Protein 2LPD (pdb70)

Sequence (95 aa):
MAHHHHHHMGTLEAQTQGPGSMDDELYFVVRNNEGQYSVWMDGRSLPAGWETVGEPATKQQCLQRIEQLWTDMVPASVREHLNQHSGPGIDYAVRMAHHHHHHMGTLEAQTQGPGSMDDELYFVVRNNEGQYSVWMDGRSLPAGWETVGEPATKQQCLQRIEQLWTDMVPASVREHLNQHSGPGIDYAVRMAHHHHHHMGTLEAQTQGPGSMDDELYFVVRNNEGQYSVWMDGRSLPAGWETVGEPATKQQCLQRIEQLWTDMVPASVREHLNQHSGPGIDYAVRMAHHHHHHMGTLEAQTQGPGSMDDELYFVVRNNEGQYSVWMDGRSLPAGWETVGEPATKQQCLQRIEQLWTDMVPASVREHLNQHSGPGIDYAVRMAHHHHHHMGTLEAQTQGPGSMDDELYFVVRNNEGQYSVWMDGRSLPAGWETVGEPATKQQCLQRIEQLWTDMVPASVREHLNQHSGPGIDYAVRMAHHHHHHMGTLEAQTQGPGSMDDELYFVVRNNEGQYSVWMDGRSLPAGWETVGEPATKQQCLQRIEQLWTDMVPASVREHLNQHSGPGIDYAVRMAHHHHHHMGTLEAQTQGPGSMDDELYFVVRNNEGQYSVWMDGRSLPAGWETVGEPATKQQCLQRIEQLWTDMVPASVREHLNQHSGPGIDYAVRMAHHHHHHMGTLEAQTQGPGSMDDELYFVVRNNEGQYSVWMDGRSLPAGWETVGEPATKQQCLQRIEQLWTDMVPASVREHLNQHSGPGIDYAVRMAHHHHHHMGTLEAQTQGPGSMDDELYFVVRNNEGQYSVWMDGRSLPAGWETVGEPATKQQCLQRIEQLWTDMVPASVREHLNQHSGPGIDYAVRMAHHHHHHMGTLEAQTQGPGSMDDELYFVVRNNEGQYSVWMDGRSLPAGWETVGEPATKQQCLQRIEQLWTDMVPASVREHLNQHSGPGIDYAVRMAHHHHHHMGTLEAQTQGPGSMDDELYFVVRNNEGQYSVWMDGRSLPAGWETVGEPATKQQCLQRIEQLWTDMVPASVREHLNQHSGPGIDYAVRMAHHHHHHMGTLEAQTQGPGSMDDELYFVVRNNEGQYSVWMDGRSLPAGWETVGEPATKQQCLQRIEQLWTDMVPASVREHLNQHSGPGIDYAVRMAHHHHHHMGTLEAQTQGPGSMDDELYFVVRNNEGQYSVWMDGRSLPAGWETVGEPATKQQCLQRIEQLWTDMVPASVREHLNQHSGPGIDYAVRMAHHHHHHMGTLEAQTQGPGSMDDELYFVVRNNEGQYSVWMDGRSLPAGWETVGEPATKQQCLQRIEQLWTDMVPASVREHLNQHSGPGIDYAVRMAHHHHHHMGTLEAQTQGPGSMDDELYFVVRNNEGQYSVWMDGRSLPAGWETVGEPATKQQCLQRIEQLWTDMVPASVREHLNQHSGPGIDYAVRMAHHHHHHMGTLEAQTQGPGSMDDELYFVVRNNEGQYSVWMDGRSLPAGWETVGEPATKQQCLQRIEQLWTDMVPASVREHLNQHSGPGIDYAVRMAHHHHHHMGTLEAQTQGPGSMDDELYFVVRNNEGQYSVWMDGRSLPAGWETVGEPATKQQCLQRIEQLWTDMVPASVREHLNQHSGPGIDYAVRMAHHHHHHMGTLEAQTQGPGSMDDELYFVVRNNEGQYSVWMDGRSLPAGWETVGEPATKQQCLQRIEQLWTDMVPASVREHLNQHSGPGIDYAVRMAHHHHHHMGTLEAQTQGPGSMDDELYFVVRNNEGQYSVWMDGRSLPAGWETVGEPATKQQCLQRIEQLWTDMVPASVREHLNQHSGPGIDYAVRMAHHHHHHMGTLEAQTQGPGSMDDELYFVVRNNEGQYSVWMDGRSLPAGWETVGEPATKQQCLQRIEQLWTDMVPASVREHLNQHSGPGIDYAVR

Radius of gyration: 14.52 Å; Cα contacts (8 Å, |Δi|>4): 157; chains: 1; bounding box: 45×22×29 Å

Secondary structure (DSSP, 8-state):
----SS----SS---SS-S-SS----EEEEE-SS-S-EEEETTSPPPTT-EEEEEEE-HHHHHHHHHTTTTT---THHHHH-S-TT--SS-----

InterPro domains:
  IPR005153 MbtH-like domain [PF03621] (2-47)
  IPR005153 MbtH-like domain [SM00923] (1-47)
  IPR037407 MbtH-like protein [PTHR38444] (2-62)
  IPR038020 MbtH-like domain superfamily [SSF160582] (2-64)

B-factor: mean 37.75, std 23.22, range [0.1, 75.54]

Organism: Burkholderia pseudomallei (strain 1710b) (NCBI:txid320372)

Foldseek 3Di:
DDDDDDDPDDDALEAQAEDFDADFAWWWWKDFPHRHIYIGHPPDDDDPRMDTHDDTDTRQVRNQVSLCHNVVPDDCVQVVVDDPPDDPPDTTGPD

Structure (mmCIF, N/CA/C/O backbone):
data_2LPD
#
_entry.id   2LPD
#
loop_
_atom_site.group_PDB
_atom_site.id
_atom_site.type_symbol
_atom_site.label_atom_id
_atom_site.label_alt_id
_atom_site.label_comp_id
_atom_site.label_asym_id
_atom_site.label_entity_id
_atom_site.label_seq_id
_atom_site.pdbx_PDB_ins_code
_atom_site.Cartn_x
_atom_site.Cartn_y
_atom_site.Cartn_z
_atom_site.occupancy
_atom_site.B_iso_or_equiv
_atom_site.auth_seq_id
_atom_site.auth_comp_id
_atom_site.auth_asym_id
_atom_site.auth_atom_id
_atom_site.pdbx_PDB_model_num
ATOM 1 N N . MET A 1 1 ? 9.873 -22.600 15.882 1.00 73.22 1 MET A N 1
ATOM 2 C CA . MET A 1 1 ? 11.077 -23.460 15.741 1.00 15.13 1 MET A CA 1
ATOM 3 C C . MET A 1 1 ? 11.420 -23.657 14.269 1.00 45.32 1 MET A C 1
ATOM 4 O O . MET A 1 1 ? 12.506 -23.283 13.820 1.00 32.32 1 MET A O 1
ATOM 20 N N . ALA A 1 2 ? 10.482 -24.247 13.526 1.00 54.21 2 ALA A N 1
ATOM 21 C CA . ALA A 1 2 ? 10.679 -24.537 12.108 1.00 14.23 2 ALA A CA 1
ATOM 22 C C . ALA A 1 2 ? 10.941 -23.255 11.317 1.00 44.12 2 ALA A C 1
ATOM 23 O O . ALA A 1 2 ? 10.676 -22.153 11.796 1.00 53.24 2 ALA A O 1
ATOM 30 N N . HIS A 1 3 ? 11.444 -23.405 10.098 1.00 41.44 3 HIS A N 1
ATOM 31 C CA . HIS A 1 3 ? 11.861 -22.257 9.296 1.00 1.43 3 HIS A CA 1
ATOM 32 C C . HIS A 1 3 ? 11.280 -22.307 7.881 1.00 4.31 3 HIS A C 1
ATOM 33 O O . HIS A 1 3 ? 11.891 -21.813 6.931 1.00 2.31 3 HIS A O 1
ATOM 48 N N . HIS A 1 4 ? 10.095 -22.901 7.744 1.00 40.34 4 HIS A N 1
ATOM 49 C CA . HIS A 1 4 ? 9.307 -22.770 6.517 1.00 51.01 4 HIS A CA 1
ATOM 50 C C . HIS A 1 4 ? 8.341 -21.604 6.702 1.00 53.23 4 HIS A C 1
ATOM 51 O O . HIS A 1 4 ? 7.403 -21.695 7.495 1.00 0.34 4 HIS A O 1
ATOM 66 N N . HIS A 1 5 ? 8.587 -20.510 5.982 1.00 52.40 5 HIS A N 1
ATOM 67 C CA . HIS A 1 5 ? 7.924 -19.237 6.260 1.00 51.23 5 HIS A CA 1
ATOM 68 C C . HIS A 1 5 ? 6.396 -19.358 6.261 1.00 25.42 5 HIS A C 1
ATOM 69 O O . HIS A 1 5 ? 5.739 -18.862 7.170 1.00 52.12 5 HIS A O 1
ATOM 84 N N . HIS A 1 6 ? 5.826 -20.001 5.245 1.00 34.21 6 HIS A N 1
ATOM 85 C CA . HIS A 1 6 ? 4.371 -20.183 5.177 1.00 74.21 6 HIS A CA 1
ATOM 86 C C . HIS A 1 6 ? 4.016 -21.565 4.635 1.00 71.31 6 HIS A C 1
ATOM 87 O O . HIS A 1 6 ? 4.691 -22.087 3.746 1.00 5.52 6 HIS A O 1
ATOM 102 N N . HIS A 1 7 ? 2.960 -22.153 5.194 1.00 31.13 7 HIS A N 1
ATOM 103 C CA . HIS A 1 7 ? 2.491 -23.476 4.784 1.00 13.43 7 HIS A CA 1
ATOM 104 C C . HIS A 1 7 ? 1.692 -23.382 3.487 1.00 13.23 7 HIS A C 1
ATOM 105 O O . HIS A 1 7 ? 0.766 -22.577 3.380 1.00 24.42 7 HIS A O 1
ATOM 120 N N . HIS A 1 8 ? 2.057 -24.205 2.510 1.00 52.21 8 HIS A N 1
ATOM 121 C CA . HIS A 1 8 ? 1.347 -24.259 1.237 1.00 10.20 8 HIS A CA 1
ATOM 122 C C . HIS A 1 8 ? -0.087 -24.750 1.464 1.00 44.12 8 HIS A C 1
ATOM 123 O O . HIS A 1 8 ? -0.324 -25.944 1.648 1.00 2.14 8 HIS A O 1
ATOM 138 N N . MET A 1 9 ? -1.029 -23.813 1.483 1.00 12.25 9 MET A N 1
ATOM 139 C CA . MET A 1 9 ? -2.431 -24.120 1.761 1.00 2.23 9 MET A CA 1
ATOM 140 C C . MET A 1 9 ? -3.047 -25.011 0.683 1.00 52.43 9 MET A C 1
ATOM 141 O O . MET A 1 9 ? -2.689 -24.926 -0.495 1.00 54.21 9 MET A O 1
ATOM 155 N N . GLY A 1 10 ? -3.968 -25.870 1.112 1.00 33.52 10 GLY A N 1
ATOM 156 C CA . GLY A 1 10 ? -4.748 -26.673 0.189 1.00 73.32 10 GLY A CA 1
ATOM 157 C C . GLY A 1 10 ? -5.869 -25.863 -0.429 1.00 21.22 10 GLY A C 1
ATOM 158 O O . GLY A 1 10 ? -6.254 -24.823 0.114 1.00 31.32 10 GLY A O 1
ATOM 162 N N . THR A 1 11 ? -6.402 -26.347 -1.542 1.00 23.20 11 THR A N 1
ATOM 163 C CA . THR A 1 11 ? -7.386 -25.606 -2.326 1.00 64.11 11 THR A CA 1
ATOM 164 C C . THR A 1 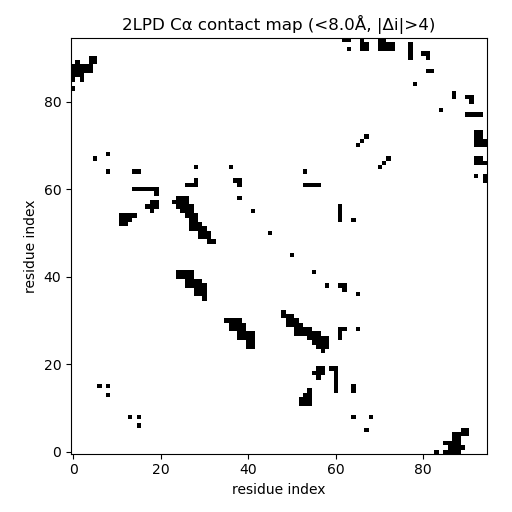11 ? -8.638 -25.253 -1.510 1.00 2.14 11 THR A C 1
ATOM 165 O O . THR A 1 11 ? -8.832 -24.099 -1.117 1.00 24.42 11 THR A O 1
ATOM 176 N N . LEU A 1 12 ? -9.475 -26.250 -1.240 1.00 10.11 12 LEU A N 1
ATOM 177 C CA . LEU A 1 12 ? -10.765 -26.009 -0.602 1.00 62.34 12 LEU A CA 1
ATOM 178 C C . LEU A 1 12 ? -10.642 -26.114 0.913 1.00 50.51 12 LEU A C 1
ATOM 179 O O . LEU A 1 12 ? -10.863 -25.136 1.629 1.00 4.12 12 LEU A O 1
ATOM 195 N N . GLU A 1 13 ? -10.266 -27.297 1.386 1.00 11.24 13 GLU A N 1
ATOM 196 C CA . GLU A 1 13 ? -10.137 -27.563 2.816 1.00 2.42 13 GLU A CA 1
ATOM 197 C C . GLU A 1 13 ? -8.695 -27.939 3.156 1.00 25.54 13 GLU A C 1
ATOM 198 O O . GLU A 1 13 ? -8.128 -28.849 2.546 1.00 43.43 13 GLU A O 1
ATOM 210 N N . ALA A 1 14 ? -8.102 -27.222 4.108 1.00 34.40 14 ALA A N 1
ATOM 211 C CA . ALA A 1 14 ? -6.753 -27.518 4.592 1.00 21.23 14 ALA A CA 1
ATOM 212 C C . ALA A 1 14 ? -6.503 -26.828 5.933 1.00 55.24 14 ALA A C 1
ATOM 213 O O . ALA A 1 14 ? -6.151 -25.645 5.979 1.00 61.00 14 ALA A O 1
ATOM 220 N N . GLN A 1 15 ? -6.708 -27.568 7.017 1.00 62.31 15 GLN A N 1
ATOM 221 C CA . GLN A 1 15 ? -6.534 -27.033 8.363 1.00 61.21 15 GLN A CA 1
ATOM 222 C C . GLN A 1 15 ? -5.052 -26.902 8.703 1.00 41.33 15 GLN A C 1
ATOM 223 O O . GLN A 1 15 ? -4.340 -27.903 8.797 1.00 55.20 15 GLN A O 1
ATOM 237 N N . THR A 1 16 ? -4.591 -25.669 8.877 1.00 54.24 16 THR A N 1
ATOM 238 C CA . THR A 1 16 ? -3.211 -25.407 9.279 1.00 21.43 16 THR A CA 1
ATOM 239 C C . THR A 1 16 ? -3.188 -24.903 10.727 1.00 75.24 16 THR A C 1
ATOM 240 O O . THR A 1 16 ? -2.598 -23.867 11.041 1.00 55.04 16 THR A O 1
ATOM 251 N N . GLN A 1 17 ? -3.853 -25.652 11.604 1.00 13.34 17 GLN A N 1
ATOM 252 C CA . GLN A 1 17 ? -3.942 -25.304 13.018 1.00 34.33 17 GLN A CA 1
ATOM 253 C C . GLN A 1 17 ? -4.657 -26.419 13.775 1.00 53.31 17 GLN A C 1
ATOM 254 O O . GLN A 1 17 ? -4.066 -27.091 14.623 1.00 40.31 17 GLN A O 1
ATOM 268 N N . GLY A 1 18 ? -5.930 -26.617 13.440 1.00 74.42 18 GLY A N 1
ATOM 269 C CA . GLY A 1 18 ? -6.735 -27.647 14.074 1.00 12.00 18 GLY A CA 1
ATOM 270 C C . GLY A 1 18 ? -8.216 -27.338 13.961 1.00 35.14 18 GLY A C 1
ATOM 271 O O . GLY A 1 18 ? -8.589 -26.398 13.262 1.00 43.04 18 GLY A O 1
ATOM 275 N N . PRO A 1 19 ? -9.091 -28.120 14.619 1.00 2.43 19 PRO A N 1
ATOM 276 C CA . PRO A 1 19 ? -10.533 -27.838 14.639 1.00 73.41 19 PRO A CA 1
ATOM 277 C C . PRO A 1 19 ? -10.863 -26.620 15.513 1.00 73.01 19 PRO A C 1
ATOM 278 O O . PRO A 1 19 ? -11.582 -25.706 15.094 1.00 12.24 19 PRO A O 1
ATOM 289 N N . GLY A 1 20 ? -10.311 -26.615 16.722 1.00 44.34 20 GLY A N 1
ATOM 290 C CA . GLY A 1 20 ? -10.538 -25.538 17.664 1.00 15.12 20 GLY A CA 1
ATOM 291 C C . GLY A 1 20 ? -10.044 -25.918 19.044 1.00 30.50 20 GLY A C 1
ATOM 292 O O . GLY A 1 20 ? -8.963 -26.499 19.179 1.00 30.22 20 GLY A O 1
ATOM 296 N N . SER A 1 21 ? -10.828 -25.602 20.066 1.00 5.35 21 SER A N 1
ATOM 297 C CA . SER A 1 21 ? -10.496 -25.978 21.432 1.00 13.22 21 SER A CA 1
ATOM 298 C C . SER A 1 21 ? -11.273 -27.238 21.827 1.00 35.21 21 SER A C 1
ATOM 299 O O . SER A 1 21 ? -10.740 -28.349 21.782 1.00 61.22 21 SER A O 1
ATOM 307 N N . MET A 1 22 ? -12.546 -27.051 22.169 1.00 40.34 22 MET A N 1
ATOM 308 C CA . MET A 1 22 ? -13.458 -28.139 22.553 1.00 11.43 22 MET A CA 1
ATOM 309 C C . MET A 1 22 ? -14.885 -27.661 22.314 1.00 25.31 22 MET A C 1
ATOM 310 O O . MET A 1 22 ? -15.834 -28.109 22.957 1.00 73.35 22 MET A O 1
ATOM 324 N N . ASP A 1 23 ? -15.011 -26.765 21.348 1.00 74.42 23 ASP A N 1
ATOM 325 C CA . ASP A 1 23 ? -16.212 -25.961 21.161 1.00 12.13 23 ASP A CA 1
ATOM 326 C C . ASP A 1 23 ? -16.959 -26.331 19.881 1.00 74.30 23 ASP A C 1
ATOM 327 O O . ASP A 1 23 ? -16.469 -27.104 19.053 1.00 71.42 23 ASP A O 1
ATOM 336 N N . ASP A 1 24 ? -18.158 -25.768 19.748 1.00 42.31 24 ASP A N 1
ATOM 337 C CA . ASP A 1 24 ? -18.998 -25.937 18.576 1.00 42.05 24 ASP A CA 1
ATOM 338 C C . ASP A 1 24 ? -19.044 -24.647 17.762 1.00 40.34 24 ASP A C 1
ATOM 339 O O . ASP A 1 24 ? -19.941 -24.454 16.935 1.00 21.12 24 ASP A O 1
ATOM 348 N N . GLU A 1 25 ? -18.069 -23.772 17.988 1.00 43.24 25 GLU A N 1
ATOM 349 C CA . GLU A 1 25 ? -18.039 -22.456 17.353 1.00 32.13 25 GLU A CA 1
ATOM 350 C C . GLU A 1 25 ? -17.478 -22.557 15.937 1.00 71.11 25 GLU A C 1
ATOM 351 O O . GLU A 1 25 ? -16.547 -21.838 15.573 1.00 11.21 25 GLU A O 1
ATOM 363 N N . LEU A 1 26 ? -18.052 -23.454 15.138 1.00 21.21 26 LEU A N 1
ATOM 364 C CA . LEU A 1 26 ? -17.596 -23.658 13.771 1.00 15.43 26 LEU A CA 1
ATOM 365 C C . LEU A 1 26 ? -18.030 -22.509 12.868 1.00 11.11 26 LEU A C 1
ATOM 366 O O . LEU A 1 26 ? -19.164 -22.024 12.932 1.00 33.23 26 LEU A O 1
ATOM 382 N N . TYR A 1 27 ? -17.096 -22.086 12.039 1.00 5.01 27 TYR A N 1
ATOM 383 C CA . TYR A 1 27 ? -17.291 -21.025 11.069 1.00 1.23 27 TYR A CA 1
ATOM 384 C C . TYR A 1 27 ? -16.868 -21.517 9.694 1.00 21.45 27 TYR A C 1
ATOM 385 O O . TYR A 1 27 ? -16.001 -22.391 9.579 1.00 35.30 27 TYR A O 1
ATOM 403 N N . PHE A 1 28 ? -17.494 -20.963 8.670 1.00 71.32 28 PHE A N 1
ATOM 404 C CA . PHE A 1 28 ? -17.085 -21.175 7.291 1.00 10.14 28 PHE A CA 1
ATOM 405 C C . PHE A 1 28 ? -16.641 -19.858 6.690 1.00 42.44 28 PHE A C 1
ATOM 406 O O . PHE A 1 28 ? -17.028 -18.786 7.160 1.00 44.14 28 PHE A O 1
ATOM 423 N N . VAL A 1 29 ? -15.836 -19.942 5.648 1.00 31.31 29 VAL A N 1
ATOM 424 C CA . VAL A 1 29 ? -15.459 -18.767 4.889 1.00 3.35 29 VAL A CA 1
ATOM 425 C C . VAL A 1 29 ? -16.545 -18.537 3.849 1.00 63.31 29 VAL A C 1
ATOM 426 O O . VAL A 1 29 ? -17.008 -19.491 3.232 1.00 22.10 29 VAL A O 1
ATOM 439 N N . VAL A 1 30 ? -16.996 -17.302 3.682 1.00 64.44 30 VAL A N 1
ATOM 440 C CA . VAL A 1 30 ? -18.097 -17.021 2.767 1.00 74.31 30 VAL A CA 1
ATOM 441 C C . VAL A 1 30 ? -17.823 -15.781 1.936 1.00 41.10 30 VAL A C 1
ATOM 442 O O . VAL A 1 30 ? -16.984 -14.945 2.297 1.00 44.12 30 VAL A O 1
ATOM 455 N N . ARG A 1 31 ? -18.527 -15.686 0.812 1.00 74.21 31 ARG A N 1
ATOM 456 C CA . ARG A 1 31 ? -18.463 -14.499 -0.046 1.00 61.34 31 ARG A CA 1
ATOM 457 C C . ARG A 1 31 ? -19.557 -14.548 -1.109 1.00 65.32 31 ARG A C 1
ATOM 458 O O . ARG A 1 31 ? -20.238 -15.564 -1.252 1.00 35.24 31 ARG A O 1
ATOM 479 N N . ASN A 1 32 ? -19.742 -13.440 -1.829 1.00 2.23 32 ASN A N 1
ATOM 480 C CA . ASN A 1 32 ? -20.607 -13.430 -3.012 1.00 31.43 32 ASN A CA 1
ATOM 481 C C . ASN A 1 32 ? -20.381 -12.170 -3.847 1.00 1.13 32 ASN A C 1
ATOM 482 O O . ASN A 1 32 ? -20.213 -11.081 -3.302 1.00 32.34 32 ASN A O 1
ATOM 493 N N . ASN A 1 33 ? -20.390 -12.342 -5.176 1.00 42.50 33 ASN A N 1
ATOM 494 C CA . ASN A 1 33 ? -20.319 -11.234 -6.155 1.00 1.24 33 ASN A CA 1
ATOM 495 C C . ASN A 1 33 ? -19.183 -10.220 -5.873 1.00 14.24 33 ASN A C 1
ATOM 496 O O . ASN A 1 33 ? -19.059 -9.212 -6.571 1.00 32.20 33 ASN A O 1
ATOM 507 N N . GLU A 1 34 ? -18.343 -10.490 -4.879 1.00 12.12 34 GLU A N 1
ATOM 508 C CA . GLU A 1 34 ? -17.313 -9.539 -4.448 1.00 15.25 34 GLU A CA 1
ATOM 509 C C . GLU A 1 34 ? -15.909 -10.051 -4.770 1.00 55.43 34 GLU A C 1
ATOM 510 O O . GLU A 1 34 ? -14.997 -9.268 -5.038 1.00 11.43 34 GLU A O 1
ATOM 522 N N . GLY A 1 35 ? -15.741 -11.367 -4.733 1.00 13.30 35 GLY A N 1
ATOM 523 C CA . GLY A 1 35 ? -14.448 -11.982 -5.006 1.00 3.53 35 GLY A CA 1
ATOM 524 C C . GLY A 1 35 ? -13.527 -11.993 -3.795 1.00 21.20 35 GLY A C 1
ATOM 525 O O . GLY A 1 35 ? -12.630 -12.835 -3.702 1.00 11.05 35 GLY A O 1
ATOM 529 N N . GLN A 1 36 ? -13.765 -11.091 -2.847 1.00 72.42 36 GLN A N 1
ATOM 530 C CA . GLN A 1 36 ? -12.996 -11.054 -1.603 1.00 74.31 36 GLN A CA 1
ATOM 531 C C . GLN A 1 36 ? -13.585 -12.045 -0.603 1.00 21.04 36 GLN A C 1
ATOM 532 O O . GLN A 1 36 ? -14.622 -12.653 -0.871 1.00 51.11 36 GLN A O 1
ATOM 546 N N . TYR A 1 37 ? -12.926 -12.221 0.536 1.00 44.03 37 TYR A N 1
ATOM 547 C CA . TYR A 1 37 ? -13.317 -13.259 1.487 1.00 31.33 37 TYR A CA 1
ATOM 548 C C . TYR A 1 37 ? -13.807 -12.695 2.809 1.00 72.14 37 TYR A C 1
ATOM 549 O O . TYR A 1 37 ? -13.297 -11.686 3.303 1.00 73.10 37 TYR A O 1
ATOM 567 N N . SER A 1 38 ? -14.811 -13.366 3.369 1.00 71.15 38 SER A N 1
ATOM 568 C CA . SER A 1 38 ? -15.283 -13.086 4.713 1.00 73.51 38 SER A CA 1
ATOM 569 C C . SER A 1 38 ? -15.532 -14.398 5.455 1.00 12.10 38 SER A C 1
ATOM 570 O O . SER A 1 38 ? -15.312 -15.474 4.900 1.00 11.10 38 SER A O 1
ATOM 578 N N . VAL A 1 39 ? -15.973 -14.311 6.709 1.00 63.03 39 VAL A N 1
ATOM 579 C CA . VAL A 1 39 ? -16.279 -15.499 7.503 1.00 5.30 39 VAL A CA 1
ATOM 580 C C . VAL A 1 39 ? -17.702 -15.432 8.053 1.00 14.12 39 VAL A C 1
ATOM 581 O O . VAL A 1 39 ? -18.268 -14.347 8.211 1.00 3.12 39 VAL A O 1
ATOM 594 N N . TRP A 1 40 ? -18.266 -16.600 8.334 1.00 31.10 40 TRP A N 1
ATOM 595 C CA . TRP A 1 40 ? -19.662 -16.728 8.741 1.00 74.31 40 TRP A CA 1
ATOM 596 C C . TRP A 1 40 ? -19.804 -17.915 9.692 1.00 25.31 40 TRP A C 1
ATOM 597 O O . TRP A 1 40 ? -19.055 -18.886 9.583 1.00 1.51 40 TRP A O 1
ATOM 618 N N . MET A 1 41 ? -20.750 -17.840 10.621 1.00 15.53 41 MET A N 1
ATOM 619 C CA . MET A 1 41 ? -20.920 -18.894 11.619 1.00 1.22 41 MET A CA 1
ATOM 620 C C . MET A 1 41 ? -21.723 -20.054 11.034 1.00 72.33 41 MET A C 1
ATOM 621 O O . MET A 1 41 ? -22.858 -19.871 10.588 1.00 71.32 41 MET A O 1
ATOM 635 N N . ASP A 1 42 ? -21.126 -21.242 11.036 1.00 51.30 42 ASP A N 1
ATOM 636 C CA . ASP A 1 42 ? -21.759 -22.429 10.458 1.00 11.42 42 ASP A CA 1
ATOM 637 C C . ASP A 1 42 ? -23.049 -22.777 11.198 1.00 34.45 42 ASP A C 1
ATOM 638 O O . ASP A 1 42 ? -23.176 -22.525 12.401 1.00 34.15 42 ASP A O 1
ATOM 647 N N . GLY A 1 43 ? -24.004 -23.350 10.471 1.00 43.50 43 GLY A N 1
ATOM 648 C CA . GLY A 1 43 ? -25.306 -23.662 11.039 1.00 3.14 43 GLY A CA 1
ATOM 649 C C . GLY A 1 43 ? -26.321 -22.573 10.749 1.00 31.24 43 GLY A C 1
ATOM 650 O O . GLY A 1 43 ? -27.530 -22.814 10.759 1.00 3.04 43 GLY A O 1
ATOM 654 N N . ARG A 1 44 ? -25.826 -21.368 10.487 1.00 4.12 44 ARG A N 1
ATOM 655 C CA . ARG A 1 44 ? -26.684 -20.233 10.171 1.00 32.44 44 ARG A CA 1
ATOM 656 C C . ARG A 1 44 ? -26.859 -20.115 8.655 1.00 64.22 44 ARG A C 1
ATOM 657 O O . ARG A 1 44 ? -25.883 -19.929 7.927 1.00 52.23 44 ARG A O 1
ATOM 678 N N . SER A 1 45 ? -28.103 -20.230 8.195 1.00 20.53 45 SER A N 1
ATOM 679 C CA . SER A 1 45 ? -28.421 -20.191 6.770 1.00 5.15 45 SER A CA 1
ATOM 680 C C . SER A 1 45 ? -27.994 -18.864 6.139 1.00 72.32 45 SER A C 1
ATOM 681 O O . SER A 1 45 ? -28.192 -17.790 6.718 1.00 4.10 45 SER A O 1
ATOM 689 N N . LEU A 1 46 ? -27.408 -18.960 4.950 1.00 30.11 46 LEU A N 1
ATOM 690 C CA . LEU A 1 46 ? -26.911 -17.810 4.220 1.00 41.30 46 LEU A CA 1
ATOM 691 C C . LEU A 1 46 ? -27.964 -17.285 3.251 1.00 52.25 46 LEU A C 1
ATOM 692 O O . LEU A 1 46 ? -28.716 -18.066 2.662 1.00 65.25 46 LEU A O 1
ATOM 708 N N . PRO A 1 47 ? -28.046 -15.954 3.102 1.00 40.22 47 PRO A N 1
ATOM 709 C CA . PRO A 1 47 ? -28.887 -15.318 2.084 1.00 35.22 47 PRO A CA 1
ATOM 710 C C . PRO A 1 47 ? -28.581 -15.852 0.682 1.00 3.22 47 PRO A C 1
ATOM 711 O O . PRO A 1 47 ? -27.412 -16.087 0.331 1.00 43.43 47 PRO A O 1
ATOM 722 N N . ALA A 1 48 ? -29.632 -16.040 -0.109 1.00 24.10 48 ALA A N 1
ATOM 723 C CA . ALA A 1 48 ? -29.497 -16.524 -1.477 1.00 45.31 48 ALA A CA 1
ATOM 724 C C . ALA A 1 48 ? -28.462 -15.695 -2.235 1.00 10.30 48 ALA A C 1
ATOM 725 O O . ALA A 1 48 ? -28.577 -14.469 -2.315 1.00 50.42 48 ALA A O 1
ATOM 732 N N . GLY A 1 49 ? -27.465 -16.366 -2.797 1.00 61.20 49 GLY A N 1
ATOM 733 C CA . GLY A 1 49 ? -26.387 -15.679 -3.485 1.00 60.31 49 GLY A CA 1
ATOM 734 C C . GLY A 1 49 ? -25.040 -15.885 -2.815 1.00 71.01 49 GLY A C 1
ATOM 735 O O . GLY A 1 49 ? -24.008 -15.872 -3.488 1.00 13.20 49 GLY A O 1
ATOM 739 N N . TRP A 1 50 ? -25.036 -16.084 -1.496 1.00 52.24 50 TRP A N 1
ATOM 740 C CA . TRP A 1 50 ? -23.779 -16.284 -0.765 1.00 31.12 50 TRP A CA 1
ATOM 741 C C . TRP A 1 50 ? -23.233 -17.699 -0.967 1.00 32.34 50 TRP A C 1
ATOM 742 O O . TRP A 1 50 ? -23.994 -18.649 -1.170 1.00 34.24 50 TRP A O 1
ATOM 763 N N . GLU A 1 51 ? -21.907 -17.826 -0.916 1.00 31.52 51 GLU A N 1
ATOM 764 C CA . GLU A 1 51 ? -21.239 -19.111 -1.097 1.00 65.54 51 GLU A CA 1
ATOM 765 C C . GLU A 1 51 ? -20.244 -19.355 0.039 1.00 44.41 51 GLU A C 1
ATOM 766 O O . GLU A 1 51 ? -19.685 -18.398 0.608 1.00 23.22 51 GLU A O 1
ATOM 778 N N . THR A 1 52 ? -20.029 -20.637 0.341 1.00 32.54 52 THR A N 1
ATOM 779 C CA . THR A 1 52 ? -19.170 -21.075 1.440 1.00 63.35 52 THR A CA 1
ATOM 780 C C . THR A 1 52 ? -17.863 -21.682 0.916 1.00 21.15 52 THR A C 1
ATOM 781 O O . THR A 1 52 ? -17.780 -22.088 -0.246 1.00 10.23 52 THR A O 1
ATOM 792 N N . VAL A 1 53 ? -16.853 -21.743 1.791 1.00 23.41 53 VAL A N 1
ATOM 793 C CA . VAL A 1 53 ? -15.518 -22.253 1.451 1.00 22.34 53 VAL A CA 1
ATOM 794 C C . VAL A 1 53 ? -14.709 -22.537 2.722 1.00 44.25 53 VAL A C 1
ATOM 795 O O . VAL A 1 53 ? -15.009 -21.997 3.798 1.00 74.21 53 VAL A O 1
ATOM 808 N N . GLY A 1 54 ? -13.692 -23.395 2.586 1.00 3.04 54 GLY A N 1
ATOM 809 C CA . GLY A 1 54 ? -12.813 -23.728 3.696 1.00 22.23 54 GLY A CA 1
ATOM 810 C C . GLY A 1 54 ? -13.318 -24.913 4.492 1.00 33.01 54 GLY A C 1
ATOM 811 O O . GLY A 1 54 ? -14.198 -25.645 4.031 1.00 72.20 54 GLY A O 1
ATOM 815 N N . GLU A 1 55 ? -12.739 -25.121 5.667 1.00 4.43 55 GLU A N 1
ATOM 816 C CA . GLU A 1 55 ? -13.209 -26.126 6.605 1.00 31.03 55 GLU A CA 1
ATOM 817 C C . GLU A 1 55 ? -14.078 -25.447 7.655 1.00 24.14 55 GLU A C 1
ATOM 818 O O . GLU A 1 55 ? -13.774 -24.322 8.064 1.00 23.13 55 GLU A O 1
ATOM 830 N N . PRO A 1 56 ? -15.170 -26.083 8.114 1.00 15.13 56 PRO A N 1
ATOM 831 C CA . PRO A 1 56 ? -15.937 -25.540 9.224 1.00 1.52 56 PRO A CA 1
ATOM 832 C C . PRO A 1 56 ? -15.174 -25.707 10.536 1.00 72.40 56 PRO A C 1
ATOM 833 O O . PRO A 1 56 ? -15.017 -26.818 11.046 1.00 53.12 56 PRO A O 1
ATOM 844 N N . ALA A 1 57 ? -14.690 -24.592 11.057 1.00 33.55 57 ALA A N 1
ATOM 845 C CA . ALA A 1 57 ? -13.814 -24.587 12.233 1.00 55.44 57 ALA A CA 1
ATOM 846 C C . ALA A 1 57 ? -13.863 -23.232 12.924 1.00 31.23 57 ALA A C 1
ATOM 847 O O . ALA A 1 57 ? -14.440 -22.290 12.390 1.00 52.10 57 ALA A O 1
ATOM 854 N N . THR A 1 58 ? -13.229 -23.126 14.087 1.00 61.34 58 THR A N 1
ATOM 855 C CA . THR A 1 58 ? -13.312 -21.912 14.899 1.00 41.54 58 THR A CA 1
ATOM 856 C C . THR A 1 58 ? -12.877 -20.675 14.106 1.00 53.23 58 THR A C 1
ATOM 857 O O . THR A 1 58 ? -12.104 -20.776 13.143 1.00 72.34 58 THR A O 1
ATOM 868 N N . LYS A 1 59 ? -13.376 -19.512 14.531 1.00 20.01 59 LYS A N 1
ATOM 869 C CA . LYS A 1 59 ? -13.126 -18.244 13.846 1.00 44.32 59 LYS A CA 1
ATOM 870 C C . LYS A 1 59 ? -11.634 -18.057 13.571 1.00 75.31 59 LYS A C 1
ATOM 871 O O . LYS A 1 59 ? -11.247 -17.530 12.528 1.00 55.41 59 LYS A O 1
ATOM 890 N N . GLN A 1 60 ? -10.815 -18.512 14.517 1.00 12.52 60 GLN A N 1
ATOM 891 C CA . GLN A 1 60 ? -9.359 -18.443 14.393 1.00 60.11 60 GLN A CA 1
ATOM 892 C C . GLN A 1 60 ? -8.903 -19.132 13.107 1.00 73.42 60 GLN A C 1
ATOM 893 O O . GLN A 1 60 ? -8.234 -18.528 12.274 1.00 12.21 60 GLN A O 1
ATOM 907 N N . GLN A 1 61 ? -9.291 -20.397 12.959 1.00 11.51 61 GLN A N 1
ATOM 908 C CA . GLN A 1 61 ? -9.004 -21.177 11.763 1.00 25.23 61 GLN A CA 1
ATOM 909 C C . GLN A 1 61 ? -9.517 -20.472 10.516 1.00 25.12 61 GLN A C 1
ATOM 910 O O . GLN A 1 61 ? -8.779 -20.264 9.551 1.00 72.45 61 GLN A O 1
ATOM 924 N N . CYS A 1 62 ? -10.786 -20.100 10.561 1.00 12.43 62 CYS A N 1
ATOM 925 C CA . CYS A 1 62 ? -11.464 -19.523 9.413 1.00 63.15 62 CYS A CA 1
ATOM 926 C C . CYS A 1 62 ? -10.717 -18.287 8.895 1.00 45.14 62 CYS A C 1
ATOM 927 O O . CYS A 1 62 ? -10.391 -18.208 7.707 1.00 24.33 62 CYS A O 1
ATOM 935 N N . LEU A 1 63 ? -10.429 -17.330 9.784 1.00 32.10 63 LEU A N 1
ATOM 936 C CA . LEU A 1 63 ? -9.707 -16.124 9.382 1.00 54.21 63 LEU A CA 1
ATOM 937 C C . LEU A 1 63 ? -8.263 -16.465 9.009 1.00 45.12 63 LEU A C 1
ATOM 938 O O . LEU A 1 63 ? -7.773 -16.036 7.969 1.00 0.30 63 LEU A O 1
ATOM 954 N N . GLN A 1 64 ? -7.607 -17.287 9.831 1.00 23.35 64 GLN A N 1
ATOM 955 C CA . GLN A 1 64 ? -6.196 -17.630 9.623 1.00 61.05 64 GLN A CA 1
ATOM 956 C C . GLN A 1 64 ? -5.986 -18.188 8.219 1.00 42.03 64 GLN A C 1
ATOM 957 O O . GLN A 1 64 ? -4.975 -17.912 7.572 1.00 43.03 64 GLN A O 1
ATOM 971 N N . ARG A 1 65 ? -6.967 -18.947 7.747 1.00 40.34 65 ARG A N 1
ATOM 972 C CA . ARG A 1 65 ? -6.885 -19.586 6.444 1.00 13.52 65 ARG A CA 1
ATOM 973 C C . ARG A 1 65 ? -6.831 -18.546 5.325 1.00 14.24 65 ARG A C 1
ATOM 974 O O . ARG A 1 65 ? -5.918 -18.561 4.503 1.00 44.41 65 ARG A O 1
ATOM 995 N N . ILE A 1 66 ? -7.798 -17.630 5.311 1.00 5.32 66 ILE A N 1
ATOM 996 C CA . ILE A 1 66 ? -7.901 -16.645 4.233 1.00 74.32 66 ILE A CA 1
ATOM 997 C C . ILE A 1 66 ? -6.826 -15.564 4.351 1.00 34.13 66 ILE A C 1
ATOM 998 O O . ILE A 1 66 ? -6.317 -15.073 3.336 1.00 70.50 66 ILE A O 1
ATOM 1014 N N . GLU A 1 67 ? -6.470 -15.215 5.581 1.00 53.30 67 GLU A N 1
ATOM 1015 C CA . GLU A 1 67 ? -5.425 -14.224 5.828 1.00 71.01 67 GLU A CA 1
ATOM 1016 C C . GLU A 1 67 ? -4.075 -14.747 5.354 1.00 51.43 67 GLU A C 1
ATOM 1017 O O . GLU A 1 67 ? -3.235 -13.981 4.893 1.00 55.34 67 GLU A O 1
ATOM 1029 N N . GLN A 1 68 ? -3.882 -16.061 5.457 1.00 2.11 68 GLN A N 1
ATOM 1030 C CA . GLN A 1 68 ? -2.662 -16.701 4.960 1.00 35.25 68 GLN A CA 1
ATOM 1031 C C . GLN A 1 68 ? -2.798 -17.085 3.481 1.00 3.20 68 GLN A C 1
ATOM 1032 O O . GLN A 1 68 ? -1.912 -17.726 2.915 1.00 2.44 68 GLN A O 1
ATOM 1046 N N . LEU A 1 69 ? -3.914 -16.705 2.857 1.00 70.13 69 LEU A N 1
ATOM 1047 C CA . LEU A 1 69 ? -4.101 -16.948 1.424 1.00 22.31 69 LEU A CA 1
ATOM 1048 C C . LEU A 1 69 ? -3.900 -15.666 0.615 1.00 33.43 69 LEU A C 1
ATOM 1049 O O . LEU A 1 69 ? -2.935 -15.539 -0.141 1.00 63.24 69 LEU A O 1
ATOM 1065 N N . TRP A 1 70 ? -4.806 -14.710 0.801 1.00 4.00 70 TRP A N 1
ATOM 1066 C CA . TRP A 1 70 ? -4.786 -13.470 0.028 1.00 33.32 70 TRP A CA 1
ATOM 1067 C C . TRP A 1 70 ? -3.872 -12.428 0.669 1.00 14.11 70 TRP A C 1
ATOM 1068 O O . TRP A 1 70 ? -2.949 -11.910 0.036 1.00 5.44 70 TRP A O 1
ATOM 1089 N N . THR A 1 71 ? -4.138 -12.148 1.938 1.00 54.12 71 THR A N 1
ATOM 1090 C CA . THR A 1 71 ? -3.468 -11.082 2.677 1.00 14.01 71 THR A CA 1
ATOM 1091 C C . THR A 1 71 ? -2.066 -11.510 3.129 1.00 15.51 71 THR A C 1
ATOM 1092 O O . THR A 1 71 ? -1.273 -10.684 3.584 1.00 20.13 71 THR A O 1
ATOM 1103 N N . ASP A 1 72 ? -1.788 -12.806 2.987 1.00 23.54 72 ASP A N 1
ATOM 1104 C CA . ASP A 1 72 ? -0.582 -13.457 3.525 1.00 73.31 72 ASP A CA 1
ATOM 1105 C C . ASP A 1 72 ? 0.694 -12.631 3.364 1.00 64.32 72 ASP A C 1
ATOM 1106 O O . ASP A 1 72 ? 1.506 -12.567 4.287 1.00 42.51 72 ASP A O 1
ATOM 1115 N N . MET A 1 73 ? 0.874 -12.009 2.199 1.00 3.33 73 MET A N 1
ATOM 1116 C CA . MET A 1 73 ? 2.113 -11.288 1.904 1.00 42.30 73 MET A CA 1
ATOM 1117 C C . MET A 1 73 ? 2.312 -10.122 2.875 1.00 21.21 73 MET A C 1
ATOM 1118 O O . MET A 1 73 ? 1.926 -8.978 2.606 1.00 61.04 73 MET A O 1
ATOM 1132 N N . VAL A 1 74 ? 2.903 -10.448 4.015 1.00 33.41 74 VAL A N 1
ATOM 1133 C CA . VAL A 1 74 ? 3.098 -9.514 5.115 1.00 45.22 74 VAL A CA 1
ATOM 1134 C C . VAL A 1 74 ? 4.480 -8.842 5.039 1.00 1.21 74 VAL A C 1
ATOM 1135 O O . VAL A 1 74 ? 5.485 -9.508 4.776 1.00 54.40 74 VAL A O 1
ATOM 1148 N N . PRO A 1 75 ? 4.543 -7.502 5.231 1.00 55.42 75 PRO A N 1
ATOM 1149 C CA . PRO A 1 75 ? 5.809 -6.754 5.257 1.00 60.35 75 PRO A CA 1
ATOM 1150 C C . PRO A 1 75 ? 6.547 -6.910 6.597 1.00 72.13 75 PRO A C 1
ATOM 1151 O O . PRO A 1 75 ? 6.333 -7.884 7.323 1.00 1.32 75 PRO A O 1
ATOM 1162 N N . ALA A 1 76 ? 7.403 -5.934 6.921 1.00 51.25 76 ALA A N 1
ATOM 1163 C CA . ALA A 1 76 ? 8.219 -5.962 8.142 1.00 24.45 76 ALA A CA 1
ATOM 1164 C C . ALA A 1 76 ? 7.374 -6.173 9.401 1.00 43.13 76 ALA A C 1
ATOM 1165 O O . ALA A 1 76 ? 7.883 -6.628 10.428 1.00 43.44 76 ALA A O 1
ATOM 1172 N N . SER A 1 77 ? 6.088 -5.849 9.307 1.00 71.53 77 SER A N 1
ATOM 1173 C CA . SER A 1 77 ? 5.153 -5.994 10.421 1.00 24.45 77 SER A CA 1
ATOM 1174 C C . SER A 1 77 ? 5.212 -7.393 11.046 1.00 52.41 77 SER A C 1
ATOM 1175 O O . SER A 1 77 ? 4.874 -7.571 12.218 1.00 1.13 77 SER A O 1
ATOM 1183 N N . VAL A 1 78 ? 5.635 -8.387 10.267 1.00 50.43 78 VAL A N 1
ATOM 1184 C CA . VAL A 1 78 ? 5.760 -9.749 10.777 1.00 1.34 78 VAL A CA 1
ATOM 1185 C C . VAL A 1 78 ? 6.900 -9.837 11.798 1.00 72.15 78 VAL A C 1
ATOM 1186 O O . VAL A 1 78 ? 6.773 -10.494 12.833 1.00 61.33 78 VAL A O 1
ATOM 1199 N N . ARG A 1 79 ? 7.995 -9.127 11.517 1.00 61.45 79 ARG A N 1
ATOM 1200 C CA . ARG A 1 79 ? 9.176 -9.134 12.385 1.00 14.22 79 ARG A CA 1
ATOM 1201 C C . ARG A 1 79 ? 8.829 -8.582 13.763 1.00 51.30 79 ARG A C 1
ATOM 1202 O O . ARG A 1 79 ? 9.392 -9.002 14.776 1.00 43.03 79 ARG A O 1
ATOM 1223 N N . GLU A 1 80 ? 7.880 -7.651 13.783 1.00 45.44 80 GLU A N 1
ATOM 1224 C CA . GLU A 1 80 ? 7.453 -6.994 15.014 1.00 22.12 80 GLU A CA 1
ATOM 1225 C C . GLU A 1 80 ? 6.868 -8.003 16.002 1.00 4.33 80 GLU A C 1
ATOM 1226 O O . GLU A 1 80 ? 7.048 -7.875 17.216 1.00 13.03 80 GLU A O 1
ATOM 1238 N N . HIS A 1 81 ? 6.173 -9.007 15.477 1.00 54.53 81 HIS A N 1
ATOM 1239 C CA . HIS A 1 81 ? 5.486 -9.988 16.317 1.00 0.23 81 HIS A CA 1
ATOM 1240 C C . HIS A 1 81 ? 6.181 -11.347 16.253 1.00 2.25 81 HIS A C 1
ATOM 1241 O O . HIS A 1 81 ? 5.763 -12.298 16.914 1.00 34.22 81 HIS A O 1
ATOM 1256 N N . LEU A 1 82 ? 7.239 -11.433 15.452 1.00 52.02 82 LEU A N 1
ATOM 1257 C CA . LEU A 1 82 ? 7.958 -12.688 15.259 1.00 15.11 82 LEU A CA 1
ATOM 1258 C C . LEU A 1 82 ? 8.746 -13.039 16.523 1.00 65.10 82 LEU A C 1
ATOM 1259 O O . LEU A 1 82 ? 9.816 -12.476 16.776 1.00 73.43 82 LEU A O 1
ATOM 1275 N N . ASN A 1 83 ? 8.195 -13.957 17.315 1.00 23.21 83 ASN A N 1
ATOM 1276 C CA . ASN A 1 83 ? 8.802 -14.362 18.583 1.00 34.30 83 ASN A CA 1
ATOM 1277 C C . ASN A 1 83 ? 10.139 -15.071 18.359 1.00 64.54 83 ASN A C 1
ATOM 1278 O O . ASN A 1 83 ? 11.204 -14.508 18.625 1.00 24.35 83 ASN A O 1
ATOM 1289 N N . GLN A 1 84 ? 10.087 -16.306 17.866 1.00 54.12 84 GLN A N 1
ATOM 1290 C CA . GLN A 1 84 ? 11.303 -17.081 17.644 1.00 32.44 84 GLN A CA 1
ATOM 1291 C C . GLN A 1 84 ? 12.012 -16.586 16.389 1.00 35.52 84 GLN A C 1
ATOM 1292 O O . GLN A 1 84 ? 11.841 -17.136 15.301 1.00 62.41 84 GLN A O 1
ATOM 1306 N N . HIS A 1 85 ? 12.790 -15.523 16.557 1.00 50.13 85 HIS A N 1
ATOM 1307 C CA . HIS A 1 85 ? 13.485 -14.862 15.452 1.00 23.14 85 HIS A CA 1
ATOM 1308 C C . HIS A 1 85 ? 14.352 -15.847 14.657 1.00 22.41 85 HIS A C 1
ATOM 1309 O O . HIS A 1 85 ? 14.578 -15.661 13.463 1.00 2.45 85 HIS A O 1
ATOM 1324 N N . SER A 1 86 ? 14.837 -16.884 15.330 1.00 2.41 86 SER A N 1
ATOM 1325 C CA . SER A 1 86 ? 15.660 -17.913 14.695 1.00 53.33 86 SER A CA 1
ATOM 1326 C C . SER A 1 86 ? 14.831 -18.761 13.721 1.00 3.22 86 SER A C 1
ATOM 1327 O O . SER A 1 86 ? 15.312 -19.147 12.649 1.00 51.12 86 SER A O 1
ATOM 1335 N N . GLY A 1 87 ? 13.584 -19.036 14.092 1.00 74.42 87 GLY A N 1
ATOM 1336 C CA . GLY A 1 87 ? 12.726 -19.878 13.278 1.00 31.33 87 GLY A CA 1
ATOM 1337 C C . GLY A 1 87 ? 11.269 -19.751 13.680 1.00 32.32 87 GLY A C 1
ATOM 1338 O O . GLY A 1 87 ? 10.869 -20.280 14.723 1.00 53.13 87 GLY A O 1
ATOM 1342 N N . PRO A 1 88 ? 10.445 -19.063 12.866 1.00 70.20 88 PRO A N 1
ATOM 1343 C CA . PRO A 1 88 ? 9.041 -18.783 13.203 1.00 73.53 88 PRO A CA 1
ATOM 1344 C C . PRO A 1 88 ? 8.209 -20.053 13.401 1.00 3.41 88 PRO A C 1
ATOM 1345 O O . PRO A 1 88 ? 7.446 -20.162 14.364 1.00 45.03 88 PRO A O 1
ATOM 1356 N N . GLY A 1 89 ? 8.376 -21.016 12.502 1.00 45.11 89 GLY A N 1
ATOM 1357 C CA . GLY A 1 89 ? 7.536 -22.202 12.509 1.00 73.43 89 GLY A CA 1
ATOM 1358 C C . GLY A 1 89 ? 6.139 -21.886 12.018 1.00 22.31 89 GLY A C 1
ATOM 1359 O O . GLY A 1 89 ? 5.770 -22.235 10.895 1.00 11.13 89 GLY A O 1
ATOM 1363 N N . ILE A 1 90 ? 5.366 -21.213 12.864 1.00 5.14 90 ILE A N 1
ATOM 1364 C CA . ILE A 1 90 ? 4.050 -20.714 12.490 1.00 21.42 90 ILE A CA 1
ATOM 1365 C C . ILE A 1 90 ? 4.122 -19.195 12.346 1.00 23.35 90 ILE A C 1
ATOM 1366 O O . ILE A 1 90 ? 3.997 -18.457 13.329 1.00 33.33 90 ILE A O 1
ATOM 1382 N N . ASP A 1 91 ? 4.377 -18.743 11.122 1.00 1.23 91 ASP A N 1
ATOM 1383 C CA . ASP A 1 91 ? 4.560 -17.322 10.839 1.00 74.51 91 ASP A CA 1
ATOM 1384 C C . ASP A 1 91 ? 3.249 -16.565 11.025 1.00 2.04 91 ASP A C 1
ATOM 1385 O O . ASP A 1 91 ? 2.169 -17.086 10.724 1.00 62.54 91 ASP A O 1
ATOM 1394 N N . TYR A 1 92 ? 3.352 -15.337 11.511 1.00 33.23 92 TYR A N 1
ATOM 1395 C CA . TYR A 1 92 ? 2.184 -14.558 11.898 1.00 55.10 92 TYR A CA 1
ATOM 1396 C C . TYR A 1 92 ? 1.621 -13.784 10.710 1.00 54.42 92 TYR A C 1
ATOM 1397 O O . TYR A 1 92 ? 2.218 -12.808 10.251 1.00 72.11 92 TYR A O 1
ATOM 1415 N N . ALA A 1 93 ? 0.470 -14.239 10.216 1.00 11.13 93 ALA A N 1
ATOM 1416 C CA . ALA A 1 93 ? -0.212 -13.592 9.096 1.00 53.10 93 ALA A CA 1
ATOM 1417 C C . ALA A 1 93 ? -0.711 -12.203 9.487 1.00 2.23 93 ALA A C 1
ATOM 1418 O O . ALA A 1 93 ? -0.651 -11.816 10.659 1.00 73.52 93 ALA A O 1
ATOM 1425 N N . VAL A 1 94 ? -1.237 -11.467 8.511 1.00 65.13 94 VAL A N 1
ATOM 1426 C CA . VAL A 1 94 ? -1.630 -10.078 8.723 1.00 73.34 94 VAL A CA 1
ATOM 1427 C C . VAL A 1 94 ? -3.053 -9.797 8.229 1.00 64.21 94 VAL A C 1
ATOM 1428 O O . VAL A 1 94 ? -3.265 -9.268 7.139 1.00 24.50 94 VAL A O 1
ATOM 1441 N N . ARG A 1 95 ? -4.024 -10.192 9.034 1.00 64.15 95 ARG A N 1
ATOM 1442 C CA . ARG A 1 95 ? -5.426 -9.869 8.767 1.00 53.51 95 ARG A CA 1
ATOM 1443 C C . ARG A 1 95 ? -5.621 -8.352 8.726 1.00 63.34 95 ARG A C 1
ATOM 1444 O O . ARG A 1 95 ? -5.375 -7.694 9.763 1.00 22.32 95 ARG A O 1
ATOM 1466 N N . MET A 1 1 ? -2.314 0.810 2.700 1.00 73.22 1 MET A N 2
ATOM 1467 C CA . MET A 1 1 ? -2.359 1.372 1.331 1.00 15.13 1 MET A CA 2
ATOM 1468 C C . MET A 1 1 ? -1.816 0.362 0.327 1.00 45.32 1 MET A C 2
ATOM 1469 O O . MET A 1 1 ? -1.445 -0.751 0.700 1.00 32.32 1 MET A O 2
ATOM 1485 N N . ALA A 1 2 ? -1.774 0.767 -0.942 1.00 54.21 2 ALA A N 2
ATOM 1486 C CA . ALA A 1 2 ? -1.216 -0.052 -2.012 1.00 14.23 2 ALA A CA 2
ATOM 1487 C C . ALA A 1 2 ? -1.980 -1.364 -2.170 1.00 44.12 2 ALA A C 2
ATOM 1488 O O . ALA A 1 2 ? -1.478 -2.439 -1.826 1.00 53.24 2 ALA A O 2
ATOM 1495 N N . HIS A 1 3 ? -3.213 -1.262 -2.664 1.00 41.44 3 HIS A N 2
ATOM 1496 C CA . HIS A 1 3 ? -4.029 -2.440 -2.947 1.00 1.43 3 HIS A CA 2
ATOM 1497 C C . HIS A 1 3 ? -3.331 -3.329 -3.982 1.00 4.31 3 HIS A C 2
ATOM 1498 O O . HIS A 1 3 ? -3.485 -3.146 -5.190 1.00 2.31 3 HIS A O 2
ATOM 1513 N N . HIS A 1 4 ? -2.517 -4.257 -3.488 1.00 40.34 4 HIS A N 2
ATOM 1514 C CA . HIS A 1 4 ? -1.748 -5.156 -4.342 1.00 51.01 4 HIS A CA 2
ATOM 1515 C C . HIS A 1 4 ? -2.635 -6.272 -4.879 1.00 53.23 4 HIS A C 2
ATOM 1516 O O . HIS A 1 4 ? -3.075 -7.144 -4.127 1.00 0.34 4 HIS A O 2
ATOM 1531 N N . HIS A 1 5 ? -2.904 -6.235 -6.178 1.00 52.40 5 HIS A N 2
ATOM 1532 C CA . HIS A 1 5 ? -3.712 -7.262 -6.826 1.00 51.23 5 HIS A CA 2
ATOM 1533 C C . HIS A 1 5 ? -2.940 -8.579 -6.885 1.00 25.42 5 HIS A C 2
ATOM 1534 O O . HIS A 1 5 ? -2.194 -8.829 -7.830 1.00 52.12 5 HIS A O 2
ATOM 1549 N N . HIS A 1 6 ? -3.089 -9.392 -5.846 1.00 34.21 6 HIS A N 2
ATOM 1550 C CA . HIS A 1 6 ? -2.433 -10.698 -5.769 1.00 74.21 6 HIS A CA 2
ATOM 1551 C C . HIS A 1 6 ? -3.361 -11.706 -5.102 1.00 71.31 6 HIS A C 2
ATOM 1552 O O . HIS A 1 6 ? -4.382 -11.326 -4.532 1.00 5.52 6 HIS A O 2
ATOM 1567 N N . HIS A 1 7 ? -3.000 -12.984 -5.179 1.00 31.13 7 HIS A N 2
ATOM 1568 C CA . HIS A 1 7 ? -3.794 -14.054 -4.577 1.00 13.43 7 HIS A CA 2
ATOM 1569 C C . HIS A 1 7 ? -2.988 -15.347 -4.553 1.00 13.23 7 HIS A C 2
ATOM 1570 O O . HIS A 1 7 ? -1.955 -15.447 -5.215 1.00 24.42 7 HIS A O 2
ATOM 1585 N N . HIS A 1 8 ? -3.457 -16.326 -3.787 1.00 52.21 8 HIS A N 2
ATOM 1586 C CA . HIS A 1 8 ? -2.859 -17.662 -3.778 1.00 10.20 8 HIS A CA 2
ATOM 1587 C C . HIS A 1 8 ? -3.774 -18.654 -4.487 1.00 44.12 8 HIS A C 2
ATOM 1588 O O . HIS A 1 8 ? -4.930 -18.340 -4.785 1.00 2.14 8 HIS A O 2
ATOM 1603 N N . MET A 1 9 ? -3.251 -19.844 -4.760 1.00 12.25 9 MET A N 2
ATOM 1604 C CA . MET A 1 9 ? -4.014 -20.901 -5.418 1.00 2.23 9 MET A CA 2
ATOM 1605 C C . MET A 1 9 ? -3.395 -22.259 -5.110 1.00 52.43 9 MET A C 2
ATOM 1606 O O . MET A 1 9 ? -2.254 -22.335 -4.652 1.00 54.21 9 MET A O 2
ATOM 1620 N N . GLY A 1 10 ? -4.150 -23.323 -5.351 1.00 33.52 10 GLY A N 2
ATOM 1621 C CA . GLY A 1 10 ? -3.658 -24.666 -5.108 1.00 73.32 10 GLY A CA 2
ATOM 1622 C C . GLY A 1 10 ? -4.788 -25.669 -5.002 1.00 21.22 10 GLY A C 2
ATOM 1623 O O . GLY A 1 10 ? -5.022 -26.454 -5.922 1.00 31.32 10 GLY A O 2
ATOM 1627 N N . THR A 1 11 ? -5.498 -25.631 -3.885 1.00 23.20 11 THR A N 2
ATOM 1628 C CA . THR A 1 11 ? -6.616 -26.531 -3.645 1.00 64.11 11 THR A CA 2
ATOM 1629 C C . THR A 1 11 ? -7.472 -25.984 -2.510 1.00 2.14 11 THR A C 2
ATOM 1630 O O . THR A 1 11 ? -6.995 -25.173 -1.708 1.00 24.42 11 THR A O 2
ATOM 1641 N N . LEU A 1 12 ? -8.731 -26.407 -2.448 1.00 10.11 12 LEU A N 2
ATOM 1642 C CA . LEU A 1 12 ? -9.636 -25.939 -1.406 1.00 62.34 12 LEU A CA 2
ATOM 1643 C C . LEU A 1 12 ? -9.431 -26.748 -0.123 1.00 50.51 12 LEU A C 2
ATOM 1644 O O . LEU A 1 12 ? -8.549 -26.433 0.677 1.00 4.12 12 LEU A O 2
ATOM 1660 N N . GLU A 1 13 ? -10.211 -27.815 0.051 1.00 11.24 13 GLU A N 2
ATOM 1661 C CA . GLU A 1 13 ? -10.162 -28.615 1.272 1.00 2.42 13 GLU A CA 2
ATOM 1662 C C . GLU A 1 13 ? -10.248 -30.102 0.949 1.00 25.54 13 GLU A C 2
ATOM 1663 O O . GLU A 1 13 ? -10.461 -30.493 -0.203 1.00 43.43 13 GLU A O 2
ATOM 1675 N N . ALA A 1 14 ? -10.081 -30.915 1.983 1.00 34.40 14 ALA A N 2
ATOM 1676 C CA . ALA A 1 14 ? -10.167 -32.363 1.874 1.00 21.23 14 ALA A CA 2
ATOM 1677 C C . ALA A 1 14 ? -10.727 -32.940 3.164 1.00 55.24 14 ALA A C 2
ATOM 1678 O O . ALA A 1 14 ? -10.931 -32.218 4.143 1.00 61.00 14 ALA A O 2
ATOM 1685 N N . GLN A 1 15 ? -10.962 -34.240 3.157 1.00 62.31 15 GLN A N 2
ATOM 1686 C CA . GLN A 1 15 ? -11.573 -34.917 4.291 1.00 61.21 15 GLN A CA 2
ATOM 1687 C C . GLN A 1 15 ? -10.566 -35.070 5.422 1.00 41.33 15 GLN A C 2
ATOM 1688 O O . GLN A 1 15 ? -10.937 -35.171 6.592 1.00 55.20 15 GLN A O 2
ATOM 1702 N N . THR A 1 16 ? -9.287 -35.082 5.063 1.00 54.24 16 THR A N 2
ATOM 1703 C CA . THR A 1 16 ? -8.215 -35.164 6.043 1.00 21.43 16 THR A CA 2
ATOM 1704 C C . THR A 1 16 ? -7.999 -33.795 6.694 1.00 75.24 16 THR A C 2
ATOM 1705 O O . THR A 1 16 ? -6.936 -33.186 6.566 1.00 55.04 16 THR A O 2
ATOM 1716 N N . GLN A 1 17 ? -9.042 -33.299 7.354 1.00 13.34 17 GLN A N 2
ATOM 1717 C CA . GLN A 1 17 ? -8.973 -32.013 8.043 1.00 34.33 17 GLN A CA 2
ATOM 1718 C C . GLN A 1 17 ? -8.196 -32.163 9.352 1.00 53.31 17 GLN A C 2
ATOM 1719 O O . GLN A 1 17 ? -7.219 -31.451 9.597 1.00 40.31 17 GLN A O 2
ATOM 1733 N N . GLY A 1 18 ? -8.645 -33.101 10.178 1.00 74.42 18 GLY A N 2
ATOM 1734 C CA . GLY A 1 18 ? -8.020 -33.358 11.462 1.00 12.00 18 GLY A CA 2
ATOM 1735 C C . GLY A 1 18 ? -8.876 -34.285 12.302 1.00 35.14 18 GLY A C 2
ATOM 1736 O O . GLY A 1 18 ? -9.935 -34.716 11.838 1.00 43.04 18 GLY A O 2
ATOM 1740 N N . PRO A 1 19 ? -8.451 -34.615 13.537 1.00 2.43 19 PRO A N 2
ATOM 1741 C CA . PRO A 1 19 ? -9.216 -35.499 14.429 1.00 73.41 19 PRO A CA 2
ATOM 1742 C C . PRO A 1 19 ? -10.593 -34.917 14.762 1.00 73.01 19 PRO A C 2
ATOM 1743 O O . PRO A 1 19 ? -11.629 -35.475 14.383 1.00 12.24 19 PRO A O 2
ATOM 1754 N N . GLY A 1 20 ? -10.588 -33.783 15.452 1.00 44.34 20 GLY A N 2
ATOM 1755 C CA . GLY A 1 20 ? -11.822 -33.128 15.846 1.00 15.12 20 GLY A CA 2
ATOM 1756 C C . GLY A 1 20 ? -11.601 -32.179 17.003 1.00 30.50 20 GLY A C 2
ATOM 1757 O O . GLY A 1 20 ? -10.460 -31.822 17.305 1.00 30.22 20 GLY A O 2
ATOM 1761 N N . SER A 1 21 ? -12.688 -31.775 17.651 1.00 5.35 21 SER A N 2
ATOM 1762 C CA . SER A 1 21 ? -12.630 -30.863 18.785 1.00 13.22 21 SER A CA 2
ATOM 1763 C C . SER A 1 21 ? -14.030 -30.665 19.355 1.00 35.21 21 SER A C 2
ATOM 1764 O O . SER A 1 21 ? -14.320 -31.089 20.474 1.00 61.22 21 SER A O 2
ATOM 1772 N N . MET A 1 22 ? -14.896 -30.028 18.563 1.00 40.34 22 MET A N 2
ATOM 1773 C CA . MET A 1 22 ? -16.280 -29.763 18.963 1.00 11.43 22 MET A CA 2
ATOM 1774 C C . MET A 1 22 ? -16.330 -28.964 20.272 1.00 25.31 22 MET A C 2
ATOM 1775 O O . MET A 1 22 ? -17.348 -28.950 20.970 1.00 73.35 22 MET A O 2
ATOM 1789 N N . ASP A 1 23 ? -15.222 -28.297 20.591 1.00 74.42 23 ASP A N 2
ATOM 1790 C CA . ASP A 1 23 ? -15.134 -27.455 21.784 1.00 12.13 23 ASP A CA 2
ATOM 1791 C C . ASP A 1 23 ? -15.896 -26.158 21.564 1.00 74.30 23 ASP A C 2
ATOM 1792 O O . ASP A 1 23 ? -16.970 -25.950 22.134 1.00 71.42 23 ASP A O 2
ATOM 1801 N N . ASP A 1 24 ? -15.336 -25.300 20.724 1.00 42.31 24 ASP A N 2
ATOM 1802 C CA . ASP A 1 24 ? -15.945 -24.018 20.400 1.00 42.05 24 ASP A CA 2
ATOM 1803 C C . ASP A 1 24 ? -16.888 -24.187 19.210 1.00 40.34 24 ASP A C 2
ATOM 1804 O O . ASP A 1 24 ? -16.965 -25.273 18.624 1.00 21.12 24 ASP A O 2
ATOM 1813 N N . GLU A 1 25 ? -17.607 -23.129 18.857 1.00 43.24 25 GLU A N 2
ATOM 1814 C CA . GLU A 1 25 ? -18.555 -23.175 17.749 1.00 32.13 25 GLU A CA 2
ATOM 1815 C C . GLU A 1 25 ? -17.812 -23.163 16.414 1.00 71.11 25 GLU A C 2
ATOM 1816 O O . GLU A 1 25 ? -16.768 -22.520 16.282 1.00 11.21 25 GLU A O 2
ATOM 1828 N N . LEU A 1 26 ? -18.344 -23.880 15.429 1.00 21.21 26 LEU A N 2
ATOM 1829 C CA . LEU A 1 26 ? -17.703 -23.962 14.122 1.00 15.43 26 LEU A CA 2
ATOM 1830 C C . LEU A 1 26 ? -18.144 -22.823 13.213 1.00 11.11 26 LEU A C 2
ATOM 1831 O O . LEU A 1 26 ? -19.300 -22.386 13.231 1.00 33.23 26 LEU A O 2
ATOM 1847 N N . TYR A 1 27 ? -17.195 -22.352 12.426 1.00 5.01 27 TYR A N 2
ATOM 1848 C CA . TYR A 1 27 ? -17.418 -21.321 11.428 1.00 1.23 27 TYR A CA 2
ATOM 1849 C C . TYR A 1 27 ? -16.899 -21.807 10.084 1.00 21.45 27 TYR A C 2
ATOM 1850 O O . TYR A 1 27 ? -15.941 -22.586 10.028 1.00 35.30 27 TYR A O 2
ATOM 1868 N N . PHE A 1 28 ? -17.541 -21.358 9.018 1.00 71.32 28 PHE A N 2
ATOM 1869 C CA . PHE A 1 28 ? -17.073 -21.602 7.663 1.00 10.14 28 PHE A CA 2
ATOM 1870 C C . PHE A 1 28 ? -16.666 -20.286 7.021 1.00 42.44 28 PHE A C 2
ATOM 1871 O O . PHE A 1 28 ? -17.048 -19.211 7.488 1.00 44.14 28 PHE A O 2
ATOM 1888 N N . VAL A 1 29 ? -15.898 -20.376 5.951 1.00 31.31 29 VAL A N 2
ATOM 1889 C CA . VAL A 1 29 ? -15.484 -19.202 5.206 1.00 3.35 29 VAL A CA 2
ATOM 1890 C C . VAL A 1 29 ? -16.546 -18.907 4.150 1.00 63.31 29 VAL A C 2
ATOM 1891 O O . VAL A 1 29 ? -17.109 -19.833 3.572 1.00 22.10 29 VAL A O 2
ATOM 1904 N N . VAL A 1 30 ? -16.857 -17.639 3.922 1.00 64.44 30 VAL A N 2
ATOM 1905 C CA . VAL A 1 30 ? -17.916 -17.271 2.980 1.00 74.31 30 VAL A CA 2
ATOM 1906 C C . VAL A 1 30 ? -17.568 -15.986 2.251 1.00 41.10 30 VAL A C 2
ATOM 1907 O O . VAL A 1 30 ? -16.744 -15.199 2.724 1.00 44.12 30 VAL A O 2
ATOM 1920 N N . ARG A 1 31 ? -18.185 -15.780 1.092 1.00 74.21 31 ARG A N 2
ATOM 1921 C CA . ARG A 1 31 ? -18.039 -14.511 0.365 1.00 61.34 31 ARG A CA 2
ATOM 1922 C C . ARG A 1 31 ? -19.030 -14.409 -0.786 1.00 65.32 31 ARG A C 2
ATOM 1923 O O . ARG A 1 31 ? -19.699 -15.387 -1.120 1.00 35.24 31 ARG A O 2
ATOM 1944 N N . ASN A 1 32 ? -19.124 -13.217 -1.384 1.00 2.23 32 ASN A N 2
ATOM 1945 C CA . ASN A 1 32 ? -19.905 -13.032 -2.608 1.00 31.43 32 ASN A CA 2
ATOM 1946 C C . ASN A 1 32 ? -19.439 -11.796 -3.375 1.00 1.13 32 ASN A C 2
ATOM 1947 O O . ASN A 1 32 ? -19.177 -10.754 -2.777 1.00 32.34 32 ASN A O 2
ATOM 1958 N N . ASN A 1 33 ? -19.388 -11.932 -4.708 1.00 42.50 33 ASN A N 2
ATOM 1959 C CA . ASN A 1 33 ? -19.061 -10.848 -5.664 1.00 1.24 33 ASN A CA 2
ATOM 1960 C C . ASN A 1 33 ? -18.008 -9.838 -5.146 1.00 14.24 33 ASN A C 2
ATOM 1961 O O . ASN A 1 33 ? -17.913 -8.719 -5.651 1.00 32.20 33 ASN A O 2
ATOM 1972 N N . GLU A 1 34 ? -17.197 -10.233 -4.168 1.00 12.12 34 GLU A N 2
ATOM 1973 C CA . GLU A 1 34 ? -16.237 -9.313 -3.550 1.00 15.25 34 GLU A CA 2
ATOM 1974 C C . GLU A 1 34 ? -14.797 -9.707 -3.878 1.00 55.43 34 GLU A C 2
ATOM 1975 O O . GLU A 1 34 ? -13.916 -8.854 -3.984 1.00 11.43 34 GLU A O 2
ATOM 1987 N N . GLY A 1 35 ? -14.569 -11.009 -4.028 1.00 13.30 35 GLY A N 2
ATOM 1988 C CA . GLY A 1 35 ? -13.223 -11.524 -4.248 1.00 3.53 35 GLY A CA 2
ATOM 1989 C C . GLY A 1 35 ? -12.447 -11.668 -2.949 1.00 21.20 35 GLY A C 2
ATOM 1990 O O . GLY A 1 35 ? -11.503 -12.450 -2.864 1.00 11.05 35 GLY A O 2
ATOM 1994 N N . GLN A 1 36 ? -12.859 -10.914 -1.934 1.00 72.42 36 GLN A N 2
ATOM 1995 C CA . GLN A 1 36 ? -12.273 -11.002 -0.602 1.00 74.31 36 GLN A CA 2
ATOM 1996 C C . GLN A 1 36 ? -12.944 -12.138 0.166 1.00 21.04 36 GLN A C 2
ATOM 1997 O O . GLN A 1 36 ? -14.027 -12.584 -0.212 1.00 51.11 36 GLN A O 2
ATOM 2011 N N . TYR A 1 37 ? -12.310 -12.612 1.229 1.00 44.03 37 TYR A N 2
ATOM 2012 C CA . TYR A 1 37 ? -12.860 -13.713 2.017 1.00 31.33 37 TYR A CA 2
ATOM 2013 C C . TYR A 1 37 ? -13.411 -13.231 3.348 1.00 72.14 37 TYR A C 2
ATOM 2014 O O . TYR A 1 37 ? -12.808 -12.394 4.020 1.00 73.10 37 TYR A O 2
ATOM 2032 N N . SER A 1 38 ? -14.573 -13.766 3.702 1.00 71.15 38 SER A N 2
ATOM 2033 C CA . SER A 1 38 ? -15.219 -13.479 4.973 1.00 73.51 38 SER A CA 2
ATOM 2034 C C . SER A 1 38 ? -15.484 -14.785 5.724 1.00 12.10 38 SER A C 2
ATOM 2035 O O . SER A 1 38 ? -15.132 -15.862 5.240 1.00 11.10 38 SER A O 2
ATOM 2043 N N . VAL A 1 39 ? -16.089 -14.690 6.905 1.00 63.03 39 VAL A N 2
ATOM 2044 C CA . VAL A 1 39 ? -16.412 -15.868 7.708 1.00 5.30 39 VAL A CA 2
ATOM 2045 C C . VAL A 1 39 ? -17.852 -15.808 8.206 1.00 14.12 39 VAL A C 2
ATOM 2046 O O . VAL A 1 39 ? -18.445 -14.729 8.302 1.00 3.12 39 VAL A O 2
ATOM 2059 N N . TRP A 1 40 ? -18.397 -16.974 8.524 1.00 31.10 40 TRP A N 2
ATOM 2060 C CA . TRP A 1 40 ? -19.814 -17.128 8.842 1.00 74.31 40 TRP A CA 2
ATOM 2061 C C . TRP A 1 40 ? -19.991 -18.367 9.711 1.00 25.31 40 TRP A C 2
ATOM 2062 O O . TRP A 1 40 ? -19.214 -19.311 9.598 1.00 1.51 40 TRP A O 2
ATOM 2083 N N . MET A 1 41 ? -20.985 -18.369 10.590 1.00 15.53 41 MET A N 2
ATOM 2084 C CA . MET A 1 41 ? -21.180 -19.506 11.489 1.00 1.22 41 MET A CA 2
ATOM 2085 C C . MET A 1 41 ? -21.688 -20.723 10.713 1.00 72.33 41 MET A C 2
ATOM 2086 O O . MET A 1 41 ? -22.640 -20.624 9.938 1.00 71.32 41 MET A O 2
ATOM 2100 N N . ASP A 1 42 ? -21.035 -21.865 10.925 1.00 51.30 42 ASP A N 2
ATOM 2101 C CA . ASP A 1 42 ? -21.361 -23.106 10.216 1.00 11.42 42 ASP A CA 2
ATOM 2102 C C . ASP A 1 42 ? -22.834 -23.482 10.386 1.00 34.45 42 ASP A C 2
ATOM 2103 O O . ASP A 1 42 ? -23.426 -23.249 11.441 1.00 34.15 42 ASP A O 2
ATOM 2112 N N . GLY A 1 43 ? -23.422 -24.045 9.330 1.00 43.50 43 GLY A N 2
ATOM 2113 C CA . GLY A 1 43 ? -24.797 -24.518 9.390 1.00 3.14 43 GLY A CA 2
ATOM 2114 C C . GLY A 1 43 ? -25.820 -23.423 9.135 1.00 31.24 43 GLY A C 2
ATOM 2115 O O . GLY A 1 43 ? -26.963 -23.711 8.770 1.00 3.04 43 GLY A O 2
ATOM 2119 N N . ARG A 1 44 ? -25.414 -22.172 9.315 1.00 4.12 44 ARG A N 2
ATOM 2120 C CA . ARG A 1 44 ? -26.321 -21.035 9.172 1.00 32.44 44 ARG A CA 2
ATOM 2121 C C . ARG A 1 44 ? -26.509 -20.689 7.692 1.00 64.22 44 ARG A C 2
ATOM 2122 O O . ARG A 1 44 ? -25.531 -20.571 6.952 1.00 52.23 44 ARG A O 2
ATOM 2143 N N . SER A 1 45 ? -27.764 -20.532 7.268 1.00 20.53 45 SER A N 2
ATOM 2144 C CA . SER A 1 45 ? -28.083 -20.259 5.864 1.00 5.15 45 SER A CA 2
ATOM 2145 C C . SER A 1 45 ? -27.561 -18.894 5.418 1.00 72.32 45 SER A C 2
ATOM 2146 O O . SER A 1 45 ? -27.476 -17.951 6.208 1.00 4.10 45 SER A O 2
ATOM 2154 N N . LEU A 1 46 ? -27.212 -18.815 4.140 1.00 30.11 46 LEU A N 2
ATOM 2155 C CA . LEU A 1 46 ? -26.703 -17.594 3.533 1.00 41.30 46 LEU A CA 2
ATOM 2156 C C . LEU A 1 46 ? -27.703 -17.016 2.531 1.00 52.25 46 LEU A C 2
ATOM 2157 O O . LEU A 1 46 ? -28.441 -17.762 1.877 1.00 65.25 46 LEU A O 2
ATOM 2173 N N . PRO A 1 47 ? -27.735 -15.675 2.402 1.00 40.22 47 PRO A N 2
ATOM 2174 C CA . PRO A 1 47 ? -28.620 -14.988 1.462 1.00 35.22 47 PRO A CA 2
ATOM 2175 C C . PRO A 1 47 ? -28.074 -14.970 0.026 1.00 3.22 47 PRO A C 2
ATOM 2176 O O . PRO A 1 47 ? -26.946 -15.423 -0.246 1.00 43.43 47 PRO A O 2
ATOM 2187 N N . ALA A 1 48 ? -28.888 -14.425 -0.877 1.00 24.10 48 ALA A N 2
ATOM 2188 C CA . ALA A 1 48 ? -28.595 -14.402 -2.306 1.00 45.31 48 ALA A CA 2
ATOM 2189 C C . ALA A 1 48 ? -27.183 -13.902 -2.590 1.00 10.30 48 ALA A C 2
ATOM 2190 O O . ALA A 1 48 ? -26.791 -12.820 -2.142 1.00 50.42 48 ALA A O 2
ATOM 2197 N N . GLY A 1 49 ? -26.425 -14.708 -3.324 1.00 61.20 49 GLY A N 2
ATOM 2198 C CA . GLY A 1 49 ? -25.087 -14.330 -3.724 1.00 60.31 49 GLY A CA 2
ATOM 2199 C C . GLY A 1 49 ? -24.013 -14.969 -2.865 1.00 71.01 49 GLY A C 2
ATOM 2200 O O . GLY A 1 49 ? -22.926 -15.273 -3.359 1.00 13.20 49 GLY A O 2
ATOM 2204 N N . TRP A 1 50 ? -24.313 -15.191 -1.586 1.00 52.24 50 TRP A N 2
ATOM 2205 C CA . TRP A 1 50 ? -23.297 -15.655 -0.639 1.00 31.12 50 TRP A CA 2
ATOM 2206 C C . TRP A 1 50 ? -23.003 -17.145 -0.811 1.00 32.34 50 TRP A C 2
ATOM 2207 O O . TRP A 1 50 ? -23.920 -17.963 -0.916 1.00 34.24 50 TRP A O 2
ATOM 2228 N N . GLU A 1 51 ? -21.714 -17.481 -0.840 1.00 31.52 51 GLU A N 2
ATOM 2229 C CA . GLU A 1 51 ? -21.261 -18.861 -1.010 1.00 65.54 51 GLU A CA 2
ATOM 2230 C C . GLU A 1 51 ? -20.275 -19.239 0.098 1.00 44.41 51 GLU A C 2
ATOM 2231 O O . GLU A 1 51 ? -19.576 -18.364 0.649 1.00 23.22 51 GLU A O 2
ATOM 2243 N N . THR A 1 52 ? -20.230 -20.543 0.402 1.00 32.54 52 THR A N 2
ATOM 2244 C CA . THR A 1 52 ? -19.415 -21.088 1.491 1.00 63.35 52 THR A CA 2
ATOM 2245 C C . THR A 1 52 ? -18.137 -21.740 0.960 1.00 21.15 52 THR A C 2
ATOM 2246 O O . THR A 1 52 ? -18.070 -22.136 -0.206 1.00 10.23 52 THR A O 2
ATOM 2257 N N . VAL A 1 53 ? -17.147 -21.884 1.846 1.00 23.41 53 VAL A N 2
ATOM 2258 C CA . VAL A 1 53 ? -15.806 -22.364 1.498 1.00 22.34 53 VAL A CA 2
ATOM 2259 C C . VAL A 1 53 ? -14.969 -22.561 2.762 1.00 44.25 53 VAL A C 2
ATOM 2260 O O . VAL A 1 53 ? -15.408 -22.237 3.872 1.00 74.21 53 VAL A O 2
ATOM 2273 N N . GLY A 1 54 ? -13.763 -23.092 2.579 1.00 3.04 54 GLY A N 2
ATOM 2274 C CA . GLY A 1 54 ? -12.819 -23.218 3.669 1.00 22.23 54 GLY A CA 2
ATOM 2275 C C . GLY A 1 54 ? -13.059 -24.449 4.516 1.00 33.01 54 GLY A C 2
ATOM 2276 O O . GLY A 1 54 ? -13.715 -25.397 4.083 1.00 72.20 54 GLY A O 2
ATOM 2280 N N . GLU A 1 55 ? -12.506 -24.422 5.718 1.00 4.43 55 GLU A N 2
ATOM 2281 C CA . GLU A 1 55 ? -12.617 -25.517 6.678 1.00 31.03 55 GLU A CA 2
ATOM 2282 C C . GLU A 1 55 ? -13.541 -25.102 7.825 1.00 24.14 55 GLU A C 2
ATOM 2283 O O . GLU A 1 55 ? -13.484 -23.953 8.273 1.00 23.13 55 GLU A O 2
ATOM 2295 N N . PRO A 1 56 ? -14.429 -26.002 8.301 1.00 15.13 56 PRO A N 2
ATOM 2296 C CA . PRO A 1 56 ? -15.237 -25.729 9.488 1.00 1.52 56 PRO A CA 2
ATOM 2297 C C . PRO A 1 56 ? -14.380 -25.761 10.757 1.00 72.40 56 PRO A C 2
ATOM 2298 O O . PRO A 1 56 ? -13.861 -26.813 11.149 1.00 53.12 56 PRO A O 2
ATOM 2309 N N . ALA A 1 57 ? -14.239 -24.600 11.387 1.00 33.55 57 ALA A N 2
ATOM 2310 C CA . ALA A 1 57 ? -13.355 -24.431 12.541 1.00 55.44 57 ALA A CA 2
ATOM 2311 C C . ALA A 1 57 ? -13.755 -23.187 13.324 1.00 31.23 57 ALA A C 2
ATOM 2312 O O . ALA A 1 57 ? -14.529 -22.372 12.829 1.00 52.10 57 ALA A O 2
ATOM 2319 N N . THR A 1 58 ? -13.227 -23.038 14.535 1.00 61.34 58 THR A N 2
ATOM 2320 C CA . THR A 1 58 ? -13.587 -21.909 15.388 1.00 41.54 58 THR A CA 2
ATOM 2321 C C . THR A 1 58 ? -13.197 -20.580 14.732 1.00 53.23 58 THR A C 2
ATOM 2322 O O . THR A 1 58 ? -12.361 -20.547 13.825 1.00 72.34 58 THR A O 2
ATOM 2333 N N . LYS A 1 59 ? -13.804 -19.494 15.212 1.00 20.01 59 LYS A N 2
ATOM 2334 C CA . LYS A 1 59 ? -13.611 -18.156 14.647 1.00 44.32 59 LYS A CA 2
ATOM 2335 C C . LYS A 1 59 ? -12.128 -17.849 14.416 1.00 75.31 59 LYS A C 2
ATOM 2336 O O . LYS A 1 59 ? -11.740 -17.406 13.331 1.00 55.41 59 LYS A O 2
ATOM 2355 N N . GLN A 1 60 ? -11.313 -18.107 15.437 1.00 12.52 60 GLN A N 2
ATOM 2356 C CA . GLN A 1 60 ? -9.880 -17.813 15.391 1.00 60.11 60 GLN A CA 2
ATOM 2357 C C . GLN A 1 60 ? -9.201 -18.522 14.214 1.00 73.42 60 GLN A C 2
ATOM 2358 O O . GLN A 1 60 ? -8.415 -17.917 13.486 1.00 12.21 60 GLN A O 2
ATOM 2372 N N . GLN A 1 61 ? -9.519 -19.799 14.019 1.00 11.51 61 GLN A N 2
ATOM 2373 C CA . GLN A 1 61 ? -8.907 -20.586 12.948 1.00 25.23 61 GLN A CA 2
ATOM 2374 C C . GLN A 1 61 ? -9.470 -20.178 11.589 1.00 25.12 61 GLN A C 2
ATOM 2375 O O . GLN A 1 61 ? -8.742 -20.099 10.599 1.00 72.45 61 GLN A O 2
ATOM 2389 N N . CYS A 1 62 ? -10.770 -19.908 11.561 1.00 12.43 62 CYS A N 2
ATOM 2390 C CA . CYS A 1 62 ? -11.464 -19.541 10.332 1.00 63.15 62 CYS A CA 2
ATOM 2391 C C . CYS A 1 62 ? -10.839 -18.279 9.728 1.00 45.14 62 CYS A C 2
ATOM 2392 O O . CYS A 1 62 ? -10.502 -18.246 8.539 1.00 24.33 62 CYS A O 2
ATOM 2400 N N . LEU A 1 63 ? -10.658 -17.249 10.559 1.00 32.10 63 LEU A N 2
ATOM 2401 C CA . LEU A 1 63 ? -10.031 -16.008 10.107 1.00 54.21 63 LEU A CA 2
ATOM 2402 C C . LEU A 1 63 ? -8.554 -16.240 9.786 1.00 45.12 63 LEU A C 2
ATOM 2403 O O . LEU A 1 63 ? -8.028 -15.693 8.819 1.00 0.30 63 LEU A O 2
ATOM 2419 N N . GLN A 1 64 ? -7.899 -17.085 10.583 1.00 23.35 64 GLN A N 2
ATOM 2420 C CA . GLN A 1 64 ? -6.500 -17.449 10.340 1.00 61.05 64 GLN A CA 2
ATOM 2421 C C . GLN A 1 64 ? -6.353 -18.114 8.977 1.00 42.03 64 GLN A C 2
ATOM 2422 O O . GLN A 1 64 ? -5.331 -17.962 8.300 1.00 43.03 64 GLN A O 2
ATOM 2436 N N . ARG A 1 65 ? -7.385 -18.841 8.571 1.00 40.34 65 ARG A N 2
ATOM 2437 C CA . ARG A 1 65 ? -7.338 -19.603 7.334 1.00 13.52 65 ARG A CA 2
ATOM 2438 C C . ARG A 1 65 ? -7.510 -18.681 6.130 1.00 14.24 65 ARG A C 2
ATOM 2439 O O . ARG A 1 65 ? -6.773 -18.789 5.152 1.00 44.41 65 ARG A O 2
ATOM 2460 N N . ILE A 1 66 ? -8.461 -17.753 6.214 1.00 5.32 66 ILE A N 2
ATOM 2461 C CA . ILE A 1 66 ? -8.693 -16.806 5.123 1.00 74.32 66 ILE A CA 2
ATOM 2462 C C . ILE A 1 66 ? -7.514 -15.852 4.979 1.00 34.13 66 ILE A C 2
ATOM 2463 O O . ILE A 1 66 ? -7.167 -15.450 3.860 1.00 70.50 66 ILE A O 2
ATOM 2479 N N . GLU A 1 67 ? -6.895 -15.501 6.112 1.00 53.30 67 GLU A N 2
ATOM 2480 C CA . GLU A 1 67 ? -5.704 -14.663 6.098 1.00 71.01 67 GLU A CA 2
ATOM 2481 C C . GLU A 1 67 ? -4.649 -15.269 5.186 1.00 51.43 67 GLU A C 2
ATOM 2482 O O . GLU A 1 67 ? -4.220 -14.650 4.227 1.00 55.34 67 GLU A O 2
ATOM 2494 N N . GLN A 1 68 ? -4.293 -16.513 5.465 1.00 2.11 68 GLN A N 2
ATOM 2495 C CA . GLN A 1 68 ? -3.178 -17.176 4.794 1.00 35.25 68 GLN A CA 2
ATOM 2496 C C . GLN A 1 68 ? -3.443 -17.396 3.301 1.00 3.20 68 GLN A C 2
ATOM 2497 O O . GLN A 1 68 ? -2.538 -17.786 2.555 1.00 2.44 68 GLN A O 2
ATOM 2511 N N . LEU A 1 69 ? -4.678 -17.166 2.865 1.00 70.13 69 LEU A N 2
ATOM 2512 C CA . LEU A 1 69 ? -5.056 -17.478 1.482 1.00 22.31 69 LEU A CA 2
ATOM 2513 C C . LEU A 1 69 ? -5.152 -16.224 0.608 1.00 33.43 69 LEU A C 2
ATOM 2514 O O . LEU A 1 69 ? -4.348 -16.027 -0.308 1.00 63.24 69 LEU A O 2
ATOM 2530 N N . TRP A 1 70 ? -6.144 -15.384 0.898 1.00 4.00 70 TRP A N 2
ATOM 2531 C CA . TRP A 1 70 ? -6.356 -14.137 0.162 1.00 33.32 70 TRP A CA 2
ATOM 2532 C C . TRP A 1 70 ? -5.533 -13.002 0.755 1.00 14.11 70 TRP A C 2
ATOM 2533 O O . TRP A 1 70 ? -4.721 -12.364 0.082 1.00 5.44 70 TRP A O 2
ATOM 2554 N N . THR A 1 71 ? -5.746 -12.799 2.044 1.00 54.12 71 THR A N 2
ATOM 2555 C CA . THR A 1 71 ? -5.234 -11.647 2.770 1.00 14.01 71 THR A CA 2
ATOM 2556 C C . THR A 1 71 ? -3.729 -11.763 3.022 1.00 15.51 71 THR A C 2
ATOM 2557 O O . THR A 1 71 ? -3.080 -10.802 3.412 1.00 20.13 71 THR A O 2
ATOM 2568 N N . ASP A 1 72 ? -3.199 -12.951 2.770 1.00 23.54 72 ASP A N 2
ATOM 2569 C CA . ASP A 1 72 ? -1.826 -13.329 3.124 1.00 73.31 72 ASP A CA 2
ATOM 2570 C C . ASP A 1 72 ? -0.779 -12.266 2.782 1.00 64.32 72 ASP A C 2
ATOM 2571 O O . ASP A 1 72 ? 0.293 -12.228 3.391 1.00 42.51 72 ASP A O 2
ATOM 2580 N N . MET A 1 73 ? -1.082 -11.427 1.798 1.00 3.33 73 MET A N 2
ATOM 2581 C CA . MET A 1 73 ? -0.155 -10.392 1.344 1.00 42.30 73 MET A CA 2
ATOM 2582 C C . MET A 1 73 ? 0.050 -9.341 2.439 1.00 21.21 73 MET A C 2
ATOM 2583 O O . MET A 1 73 ? -0.501 -8.237 2.379 1.00 61.04 73 MET A O 2
ATOM 2597 N N . VAL A 1 74 ? 0.837 -9.708 3.444 1.00 33.41 74 VAL A N 2
ATOM 2598 C CA . VAL A 1 74 ? 1.053 -8.880 4.624 1.00 45.22 74 VAL A CA 2
ATOM 2599 C C . VAL A 1 74 ? 2.247 -7.940 4.427 1.00 1.21 74 VAL A C 2
ATOM 2600 O O . VAL A 1 74 ? 3.299 -8.359 3.945 1.00 54.40 74 VAL A O 2
ATOM 2613 N N . PRO A 1 75 ? 2.085 -6.644 4.767 1.00 55.42 75 PRO A N 2
ATOM 2614 C CA . PRO A 1 75 ? 3.172 -5.651 4.684 1.00 60.35 75 PRO A CA 2
ATOM 2615 C C . PRO A 1 75 ? 4.307 -5.927 5.686 1.00 72.13 75 PRO A C 2
ATOM 2616 O O . PRO A 1 75 ? 4.474 -7.054 6.163 1.00 1.32 75 PRO A O 2
ATOM 2627 N N . ALA A 1 76 ? 5.068 -4.878 6.016 1.00 51.25 76 ALA A N 2
ATOM 2628 C CA . ALA A 1 76 ? 6.210 -4.974 6.936 1.00 24.45 76 ALA A CA 2
ATOM 2629 C C . ALA A 1 76 ? 5.822 -5.614 8.274 1.00 43.13 76 ALA A C 2
ATOM 2630 O O . ALA A 1 76 ? 6.690 -6.042 9.041 1.00 43.44 76 ALA A O 2
ATOM 2637 N N . SER A 1 77 ? 4.519 -5.684 8.535 1.00 71.53 77 SER A N 2
ATOM 2638 C CA . SER A 1 77 ? 3.984 -6.313 9.740 1.00 24.45 77 SER A CA 2
ATOM 2639 C C . SER A 1 77 ? 4.583 -7.714 9.942 1.00 52.41 77 SER A C 2
ATOM 2640 O O . SER A 1 77 ? 4.697 -8.191 11.074 1.00 1.13 77 SER A O 2
ATOM 2648 N N . VAL A 1 78 ? 4.986 -8.355 8.841 1.00 50.43 78 VAL A N 2
ATOM 2649 C CA . VAL A 1 78 ? 5.612 -9.679 8.892 1.00 1.34 78 VAL A CA 2
ATOM 2650 C C . VAL A 1 78 ? 6.779 -9.704 9.889 1.00 72.15 78 VAL A C 2
ATOM 2651 O O . VAL A 1 78 ? 6.928 -10.652 10.663 1.00 61.33 78 VAL A O 2
ATOM 2664 N N . ARG A 1 79 ? 7.580 -8.640 9.886 1.00 61.45 79 ARG A N 2
ATOM 2665 C CA . ARG A 1 79 ? 8.739 -8.539 10.774 1.00 14.22 79 ARG A CA 2
ATOM 2666 C C . ARG A 1 79 ? 8.283 -8.329 12.215 1.00 51.30 79 ARG A C 2
ATOM 2667 O O . ARG A 1 79 ? 8.925 -8.798 13.157 1.00 43.03 79 ARG A O 2
ATOM 2688 N N . GLU A 1 80 ? 7.166 -7.627 12.371 1.00 45.44 80 GLU A N 2
ATOM 2689 C CA . GLU A 1 80 ? 6.636 -7.293 13.688 1.00 22.12 80 GLU A CA 2
ATOM 2690 C C . GLU A 1 80 ? 5.994 -8.523 14.332 1.00 4.33 80 GLU A C 2
ATOM 2691 O O . GLU A 1 80 ? 5.984 -8.663 15.552 1.00 13.03 80 GLU A O 2
ATOM 2703 N N . HIS A 1 81 ? 5.477 -9.425 13.496 1.00 54.53 81 HIS A N 2
ATOM 2704 C CA . HIS A 1 81 ? 4.860 -10.664 13.980 1.00 0.23 81 HIS A CA 2
ATOM 2705 C C . HIS A 1 81 ? 5.893 -11.529 14.696 1.00 2.25 81 HIS A C 2
ATOM 2706 O O . HIS A 1 81 ? 5.572 -12.261 15.630 1.00 34.22 81 HIS A O 2
ATOM 2721 N N . LEU A 1 82 ? 7.141 -11.410 14.261 1.00 52.02 82 LEU A N 2
ATOM 2722 C CA . LEU A 1 82 ? 8.238 -12.224 14.778 1.00 15.11 82 LEU A CA 2
ATOM 2723 C C . LEU A 1 82 ? 8.605 -11.829 16.212 1.00 65.10 82 LEU A C 2
ATOM 2724 O O . LEU A 1 82 ? 9.424 -12.495 16.854 1.00 73.43 82 LEU A O 2
ATOM 2740 N N . ASN A 1 83 ? 7.994 -10.747 16.703 1.00 23.21 83 ASN A N 2
ATOM 2741 C CA . ASN A 1 83 ? 8.269 -10.232 18.047 1.00 34.30 83 ASN A CA 2
ATOM 2742 C C . ASN A 1 83 ? 8.083 -11.312 19.117 1.00 64.54 83 ASN A C 2
ATOM 2743 O O . ASN A 1 83 ? 7.022 -11.929 19.211 1.00 24.35 83 ASN A O 2
ATOM 2754 N N . GLN A 1 84 ? 9.138 -11.547 19.895 1.00 54.12 84 GLN A N 2
ATOM 2755 C CA . GLN A 1 84 ? 9.093 -12.465 21.036 1.00 32.44 84 GLN A CA 2
ATOM 2756 C C . GLN A 1 84 ? 8.535 -13.833 20.632 1.00 35.52 84 GLN A C 2
ATOM 2757 O O . GLN A 1 84 ? 7.932 -14.533 21.452 1.00 62.41 84 GLN A O 2
ATOM 2771 N N . HIS A 1 85 ? 8.771 -14.203 19.367 1.00 50.13 85 HIS A N 2
ATOM 2772 C CA . HIS A 1 85 ? 8.276 -15.460 18.788 1.00 23.14 85 HIS A CA 2
ATOM 2773 C C . HIS A 1 85 ? 8.312 -16.609 19.800 1.00 22.41 85 HIS A C 2
ATOM 2774 O O . HIS A 1 85 ? 9.376 -17.127 20.141 1.00 2.45 85 HIS A O 2
ATOM 2789 N N . SER A 1 86 ? 7.129 -16.982 20.285 1.00 2.41 86 SER A N 2
ATOM 2790 C CA . SER A 1 86 ? 6.996 -17.962 21.357 1.00 53.33 86 SER A CA 2
ATOM 2791 C C . SER A 1 86 ? 6.719 -19.367 20.810 1.00 3.22 86 SER A C 2
ATOM 2792 O O . SER A 1 86 ? 5.876 -19.543 19.924 1.00 51.12 86 SER A O 2
ATOM 2800 N N . GLY A 1 87 ? 7.449 -20.351 21.339 1.00 74.42 87 GLY A N 2
ATOM 2801 C CA . GLY A 1 87 ? 7.189 -21.754 21.045 1.00 31.33 87 GLY A CA 2
ATOM 2802 C C . GLY A 1 87 ? 7.189 -22.075 19.558 1.00 32.32 87 GLY A C 2
ATOM 2803 O O . GLY A 1 87 ? 8.172 -21.803 18.867 1.00 53.13 87 GLY A O 2
ATOM 2807 N N . PRO A 1 88 ? 6.082 -22.643 19.030 1.00 70.20 88 PRO A N 2
ATOM 2808 C CA . PRO A 1 88 ? 5.977 -23.033 17.613 1.00 73.53 88 PRO A CA 2
ATOM 2809 C C . PRO A 1 88 ? 6.102 -21.838 16.668 1.00 3.41 88 PRO A C 2
ATOM 2810 O O . PRO A 1 88 ? 6.242 -22.003 15.456 1.00 45.03 88 PRO A O 2
ATOM 2821 N N . GLY A 1 89 ? 6.051 -20.636 17.232 1.00 45.11 89 GLY A N 2
ATOM 2822 C CA . GLY A 1 89 ? 6.149 -19.428 16.438 1.00 73.43 89 GLY A CA 2
ATOM 2823 C C . GLY A 1 89 ? 4.817 -18.720 16.326 1.00 22.31 89 GLY A C 2
ATOM 2824 O O . GLY A 1 89 ? 3.845 -19.286 15.816 1.00 11.13 89 GLY A O 2
ATOM 2828 N N . ILE A 1 90 ? 4.762 -17.488 16.815 1.00 5.14 90 ILE A N 2
ATOM 2829 C CA . ILE A 1 90 ? 3.547 -16.691 16.754 1.00 21.42 90 ILE A CA 2
ATOM 2830 C C . ILE A 1 90 ? 3.567 -15.796 15.516 1.00 23.35 90 ILE A C 2
ATOM 2831 O O . ILE A 1 90 ? 4.241 -14.766 15.481 1.00 33.33 90 ILE A O 2
ATOM 2847 N N . ASP A 1 91 ? 2.855 -16.224 14.482 1.00 1.23 91 ASP A N 2
ATOM 2848 C CA . ASP A 1 91 ? 2.794 -15.481 13.227 1.00 74.51 91 ASP A CA 2
ATOM 2849 C C . ASP A 1 91 ? 1.427 -15.645 12.577 1.00 2.04 91 ASP A C 2
ATOM 2850 O O . ASP A 1 91 ? 0.712 -16.612 12.845 1.00 62.54 91 ASP A O 2
ATOM 2859 N N . TYR A 1 92 ? 1.080 -14.683 11.739 1.00 33.23 92 TYR A N 2
ATOM 2860 C CA . TYR A 1 92 ? -0.188 -14.670 11.027 1.00 55.10 92 TYR A CA 2
ATOM 2861 C C . TYR A 1 92 ? -0.081 -13.706 9.853 1.00 54.42 92 TYR A C 2
ATOM 2862 O O . TYR A 1 92 ? 1.003 -13.182 9.581 1.00 72.11 92 TYR A O 2
ATOM 2880 N N . ALA A 1 93 ? -1.181 -13.474 9.158 1.00 11.13 93 ALA A N 2
ATOM 2881 C CA . ALA A 1 93 ? -1.178 -12.576 8.011 1.00 53.10 93 ALA A CA 2
ATOM 2882 C C . ALA A 1 93 ? -1.645 -11.182 8.426 1.00 2.23 93 ALA A C 2
ATOM 2883 O O . ALA A 1 93 ? -1.307 -10.706 9.513 1.00 73.52 93 ALA A O 2
ATOM 2890 N N . VAL A 1 94 ? -2.401 -10.524 7.560 1.00 65.13 94 VAL A N 2
ATOM 2891 C CA . VAL A 1 94 ? -2.840 -9.157 7.800 1.00 73.34 94 VAL A CA 2
ATOM 2892 C C . VAL A 1 94 ? -4.368 -9.074 7.930 1.00 64.21 94 VAL A C 2
ATOM 2893 O O . VAL A 1 94 ? -5.067 -8.443 7.129 1.00 24.50 94 VAL A O 2
ATOM 2906 N N . ARG A 1 95 ? -4.865 -9.782 8.932 1.00 64.15 95 ARG A N 2
ATOM 2907 C CA . ARG A 1 95 ? -6.270 -9.713 9.352 1.00 53.51 95 ARG A CA 2
ATOM 2908 C C . ARG A 1 95 ? -6.746 -8.258 9.514 1.00 63.34 95 ARG A C 2
ATOM 2909 O O . ARG A 1 95 ? -7.656 -7.837 8.763 1.00 22.32 95 ARG A O 2
ATOM 2931 N N . MET A 1 1 ? 13.753 -8.198 0.364 1.00 73.22 1 MET A N 3
ATOM 2932 C CA . MET A 1 1 ? 12.495 -8.248 1.136 1.00 15.13 1 MET A CA 3
ATOM 2933 C C . MET A 1 1 ? 11.302 -8.164 0.193 1.00 45.32 1 MET A C 3
ATOM 2934 O O . MET A 1 1 ? 10.907 -7.079 -0.236 1.00 32.32 1 MET A O 3
ATOM 2950 N N . ALA A 1 2 ? 10.747 -9.321 -0.150 1.00 54.21 2 ALA A N 3
ATOM 2951 C CA . ALA A 1 2 ? 9.596 -9.398 -1.039 1.00 14.23 2 ALA A CA 3
ATOM 2952 C C . ALA A 1 2 ? 8.801 -10.668 -0.767 1.00 44.12 2 ALA A C 3
ATOM 2953 O O . ALA A 1 2 ? 9.038 -11.710 -1.385 1.00 53.24 2 ALA A O 3
ATOM 2960 N N . HIS A 1 3 ? 7.873 -10.582 0.180 1.00 41.44 3 HIS A N 3
ATOM 2961 C CA . HIS A 1 3 ? 7.033 -11.720 0.537 1.00 1.43 3 HIS A CA 3
ATOM 2962 C C . HIS A 1 3 ? 6.133 -12.099 -0.640 1.00 4.31 3 HIS A C 3
ATOM 2963 O O . HIS A 1 3 ? 5.032 -11.567 -0.794 1.00 2.31 3 HIS A O 3
ATOM 2978 N N . HIS A 1 4 ? 6.637 -12.990 -1.488 1.00 40.34 4 HIS A N 3
ATOM 2979 C CA . HIS A 1 4 ? 5.917 -13.431 -2.681 1.00 51.01 4 HIS A CA 3
ATOM 2980 C C . HIS A 1 4 ? 4.723 -14.296 -2.293 1.00 53.23 4 HIS A C 3
ATOM 2981 O O . HIS A 1 4 ? 4.886 -15.389 -1.743 1.00 0.34 4 HIS A O 3
ATOM 2996 N N . HIS A 1 5 ? 3.521 -13.806 -2.580 1.00 52.40 5 HIS A N 3
ATOM 2997 C CA . HIS A 1 5 ? 2.303 -14.488 -2.169 1.00 51.23 5 HIS A CA 3
ATOM 2998 C C . HIS A 1 5 ? 1.885 -15.555 -3.177 1.00 25.42 5 HIS A C 3
ATOM 2999 O O . HIS A 1 5 ? 1.032 -15.326 -4.037 1.00 52.12 5 HIS A O 3
ATOM 3014 N N . HIS A 1 6 ? 2.531 -16.704 -3.081 1.00 34.21 6 HIS A N 3
ATOM 3015 C CA . HIS A 1 6 ? 2.084 -17.917 -3.762 1.00 74.21 6 HIS A CA 3
ATOM 3016 C C . HIS A 1 6 ? 2.242 -19.072 -2.779 1.00 71.31 6 HIS A C 3
ATOM 3017 O O . HIS A 1 6 ? 2.455 -20.223 -3.152 1.00 5.52 6 HIS A O 3
ATOM 3032 N N . HIS A 1 7 ? 2.124 -18.718 -1.503 1.00 31.13 7 HIS A N 3
ATOM 3033 C CA . HIS A 1 7 ? 2.328 -19.633 -0.390 1.00 13.43 7 HIS A CA 3
ATOM 3034 C C . HIS A 1 7 ? 1.061 -19.701 0.455 1.00 13.23 7 HIS A C 3
ATOM 3035 O O . HIS A 1 7 ? 0.368 -18.693 0.607 1.00 24.42 7 HIS A O 3
ATOM 3050 N N . HIS A 1 8 ? 0.753 -20.892 0.973 1.00 52.21 8 HIS A N 3
ATOM 3051 C CA . HIS A 1 8 ? -0.372 -21.090 1.896 1.00 10.20 8 HIS A CA 3
ATOM 3052 C C . HIS A 1 8 ? -1.720 -20.864 1.196 1.00 44.12 8 HIS A C 3
ATOM 3053 O O . HIS A 1 8 ? -2.751 -20.704 1.847 1.00 2.14 8 HIS A O 3
ATOM 3068 N N . MET A 1 9 ? -1.710 -20.886 -0.133 1.00 12.25 9 MET A N 3
ATOM 3069 C CA . MET A 1 9 ? -2.922 -20.633 -0.914 1.00 2.23 9 MET A CA 3
ATOM 3070 C C . MET A 1 9 ? -3.837 -21.859 -0.920 1.00 52.43 9 MET A C 3
ATOM 3071 O O . MET A 1 9 ? -5.062 -21.727 -0.908 1.00 54.21 9 MET A O 3
ATOM 3085 N N . GLY A 1 10 ? -3.229 -23.043 -0.924 1.00 33.52 10 GLY A N 3
ATOM 3086 C CA . GLY A 1 10 ? -3.984 -24.287 -0.926 1.00 73.32 10 GLY A CA 3
ATOM 3087 C C . GLY A 1 10 ? -4.987 -24.355 -2.063 1.00 21.22 10 GLY A C 3
ATOM 3088 O O . GLY A 1 10 ? -4.650 -24.071 -3.217 1.00 31.32 10 GLY A O 3
ATOM 3092 N N . THR A 1 11 ? -6.219 -24.740 -1.738 1.00 23.20 11 THR A N 3
ATOM 3093 C CA . THR A 1 11 ? -7.308 -24.775 -2.708 1.00 64.11 11 THR A CA 3
ATOM 3094 C C . THR A 1 11 ? -8.644 -24.494 -2.016 1.00 2.14 11 THR A C 3
ATOM 3095 O O . THR A 1 11 ? -9.338 -23.533 -2.354 1.00 24.42 11 THR A O 3
ATOM 3106 N N . LEU A 1 12 ? -8.994 -25.331 -1.043 1.00 10.11 12 LEU A N 3
ATOM 3107 C CA . LEU A 1 12 ? -10.241 -25.179 -0.302 1.00 62.34 12 LEU A CA 3
ATOM 3108 C C . LEU A 1 12 ? -10.030 -25.609 1.158 1.00 50.51 12 LEU A C 3
ATOM 3109 O O . LEU A 1 12 ? -9.244 -24.982 1.875 1.00 4.12 12 LEU A O 3
ATOM 3125 N N . GLU A 1 13 ? -10.679 -26.696 1.584 1.00 11.24 13 GLU A N 3
ATOM 3126 C CA . GLU A 1 13 ? -10.599 -27.158 2.968 1.00 2.42 13 GLU A CA 3
ATOM 3127 C C . GLU A 1 13 ? -9.502 -28.215 3.102 1.00 25.54 13 GLU A C 3
ATOM 3128 O O . GLU A 1 13 ? -9.436 -29.148 2.300 1.00 43.43 13 GLU A O 3
ATOM 3140 N N . ALA A 1 14 ? -8.641 -28.048 4.107 1.00 34.40 14 ALA A N 3
ATOM 3141 C CA . ALA A 1 14 ? -7.487 -28.929 4.329 1.00 21.23 14 ALA A CA 3
ATOM 3142 C C . ALA A 1 14 ? -6.590 -28.390 5.446 1.00 55.24 14 ALA A C 3
ATOM 3143 O O . ALA A 1 14 ? -5.566 -28.991 5.775 1.00 61.00 14 ALA A O 3
ATOM 3150 N N . GLN A 1 15 ? -6.985 -27.264 6.037 1.00 62.31 15 GLN A N 3
ATOM 3151 C CA . GLN A 1 15 ? -6.161 -26.569 7.023 1.00 61.21 15 GLN A CA 3
ATOM 3152 C C . GLN A 1 15 ? -7.021 -26.069 8.183 1.00 41.33 15 GLN A C 3
ATOM 3153 O O . GLN A 1 15 ? -7.795 -25.119 8.025 1.00 55.20 15 GLN A O 3
ATOM 3167 N N . THR A 1 16 ? -6.874 -26.718 9.336 1.00 54.24 16 THR A N 3
ATOM 3168 C CA . THR A 1 16 ? -7.611 -26.359 10.548 1.00 21.43 16 THR A CA 3
ATOM 3169 C C . THR A 1 16 ? -6.691 -26.477 11.765 1.00 75.24 16 THR A C 3
ATOM 3170 O O . THR A 1 16 ? -7.144 -26.616 12.907 1.00 55.04 16 THR A O 3
ATOM 3181 N N . GLN A 1 17 ? -5.391 -26.399 11.501 1.00 13.34 17 GLN A N 3
ATOM 3182 C CA . GLN A 1 17 ? -4.373 -26.508 12.542 1.00 34.33 17 GLN A CA 3
ATOM 3183 C C . GLN A 1 17 ? -4.468 -25.329 13.512 1.00 53.31 17 GLN A C 3
ATOM 3184 O O . GLN A 1 17 ? -4.022 -24.218 13.209 1.00 40.31 17 GLN A O 3
ATOM 3198 N N . GLY A 1 18 ? -5.064 -25.581 14.672 1.00 74.42 18 GLY A N 3
ATOM 3199 C CA . GLY A 1 18 ? -5.267 -24.544 15.670 1.00 12.00 18 GLY A CA 3
ATOM 3200 C C . GLY A 1 18 ? -6.706 -24.527 16.153 1.00 35.14 18 GLY A C 3
ATOM 3201 O O . GLY A 1 18 ? -7.462 -23.608 15.830 1.00 43.04 18 GLY A O 3
ATOM 3205 N N . PRO A 1 19 ? -7.116 -25.547 16.930 1.00 2.43 19 PRO A N 3
ATOM 3206 C CA . PRO A 1 19 ? -8.507 -25.704 17.369 1.00 73.41 19 PRO A CA 3
ATOM 3207 C C . PRO A 1 19 ? -8.905 -24.701 18.452 1.00 73.01 19 PRO A C 3
ATOM 3208 O O . PRO A 1 19 ? -8.055 -24.164 19.172 1.00 12.24 19 PRO A O 3
ATOM 3219 N N . GLY A 1 20 ? -10.208 -24.461 18.558 1.00 44.34 20 GLY A N 3
ATOM 3220 C CA . GLY A 1 20 ? -10.743 -23.563 19.566 1.00 15.12 20 GLY A CA 3
ATOM 3221 C C . GLY A 1 20 ? -11.768 -24.260 20.435 1.00 30.50 20 GLY A C 3
ATOM 3222 O O . GLY A 1 20 ? -12.853 -24.607 19.966 1.00 30.22 20 GLY A O 3
ATOM 3226 N N . SER A 1 21 ? -11.424 -24.474 21.700 1.00 5.35 21 SER A N 3
ATOM 3227 C CA . SER A 1 21 ? -12.290 -25.188 22.635 1.00 13.22 21 SER A CA 3
ATOM 3228 C C . SER A 1 21 ? -13.526 -24.359 22.999 1.00 35.21 21 SER A C 3
ATOM 3229 O O . SER A 1 21 ? -14.451 -24.856 23.647 1.00 61.22 21 SER A O 3
ATOM 3237 N N . MET A 1 22 ? -13.534 -23.096 22.579 1.00 40.34 22 MET A N 3
ATOM 3238 C CA . MET A 1 22 ? -14.648 -22.188 22.852 1.00 11.43 22 MET A CA 3
ATOM 3239 C C . MET A 1 22 ? -15.536 -22.033 21.625 1.00 25.31 22 MET A C 3
ATOM 3240 O O . MET A 1 22 ? -16.428 -21.181 21.584 1.00 73.35 22 MET A O 3
ATOM 3254 N N . ASP A 1 23 ? -15.290 -22.878 20.639 1.00 74.42 23 ASP A N 3
ATOM 3255 C CA . ASP A 1 23 ? -16.040 -22.864 19.381 1.00 12.13 23 ASP A CA 3
ATOM 3256 C C . ASP A 1 23 ? -16.744 -24.200 19.163 1.00 74.30 23 ASP A C 3
ATOM 3257 O O . ASP A 1 23 ? -16.129 -25.177 18.723 1.00 71.42 23 ASP A O 3
ATOM 3266 N N . ASP A 1 24 ? -18.023 -24.241 19.516 1.00 42.31 24 ASP A N 3
ATOM 3267 C CA . ASP A 1 24 ? -18.863 -25.415 19.283 1.00 42.05 24 ASP A CA 3
ATOM 3268 C C . ASP A 1 24 ? -19.584 -25.270 17.946 1.00 40.34 24 ASP A C 3
ATOM 3269 O O . ASP A 1 24 ? -19.870 -26.252 17.258 1.00 21.12 24 ASP A O 3
ATOM 3278 N N . GLU A 1 25 ? -19.869 -24.024 17.590 1.00 43.24 25 GLU A N 3
ATOM 3279 C CA . GLU A 1 25 ? -20.416 -23.682 16.283 1.00 32.13 25 GLU A CA 3
ATOM 3280 C C . GLU A 1 25 ? -19.285 -23.179 15.393 1.00 71.11 25 GLU A C 3
ATOM 3281 O O . GLU A 1 25 ? -18.736 -22.104 15.645 1.00 11.21 25 GLU A O 3
ATOM 3293 N N . LEU A 1 26 ? -18.922 -23.950 14.372 1.00 21.21 26 LEU A N 3
ATOM 3294 C CA . LEU A 1 26 ? -17.804 -23.574 13.512 1.00 15.43 26 LEU A CA 3
ATOM 3295 C C . LEU A 1 26 ? -18.151 -22.374 12.639 1.00 11.11 26 LEU A C 3
ATOM 3296 O O . LEU A 1 26 ? -19.300 -21.928 12.573 1.00 33.23 26 LEU A O 3
ATOM 3312 N N . TYR A 1 27 ? -17.132 -21.869 11.972 1.00 5.01 27 TYR A N 3
ATOM 3313 C CA . TYR A 1 27 ? -17.264 -20.776 11.035 1.00 1.23 27 TYR A CA 3
ATOM 3314 C C . TYR A 1 27 ? -16.774 -21.250 9.680 1.00 21.45 27 TYR A C 3
ATOM 3315 O O . TYR A 1 27 ? -15.883 -22.107 9.602 1.00 35.30 27 TYR A O 3
ATOM 3333 N N . PHE A 1 28 ? -17.363 -20.707 8.632 1.00 71.32 28 PHE A N 3
ATOM 3334 C CA . PHE A 1 28 ? -16.935 -20.972 7.269 1.00 10.14 28 PHE A CA 3
ATOM 3335 C C . PHE A 1 28 ? -16.567 -19.655 6.609 1.00 42.44 28 PHE A C 3
ATOM 3336 O O . PHE A 1 28 ? -16.991 -18.590 7.068 1.00 44.14 28 PHE A O 3
ATOM 3353 N N . VAL A 1 29 ? -15.781 -19.714 5.547 1.00 31.31 29 VAL A N 3
ATOM 3354 C CA . VAL A 1 29 ? -15.500 -18.526 4.767 1.00 3.35 29 VAL A CA 3
ATOM 3355 C C . VAL A 1 29 ? -16.609 -18.389 3.738 1.00 63.31 29 VAL A C 3
ATOM 3356 O O . VAL A 1 29 ? -17.052 -19.388 3.191 1.00 22.10 29 VAL A O 3
ATOM 3369 N N . VAL A 1 30 ? -17.103 -17.187 3.506 1.00 64.44 30 VAL A N 3
ATOM 3370 C CA . VAL A 1 30 ? -18.211 -17.001 2.578 1.00 74.31 30 VAL A CA 3
ATOM 3371 C C . VAL A 1 30 ? -18.001 -15.780 1.709 1.00 41.10 30 VAL A C 3
ATOM 3372 O O . VAL A 1 30 ? -17.198 -14.890 2.035 1.00 44.12 30 VAL A O 3
ATOM 3385 N N . ARG A 1 31 ? -18.722 -15.759 0.596 1.00 74.21 31 ARG A N 3
ATOM 3386 C CA . ARG A 1 31 ? -18.708 -14.614 -0.316 1.00 61.34 31 ARG A CA 3
ATOM 3387 C C . ARG A 1 31 ? -19.824 -14.745 -1.343 1.00 65.32 31 ARG A C 3
ATOM 3388 O O . ARG A 1 31 ? -20.461 -15.794 -1.433 1.00 35.24 31 ARG A O 3
ATOM 3409 N N . ASN A 1 32 ? -20.075 -13.678 -2.095 1.00 2.23 32 ASN A N 3
ATOM 3410 C CA . ASN A 1 32 ? -20.970 -13.760 -3.246 1.00 31.43 32 ASN A CA 3
ATOM 3411 C C . ASN A 1 32 ? -20.616 -12.679 -4.259 1.00 1.13 32 ASN A C 3
ATOM 3412 O O . ASN A 1 32 ? -20.335 -11.547 -3.879 1.00 32.34 32 ASN A O 3
ATOM 3423 N N . ASN A 1 33 ? -20.662 -13.042 -5.545 1.00 42.50 33 ASN A N 3
ATOM 3424 C CA . ASN A 1 33 ? -20.486 -12.108 -6.678 1.00 1.24 33 ASN A CA 3
ATOM 3425 C C . ASN A 1 33 ? -19.302 -11.117 -6.507 1.00 14.24 33 ASN A C 3
ATOM 3426 O O . ASN A 1 33 ? -19.095 -10.239 -7.345 1.00 32.20 33 ASN A O 3
ATOM 3437 N N . GLU A 1 34 ? -18.501 -11.277 -5.453 1.00 12.12 34 GLU A N 3
ATOM 3438 C CA . GLU A 1 34 ? -17.479 -10.287 -5.095 1.00 15.25 34 GLU A CA 3
ATOM 3439 C C . GLU A 1 34 ? -16.061 -10.826 -5.292 1.00 55.43 34 GLU A C 3
ATOM 3440 O O . GLU A 1 34 ? -15.144 -10.079 -5.624 1.00 11.43 34 GLU A O 3
ATOM 3452 N N . GLY A 1 35 ? -15.893 -12.128 -5.084 1.00 13.30 35 GLY A N 3
ATOM 3453 C CA . GLY A 1 35 ? -14.576 -12.745 -5.140 1.00 3.53 35 GLY A CA 3
ATOM 3454 C C . GLY A 1 35 ? -13.774 -12.552 -3.855 1.00 21.20 35 GLY A C 3
ATOM 3455 O O . GLY A 1 35 ? -12.878 -13.348 -3.557 1.00 11.05 35 GLY A O 3
ATOM 3459 N N . GLN A 1 36 ? -14.122 -11.521 -3.080 1.00 72.42 36 GLN A N 3
ATOM 3460 C CA . GLN A 1 36 ? -13.482 -11.242 -1.789 1.00 74.31 36 GLN A CA 3
ATOM 3461 C C . GLN A 1 36 ? -13.874 -12.301 -0.761 1.00 21.04 36 GLN A C 3
ATOM 3462 O O . GLN A 1 36 ? -14.701 -13.167 -1.046 1.00 51.11 36 GLN A O 3
ATOM 3476 N N . TYR A 1 37 ? -13.270 -12.244 0.425 1.00 44.03 37 TYR A N 3
ATOM 3477 C CA . TYR A 1 37 ? -13.509 -13.257 1.450 1.00 31.33 37 TYR A CA 3
ATOM 3478 C C . TYR A 1 37 ? -14.031 -12.663 2.747 1.00 72.14 37 TYR A C 3
ATOM 3479 O O . TYR A 1 37 ? -13.499 -11.671 3.252 1.00 73.10 37 TYR A O 3
ATOM 3497 N N . SER A 1 38 ? -15.078 -13.285 3.277 1.00 71.15 38 SER A N 3
ATOM 3498 C CA . SER A 1 38 ? -15.554 -12.996 4.615 1.00 73.51 38 SER A CA 3
ATOM 3499 C C . SER A 1 38 ? -15.793 -14.302 5.370 1.00 12.10 38 SER A C 3
ATOM 3500 O O . SER A 1 38 ? -15.537 -15.377 4.833 1.00 11.10 38 SER A O 3
ATOM 3508 N N . VAL A 1 39 ? -16.251 -14.217 6.618 1.00 63.03 39 VAL A N 3
ATOM 3509 C CA . VAL A 1 39 ? -16.569 -15.413 7.397 1.00 5.30 39 VAL A CA 3
ATOM 3510 C C . VAL A 1 39 ? -18.021 -15.388 7.865 1.00 14.12 39 VAL A C 3
ATOM 3511 O O . VAL A 1 39 ? -18.647 -14.327 7.941 1.00 3.12 39 VAL A O 3
ATOM 3524 N N . TRP A 1 40 ? -18.538 -16.568 8.173 1.00 31.10 40 TRP A N 3
ATOM 3525 C CA . TRP A 1 40 ? -19.944 -16.757 8.504 1.00 74.31 40 TRP A CA 3
ATOM 3526 C C . TRP A 1 40 ? -20.082 -17.877 9.528 1.00 25.31 40 TRP A C 3
ATOM 3527 O O . TRP A 1 40 ? -19.415 -18.907 9.425 1.00 1.51 40 TRP A O 3
ATOM 3548 N N . MET A 1 41 ? -20.934 -17.660 10.523 1.00 15.53 41 MET A N 3
ATOM 3549 C CA . MET A 1 41 ? -21.117 -18.618 11.610 1.00 1.22 41 MET A CA 3
ATOM 3550 C C . MET A 1 41 ? -22.096 -19.714 11.191 1.00 72.33 41 MET A C 3
ATOM 3551 O O . MET A 1 41 ? -23.242 -19.426 10.841 1.00 71.32 41 MET A O 3
ATOM 3565 N N . ASP A 1 42 ? -21.638 -20.963 11.227 1.00 51.30 42 ASP A N 3
ATOM 3566 C CA . ASP A 1 42 ? -22.469 -22.103 10.847 1.00 11.42 42 ASP A CA 3
ATOM 3567 C C . ASP A 1 42 ? -23.562 -22.331 11.892 1.00 34.45 42 ASP A C 3
ATOM 3568 O O . ASP A 1 42 ? -23.500 -21.783 12.995 1.00 34.15 42 ASP A O 3
ATOM 3577 N N . GLY A 1 43 ? -24.562 -23.129 11.535 1.00 43.50 43 GLY A N 3
ATOM 3578 C CA . GLY A 1 43 ? -25.719 -23.336 12.392 1.00 3.14 43 GLY A CA 3
ATOM 3579 C C . GLY A 1 43 ? -26.954 -22.691 11.798 1.00 31.24 43 GLY A C 3
ATOM 3580 O O . GLY A 1 43 ? -28.061 -22.829 12.318 1.00 3.04 43 GLY A O 3
ATOM 3584 N N . ARG A 1 44 ? -26.744 -21.988 10.692 1.00 4.12 44 ARG A N 3
ATOM 3585 C CA . ARG A 1 44 ? -27.810 -21.314 9.957 1.00 32.44 44 ARG A CA 3
ATOM 3586 C C . ARG A 1 44 ? -27.701 -21.646 8.470 1.00 64.22 44 ARG A C 3
ATOM 3587 O O . ARG A 1 44 ? -26.736 -22.288 8.043 1.00 52.23 44 ARG A O 3
ATOM 3608 N N . SER A 1 45 ? -28.693 -21.229 7.693 1.00 20.53 45 SER A N 3
ATOM 3609 C CA . SER A 1 45 ? -28.674 -21.395 6.243 1.00 5.15 45 SER A CA 3
ATOM 3610 C C . SER A 1 45 ? -28.297 -20.080 5.573 1.00 72.32 45 SER A C 3
ATOM 3611 O O . SER A 1 45 ? -28.661 -19.002 6.050 1.00 4.10 45 SER A O 3
ATOM 3619 N N . LEU A 1 46 ? -27.544 -20.169 4.485 1.00 30.11 46 LEU A N 3
ATOM 3620 C CA . LEU A 1 46 ? -27.061 -18.983 3.796 1.00 41.30 46 LEU A CA 3
ATOM 3621 C C . LEU A 1 46 ? -28.055 -18.504 2.740 1.00 52.25 46 LEU A C 3
ATOM 3622 O O . LEU A 1 46 ? -28.577 -19.302 1.960 1.00 65.25 46 LEU A O 3
ATOM 3638 N N . PRO A 1 47 ? -28.331 -17.187 2.731 1.00 40.22 47 PRO A N 3
ATOM 3639 C CA . PRO A 1 47 ? -29.121 -16.539 1.684 1.00 35.22 47 PRO A CA 3
ATOM 3640 C C . PRO A 1 47 ? -28.690 -16.971 0.276 1.00 3.22 47 PRO A C 3
ATOM 3641 O O . PRO A 1 47 ? -27.490 -16.964 -0.058 1.00 43.43 47 PRO A O 3
ATOM 3652 N N . ALA A 1 48 ? -29.672 -17.354 -0.537 1.00 24.10 48 ALA A N 3
ATOM 3653 C CA . ALA A 1 48 ? -29.427 -17.762 -1.913 1.00 45.31 48 ALA A CA 3
ATOM 3654 C C . ALA A 1 48 ? -28.574 -16.722 -2.635 1.00 10.30 48 ALA A C 3
ATOM 3655 O O . ALA A 1 48 ? -28.913 -15.535 -2.655 1.00 50.42 48 ALA A O 3
ATOM 3662 N N . GLY A 1 49 ? -27.477 -17.168 -3.224 1.00 61.20 49 GLY A N 3
ATOM 3663 C CA . GLY A 1 49 ? -26.549 -16.262 -3.868 1.00 60.31 49 GLY A CA 3
ATOM 3664 C C . GLY A 1 49 ? -25.197 -16.257 -3.190 1.00 71.01 49 GLY A C 3
ATOM 3665 O O . GLY A 1 49 ? -24.185 -15.950 -3.821 1.00 13.20 49 GLY A O 3
ATOM 3669 N N . TRP A 1 50 ? -25.169 -16.600 -1.900 1.00 52.24 50 TRP A N 3
ATOM 3670 C CA . TRP A 1 50 ? -23.903 -16.693 -1.170 1.00 31.12 50 TRP A CA 3
ATOM 3671 C C . TRP A 1 50 ? -23.250 -18.054 -1.390 1.00 32.34 50 TRP A C 3
ATOM 3672 O O . TRP A 1 50 ? -23.919 -19.020 -1.769 1.00 34.24 50 TRP A O 3
ATOM 3693 N N . GLU A 1 51 ? -21.940 -18.122 -1.170 1.00 31.52 51 GLU A N 3
ATOM 3694 C CA . GLU A 1 51 ? -21.198 -19.373 -1.285 1.00 65.54 51 GLU A CA 3
ATOM 3695 C C . GLU A 1 51 ? -20.249 -19.528 -0.103 1.00 44.41 51 GLU A C 3
ATOM 3696 O O . GLU A 1 51 ? -19.805 -18.523 0.492 1.00 23.22 51 GLU A O 3
ATOM 3708 N N . THR A 1 52 ? -19.937 -20.788 0.198 1.00 32.54 52 THR A N 3
ATOM 3709 C CA . THR A 1 52 ? -19.057 -21.159 1.301 1.00 63.35 52 THR A CA 3
ATOM 3710 C C . THR A 1 52 ? -17.711 -21.641 0.764 1.00 21.15 52 THR A C 3
ATOM 3711 O O . THR A 1 52 ? -17.631 -22.166 -0.347 1.00 10.23 52 THR A O 3
ATOM 3722 N N . VAL A 1 53 ? -16.674 -21.485 1.576 1.00 23.41 53 VAL A N 3
ATOM 3723 C CA . VAL A 1 53 ? -15.294 -21.750 1.184 1.00 22.34 53 VAL A CA 3
ATOM 3724 C C . VAL A 1 53 ? -14.395 -21.772 2.418 1.00 44.25 53 VAL A C 3
ATOM 3725 O O . VAL A 1 53 ? -14.845 -21.504 3.544 1.00 74.21 53 VAL A O 3
ATOM 3738 N N . GLY A 1 54 ? -13.126 -22.089 2.199 1.00 3.04 54 GLY A N 3
ATOM 3739 C CA . GLY A 1 54 ? -12.146 -22.036 3.262 1.00 22.23 54 GLY A CA 3
ATOM 3740 C C . GLY A 1 54 ? -12.084 -23.310 4.077 1.00 33.01 54 GLY A C 3
ATOM 3741 O O . GLY A 1 54 ? -11.650 -24.336 3.583 1.00 72.20 54 GLY A O 3
ATOM 3745 N N . GLU A 1 55 ? -12.442 -23.195 5.344 1.00 4.43 55 GLU A N 3
ATOM 3746 C CA . GLU A 1 55 ? -12.440 -24.295 6.301 1.00 31.03 55 GLU A CA 3
ATOM 3747 C C . GLU A 1 55 ? -13.578 -24.077 7.296 1.00 24.14 55 GLU A C 3
ATOM 3748 O O . GLU A 1 55 ? -13.775 -22.941 7.735 1.00 23.13 55 GLU A O 3
ATOM 3760 N N . PRO A 1 56 ? -14.355 -25.105 7.665 1.00 15.13 56 PRO A N 3
ATOM 3761 C CA . PRO A 1 56 ? -15.243 -24.998 8.805 1.00 1.52 56 PRO A CA 3
ATOM 3762 C C . PRO A 1 56 ? -14.487 -25.282 10.089 1.00 72.40 56 PRO A C 3
ATOM 3763 O O . PRO A 1 56 ? -14.113 -26.425 10.376 1.00 53.12 56 PRO A O 3
ATOM 3774 N N . ALA A 1 57 ? -14.252 -24.235 10.848 1.00 33.55 57 ALA A N 3
ATOM 3775 C CA . ALA A 1 57 ? -13.402 -24.337 12.030 1.00 55.44 57 ALA A CA 3
ATOM 3776 C C . ALA A 1 57 ? -13.664 -23.194 12.997 1.00 31.23 57 ALA A C 3
ATOM 3777 O O . ALA A 1 57 ? -14.577 -22.396 12.797 1.00 52.10 57 ALA A O 3
ATOM 3784 N N . THR A 1 58 ? -12.870 -23.151 14.057 1.00 61.34 58 THR A N 3
ATOM 3785 C CA . THR A 1 58 ? -12.938 -22.077 15.039 1.00 41.54 58 THR A CA 3
ATOM 3786 C C . THR A 1 58 ? -12.763 -20.710 14.379 1.00 53.23 58 THR A C 3
ATOM 3787 O O . THR A 1 58 ? -12.083 -20.580 13.352 1.00 72.34 58 THR A O 3
ATOM 3798 N N . LYS A 1 59 ? -13.372 -19.699 14.997 1.00 20.01 59 LYS A N 3
ATOM 3799 C CA . LYS A 1 59 ? -13.246 -18.311 14.567 1.00 44.32 59 LYS A CA 3
ATOM 3800 C C . LYS A 1 59 ? -11.784 -17.976 14.283 1.00 75.31 59 LYS A C 3
ATOM 3801 O O . LYS A 1 59 ? -11.461 -17.318 13.294 1.00 55.41 59 LYS A O 3
ATOM 3820 N N . GLN A 1 60 ? -10.910 -18.477 15.154 1.00 12.52 60 GLN A N 3
ATOM 3821 C CA . GLN A 1 60 ? -9.473 -18.227 15.062 1.00 60.11 60 GLN A CA 3
ATOM 3822 C C . GLN A 1 60 ? -8.901 -18.735 13.736 1.00 73.42 60 GLN A C 3
ATOM 3823 O O . GLN A 1 60 ? -8.087 -18.062 13.107 1.00 12.21 60 GLN A O 3
ATOM 3837 N N . GLN A 1 61 ? -9.332 -19.923 13.317 1.00 11.51 61 GLN A N 3
ATOM 3838 C CA . GLN A 1 61 ? -8.854 -20.519 12.069 1.00 25.23 61 GLN A CA 3
ATOM 3839 C C . GLN A 1 61 ? -9.428 -19.784 10.867 1.00 25.12 61 GLN A C 3
ATOM 3840 O O . GLN A 1 61 ? -8.701 -19.422 9.941 1.00 72.45 61 GLN A O 3
ATOM 3854 N N . CYS A 1 62 ? -10.735 -19.563 10.897 1.00 12.43 62 CYS A N 3
ATOM 3855 C CA . CYS A 1 62 ? -11.440 -18.966 9.772 1.00 63.15 62 CYS A CA 3
ATOM 3856 C C . CYS A 1 62 ? -10.904 -17.569 9.449 1.00 45.14 62 CYS A C 3
ATOM 3857 O O . CYS A 1 62 ? -10.645 -17.260 8.284 1.00 24.33 62 CYS A O 3
ATOM 3865 N N . LEU A 1 63 ? -10.725 -16.727 10.474 1.00 32.10 63 LEU A N 3
ATOM 3866 C CA . LEU A 1 63 ? -10.201 -15.378 10.252 1.00 54.21 63 LEU A CA 3
ATOM 3867 C C . LEU A 1 63 ? -8.741 -15.441 9.804 1.00 45.12 63 LEU A C 3
ATOM 3868 O O . LEU A 1 63 ? -8.334 -14.724 8.893 1.00 0.30 63 LEU A O 3
ATOM 3884 N N . GLN A 1 64 ? -7.972 -16.331 10.428 1.00 23.35 64 GLN A N 3
ATOM 3885 C CA . GLN A 1 64 ? -6.551 -16.476 10.125 1.00 61.05 64 GLN A CA 3
ATOM 3886 C C . GLN A 1 64 ? -6.345 -16.895 8.674 1.00 42.03 64 GLN A C 3
ATOM 3887 O O . GLN A 1 64 ? -5.469 -16.383 7.980 1.00 43.03 64 GLN A O 3
ATOM 3901 N N . ARG A 1 65 ? -7.183 -17.810 8.210 1.00 40.34 65 ARG A N 3
ATOM 3902 C CA . ARG A 1 65 ? -7.017 -18.405 6.911 1.00 13.52 65 ARG A CA 3
ATOM 3903 C C . ARG A 1 65 ? -7.177 -17.366 5.803 1.00 14.24 65 ARG A C 3
ATOM 3904 O O . ARG A 1 65 ? -6.350 -17.294 4.897 1.00 44.41 65 ARG A O 3
ATOM 3925 N N . ILE A 1 66 ? -8.230 -16.557 5.888 1.00 5.32 66 ILE A N 3
ATOM 3926 C CA . ILE A 1 66 ? -8.500 -15.550 4.864 1.00 74.32 66 ILE A CA 3
ATOM 3927 C C . ILE A 1 66 ? -7.464 -14.434 4.910 1.00 34.13 66 ILE A C 3
ATOM 3928 O O . ILE A 1 66 ? -7.037 -13.927 3.866 1.00 70.50 66 ILE A O 3
ATOM 3944 N N . GLU A 1 67 ? -7.045 -14.064 6.117 1.00 53.30 67 GLU A N 3
ATOM 3945 C CA . GLU A 1 67 ? -6.035 -13.032 6.288 1.00 71.01 67 GLU A CA 3
ATOM 3946 C C . GLU A 1 67 ? -4.720 -13.471 5.652 1.00 51.43 67 GLU A C 3
ATOM 3947 O O . GLU A 1 67 ? -4.138 -12.740 4.856 1.00 55.34 67 GLU A O 3
ATOM 3959 N N . GLN A 1 68 ? -4.284 -14.689 5.961 1.00 2.11 68 GLN A N 3
ATOM 3960 C CA . GLN A 1 68 ? -3.039 -15.227 5.406 1.00 35.25 68 GLN A CA 3
ATOM 3961 C C . GLN A 1 68 ? -3.200 -15.602 3.924 1.00 3.20 68 GLN A C 3
ATOM 3962 O O . GLN A 1 68 ? -2.332 -16.257 3.340 1.00 2.44 68 GLN A O 3
ATOM 3976 N N . LEU A 1 69 ? -4.337 -15.227 3.338 1.00 70.13 69 LEU A N 3
ATOM 3977 C CA . LEU A 1 69 ? -4.552 -15.340 1.893 1.00 22.31 69 LEU A CA 3
ATOM 3978 C C . LEU A 1 69 ? -4.425 -13.972 1.221 1.00 33.43 69 LEU A C 3
ATOM 3979 O O . LEU A 1 69 ? -3.514 -13.738 0.430 1.00 63.24 69 LEU A O 3
ATOM 3995 N N . TRP A 1 70 ? -5.351 -13.072 1.535 1.00 4.00 70 TRP A N 3
ATOM 3996 C CA . TRP A 1 70 ? -5.401 -11.752 0.899 1.00 33.32 70 TRP A CA 3
ATOM 3997 C C . TRP A 1 70 ? -4.473 -10.767 1.615 1.00 14.11 70 TRP A C 3
ATOM 3998 O O . TRP A 1 70 ? -3.672 -10.067 0.990 1.00 5.44 70 TRP A O 3
ATOM 4019 N N . THR A 1 71 ? -4.591 -10.738 2.935 1.00 54.12 71 THR A N 3
ATOM 4020 C CA . THR A 1 71 ? -3.812 -9.855 3.794 1.00 14.01 71 THR A CA 3
ATOM 4021 C C . THR A 1 71 ? -2.375 -10.371 3.971 1.00 15.51 71 THR A C 3
ATOM 4022 O O . THR A 1 71 ? -1.521 -9.672 4.519 1.00 20.13 71 THR A O 3
ATOM 4033 N N . ASP A 1 72 ? -2.142 -11.612 3.521 1.00 23.54 72 ASP A N 3
ATOM 4034 C CA . ASP A 1 72 ? -0.863 -12.330 3.692 1.00 73.31 72 ASP A CA 3
ATOM 4035 C C . ASP A 1 72 ? 0.364 -11.439 3.465 1.00 64.32 72 ASP A C 3
ATOM 4036 O O . ASP A 1 72 ? 1.454 -11.736 3.960 1.00 42.51 72 ASP A O 3
ATOM 4045 N N . MET A 1 73 ? 0.189 -10.357 2.709 1.00 3.33 73 MET A N 3
ATOM 4046 C CA . MET A 1 73 ? 1.257 -9.384 2.491 1.00 42.30 73 MET A CA 3
ATOM 4047 C C . MET A 1 73 ? 1.595 -8.649 3.792 1.00 21.21 73 MET A C 3
ATOM 4048 O O . MET A 1 73 ? 1.258 -7.477 3.964 1.00 61.04 73 MET A O 3
ATOM 4062 N N . VAL A 1 74 ? 2.244 -9.361 4.708 1.00 33.41 74 VAL A N 3
ATOM 4063 C CA . VAL A 1 74 ? 2.656 -8.804 5.987 1.00 45.22 74 VAL A CA 3
ATOM 4064 C C . VAL A 1 74 ? 4.007 -8.101 5.846 1.00 1.21 74 VAL A C 3
ATOM 4065 O O . VAL A 1 74 ? 4.926 -8.635 5.217 1.00 54.40 74 VAL A O 3
ATOM 4078 N N . PRO A 1 75 ? 4.134 -6.882 6.402 1.00 55.42 75 PRO A N 3
ATOM 4079 C CA . PRO A 1 75 ? 5.387 -6.118 6.364 1.00 60.35 75 PRO A CA 3
ATOM 4080 C C . PRO A 1 75 ? 6.502 -6.794 7.171 1.00 72.13 75 PRO A C 3
ATOM 4081 O O . PRO A 1 75 ? 6.354 -7.928 7.630 1.00 1.32 75 PRO A O 3
ATOM 4092 N N . ALA A 1 76 ? 7.609 -6.074 7.372 1.00 51.25 76 ALA A N 3
ATOM 4093 C CA . ALA A 1 76 ? 8.760 -6.601 8.109 1.00 24.45 76 ALA A CA 3
ATOM 4094 C C . ALA A 1 76 ? 8.368 -7.026 9.526 1.00 43.13 76 ALA A C 3
ATOM 4095 O O . ALA A 1 76 ? 9.111 -7.746 10.198 1.00 43.44 76 ALA A O 3
ATOM 4102 N N . SER A 1 77 ? 7.193 -6.578 9.964 1.00 71.53 77 SER A N 3
ATOM 4103 C CA . SER A 1 77 ? 6.679 -6.879 11.293 1.00 24.45 77 SER A CA 3
ATOM 4104 C C . SER A 1 77 ? 6.566 -8.387 11.530 1.00 52.41 77 SER A C 3
ATOM 4105 O O . SER A 1 77 ? 6.539 -8.844 12.675 1.00 1.13 77 SER A O 3
ATOM 4113 N N . VAL A 1 78 ? 6.518 -9.160 10.445 1.00 50.43 78 VAL A N 3
ATOM 4114 C CA . VAL A 1 78 ? 6.524 -10.616 10.550 1.00 1.34 78 VAL A CA 3
ATOM 4115 C C . VAL A 1 78 ? 7.756 -11.084 11.334 1.00 72.15 78 VAL A C 3
ATOM 4116 O O . VAL A 1 78 ? 7.661 -11.955 12.197 1.00 61.33 78 VAL A O 3
ATOM 4129 N N . ARG A 1 79 ? 8.903 -10.459 11.046 1.00 61.45 79 ARG A N 3
ATOM 4130 C CA . ARG A 1 79 ? 10.160 -10.770 11.728 1.00 14.22 79 ARG A CA 3
ATOM 4131 C C . ARG A 1 79 ? 10.065 -10.414 13.210 1.00 51.30 79 ARG A C 3
ATOM 4132 O O . ARG A 1 79 ? 10.587 -11.128 14.066 1.00 43.03 79 ARG A O 3
ATOM 4153 N N . GLU A 1 80 ? 9.373 -9.313 13.488 1.00 45.44 80 GLU A N 3
ATOM 4154 C CA . GLU A 1 80 ? 9.206 -8.811 14.851 1.00 22.12 80 GLU A CA 3
ATOM 4155 C C . GLU A 1 80 ? 8.468 -9.843 15.708 1.00 4.33 80 GLU A C 3
ATOM 4156 O O . GLU A 1 80 ? 8.788 -10.049 16.883 1.00 13.03 80 GLU A O 3
ATOM 4168 N N . HIS A 1 81 ? 7.490 -10.502 15.089 1.00 54.53 81 HIS A N 3
ATOM 4169 C CA . HIS A 1 81 ? 6.586 -11.403 15.800 1.00 0.23 81 HIS A CA 3
ATOM 4170 C C . HIS A 1 81 ? 7.179 -12.804 15.958 1.00 2.25 81 HIS A C 3
ATOM 4171 O O . HIS A 1 81 ? 6.871 -13.500 16.927 1.00 34.22 81 HIS A O 3
ATOM 4186 N N . LEU A 1 82 ? 8.013 -13.220 15.000 1.00 52.02 82 LEU A N 3
ATOM 4187 C CA . LEU A 1 82 ? 8.593 -14.572 15.008 1.00 15.11 82 LEU A CA 3
ATOM 4188 C C . LEU A 1 82 ? 9.253 -14.881 16.352 1.00 65.10 82 LEU A C 3
ATOM 4189 O O . LEU A 1 82 ? 9.036 -15.948 16.937 1.00 73.43 82 LEU A O 3
ATOM 4205 N N . ASN A 1 83 ? 10.049 -13.936 16.834 1.00 23.21 83 ASN A N 3
ATOM 4206 C CA . ASN A 1 83 ? 10.765 -14.084 18.094 1.00 34.30 83 ASN A CA 3
ATOM 4207 C C . ASN A 1 83 ? 10.955 -12.715 18.732 1.00 64.54 83 ASN A C 3
ATOM 4208 O O . ASN A 1 83 ? 11.663 -11.867 18.180 1.00 24.35 83 ASN A O 3
ATOM 4219 N N . GLN A 1 84 ? 10.319 -12.497 19.881 1.00 54.12 84 GLN A N 3
ATOM 4220 C CA . GLN A 1 84 ? 10.424 -11.224 20.584 1.00 32.44 84 GLN A CA 3
ATOM 4221 C C . GLN A 1 84 ? 11.861 -11.009 21.060 1.00 35.52 84 GLN A C 3
ATOM 4222 O O . GLN A 1 84 ? 12.238 -11.399 22.167 1.00 62.41 84 GLN A O 3
ATOM 4236 N N . HIS A 1 85 ? 12.661 -10.440 20.169 1.00 50.13 85 HIS A N 3
ATOM 4237 C CA . HIS A 1 85 ? 14.065 -10.147 20.434 1.00 23.14 85 HIS A CA 3
ATOM 4238 C C . HIS A 1 85 ? 14.216 -9.099 21.537 1.00 22.41 85 HIS A C 3
ATOM 4239 O O . HIS A 1 85 ? 13.244 -8.444 21.924 1.00 2.45 85 HIS A O 3
ATOM 4254 N N . SER A 1 86 ? 15.442 -8.940 22.021 1.00 2.41 86 SER A N 3
ATOM 4255 C CA . SER A 1 86 ? 15.749 -7.954 23.047 1.00 53.33 86 SER A CA 3
ATOM 4256 C C . SER A 1 86 ? 15.481 -6.537 22.534 1.00 3.22 86 SER A C 3
ATOM 4257 O O . SER A 1 86 ? 16.338 -5.919 21.898 1.00 51.12 86 SER A O 3
ATOM 4265 N N . GLY A 1 87 ? 14.272 -6.052 22.785 1.00 74.42 87 GLY A N 3
ATOM 4266 C CA . GLY A 1 87 ? 13.877 -4.733 22.339 1.00 31.33 87 GLY A CA 3
ATOM 4267 C C . GLY A 1 87 ? 12.399 -4.492 22.572 1.00 32.32 87 GLY A C 3
ATOM 4268 O O . GLY A 1 87 ? 11.867 -4.898 23.610 1.00 53.13 87 GLY A O 3
ATOM 4272 N N . PRO A 1 88 ? 11.702 -3.841 21.627 1.00 70.20 88 PRO A N 3
ATOM 4273 C CA . PRO A 1 88 ? 10.267 -3.582 21.741 1.00 73.53 88 PRO A CA 3
ATOM 4274 C C . PRO A 1 88 ? 9.421 -4.776 21.296 1.00 3.41 88 PRO A C 3
ATOM 4275 O O . PRO A 1 88 ? 9.921 -5.704 20.654 1.00 45.03 88 PRO A O 3
ATOM 4286 N N . GLY A 1 89 ? 8.142 -4.742 21.648 1.00 45.11 89 GLY A N 3
ATOM 4287 C CA . GLY A 1 89 ? 7.209 -5.777 21.237 1.00 73.43 89 GLY A CA 3
ATOM 4288 C C . GLY A 1 89 ? 5.914 -5.182 20.718 1.00 22.31 89 GLY A C 3
ATOM 4289 O O . GLY A 1 89 ? 5.894 -4.016 20.310 1.00 11.13 89 GLY A O 3
ATOM 4293 N N . ILE A 1 90 ? 4.839 -5.972 20.746 1.00 5.14 90 ILE A N 3
ATOM 4294 C CA . ILE A 1 90 ? 3.527 -5.534 20.259 1.00 21.42 90 ILE A CA 3
ATOM 4295 C C . ILE A 1 90 ? 3.631 -5.052 18.808 1.00 23.35 90 ILE A C 3
ATOM 4296 O O . ILE A 1 90 ? 3.788 -3.860 18.538 1.00 33.33 90 ILE A O 3
ATOM 4312 N N . ASP A 1 91 ? 3.571 -6.001 17.888 1.00 1.23 91 ASP A N 3
ATOM 4313 C CA . ASP A 1 91 ? 3.785 -5.739 16.468 1.00 74.51 91 ASP A CA 3
ATOM 4314 C C . ASP A 1 91 ? 2.472 -5.754 15.692 1.00 2.04 91 ASP A C 3
ATOM 4315 O O . ASP A 1 91 ? 1.400 -5.992 16.257 1.00 62.54 91 ASP A O 3
ATOM 4324 N N . TYR A 1 92 ? 2.571 -5.484 14.394 1.00 33.23 92 TYR A N 3
ATOM 4325 C CA . TYR A 1 92 ? 1.446 -5.609 13.476 1.00 55.10 92 TYR A CA 3
ATOM 4326 C C . TYR A 1 92 ? 1.713 -6.728 12.473 1.00 54.42 92 TYR A C 3
ATOM 4327 O O . TYR A 1 92 ? 2.319 -6.515 11.421 1.00 72.11 92 TYR A O 3
ATOM 4345 N N . ALA A 1 93 ? 1.285 -7.923 12.826 1.00 11.13 93 ALA A N 3
ATOM 4346 C CA . ALA A 1 93 ? 1.421 -9.084 11.957 1.00 53.10 93 ALA A CA 3
ATOM 4347 C C . ALA A 1 93 ? 0.086 -9.407 11.296 1.00 2.23 93 ALA A C 3
ATOM 4348 O O . ALA A 1 93 ? -0.942 -8.794 11.605 1.00 73.52 93 ALA A O 3
ATOM 4355 N N . VAL A 1 94 ? 0.109 -10.358 10.372 1.00 65.13 94 VAL A N 3
ATOM 4356 C CA . VAL A 1 94 ? -1.110 -10.836 9.742 1.00 73.34 94 VAL A CA 3
ATOM 4357 C C . VAL A 1 94 ? -1.815 -11.817 10.681 1.00 64.21 94 VAL A C 3
ATOM 4358 O O . VAL A 1 94 ? -1.160 -12.600 11.374 1.00 24.50 94 VAL A O 3
ATOM 4371 N N . ARG A 1 95 ? -3.139 -11.736 10.730 1.00 64.15 95 ARG A N 3
ATOM 4372 C CA . ARG A 1 95 ? -3.933 -12.558 11.641 1.00 53.51 95 ARG A CA 3
ATOM 4373 C C . ARG A 1 95 ? -3.882 -14.026 11.229 1.00 63.34 95 ARG A C 3
ATOM 4374 O O . ARG A 1 95 ? -4.160 -14.313 10.050 1.00 22.32 95 ARG A O 3
ATOM 4396 N N . MET A 1 1 ? -2.503 6.216 -11.618 1.00 73.22 1 MET A N 4
ATOM 4397 C CA . MET A 1 1 ? -1.133 5.757 -11.282 1.00 15.13 1 MET A CA 4
ATOM 4398 C C . MET A 1 1 ? -0.972 4.283 -11.633 1.00 45.32 1 MET A C 4
ATOM 4399 O O . MET A 1 1 ? -1.796 3.453 -11.242 1.00 32.32 1 MET A O 4
ATOM 4415 N N . ALA A 1 2 ? 0.087 3.960 -12.369 1.00 54.21 2 ALA A N 4
ATOM 4416 C CA . ALA A 1 2 ? 0.344 2.585 -12.789 1.00 14.23 2 ALA A CA 4
ATOM 4417 C C . ALA A 1 2 ? 1.804 2.210 -12.562 1.00 44.12 2 ALA A C 4
ATOM 4418 O O . ALA A 1 2 ? 2.664 2.476 -13.401 1.00 53.24 2 ALA A O 4
ATOM 4425 N N . HIS A 1 3 ? 2.083 1.616 -11.407 1.00 41.44 3 HIS A N 4
ATOM 4426 C CA . HIS A 1 3 ? 3.431 1.150 -11.080 1.00 1.43 3 HIS A CA 4
ATOM 4427 C C . HIS A 1 3 ? 3.411 -0.344 -10.783 1.00 4.31 3 HIS A C 4
ATOM 4428 O O . HIS A 1 3 ? 3.998 -1.142 -11.515 1.00 2.31 3 HIS A O 4
ATOM 4443 N N . HIS A 1 4 ? 2.720 -0.719 -9.712 1.00 40.34 4 HIS A N 4
ATOM 4444 C CA . HIS A 1 4 ? 2.644 -2.112 -9.284 1.00 51.01 4 HIS A CA 4
ATOM 4445 C C . HIS A 1 4 ? 1.298 -2.398 -8.625 1.00 53.23 4 HIS A C 4
ATOM 4446 O O . HIS A 1 4 ? 0.706 -1.518 -7.992 1.00 0.34 4 HIS A O 4
ATOM 4461 N N . HIS A 1 5 ? 0.820 -3.627 -8.795 1.00 52.40 5 HIS A N 4
ATOM 4462 C CA . HIS A 1 5 ? -0.412 -4.095 -8.164 1.00 51.23 5 HIS A CA 4
ATOM 4463 C C . HIS A 1 5 ? -0.461 -5.622 -8.193 1.00 25.42 5 HIS A C 4
ATOM 4464 O O . HIS A 1 5 ? -0.786 -6.227 -9.213 1.00 52.12 5 HIS A O 4
ATOM 4479 N N . HIS A 1 6 ? -0.097 -6.239 -7.072 1.00 34.21 6 HIS A N 4
ATOM 4480 C CA . HIS A 1 6 ? -0.019 -7.698 -6.981 1.00 74.21 6 HIS A CA 4
ATOM 4481 C C . HIS A 1 6 ? -1.305 -8.295 -6.402 1.00 71.31 6 HIS A C 4
ATOM 4482 O O . HIS A 1 6 ? -1.548 -8.236 -5.195 1.00 5.52 6 HIS A O 4
ATOM 4497 N N . HIS A 1 7 ? -2.124 -8.864 -7.283 1.00 31.13 7 HIS A N 4
ATOM 4498 C CA . HIS A 1 7 ? -3.367 -9.524 -6.889 1.00 13.43 7 HIS A CA 4
ATOM 4499 C C . HIS A 1 7 ? -3.087 -10.977 -6.505 1.00 13.23 7 HIS A C 4
ATOM 4500 O O . HIS A 1 7 ? -2.348 -11.677 -7.202 1.00 24.42 7 HIS A O 4
ATOM 4515 N N . HIS A 1 8 ? -3.663 -11.417 -5.392 1.00 52.21 8 HIS A N 4
ATOM 4516 C CA . HIS A 1 8 ? -3.518 -12.797 -4.935 1.00 10.20 8 HIS A CA 4
ATOM 4517 C C . HIS A 1 8 ? -4.843 -13.279 -4.346 1.00 44.12 8 HIS A C 4
ATOM 4518 O O . HIS A 1 8 ? -5.364 -12.681 -3.409 1.00 2.14 8 HIS A O 4
ATOM 4533 N N . MET A 1 9 ? -5.389 -14.341 -4.921 1.00 12.25 9 MET A N 4
ATOM 4534 C CA . MET A 1 9 ? -6.676 -14.884 -4.496 1.00 2.23 9 MET A CA 4
ATOM 4535 C C . MET A 1 9 ? -6.840 -16.310 -5.013 1.00 52.43 9 MET A C 4
ATOM 4536 O O . MET A 1 9 ? -6.712 -16.561 -6.217 1.00 54.21 9 MET A O 4
ATOM 4550 N N . GLY A 1 10 ? -7.102 -17.239 -4.102 1.00 33.52 10 GLY A N 4
ATOM 4551 C CA . GLY A 1 10 ? -7.319 -18.620 -4.482 1.00 73.32 10 GLY A CA 4
ATOM 4552 C C . GLY A 1 10 ? -7.085 -19.576 -3.335 1.00 21.22 10 GLY A C 4
ATOM 4553 O O . GLY A 1 10 ? -6.756 -19.141 -2.232 1.00 31.32 10 GLY A O 4
ATOM 4557 N N . THR A 1 11 ? -7.270 -20.871 -3.612 1.00 23.20 11 THR A N 4
ATOM 4558 C CA . THR A 1 11 ? -7.031 -21.962 -2.658 1.00 64.11 11 THR A CA 4
ATOM 4559 C C . THR A 1 11 ? -7.844 -21.831 -1.360 1.00 2.14 11 THR A C 4
ATOM 4560 O O . THR A 1 11 ? -8.394 -20.773 -1.043 1.00 24.42 11 THR A O 4
ATOM 4571 N N . LEU A 1 12 ? -7.957 -22.950 -0.647 1.00 10.11 12 LEU A N 4
ATOM 4572 C CA . LEU A 1 12 ? -8.583 -23.006 0.676 1.00 62.34 12 LEU A CA 4
ATOM 4573 C C . LEU A 1 12 ? -7.674 -23.790 1.618 1.00 50.51 12 LEU A C 4
ATOM 4574 O O . LEU A 1 12 ? -6.576 -24.198 1.233 1.00 4.12 12 LEU A O 4
ATOM 4590 N N . GLU A 1 13 ? -8.131 -23.972 2.856 1.00 11.24 13 GLU A N 4
ATOM 4591 C CA . GLU A 1 13 ? -7.516 -24.918 3.792 1.00 2.42 13 GLU A CA 4
ATOM 4592 C C . GLU A 1 13 ? -6.038 -24.598 4.060 1.00 25.54 13 GLU A C 4
ATOM 4593 O O . GLU A 1 13 ? -5.301 -25.429 4.595 1.00 43.43 13 GLU A O 4
ATOM 4605 N N . ALA A 1 14 ? -5.611 -23.389 3.694 1.00 34.40 14 ALA A N 4
ATOM 4606 C CA . ALA A 1 14 ? -4.242 -22.943 3.942 1.00 21.23 14 ALA A CA 4
ATOM 4607 C C . ALA A 1 14 ? -4.119 -22.368 5.353 1.00 55.24 14 ALA A C 4
ATOM 4608 O O . ALA A 1 14 ? -4.937 -21.538 5.756 1.00 61.00 14 ALA A O 4
ATOM 4615 N N . GLN A 1 15 ? -3.109 -22.821 6.098 1.00 62.31 15 GLN A N 4
ATOM 4616 C CA . GLN A 1 15 ? -2.892 -22.383 7.478 1.00 61.21 15 GLN A CA 4
ATOM 4617 C C . GLN A 1 15 ? -1.492 -22.776 7.953 1.00 41.33 15 GLN A C 4
ATOM 4618 O O . GLN A 1 15 ? -0.857 -23.661 7.371 1.00 55.20 15 GLN A O 4
ATOM 4632 N N . THR A 1 16 ? -1.017 -22.114 9.004 1.00 54.24 16 THR A N 4
ATOM 4633 C CA . THR A 1 16 ? 0.286 -22.414 9.593 1.00 21.43 16 THR A CA 4
ATOM 4634 C C . THR A 1 16 ? 0.122 -23.093 10.957 1.00 75.24 16 THR A C 4
ATOM 4635 O O . THR A 1 16 ? 0.841 -24.041 11.283 1.00 55.04 16 THR A O 4
ATOM 4646 N N . GLN A 1 17 ? -0.840 -22.613 11.746 1.00 13.34 17 GLN A N 4
ATOM 4647 C CA . GLN A 1 17 ? -1.124 -23.181 13.064 1.00 34.33 17 GLN A CA 4
ATOM 4648 C C . GLN A 1 17 ? -2.623 -23.104 13.351 1.00 53.31 17 GLN A C 4
ATOM 4649 O O . GLN A 1 17 ? -3.281 -22.124 12.989 1.00 40.31 17 GLN A O 4
ATOM 4663 N N . GLY A 1 18 ? -3.152 -24.137 14.003 1.00 74.42 18 GLY A N 4
ATOM 4664 C CA . GLY A 1 18 ? -4.585 -24.249 14.218 1.00 12.00 18 GLY A CA 4
ATOM 4665 C C . GLY A 1 18 ? -5.094 -23.418 15.390 1.00 35.14 18 GLY A C 4
ATOM 4666 O O . GLY A 1 18 ? -4.716 -22.254 15.541 1.00 43.04 18 GLY A O 4
ATOM 4670 N N . PRO A 1 19 ? -5.973 -23.992 16.237 1.00 2.43 19 PRO A N 4
ATOM 4671 C CA . PRO A 1 19 ? -6.574 -23.276 17.368 1.00 73.41 19 PRO A CA 4
ATOM 4672 C C . PRO A 1 19 ? -5.564 -22.990 18.482 1.00 73.01 19 PRO A C 4
ATOM 4673 O O . PRO A 1 19 ? -5.258 -23.860 19.297 1.00 12.24 19 PRO A O 4
ATOM 4684 N N . GLY A 1 20 ? -5.028 -21.773 18.487 1.00 44.34 20 GLY A N 4
ATOM 4685 C CA . GLY A 1 20 ? -4.116 -21.352 19.540 1.00 15.12 20 GLY A CA 4
ATOM 4686 C C . GLY A 1 20 ? -4.788 -20.414 20.524 1.00 30.50 20 GLY A C 4
ATOM 4687 O O . GLY A 1 20 ? -4.132 -19.575 21.144 1.00 30.22 20 GLY A O 4
ATOM 4691 N N . SER A 1 21 ? -6.102 -20.551 20.661 1.00 5.35 21 SER A N 4
ATOM 4692 C CA . SER A 1 21 ? -6.890 -19.693 21.542 1.00 13.22 21 SER A CA 4
ATOM 4693 C C . SER A 1 21 ? -8.149 -20.427 22.009 1.00 35.21 21 SER A C 4
ATOM 4694 O O . SER A 1 21 ? -8.494 -21.483 21.469 1.00 61.22 21 SER A O 4
ATOM 4702 N N . MET A 1 22 ? -8.824 -19.868 23.014 1.00 40.34 22 MET A N 4
ATOM 4703 C CA . MET A 1 22 ? -10.054 -20.452 23.547 1.00 11.43 22 MET A CA 4
ATOM 4704 C C . MET A 1 22 ? -11.261 -19.930 22.766 1.00 25.31 22 MET A C 4
ATOM 4705 O O . MET A 1 22 ? -11.651 -18.768 22.912 1.00 73.35 22 MET A O 4
ATOM 4719 N N . ASP A 1 23 ? -11.837 -20.782 21.926 1.00 74.42 23 ASP A N 4
ATOM 4720 C CA . ASP A 1 23 ? -12.961 -20.391 21.073 1.00 12.13 23 ASP A CA 4
ATOM 4721 C C . ASP A 1 23 ? -14.240 -21.116 21.494 1.00 74.30 23 ASP A C 4
ATOM 4722 O O . ASP A 1 23 ? -14.286 -21.719 22.569 1.00 71.42 23 ASP A O 4
ATOM 4731 N N . ASP A 1 24 ? -15.273 -21.059 20.652 1.00 42.31 24 ASP A N 4
ATOM 4732 C CA . ASP A 1 24 ? -16.602 -21.539 21.034 1.00 42.05 24 ASP A CA 4
ATOM 4733 C C . ASP A 1 24 ? -17.286 -22.294 19.884 1.00 40.34 24 ASP A C 4
ATOM 4734 O O . ASP A 1 24 ? -17.244 -23.525 19.833 1.00 21.12 24 ASP A O 4
ATOM 4743 N N . GLU A 1 25 ? -17.918 -21.559 18.966 1.00 43.24 25 GLU A N 4
ATOM 4744 C CA . GLU A 1 25 ? -18.576 -22.163 17.801 1.00 32.13 25 GLU A CA 4
ATOM 4745 C C . GLU A 1 25 ? -17.630 -22.213 16.603 1.00 71.11 25 GLU A C 4
ATOM 4746 O O . GLU A 1 25 ? -16.604 -21.532 16.584 1.00 11.21 25 GLU A O 4
ATOM 4758 N N . LEU A 1 26 ? -17.997 -23.003 15.595 1.00 21.21 26 LEU A N 4
ATOM 4759 C CA . LEU A 1 26 ? -17.189 -23.138 14.384 1.00 15.43 26 LEU A CA 4
ATOM 4760 C C . LEU A 1 26 ? -17.485 -22.001 13.414 1.00 11.11 26 LEU A C 4
ATOM 4761 O O . LEU A 1 26 ? -18.511 -21.319 13.521 1.00 33.23 26 LEU A O 4
ATOM 4777 N N . TYR A 1 27 ? -16.579 -21.809 12.467 1.00 5.01 27 TYR A N 4
ATOM 4778 C CA . TYR A 1 27 ? -16.709 -20.771 11.455 1.00 1.23 27 TYR A CA 4
ATOM 4779 C C . TYR A 1 27 ? -16.389 -21.324 10.071 1.00 21.45 27 TYR A C 4
ATOM 4780 O O . TYR A 1 27 ? -15.583 -22.251 9.926 1.00 35.30 27 TYR A O 4
ATOM 4798 N N . PHE A 1 28 ? -17.052 -20.754 9.074 1.00 71.32 28 PHE A N 4
ATOM 4799 C CA . PHE A 1 28 ? -16.767 -21.016 7.670 1.00 10.14 28 PHE A CA 4
ATOM 4800 C C . PHE A 1 28 ? -16.323 -19.728 7.011 1.00 42.44 28 PHE A C 4
ATOM 4801 O O . PHE A 1 28 ? -16.555 -18.641 7.543 1.00 44.14 28 PHE A O 4
ATOM 4818 N N . VAL A 1 29 ? -15.695 -19.841 5.857 1.00 31.31 29 VAL A N 4
ATOM 4819 C CA . VAL A 1 29 ? -15.399 -18.677 5.052 1.00 3.35 29 VAL A CA 4
ATOM 4820 C C . VAL A 1 29 ? -16.529 -18.508 4.046 1.00 63.31 29 VAL A C 4
ATOM 4821 O O . VAL A 1 29 ? -17.081 -19.498 3.572 1.00 22.10 29 VAL A O 4
ATOM 4834 N N . VAL A 1 30 ? -16.914 -17.276 3.756 1.00 64.44 30 VAL A N 4
ATOM 4835 C CA . VAL A 1 30 ? -18.000 -17.021 2.817 1.00 74.31 30 VAL A CA 4
ATOM 4836 C C . VAL A 1 30 ? -17.638 -15.911 1.846 1.00 41.10 30 VAL A C 4
ATOM 4837 O O . VAL A 1 30 ? -16.776 -15.074 2.126 1.00 44.12 30 VAL A O 4
ATOM 4850 N N . ARG A 1 31 ? -18.300 -15.926 0.702 1.00 74.21 31 ARG A N 4
ATOM 4851 C CA . ARG A 1 31 ? -18.084 -14.924 -0.336 1.00 61.34 31 ARG A CA 4
ATOM 4852 C C . ARG A 1 31 ? -19.339 -14.794 -1.189 1.00 65.32 31 ARG A C 4
ATOM 4853 O O . ARG A 1 31 ? -20.145 -15.730 -1.254 1.00 35.24 31 ARG A O 4
ATOM 4874 N N . ASN A 1 32 ? -19.525 -13.637 -1.821 1.00 2.23 32 ASN A N 4
ATOM 4875 C CA . ASN A 1 32 ? -20.548 -13.501 -2.856 1.00 31.43 32 ASN A CA 4
ATOM 4876 C C . ASN A 1 32 ? -20.216 -12.357 -3.799 1.00 1.13 32 ASN A C 4
ATOM 4877 O O . ASN A 1 32 ? -19.828 -11.285 -3.352 1.00 32.34 32 ASN A O 4
ATOM 4888 N N . ASN A 1 33 ? -20.452 -12.590 -5.094 1.00 42.50 33 ASN A N 4
ATOM 4889 C CA . ASN A 1 33 ? -20.344 -11.583 -6.171 1.00 1.24 33 ASN A CA 4
ATOM 4890 C C . ASN A 1 33 ? -19.215 -10.539 -6.001 1.00 14.24 33 ASN A C 4
ATOM 4891 O O . ASN A 1 33 ? -19.194 -9.537 -6.722 1.00 32.20 33 ASN A O 4
ATOM 4902 N N . GLU A 1 34 ? -18.275 -10.768 -5.083 1.00 12.12 34 GLU A N 4
ATOM 4903 C CA . GLU A 1 34 ? -17.289 -9.745 -4.718 1.00 15.25 34 GLU A CA 4
ATOM 4904 C C . GLU A 1 34 ? -15.864 -10.117 -5.143 1.00 55.43 34 GLU A C 4
ATOM 4905 O O . GLU A 1 34 ? -15.059 -9.240 -5.463 1.00 11.43 34 GLU A O 4
ATOM 4917 N N . GLY A 1 35 ? -15.554 -11.412 -5.147 1.00 13.30 35 GLY A N 4
ATOM 4918 C CA . GLY A 1 35 ? -14.192 -11.855 -5.432 1.00 3.53 35 GLY A CA 4
ATOM 4919 C C . GLY A 1 35 ? -13.269 -11.709 -4.230 1.00 21.20 35 GLY A C 4
ATOM 4920 O O . GLY A 1 35 ? -12.061 -11.940 -4.327 1.00 11.05 35 GLY A O 4
ATOM 4924 N N . GLN A 1 36 ? -13.850 -11.319 -3.097 1.00 72.42 36 GLN A N 4
ATOM 4925 C CA . GLN A 1 36 ? -13.125 -11.153 -1.837 1.00 74.31 36 GLN A CA 4
ATOM 4926 C C . GLN A 1 36 ? -13.731 -12.075 -0.778 1.00 21.04 36 GLN A C 4
ATOM 4927 O O . GLN A 1 36 ? -14.736 -12.738 -1.040 1.00 51.11 36 GLN A O 4
ATOM 4941 N N . TYR A 1 37 ? -13.115 -12.143 0.403 1.00 44.03 37 TYR A N 4
ATOM 4942 C CA . TYR A 1 37 ? -13.510 -13.134 1.407 1.00 31.33 37 TYR A CA 4
ATOM 4943 C C . TYR A 1 37 ? -13.923 -12.525 2.740 1.00 72.14 37 TYR A C 4
ATOM 4944 O O . TYR A 1 37 ? -13.398 -11.497 3.177 1.00 73.10 37 TYR A O 4
ATOM 4962 N N . SER A 1 38 ? -14.881 -13.194 3.371 1.00 71.15 38 SER A N 4
ATOM 4963 C CA . SER A 1 38 ? -15.301 -12.899 4.730 1.00 73.51 38 SER A CA 4
ATOM 4964 C C . SER A 1 38 ? -15.530 -14.218 5.469 1.00 12.10 38 SER A C 4
ATOM 4965 O O . SER A 1 38 ? -15.326 -15.288 4.894 1.00 11.10 38 SER A O 4
ATOM 4973 N N . VAL A 1 39 ? -15.936 -14.152 6.734 1.00 63.03 39 VAL A N 4
ATOM 4974 C CA . VAL A 1 39 ? -16.201 -15.363 7.516 1.00 5.30 39 VAL A CA 4
ATOM 4975 C C . VAL A 1 39 ? -17.629 -15.369 8.051 1.00 14.12 39 VAL A C 4
ATOM 4976 O O . VAL A 1 39 ? -18.285 -14.326 8.119 1.00 3.12 39 VAL A O 4
ATOM 4989 N N . TRP A 1 40 ? -18.095 -16.552 8.436 1.00 31.10 40 TRP A N 4
ATOM 4990 C CA . TRP A 1 40 ? -19.483 -16.763 8.836 1.00 74.31 40 TRP A CA 4
ATOM 4991 C C . TRP A 1 40 ? -19.536 -17.817 9.941 1.00 25.31 40 TRP A C 4
ATOM 4992 O O . TRP A 1 40 ? -18.625 -18.635 10.059 1.00 1.51 40 TRP A O 4
ATOM 5013 N N . MET A 1 41 ? -20.595 -17.797 10.743 1.00 15.53 41 MET A N 4
ATOM 5014 C CA . MET A 1 41 ? -20.726 -18.721 11.872 1.00 1.22 41 MET A CA 4
ATOM 5015 C C . MET A 1 41 ? -21.350 -20.039 11.396 1.00 72.33 41 MET A C 4
ATOM 5016 O O . MET A 1 41 ? -22.165 -20.043 10.466 1.00 71.32 41 MET A O 4
ATOM 5030 N N . ASP A 1 42 ? -20.963 -21.155 12.019 1.00 51.30 42 ASP A N 4
ATOM 5031 C CA . ASP A 1 42 ? -21.399 -22.482 11.562 1.00 11.42 42 ASP A CA 4
ATOM 5032 C C . ASP A 1 42 ? -22.882 -22.711 11.841 1.00 34.45 42 ASP A C 4
ATOM 5033 O O . ASP A 1 42 ? -23.472 -22.069 12.718 1.00 34.15 42 ASP A O 4
ATOM 5042 N N . GLY A 1 43 ? -23.476 -23.623 11.075 1.00 43.50 43 GLY A N 4
ATOM 5043 C CA . GLY A 1 43 ? -24.865 -24.000 11.278 1.00 3.14 43 GLY A CA 4
ATOM 5044 C C . GLY A 1 43 ? -25.831 -22.871 10.970 1.00 31.24 43 GLY A C 4
ATOM 5045 O O . GLY A 1 43 ? -27.023 -22.967 11.267 1.00 3.04 43 GLY A O 4
ATOM 5049 N N . ARG A 1 44 ? -25.319 -21.802 10.370 1.00 4.12 44 ARG A N 4
ATOM 5050 C CA . ARG A 1 44 ? -26.117 -20.622 10.062 1.00 32.44 44 ARG A CA 4
ATOM 5051 C C . ARG A 1 44 ? -26.270 -20.479 8.549 1.00 64.22 44 ARG A C 4
ATOM 5052 O O . ARG A 1 44 ? -25.283 -20.288 7.833 1.00 52.23 44 ARG A O 4
ATOM 5073 N N . SER A 1 45 ? -27.506 -20.584 8.074 1.00 20.53 45 SER A N 4
ATOM 5074 C CA . SER A 1 45 ? -27.799 -20.554 6.644 1.00 5.15 45 SER A CA 4
ATOM 5075 C C . SER A 1 45 ? -27.485 -19.195 6.023 1.00 72.32 45 SER A C 4
ATOM 5076 O O . SER A 1 45 ? -27.490 -18.163 6.702 1.00 4.10 45 SER A O 4
ATOM 5084 N N . LEU A 1 46 ? -27.216 -19.219 4.722 1.00 30.11 46 LEU A N 4
ATOM 5085 C CA . LEU A 1 46 ? -26.840 -18.031 3.968 1.00 41.30 46 LEU A CA 4
ATOM 5086 C C . LEU A 1 46 ? -27.943 -17.628 2.986 1.00 52.25 46 LEU A C 4
ATOM 5087 O O . LEU A 1 46 ? -28.727 -18.472 2.544 1.00 65.25 46 LEU A O 4
ATOM 5103 N N . PRO A 1 47 ? -28.022 -16.327 2.647 1.00 40.22 47 PRO A N 4
ATOM 5104 C CA . PRO A 1 47 ? -28.951 -15.832 1.634 1.00 35.22 47 PRO A CA 4
ATOM 5105 C C . PRO A 1 47 ? -28.422 -16.059 0.212 1.00 3.22 47 PRO A C 4
ATOM 5106 O O . PRO A 1 47 ? -27.207 -16.213 0.000 1.00 43.43 47 PRO A O 4
ATOM 5117 N N . ALA A 1 48 ? -29.342 -16.071 -0.755 1.00 24.10 48 ALA A N 4
ATOM 5118 C CA . ALA A 1 48 ? -29.013 -16.357 -2.150 1.00 45.31 48 ALA A CA 4
ATOM 5119 C C . ALA A 1 48 ? -27.855 -15.491 -2.633 1.00 10.30 48 ALA A C 4
ATOM 5120 O O . ALA A 1 48 ? -27.847 -14.275 -2.433 1.00 50.42 48 ALA A O 4
ATOM 5127 N N . GLY A 1 49 ? -26.877 -16.132 -3.256 1.00 61.20 49 GLY A N 4
ATOM 5128 C CA . GLY A 1 49 ? -25.700 -15.430 -3.729 1.00 60.31 49 GLY A CA 4
ATOM 5129 C C . GLY A 1 49 ? -24.492 -15.715 -2.860 1.00 71.01 49 GLY A C 4
ATOM 5130 O O . GLY A 1 49 ? -23.369 -15.807 -3.360 1.00 13.20 49 GLY A O 4
ATOM 5134 N N . TRP A 1 50 ? -24.723 -15.869 -1.554 1.00 52.24 50 TRP A N 4
ATOM 5135 C CA . TRP A 1 50 ? -23.641 -16.153 -0.615 1.00 31.12 50 TRP A CA 4
ATOM 5136 C C . TRP A 1 50 ? -23.275 -17.631 -0.666 1.00 32.34 50 TRP A C 4
ATOM 5137 O O . TRP A 1 50 ? -24.154 -18.493 -0.756 1.00 34.24 50 TRP A O 4
ATOM 5158 N N . GLU A 1 51 ? -21.980 -17.920 -0.618 1.00 31.52 51 GLU A N 4
ATOM 5159 C CA . GLU A 1 51 ? -21.501 -19.296 -0.657 1.00 65.54 51 GLU A CA 4
ATOM 5160 C C . GLU A 1 51 ? -20.374 -19.491 0.347 1.00 44.41 51 GLU A C 4
ATOM 5161 O O . GLU A 1 51 ? -19.663 -18.535 0.693 1.00 23.22 51 GLU A O 4
ATOM 5173 N N . THR A 1 52 ? -20.229 -20.730 0.799 1.00 32.54 52 THR A N 4
ATOM 5174 C CA . THR A 1 52 ? -19.266 -21.095 1.833 1.00 63.35 52 THR A CA 4
ATOM 5175 C C . THR A 1 52 ? -17.987 -21.674 1.227 1.00 21.15 52 THR A C 4
ATOM 5176 O O . THR A 1 52 ? -17.966 -22.093 0.066 1.00 10.23 52 THR A O 4
ATOM 5187 N N . VAL A 1 53 ? -16.933 -21.702 2.038 1.00 23.41 53 VAL A N 4
ATOM 5188 C CA . VAL A 1 53 ? -15.607 -22.161 1.624 1.00 22.34 53 VAL A CA 4
ATOM 5189 C C . VAL A 1 53 ? -14.755 -22.476 2.855 1.00 44.25 53 VAL A C 4
ATOM 5190 O O . VAL A 1 53 ? -14.933 -21.872 3.926 1.00 74.21 53 VAL A O 4
ATOM 5203 N N . GLY A 1 54 ? -13.841 -23.430 2.692 1.00 3.04 54 GLY A N 4
ATOM 5204 C CA . GLY A 1 54 ? -13.006 -23.875 3.792 1.00 22.23 54 GLY A CA 4
ATOM 5205 C C . GLY A 1 54 ? -13.656 -25.012 4.559 1.00 33.01 54 GLY A C 4
ATOM 5206 O O . GLY A 1 54 ? -14.663 -25.570 4.115 1.00 72.20 54 GLY A O 4
ATOM 5210 N N . GLU A 1 55 ? -13.071 -25.363 5.695 1.00 4.43 55 GLU A N 4
ATOM 5211 C CA . GLU A 1 55 ? -13.626 -26.349 6.589 1.00 31.03 55 GLU A CA 4
ATOM 5212 C C . GLU A 1 55 ? -14.179 -25.63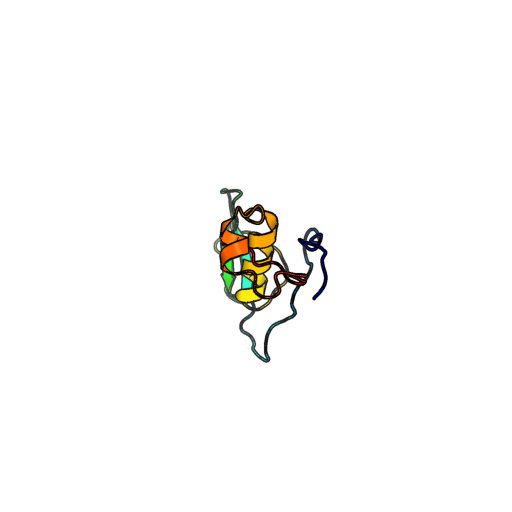6 7.819 1.00 24.14 55 GLU A C 4
ATOM 5213 O O . GLU A 1 55 ? -13.696 -24.557 8.175 1.00 23.13 55 GLU A O 4
ATOM 5225 N N . PRO A 1 56 ? -15.207 -26.197 8.482 1.00 15.13 56 PRO A N 4
ATOM 5226 C CA . PRO A 1 56 ? -15.725 -25.608 9.707 1.00 1.52 56 PRO A CA 4
ATOM 5227 C C . PRO A 1 56 ? -14.672 -25.675 10.804 1.00 72.40 56 PRO A C 4
ATOM 5228 O O . PRO A 1 56 ? -14.392 -26.742 11.359 1.00 53.12 56 PRO A O 4
ATOM 5239 N N . ALA A 1 57 ? -14.074 -24.532 11.086 1.00 33.55 57 ALA A N 4
ATOM 5240 C CA . ALA A 1 57 ? -12.928 -24.454 11.982 1.00 55.44 57 ALA A CA 4
ATOM 5241 C C . ALA A 1 57 ? -13.061 -23.268 12.920 1.00 31.23 57 ALA A C 4
ATOM 5242 O O . ALA A 1 57 ? -13.938 -22.425 12.746 1.00 52.10 57 ALA A O 4
ATOM 5249 N N . THR A 1 58 ? -12.191 -23.225 13.916 1.00 61.34 58 THR A N 4
ATOM 5250 C CA . THR A 1 58 ? -12.160 -22.131 14.875 1.00 41.54 58 THR A CA 4
ATOM 5251 C C . THR A 1 58 ? -11.964 -20.784 14.171 1.00 53.23 58 THR A C 4
ATOM 5252 O O . THR A 1 58 ? -11.347 -20.712 13.103 1.00 72.34 58 THR A O 4
ATOM 5263 N N . LYS A 1 59 ? -12.490 -19.725 14.789 1.00 20.01 59 LYS A N 4
ATOM 5264 C CA . LYS A 1 59 ? -12.383 -18.360 14.268 1.00 44.32 59 LYS A CA 4
ATOM 5265 C C . LYS A 1 59 ? -10.939 -18.044 13.883 1.00 75.31 59 LYS A C 4
ATOM 5266 O O . LYS A 1 59 ? -10.675 -17.498 12.810 1.00 55.41 59 LYS A O 4
ATOM 5285 N N . GLN A 1 60 ? -10.017 -18.418 14.765 1.00 12.52 60 GLN A N 4
ATOM 5286 C CA . GLN A 1 60 ? -8.589 -18.197 14.550 1.00 60.11 60 GLN A CA 4
ATOM 5287 C C . GLN A 1 60 ? -8.123 -18.827 13.235 1.00 73.42 60 GLN A C 4
ATOM 5288 O O . GLN A 1 60 ? -7.289 -18.262 12.535 1.00 12.21 60 GLN A O 4
ATOM 5302 N N . GLN A 1 61 ? -8.676 -19.991 12.907 1.00 11.51 61 GLN A N 4
ATOM 5303 C CA . GLN A 1 61 ? -8.351 -20.681 11.656 1.00 25.23 61 GLN A CA 4
ATOM 5304 C C . GLN A 1 61 ? -9.026 -19.992 10.478 1.00 25.12 61 GLN A C 4
ATOM 5305 O O . GLN A 1 61 ? -8.434 -19.844 9.407 1.00 72.45 61 GLN A O 4
ATOM 5319 N N . CYS A 1 62 ? -10.262 -19.563 10.693 1.00 12.43 62 CYS A N 4
ATOM 5320 C CA . CYS A 1 62 ? -11.085 -19.002 9.633 1.00 63.15 62 CYS A CA 4
ATOM 5321 C C . CYS A 1 62 ? -10.481 -17.688 9.120 1.00 45.14 62 CYS A C 4
ATOM 5322 O O . CYS A 1 62 ? -10.277 -17.518 7.913 1.00 24.33 62 CYS A O 4
ATOM 5330 N N . LEU A 1 63 ? -10.176 -16.766 10.040 1.00 32.10 63 LEU A N 4
ATOM 5331 C CA . LEU A 1 63 ? -9.573 -15.486 9.661 1.00 54.21 63 LEU A CA 4
ATOM 5332 C C . LEU A 1 63 ? -8.156 -15.700 9.140 1.00 45.12 63 LEU A C 4
ATOM 5333 O O . LEU A 1 63 ? -7.724 -15.039 8.199 1.00 0.30 63 LEU A O 4
ATOM 5349 N N . GLN A 1 64 ? -7.446 -16.644 9.749 1.00 23.35 64 GLN A N 4
ATOM 5350 C CA . GLN A 1 64 ? -6.078 -16.952 9.352 1.00 61.05 64 GLN A CA 4
ATOM 5351 C C . GLN A 1 64 ? -6.041 -17.407 7.901 1.00 42.03 64 GLN A C 4
ATOM 5352 O O . GLN A 1 64 ? -5.188 -16.981 7.127 1.00 43.03 64 GLN A O 4
ATOM 5366 N N . ARG A 1 65 ? -6.998 -18.254 7.540 1.00 40.34 65 ARG A N 4
ATOM 5367 C CA . ARG A 1 65 ? -7.055 -18.847 6.240 1.00 13.52 65 ARG A CA 4
ATOM 5368 C C . ARG A 1 65 ? -7.191 -17.795 5.144 1.00 14.24 65 ARG A C 4
ATOM 5369 O O . ARG A 1 65 ? -6.393 -17.761 4.216 1.00 44.41 65 ARG A O 4
ATOM 5390 N N . ILE A 1 66 ? -8.189 -16.923 5.277 1.00 5.32 66 ILE A N 4
ATOM 5391 C CA . ILE A 1 66 ? -8.464 -15.908 4.256 1.00 74.32 66 ILE A CA 4
ATOM 5392 C C . ILE A 1 66 ? -7.338 -14.883 4.183 1.00 34.13 66 ILE A C 4
ATOM 5393 O O . ILE A 1 66 ? -6.970 -14.419 3.098 1.00 70.50 66 ILE A O 4
ATOM 5409 N N . GLU A 1 67 ? -6.786 -14.543 5.338 1.00 53.30 67 GLU A N 4
ATOM 5410 C CA . GLU A 1 67 ? -5.681 -13.603 5.410 1.00 71.01 67 GLU A CA 4
ATOM 5411 C C . GLU A 1 67 ? -4.435 -14.193 4.763 1.00 51.43 67 GLU A C 4
ATOM 5412 O O . GLU A 1 67 ? -3.653 -13.472 4.164 1.00 55.34 67 GLU A O 4
ATOM 5424 N N . GLN A 1 68 ? -4.271 -15.509 4.870 1.00 2.11 68 GLN A N 4
ATOM 5425 C CA . GLN A 1 68 ? -3.149 -16.204 4.227 1.00 35.25 68 GLN A CA 4
ATOM 5426 C C . GLN A 1 68 ? -3.405 -16.403 2.726 1.00 3.20 68 GLN A C 4
ATOM 5427 O O . GLN A 1 68 ? -2.595 -17.014 2.025 1.00 2.44 68 GLN A O 4
ATOM 5441 N N . LEU A 1 69 ? -4.534 -15.894 2.243 1.00 70.13 69 LEU A N 4
ATOM 5442 C CA . LEU A 1 69 ? -4.885 -15.986 0.822 1.00 22.31 69 LEU A CA 4
ATOM 5443 C C . LEU A 1 69 ? -4.657 -14.651 0.115 1.00 33.43 69 LEU A C 4
ATOM 5444 O O . LEU A 1 69 ? -3.795 -14.531 -0.750 1.00 63.24 69 LEU A O 4
ATOM 5460 N N . TRP A 1 70 ? -5.449 -13.653 0.497 1.00 4.00 70 TRP A N 4
ATOM 5461 C CA . TRP A 1 70 ? -5.436 -12.343 -0.158 1.00 33.32 70 TRP A CA 4
ATOM 5462 C C . TRP A 1 70 ? -4.349 -11.449 0.436 1.00 14.11 70 TRP A C 4
ATOM 5463 O O . TRP A 1 70 ? -3.485 -10.927 -0.271 1.00 5.44 70 TRP A O 4
ATOM 5484 N N . THR A 1 71 ? -4.417 -11.287 1.748 1.00 54.12 71 THR A N 4
ATOM 5485 C CA . THR A 1 71 ? -3.595 -10.327 2.472 1.00 14.01 71 THR A CA 4
ATOM 5486 C C . THR A 1 71 ? -2.214 -10.901 2.814 1.00 15.51 71 THR A C 4
ATOM 5487 O O . THR A 1 71 ? -1.326 -10.168 3.251 1.00 20.13 71 THR A O 4
ATOM 5498 N N . ASP A 1 72 ? -2.059 -12.213 2.617 1.00 23.54 72 ASP A N 4
ATOM 5499 C CA . ASP A 1 72 ? -0.912 -12.990 3.125 1.00 73.31 72 ASP A CA 4
ATOM 5500 C C . ASP A 1 72 ? 0.436 -12.283 2.969 1.00 64.32 72 ASP A C 4
ATOM 5501 O O . ASP A 1 72 ? 1.322 -12.450 3.809 1.00 42.51 72 ASP A O 4
ATOM 5510 N N . MET A 1 73 ? 0.593 -11.517 1.897 1.00 3.33 73 MET A N 4
ATOM 5511 C CA . MET A 1 73 ? 1.844 -10.809 1.634 1.00 42.30 73 MET A CA 4
ATOM 5512 C C . MET A 1 73 ? 2.150 -9.801 2.745 1.00 21.21 73 MET A C 4
ATOM 5513 O O . MET A 1 73 ? 1.734 -8.640 2.690 1.00 61.04 73 MET A O 4
ATOM 5527 N N . VAL A 1 74 ? 2.861 -10.271 3.766 1.00 33.41 74 VAL A N 4
ATOM 5528 C CA . VAL A 1 74 ? 3.248 -9.443 4.902 1.00 45.22 74 VAL A CA 4
ATOM 5529 C C . VAL A 1 74 ? 4.778 -9.391 5.023 1.00 1.21 74 VAL A C 4
ATOM 5530 O O . VAL A 1 74 ? 5.446 -10.421 4.916 1.00 54.40 74 VAL A O 4
ATOM 5543 N N . PRO A 1 75 ? 5.357 -8.184 5.206 1.00 55.42 75 PRO A N 4
ATOM 5544 C CA . PRO A 1 75 ? 6.806 -8.013 5.387 1.00 60.35 75 PRO A CA 4
ATOM 5545 C C . PRO A 1 75 ? 7.273 -8.486 6.771 1.00 72.13 75 PRO A C 4
ATOM 5546 O O . PRO A 1 75 ? 6.576 -9.245 7.443 1.00 1.32 75 PRO A O 4
ATOM 5557 N N . ALA A 1 76 ? 8.444 -8.013 7.203 1.00 51.25 76 ALA A N 4
ATOM 5558 C CA . ALA A 1 76 ? 9.044 -8.439 8.473 1.00 24.45 76 ALA A CA 4
ATOM 5559 C C . ALA A 1 76 ? 8.102 -8.198 9.659 1.00 43.13 76 ALA A C 4
ATOM 5560 O O . ALA A 1 76 ? 8.233 -8.838 10.707 1.00 43.44 76 ALA A O 4
ATOM 5567 N N . SER A 1 77 ? 7.150 -7.284 9.479 1.00 71.53 77 SER A N 4
ATOM 5568 C CA . SER A 1 77 ? 6.167 -6.965 10.514 1.00 24.45 77 SER A CA 4
ATOM 5569 C C . SER A 1 77 ? 5.398 -8.209 10.971 1.00 52.41 77 SER A C 4
ATOM 5570 O O . SER A 1 77 ? 4.794 -8.214 12.044 1.00 1.13 77 SER A O 4
ATOM 5578 N N . VAL A 1 78 ? 5.431 -9.267 10.157 1.00 50.43 78 VAL A N 4
ATOM 5579 C CA . VAL A 1 78 ? 4.800 -10.535 10.518 1.00 1.34 78 VAL A CA 4
ATOM 5580 C C . VAL A 1 78 ? 5.364 -11.055 11.841 1.00 72.15 78 VAL A C 4
ATOM 5581 O O . VAL A 1 78 ? 4.626 -11.549 12.692 1.00 61.33 78 VAL A O 4
ATOM 5594 N N . ARG A 1 79 ? 6.675 -10.908 12.019 1.00 61.45 79 ARG A N 4
ATOM 5595 C CA . ARG A 1 79 ? 7.343 -11.380 13.227 1.00 14.22 79 ARG A CA 4
ATOM 5596 C C . ARG A 1 79 ? 7.016 -10.460 14.400 1.00 51.30 79 ARG A C 4
ATOM 5597 O O . ARG A 1 79 ? 6.935 -10.903 15.546 1.00 43.03 79 ARG A O 4
ATOM 5618 N N . GLU A 1 80 ? 6.804 -9.183 14.095 1.00 45.44 80 GLU A N 4
ATOM 5619 C CA . GLU A 1 80 ? 6.381 -8.204 15.096 1.00 22.12 80 GLU A CA 4
ATOM 5620 C C . GLU A 1 80 ? 4.973 -8.534 15.590 1.00 4.33 80 GLU A C 4
ATOM 5621 O O . GLU A 1 80 ? 4.602 -8.218 16.723 1.00 13.03 80 GLU A O 4
ATOM 5633 N N . HIS A 1 81 ? 4.200 -9.188 14.726 1.00 54.53 81 HIS A N 4
ATOM 5634 C CA . HIS A 1 81 ? 2.825 -9.575 15.040 1.00 0.23 81 HIS A CA 4
ATOM 5635 C C . HIS A 1 81 ? 2.810 -10.889 15.829 1.00 2.25 81 HIS A C 4
ATOM 5636 O O . HIS A 1 81 ? 1.750 -11.369 16.244 1.00 34.22 81 HIS A O 4
ATOM 5651 N N . LEU A 1 82 ? 3.990 -11.467 16.036 1.00 52.02 82 LEU A N 4
ATOM 5652 C CA . LEU A 1 82 ? 4.121 -12.755 16.715 1.00 15.11 82 LEU A CA 4
ATOM 5653 C C . LEU A 1 82 ? 4.809 -12.598 18.070 1.00 65.10 82 LEU A C 4
ATOM 5654 O O . LEU A 1 82 ? 5.663 -11.730 18.248 1.00 73.43 82 LEU A O 4
ATOM 5670 N N . ASN A 1 83 ? 4.426 -13.448 19.020 1.00 23.21 83 ASN A N 4
ATOM 5671 C CA . ASN A 1 83 ? 5.106 -13.538 20.311 1.00 34.30 83 ASN A CA 4
ATOM 5672 C C . ASN A 1 83 ? 5.974 -14.799 20.307 1.00 64.54 83 ASN A C 4
ATOM 5673 O O . ASN A 1 83 ? 6.379 -15.315 21.348 1.00 24.35 83 ASN A O 4
ATOM 5684 N N . GLN A 1 84 ? 6.258 -15.284 19.099 1.00 54.12 84 GLN A N 4
ATOM 5685 C CA . GLN A 1 84 ? 7.014 -16.518 18.898 1.00 32.44 84 GLN A CA 4
ATOM 5686 C C . GLN A 1 84 ? 8.457 -16.208 18.505 1.00 35.52 84 GLN A C 4
ATOM 5687 O O . GLN A 1 84 ? 8.816 -15.050 18.289 1.00 62.41 84 GLN A O 4
ATOM 5701 N N . HIS A 1 85 ? 9.268 -17.255 18.404 1.00 50.13 85 HIS A N 4
ATOM 5702 C CA . HIS A 1 85 ? 10.664 -17.129 17.997 1.00 23.14 85 HIS A CA 4
ATOM 5703 C C . HIS A 1 85 ? 11.219 -18.502 17.629 1.00 22.41 85 HIS A C 4
ATOM 5704 O O . HIS A 1 85 ? 10.922 -19.489 18.302 1.00 2.45 85 HIS A O 4
ATOM 5719 N N . SER A 1 86 ? 11.992 -18.555 16.542 1.00 2.41 86 SER A N 4
ATOM 5720 C CA . SER A 1 86 ? 12.634 -19.791 16.087 1.00 53.33 86 SER A CA 4
ATOM 5721 C C . SER A 1 86 ? 11.593 -20.813 15.614 1.00 3.22 86 SER A C 4
ATOM 5722 O O . SER A 1 86 ? 11.848 -22.019 15.595 1.00 51.12 86 SER A O 4
ATOM 5730 N N . GLY A 1 87 ? 10.428 -20.314 15.214 1.00 74.42 87 GLY A N 4
ATOM 5731 C CA . GLY A 1 87 ? 9.371 -21.178 14.721 1.00 31.33 87 GLY A CA 4
ATOM 5732 C C . GLY A 1 87 ? 9.712 -21.774 13.362 1.00 32.32 87 GLY A C 4
ATOM 5733 O O . GLY A 1 87 ? 9.992 -21.029 12.422 1.00 53.13 87 GLY A O 4
ATOM 5737 N N . PRO A 1 88 ? 9.692 -23.120 13.226 1.00 70.20 88 PRO A N 4
ATOM 5738 C CA . PRO A 1 88 ? 10.037 -23.805 11.966 1.00 73.53 88 PRO A CA 4
ATOM 5739 C C . PRO A 1 88 ? 9.215 -23.299 10.779 1.00 3.41 88 PRO A C 4
ATOM 5740 O O . PRO A 1 88 ? 9.693 -23.275 9.644 1.00 45.03 88 PRO A O 4
ATOM 5751 N N . GLY A 1 89 ? 7.976 -22.906 11.057 1.00 45.11 89 GLY A N 4
ATOM 5752 C CA . GLY A 1 89 ? 7.091 -22.394 10.026 1.00 73.43 89 GLY A CA 4
ATOM 5753 C C . GLY A 1 89 ? 5.821 -21.828 10.623 1.00 22.31 89 GLY A C 4
ATOM 5754 O O . GLY A 1 89 ? 4.718 -22.227 10.256 1.00 11.13 89 GLY A O 4
ATOM 5758 N N . ILE A 1 90 ? 5.983 -20.904 11.565 1.00 5.14 90 ILE A N 4
ATOM 5759 C CA . ILE A 1 90 ? 4.852 -20.301 12.263 1.00 21.42 90 ILE A CA 4
ATOM 5760 C C . ILE A 1 90 ? 4.764 -18.812 11.947 1.00 23.35 90 ILE A C 4
ATOM 5761 O O . ILE A 1 90 ? 5.609 -18.026 12.383 1.00 33.33 90 ILE A O 4
ATOM 5777 N N . ASP A 1 91 ? 3.760 -18.437 11.166 1.00 1.23 91 ASP A N 4
ATOM 5778 C CA . ASP A 1 91 ? 3.487 -17.040 10.873 1.00 74.51 91 ASP A CA 4
ATOM 5779 C C . ASP A 1 91 ? 1.992 -16.825 10.681 1.00 2.04 91 ASP A C 4
ATOM 5780 O O . ASP A 1 91 ? 1.324 -17.602 9.998 1.00 62.54 91 ASP A O 4
ATOM 5789 N N . TYR A 1 92 ? 1.465 -15.790 11.318 1.00 33.23 92 TYR A N 4
ATOM 5790 C CA . TYR A 1 92 ? 0.082 -15.391 11.109 1.00 55.10 92 TYR A CA 4
ATOM 5791 C C . TYR A 1 92 ? 0.052 -14.263 10.094 1.00 54.42 92 TYR A C 4
ATOM 5792 O O . TYR A 1 92 ? 0.863 -13.337 10.169 1.00 72.11 92 TYR A O 4
ATOM 5810 N N . ALA A 1 93 ? -0.868 -14.347 9.142 1.00 11.13 93 ALA A N 4
ATOM 5811 C CA . ALA A 1 93 ? -1.001 -13.326 8.113 1.00 53.10 93 ALA A CA 4
ATOM 5812 C C . ALA A 1 93 ? -1.279 -11.959 8.732 1.00 2.23 93 ALA A C 4
ATOM 5813 O O . ALA A 1 93 ? -1.563 -11.847 9.929 1.00 73.52 93 ALA A O 4
ATOM 5820 N N . VAL A 1 94 ? -1.240 -10.929 7.900 1.00 65.13 94 VAL A N 4
ATOM 5821 C CA . VAL A 1 94 ? -1.313 -9.548 8.362 1.00 73.34 94 VAL A CA 4
ATOM 5822 C C . VAL A 1 94 ? -2.754 -9.104 8.667 1.00 64.21 94 VAL A C 4
ATOM 5823 O O . VAL A 1 94 ? -3.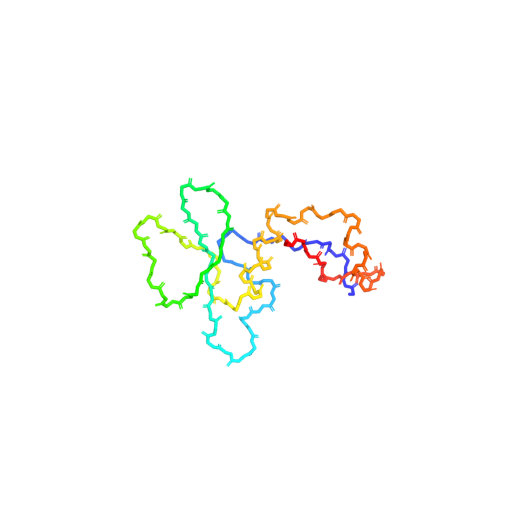198 -8.004 8.330 1.00 24.50 94 VAL A O 4
ATOM 5836 N N . ARG A 1 95 ? -3.480 -9.996 9.298 1.00 64.15 95 ARG A N 4
ATOM 5837 C CA . ARG A 1 95 ? -4.741 -9.661 9.952 1.00 53.51 95 ARG A CA 4
ATOM 5838 C C . ARG A 1 95 ? -4.442 -8.707 11.112 1.00 63.34 95 ARG A C 4
ATOM 5839 O O . ARG A 1 95 ? -4.774 -7.505 11.008 1.00 22.32 95 ARG A O 4
ATOM 5861 N N . MET A 1 1 ? 7.499 -13.860 -22.464 1.00 73.22 1 MET A N 5
ATOM 5862 C CA . MET A 1 1 ? 7.034 -12.509 -22.061 1.00 15.13 1 MET A CA 5
ATOM 5863 C C . MET A 1 1 ? 5.614 -12.563 -21.499 1.00 45.32 1 MET A C 5
ATOM 5864 O O . MET A 1 1 ? 5.132 -11.589 -20.916 1.00 32.32 1 MET A O 5
ATOM 5880 N N . ALA A 1 2 ? 4.944 -13.700 -21.674 1.00 54.21 2 ALA A N 5
ATOM 5881 C CA . ALA A 1 2 ? 3.615 -13.909 -21.107 1.00 14.23 2 ALA A CA 5
ATOM 5882 C C . ALA A 1 2 ? 3.739 -14.461 -19.689 1.00 44.12 2 ALA A C 5
ATOM 5883 O O . ALA A 1 2 ? 4.636 -15.257 -19.405 1.00 53.24 2 ALA A O 5
ATOM 5890 N N . HIS A 1 3 ? 2.835 -14.049 -18.803 1.00 41.44 3 HIS A N 5
ATOM 5891 C CA . HIS A 1 3 ? 2.908 -14.436 -17.390 1.00 1.43 3 HIS A CA 5
ATOM 5892 C C . HIS A 1 3 ? 1.899 -15.541 -17.071 1.00 4.31 3 HIS A C 5
ATOM 5893 O O . HIS A 1 3 ? 1.191 -15.483 -16.066 1.00 2.31 3 HIS A O 5
ATOM 5908 N N . HIS A 1 4 ? 1.864 -16.552 -17.949 1.00 40.34 4 HIS A N 5
ATOM 5909 C CA . HIS A 1 4 ? 1.052 -17.777 -17.785 1.00 51.01 4 HIS A CA 5
ATOM 5910 C C . HIS A 1 4 ? -0.382 -17.527 -17.302 1.00 53.23 4 HIS A C 5
ATOM 5911 O O . HIS A 1 4 ? -1.025 -18.445 -16.789 1.00 0.34 4 HIS A O 5
ATOM 5926 N N . HIS A 1 5 ? -0.885 -16.311 -17.512 1.00 52.40 5 HIS A N 5
ATOM 5927 C CA . HIS A 1 5 ? -2.283 -15.961 -17.223 1.00 51.23 5 HIS A CA 5
ATOM 5928 C C . HIS A 1 5 ? -2.648 -16.159 -15.744 1.00 25.42 5 HIS A C 5
ATOM 5929 O O . HIS A 1 5 ? -2.757 -15.189 -14.993 1.00 52.12 5 HIS A O 5
ATOM 5944 N N . HIS A 1 6 ? -2.841 -17.417 -15.341 1.00 34.21 6 HIS A N 5
ATOM 5945 C CA . HIS A 1 6 ? -3.289 -17.755 -13.991 1.00 74.21 6 HIS A CA 5
ATOM 5946 C C . HIS A 1 6 ? -2.357 -17.180 -12.922 1.00 71.31 6 HIS A C 5
ATOM 5947 O O . HIS A 1 6 ? -1.207 -17.605 -12.787 1.00 5.52 6 HIS A O 5
ATOM 5962 N N . HIS A 1 7 ? -2.873 -16.215 -12.171 1.00 31.13 7 HIS A N 5
ATOM 5963 C CA . HIS A 1 7 ? -2.125 -15.554 -11.103 1.00 13.43 7 HIS A CA 5
ATOM 5964 C C . HIS A 1 7 ? -2.656 -16.002 -9.741 1.00 13.23 7 HIS A C 5
ATOM 5965 O O . HIS A 1 7 ? -3.796 -16.460 -9.641 1.00 24.42 7 HIS A O 5
ATOM 5980 N N . HIS A 1 8 ? -1.828 -15.884 -8.699 1.00 52.21 8 HIS A N 5
ATOM 5981 C CA . HIS A 1 8 ? -2.261 -16.183 -7.332 1.00 10.20 8 HIS A CA 5
ATOM 5982 C C . HIS A 1 8 ? -3.437 -15.290 -6.950 1.00 44.12 8 HIS A C 5
ATOM 5983 O O . HIS A 1 8 ? -3.271 -14.085 -6.768 1.00 2.14 8 HIS A O 5
ATOM 5998 N N . MET A 1 9 ? -4.619 -15.884 -6.855 1.00 12.25 9 MET A N 5
ATOM 5999 C CA . MET A 1 9 ? -5.832 -15.155 -6.483 1.00 2.23 9 MET A CA 5
ATOM 6000 C C . MET A 1 9 ? -6.464 -15.781 -5.245 1.00 52.43 9 MET A C 5
ATOM 6001 O O . MET A 1 9 ? -6.843 -15.084 -4.306 1.00 54.21 9 MET A O 5
ATOM 6015 N N . GLY A 1 10 ? -6.548 -17.105 -5.251 1.00 33.52 10 GLY A N 5
ATOM 6016 C CA . GLY A 1 10 ? -7.185 -17.827 -4.167 1.00 73.32 10 GLY A CA 5
ATOM 6017 C C . GLY A 1 10 ? -8.627 -18.158 -4.491 1.00 21.22 10 GLY A C 5
ATOM 6018 O O . GLY A 1 10 ? -9.537 -17.767 -3.765 1.00 31.32 10 GLY A O 5
ATOM 6022 N N . THR A 1 11 ? -8.833 -18.882 -5.592 1.00 23.20 11 THR A N 5
ATOM 6023 C CA . THR A 1 11 ? -10.177 -19.258 -6.032 1.00 64.11 11 THR A CA 5
ATOM 6024 C C . THR A 1 11 ? -10.867 -20.118 -4.970 1.00 2.14 11 THR A C 5
ATOM 6025 O O . THR A 1 11 ? -12.095 -20.137 -4.865 1.00 24.42 11 THR A O 5
ATOM 6036 N N . LEU A 1 12 ? -10.055 -20.828 -4.193 1.00 10.11 12 LEU A N 5
ATOM 6037 C CA . LEU A 1 12 ? -10.514 -21.583 -3.029 1.00 62.34 12 LEU A CA 5
ATOM 6038 C C . LEU A 1 12 ? -9.423 -21.556 -1.964 1.00 50.51 12 LEU A C 5
ATOM 6039 O O . LEU A 1 12 ? -8.324 -21.052 -2.214 1.00 4.12 12 LEU A O 5
ATOM 6055 N N . GLU A 1 13 ? -9.716 -22.089 -0.788 1.00 11.24 13 GLU A N 5
ATOM 6056 C CA . GLU A 1 13 ? -8.777 -22.026 0.328 1.00 2.42 13 GLU A CA 5
ATOM 6057 C C . GLU A 1 13 ? -7.633 -23.022 0.151 1.00 25.54 13 GLU A C 5
ATOM 6058 O O . GLU A 1 13 ? -7.716 -23.954 -0.653 1.00 43.43 13 GLU A O 5
ATOM 6070 N N . ALA A 1 14 ? -6.565 -22.806 0.904 1.00 34.40 14 ALA A N 5
ATOM 6071 C CA . ALA A 1 14 ? -5.457 -23.748 0.985 1.00 21.23 14 ALA A CA 5
ATOM 6072 C C . ALA A 1 14 ? -5.334 -24.233 2.423 1.00 55.24 14 ALA A C 5
ATOM 6073 O O . ALA A 1 14 ? -6.166 -23.886 3.267 1.00 61.00 14 ALA A O 5
ATOM 6080 N N . GLN A 1 15 ? -4.318 -25.034 2.711 1.00 62.31 15 GLN A N 5
ATOM 6081 C CA . GLN A 1 15 ? -4.081 -25.497 4.074 1.00 61.21 15 GLN A CA 5
ATOM 6082 C C . GLN A 1 15 ? -3.274 -24.453 4.841 1.00 41.33 15 GLN A C 5
ATOM 6083 O O . GLN A 1 15 ? -2.169 -24.721 5.327 1.00 55.20 15 GLN A O 5
ATOM 6097 N N . THR A 1 16 ? -3.826 -23.249 4.927 1.00 54.24 16 THR A N 5
ATOM 6098 C CA . THR A 1 16 ? -3.190 -22.158 5.644 1.00 21.43 16 THR A CA 5
ATOM 6099 C C . THR A 1 16 ? -3.509 -22.242 7.135 1.00 75.24 16 THR A C 5
ATOM 6100 O O . THR A 1 16 ? -4.546 -21.760 7.598 1.00 55.04 16 THR A O 5
ATOM 6111 N N . GLN A 1 17 ? -2.628 -22.912 7.872 1.00 13.34 17 GLN A N 5
ATOM 6112 C CA . GLN A 1 17 ? -2.775 -23.065 9.313 1.00 34.33 17 GLN A CA 5
ATOM 6113 C C . GLN A 1 17 ? -1.670 -22.296 10.035 1.00 53.31 17 GLN A C 5
ATOM 6114 O O . GLN A 1 17 ? -0.498 -22.367 9.655 1.00 40.31 17 GLN A O 5
ATOM 6128 N N . GLY A 1 18 ? -2.055 -21.553 11.065 1.00 74.42 18 GLY A N 5
ATOM 6129 C CA . GLY A 1 18 ? -1.103 -20.807 11.867 1.00 12.00 18 GLY A CA 5
ATOM 6130 C C . GLY A 1 18 ? -1.394 -20.954 13.346 1.00 35.14 18 GLY A C 5
ATOM 6131 O O . GLY A 1 18 ? -2.365 -21.619 13.719 1.00 43.04 18 GLY A O 5
ATOM 6135 N N . PRO A 1 19 ? -0.575 -20.337 14.214 1.00 2.43 19 PRO A N 5
ATOM 6136 C CA . PRO A 1 19 ? -0.723 -20.459 15.670 1.00 73.41 19 PRO A CA 5
ATOM 6137 C C . PRO A 1 19 ? -1.988 -19.771 16.184 1.00 73.01 19 PRO A C 5
ATOM 6138 O O . PRO A 1 19 ? -2.356 -18.688 15.715 1.00 12.24 19 PRO A O 5
ATOM 6149 N N . GLY A 1 20 ? -2.645 -20.397 17.154 1.00 44.34 20 GLY A N 5
ATOM 6150 C CA . GLY A 1 20 ? -3.858 -19.835 17.718 1.00 15.12 20 GLY A CA 5
ATOM 6151 C C . GLY A 1 20 ? -4.472 -20.733 18.774 1.00 30.50 20 GLY A C 5
ATOM 6152 O O . GLY A 1 20 ? -3.839 -21.691 19.230 1.00 30.22 20 GLY A O 5
ATOM 6156 N N . SER A 1 21 ? -5.701 -20.418 19.169 1.00 5.35 21 SER A N 5
ATOM 6157 C CA . SER A 1 21 ? -6.438 -21.207 20.147 1.00 13.22 21 SER A CA 5
ATOM 6158 C C . SER A 1 21 ? -7.694 -21.793 19.504 1.00 35.21 21 SER A C 5
ATOM 6159 O O . SER A 1 21 ? -8.124 -21.340 18.440 1.00 61.22 21 SER A O 5
ATOM 6167 N N . MET A 1 22 ? -8.278 -22.803 20.144 1.00 40.34 22 MET A N 5
ATOM 6168 C CA . MET A 1 22 ? -9.471 -23.457 19.615 1.00 11.43 22 MET A CA 5
ATOM 6169 C C . MET A 1 22 ? -10.691 -23.125 20.475 1.00 25.31 22 MET A C 5
ATOM 6170 O O . MET A 1 22 ? -10.685 -23.318 21.693 1.00 73.35 22 MET A O 5
ATOM 6184 N N . ASP A 1 23 ? -11.713 -22.573 19.831 1.00 74.42 23 ASP A N 5
ATOM 6185 C CA . ASP A 1 23 ? -12.977 -22.256 20.494 1.00 12.13 23 ASP A CA 5
ATOM 6186 C C . ASP A 1 23 ? -14.005 -23.344 20.209 1.00 74.30 23 ASP A C 5
ATOM 6187 O O . ASP A 1 23 ? -13.742 -24.275 19.442 1.00 71.42 23 ASP A O 5
ATOM 6196 N N . ASP A 1 24 ? -15.177 -23.210 20.818 1.00 42.31 24 ASP A N 5
ATOM 6197 C CA . ASP A 1 24 ? -16.270 -24.159 20.621 1.00 42.05 24 ASP A CA 5
ATOM 6198 C C . ASP A 1 24 ? -17.011 -23.849 19.322 1.00 40.34 24 ASP A C 5
ATOM 6199 O O . ASP A 1 24 ? -17.469 -24.751 18.619 1.00 21.12 24 ASP A O 5
ATOM 6208 N N . GLU A 1 25 ? -17.116 -22.560 19.014 1.00 43.24 25 GLU A N 5
ATOM 6209 C CA . GLU A 1 25 ? -17.811 -22.094 17.815 1.00 32.13 25 GLU A CA 5
ATOM 6210 C C . GLU A 1 25 ? -17.027 -22.455 16.548 1.00 71.11 25 GLU A C 5
ATOM 6211 O O . GLU A 1 25 ? -15.808 -22.272 16.485 1.00 11.21 25 GLU A O 5
ATOM 6223 N N . LEU A 1 26 ? -17.727 -22.992 15.548 1.00 21.21 26 LEU A N 5
ATOM 6224 C CA . LEU A 1 26 ? -17.127 -23.256 14.241 1.00 15.43 26 LEU A CA 5
ATOM 6225 C C . LEU A 1 26 ? -17.622 -22.243 13.220 1.00 11.11 26 LEU A C 5
ATOM 6226 O O . LEU A 1 26 ? -18.791 -21.850 13.225 1.00 33.23 26 LEU A O 5
ATOM 6242 N N . TYR A 1 27 ? -16.719 -21.827 12.353 1.00 5.01 27 TYR A N 5
ATOM 6243 C CA . TYR A 1 27 ? -17.011 -20.870 11.302 1.00 1.23 27 TYR A CA 5
ATOM 6244 C C . TYR A 1 27 ? -16.520 -21.405 9.971 1.00 21.45 27 TYR A C 5
ATOM 6245 O O . TYR A 1 27 ? -15.591 -22.220 9.918 1.00 35.30 27 TYR A O 5
ATOM 6263 N N . PHE A 1 28 ? -17.172 -20.958 8.913 1.00 71.32 28 PHE A N 5
ATOM 6264 C CA . PHE A 1 28 ? -16.717 -21.184 7.555 1.00 10.14 28 PHE A CA 5
ATOM 6265 C C . PHE A 1 28 ? -16.382 -19.847 6.920 1.00 42.44 28 PHE A C 5
ATOM 6266 O O . PHE A 1 28 ? -16.712 -18.787 7.462 1.00 44.14 28 PHE A O 5
ATOM 6283 N N . VAL A 1 29 ? -15.719 -19.904 5.789 1.00 31.31 29 VAL A N 5
ATOM 6284 C CA . VAL A 1 29 ? -15.470 -18.730 4.985 1.00 3.35 29 VAL A CA 5
ATOM 6285 C C . VAL A 1 29 ? -16.610 -18.628 3.972 1.00 63.31 29 VAL A C 5
ATOM 6286 O O . VAL A 1 29 ? -17.150 -19.652 3.562 1.00 22.10 29 VAL A O 5
ATOM 6299 N N . VAL A 1 30 ? -17.022 -17.424 3.607 1.00 64.44 30 VAL A N 5
ATOM 6300 C CA . VAL A 1 30 ? -18.128 -17.252 2.658 1.00 74.31 30 VAL A CA 5
ATOM 6301 C C . VAL A 1 30 ? -17.845 -16.111 1.696 1.00 41.10 30 VAL A C 5
ATOM 6302 O O . VAL A 1 30 ? -16.957 -15.288 1.942 1.00 44.12 30 VAL A O 5
ATOM 6315 N N . ARG A 1 31 ? -18.597 -16.068 0.600 1.00 74.21 31 ARG A N 5
ATOM 6316 C CA . ARG A 1 31 ? -18.423 -15.014 -0.401 1.00 61.34 31 ARG A CA 5
ATOM 6317 C C . ARG A 1 31 ? -19.625 -14.944 -1.345 1.00 65.32 31 ARG A C 5
ATOM 6318 O O . ARG A 1 31 ? -20.397 -15.904 -1.449 1.00 35.24 31 ARG A O 5
ATOM 6339 N N . ASN A 1 32 ? -19.784 -13.793 -2.009 1.00 2.23 32 ASN A N 5
ATOM 6340 C CA . ASN A 1 32 ? -20.722 -13.653 -3.128 1.00 31.43 32 ASN A CA 5
ATOM 6341 C C . ASN A 1 32 ? -20.534 -12.300 -3.824 1.00 1.13 32 ASN A C 5
ATOM 6342 O O . ASN A 1 32 ? -20.333 -11.281 -3.166 1.00 32.34 32 ASN A O 5
ATOM 6353 N N . ASN A 1 33 ? -20.618 -12.310 -5.159 1.00 42.50 33 ASN A N 5
ATOM 6354 C CA . ASN A 1 33 ? -20.594 -11.095 -6.002 1.00 1.24 33 ASN A CA 5
ATOM 6355 C C . ASN A 1 33 ? -19.426 -10.130 -5.685 1.00 14.24 33 ASN A C 5
ATOM 6356 O O . ASN A 1 33 ? -19.296 -9.079 -6.311 1.00 32.20 33 ASN A O 5
ATOM 6367 N N . GLU A 1 34 ? -18.542 -10.516 -4.776 1.00 12.12 34 GLU A N 5
ATOM 6368 C CA . GLU A 1 34 ? -17.547 -9.589 -4.231 1.00 15.25 34 GLU A CA 5
ATOM 6369 C C . GLU A 1 34 ? -16.139 -9.879 -4.746 1.00 55.43 34 GLU A C 5
ATOM 6370 O O . GLU A 1 34 ? -15.318 -8.967 -4.866 1.00 11.43 34 GLU A O 5
ATOM 6382 N N . GLY A 1 35 ? -15.861 -11.144 -5.058 1.00 13.30 35 GLY A N 5
ATOM 6383 C CA . GLY A 1 35 ? -14.507 -11.538 -5.426 1.00 3.53 35 GLY A CA 5
ATOM 6384 C C . GLY A 1 35 ? -13.549 -11.392 -4.255 1.00 21.20 35 GLY A C 5
ATOM 6385 O O . GLY A 1 35 ? -12.331 -11.326 -4.425 1.00 11.05 35 GLY A O 5
ATOM 6389 N N . GLN A 1 36 ? -14.128 -11.339 -3.062 1.00 72.42 36 GLN A N 5
ATOM 6390 C CA . GLN A 1 36 ? -13.396 -11.160 -1.814 1.00 74.31 36 GLN A CA 5
ATOM 6391 C C . GLN A 1 36 ? -13.836 -12.233 -0.829 1.00 21.04 36 GLN A C 5
ATOM 6392 O O . GLN A 1 36 ? -14.747 -13.011 -1.125 1.00 51.11 36 GLN A O 5
ATOM 6406 N N . TYR A 1 37 ? -13.183 -12.298 0.323 1.00 44.03 37 TYR A N 5
ATOM 6407 C CA . TYR A 1 37 ? -13.497 -13.323 1.308 1.00 31.33 37 TYR A CA 5
ATOM 6408 C C . TYR A 1 37 ? -14.075 -12.740 2.587 1.00 72.14 37 TYR A C 5
ATOM 6409 O O . TYR A 1 37 ? -13.556 -11.774 3.148 1.00 73.10 37 TYR A O 5
ATOM 6427 N N . SER A 1 38 ? -15.162 -13.351 3.028 1.00 71.15 38 SER A N 5
ATOM 6428 C CA . SER A 1 38 ? -15.812 -13.013 4.278 1.00 73.51 38 SER A CA 5
ATOM 6429 C C . SER A 1 38 ? -15.929 -14.274 5.131 1.00 12.10 38 SER A C 5
ATOM 6430 O O . SER A 1 38 ? -15.516 -15.350 4.698 1.00 11.10 38 SER A O 5
ATOM 6438 N N . VAL A 1 39 ? -16.474 -14.157 6.339 1.00 63.03 39 VAL A N 5
ATOM 6439 C CA . VAL A 1 39 ? -16.643 -15.317 7.215 1.00 5.30 39 VAL A CA 5
ATOM 6440 C C . VAL A 1 39 ? -18.066 -15.401 7.756 1.00 14.12 39 VAL A C 5
ATOM 6441 O O . VAL A 1 39 ? -18.801 -14.413 7.756 1.00 3.12 39 VAL A O 5
ATOM 6454 N N . TRP A 1 40 ? -18.441 -16.593 8.206 1.00 31.10 40 TRP A N 5
ATOM 6455 C CA . TRP A 1 40 ? -19.802 -16.876 8.646 1.00 74.31 40 TRP A CA 5
ATOM 6456 C C . TRP A 1 40 ? -19.777 -18.080 9.585 1.00 25.31 40 TRP A C 5
ATOM 6457 O O . TRP A 1 40 ? -18.867 -18.904 9.506 1.00 1.51 40 TRP A O 5
ATOM 6478 N N . MET A 1 41 ? -20.755 -18.186 10.476 1.00 15.53 41 MET A N 5
ATOM 6479 C CA . MET A 1 41 ? -20.778 -19.284 11.441 1.00 1.22 41 MET A CA 5
ATOM 6480 C C . MET A 1 41 ? -21.323 -20.557 10.795 1.00 72.33 41 MET A C 5
ATOM 6481 O O . MET A 1 41 ? -22.329 -20.520 10.082 1.00 71.32 41 MET A O 5
ATOM 6495 N N . ASP A 1 42 ? -20.652 -21.677 11.049 1.00 51.30 42 ASP A N 5
ATOM 6496 C CA . ASP A 1 42 ? -21.055 -22.967 10.491 1.00 11.42 42 ASP A CA 5
ATOM 6497 C C . ASP A 1 42 ? -22.371 -23.431 11.111 1.00 34.45 42 ASP A C 5
ATOM 6498 O O . ASP A 1 42 ? -22.563 -23.331 12.325 1.00 34.15 42 ASP A O 5
ATOM 6507 N N . GLY A 1 43 ? -23.271 -23.935 10.270 1.00 43.50 43 GLY A N 5
ATOM 6508 C CA . GLY A 1 43 ? -24.577 -24.377 10.731 1.00 3.14 43 GLY A CA 5
ATOM 6509 C C . GLY A 1 43 ? -25.620 -23.282 10.627 1.00 31.24 43 GLY A C 5
ATOM 6510 O O . GLY A 1 43 ? -26.801 -23.505 10.905 1.00 3.04 43 GLY A O 5
ATOM 6514 N N . ARG A 1 44 ? -25.179 -22.097 10.217 1.00 4.12 44 ARG A N 5
ATOM 6515 C CA . ARG A 1 44 ? -26.059 -20.944 10.063 1.00 32.44 44 ARG A CA 5
ATOM 6516 C C . ARG A 1 44 ? -26.362 -20.721 8.581 1.00 64.22 44 ARG A C 5
ATOM 6517 O O . ARG A 1 44 ? -25.447 -20.650 7.760 1.00 52.23 44 ARG A O 5
ATOM 6538 N N . SER A 1 45 ? -27.643 -20.616 8.252 1.00 20.53 45 SER A N 5
ATOM 6539 C CA . SER A 1 45 ? -28.093 -20.510 6.866 1.00 5.15 45 SER A CA 5
ATOM 6540 C C . SER A 1 45 ? -27.613 -19.216 6.204 1.00 72.32 45 SER A C 5
ATOM 6541 O O . SER A 1 45 ? -27.312 -18.229 6.878 1.00 4.10 45 SER A O 5
ATOM 6549 N N . LEU A 1 46 ? -27.545 -19.244 4.875 1.00 30.11 46 LEU A N 5
ATOM 6550 C CA . LEU A 1 46 ? -27.102 -18.113 4.079 1.00 41.30 46 LEU A CA 5
ATOM 6551 C C . LEU A 1 46 ? -28.164 -17.738 3.048 1.00 52.25 46 LEU A C 5
ATOM 6552 O O . LEU A 1 46 ? -28.804 -18.614 2.464 1.00 65.25 46 LEU A O 5
ATOM 6568 N N . PRO A 1 47 ? -28.386 -16.431 2.841 1.00 40.22 47 PRO A N 5
ATOM 6569 C CA . PRO A 1 47 ? -29.263 -15.929 1.772 1.00 35.22 47 PRO A CA 5
ATOM 6570 C C . PRO A 1 47 ? -28.847 -16.470 0.400 1.00 3.22 47 PRO A C 5
ATOM 6571 O O . PRO A 1 47 ? -27.649 -16.598 0.110 1.00 43.43 47 PRO A O 5
ATOM 6582 N N . ALA A 1 48 ? -29.834 -16.791 -0.437 1.00 24.10 48 ALA A N 5
ATOM 6583 C CA . ALA A 1 48 ? -29.569 -17.297 -1.779 1.00 45.31 48 ALA A CA 5
ATOM 6584 C C . ALA A 1 48 ? -28.635 -16.351 -2.531 1.00 10.30 48 ALA A C 5
ATOM 6585 O O . ALA A 1 48 ? -28.890 -15.146 -2.617 1.00 50.42 48 ALA A O 5
ATOM 6592 N N . GLY A 1 49 ? -27.559 -16.906 -3.071 1.00 61.20 49 GLY A N 5
ATOM 6593 C CA . GLY A 1 49 ? -26.531 -16.105 -3.708 1.00 60.31 49 GLY A CA 5
ATOM 6594 C C . GLY A 1 49 ? -25.212 -16.205 -2.971 1.00 71.01 49 GLY A C 5
ATOM 6595 O O . GLY A 1 49 ? -24.146 -16.191 -3.588 1.00 13.20 49 GLY A O 5
ATOM 6599 N N . TRP A 1 50 ? -25.284 -16.324 -1.648 1.00 52.24 50 TRP A N 5
ATOM 6600 C CA . TRP A 1 50 ? -24.089 -16.486 -0.824 1.00 31.12 50 TRP A CA 5
ATOM 6601 C C . TRP A 1 50 ? -23.593 -17.927 -0.902 1.00 32.34 50 TRP A C 5
ATOM 6602 O O . TRP A 1 50 ? -24.399 -18.859 -0.960 1.00 34.24 50 TRP A O 5
ATOM 6623 N N . GLU A 1 51 ? -22.274 -18.111 -0.910 1.00 31.52 51 GLU A N 5
ATOM 6624 C CA . GLU A 1 51 ? -21.687 -19.448 -0.981 1.00 65.54 51 GLU A CA 5
ATOM 6625 C C . GLU A 1 51 ? -20.642 -19.627 0.117 1.00 44.41 51 GLU A C 5
ATOM 6626 O O . GLU A 1 51 ? -20.022 -18.649 0.571 1.00 23.22 51 GLU A O 5
ATOM 6638 N N . THR A 1 52 ? -20.456 -20.883 0.521 1.00 32.54 52 THR A N 5
ATOM 6639 C CA . THR A 1 52 ? -19.527 -21.247 1.583 1.00 63.35 52 THR A CA 5
ATOM 6640 C C . THR A 1 52 ? -18.222 -21.798 1.002 1.00 21.15 52 THR A C 5
ATOM 6641 O O . THR A 1 52 ? -18.201 -22.346 -0.106 1.00 10.23 52 THR A O 5
ATOM 6652 N N . VAL A 1 53 ? -17.154 -21.662 1.778 1.00 23.41 53 VAL A N 5
ATOM 6653 C CA . VAL A 1 53 ? -15.788 -21.979 1.363 1.00 22.34 53 VAL A CA 5
ATOM 6654 C C . VAL A 1 53 ? -14.903 -22.106 2.603 1.00 44.25 53 VAL A C 5
ATOM 6655 O O . VAL A 1 53 ? -15.334 -21.788 3.718 1.00 74.21 53 VAL A O 5
ATOM 6668 N N . GLY A 1 54 ? -13.674 -22.570 2.414 1.00 3.04 54 GLY A N 5
ATOM 6669 C CA . GLY A 1 54 ? -12.744 -22.672 3.519 1.00 22.23 54 GLY A CA 5
ATOM 6670 C C . GLY A 1 54 ? -12.783 -24.032 4.187 1.00 33.01 54 GLY A C 5
ATOM 6671 O O . GLY A 1 54 ? -13.037 -25.048 3.536 1.00 72.20 54 GLY A O 5
ATOM 6675 N N . GLU A 1 55 ? -12.532 -24.039 5.485 1.00 4.43 55 GLU A N 5
ATOM 6676 C CA . GLU A 1 55 ? -12.503 -25.259 6.284 1.00 31.03 55 GLU A CA 5
ATOM 6677 C C . GLU A 1 55 ? -13.037 -24.928 7.676 1.00 24.14 55 GLU A C 5
ATOM 6678 O O . GLU A 1 55 ? -12.634 -23.918 8.258 1.00 23.13 55 GLU A O 5
ATOM 6690 N N . PRO A 1 56 ? -13.958 -25.746 8.227 1.00 15.13 56 PRO A N 5
ATOM 6691 C CA . PRO A 1 56 ? -14.660 -25.398 9.465 1.00 1.52 56 PRO A CA 5
ATOM 6692 C C . PRO A 1 56 ? -13.710 -25.268 10.658 1.00 72.40 56 PRO A C 5
ATOM 6693 O O . PRO A 1 56 ? -12.987 -26.207 11.007 1.00 53.12 56 PRO A O 5
ATOM 6704 N N . ALA A 1 57 ? -13.728 -24.094 11.278 1.00 33.55 57 ALA A N 5
ATOM 6705 C CA . ALA A 1 57 ? -12.823 -23.766 12.377 1.00 55.44 57 ALA A CA 5
ATOM 6706 C C . ALA A 1 57 ? -13.281 -22.475 13.039 1.00 31.23 57 ALA A C 5
ATOM 6707 O O . ALA A 1 57 ? -14.028 -21.709 12.434 1.00 52.10 57 ALA A O 5
ATOM 6714 N N . THR A 1 58 ? -12.837 -22.231 14.269 1.00 61.34 58 THR A N 5
ATOM 6715 C CA . THR A 1 58 ? -13.247 -21.034 15.005 1.00 41.54 58 THR A CA 5
ATOM 6716 C C . THR A 1 58 ? -12.933 -19.766 14.212 1.00 53.23 58 THR A C 5
ATOM 6717 O O . THR A 1 58 ? -12.028 -19.757 13.371 1.00 72.34 58 THR A O 5
ATOM 6728 N N . LYS A 1 59 ? -13.683 -18.700 14.495 1.00 20.01 59 LYS A N 5
ATOM 6729 C CA . LYS A 1 59 ? -13.541 -17.429 13.788 1.00 44.32 59 LYS A CA 5
ATOM 6730 C C . LYS A 1 59 ? -12.077 -17.002 13.725 1.00 75.31 59 LYS A C 5
ATOM 6731 O O . LYS A 1 59 ? -11.602 -16.526 12.693 1.00 55.41 59 LYS A O 5
ATOM 6750 N N . GLN A 1 60 ? -11.375 -17.202 14.836 1.00 12.52 60 GLN A N 5
ATOM 6751 C CA . GLN A 1 60 ? -9.951 -16.877 14.942 1.00 60.11 60 GLN A CA 5
ATOM 6752 C C . GLN A 1 60 ? -9.151 -17.550 13.821 1.00 73.42 60 GLN A C 5
ATOM 6753 O O . GLN A 1 60 ? -8.344 -16.911 13.148 1.00 12.21 60 GLN A O 5
ATOM 6767 N N . GLN A 1 61 ? -9.393 -18.838 13.629 1.00 11.51 61 GLN A N 5
ATOM 6768 C CA . GLN A 1 61 ? -8.696 -19.615 12.607 1.00 25.23 61 GLN A CA 5
ATOM 6769 C C . GLN A 1 61 ? -9.226 -19.277 11.213 1.00 25.12 61 GLN A C 5
ATOM 6770 O O . GLN A 1 61 ? -8.494 -19.344 10.223 1.00 72.45 61 GLN A O 5
ATOM 6784 N N . CYS A 1 62 ? -10.503 -18.909 11.150 1.00 12.43 62 CYS A N 5
ATOM 6785 C CA . CYS A 1 62 ? -11.160 -18.606 9.879 1.00 63.15 62 CYS A CA 5
ATOM 6786 C C . CYS A 1 62 ? -10.557 -17.349 9.245 1.00 45.14 62 CYS A C 5
ATOM 6787 O O . CYS A 1 62 ? -10.156 -17.368 8.077 1.00 24.33 62 CYS A O 5
ATOM 6795 N N . LEU A 1 63 ? -10.466 -16.261 10.019 1.00 32.10 63 LEU A N 5
ATOM 6796 C CA . LEU A 1 63 ? -9.868 -15.023 9.513 1.00 54.21 63 LEU A CA 5
ATOM 6797 C C . LEU A 1 63 ? -8.398 -15.242 9.188 1.00 45.12 63 LEU A C 5
ATOM 6798 O O . LEU A 1 63 ? -7.889 -14.734 8.194 1.00 0.30 63 LEU A O 5
ATOM 6814 N N . GLN A 1 64 ? -7.734 -16.029 10.021 1.00 23.35 64 GLN A N 5
ATOM 6815 C CA . GLN A 1 64 ? -6.345 -16.387 9.792 1.00 61.05 64 GLN A CA 5
ATOM 6816 C C . GLN A 1 64 ? -6.196 -17.090 8.445 1.00 42.03 64 GLN A C 5
ATOM 6817 O O . GLN A 1 64 ? -5.295 -16.787 7.665 1.00 43.03 64 GLN A O 5
ATOM 6831 N N . ARG A 1 65 ? -7.116 -18.002 8.159 1.00 40.34 65 ARG A N 5
ATOM 6832 C CA . ARG A 1 65 ? -7.023 -18.825 6.962 1.00 13.52 65 ARG A CA 5
ATOM 6833 C C . ARG A 1 65 ? -7.073 -17.968 5.698 1.00 14.24 65 ARG A C 5
ATOM 6834 O O . ARG A 1 65 ? -6.300 -18.190 4.765 1.00 44.41 65 ARG A O 5
ATOM 6855 N N . ILE A 1 66 ? -7.981 -16.992 5.673 1.00 5.32 66 ILE A N 5
ATOM 6856 C CA . ILE A 1 66 ? -8.128 -16.110 4.513 1.00 74.32 66 ILE A CA 5
ATOM 6857 C C . ILE A 1 66 ? -6.991 -15.084 4.429 1.00 34.13 66 ILE A C 5
ATOM 6858 O O . ILE A 1 66 ? -6.505 -14.779 3.333 1.00 70.50 66 ILE A O 5
ATOM 6874 N N . GLU A 1 67 ? -6.557 -14.563 5.577 1.00 53.30 67 GLU A N 5
ATOM 6875 C CA . GLU A 1 67 ? -5.515 -13.537 5.600 1.00 71.01 67 GLU A CA 5
ATOM 6876 C C . GLU A 1 67 ? -4.193 -14.082 5.063 1.00 51.43 67 GLU A C 5
ATOM 6877 O O . GLU A 1 67 ? -3.513 -13.412 4.286 1.00 55.34 67 GLU A O 5
ATOM 6889 N N . GLN A 1 68 ? -3.848 -15.311 5.443 1.00 2.11 68 GLN A N 5
ATOM 6890 C CA . GLN A 1 68 ? -2.597 -15.930 4.998 1.00 35.25 68 GLN A CA 5
ATOM 6891 C C . GLN A 1 68 ? -2.683 -16.359 3.523 1.00 3.20 68 GLN A C 5
ATOM 6892 O O . GLN A 1 68 ? -1.790 -17.036 3.004 1.00 2.44 68 GLN A O 5
ATOM 6906 N N . LEU A 1 69 ? -3.769 -15.969 2.857 1.00 70.13 69 LEU A N 5
ATOM 6907 C CA . LEU A 1 69 ? -3.955 -16.234 1.428 1.00 22.31 69 LEU A CA 5
ATOM 6908 C C . LEU A 1 69 ? -3.703 -14.971 0.602 1.00 33.43 69 LEU A C 5
ATOM 6909 O O . LEU A 1 69 ? -2.767 -14.912 -0.194 1.00 63.24 69 LEU A O 5
ATOM 6925 N N . TRP A 1 70 ? -4.571 -13.975 0.789 1.00 4.00 70 TRP A N 5
ATOM 6926 C CA . TRP A 1 70 ? -4.508 -12.719 0.035 1.00 33.32 70 TRP A CA 5
ATOM 6927 C C . TRP A 1 70 ? -3.548 -11.726 0.696 1.00 14.11 70 TRP A C 5
ATOM 6928 O O . TRP A 1 70 ? -2.636 -11.191 0.052 1.00 5.44 70 TRP A O 5
ATOM 6949 N N . THR A 1 71 ? -3.769 -11.491 1.982 1.00 54.12 71 THR A N 5
ATOM 6950 C CA . THR A 1 71 ? -2.995 -10.530 2.762 1.00 14.01 71 THR A CA 5
ATOM 6951 C C . THR A 1 71 ? -1.603 -11.081 3.090 1.00 15.51 71 THR A C 5
ATOM 6952 O O . THR A 1 71 ? -0.734 -10.349 3.566 1.00 20.13 71 THR A O 5
ATOM 6963 N N . ASP A 1 72 ? -1.418 -12.383 2.843 1.00 23.54 72 ASP A N 5
ATOM 6964 C CA . ASP A 1 72 ? -0.204 -13.111 3.232 1.00 73.31 72 ASP A CA 5
ATOM 6965 C C . ASP A 1 72 ? 1.072 -12.315 2.942 1.00 64.32 72 ASP A C 5
ATOM 6966 O O . ASP A 1 72 ? 2.053 -12.402 3.690 1.00 42.51 72 ASP A O 5
ATOM 6975 N N . MET A 1 73 ? 1.062 -11.563 1.842 1.00 3.33 73 MET A N 5
ATOM 6976 C CA . MET A 1 73 ? 2.186 -10.701 1.488 1.00 42.30 73 MET A CA 5
ATOM 6977 C C . MET A 1 73 ? 2.306 -9.557 2.493 1.00 21.21 73 MET A C 5
ATOM 6978 O O . MET A 1 73 ? 1.836 -8.441 2.256 1.00 61.04 73 MET A O 5
ATOM 6992 N N . VAL A 1 74 ? 2.923 -9.858 3.628 1.00 33.41 74 VAL A N 5
ATOM 6993 C CA . VAL A 1 74 ? 3.047 -8.913 4.726 1.00 45.22 74 VAL A CA 5
ATOM 6994 C C . VAL A 1 74 ? 4.514 -8.623 5.035 1.00 1.21 74 VAL A C 5
ATOM 6995 O O . VAL A 1 74 ? 5.366 -9.502 4.907 1.00 54.40 74 VAL A O 5
ATOM 7008 N N . PRO A 1 75 ? 4.819 -7.367 5.417 1.00 55.42 75 PRO A N 5
ATOM 7009 C CA . PRO A 1 75 ? 6.195 -6.925 5.689 1.00 60.35 75 PRO A CA 5
ATOM 7010 C C . PRO A 1 75 ? 6.819 -7.619 6.908 1.00 72.13 75 PRO A C 5
ATOM 7011 O O . PRO A 1 75 ? 6.267 -8.586 7.441 1.00 1.32 75 PRO A O 5
ATOM 7022 N N . ALA A 1 76 ? 7.964 -7.098 7.356 1.00 51.25 76 ALA A N 5
ATOM 7023 C CA . ALA A 1 76 ? 8.733 -7.697 8.452 1.00 24.45 76 ALA A CA 5
ATOM 7024 C C . ALA A 1 76 ? 7.889 -7.889 9.715 1.00 43.13 76 ALA A C 5
ATOM 7025 O O . ALA A 1 76 ? 8.240 -8.685 10.589 1.00 43.44 76 ALA A O 5
ATOM 7032 N N . SER A 1 77 ? 6.774 -7.167 9.795 1.00 71.53 77 SER A N 5
ATOM 7033 C CA . SER A 1 77 ? 5.891 -7.225 10.952 1.00 24.45 77 SER A CA 5
ATOM 7034 C C . SER A 1 77 ? 5.404 -8.655 11.211 1.00 52.41 77 SER A C 5
ATOM 7035 O O . SER A 1 77 ? 5.032 -9.000 12.334 1.00 1.13 77 SER A O 5
ATOM 7043 N N . VAL A 1 78 ? 5.425 -9.488 10.169 1.00 50.43 78 VAL A N 5
ATOM 7044 C CA . VAL A 1 78 ? 5.073 -10.901 10.306 1.00 1.34 78 VAL A CA 5
ATOM 7045 C C . VAL A 1 78 ? 6.010 -11.587 11.311 1.00 72.15 78 VAL A C 5
ATOM 7046 O O . VAL A 1 78 ? 5.577 -12.383 12.146 1.00 61.33 78 VAL A O 5
ATOM 7059 N N . ARG A 1 79 ? 7.296 -11.246 11.233 1.00 61.45 79 ARG A N 5
ATOM 7060 C CA . ARG A 1 79 ? 8.308 -11.804 12.127 1.00 14.22 79 ARG A CA 5
ATOM 7061 C C . ARG A 1 79 ? 8.180 -11.196 13.522 1.00 51.30 79 ARG A C 5
ATOM 7062 O O . ARG A 1 79 ? 8.491 -11.842 14.526 1.00 43.03 79 ARG A O 5
ATOM 7083 N N . GLU A 1 80 ? 7.721 -9.950 13.567 1.00 45.44 80 GLU A N 5
ATOM 7084 C CA . GLU A 1 80 ? 7.595 -9.206 14.820 1.00 22.12 80 GLU A CA 5
ATOM 7085 C C . GLU A 1 80 ? 6.434 -9.727 15.659 1.00 4.33 80 GLU A C 5
ATOM 7086 O O . GLU A 1 80 ? 6.576 -9.946 16.863 1.00 13.03 80 GLU A O 5
ATOM 7098 N N . HIS A 1 81 ? 5.291 -9.936 15.017 1.00 54.53 81 HIS A N 5
ATOM 7099 C CA . HIS A 1 81 ? 4.081 -10.324 15.733 1.00 0.23 81 HIS A CA 5
ATOM 7100 C C . HIS A 1 81 ? 4.206 -11.743 16.285 1.00 2.25 81 HIS A C 5
ATOM 7101 O O . HIS A 1 81 ? 3.557 -12.095 17.276 1.00 34.22 81 HIS A O 5
ATOM 7116 N N . LEU A 1 82 ? 5.030 -12.559 15.631 1.00 52.02 82 LEU A N 5
ATOM 7117 C CA . LEU A 1 82 ? 5.312 -13.920 16.094 1.00 15.11 82 LEU A CA 5
ATOM 7118 C C . LEU A 1 82 ? 6.539 -13.919 16.997 1.00 65.10 82 LEU A C 5
ATOM 7119 O O . LEU A 1 82 ? 7.524 -14.615 16.749 1.00 73.43 82 LEU A O 5
ATOM 7135 N N . ASN A 1 83 ? 6.459 -13.119 18.037 1.00 23.21 83 ASN A N 5
ATOM 7136 C CA . ASN A 1 83 ? 7.564 -12.940 18.977 1.00 34.30 83 ASN A CA 5
ATOM 7137 C C . ASN A 1 83 ? 7.378 -13.832 20.205 1.00 64.54 83 ASN A C 5
ATOM 7138 O O . ASN A 1 83 ? 8.324 -14.476 20.666 1.00 24.35 83 ASN A O 5
ATOM 7149 N N . GLN A 1 84 ? 6.150 -13.833 20.739 1.00 54.12 84 GLN A N 5
ATOM 7150 C CA . GLN A 1 84 ? 5.748 -14.713 21.845 1.00 32.44 84 GLN A CA 5
ATOM 7151 C C . GLN A 1 84 ? 6.356 -14.264 23.187 1.00 35.52 84 GLN A C 5
ATOM 7152 O O . GLN A 1 84 ? 6.070 -14.845 24.237 1.00 62.41 84 GLN A O 5
ATOM 7166 N N . HIS A 1 85 ? 7.164 -13.211 23.149 1.00 50.13 85 HIS A N 5
ATOM 7167 C CA . HIS A 1 85 ? 7.811 -12.677 24.345 1.00 23.14 85 HIS A CA 5
ATOM 7168 C C . HIS A 1 85 ? 7.218 -11.302 24.663 1.00 22.41 85 HIS A C 5
ATOM 7169 O O . HIS A 1 85 ? 6.686 -10.636 23.770 1.00 2.45 85 HIS A O 5
ATOM 7184 N N . SER A 1 86 ? 7.283 -10.897 25.930 1.00 2.41 86 SER A N 5
ATOM 7185 C CA . SER A 1 86 ? 6.777 -9.594 26.358 1.00 53.33 86 SER A CA 5
ATOM 7186 C C . SER A 1 86 ? 7.354 -8.474 25.486 1.00 3.22 86 SER A C 5
ATOM 7187 O O . SER A 1 86 ? 8.554 -8.450 25.203 1.00 51.12 86 SER A O 5
ATOM 7195 N N . GLY A 1 87 ? 6.489 -7.560 25.061 1.00 74.42 87 GLY A N 5
ATOM 7196 C CA . GLY A 1 87 ? 6.896 -6.469 24.195 1.00 31.33 87 GLY A CA 5
ATOM 7197 C C . GLY A 1 87 ? 5.834 -6.165 23.154 1.00 32.32 87 GLY A C 5
ATOM 7198 O O . GLY A 1 87 ? 5.044 -5.232 23.326 1.00 53.13 87 GLY A O 5
ATOM 7202 N N . PRO A 1 88 ? 5.778 -6.957 22.066 1.00 70.20 88 PRO A N 5
ATOM 7203 C CA . PRO A 1 88 ? 4.761 -6.808 21.014 1.00 73.53 88 PRO A CA 5
ATOM 7204 C C . PRO A 1 88 ? 3.428 -7.455 21.413 1.00 3.41 88 PRO A C 5
ATOM 7205 O O . PRO A 1 88 ? 3.066 -7.478 22.594 1.00 45.03 88 PRO A O 5
ATOM 7216 N N . GLY A 1 89 ? 2.697 -7.968 20.425 1.00 45.11 89 GLY A N 5
ATOM 7217 C CA . GLY A 1 89 ? 1.410 -8.598 20.674 1.00 73.43 89 GLY A CA 5
ATOM 7218 C C . GLY A 1 89 ? 0.267 -7.694 20.266 1.00 22.31 89 GLY A C 5
ATOM 7219 O O . GLY A 1 89 ? -0.659 -8.113 19.569 1.00 11.13 89 GLY A O 5
ATOM 7223 N N . ILE A 1 90 ? 0.356 -6.437 20.688 1.00 5.14 90 ILE A N 5
ATOM 7224 C CA . ILE A 1 90 ? -0.645 -5.425 20.361 1.00 21.42 90 ILE A CA 5
ATOM 7225 C C . ILE A 1 90 ? -0.215 -4.640 19.133 1.00 23.35 90 ILE A C 5
ATOM 7226 O O . ILE A 1 90 ? -0.737 -3.562 18.829 1.00 33.33 90 ILE A O 5
ATOM 7242 N N . ASP A 1 91 ? 0.733 -5.223 18.433 1.00 1.23 91 ASP A N 5
ATOM 7243 C CA . ASP A 1 91 ? 1.296 -4.637 17.222 1.00 74.51 91 ASP A CA 5
ATOM 7244 C C . ASP A 1 91 ? 0.488 -5.069 16.000 1.00 2.04 91 ASP A C 5
ATOM 7245 O O . ASP A 1 91 ? -0.368 -5.956 16.094 1.00 62.54 91 ASP A O 5
ATOM 7254 N N . TYR A 1 92 ? 0.767 -4.446 14.858 1.00 33.23 92 TYR A N 5
ATOM 7255 C CA . TYR A 1 92 ? 0.014 -4.701 13.628 1.00 55.10 92 TYR A CA 5
ATOM 7256 C C . TYR A 1 92 ? 0.780 -5.643 12.700 1.00 54.42 92 TYR A C 5
ATOM 7257 O O . TYR A 1 92 ? 1.984 -5.486 12.492 1.00 72.11 92 TYR A O 5
ATOM 7275 N N . ALA A 1 93 ? 0.066 -6.618 12.148 1.00 11.13 93 ALA A N 5
ATOM 7276 C CA . ALA A 1 93 ? 0.637 -7.573 11.203 1.00 53.10 93 ALA A CA 5
ATOM 7277 C C . ALA A 1 93 ? -0.471 -8.429 10.600 1.00 2.23 93 ALA A C 5
ATOM 7278 O O . ALA A 1 93 ? -1.657 -8.142 10.790 1.00 73.52 93 ALA A O 5
ATOM 7285 N N . VAL A 1 94 ? -0.083 -9.468 9.870 1.00 65.13 94 VAL A N 5
ATOM 7286 C CA . VAL A 1 94 ? -1.039 -10.397 9.277 1.00 73.34 94 VAL A CA 5
ATOM 7287 C C . VAL A 1 94 ? -1.490 -11.414 10.327 1.00 64.21 94 VAL A C 5
ATOM 7288 O O . VAL A 1 94 ? -0.802 -11.618 11.332 1.00 24.50 94 VAL A O 5
ATOM 7301 N N . ARG A 1 95 ? -2.648 -12.025 10.109 1.00 64.15 95 ARG A N 5
ATOM 7302 C CA . ARG A 1 95 ? -3.159 -13.044 11.019 1.00 53.51 95 ARG A CA 5
ATOM 7303 C C . ARG A 1 95 ? -3.010 -14.414 10.358 1.00 63.34 95 ARG A C 5
ATOM 7304 O O . ARG A 1 95 ? -3.723 -14.665 9.369 1.00 22.32 95 ARG A O 5
ATOM 7326 N N . MET A 1 1 ? -15.501 -11.790 -23.693 1.00 73.22 1 MET A N 6
ATOM 7327 C CA . MET A 1 1 ? -14.646 -10.614 -24.002 1.00 15.13 1 MET A CA 6
ATOM 7328 C C . MET A 1 1 ? -13.454 -10.538 -23.048 1.00 45.32 1 MET A C 6
ATOM 7329 O O . MET A 1 1 ? -12.475 -9.840 -23.317 1.00 32.32 1 MET A O 6
ATOM 7345 N N . ALA A 1 2 ? -13.535 -11.255 -21.928 1.00 54.21 2 ALA A N 6
ATOM 7346 C CA . ALA A 1 2 ? -12.433 -11.320 -20.974 1.00 14.23 2 ALA A CA 6
ATOM 7347 C C . ALA A 1 2 ? -11.511 -12.486 -21.314 1.00 44.12 2 ALA A C 6
ATOM 7348 O O . ALA A 1 2 ? -11.960 -13.505 -21.845 1.00 53.24 2 ALA A O 6
ATOM 7355 N N . HIS A 1 3 ? -10.224 -12.331 -21.017 1.00 41.44 3 HIS A N 6
ATOM 7356 C CA . HIS A 1 3 ? -9.238 -13.386 -21.267 1.00 1.43 3 HIS A CA 6
ATOM 7357 C C . HIS A 1 3 ? -8.547 -13.773 -19.957 1.00 4.31 3 HIS A C 6
ATOM 7358 O O . HIS A 1 3 ? -7.546 -14.493 -19.951 1.00 2.31 3 HIS A O 6
ATOM 7373 N N . HIS A 1 4 ? -9.096 -13.286 -18.848 1.00 40.34 4 HIS A N 6
ATOM 7374 C CA . HIS A 1 4 ? -8.575 -13.594 -17.517 1.00 51.01 4 HIS A CA 6
ATOM 7375 C C . HIS A 1 4 ? -8.935 -15.022 -17.111 1.00 53.23 4 HIS A C 6
ATOM 7376 O O . HIS A 1 4 ? -10.096 -15.320 -16.821 1.00 0.34 4 HIS A O 6
ATOM 7391 N N . HIS A 1 5 ? -7.936 -15.899 -17.099 1.00 52.40 5 HIS A N 6
ATOM 7392 C CA . HIS A 1 5 ? -8.124 -17.283 -16.660 1.00 51.23 5 HIS A CA 6
ATOM 7393 C C . HIS A 1 5 ? -7.733 -17.430 -15.192 1.00 25.42 5 HIS A C 6
ATOM 7394 O O . HIS A 1 5 ? -6.965 -16.620 -14.666 1.00 52.12 5 HIS A O 6
ATOM 7409 N N . HIS A 1 6 ? -8.261 -18.460 -14.542 1.00 34.21 6 HIS A N 6
ATOM 7410 C CA . HIS A 1 6 ? -7.959 -18.738 -13.141 1.00 74.21 6 HIS A CA 6
ATOM 7411 C C . HIS A 1 6 ? -8.579 -20.072 -12.729 1.00 71.31 6 HIS A C 6
ATOM 7412 O O . HIS A 1 6 ? -9.696 -20.114 -12.214 1.00 5.52 6 HIS A O 6
ATOM 7427 N N . HIS A 1 7 ? -7.862 -21.163 -12.986 1.00 31.13 7 HIS A N 6
ATOM 7428 C CA . HIS A 1 7 ? -8.382 -22.508 -12.710 1.00 13.43 7 HIS A CA 6
ATOM 7429 C C . HIS A 1 7 ? -8.223 -22.889 -11.234 1.00 13.23 7 HIS A C 6
ATOM 7430 O O . HIS A 1 7 ? -7.275 -23.573 -10.853 1.00 24.42 7 HIS A O 6
ATOM 7445 N N . HIS A 1 8 ? -9.150 -22.413 -10.406 1.00 52.21 8 HIS A N 6
ATOM 7446 C CA . HIS A 1 8 ? -9.195 -22.775 -8.989 1.00 10.20 8 HIS A CA 6
ATOM 7447 C C . HIS A 1 8 ? -10.353 -22.061 -8.299 1.00 44.12 8 HIS A C 6
ATOM 7448 O O . HIS A 1 8 ? -10.221 -20.907 -7.885 1.00 2.14 8 HIS A O 6
ATOM 7463 N N . MET A 1 9 ? -11.478 -22.755 -8.181 1.00 12.25 9 MET A N 6
ATOM 7464 C CA . MET A 1 9 ? -12.678 -22.192 -7.574 1.00 2.23 9 MET A CA 6
ATOM 7465 C C . MET A 1 9 ? -12.535 -22.197 -6.052 1.00 52.43 9 MET A C 6
ATOM 7466 O O . MET A 1 9 ? -12.843 -21.207 -5.379 1.00 54.21 9 MET A O 6
ATOM 7480 N N . GLY A 1 10 ? -12.033 -23.314 -5.523 1.00 33.52 10 GLY A N 6
ATOM 7481 C CA . GLY A 1 10 ? -11.835 -23.454 -4.090 1.00 73.32 10 GLY A CA 6
ATOM 7482 C C . GLY A 1 10 ? -13.138 -23.385 -3.318 1.00 21.22 10 GLY A C 6
ATOM 7483 O O . GLY A 1 10 ? -13.428 -22.377 -2.678 1.00 31.32 10 GLY A O 6
ATOM 7487 N N . THR A 1 11 ? -13.920 -24.457 -3.380 1.00 23.20 11 THR A N 6
ATOM 7488 C CA . THR A 1 11 ? -15.231 -24.487 -2.745 1.00 64.11 11 THR A CA 6
ATOM 7489 C C . THR A 1 11 ? -15.150 -25.063 -1.325 1.00 2.14 11 THR A C 6
ATOM 7490 O O . THR A 1 11 ? -14.976 -24.324 -0.357 1.00 24.42 11 THR A O 6
ATOM 7501 N N . LEU A 1 12 ? -15.238 -26.391 -1.207 1.00 10.11 12 LEU A N 6
ATOM 7502 C CA . LEU A 1 12 ? -15.288 -27.049 0.098 1.00 62.34 12 LEU A CA 6
ATOM 7503 C C . LEU A 1 12 ? -14.226 -28.142 0.190 1.00 50.51 12 LEU A C 6
ATOM 7504 O O . LEU A 1 12 ? -13.516 -28.417 -0.783 1.00 4.12 12 LEU A O 6
ATOM 7520 N N . GLU A 1 13 ? -14.128 -28.759 1.366 1.00 11.24 13 GLU A N 6
ATOM 7521 C CA . GLU A 1 13 ? -13.130 -29.791 1.627 1.00 2.42 13 GLU A CA 6
ATOM 7522 C C . GLU A 1 13 ? -13.473 -30.562 2.903 1.00 25.54 13 GLU A C 6
ATOM 7523 O O . GLU A 1 13 ? -14.581 -30.427 3.434 1.00 43.43 13 GLU A O 6
ATOM 7535 N N . ALA A 1 14 ? -12.530 -31.380 3.371 1.00 34.40 14 ALA A N 6
ATOM 7536 C CA . ALA A 1 14 ? -12.727 -32.207 4.560 1.00 21.23 14 ALA A CA 6
ATOM 7537 C C . ALA A 1 14 ? -12.782 -31.356 5.829 1.00 55.24 14 ALA A C 6
ATOM 7538 O O . ALA A 1 14 ? -12.828 -30.129 5.759 1.00 61.00 14 ALA A O 6
ATOM 7545 N N . GLN A 1 15 ? -12.805 -32.023 6.981 1.00 62.31 15 GLN A N 6
ATOM 7546 C CA . GLN A 1 15 ? -12.816 -31.348 8.277 1.00 61.21 15 GLN A CA 6
ATOM 7547 C C . GLN A 1 15 ? -11.808 -31.999 9.218 1.00 41.33 15 GLN A C 6
ATOM 7548 O O . GLN A 1 15 ? -12.026 -33.119 9.693 1.00 55.20 15 GLN A O 6
ATOM 7562 N N . THR A 1 16 ? -10.696 -31.320 9.466 1.00 54.24 16 THR A N 6
ATOM 7563 C CA . THR A 1 16 ? -9.723 -31.794 10.436 1.00 21.43 16 THR A CA 6
ATOM 7564 C C . THR A 1 16 ? -10.021 -31.177 11.804 1.00 75.24 16 THR A C 6
ATOM 7565 O O . THR A 1 16 ? -9.914 -31.857 12.825 1.00 55.04 16 THR A O 6
ATOM 7576 N N . GLN A 1 17 ? -10.435 -29.897 11.790 1.00 13.34 17 GLN A N 6
ATOM 7577 C CA . GLN A 1 17 ? -10.777 -29.125 13.001 1.00 34.33 17 GLN A CA 6
ATOM 7578 C C . GLN A 1 17 ? -9.855 -29.435 14.192 1.00 53.31 17 GLN A C 6
ATOM 7579 O O . GLN A 1 17 ? -8.894 -28.708 14.456 1.00 40.31 17 GLN A O 6
ATOM 7593 N N . GLY A 1 18 ? -10.153 -30.526 14.894 1.00 74.42 18 GLY A N 6
ATOM 7594 C CA . GLY A 1 18 ? -9.430 -30.890 16.096 1.00 12.00 18 GLY A CA 6
ATOM 7595 C C . GLY A 1 18 ? -10.336 -31.611 17.078 1.00 35.14 18 GLY A C 6
ATOM 7596 O O . GLY A 1 18 ? -11.548 -31.381 17.076 1.00 43.04 18 GLY A O 6
ATOM 7600 N N . PRO A 1 19 ? -9.791 -32.511 17.921 1.00 2.43 19 PRO A N 6
ATOM 7601 C CA . PRO A 1 19 ? -10.585 -33.235 18.920 1.00 73.41 19 PRO A CA 6
ATOM 7602 C C . PRO A 1 19 ? -11.132 -32.295 19.996 1.00 73.01 19 PRO A C 6
ATOM 7603 O O . PRO A 1 19 ? -10.508 -32.095 21.043 1.00 12.24 19 PRO A O 6
ATOM 7614 N N . GLY A 1 20 ? -12.275 -31.682 19.705 1.00 44.34 20 GLY A N 6
ATOM 7615 C CA . GLY A 1 20 ? -12.919 -30.794 20.655 1.00 15.12 20 GLY A CA 6
ATOM 7616 C C . GLY A 1 20 ? -13.967 -31.507 21.485 1.00 30.50 20 GLY A C 6
ATOM 7617 O O . GLY A 1 20 ? -13.778 -32.668 21.862 1.00 30.22 20 GLY A O 6
ATOM 7621 N N . SER A 1 21 ? -15.062 -30.809 21.776 1.00 5.35 21 SER A N 6
ATOM 7622 C CA . SER A 1 21 ? -16.177 -31.371 22.534 1.00 13.22 21 SER A CA 6
ATOM 7623 C C . SER A 1 21 ? -17.302 -30.340 22.663 1.00 35.21 21 SER A C 6
ATOM 7624 O O . SER A 1 21 ? -18.391 -30.506 22.111 1.00 61.22 21 SER A O 6
ATOM 7632 N N . MET A 1 22 ? -17.012 -29.263 23.386 1.00 40.34 22 MET A N 6
ATOM 7633 C CA . MET A 1 22 ? -17.982 -28.198 23.653 1.00 11.43 22 MET A CA 6
ATOM 7634 C C . MET A 1 22 ? -17.324 -26.831 23.502 1.00 25.31 22 MET A C 6
ATOM 7635 O O . MET A 1 22 ? -17.868 -25.806 23.921 1.00 73.35 22 MET A O 6
ATOM 7649 N N . ASP A 1 23 ? -16.156 -26.843 22.884 1.00 74.42 23 ASP A N 6
ATOM 7650 C CA . ASP A 1 23 ? -15.315 -25.656 22.737 1.00 12.13 23 ASP A CA 6
ATOM 7651 C C . ASP A 1 23 ? -15.970 -24.577 21.858 1.00 74.30 23 ASP A C 6
ATOM 7652 O O . ASP A 1 23 ? -16.674 -23.699 22.369 1.00 71.42 23 ASP A O 6
ATOM 7661 N N . ASP A 1 24 ? -15.740 -24.628 20.549 1.00 42.31 24 ASP A N 6
ATOM 7662 C CA . ASP A 1 24 ? -16.211 -23.620 19.635 1.00 42.05 24 ASP A CA 6
ATOM 7663 C C . ASP A 1 24 ? -17.162 -24.224 18.609 1.00 40.34 24 ASP A C 6
ATOM 7664 O O . ASP A 1 24 ? -16.906 -25.311 18.081 1.00 21.12 24 ASP A O 6
ATOM 7673 N N . GLU A 1 25 ? -18.262 -23.530 18.344 1.00 43.24 25 GLU A N 6
ATOM 7674 C CA . GLU A 1 25 ? -19.117 -23.850 17.211 1.00 32.13 25 GLU A CA 6
ATOM 7675 C C . GLU A 1 25 ? -18.344 -23.602 15.912 1.00 71.11 25 GLU A C 6
ATOM 7676 O O . GLU A 1 25 ? -17.416 -22.789 15.885 1.00 11.21 25 GLU A O 6
ATOM 7688 N N . LEU A 1 26 ? -18.714 -24.299 14.844 1.00 21.21 26 LEU A N 6
ATOM 7689 C CA . LEU A 1 26 ? -17.972 -24.206 13.591 1.00 15.43 26 LEU A CA 6
ATOM 7690 C C . LEU A 1 26 ? -18.276 -22.909 12.845 1.00 11.11 26 LEU A C 6
ATOM 7691 O O . LEU A 1 26 ? -19.356 -22.325 12.973 1.00 33.23 26 LEU A O 6
ATOM 7707 N N . TYR A 1 27 ? -17.297 -22.473 12.073 1.00 5.01 27 TYR A N 6
ATOM 7708 C CA . TYR A 1 27 ? -17.425 -21.328 11.193 1.00 1.23 27 TYR A CA 6
ATOM 7709 C C . TYR A 1 27 ? -17.001 -21.730 9.788 1.00 21.45 27 TYR A C 6
ATOM 7710 O O . TYR A 1 27 ? -16.134 -22.588 9.614 1.00 35.30 27 TYR A O 6
ATOM 7728 N N . PHE A 1 28 ? -17.619 -21.106 8.804 1.00 71.32 28 PHE A N 6
ATOM 7729 C CA . PHE A 1 28 ? -17.252 -21.286 7.409 1.00 10.14 28 PHE A CA 6
ATOM 7730 C C . PHE A 1 28 ? -16.770 -19.963 6.848 1.00 42.44 28 PHE A C 6
ATOM 7731 O O . PHE A 1 28 ? -17.064 -18.901 7.404 1.00 44.14 28 PHE A O 6
ATOM 7748 N N . VAL A 1 29 ? -16.025 -20.021 5.755 1.00 31.31 29 VAL A N 6
ATOM 7749 C CA . VAL A 1 29 ? -15.619 -18.820 5.058 1.00 3.35 29 VAL A CA 6
ATOM 7750 C C . VAL A 1 29 ? -16.673 -18.549 3.996 1.00 63.31 29 VAL A C 6
ATOM 7751 O O . VAL A 1 29 ? -17.279 -19.483 3.494 1.00 22.10 29 VAL A O 6
ATOM 7764 N N . VAL A 1 30 ? -16.962 -17.294 3.702 1.00 64.44 30 VAL A N 6
ATOM 7765 C CA . VAL A 1 30 ? -18.020 -16.975 2.744 1.00 74.31 30 VAL A CA 6
ATOM 7766 C C . VAL A 1 30 ? -17.616 -15.836 1.828 1.00 41.10 30 VAL A C 6
ATOM 7767 O O . VAL A 1 30 ? -16.686 -15.078 2.130 1.00 44.12 30 VAL A O 6
ATOM 7780 N N . ARG A 1 31 ? -18.315 -15.731 0.704 1.00 74.21 31 ARG A N 6
ATOM 7781 C CA . ARG A 1 31 ? -18.079 -14.652 -0.254 1.00 61.34 31 ARG A CA 6
ATOM 7782 C C . ARG A 1 31 ? -19.277 -14.507 -1.191 1.00 65.32 31 ARG A C 6
ATOM 7783 O O . ARG A 1 31 ? -20.045 -15.456 -1.370 1.00 35.24 31 ARG A O 6
ATOM 7804 N N . ASN A 1 32 ? -19.458 -13.314 -1.759 1.00 2.23 32 ASN A N 6
ATOM 7805 C CA . ASN A 1 32 ? -20.436 -13.127 -2.836 1.00 31.43 32 ASN A CA 6
ATOM 7806 C C . ASN A 1 32 ? -20.133 -11.844 -3.607 1.00 1.13 32 ASN A C 6
ATOM 7807 O O . ASN A 1 32 ? -19.800 -10.829 -3.006 1.00 32.34 32 ASN A O 6
ATOM 7818 N N . ASN A 1 33 ? -20.278 -11.910 -4.937 1.00 42.50 33 ASN A N 6
ATOM 7819 C CA . ASN A 1 33 ? -20.138 -10.757 -5.860 1.00 1.24 33 ASN A CA 6
ATOM 7820 C C . ASN A 1 33 ? -18.933 -9.825 -5.556 1.00 14.24 33 ASN A C 6
ATOM 7821 O O . ASN A 1 33 ? -18.750 -8.809 -6.227 1.00 32.20 33 ASN A O 6
ATOM 7832 N N . GLU A 1 34 ? -18.102 -10.171 -4.572 1.00 12.12 34 GLU A N 6
ATOM 7833 C CA . GLU A 1 34 ? -17.034 -9.279 -4.116 1.00 15.25 34 GLU A CA 6
ATOM 7834 C C . GLU A 1 34 ? -15.653 -9.838 -4.452 1.00 55.43 34 GLU A C 6
ATOM 7835 O O . GLU A 1 34 ? -14.710 -9.083 -4.694 1.00 11.43 34 GLU A O 6
ATOM 7847 N N . GLY A 1 35 ? -15.538 -11.163 -4.452 1.00 13.30 35 GLY A N 6
ATOM 7848 C CA . GLY A 1 35 ? -14.284 -11.815 -4.795 1.00 3.53 35 GLY A CA 6
ATOM 7849 C C . GLY A 1 35 ? -13.366 -12.010 -3.598 1.00 21.20 35 GLY A C 6
ATOM 7850 O O . GLY A 1 35 ? -12.492 -12.881 -3.623 1.00 11.05 35 GLY A O 6
ATOM 7854 N N . GLN A 1 36 ? -13.558 -11.206 -2.551 1.00 72.42 36 GLN A N 6
ATOM 7855 C CA . GLN A 1 36 ? -12.738 -11.301 -1.342 1.00 74.31 36 GLN A CA 6
ATOM 7856 C C . GLN A 1 36 ? -13.315 -12.344 -0.389 1.00 21.04 36 GLN A C 6
ATOM 7857 O O . GLN A 1 36 ? -14.391 -12.895 -0.637 1.00 51.11 36 GLN A O 6
ATOM 7871 N N . TYR A 1 37 ? -12.594 -12.613 0.694 1.00 44.03 37 TYR A N 6
ATOM 7872 C CA . TYR A 1 37 ? -12.995 -13.631 1.662 1.00 31.33 37 TYR A CA 6
ATOM 7873 C C . TYR A 1 37 ? -13.526 -13.027 2.954 1.00 72.14 37 TYR A C 6
ATOM 7874 O O . TYR A 1 37 ? -13.004 -12.027 3.456 1.00 73.10 37 TYR A O 6
ATOM 7892 N N . SER A 1 38 ? -14.580 -13.642 3.479 1.00 71.15 38 SER A N 6
ATOM 7893 C CA . SER A 1 38 ? -15.114 -13.295 4.784 1.00 73.51 38 SER A CA 6
ATOM 7894 C C . SER A 1 38 ? -15.402 -14.573 5.573 1.00 12.10 38 SER A C 6
ATOM 7895 O O . SER A 1 38 ? -15.194 -15.669 5.062 1.00 11.10 38 SER A O 6
ATOM 7903 N N . VAL A 1 39 ? -15.866 -14.439 6.814 1.00 63.03 39 VAL A N 6
ATOM 7904 C CA . VAL A 1 39 ? -16.239 -15.600 7.623 1.00 5.30 39 VAL A CA 6
ATOM 7905 C C . VAL A 1 39 ? -17.689 -15.491 8.084 1.00 14.12 39 VAL A C 6
ATOM 7906 O O . VAL A 1 39 ? -18.259 -14.393 8.111 1.00 3.12 39 VAL A O 6
ATOM 7919 N N . TRP A 1 40 ? -18.274 -16.629 8.441 1.00 31.10 40 TRP A N 6
ATOM 7920 C CA . TRP A 1 40 ? -19.690 -16.720 8.775 1.00 74.31 40 TRP A CA 6
ATOM 7921 C C . TRP A 1 40 ? -19.920 -17.965 9.630 1.00 25.31 40 TRP A C 6
ATOM 7922 O O . TRP A 1 40 ? -19.326 -19.010 9.368 1.00 1.51 40 TRP A O 6
ATOM 7943 N N . MET A 1 41 ? -20.756 -17.852 10.654 1.00 15.53 41 MET A N 6
ATOM 7944 C CA . MET A 1 41 ? -20.980 -18.960 11.582 1.00 1.22 41 MET A CA 6
ATOM 7945 C C . MET A 1 41 ? -21.697 -20.117 10.884 1.00 72.33 41 MET A C 6
ATOM 7946 O O . MET A 1 41 ? -22.772 -19.935 10.310 1.00 71.32 41 MET A O 6
ATOM 7960 N N . ASP A 1 42 ? -21.093 -21.304 10.937 1.00 51.30 42 ASP A N 6
ATOM 7961 C CA . ASP A 1 42 ? -21.678 -22.494 10.320 1.00 11.42 42 ASP A CA 6
ATOM 7962 C C . ASP A 1 42 ? -22.945 -22.900 11.062 1.00 34.45 42 ASP A C 6
ATOM 7963 O O . ASP A 1 42 ? -22.951 -22.997 12.293 1.00 34.15 42 ASP A O 6
ATOM 7972 N N . GLY A 1 43 ? -24.012 -23.133 10.307 1.00 43.50 43 GLY A N 6
ATOM 7973 C CA . GLY A 1 43 ? -25.307 -23.411 10.899 1.00 3.14 43 GLY A CA 6
ATOM 7974 C C . GLY A 1 43 ? -26.264 -22.254 10.697 1.00 31.24 43 GLY A C 6
ATOM 7975 O O . GLY A 1 43 ? -27.459 -22.360 10.986 1.00 3.04 43 GLY A O 6
ATOM 7979 N N . ARG A 1 44 ? -25.730 -21.138 10.210 1.00 4.12 44 ARG A N 6
ATOM 7980 C CA . ARG A 1 44 ? -26.535 -19.966 9.887 1.00 32.44 44 ARG A CA 6
ATOM 7981 C C . ARG A 1 44 ? -26.656 -19.840 8.370 1.00 64.22 44 ARG A C 6
ATOM 7982 O O . ARG A 1 44 ? -25.675 -19.558 7.683 1.00 52.23 44 ARG A O 6
ATOM 8003 N N . SER A 1 45 ? -27.862 -20.061 7.860 1.00 20.53 45 SER A N 6
ATOM 8004 C CA . SER A 1 45 ? -28.101 -20.123 6.422 1.00 5.15 45 SER A CA 6
ATOM 8005 C C . SER A 1 45 ? -27.880 -18.773 5.744 1.00 72.32 45 SER A C 6
ATOM 8006 O O . SER A 1 45 ? -28.216 -17.713 6.285 1.00 4.10 45 SER A O 6
ATOM 8014 N N . LEU A 1 46 ? -27.303 -18.839 4.550 1.00 30.11 46 LEU A N 6
ATOM 8015 C CA . LEU A 1 46 ? -26.993 -17.662 3.755 1.00 41.30 46 LEU A CA 6
ATOM 8016 C C . LEU A 1 46 ? -28.089 -17.381 2.728 1.00 52.25 46 LEU A C 6
ATOM 8017 O O . LEU A 1 46 ? -28.772 -18.300 2.261 1.00 65.25 46 LEU A O 6
ATOM 8033 N N . PRO A 1 47 ? -28.262 -16.100 2.359 1.00 40.22 47 PRO A N 6
ATOM 8034 C CA . PRO A 1 47 ? -29.204 -15.703 1.315 1.00 35.22 47 PRO A CA 6
ATOM 8035 C C . PRO A 1 47 ? -28.646 -15.973 -0.087 1.00 3.22 47 PRO A C 6
ATOM 8036 O O . PRO A 1 47 ? -27.422 -15.984 -0.297 1.00 43.43 47 PRO A O 6
ATOM 8047 N N . ALA A 1 48 ? -29.556 -16.195 -1.039 1.00 24.10 48 ALA A N 6
ATOM 8048 C CA . ALA A 1 48 ? -29.187 -16.525 -2.412 1.00 45.31 48 ALA A CA 6
ATOM 8049 C C . ALA A 1 48 ? -28.181 -15.518 -2.966 1.00 10.30 48 ALA A C 6
ATOM 8050 O O . ALA A 1 48 ? -28.406 -14.304 -2.924 1.00 50.42 48 ALA A O 6
ATOM 8057 N N . GLY A 1 49 ? -27.077 -16.040 -3.479 1.00 61.20 49 GLY A N 6
ATOM 8058 C CA . GLY A 1 49 ? -25.996 -15.205 -3.968 1.00 60.31 49 GLY A CA 6
ATOM 8059 C C . GLY A 1 49 ? -24.735 -15.401 -3.151 1.00 71.01 49 GLY A C 6
ATOM 8060 O O . GLY A 1 49 ? -23.625 -15.368 -3.691 1.00 13.20 49 GLY A O 6
ATOM 8064 N N . TRP A 1 50 ? -24.906 -15.624 -1.848 1.00 52.24 50 TRP A N 6
ATOM 8065 C CA . TRP A 1 50 ? -23.770 -15.848 -0.956 1.00 31.12 50 TRP A CA 6
ATOM 8066 C C . TRP A 1 50 ? -23.342 -17.309 -1.015 1.00 32.34 50 TRP A C 6
ATOM 8067 O O . TRP A 1 50 ? -24.185 -18.201 -1.109 1.00 34.24 50 TRP A O 6
ATOM 8088 N N . GLU A 1 51 ? -22.037 -17.553 -0.961 1.00 31.52 51 GLU A N 6
ATOM 8089 C CA . GLU A 1 51 ? -21.514 -18.912 -1.041 1.00 65.54 51 GLU A CA 6
ATOM 8090 C C . GLU A 1 51 ? -20.543 -19.180 0.101 1.00 44.41 51 GLU A C 6
ATOM 8091 O O . GLU A 1 51 ? -19.847 -18.263 0.576 1.00 23.22 51 GLU A O 6
ATOM 8103 N N . THR A 1 52 ? -20.523 -20.441 0.529 1.00 32.54 52 THR A N 6
ATOM 8104 C CA . THR A 1 52 ? -19.663 -20.915 1.604 1.00 63.35 52 THR A CA 6
ATOM 8105 C C . THR A 1 52 ? -18.425 -21.598 1.030 1.00 21.15 52 THR A C 6
ATOM 8106 O O . THR A 1 52 ? -18.480 -22.191 -0.050 1.00 10.23 52 THR A O 6
ATOM 8117 N N . VAL A 1 53 ? -17.330 -21.535 1.778 1.00 23.41 53 VAL A N 6
ATOM 8118 C CA . VAL A 1 53 ? -16.028 -21.992 1.316 1.00 22.34 53 VAL A CA 6
ATOM 8119 C C . VAL A 1 53 ? -15.115 -22.338 2.495 1.00 44.25 53 VAL A C 6
ATOM 8120 O O . VAL A 1 53 ? -15.297 -21.835 3.626 1.00 74.21 53 VAL A O 6
ATOM 8133 N N . GLY A 1 54 ? -14.149 -23.219 2.219 1.00 3.04 54 GLY A N 6
ATOM 8134 C CA . GLY A 1 54 ? -13.141 -23.580 3.191 1.00 22.23 54 GLY A CA 6
ATOM 8135 C C . GLY A 1 54 ? -13.510 -24.817 3.981 1.00 33.01 54 GLY A C 6
ATOM 8136 O O . GLY A 1 54 ? -14.341 -25.619 3.544 1.00 72.20 54 GLY A O 6
ATOM 8140 N N . GLU A 1 55 ? -12.869 -24.974 5.133 1.00 4.43 55 GLU A N 6
ATOM 8141 C CA . GLU A 1 55 ? -13.193 -26.032 6.083 1.00 31.03 55 GLU A CA 6
ATOM 8142 C C . GLU A 1 55 ? -13.978 -25.427 7.245 1.00 24.14 55 GLU A C 6
ATOM 8143 O O . GLU A 1 55 ? -13.599 -24.367 7.754 1.00 23.13 55 GLU A O 6
ATOM 8155 N N . PRO A 1 56 ? -15.098 -26.049 7.666 1.00 15.13 56 PRO A N 6
ATOM 8156 C CA . PRO A 1 56 ? -15.835 -25.576 8.831 1.00 1.52 56 PRO A CA 6
ATOM 8157 C C . PRO A 1 56 ? -15.043 -25.843 10.113 1.00 72.40 56 PRO A C 6
ATOM 8158 O O . PRO A 1 56 ? -14.864 -26.990 10.523 1.00 53.12 56 PRO A O 6
ATOM 8169 N N . ALA A 1 57 ? -14.572 -24.772 10.733 1.00 33.55 57 ALA A N 6
ATOM 8170 C CA . ALA A 1 57 ? -13.651 -24.856 11.861 1.00 55.44 57 ALA A CA 6
ATOM 8171 C C . ALA A 1 57 ? -13.892 -23.702 12.825 1.00 31.23 57 ALA A C 6
ATOM 8172 O O . ALA A 1 57 ? -14.662 -22.794 12.526 1.00 52.10 57 ALA A O 6
ATOM 8179 N N . THR A 1 58 ? -13.236 -23.746 13.977 1.00 61.34 58 THR A N 6
ATOM 8180 C CA . THR A 1 58 ? -13.374 -22.699 14.988 1.00 41.54 58 THR A CA 6
ATOM 8181 C C . THR A 1 58 ? -13.012 -21.319 14.420 1.00 53.23 58 THR A C 6
ATOM 8182 O O . THR A 1 58 ? -12.258 -21.219 13.448 1.00 72.34 58 THR A O 6
ATOM 8193 N N . LYS A 1 59 ? -13.547 -20.265 15.045 1.00 20.01 59 LYS A N 6
ATOM 8194 C CA . LYS A 1 59 ? -13.339 -18.882 14.599 1.00 44.32 59 LYS A CA 6
ATOM 8195 C C . LYS A 1 59 ? -11.854 -18.598 14.372 1.00 75.31 59 LYS A C 6
ATOM 8196 O O . LYS A 1 59 ? -11.477 -17.990 13.364 1.00 55.41 59 LYS A O 6
ATOM 8215 N N . GLN A 1 60 ? -11.021 -19.060 15.308 1.00 12.52 60 GLN A N 6
ATOM 8216 C CA . GLN A 1 60 ? -9.571 -18.903 15.205 1.00 60.11 60 GLN A CA 6
ATOM 8217 C C . GLN A 1 60 ? -9.060 -19.437 13.864 1.00 73.42 60 GLN A C 6
ATOM 8218 O O . GLN A 1 60 ? -8.351 -18.743 13.143 1.00 12.21 60 GLN A O 6
ATOM 8232 N N . GLN A 1 61 ? -9.437 -20.667 13.529 1.00 11.51 61 GLN A N 6
ATOM 8233 C CA . GLN A 1 61 ? -8.980 -21.295 12.289 1.00 25.23 61 GLN A CA 6
ATOM 8234 C C . GLN A 1 61 ? -9.605 -20.612 11.077 1.00 25.12 61 GLN A C 6
ATOM 8235 O O . GLN A 1 61 ? -8.994 -20.539 10.009 1.00 72.45 61 GLN A O 6
ATOM 8249 N N . CYS A 1 62 ? -10.817 -20.094 11.258 1.00 12.43 62 CYS A N 6
ATOM 8250 C CA . CYS A 1 62 ? -11.537 -19.435 10.175 1.00 63.15 62 CYS A CA 6
ATOM 8251 C C . CYS A 1 62 ? -10.777 -18.183 9.715 1.00 45.14 62 CYS A C 6
ATOM 8252 O O . CYS A 1 62 ? -10.524 -18.011 8.518 1.00 24.33 62 CYS A O 6
ATOM 8260 N N . LEU A 1 63 ? -10.392 -17.322 10.667 1.00 32.10 63 LEU A N 6
ATOM 8261 C CA . LEU A 1 63 ? -9.580 -16.148 10.335 1.00 54.21 63 LEU A CA 6
ATOM 8262 C C . LEU A 1 63 ? -8.186 -16.587 9.896 1.00 45.12 63 LEU A C 6
ATOM 8263 O O . LEU A 1 63 ? -7.695 -16.151 8.852 1.00 0.30 63 LEU A O 6
ATOM 8279 N N . GLN A 1 64 ? -7.593 -17.498 10.663 1.00 23.35 64 GLN A N 6
ATOM 8280 C CA . GLN A 1 64 ? -6.220 -17.948 10.434 1.00 61.05 64 GLN A CA 6
ATOM 8281 C C . GLN A 1 64 ? -6.050 -18.503 9.021 1.00 42.03 64 GLN A C 6
ATOM 8282 O O . GLN A 1 64 ? -4.979 -18.398 8.422 1.00 43.03 64 GLN A O 6
ATOM 8296 N N . ARG A 1 65 ? -7.112 -19.097 8.496 1.00 40.34 65 ARG A N 6
ATOM 8297 C CA . ARG A 1 65 ? -7.078 -19.679 7.162 1.00 13.52 65 ARG A CA 6
ATOM 8298 C C . ARG A 1 65 ? -7.020 -18.598 6.082 1.00 14.24 65 ARG A C 6
ATOM 8299 O O . ARG A 1 65 ? -6.122 -18.602 5.241 1.00 44.41 65 ARG A O 6
ATOM 8320 N N . ILE A 1 66 ? -7.959 -17.655 6.124 1.00 5.32 66 ILE A N 6
ATOM 8321 C CA . ILE A 1 66 ? -8.091 -16.661 5.053 1.00 74.32 66 ILE A CA 6
ATOM 8322 C C . ILE A 1 66 ? -6.935 -15.664 5.060 1.00 34.13 66 ILE A C 6
ATOM 8323 O O . ILE A 1 66 ? -6.446 -15.259 4.001 1.00 70.50 66 ILE A O 6
ATOM 8339 N N . GLU A 1 67 ? -6.492 -15.289 6.253 1.00 53.30 67 GLU A N 6
ATOM 8340 C CA . GLU A 1 67 ? -5.445 -14.289 6.404 1.00 71.01 67 GLU A CA 6
ATOM 8341 C C . GLU A 1 67 ? -4.098 -14.827 5.926 1.00 51.43 67 GLU A C 6
ATOM 8342 O O . GLU A 1 67 ? -3.330 -14.104 5.307 1.00 55.34 67 GLU A O 6
ATOM 8354 N N . GLN A 1 68 ? -3.829 -16.105 6.188 1.00 2.11 68 GLN A N 6
ATOM 8355 C CA . GLN A 1 68 ? -2.568 -16.729 5.775 1.00 35.25 68 GLN A CA 6
ATOM 8356 C C . GLN A 1 68 ? -2.620 -17.152 4.305 1.00 3.20 68 GLN A C 6
ATOM 8357 O O . GLN A 1 68 ? -1.676 -17.751 3.786 1.00 2.44 68 GLN A O 6
ATOM 8371 N N . LEU A 1 69 ? -3.743 -16.863 3.655 1.00 70.13 69 LEU A N 6
ATOM 8372 C CA . LEU A 1 69 ? -3.910 -17.127 2.224 1.00 22.31 69 LEU A CA 6
ATOM 8373 C C . LEU A 1 69 ? -3.794 -15.836 1.416 1.00 33.43 69 LEU A C 6
ATOM 8374 O O . LEU A 1 69 ? -2.861 -15.662 0.630 1.00 63.24 69 LEU A O 6
ATOM 8390 N N . TRP A 1 70 ? -4.760 -14.939 1.617 1.00 4.00 70 TRP A N 6
ATOM 8391 C CA . TRP A 1 70 ? -4.848 -13.687 0.862 1.00 33.32 70 TRP A CA 6
ATOM 8392 C C . TRP A 1 70 ? -3.977 -12.603 1.499 1.00 14.11 70 TRP A C 6
ATOM 8393 O O . TRP A 1 70 ? -3.136 -11.989 0.841 1.00 5.44 70 TRP A O 6
ATOM 8414 N N . THR A 1 71 ? -4.193 -12.383 2.790 1.00 54.12 71 THR A N 6
ATOM 8415 C CA . THR A 1 71 ? -3.492 -11.350 3.545 1.00 14.01 71 THR A CA 6
ATOM 8416 C C . THR A 1 71 ? -2.047 -11.766 3.859 1.00 15.51 71 THR A C 6
ATOM 8417 O O . THR A 1 71 ? -1.245 -10.951 4.316 1.00 20.13 71 THR A O 6
ATOM 8428 N N . ASP A 1 72 ? -1.740 -13.045 3.616 1.00 23.54 72 ASP A N 6
ATOM 8429 C CA . ASP A 1 72 ? -0.471 -13.664 4.026 1.00 73.31 72 ASP A CA 6
ATOM 8430 C C . ASP A 1 72 ? 0.732 -12.766 3.741 1.00 64.32 72 ASP A C 6
ATOM 8431 O O . ASP A 1 72 ? 1.728 -12.800 4.473 1.00 42.51 72 ASP A O 6
ATOM 8440 N N . MET A 1 73 ? 0.636 -11.992 2.660 1.00 3.33 73 MET A N 6
ATOM 8441 C CA . MET A 1 73 ? 1.678 -11.044 2.286 1.00 42.30 73 MET A CA 6
ATOM 8442 C C . MET A 1 73 ? 1.772 -9.933 3.330 1.00 21.21 73 MET A C 6
ATOM 8443 O O . MET A 1 73 ? 1.250 -8.832 3.144 1.00 61.04 73 MET A O 6
ATOM 8457 N N . VAL A 1 74 ? 2.409 -10.262 4.445 1.00 33.41 74 VAL A N 6
ATOM 8458 C CA . VAL A 1 74 ? 2.580 -9.338 5.552 1.00 45.22 74 VAL A CA 6
ATOM 8459 C C . VAL A 1 74 ? 3.636 -8.282 5.214 1.00 1.21 74 VAL A C 6
ATOM 8460 O O . VAL A 1 74 ? 4.697 -8.612 4.681 1.00 54.40 74 VAL A O 6
ATOM 8473 N N . PRO A 1 75 ? 3.336 -6.992 5.484 1.00 55.42 75 PRO A N 6
ATOM 8474 C CA . PRO A 1 75 ? 4.279 -5.881 5.251 1.00 60.35 75 PRO A CA 6
ATOM 8475 C C . PRO A 1 75 ? 5.492 -5.945 6.192 1.00 72.13 75 PRO A C 6
ATOM 8476 O O . PRO A 1 75 ? 5.807 -7.001 6.737 1.00 1.32 75 PRO A O 6
ATOM 8487 N N . ALA A 1 76 ? 6.163 -4.808 6.388 1.00 51.25 76 ALA A N 6
ATOM 8488 C CA . ALA A 1 76 ? 7.337 -4.733 7.262 1.00 24.45 76 ALA A CA 6
ATOM 8489 C C . ALA A 1 76 ? 7.031 -5.272 8.663 1.00 43.13 76 ALA A C 6
ATOM 8490 O O . ALA A 1 76 ? 7.934 -5.713 9.380 1.00 43.44 76 ALA A O 6
ATOM 8497 N N . SER A 1 77 ? 5.748 -5.254 9.034 1.00 71.53 77 SER A N 6
ATOM 8498 C CA . SER A 1 77 ? 5.297 -5.773 10.325 1.00 24.45 77 SER A CA 6
ATOM 8499 C C . SER A 1 77 ? 5.652 -7.260 10.481 1.00 52.41 77 SER A C 6
ATOM 8500 O O . SER A 1 77 ? 5.502 -7.826 11.560 1.00 1.13 77 SER A O 6
ATOM 8508 N N . VAL A 1 78 ? 6.129 -7.892 9.404 1.00 50.43 78 VAL A N 6
ATOM 8509 C CA . VAL A 1 78 ? 6.635 -9.260 9.482 1.00 1.34 78 VAL A CA 6
ATOM 8510 C C . VAL A 1 78 ? 7.703 -9.358 10.572 1.00 72.15 78 VAL A C 6
ATOM 8511 O O . VAL A 1 78 ? 7.690 -10.272 11.396 1.00 61.33 78 VAL A O 6
ATOM 8524 N N . ARG A 1 79 ? 8.599 -8.377 10.596 1.00 61.45 79 ARG A N 6
ATOM 8525 C CA . ARG A 1 79 ? 9.640 -8.313 11.614 1.00 14.22 79 ARG A CA 6
ATOM 8526 C C . ARG A 1 79 ? 9.018 -8.078 12.984 1.00 51.30 79 ARG A C 6
ATOM 8527 O O . ARG A 1 79 ? 9.511 -8.567 13.994 1.00 43.03 79 ARG A O 6
ATOM 8548 N N . GLU A 1 80 ? 7.918 -7.343 12.992 1.00 45.44 80 GLU A N 6
ATOM 8549 C CA . GLU A 1 80 ? 7.229 -6.977 14.222 1.00 22.12 80 GLU A CA 6
ATOM 8550 C C . GLU A 1 80 ? 6.417 -8.151 14.775 1.00 4.33 80 GLU A C 6
ATOM 8551 O O . GLU A 1 80 ? 6.204 -8.260 15.983 1.00 13.03 80 GLU A O 6
ATOM 8563 N N . HIS A 1 81 ? 5.965 -9.026 13.885 1.00 54.53 81 HIS A N 6
ATOM 8564 C CA . HIS A 1 81 ? 5.108 -10.143 14.273 1.00 0.23 81 HIS A CA 6
ATOM 8565 C C . HIS A 1 81 ? 5.950 -11.342 14.712 1.00 2.25 81 HIS A C 6
ATOM 8566 O O . HIS A 1 81 ? 5.476 -12.204 15.453 1.00 34.22 81 HIS A O 6
ATOM 8581 N N . LEU A 1 82 ? 7.192 -11.397 14.235 1.00 52.02 82 LEU A N 6
ATOM 8582 C CA . LEU A 1 82 ? 8.111 -12.484 14.581 1.00 15.11 82 LEU A CA 6
ATOM 8583 C C . LEU A 1 82 ? 9.091 -12.045 15.673 1.00 65.10 82 LEU A C 6
ATOM 8584 O O . LEU A 1 82 ? 9.295 -12.756 16.659 1.00 73.43 82 LEU A O 6
ATOM 8600 N N . ASN A 1 83 ? 9.692 -10.873 15.490 1.00 23.21 83 ASN A N 6
ATOM 8601 C CA . ASN A 1 83 ? 10.697 -10.352 16.418 1.00 34.30 83 ASN A CA 6
ATOM 8602 C C . ASN A 1 83 ? 10.063 -9.360 17.390 1.00 64.54 83 ASN A C 6
ATOM 8603 O O . ASN A 1 83 ? 9.077 -8.694 17.058 1.00 24.35 83 ASN A O 6
ATOM 8614 N N . GLN A 1 84 ? 10.625 -9.268 18.589 1.00 54.12 84 GLN A N 6
ATOM 8615 C CA . GLN A 1 84 ? 10.137 -8.336 19.594 1.00 32.44 84 GLN A CA 6
ATOM 8616 C C . GLN A 1 84 ? 10.452 -6.897 19.173 1.00 35.52 84 GLN A C 6
ATOM 8617 O O . GLN A 1 84 ? 11.543 -6.381 19.419 1.00 62.41 84 GLN A O 6
ATOM 8631 N N . HIS A 1 85 ? 9.502 -6.279 18.482 1.00 50.13 85 HIS A N 6
ATOM 8632 C CA . HIS A 1 85 ? 9.654 -4.908 17.997 1.00 23.14 85 HIS A CA 6
ATOM 8633 C C . HIS A 1 85 ? 9.868 -3.928 19.152 1.00 22.41 85 HIS A C 6
ATOM 8634 O O . HIS A 1 85 ? 8.914 -3.412 19.740 1.00 2.45 85 HIS A O 6
ATOM 8649 N N . SER A 1 86 ? 11.130 -3.703 19.493 1.00 2.41 86 SER A N 6
ATOM 8650 C CA . SER A 1 86 ? 11.485 -2.746 20.528 1.00 53.33 86 SER A CA 6
ATOM 8651 C C . SER A 1 86 ? 11.334 -1.323 19.992 1.00 3.22 86 SER A C 6
ATOM 8652 O O . SER A 1 86 ? 12.286 -0.737 19.468 1.00 51.12 86 SER A O 6
ATOM 8660 N N . GLY A 1 87 ? 10.116 -0.796 20.076 1.00 74.42 87 GLY A N 6
ATOM 8661 C CA . GLY A 1 87 ? 9.841 0.545 19.600 1.00 31.33 87 GLY A CA 6
ATOM 8662 C C . GLY A 1 87 ? 8.395 0.705 19.160 1.00 32.32 87 GLY A C 6
ATOM 8663 O O . GLY A 1 87 ? 7.480 0.382 19.924 1.00 53.13 87 GLY A O 6
ATOM 8667 N N . PRO A 1 88 ? 8.154 1.182 17.918 1.00 70.20 88 PRO A N 6
ATOM 8668 C CA . PRO A 1 88 ? 6.796 1.438 17.408 1.00 73.53 88 PRO A CA 6
ATOM 8669 C C . PRO A 1 88 ? 5.982 0.152 17.244 1.00 3.41 88 PRO A C 6
ATOM 8670 O O . PRO A 1 88 ? 6.522 -0.954 17.337 1.00 45.03 88 PRO A O 6
ATOM 8681 N N . GLY A 1 89 ? 4.685 0.307 16.991 1.00 45.11 89 GLY A N 6
ATOM 8682 C CA . GLY A 1 89 ? 3.799 -0.836 16.844 1.00 73.43 89 GLY A CA 6
ATOM 8683 C C . GLY A 1 89 ? 2.772 -0.629 15.752 1.00 22.31 89 GLY A C 6
ATOM 8684 O O . GLY A 1 89 ? 1.753 0.031 15.970 1.00 11.13 89 GLY A O 6
ATOM 8688 N N . ILE A 1 90 ? 3.037 -1.188 14.575 1.00 5.14 90 ILE A N 6
ATOM 8689 C CA . ILE A 1 90 ? 2.133 -1.074 13.436 1.00 21.42 90 ILE A CA 6
ATOM 8690 C C . ILE A 1 90 ? 1.405 -2.401 13.228 1.00 23.35 90 ILE A C 6
ATOM 8691 O O . ILE A 1 90 ? 1.770 -3.204 12.364 1.00 33.33 90 ILE A O 6
ATOM 8707 N N . ASP A 1 91 ? 0.366 -2.613 14.032 1.00 1.23 91 ASP A N 6
ATOM 8708 C CA . ASP A 1 91 ? -0.368 -3.882 14.075 1.00 74.51 91 ASP A CA 6
ATOM 8709 C C . ASP A 1 91 ? -1.233 -4.089 12.829 1.00 2.04 91 ASP A C 6
ATOM 8710 O O . ASP A 1 91 ? -2.028 -5.034 12.762 1.00 62.54 91 ASP A O 6
ATOM 8719 N N . TYR A 1 92 ? -1.074 -3.212 11.849 1.00 33.23 92 TYR A N 6
ATOM 8720 C CA . TYR A 1 92 ? -1.833 -3.295 10.609 1.00 55.10 92 TYR A CA 6
ATOM 8721 C C . TYR A 1 92 ? -1.195 -4.325 9.683 1.00 54.42 92 TYR A C 6
ATOM 8722 O O . TYR A 1 92 ? -0.529 -3.981 8.703 1.00 72.11 92 TYR A O 6
ATOM 8740 N N . ALA A 1 93 ? -1.380 -5.593 10.035 1.00 11.13 93 ALA A N 6
ATOM 8741 C CA . ALA A 1 93 ? -0.818 -6.707 9.281 1.00 53.10 93 ALA A CA 6
ATOM 8742 C C . ALA A 1 93 ? -1.705 -7.939 9.437 1.00 2.23 93 ALA A C 6
ATOM 8743 O O . ALA A 1 93 ? -2.866 -7.826 9.840 1.00 73.52 93 ALA A O 6
ATOM 8750 N N . VAL A 1 94 ? -1.164 -9.105 9.104 1.00 65.13 94 VAL A N 6
ATOM 8751 C CA . VAL A 1 94 ? -1.887 -10.358 9.259 1.00 73.34 94 VAL A CA 6
ATOM 8752 C C . VAL A 1 94 ? -1.918 -10.770 10.736 1.00 64.21 94 VAL A C 6
ATOM 8753 O O . VAL A 1 94 ? -0.913 -10.640 11.445 1.00 24.50 94 VAL A O 6
ATOM 8766 N N . ARG A 1 95 ? -3.088 -11.222 11.191 1.00 64.15 95 ARG A N 6
ATOM 8767 C CA . ARG A 1 95 ? -3.303 -11.573 12.595 1.00 53.51 95 ARG A CA 6
ATOM 8768 C C . ARG A 1 95 ? -2.408 -12.742 13.014 1.00 63.34 95 ARG A C 6
ATOM 8769 O O . ARG A 1 95 ? -1.765 -12.654 14.080 1.00 22.32 95 ARG A O 6
ATOM 8791 N N . MET A 1 1 ? -11.694 -7.655 -27.762 1.00 73.22 1 MET A N 7
ATOM 8792 C CA . MET A 1 1 ? -12.204 -8.572 -26.718 1.00 15.13 1 MET A CA 7
ATOM 8793 C C . MET A 1 1 ? -11.341 -8.463 -25.468 1.00 45.32 1 MET A C 7
ATOM 8794 O O . MET A 1 1 ? -10.391 -7.675 -25.431 1.00 32.32 1 MET A O 7
ATOM 8810 N N . ALA A 1 2 ? -11.670 -9.247 -24.444 1.00 54.21 2 ALA A N 7
ATOM 8811 C CA . ALA A 1 2 ? -10.887 -9.271 -23.216 1.00 14.23 2 ALA A CA 7
ATOM 8812 C C . ALA A 1 2 ? -9.553 -9.980 -23.448 1.00 44.12 2 ALA A C 7
ATOM 8813 O O . ALA A 1 2 ? -9.453 -11.202 -23.313 1.00 53.24 2 ALA A O 7
ATOM 8820 N N . HIS A 1 3 ? -8.543 -9.204 -23.829 1.00 41.44 3 HIS A N 7
ATOM 8821 C CA . HIS A 1 3 ? -7.209 -9.740 -24.100 1.00 1.43 3 HIS A CA 7
ATOM 8822 C C . HIS A 1 3 ? -6.634 -10.408 -22.848 1.00 4.31 3 HIS A C 7
ATOM 8823 O O . HIS A 1 3 ? -6.085 -11.507 -22.913 1.00 2.31 3 HIS A O 7
ATOM 8838 N N . HIS A 1 4 ? -6.788 -9.742 -21.708 1.00 40.34 4 HIS A N 7
ATOM 8839 C CA . HIS A 1 4 ? -6.323 -10.274 -20.428 1.00 51.01 4 HIS A CA 7
ATOM 8840 C C . HIS A 1 4 ? -7.464 -11.022 -19.734 1.00 53.23 4 HIS A C 7
ATOM 8841 O O . HIS A 1 4 ? -7.685 -10.880 -18.528 1.00 0.34 4 HIS A O 7
ATOM 8856 N N . HIS A 1 5 ? -8.202 -11.819 -20.508 1.00 52.40 5 HIS A N 7
ATOM 8857 C CA . HIS A 1 5 ? -9.294 -12.618 -19.957 1.00 51.23 5 HIS A CA 7
ATOM 8858 C C . HIS A 1 5 ? -8.781 -13.563 -18.872 1.00 25.42 5 HIS A C 7
ATOM 8859 O O . HIS A 1 5 ? -7.668 -14.088 -18.960 1.00 52.12 5 HIS A O 7
ATOM 8874 N N . HIS A 1 6 ? -9.597 -13.760 -17.850 1.00 34.21 6 HIS A N 7
ATOM 8875 C CA . HIS A 1 6 ? -9.232 -14.575 -16.696 1.00 74.21 6 HIS A CA 7
ATOM 8876 C C . HIS A 1 6 ? -10.493 -15.145 -16.057 1.00 71.31 6 HIS A C 7
ATOM 8877 O O . HIS A 1 6 ? -11.593 -14.959 -16.583 1.00 5.52 6 HIS A O 7
ATOM 8892 N N . HIS A 1 7 ? -10.341 -15.843 -14.935 1.00 31.13 7 HIS A N 7
ATOM 8893 C CA . HIS A 1 7 ? -11.483 -16.442 -14.245 1.00 13.43 7 HIS A CA 7
ATOM 8894 C C . HIS A 1 7 ? -11.401 -16.191 -12.739 1.00 13.23 7 HIS A C 7
ATOM 8895 O O . HIS A 1 7 ? -12.036 -15.274 -12.220 1.00 24.42 7 HIS A O 7
ATOM 8910 N N . HIS A 1 8 ? -10.596 -16.996 -12.050 1.00 52.21 8 HIS A N 7
ATOM 8911 C CA . HIS A 1 8 ? -10.488 -16.932 -10.596 1.00 10.20 8 HIS A CA 7
ATOM 8912 C C . HIS A 1 8 ? -9.433 -17.917 -10.092 1.00 44.12 8 HIS A C 7
ATOM 8913 O O . HIS A 1 8 ? -9.503 -19.111 -10.380 1.00 2.14 8 HIS A O 7
ATOM 8928 N N . MET A 1 9 ? -8.447 -17.414 -9.362 1.00 12.25 9 MET A N 7
ATOM 8929 C CA . MET A 1 9 ? -7.415 -18.270 -8.786 1.00 2.23 9 MET A CA 7
ATOM 8930 C C . MET A 1 9 ? -7.934 -18.941 -7.515 1.00 52.43 9 MET A C 7
ATOM 8931 O O . MET A 1 9 ? -7.903 -20.166 -7.389 1.00 54.21 9 MET A O 7
ATOM 8945 N N . GLY A 1 10 ? -8.429 -18.126 -6.587 1.00 33.52 10 GLY A N 7
ATOM 8946 C CA . GLY A 1 10 ? -8.925 -18.638 -5.322 1.00 73.32 10 GLY A CA 7
ATOM 8947 C C . GLY A 1 10 ? -10.323 -19.216 -5.437 1.00 21.22 10 GLY A C 7
ATOM 8948 O O . GLY A 1 10 ? -11.278 -18.494 -5.736 1.00 31.32 10 GLY A O 7
ATOM 8952 N N . THR A 1 11 ? -10.439 -20.522 -5.230 1.00 23.20 11 THR A N 7
ATOM 8953 C CA . THR A 1 11 ? -11.729 -21.204 -5.207 1.00 64.11 11 THR A CA 7
ATOM 8954 C C . THR A 1 11 ? -11.978 -21.781 -3.815 1.00 2.14 11 THR A C 7
ATOM 8955 O O . THR A 1 11 ? -12.873 -21.343 -3.092 1.00 24.42 11 THR A O 7
ATOM 8966 N N . LEU A 1 12 ? -11.158 -22.762 -3.453 1.00 10.11 12 LEU A N 7
ATOM 8967 C CA . LEU A 1 12 ? -11.196 -23.383 -2.136 1.00 62.34 12 LEU A CA 7
ATOM 8968 C C . LEU A 1 12 ? -9.876 -23.118 -1.415 1.00 50.51 12 LEU A C 7
ATOM 8969 O O . LEU A 1 12 ? -9.146 -22.191 -1.768 1.00 4.12 12 LEU A O 7
ATOM 8985 N N . GLU A 1 13 ? -9.582 -23.914 -0.396 1.00 11.24 13 GLU A N 7
ATOM 8986 C CA . GLU A 1 13 ? -8.299 -23.840 0.291 1.00 2.42 13 GLU A CA 7
ATOM 8987 C C . GLU A 1 13 ? -7.412 -24.994 -0.160 1.00 25.54 13 GLU A C 7
ATOM 8988 O O . GLU A 1 13 ? -7.717 -25.668 -1.147 1.00 43.43 13 GLU A O 7
ATOM 9000 N N . ALA A 1 14 ? -6.320 -25.227 0.569 1.00 34.40 14 ALA A N 7
ATOM 9001 C CA . ALA A 1 14 ? -5.455 -26.378 0.314 1.00 21.23 14 ALA A CA 7
ATOM 9002 C C . ALA A 1 14 ? -6.214 -27.680 0.584 1.00 55.24 14 ALA A C 7
ATOM 9003 O O . ALA A 1 14 ? -5.767 -28.763 0.203 1.00 61.00 14 ALA A O 7
ATOM 9010 N N . GLN A 1 15 ? -7.364 -27.538 1.247 1.00 62.31 15 GLN A N 7
ATOM 9011 C CA . GLN A 1 15 ? -8.243 -28.650 1.586 1.00 61.21 15 GLN A CA 7
ATOM 9012 C C . GLN A 1 15 ? -7.564 -29.547 2.608 1.00 41.33 15 GLN A C 7
ATOM 9013 O O . GLN A 1 15 ? -7.026 -30.606 2.283 1.00 55.20 15 GLN A O 7
ATOM 9027 N N . THR A 1 16 ? -7.575 -29.081 3.850 1.00 54.24 16 THR A N 7
ATOM 9028 C CA . THR A 1 16 ? -6.856 -29.731 4.934 1.00 21.43 16 THR A CA 7
ATOM 9029 C C . THR A 1 16 ? -7.780 -30.624 5.757 1.00 75.24 16 THR A C 7
ATOM 9030 O O . THR A 1 16 ? -7.315 -31.385 6.607 1.00 55.04 16 THR A O 7
ATOM 9041 N N . GLN A 1 17 ? -9.083 -30.544 5.467 1.00 13.34 17 GLN A N 7
ATOM 9042 C CA . GLN A 1 17 ? -10.128 -31.198 6.266 1.00 34.33 17 GLN A CA 7
ATOM 9043 C C . GLN A 1 17 ? -9.834 -31.049 7.759 1.00 53.31 17 GLN A C 7
ATOM 9044 O O . GLN A 1 17 ? -9.874 -32.014 8.525 1.00 40.31 17 GLN A O 7
ATOM 9058 N N . GLY A 1 18 ? -9.542 -29.810 8.156 1.00 74.42 18 GLY A N 7
ATOM 9059 C CA . GLY A 1 18 ? -9.226 -29.509 9.538 1.00 12.00 18 GLY A CA 7
ATOM 9060 C C . GLY A 1 18 ? -10.320 -29.943 10.502 1.00 35.14 18 GLY A C 7
ATOM 9061 O O . GLY A 1 18 ? -11.501 -29.946 10.144 1.00 43.04 18 GLY A O 7
ATOM 9065 N N . PRO A 1 19 ? -9.952 -30.314 11.741 1.00 2.43 19 PRO A N 7
ATOM 9066 C CA . PRO A 1 19 ? -10.911 -30.793 12.743 1.00 73.41 19 PRO A CA 7
ATOM 9067 C C . PRO A 1 19 ? -11.698 -29.655 13.391 1.00 73.01 19 PRO A C 7
ATOM 9068 O O . PRO A 1 19 ? -12.808 -29.861 13.887 1.00 12.24 19 PRO A O 7
ATOM 9079 N N . GLY A 1 20 ? -11.119 -28.456 13.377 1.00 44.34 20 GLY A N 7
ATOM 9080 C CA . GLY A 1 20 ? -11.721 -27.326 14.063 1.00 15.12 20 GLY A CA 7
ATOM 9081 C C . GLY A 1 20 ? -11.804 -27.564 15.560 1.00 30.50 20 GLY A C 7
ATOM 9082 O O . GLY A 1 20 ? -12.809 -27.240 16.199 1.00 30.22 20 GLY A O 7
ATOM 9086 N N . SER A 1 21 ? -10.742 -28.142 16.113 1.00 5.35 21 SER A N 7
ATOM 9087 C CA . SER A 1 21 ? -10.692 -28.485 17.529 1.00 13.22 21 SER A CA 7
ATOM 9088 C C . SER A 1 21 ? -10.420 -27.240 18.380 1.00 35.21 21 SER A C 7
ATOM 9089 O O . SER A 1 21 ? -10.300 -26.128 17.847 1.00 61.22 21 SER A O 7
ATOM 9097 N N . MET A 1 22 ? -10.322 -27.443 19.700 1.00 40.34 22 MET A N 7
ATOM 9098 C CA . MET A 1 22 ? -10.126 -26.354 20.664 1.00 11.43 22 MET A CA 7
ATOM 9099 C C . MET A 1 22 ? -11.315 -25.390 20.633 1.00 25.31 22 MET A C 7
ATOM 9100 O O . MET A 1 22 ? -11.210 -24.232 21.045 1.00 73.35 22 MET A O 7
ATOM 9114 N N . ASP A 1 23 ? -12.452 -25.898 20.162 1.00 74.42 23 ASP A N 7
ATOM 9115 C CA . ASP A 1 23 ? -13.694 -25.129 20.083 1.00 12.13 23 ASP A CA 7
ATOM 9116 C C . ASP A 1 23 ? -14.834 -26.081 19.698 1.00 74.30 23 ASP A C 7
ATOM 9117 O O . ASP A 1 23 ? -14.641 -27.299 19.704 1.00 71.42 23 ASP A O 7
ATOM 9126 N N . ASP A 1 24 ? -16.013 -25.546 19.382 1.00 42.31 24 ASP A N 7
ATOM 9127 C CA . ASP A 1 24 ? -17.159 -26.376 18.998 1.00 42.05 24 ASP A CA 7
ATOM 9128 C C . ASP A 1 24 ? -17.865 -25.784 17.782 1.00 40.34 24 ASP A C 7
ATOM 9129 O O . ASP A 1 24 ? -17.956 -26.418 16.726 1.00 21.12 24 ASP A O 7
ATOM 9138 N N . GLU A 1 25 ? -18.355 -24.561 17.942 1.00 43.24 25 GLU A N 7
ATOM 9139 C CA . GLU A 1 25 ? -19.134 -23.894 16.905 1.00 32.13 25 GLU A CA 7
ATOM 9140 C C . GLU A 1 25 ? -18.202 -23.268 15.874 1.00 71.11 25 GLU A C 7
ATOM 9141 O O . GLU A 1 25 ? -17.671 -22.171 16.083 1.00 11.21 25 GLU A O 7
ATOM 9153 N N . LEU A 1 26 ? -17.994 -23.974 14.772 1.00 21.21 26 LEU A N 7
ATOM 9154 C CA . LEU A 1 26 ? -17.041 -23.547 13.760 1.00 15.43 26 LEU A CA 7
ATOM 9155 C C . LEU A 1 26 ? -17.640 -22.513 12.823 1.00 11.11 26 LEU A C 7
ATOM 9156 O O . LEU A 1 26 ? -18.852 -22.285 12.790 1.00 33.23 26 LEU A O 7
ATOM 9172 N N . TYR A 1 27 ? -16.755 -21.897 12.072 1.00 5.01 27 TYR A N 7
ATOM 9173 C CA . TYR A 1 27 ? -17.101 -20.926 11.053 1.00 1.23 27 TYR A CA 7
ATOM 9174 C C . TYR A 1 27 ? -16.635 -21.432 9.696 1.00 21.45 27 TYR A C 7
ATOM 9175 O O . TYR A 1 27 ? -15.656 -22.183 9.608 1.00 35.30 27 TYR A O 7
ATOM 9193 N N . PHE A 1 28 ? -17.360 -21.046 8.659 1.00 71.32 28 PHE A N 7
ATOM 9194 C CA . PHE A 1 28 ? -16.920 -21.234 7.286 1.00 10.14 28 PHE A CA 7
ATOM 9195 C C . PHE A 1 28 ? -16.536 -19.891 6.710 1.00 42.44 28 PHE A C 7
ATOM 9196 O O . PHE A 1 28 ? -16.887 -18.848 7.261 1.00 44.14 28 PHE A O 7
ATOM 9213 N N . VAL A 1 29 ? -15.820 -19.915 5.607 1.00 31.31 29 VAL A N 7
ATOM 9214 C CA . VAL A 1 29 ? -15.500 -18.700 4.895 1.00 3.35 29 VAL A CA 7
ATOM 9215 C C . VAL A 1 29 ? -16.585 -18.491 3.847 1.00 63.31 29 VAL A C 7
ATOM 9216 O O . VAL A 1 29 ? -17.034 -19.453 3.243 1.00 22.10 29 VAL A O 7
ATOM 9229 N N . VAL A 1 30 ? -17.066 -17.266 3.681 1.00 64.44 30 VAL A N 7
ATOM 9230 C CA . VAL A 1 30 ? -18.192 -17.008 2.782 1.00 74.31 30 VAL A CA 7
ATOM 9231 C C . VAL A 1 30 ? -17.978 -15.732 1.983 1.00 41.10 30 VAL A C 7
ATOM 9232 O O . VAL A 1 30 ? -17.105 -14.915 2.313 1.00 44.12 30 VAL A O 7
ATOM 9245 N N . ARG A 1 31 ? -18.776 -15.573 0.930 1.00 74.21 31 ARG A N 7
ATOM 9246 C CA . ARG A 1 31 ? -18.753 -14.352 0.114 1.00 61.34 31 ARG A CA 7
ATOM 9247 C C . ARG A 1 31 ? -19.939 -14.330 -0.848 1.00 65.32 31 ARG A C 7
ATOM 9248 O O . ARG A 1 31 ? -20.648 -15.325 -0.980 1.00 35.24 31 ARG A O 7
ATOM 9269 N N . ASN A 1 32 ? -20.162 -13.192 -1.505 1.00 2.23 32 ASN A N 7
ATOM 9270 C CA . ASN A 1 32 ? -21.129 -13.122 -2.604 1.00 31.43 32 ASN A CA 7
ATOM 9271 C C . ASN A 1 32 ? -20.791 -11.960 -3.535 1.00 1.13 32 ASN A C 7
ATOM 9272 O O . ASN A 1 32 ? -20.440 -10.877 -3.072 1.00 32.34 32 ASN A O 7
ATOM 9283 N N . ASN A 1 33 ? -20.933 -12.192 -4.845 1.00 42.50 33 ASN A N 7
ATOM 9284 C CA . ASN A 1 33 ? -20.782 -11.154 -5.890 1.00 1.24 33 ASN A CA 7
ATOM 9285 C C . ASN A 1 33 ? -19.511 -10.280 -5.728 1.00 14.24 33 ASN A C 7
ATOM 9286 O O . ASN A 1 33 ? -19.288 -9.355 -6.508 1.00 32.20 33 ASN A O 7
ATOM 9297 N N . GLU A 1 34 ? -18.662 -10.595 -4.752 1.00 12.12 34 GLU A N 7
ATOM 9298 C CA . GLU A 1 34 ? -17.556 -9.709 -4.371 1.00 15.25 34 GLU A CA 7
ATOM 9299 C C . GLU A 1 34 ? -16.197 -10.313 -4.716 1.00 55.43 34 GLU A C 7
ATOM 9300 O O . GLU A 1 34 ? -15.245 -9.594 -5.025 1.00 11.43 34 GLU A O 7
ATOM 9312 N N . GLY A 1 35 ? -16.106 -11.636 -4.649 1.00 13.30 35 GLY A N 7
ATOM 9313 C CA . GLY A 1 35 ? -14.841 -12.322 -4.876 1.00 3.53 35 GLY A CA 7
ATOM 9314 C C . GLY A 1 35 ? -13.929 -12.295 -3.655 1.00 21.20 35 GLY A C 7
ATOM 9315 O O . GLY A 1 35 ? -13.062 -13.164 -3.509 1.00 11.05 35 GLY A O 7
ATOM 9319 N N . GLN A 1 36 ? -14.140 -11.321 -2.765 1.00 72.42 36 GLN A N 7
ATOM 9320 C CA . GLN A 1 36 ? -13.375 -11.216 -1.519 1.00 74.31 36 GLN A CA 7
ATOM 9321 C C . GLN A 1 36 ? -13.816 -12.293 -0.535 1.00 21.04 36 GLN A C 7
ATOM 9322 O O . GLN A 1 36 ? -14.759 -13.033 -0.807 1.00 51.11 36 GLN A O 7
ATOM 9336 N N . TYR A 1 37 ? -13.127 -12.401 0.597 1.00 44.03 37 TYR A N 7
ATOM 9337 C CA . TYR A 1 37 ? -13.431 -13.447 1.567 1.00 31.33 37 TYR A CA 7
ATOM 9338 C C . TYR A 1 37 ? -13.785 -12.883 2.932 1.00 72.14 37 TYR A C 7
ATOM 9339 O O . TYR A 1 37 ? -13.088 -12.013 3.463 1.00 73.10 37 TYR A O 7
ATOM 9357 N N . SER A 1 38 ? -14.875 -13.397 3.493 1.00 71.15 38 SER A N 7
ATOM 9358 C CA . SER A 1 38 ? -15.250 -13.108 4.865 1.00 73.51 38 SER A CA 7
ATOM 9359 C C . SER A 1 38 ? -15.518 -14.419 5.605 1.00 12.10 38 SER A C 7
ATOM 9360 O O . SER A 1 38 ? -15.434 -15.492 5.008 1.00 11.10 38 SER A O 7
ATOM 9368 N N . VAL A 1 39 ? -15.814 -14.341 6.900 1.00 63.03 39 VAL A N 7
ATOM 9369 C CA . VAL A 1 39 ? -16.100 -15.538 7.692 1.00 5.30 39 VAL A CA 7
ATOM 9370 C C . VAL A 1 39 ? -17.515 -15.483 8.268 1.00 14.12 39 VAL A C 7
ATOM 9371 O O . VAL A 1 39 ? -18.039 -14.405 8.560 1.00 3.12 39 VAL A O 7
ATOM 9384 N N . TRP A 1 40 ? -18.119 -16.654 8.433 1.00 31.10 40 TRP A N 7
ATOM 9385 C CA . TRP A 1 40 ? -19.529 -16.771 8.792 1.00 74.31 40 TRP A CA 7
ATOM 9386 C C . TRP A 1 40 ? -19.747 -18.036 9.620 1.00 25.31 40 TRP A C 7
ATOM 9387 O O . TRP A 1 40 ? -19.177 -19.083 9.319 1.00 1.51 40 TRP A O 7
ATOM 9408 N N . MET A 1 41 ? -20.554 -17.930 10.668 1.00 15.53 41 MET A N 7
ATOM 9409 C CA . MET A 1 41 ? -20.804 -19.055 11.569 1.00 1.22 41 MET A CA 7
ATOM 9410 C C . MET A 1 41 ? -21.481 -20.208 10.827 1.00 72.33 41 MET A C 7
ATOM 9411 O O . MET A 1 41 ? -22.530 -20.019 10.206 1.00 71.32 41 MET A O 7
ATOM 9425 N N . ASP A 1 42 ? -20.883 -21.396 10.896 1.00 51.30 42 ASP A N 7
ATOM 9426 C CA . ASP A 1 42 ? -21.442 -22.578 10.236 1.00 11.42 42 ASP A CA 7
ATOM 9427 C C . ASP A 1 42 ? -22.796 -22.922 10.852 1.00 34.45 42 ASP A C 7
ATOM 9428 O O . ASP A 1 42 ? -23.005 -22.737 12.053 1.00 34.15 42 ASP A O 7
ATOM 9437 N N . GLY A 1 43 ? -23.713 -23.396 10.021 1.00 43.50 43 GLY A N 7
ATOM 9438 C CA . GLY A 1 43 ? -25.072 -23.665 10.466 1.00 3.14 43 GLY A CA 7
ATOM 9439 C C . GLY A 1 43 ? -25.994 -22.504 10.142 1.00 31.24 43 GLY A C 7
ATOM 9440 O O . GLY A 1 43 ? -27.169 -22.694 9.813 1.00 3.04 43 GLY A O 7
ATOM 9444 N N . ARG A 1 44 ? -25.443 -21.293 10.217 1.00 4.12 44 ARG A N 7
ATOM 9445 C CA . ARG A 1 44 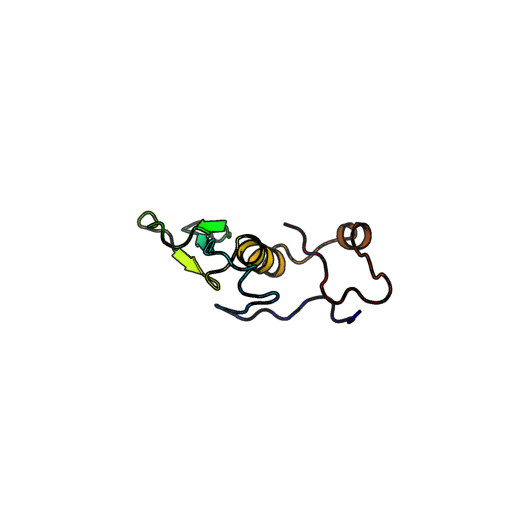? -26.185 -20.081 9.887 1.00 32.44 44 ARG A CA 7
ATOM 9446 C C . ARG A 1 44 ? -26.434 -20.051 8.380 1.00 64.22 44 ARG A C 7
ATOM 9447 O O . ARG A 1 44 ? -25.571 -19.641 7.603 1.00 52.23 44 ARG A O 7
ATOM 9468 N N . SER A 1 45 ? -27.606 -20.525 7.976 1.00 20.53 45 SER A N 7
ATOM 9469 C CA . SER A 1 45 ? -27.931 -20.713 6.567 1.00 5.15 45 SER A CA 7
ATOM 9470 C C . SER A 1 45 ? -27.893 -19.400 5.794 1.00 72.32 45 SER A C 7
ATOM 9471 O O . SER A 1 45 ? -28.537 -18.418 6.168 1.00 4.10 45 SER A O 7
ATOM 9479 N N . LEU A 1 46 ? -27.115 -19.406 4.719 1.00 30.11 46 LEU A N 7
ATOM 9480 C CA . LEU A 1 46 ? -26.957 -18.254 3.850 1.00 41.30 46 LEU A CA 7
ATOM 9481 C C . LEU A 1 46 ? -28.071 -18.202 2.803 1.00 52.25 46 LEU A C 7
ATOM 9482 O O . LEU A 1 46 ? -28.570 -19.241 2.365 1.00 65.25 46 LEU A O 7
ATOM 9498 N N . PRO A 1 47 ? -28.473 -16.987 2.388 1.00 40.22 47 PRO A N 7
ATOM 9499 C CA . PRO A 1 47 ? -29.472 -16.804 1.337 1.00 35.22 47 PRO A CA 7
ATOM 9500 C C . PRO A 1 47 ? -28.876 -16.992 -0.062 1.00 3.22 47 PRO A C 7
ATOM 9501 O O . PRO A 1 47 ? -27.658 -16.884 -0.252 1.00 43.43 47 PRO A O 7
ATOM 9512 N N . ALA A 1 48 ? -29.745 -17.263 -1.036 1.00 24.10 48 ALA A N 7
ATOM 9513 C CA . ALA A 1 48 ? -29.323 -17.507 -2.413 1.00 45.31 48 ALA A CA 7
ATOM 9514 C C . ALA A 1 48 ? -28.458 -16.358 -2.926 1.00 10.30 48 ALA A C 7
ATOM 9515 O O . ALA A 1 48 ? -28.854 -15.187 -2.867 1.00 50.42 48 ALA A O 7
ATOM 9522 N N . GLY A 1 49 ? -27.281 -16.707 -3.427 1.00 61.20 49 GLY A N 7
ATOM 9523 C CA . GLY A 1 49 ? -26.314 -15.713 -3.852 1.00 60.31 49 GLY A CA 7
ATOM 9524 C C . GLY A 1 49 ? -25.058 -15.764 -3.007 1.00 71.01 49 GLY A C 7
ATOM 9525 O O . GLY A 1 49 ? -23.952 -15.549 -3.507 1.00 13.20 49 GLY A O 7
ATOM 9529 N N . TRP A 1 50 ? -25.224 -16.061 -1.719 1.00 52.24 50 TRP A N 7
ATOM 9530 C CA . TRP A 1 50 ? -24.088 -16.192 -0.810 1.00 31.12 50 TRP A CA 7
ATOM 9531 C C . TRP A 1 50 ? -23.495 -17.591 -0.916 1.00 32.34 50 TRP A C 7
ATOM 9532 O O . TRP A 1 50 ? -24.226 -18.584 -0.939 1.00 34.24 50 TRP A O 7
ATOM 9553 N N . GLU A 1 51 ? -22.171 -17.663 -0.989 1.00 31.52 51 GLU A N 7
ATOM 9554 C CA . GLU A 1 51 ? -21.469 -18.929 -1.171 1.00 65.54 51 GLU A CA 7
ATOM 9555 C C . GLU A 1 51 ? -20.540 -19.198 0.011 1.00 44.41 51 GLU A C 7
ATOM 9556 O O . GLU A 1 51 ? -19.980 -18.256 0.607 1.00 23.22 51 GLU A O 7
ATOM 9568 N N . THR A 1 52 ? -20.396 -20.484 0.330 1.00 32.54 52 THR A N 7
ATOM 9569 C CA . THR A 1 52 ? -19.544 -20.952 1.416 1.00 63.35 52 THR A CA 7
ATOM 9570 C C . THR A 1 52 ? -18.269 -21.574 0.852 1.00 21.15 52 THR A C 7
ATOM 9571 O O . THR A 1 52 ? -18.253 -22.034 -0.289 1.00 10.23 52 THR A O 7
ATOM 9582 N N . VAL A 1 53 ? -17.217 -21.604 1.668 1.00 23.41 53 VAL A N 7
ATOM 9583 C CA . VAL A 1 53 ? -15.887 -22.030 1.226 1.00 22.34 53 VAL A CA 7
ATOM 9584 C C . VAL A 1 53 ? -14.975 -22.325 2.417 1.00 44.25 53 VAL A C 7
ATOM 9585 O O . VAL A 1 53 ? -15.191 -21.827 3.536 1.00 74.21 53 VAL A O 7
ATOM 9598 N N . GLY A 1 54 ? -13.949 -23.136 2.151 1.00 3.04 54 GLY A N 7
ATOM 9599 C CA . GLY A 1 54 ? -12.975 -23.497 3.164 1.00 22.23 54 GLY A CA 7
ATOM 9600 C C . GLY A 1 54 ? -13.409 -24.701 3.965 1.00 33.01 54 GLY A C 7
ATOM 9601 O O . GLY A 1 54 ? -14.413 -25.334 3.638 1.00 72.20 54 GLY A O 7
ATOM 9605 N N . GLU A 1 55 ? -12.635 -25.024 4.992 1.00 4.43 55 GLU A N 7
ATOM 9606 C CA . GLU A 1 55 ? -12.983 -26.063 5.947 1.00 31.03 55 GLU A CA 7
ATOM 9607 C C . GLU A 1 55 ? -13.432 -25.401 7.255 1.00 24.14 55 GLU A C 7
ATOM 9608 O O . GLU A 1 55 ? -12.911 -24.345 7.622 1.00 23.13 55 GLU A O 7
ATOM 9620 N N . PRO A 1 56 ? -14.419 -25.986 7.966 1.00 15.13 56 PRO A N 7
ATOM 9621 C CA . PRO A 1 56 ? -14.981 -25.366 9.169 1.00 1.52 56 PRO A CA 7
ATOM 9622 C C . PRO A 1 56 ? -13.953 -25.245 10.296 1.00 72.40 56 PRO A C 7
ATOM 9623 O O . PRO A 1 56 ? -13.158 -26.157 10.534 1.00 53.12 56 PRO A O 7
ATOM 9634 N N . ALA A 1 57 ? -13.995 -24.114 10.997 1.00 33.55 57 ALA A N 7
ATOM 9635 C CA . ALA A 1 57 ? -13.013 -23.788 12.030 1.00 55.44 57 ALA A CA 7
ATOM 9636 C C . ALA A 1 57 ? -13.454 -22.535 12.781 1.00 31.23 57 ALA A C 7
ATOM 9637 O O . ALA A 1 57 ? -14.071 -21.654 12.191 1.00 52.10 57 ALA A O 7
ATOM 9644 N N . THR A 1 58 ? -13.143 -22.452 14.074 1.00 61.34 58 THR A N 7
ATOM 9645 C CA . THR A 1 58 ? -13.596 -21.332 14.904 1.00 41.54 58 THR A CA 7
ATOM 9646 C C . THR A 1 58 ? -13.077 -19.993 14.362 1.00 53.23 58 THR A C 7
ATOM 9647 O O . THR A 1 58 ? -12.182 -19.968 13.515 1.00 72.34 58 THR A O 7
ATOM 9658 N N . LYS A 1 59 ? -13.621 -18.892 14.891 1.00 20.01 59 LYS A N 7
ATOM 9659 C CA . LYS A 1 59 ? -13.324 -17.538 14.406 1.00 44.32 59 LYS A CA 7
ATOM 9660 C C . LYS A 1 59 ? -11.825 -17.334 14.161 1.00 75.31 59 LYS A C 7
ATOM 9661 O O . LYS A 1 59 ? -11.426 -16.911 13.076 1.00 55.41 59 LYS A O 7
ATOM 9680 N N . GLN A 1 60 ? -11.005 -17.658 15.162 1.00 12.52 60 GLN A N 7
ATOM 9681 C CA . GLN A 1 60 ? -9.553 -17.467 15.070 1.00 60.11 60 GLN A CA 7
ATOM 9682 C C . GLN A 1 60 ? -8.968 -18.190 13.853 1.00 73.42 60 GLN A C 7
ATOM 9683 O O . GLN A 1 60 ? -8.208 -17.611 13.080 1.00 12.21 60 GLN A O 7
ATOM 9697 N N . GLN A 1 61 ? -9.348 -19.450 13.681 1.00 11.51 61 GLN A N 7
ATOM 9698 C CA . GLN A 1 61 ? -8.804 -20.280 12.607 1.00 25.23 61 GLN A CA 7
ATOM 9699 C C . GLN A 1 61 ? -9.397 -19.886 11.249 1.00 25.12 61 GLN A C 7
ATOM 9700 O O . GLN A 1 61 ? -8.705 -19.907 10.228 1.00 72.45 61 GLN A O 7
ATOM 9714 N N . CYS A 1 62 ? -10.669 -19.499 11.255 1.00 12.43 62 CYS A N 7
ATOM 9715 C CA . CYS A 1 62 ? -11.377 -19.112 10.036 1.00 63.15 62 CYS A CA 7
ATOM 9716 C C . CYS A 1 62 ? -10.763 -17.834 9.458 1.00 45.14 62 CYS A C 7
ATOM 9717 O O . CYS A 1 62 ? -10.503 -17.753 8.255 1.00 24.33 62 CYS A O 7
ATOM 9725 N N . LEU A 1 63 ? -10.516 -16.839 10.320 1.00 32.10 63 LEU A N 7
ATOM 9726 C CA . LEU A 1 63 ? -9.876 -15.603 9.875 1.00 54.21 63 LEU A CA 7
ATOM 9727 C C . LEU A 1 63 ? -8.429 -15.882 9.480 1.00 45.12 63 LEU A C 7
ATOM 9728 O O . LEU A 1 63 ? -7.976 -15.439 8.429 1.00 0.30 63 LEU A O 7
ATOM 9744 N N . GLN A 1 64 ? -7.719 -16.659 10.300 1.00 23.35 64 GLN A N 7
ATOM 9745 C CA . GLN A 1 64 ? -6.326 -16.999 10.018 1.00 61.05 64 GLN A CA 7
ATOM 9746 C C . GLN A 1 64 ? -6.217 -17.626 8.632 1.00 42.03 64 GLN A C 7
ATOM 9747 O O . GLN A 1 64 ? -5.277 -17.362 7.883 1.00 43.03 64 GLN A O 7
ATOM 9761 N N . ARG A 1 65 ? -7.214 -18.436 8.292 1.00 40.34 65 ARG A N 7
ATOM 9762 C CA . ARG A 1 65 ? -7.250 -19.120 7.008 1.00 13.52 65 ARG A CA 7
ATOM 9763 C C . ARG A 1 65 ? -7.188 -18.122 5.849 1.00 14.24 65 ARG A C 7
ATOM 9764 O O . ARG A 1 65 ? -6.342 -18.240 4.966 1.00 44.41 65 ARG A O 7
ATOM 9785 N N . ILE A 1 66 ? -8.087 -17.143 5.862 1.00 5.32 66 ILE A N 7
ATOM 9786 C CA . ILE A 1 66 ? -8.200 -16.189 4.758 1.00 74.32 66 ILE A CA 7
ATOM 9787 C C . ILE A 1 66 ? -7.055 -15.177 4.760 1.00 34.13 66 ILE A C 7
ATOM 9788 O O . ILE A 1 66 ? -6.600 -14.740 3.697 1.00 70.50 66 ILE A O 7
ATOM 9804 N N . GLU A 1 67 ? -6.589 -14.811 5.948 1.00 53.30 67 GLU A N 7
ATOM 9805 C CA . GLU A 1 67 ? -5.498 -13.854 6.073 1.00 71.01 67 GLU A CA 7
ATOM 9806 C C . GLU A 1 67 ? -4.219 -14.421 5.460 1.00 51.43 67 GLU A C 7
ATOM 9807 O O . GLU A 1 67 ? -3.515 -13.728 4.728 1.00 55.34 67 GLU A O 7
ATOM 9819 N N . GLN A 1 68 ? -3.948 -15.697 5.729 1.00 2.11 68 GLN A N 7
ATOM 9820 C CA . GLN A 1 68 ? -2.756 -16.365 5.198 1.00 35.25 68 GLN A CA 7
ATOM 9821 C C . GLN A 1 68 ? -2.918 -16.678 3.705 1.00 3.20 68 GLN A C 7
ATOM 9822 O O . GLN A 1 68 ? -2.061 -17.323 3.099 1.00 2.44 68 GLN A O 7
ATOM 9836 N N . LEU A 1 69 ? -4.024 -16.225 3.123 1.00 70.13 69 LEU A N 7
ATOM 9837 C CA . LEU A 1 69 ? -4.284 -16.392 1.693 1.00 22.31 69 LEU A CA 7
ATOM 9838 C C . LEU A 1 69 ? -4.032 -15.087 0.943 1.00 33.43 69 LEU A C 7
ATOM 9839 O O . LEU A 1 69 ? -3.133 -15.003 0.109 1.00 63.24 69 LEU A O 7
ATOM 9855 N N . TRP A 1 70 ? -4.846 -14.074 1.249 1.00 4.00 70 TRP A N 7
ATOM 9856 C CA . TRP A 1 70 ? -4.764 -12.770 0.581 1.00 33.32 70 TRP A CA 7
ATOM 9857 C C . TRP A 1 70 ? -3.722 -11.872 1.250 1.00 14.11 70 TRP A C 7
ATOM 9858 O O . TRP A 1 70 ? -2.838 -11.324 0.590 1.00 5.44 70 TRP A O 7
ATOM 9879 N N . THR A 1 71 ? -3.846 -11.732 2.565 1.00 54.12 71 THR A N 7
ATOM 9880 C CA . THR A 1 71 ? -2.964 -10.883 3.359 1.00 14.01 71 THR A CA 7
ATOM 9881 C C . THR A 1 71 ? -1.576 -11.523 3.515 1.00 15.51 71 THR A C 7
ATOM 9882 O O . THR A 1 71 ? -0.633 -10.876 3.982 1.00 20.13 71 THR A O 7
ATOM 9893 N N . ASP A 1 72 ? -1.482 -12.803 3.125 1.00 23.54 72 ASP A N 7
ATOM 9894 C CA . ASP A 1 72 ? -0.283 -13.631 3.326 1.00 73.31 72 ASP A CA 7
ATOM 9895 C C . ASP A 1 72 ? 1.009 -12.864 3.027 1.00 64.32 72 ASP A C 7
ATOM 9896 O O . ASP A 1 72 ? 2.028 -13.066 3.692 1.00 42.51 72 ASP A O 7
ATOM 9905 N N . MET A 1 73 ? 0.961 -12.008 2.005 1.00 3.33 73 MET A N 7
ATOM 9906 C CA . MET A 1 73 ? 2.096 -11.163 1.644 1.00 42.30 73 MET A CA 7
ATOM 9907 C C . MET A 1 73 ? 2.388 -10.172 2.767 1.00 21.21 73 MET A C 7
ATOM 9908 O O . MET A 1 73 ? 1.988 -9.004 2.714 1.00 61.04 73 MET A O 7
ATOM 9922 N N . VAL A 1 74 ? 3.065 -10.658 3.796 1.00 33.41 74 VAL A N 7
ATOM 9923 C CA . VAL A 1 74 ? 3.348 -9.873 4.985 1.00 45.22 74 VAL A CA 7
ATOM 9924 C C . VAL A 1 74 ? 4.753 -9.267 4.915 1.00 1.21 74 VAL A C 7
ATOM 9925 O O . VAL A 1 74 ? 5.712 -9.941 4.521 1.00 54.40 74 VAL A O 7
ATOM 9938 N N . PRO A 1 75 ? 4.884 -7.975 5.270 1.00 55.42 75 PRO A N 7
ATOM 9939 C CA . PRO A 1 75 ? 6.180 -7.290 5.301 1.00 60.35 75 PRO A CA 7
ATOM 9940 C C . PRO A 1 75 ? 6.978 -7.646 6.560 1.00 72.13 75 PRO A C 7
ATOM 9941 O O . PRO A 1 75 ? 6.683 -8.643 7.226 1.00 1.32 75 PRO A O 7
ATOM 9952 N N . ALA A 1 76 ? 7.975 -6.819 6.891 1.00 51.25 76 ALA A N 7
ATOM 9953 C CA . ALA A 1 76 ? 8.826 -7.036 8.068 1.00 24.45 76 ALA A CA 7
ATOM 9954 C C . ALA A 1 76 ? 7.999 -7.208 9.347 1.00 43.13 76 ALA A C 7
ATOM 9955 O O . ALA A 1 76 ? 8.489 -7.736 10.350 1.00 43.44 76 ALA A O 7
ATOM 9962 N N . SER A 1 77 ? 6.744 -6.762 9.296 1.00 71.53 77 SER A N 7
ATOM 9963 C CA . SER A 1 77 ? 5.813 -6.894 10.413 1.00 24.45 77 SER A CA 7
ATOM 9964 C C . SER A 1 77 ? 5.739 -8.343 10.914 1.00 52.41 77 SER A C 7
ATOM 9965 O O . SER A 1 77 ? 5.467 -8.584 12.092 1.00 1.13 77 SER A O 7
ATOM 9973 N N . VAL A 1 78 ? 5.998 -9.306 10.026 1.00 50.43 78 VAL A N 7
ATOM 9974 C CA . VAL A 1 78 ? 6.000 -10.716 10.412 1.00 1.34 78 VAL A CA 7
ATOM 9975 C C . VAL A 1 78 ? 7.042 -10.971 11.504 1.00 72.15 78 VAL A C 7
ATOM 9976 O O . VAL A 1 78 ? 6.786 -11.695 12.468 1.00 61.33 78 VAL A O 7
ATOM 9989 N N . ARG A 1 79 ? 8.205 -10.339 11.361 1.00 61.45 79 ARG A N 7
ATOM 9990 C CA . ARG A 1 79 ? 9.284 -10.470 12.333 1.00 14.22 79 ARG A CA 7
ATOM 9991 C C . ARG A 1 79 ? 8.949 -9.692 13.599 1.00 51.30 79 ARG A C 7
ATOM 9992 O O . ARG A 1 79 ? 9.288 -10.111 14.704 1.00 43.03 79 ARG A O 7
ATOM 10013 N N . GLU A 1 80 ? 8.264 -8.564 13.429 1.00 45.44 80 GLU A N 7
ATOM 10014 C CA . GLU A 1 80 ? 7.796 -7.760 14.558 1.00 22.12 80 GLU A CA 7
ATOM 10015 C C . GLU A 1 80 ? 6.765 -8.561 15.362 1.00 4.33 80 GLU A C 7
ATOM 10016 O O . GLU A 1 80 ? 6.675 -8.446 16.585 1.00 13.03 80 GLU A O 7
ATOM 10028 N N . HIS A 1 81 ? 5.997 -9.385 14.648 1.00 54.53 81 HIS A N 7
ATOM 10029 C CA . HIS A 1 81 ? 4.977 -10.242 15.252 1.00 0.23 81 HIS A CA 7
ATOM 10030 C C . HIS A 1 81 ? 5.625 -11.418 15.982 1.00 2.25 81 HIS A C 7
ATOM 10031 O O . HIS A 1 81 ? 5.005 -12.054 16.835 1.00 34.22 81 HIS A O 7
ATOM 10046 N N . LEU A 1 82 ? 6.867 -11.715 15.624 1.00 52.02 82 LEU A N 7
ATOM 10047 C CA . LEU A 1 82 ? 7.586 -12.847 16.199 1.00 15.11 82 LEU A CA 7
ATOM 10048 C C . LEU A 1 82 ? 8.392 -12.390 17.416 1.00 65.10 82 LEU A C 7
ATOM 10049 O O . LEU A 1 82 ? 8.382 -13.041 18.464 1.00 73.43 82 LEU A O 7
ATOM 10065 N N . ASN A 1 83 ? 9.055 -11.249 17.264 1.00 23.21 83 ASN A N 7
ATOM 10066 C CA . ASN A 1 83 ? 9.951 -10.713 18.287 1.00 34.30 83 ASN A CA 7
ATOM 10067 C C . ASN A 1 83 ? 9.201 -10.460 19.600 1.00 64.54 83 ASN A C 7
ATOM 10068 O O . ASN A 1 83 ? 8.342 -9.578 19.680 1.00 24.35 83 ASN A O 7
ATOM 10079 N N . GLN A 1 84 ? 9.528 -11.249 20.617 1.00 54.12 84 GLN A N 7
ATOM 10080 C CA . GLN A 1 84 ? 8.955 -11.091 21.948 1.00 32.44 84 GLN A CA 7
ATOM 10081 C C . GLN A 1 84 ? 9.961 -11.545 23.005 1.00 35.52 84 GLN A C 7
ATOM 10082 O O . GLN A 1 84 ? 10.683 -12.524 22.803 1.00 62.41 84 GLN A O 7
ATOM 10096 N N . HIS A 1 85 ? 10.028 -10.816 24.113 1.00 50.13 85 HIS A N 7
ATOM 10097 C CA . HIS A 1 85 ? 10.908 -11.176 25.222 1.00 23.14 85 HIS A CA 7
ATOM 10098 C C . HIS A 1 85 ? 10.058 -11.485 26.449 1.00 22.41 85 HIS A C 7
ATOM 10099 O O . HIS A 1 85 ? 9.812 -10.608 27.285 1.00 2.45 85 HIS A O 7
ATOM 10114 N N . SER A 1 86 ? 9.600 -12.735 26.525 1.00 2.41 86 SER A N 7
ATOM 10115 C CA . SER A 1 86 ? 8.620 -13.169 27.521 1.00 53.33 86 SER A CA 7
ATOM 10116 C C . SER A 1 86 ? 7.261 -12.511 27.233 1.00 3.22 86 SER A C 7
ATOM 10117 O O . SER A 1 86 ? 6.309 -13.184 26.830 1.00 51.12 86 SER A O 7
ATOM 10125 N N . GLY A 1 87 ? 7.191 -11.193 27.405 1.00 74.42 87 GLY A N 7
ATOM 10126 C CA . GLY A 1 87 ? 5.989 -10.451 27.072 1.00 31.33 87 GLY A CA 7
ATOM 10127 C C . GLY A 1 87 ? 5.885 -10.195 25.577 1.00 32.32 87 GLY A C 7
ATOM 10128 O O . GLY A 1 87 ? 6.911 -10.098 24.895 1.00 53.13 87 GLY A O 7
ATOM 10132 N N . PRO A 1 88 ? 4.661 -10.099 25.029 1.00 70.20 88 PRO A N 7
ATOM 10133 C CA . PRO A 1 88 ? 4.451 -9.864 23.603 1.00 73.53 88 PRO A CA 7
ATOM 10134 C C . PRO A 1 88 ? 4.448 -8.373 23.242 1.00 3.41 88 PRO A C 7
ATOM 10135 O O . PRO A 1 88 ? 3.535 -7.632 23.614 1.00 45.03 88 PRO A O 7
ATOM 10146 N N . GLY A 1 89 ? 5.485 -7.936 22.531 1.00 45.11 89 GLY A N 7
ATOM 10147 C CA . GLY A 1 89 ? 5.539 -6.575 22.015 1.00 73.43 89 GLY A CA 7
ATOM 10148 C C . GLY A 1 89 ? 5.408 -6.573 20.505 1.00 22.31 89 GLY A C 7
ATOM 10149 O O . GLY A 1 89 ? 6.207 -5.956 19.795 1.00 11.13 89 GLY A O 7
ATOM 10153 N N . ILE A 1 90 ? 4.383 -7.265 20.023 1.00 5.14 90 ILE A N 7
ATOM 10154 C CA . ILE A 1 90 ? 4.241 -7.561 18.601 1.00 21.42 90 ILE A CA 7
ATOM 10155 C C . ILE A 1 90 ? 3.454 -6.477 17.866 1.00 23.35 90 ILE A C 7
ATOM 10156 O O . ILE A 1 90 ? 2.898 -5.567 18.484 1.00 33.33 90 ILE A O 7
ATOM 10172 N N . ASP A 1 91 ? 3.417 -6.588 16.541 1.00 1.23 91 ASP A N 7
ATOM 10173 C CA . ASP A 1 91 ? 2.652 -5.672 15.695 1.00 74.51 91 ASP A CA 7
ATOM 10174 C C . ASP A 1 91 ? 1.559 -6.437 14.954 1.00 2.04 91 ASP A C 7
ATOM 10175 O O . ASP A 1 91 ? 1.607 -7.670 14.863 1.00 62.54 91 ASP A O 7
ATOM 10184 N N . TYR A 1 92 ? 0.581 -5.708 14.424 1.00 33.23 92 TYR A N 7
ATOM 10185 C CA . TYR A 1 92 ? -0.555 -6.319 13.739 1.00 55.10 92 TYR A CA 7
ATOM 10186 C C . TYR A 1 92 ? -0.171 -6.753 12.324 1.00 54.42 92 TYR A C 7
ATOM 10187 O O . TYR A 1 92 ? -0.500 -6.089 11.338 1.00 72.11 92 TYR A O 7
ATOM 10205 N N . ALA A 1 93 ? 0.561 -7.857 12.248 1.00 11.13 93 ALA A N 7
ATOM 10206 C CA . ALA A 1 93 ? 0.939 -8.458 10.976 1.00 53.10 93 ALA A CA 7
ATOM 10207 C C . ALA A 1 93 ? -0.215 -9.292 10.427 1.00 2.23 93 ALA A C 7
ATOM 10208 O O . ALA A 1 93 ? -1.366 -9.115 10.836 1.00 73.52 93 ALA A O 7
ATOM 10215 N N . VAL A 1 94 ? 0.089 -10.182 9.488 1.00 65.13 94 VAL A N 7
ATOM 10216 C CA . VAL A 1 94 ? -0.902 -11.119 8.978 1.00 73.34 94 VAL A CA 7
ATOM 10217 C C . VAL A 1 94 ? -1.418 -11.996 10.124 1.00 64.21 94 VAL A C 7
ATOM 10218 O O . VAL A 1 94 ? -0.634 -12.473 10.951 1.00 24.50 94 VAL A O 7
ATOM 10231 N N . ARG A 1 95 ? -2.731 -12.172 10.188 1.00 64.15 95 ARG A N 7
ATOM 10232 C CA . ARG A 1 95 ? -3.359 -12.890 11.291 1.00 53.51 95 ARG A CA 7
ATOM 10233 C C . ARG A 1 95 ? -3.130 -14.394 11.147 1.00 63.34 95 ARG A C 7
ATOM 10234 O O . ARG A 1 95 ? -2.364 -14.962 11.957 1.00 22.32 95 ARG A O 7
ATOM 10256 N N . MET A 1 1 ? 10.245 -3.910 -1.494 1.00 73.22 1 MET A N 8
ATOM 10257 C CA . MET A 1 1 ? 10.768 -5.223 -1.046 1.00 15.13 1 MET A CA 8
ATOM 10258 C C . MET A 1 1 ? 9.696 -6.021 -0.302 1.00 45.32 1 MET A C 8
ATOM 10259 O O . MET A 1 1 ? 9.918 -7.176 0.069 1.00 32.32 1 MET A O 8
ATOM 10275 N N . ALA A 1 2 ? 8.533 -5.404 -0.092 1.00 54.21 2 ALA A N 8
ATOM 10276 C CA . ALA A 1 2 ? 7.444 -6.036 0.647 1.00 14.23 2 ALA A CA 8
ATOM 10277 C C . ALA A 1 2 ? 6.889 -7.243 -0.106 1.00 44.12 2 ALA A C 8
ATOM 10278 O O . ALA A 1 2 ? 6.704 -8.317 0.467 1.00 53.24 2 ALA A O 8
ATOM 10285 N N . HIS A 1 3 ? 6.640 -7.059 -1.399 1.00 41.44 3 HIS A N 8
ATOM 10286 C CA . HIS A 1 3 ? 6.028 -8.097 -2.226 1.00 1.43 3 HIS A CA 8
ATOM 10287 C C . HIS A 1 3 ? 7.080 -9.100 -2.702 1.00 4.31 3 HIS A C 8
ATOM 10288 O O . HIS A 1 3 ? 7.926 -8.772 -3.534 1.00 2.31 3 HIS A O 8
ATOM 10303 N N . HIS A 1 4 ? 7.031 -10.311 -2.154 1.00 40.34 4 HIS A N 8
ATOM 10304 C CA . HIS A 1 4 ? 7.904 -11.403 -2.593 1.00 51.01 4 HIS A CA 8
ATOM 10305 C C . HIS A 1 4 ? 7.080 -12.666 -2.838 1.00 53.23 4 HIS A C 8
ATOM 10306 O O . HIS A 1 4 ? 6.662 -12.915 -3.968 1.00 0.34 4 HIS A O 8
ATOM 10321 N N . HIS A 1 5 ? 6.832 -13.452 -1.787 1.00 52.40 5 HIS A N 8
ATOM 10322 C CA . HIS A 1 5 ? 5.959 -14.622 -1.911 1.00 51.23 5 HIS A CA 8
ATOM 10323 C C . HIS A 1 5 ? 4.556 -14.161 -2.286 1.00 25.42 5 HIS A C 8
ATOM 10324 O O . HIS A 1 5 ? 4.036 -13.203 -1.704 1.00 52.12 5 HIS A O 8
ATOM 10339 N N . HIS A 1 6 ? 3.952 -14.829 -3.259 1.00 34.21 6 HIS A N 8
ATOM 10340 C CA . HIS A 1 6 ? 2.697 -14.370 -3.833 1.00 74.21 6 HIS A CA 8
ATOM 10341 C C . HIS A 1 6 ? 1.779 -15.538 -4.181 1.00 71.31 6 HIS A C 8
ATOM 10342 O O . HIS A 1 6 ? 2.061 -16.324 -5.089 1.00 5.52 6 HIS A O 8
ATOM 10357 N N . HIS A 1 7 ? 0.700 -15.662 -3.416 1.00 31.13 7 HIS A N 8
ATOM 10358 C CA . HIS A 1 7 ? -0.387 -16.590 -3.729 1.00 13.43 7 HIS A CA 8
ATOM 10359 C C . HIS A 1 7 ? -0.916 -16.335 -5.142 1.00 13.23 7 HIS A C 8
ATOM 10360 O O . HIS A 1 7 ? -1.254 -15.199 -5.487 1.00 24.42 7 HIS A O 8
ATOM 10375 N N . HIS A 1 8 ? -0.970 -17.381 -5.959 1.00 52.21 8 HIS A N 8
ATOM 10376 C CA . HIS A 1 8 ? -1.504 -17.273 -7.315 1.00 10.20 8 HIS A CA 8
ATOM 10377 C C . HIS A 1 8 ? -2.906 -17.883 -7.360 1.00 44.12 8 HIS A C 8
ATOM 10378 O O . HIS A 1 8 ? -3.903 -17.163 -7.458 1.00 2.14 8 HIS A O 8
ATOM 10393 N N . MET A 1 9 ? -2.958 -19.212 -7.264 1.00 12.25 9 MET A N 8
ATOM 10394 C CA . MET A 1 9 ? -4.212 -19.971 -7.245 1.00 2.23 9 MET A CA 8
ATOM 10395 C C . MET A 1 9 ? -3.893 -21.466 -7.217 1.00 52.43 9 MET A C 8
ATOM 10396 O O . MET A 1 9 ? -3.625 -22.068 -8.260 1.00 54.21 9 MET A O 8
ATOM 10410 N N . GLY A 1 10 ? -3.890 -22.053 -6.023 1.00 33.52 10 GLY A N 8
ATOM 10411 C CA . GLY A 1 10 ? -3.517 -23.452 -5.874 1.00 73.32 10 GLY A CA 8
ATOM 10412 C C . GLY A 1 10 ? -4.606 -24.282 -5.225 1.00 21.22 10 GLY A C 8
ATOM 10413 O O . GLY A 1 10 ? -5.656 -24.517 -5.826 1.00 31.32 10 GLY A O 8
ATOM 10417 N N . THR A 1 11 ? -4.351 -24.742 -4.003 1.00 23.20 11 THR A N 8
ATOM 10418 C CA . THR A 1 11 ? -5.318 -25.547 -3.268 1.00 64.11 11 THR A CA 8
ATOM 10419 C C . THR A 1 11 ? -6.340 -24.654 -2.573 1.00 2.14 11 THR A C 8
ATOM 10420 O O . THR A 1 11 ? -5.982 -23.636 -1.978 1.00 24.42 11 THR A O 8
ATOM 10431 N N . LEU A 1 12 ? -7.610 -25.045 -2.657 1.00 10.11 12 LEU A N 8
ATOM 10432 C CA . LEU A 1 12 ? -8.699 -24.278 -2.065 1.00 62.34 12 LEU A CA 8
ATOM 10433 C C . LEU A 1 12 ? -8.570 -24.273 -0.543 1.00 50.51 12 LEU A C 8
ATOM 10434 O O . LEU A 1 12 ? -8.851 -23.265 0.104 1.00 4.12 12 LEU A O 8
ATOM 10450 N N . GLU A 1 13 ? -8.150 -25.406 0.018 1.00 11.24 13 GLU A N 8
ATOM 10451 C CA . GLU A 1 13 ? -7.946 -25.540 1.461 1.00 2.42 13 GLU A CA 8
ATOM 10452 C C . GLU A 1 13 ? -6.450 -25.622 1.786 1.00 25.54 13 GLU A C 8
ATOM 10453 O O . GLU A 1 13 ? -5.605 -25.553 0.886 1.00 43.43 13 GLU A O 8
ATOM 10465 N N . ALA A 1 14 ? -6.135 -25.779 3.070 1.00 34.40 14 ALA A N 8
ATOM 10466 C CA . ALA A 1 14 ? -4.754 -25.829 3.538 1.00 21.23 14 ALA A CA 8
ATOM 10467 C C . ALA A 1 14 ? -4.678 -26.572 4.871 1.00 55.24 14 ALA A C 8
ATOM 10468 O O . ALA A 1 14 ? -5.627 -27.250 5.266 1.00 61.00 14 ALA A O 8
ATOM 10475 N N . GLN A 1 15 ? -3.547 -26.458 5.560 1.00 62.31 15 GLN A N 8
ATOM 10476 C CA . GLN A 1 15 ? -3.383 -27.094 6.865 1.00 61.21 15 GLN A CA 8
ATOM 10477 C C . GLN A 1 15 ? -3.870 -26.168 7.975 1.00 41.33 15 GLN A C 8
ATOM 10478 O O . GLN A 1 15 ? -3.114 -25.331 8.470 1.00 55.20 15 GLN A O 8
ATOM 10492 N N . THR A 1 16 ? -5.141 -26.295 8.332 1.00 54.24 16 THR A N 8
ATOM 10493 C CA . THR A 1 16 ? -5.694 -25.565 9.463 1.00 21.43 16 THR A CA 8
ATOM 10494 C C . THR A 1 16 ? -5.124 -26.128 10.767 1.00 75.24 16 THR A C 8
ATOM 10495 O O . THR A 1 16 ? -5.616 -27.126 11.304 1.00 55.04 16 THR A O 8
ATOM 10506 N N . GLN A 1 17 ? -4.052 -25.501 11.243 1.00 13.34 17 GLN A N 8
ATOM 10507 C CA . GLN A 1 17 ? -3.300 -25.997 12.392 1.00 34.33 17 GLN A CA 8
ATOM 10508 C C . GLN A 1 17 ? -3.152 -24.917 13.461 1.00 53.31 17 GLN A C 8
ATOM 10509 O O . GLN A 1 17 ? -3.535 -23.762 13.255 1.00 40.31 17 GLN A O 8
ATOM 10523 N N . GLY A 1 18 ? -2.586 -25.303 14.598 1.00 74.42 18 GLY A N 8
ATOM 10524 C CA . GLY A 1 18 ? -2.393 -24.380 15.701 1.00 12.00 18 GLY A CA 8
ATOM 10525 C C . GLY A 1 18 ? -3.314 -24.691 16.867 1.00 35.14 18 GLY A C 8
ATOM 10526 O O . GLY A 1 18 ? -4.026 -25.696 16.837 1.00 43.04 18 GLY A O 8
ATOM 10530 N N . PRO A 1 19 ? -3.328 -23.839 17.911 1.00 2.43 19 PRO A N 8
ATOM 10531 C CA . PRO A 1 19 ? -4.167 -24.054 19.097 1.00 73.41 19 PRO A CA 8
ATOM 10532 C C . PRO A 1 19 ? -5.655 -24.094 18.744 1.00 73.01 19 PRO A C 8
ATOM 10533 O O . PRO A 1 19 ? -6.226 -23.095 18.289 1.00 12.24 19 PRO A O 8
ATOM 10544 N N . GLY A 1 20 ? -6.268 -25.260 18.939 1.00 44.34 20 GLY A N 8
ATOM 10545 C CA . GLY A 1 20 ? -7.684 -25.431 18.667 1.00 15.12 20 GLY A CA 8
ATOM 10546 C C . GLY A 1 20 ? -8.554 -24.777 19.724 1.00 30.50 20 GLY A C 8
ATOM 10547 O O . GLY A 1 20 ? -9.191 -25.457 20.527 1.00 30.22 20 GLY A O 8
ATOM 10551 N N . SER A 1 21 ? -8.560 -23.451 19.733 1.00 5.35 21 SER A N 8
ATOM 10552 C CA . SER A 1 21 ? -9.357 -22.682 20.679 1.00 13.22 21 SER A CA 8
ATOM 10553 C C . SER A 1 21 ? -10.839 -22.784 20.320 1.00 35.21 21 SER A C 8
ATOM 10554 O O . SER A 1 21 ? -11.314 -22.107 19.409 1.00 61.22 21 SER A O 8
ATOM 10562 N N . MET A 1 22 ? -11.560 -23.648 21.030 1.00 40.34 22 MET A N 8
ATOM 10563 C CA . MET A 1 22 ? -12.983 -23.878 20.767 1.00 11.43 22 MET A CA 8
ATOM 10564 C C . MET A 1 22 ? -13.851 -22.940 21.597 1.00 25.31 22 MET A C 8
ATOM 10565 O O . MET A 1 22 ? -15.066 -23.119 21.702 1.00 73.35 22 MET A O 8
ATOM 10579 N N . ASP A 1 23 ? -13.209 -21.942 22.178 1.00 74.42 23 ASP A N 8
ATOM 10580 C CA . ASP A 1 23 ? -13.898 -20.920 22.967 1.00 12.13 23 ASP A CA 8
ATOM 10581 C C . ASP A 1 23 ? -14.922 -20.184 22.107 1.00 74.30 23 ASP A C 8
ATOM 10582 O O . ASP A 1 23 ? -15.945 -19.706 22.602 1.00 71.42 23 ASP A O 8
ATOM 10591 N N . ASP A 1 24 ? -14.631 -20.099 20.812 1.00 42.31 24 ASP A N 8
ATOM 10592 C CA . ASP A 1 24 ? -15.573 -19.561 19.835 1.00 42.05 24 ASP A CA 8
ATOM 10593 C C . ASP A 1 24 ? -15.968 -20.684 18.881 1.00 40.34 24 ASP A C 8
ATOM 10594 O O . ASP A 1 24 ? -15.145 -21.550 18.565 1.00 21.12 24 ASP A O 8
ATOM 10603 N N . GLU A 1 25 ? -17.216 -20.669 18.433 1.00 43.24 25 GLU A N 8
ATOM 10604 C CA . GLU A 1 25 ? -17.780 -21.775 17.664 1.00 32.13 25 GLU A CA 8
ATOM 10605 C C . GLU A 1 25 ? -17.171 -21.859 16.261 1.00 71.11 25 GLU A C 8
ATOM 10606 O O . GLU A 1 25 ? -16.253 -21.109 15.923 1.00 11.21 25 GLU A O 8
ATOM 10618 N N . LEU A 1 26 ? -17.684 -22.784 15.452 1.00 21.21 26 LEU A N 8
ATOM 10619 C CA . LEU A 1 26 ? -17.151 -23.018 14.112 1.00 15.43 26 LEU A CA 8
ATOM 10620 C C . LEU A 1 26 ? -17.503 -21.871 13.170 1.00 11.11 26 LEU A C 8
ATOM 10621 O O . LEU A 1 26 ? -18.543 -21.226 13.307 1.00 33.23 26 LEU A O 8
ATOM 10637 N N . TYR A 1 27 ? -16.613 -21.629 12.224 1.00 5.01 27 TYR A N 8
ATOM 10638 C CA . TYR A 1 27 ? -16.802 -20.629 11.187 1.00 1.23 27 TYR A CA 8
ATOM 10639 C C . TYR A 1 27 ? -16.429 -21.217 9.832 1.00 21.45 27 TYR A C 8
ATOM 10640 O O . TYR A 1 27 ? -15.655 -22.184 9.748 1.00 35.30 27 TYR A O 8
ATOM 10658 N N . PHE A 1 28 ? -17.001 -20.630 8.789 1.00 71.32 28 PHE A N 8
ATOM 10659 C CA . PHE A 1 28 ? -16.665 -20.939 7.405 1.00 10.14 28 PHE A CA 8
ATOM 10660 C C . PHE A 1 28 ? -16.184 -19.666 6.724 1.00 42.44 28 PHE A C 8
ATOM 10661 O O . PHE A 1 28 ? -16.474 -18.566 7.195 1.00 44.14 28 PHE A O 8
ATOM 10678 N N . VAL A 1 29 ? -15.459 -19.803 5.622 1.00 31.31 29 VAL A N 8
ATOM 10679 C CA . VAL A 1 29 ? -15.051 -18.641 4.853 1.00 3.35 29 VAL A CA 8
ATOM 10680 C C . VAL A 1 29 ? -16.108 -18.380 3.797 1.00 63.31 29 VAL A C 8
ATOM 10681 O O . VAL A 1 29 ? -16.472 -19.279 3.058 1.00 22.10 29 VAL A O 8
ATOM 10694 N N . VAL A 1 30 ? -16.642 -17.173 3.756 1.00 64.44 30 VAL A N 8
ATOM 10695 C CA . VAL A 1 30 ? -17.744 -16.863 2.854 1.00 74.31 30 VAL A CA 8
ATOM 10696 C C . VAL A 1 30 ? -17.495 -15.565 2.116 1.00 41.10 30 VAL A C 8
ATOM 10697 O O . VAL A 1 30 ? -16.593 -14.797 2.469 1.00 44.12 30 VAL A O 8
ATOM 10710 N N . ARG A 1 31 ? -18.287 -15.337 1.083 1.00 74.21 31 ARG A N 8
ATOM 10711 C CA . ARG A 1 31 ? -18.248 -14.069 0.362 1.00 61.34 31 ARG A CA 8
ATOM 10712 C C . ARG A 1 31 ? -19.468 -13.928 -0.535 1.00 65.32 31 ARG A C 8
ATOM 10713 O O . ARG A 1 31 ? -20.146 -14.917 -0.825 1.00 35.24 31 ARG A O 8
ATOM 10734 N N . ASN A 1 32 ? -19.755 -12.702 -0.963 1.00 2.23 32 ASN A N 8
ATOM 10735 C CA . ASN A 1 32 ? -20.784 -12.470 -1.967 1.00 31.43 32 ASN A CA 8
ATOM 10736 C C . ASN A 1 32 ? -20.473 -11.208 -2.763 1.00 1.13 32 ASN A C 8
ATOM 10737 O O . ASN A 1 32 ? -20.052 -10.202 -2.201 1.00 32.34 32 ASN A O 8
ATOM 10748 N N . ASN A 1 33 ? -20.715 -11.284 -4.074 1.00 42.50 33 ASN A N 8
ATOM 10749 C CA . ASN A 1 33 ? -20.563 -10.157 -5.016 1.00 1.24 33 ASN A CA 8
ATOM 10750 C C . ASN A 1 33 ? -19.262 -9.337 -4.819 1.00 14.24 33 ASN A C 8
ATOM 10751 O O . ASN A 1 33 ? -19.086 -8.289 -5.445 1.00 32.20 33 ASN A O 8
ATOM 10762 N N . GLU A 1 34 ? -18.345 -9.815 -3.978 1.00 12.12 34 GLU A N 8
ATOM 10763 C CA . GLU A 1 34 ? -17.164 -9.031 -3.592 1.00 15.25 34 GLU A CA 8
ATOM 10764 C C . GLU A 1 34 ? -15.873 -9.639 -4.141 1.00 55.43 34 GLU A C 8
ATOM 10765 O O . GLU A 1 34 ? -14.912 -8.921 -4.444 1.00 11.43 34 GLU A O 8
ATOM 10777 N N . GLY A 1 35 ? -15.855 -10.961 -4.252 1.00 13.30 35 GLY A N 8
ATOM 10778 C CA . GLY A 1 35 ? -14.683 -11.672 -4.745 1.00 3.53 35 GLY A CA 8
ATOM 10779 C C . GLY A 1 35 ? -13.599 -11.843 -3.687 1.00 21.20 35 GLY A C 8
ATOM 10780 O O . GLY A 1 35 ? -12.782 -12.763 -3.778 1.00 11.05 35 GLY A O 8
ATOM 10784 N N . GLN A 1 36 ? -13.601 -10.981 -2.667 1.00 72.42 36 GLN A N 8
ATOM 10785 C CA . GLN A 1 36 ? -12.651 -11.096 -1.559 1.00 74.31 36 GLN A CA 8
ATOM 10786 C C . GLN A 1 36 ? -13.222 -12.027 -0.495 1.00 21.04 36 GLN A C 8
ATOM 10787 O O . GLN A 1 36 ? -14.369 -12.458 -0.604 1.00 51.11 36 GLN A O 8
ATOM 10801 N N . TYR A 1 37 ? -12.435 -12.347 0.525 1.00 44.03 37 TYR A N 8
ATOM 10802 C CA . TYR A 1 37 ? -12.835 -13.362 1.496 1.00 31.33 37 TYR A CA 8
ATOM 10803 C C . TYR A 1 37 ? -13.235 -12.783 2.843 1.00 72.14 37 TYR A C 8
ATOM 10804 O O . TYR A 1 37 ? -12.597 -11.869 3.368 1.00 73.10 37 TYR A O 8
ATOM 10822 N N . SER A 1 38 ? -14.302 -13.353 3.390 1.00 71.15 38 SER A N 8
ATOM 10823 C CA . SER A 1 38 ? -14.783 -13.030 4.719 1.00 73.51 38 SER A CA 8
ATOM 10824 C C . SER A 1 38 ? -15.115 -14.331 5.460 1.00 12.10 38 SER A C 8
ATOM 10825 O O . SER A 1 38 ? -14.914 -15.418 4.915 1.00 11.10 38 SER A O 8
ATOM 10833 N N . VAL A 1 39 ? -15.594 -14.235 6.699 1.00 63.03 39 VAL A N 8
ATOM 10834 C CA . VAL A 1 39 ? -15.945 -15.428 7.476 1.00 5.30 39 VAL A CA 8
ATOM 10835 C C . VAL A 1 39 ? -17.396 -15.370 7.958 1.00 14.12 39 VAL A C 8
ATOM 10836 O O . VAL A 1 39 ? -17.997 -14.297 8.030 1.00 3.12 39 VAL A O 8
ATOM 10849 N N . TRP A 1 40 ? -17.946 -16.536 8.284 1.00 31.10 40 TRP A N 8
ATOM 10850 C CA . TRP A 1 40 ? -19.353 -16.675 8.661 1.00 74.31 40 TRP A CA 8
ATOM 10851 C C . TRP A 1 40 ? -19.476 -17.713 9.764 1.00 25.31 40 TRP A C 8
ATOM 10852 O O . TRP A 1 40 ? -18.751 -18.706 9.767 1.00 1.51 40 TRP A O 8
ATOM 10873 N N . MET A 1 41 ? -20.382 -17.486 10.700 1.00 15.53 41 MET A N 8
ATOM 10874 C CA . MET A 1 41 ? -20.533 -18.377 11.843 1.00 1.22 41 MET A CA 8
ATOM 10875 C C . MET A 1 41 ? -21.373 -19.597 11.456 1.00 72.33 41 MET A C 8
ATOM 10876 O O . MET A 1 41 ? -22.469 -19.456 10.913 1.00 71.32 41 MET A O 8
ATOM 10890 N N . ASP A 1 42 ? -20.842 -20.787 11.726 1.00 51.30 42 ASP A N 8
ATOM 10891 C CA . ASP A 1 42 ? -21.513 -22.047 11.382 1.00 11.42 42 ASP A CA 8
ATOM 10892 C C . ASP A 1 42 ? -22.853 -22.178 12.108 1.00 34.45 42 ASP A C 8
ATOM 10893 O O . ASP A 1 42 ? -23.078 -21.548 13.145 1.00 34.15 42 ASP A O 8
ATOM 10902 N N . GLY A 1 43 ? -23.742 -22.994 11.550 1.00 43.50 43 GLY A N 8
ATOM 10903 C CA . GLY A 1 43 ? -25.033 -23.236 12.169 1.00 3.14 43 GLY A CA 8
ATOM 10904 C C . GLY A 1 43 ? -26.127 -22.360 11.598 1.00 31.24 43 GLY A C 8
ATOM 10905 O O . GLY A 1 43 ? -27.231 -22.308 12.141 1.00 3.04 43 GLY A O 8
ATOM 10909 N N . ARG A 1 44 ? -25.825 -21.675 10.498 1.00 4.12 44 ARG A N 8
ATOM 10910 C CA . ARG A 1 44 ? -26.799 -20.813 9.838 1.00 32.44 44 ARG A CA 8
ATOM 10911 C C . ARG A 1 44 ? -26.498 -20.728 8.340 1.00 64.22 44 ARG A C 8
ATOM 10912 O O . ARG A 1 44 ? -25.358 -20.476 7.935 1.00 52.23 44 ARG A O 8
ATOM 10933 N N . SER A 1 45 ? -27.525 -20.952 7.530 1.00 20.53 45 SER A N 8
ATOM 10934 C CA . SER A 1 45 ? -27.379 -21.028 6.078 1.00 5.15 45 SER A CA 8
ATOM 10935 C C . SER A 1 45 ? -27.323 -19.646 5.447 1.00 72.32 45 SER A C 8
ATOM 10936 O O . SER A 1 45 ? -27.845 -18.669 5.988 1.00 4.10 45 SER A O 8
ATOM 10944 N N . LEU A 1 46 ? -26.669 -19.585 4.300 1.00 30.11 46 LEU A N 8
ATOM 10945 C CA . LEU A 1 46 ? -26.484 -18.349 3.572 1.00 41.30 46 LEU A CA 8
ATOM 10946 C C . LEU A 1 46 ? -27.560 -18.178 2.500 1.00 52.25 46 LEU A C 8
ATOM 10947 O O . LEU A 1 46 ? -28.013 -19.158 1.906 1.00 65.25 46 LEU A O 8
ATOM 10963 N N . PRO A 1 47 ? -27.985 -16.927 2.241 1.00 40.22 47 PRO A N 8
ATOM 10964 C CA . PRO A 1 47 ? -28.965 -16.627 1.198 1.00 35.22 47 PRO A CA 8
ATOM 10965 C C . PRO A 1 47 ? -28.330 -16.530 -0.196 1.00 3.22 47 PRO A C 8
ATOM 10966 O O . PRO A 1 47 ? -27.095 -16.483 -0.343 1.00 43.43 47 PRO A O 8
ATOM 10977 N N . ALA A 1 48 ? -29.193 -16.501 -1.214 1.00 24.10 48 ALA A N 8
ATOM 10978 C CA . ALA A 1 48 ? -28.766 -16.410 -2.606 1.00 45.31 48 ALA A CA 8
ATOM 10979 C C . ALA A 1 48 ? -27.771 -15.269 -2.800 1.00 10.30 48 ALA A C 8
ATOM 10980 O O . ALA A 1 48 ? -28.010 -14.142 -2.360 1.00 50.42 48 ALA A O 8
ATOM 10987 N N . GLY A 1 49 ? -26.651 -15.576 -3.443 1.00 61.20 49 GLY A N 8
ATOM 10988 C CA . GLY A 1 49 ? -25.602 -14.594 -3.639 1.00 60.31 49 GLY A CA 8
ATOM 10989 C C . GLY A 1 49 ? -24.378 -14.904 -2.803 1.00 71.01 49 GLY A C 8
ATOM 10990 O O . GLY A 1 49 ? -23.247 -14.635 -3.224 1.00 13.20 49 GLY A O 8
ATOM 10994 N N . TRP A 1 50 ? -24.595 -15.482 -1.619 1.00 52.24 50 TRP A N 8
ATOM 10995 C CA . TRP A 1 50 ? -23.495 -15.805 -0.715 1.00 31.12 50 TRP A CA 8
ATOM 10996 C C . TRP A 1 50 ? -22.942 -17.198 -1.011 1.00 32.34 50 TRP A C 8
ATOM 10997 O O . TRP A 1 50 ? -23.697 -18.126 -1.315 1.00 34.24 50 TRP A O 8
ATOM 11018 N N . GLU A 1 51 ? -21.622 -17.335 -0.920 1.00 31.52 51 GLU A N 8
ATOM 11019 C CA . GLU A 1 51 ? -20.954 -18.612 -1.150 1.00 65.54 51 GLU A CA 8
ATOM 11020 C C . GLU A 1 51 ? -19.995 -18.923 -0.002 1.00 44.41 51 GLU A C 8
ATOM 11021 O O . GLU A 1 51 ? -19.485 -18.003 0.666 1.00 23.22 51 GLU A O 8
ATOM 11033 N N . THR A 1 52 ? -19.745 -20.220 0.188 1.00 32.54 52 THR A N 8
ATOM 11034 C CA . THR A 1 52 ? -18.928 -20.741 1.287 1.00 63.35 52 THR A CA 8
ATOM 11035 C C . THR A 1 52 ? -17.647 -21.393 0.763 1.00 21.15 52 THR A C 8
ATOM 11036 O O . THR A 1 52 ? -17.559 -21.752 -0.415 1.00 10.23 52 THR A O 8
ATOM 11047 N N . VAL A 1 53 ? -16.664 -21.536 1.652 1.00 23.41 53 VAL A N 8
ATOM 11048 C CA . VAL A 1 53 ? -15.374 -22.151 1.337 1.00 22.34 53 VAL A CA 8
ATOM 11049 C C . VAL A 1 53 ? -14.602 -22.490 2.618 1.00 44.25 53 VAL A C 8
ATOM 11050 O O . VAL A 1 53 ? -14.744 -21.815 3.659 1.00 74.21 53 VAL A O 8
ATOM 11063 N N . GLY A 1 54 ? -13.797 -23.554 2.531 1.00 3.04 54 GLY A N 8
ATOM 11064 C CA . GLY A 1 54 ? -12.885 -23.918 3.604 1.00 22.23 54 GLY A CA 8
ATOM 11065 C C . GLY A 1 54 ? -13.309 -25.163 4.354 1.00 33.01 54 GLY A C 8
ATOM 11066 O O . GLY A 1 54 ? -14.239 -25.861 3.943 1.00 72.20 54 GLY A O 8
ATOM 11070 N N . GLU A 1 55 ? -12.598 -25.452 5.435 1.00 4.43 55 GLU A N 8
ATOM 11071 C CA . GLU A 1 55 ? -12.983 -26.491 6.388 1.00 31.03 55 GLU A CA 8
ATOM 11072 C C . GLU A 1 55 ? -13.576 -25.805 7.621 1.00 24.14 55 GLU A C 8
ATOM 11073 O O . GLU A 1 55 ? -12.963 -24.874 8.150 1.00 23.13 55 GLU A O 8
ATOM 11085 N N . PRO A 1 56 ? -14.775 -26.217 8.095 1.00 15.13 56 PRO A N 8
ATOM 11086 C CA . PRO A 1 56 ? -15.404 -25.583 9.260 1.00 1.52 56 PRO A CA 8
ATOM 11087 C C . PRO A 1 56 ? -14.485 -25.629 10.482 1.00 72.40 56 PRO A C 8
ATOM 11088 O O . PRO A 1 56 ? -14.067 -26.707 10.923 1.00 53.12 56 PRO A O 8
ATOM 11099 N N . ALA A 1 57 ? -14.175 -24.453 11.023 1.00 33.55 57 ALA A N 8
ATOM 11100 C CA . ALA A 1 57 ? -13.198 -24.328 12.104 1.00 55.44 57 ALA A CA 8
ATOM 11101 C C . ALA A 1 57 ? -13.397 -23.017 12.851 1.00 31.23 57 ALA A C 8
ATOM 11102 O O . ALA A 1 57 ? -13.957 -22.074 12.303 1.00 52.10 57 ALA A O 8
ATOM 11109 N N . THR A 1 58 ? -12.922 -22.958 14.094 1.00 61.34 58 THR A N 8
ATOM 11110 C CA . THR A 1 58 ? -13.107 -21.776 14.935 1.00 41.54 58 THR A CA 8
ATOM 11111 C C . THR A 1 58 ? -12.562 -20.526 14.239 1.00 53.23 58 THR A C 8
ATOM 11112 O O . THR A 1 58 ? -11.648 -20.616 13.414 1.00 72.34 58 THR A O 8
ATOM 11123 N N . LYS A 1 59 ? -13.128 -19.370 14.583 1.00 20.01 59 LYS A N 8
ATOM 11124 C CA . LYS A 1 59 ? -12.798 -18.098 13.937 1.00 44.32 59 LYS A CA 8
ATOM 11125 C C . LYS A 1 59 ? -11.289 -17.891 13.827 1.00 75.31 59 LYS A C 8
ATOM 11126 O O . LYS A 1 59 ? -10.797 -17.445 12.794 1.00 55.41 59 LYS A O 8
ATOM 11145 N N . GLN A 1 60 ? -10.567 -18.222 14.893 1.00 12.52 60 GLN A N 8
ATOM 11146 C CA . GLN A 1 60 ? -9.107 -18.106 14.914 1.00 60.11 60 GLN A CA 8
ATOM 11147 C C . GLN A 1 60 ? -8.477 -18.856 13.730 1.00 73.42 60 GLN A C 8
ATOM 11148 O O . GLN A 1 60 ? -7.573 -18.349 13.064 1.00 12.21 60 GLN A O 8
ATOM 11162 N N . GLN A 1 61 ? -8.971 -20.063 13.476 1.00 11.51 61 GLN A N 8
ATOM 11163 C CA . GLN A 1 61 ? -8.492 -20.879 12.359 1.00 25.23 61 GLN A CA 8
ATOM 11164 C C . GLN A 1 61 ? -9.032 -20.343 11.033 1.00 25.12 61 GLN A C 8
ATOM 11165 O O . GLN A 1 61 ? -8.325 -20.305 10.023 1.00 72.45 61 GLN A O 8
ATOM 11179 N N . CYS A 1 62 ? -10.288 -19.912 11.053 1.00 12.43 62 CYS A N 8
ATOM 11180 C CA . CYS A 1 62 ? -10.966 -19.450 9.849 1.00 63.15 62 CYS A CA 8
ATOM 11181 C C . CYS A 1 62 ? -10.275 -18.206 9.287 1.00 45.14 62 CYS A C 8
ATOM 11182 O O . CYS A 1 62 ? -10.050 -18.102 8.077 1.00 24.33 62 CYS A O 8
ATOM 11190 N N . LEU A 1 63 ? -9.920 -17.271 10.173 1.00 32.10 63 LEU A N 8
ATOM 11191 C CA . LEU A 1 63 ? -9.206 -16.071 9.755 1.00 54.21 63 LEU A CA 8
ATOM 11192 C C . LEU A 1 63 ? -7.802 -16.445 9.295 1.00 45.12 63 LEU A C 8
ATOM 11193 O O . LEU A 1 63 ? -7.295 -15.884 8.328 1.00 0.30 63 LEU A O 8
ATOM 11209 N N . GLN A 1 64 ? -7.191 -17.425 9.966 1.00 23.35 64 GLN A N 8
ATOM 11210 C CA . GLN A 1 64 ? -5.894 -17.942 9.538 1.00 61.05 64 GLN A CA 8
ATOM 11211 C C . GLN A 1 64 ? -5.983 -18.383 8.085 1.00 42.03 64 GLN A C 8
ATOM 11212 O O . GLN A 1 64 ? -5.140 -18.032 7.269 1.00 43.03 64 GLN A O 8
ATOM 11226 N N . ARG A 1 65 ? -7.059 -19.087 7.760 1.00 40.34 65 ARG A N 8
ATOM 11227 C CA . ARG A 1 65 ? -7.230 -19.654 6.430 1.00 13.52 65 ARG A CA 8
ATOM 11228 C C . ARG A 1 65 ? -7.141 -18.567 5.356 1.00 14.24 65 ARG A C 8
ATOM 11229 O O . ARG A 1 65 ? -6.365 -18.680 4.408 1.00 44.41 65 ARG A O 8
ATOM 11250 N N . ILE A 1 66 ? -7.920 -17.507 5.517 1.00 5.32 66 ILE A N 8
ATOM 11251 C CA . ILE A 1 66 ? -7.975 -16.448 4.512 1.00 74.32 66 ILE A CA 8
ATOM 11252 C C . ILE A 1 66 ? -6.691 -15.619 4.496 1.00 34.13 66 ILE A C 8
ATOM 11253 O O . ILE A 1 66 ? -6.230 -15.206 3.427 1.00 70.50 66 ILE A O 8
ATOM 11269 N N . GLU A 1 67 ? -6.103 -15.403 5.670 1.00 53.30 67 GLU A N 8
ATOM 11270 C CA . GLU A 1 67 ? -4.859 -14.643 5.775 1.00 71.01 67 GLU A CA 8
ATOM 11271 C C . GLU A 1 67 ? -3.713 -15.394 5.107 1.00 51.43 67 GLU A C 8
ATOM 11272 O O . GLU A 1 67 ? -2.809 -14.784 4.549 1.00 55.34 67 GLU A O 8
ATOM 11284 N N . GLN A 1 68 ? -3.766 -16.719 5.165 1.00 2.11 68 GLN A N 8
ATOM 11285 C CA . GLN A 1 68 ? -2.737 -17.565 4.553 1.00 35.25 68 GLN A CA 8
ATOM 11286 C C . GLN A 1 68 ? -2.974 -17.733 3.043 1.00 3.20 68 GLN A C 8
ATOM 11287 O O . GLN A 1 68 ? -2.071 -18.136 2.311 1.00 2.44 68 GLN A O 8
ATOM 11301 N N . LEU A 1 69 ? -4.200 -17.462 2.586 1.00 70.13 69 LEU A N 8
ATOM 11302 C CA . LEU A 1 69 ? -4.560 -17.674 1.178 1.00 22.31 69 LEU A CA 8
ATOM 11303 C C . LEU A 1 69 ? -4.623 -16.362 0.394 1.00 33.43 69 LEU A C 8
ATOM 11304 O O . LEU A 1 69 ? -3.816 -16.112 -0.501 1.00 63.24 69 LEU A O 8
ATOM 11320 N N . TRP A 1 70 ? -5.594 -15.525 0.748 1.00 4.00 70 TRP A N 8
ATOM 11321 C CA . TRP A 1 70 ? -5.890 -14.303 0.000 1.00 33.32 70 TRP A CA 8
ATOM 11322 C C . TRP A 1 70 ? -4.998 -13.162 0.462 1.00 14.11 70 TRP A C 8
ATOM 11323 O O . TRP A 1 70 ? -4.423 -12.430 -0.344 1.00 5.44 70 TRP A O 8
ATOM 11344 N N . THR A 1 71 ? -4.894 -13.028 1.767 1.00 54.12 71 THR A N 8
ATOM 11345 C CA . THR A 1 71 ? -4.130 -11.961 2.390 1.00 14.01 71 THR A CA 8
ATOM 11346 C C . THR A 1 71 ? -2.637 -12.318 2.454 1.00 15.51 71 THR A C 8
ATOM 11347 O O . THR A 1 71 ? -1.803 -11.463 2.758 1.00 20.13 71 THR A O 8
ATOM 11358 N N . ASP A 1 72 ? -2.324 -13.585 2.140 1.00 23.54 72 ASP A N 8
ATOM 11359 C CA . ASP A 1 72 ? -0.982 -14.179 2.323 1.00 73.31 72 ASP A CA 8
ATOM 11360 C C . ASP A 1 72 ? 0.181 -13.257 1.948 1.00 64.32 72 ASP A C 8
ATOM 11361 O O . ASP A 1 72 ? 1.257 -13.372 2.533 1.00 42.51 72 ASP A O 8
ATOM 11370 N N . MET A 1 73 ? -0.012 -12.349 1.003 1.00 3.33 73 MET A N 8
ATOM 11371 C CA . MET A 1 73 ? 1.074 -11.458 0.598 1.00 42.30 73 MET A CA 8
ATOM 11372 C C . MET A 1 73 ? 1.412 -10.490 1.741 1.00 21.21 73 MET A C 8
ATOM 11373 O O . MET A 1 73 ? 0.982 -9.334 1.751 1.00 61.04 73 MET A O 8
ATOM 11387 N N . VAL A 1 74 ? 2.158 -11.000 2.721 1.00 33.41 74 VAL A N 8
ATOM 11388 C CA . VAL A 1 74 ? 2.499 -10.258 3.934 1.00 45.22 74 VAL A CA 8
ATOM 11389 C C . VAL A 1 74 ? 3.956 -9.787 3.911 1.00 1.21 74 VAL A C 8
ATOM 11390 O O . VAL A 1 74 ? 4.859 -10.549 3.549 1.00 54.40 74 VAL A O 8
ATOM 11403 N N . PRO A 1 75 ? 4.197 -8.514 4.281 1.00 55.42 75 PRO A N 8
ATOM 11404 C CA . PRO A 1 75 ? 5.543 -7.963 4.435 1.00 60.35 75 PRO A CA 8
ATOM 11405 C C . PRO A 1 75 ? 6.102 -8.224 5.842 1.00 72.13 75 PRO A C 8
ATOM 11406 O O . PRO A 1 75 ? 5.723 -9.198 6.498 1.00 1.32 75 PRO A O 8
ATOM 11417 N N . ALA A 1 76 ? 6.984 -7.337 6.313 1.00 51.25 76 ALA A N 8
ATOM 11418 C CA . ALA A 1 76 ? 7.616 -7.481 7.629 1.00 24.45 76 ALA A CA 8
ATOM 11419 C C . ALA A 1 76 ? 6.587 -7.474 8.765 1.00 43.13 76 ALA A C 8
ATOM 11420 O O . ALA A 1 76 ? 6.915 -7.801 9.907 1.00 43.44 76 ALA A O 8
ATOM 11427 N N . SER A 1 77 ? 5.343 -7.117 8.444 1.00 71.53 77 SER A N 8
ATOM 11428 C CA . SER A 1 77 ? 4.265 -7.060 9.433 1.00 24.45 77 SER A CA 8
ATOM 11429 C C . SER A 1 77 ? 4.098 -8.406 10.152 1.00 52.41 77 SER A C 8
ATOM 11430 O O . SER A 1 77 ? 3.550 -8.468 11.254 1.00 1.13 77 SER A O 8
ATOM 11438 N N . VAL A 1 78 ? 4.586 -9.479 9.526 1.00 50.43 78 VAL A N 8
ATOM 11439 C CA . VAL A 1 78 ? 4.519 -10.815 10.118 1.00 1.34 78 VAL A CA 8
ATOM 11440 C C . VAL A 1 78 ? 5.174 -10.841 11.505 1.00 72.15 78 VAL A C 8
ATOM 11441 O O . VAL A 1 78 ? 4.560 -11.280 12.477 1.00 61.33 78 VAL A O 8
ATOM 11454 N N . ARG A 1 79 ? 6.404 -10.338 11.600 1.00 61.45 79 ARG A N 8
ATOM 11455 C CA . ARG A 1 79 ? 7.139 -10.324 12.867 1.00 14.22 79 ARG A CA 8
ATOM 11456 C C . ARG A 1 79 ? 6.572 -9.265 13.810 1.00 51.30 79 ARG A C 8
ATOM 11457 O O . ARG A 1 79 ? 6.801 -9.306 15.017 1.00 43.03 79 ARG A O 8
ATOM 11478 N N . GLU A 1 80 ? 5.864 -8.294 13.243 1.00 45.44 80 GLU A N 8
ATOM 11479 C CA . GLU A 1 80 ? 5.220 -7.252 14.036 1.00 22.12 80 GLU A CA 8
ATOM 11480 C C . GLU A 1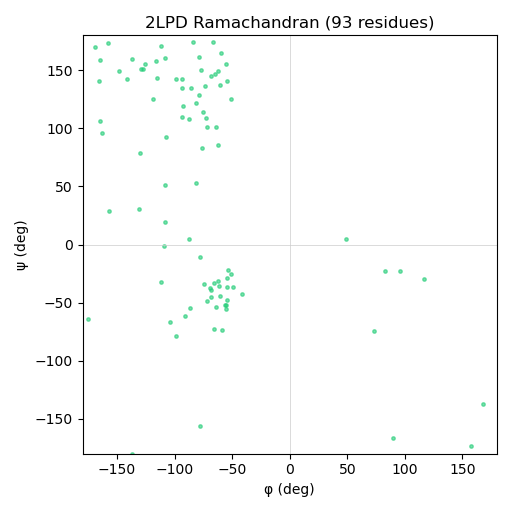 80 ? 3.947 -7.793 14.690 1.00 4.33 80 GLU A C 8
ATOM 11481 O O . GLU A 1 80 ? 3.379 -7.163 15.584 1.00 13.03 80 GLU A O 8
ATOM 11493 N N . HIS A 1 81 ? 3.501 -8.958 14.224 1.00 54.53 81 HIS A N 8
ATOM 11494 C CA . HIS A 1 81 ? 2.342 -9.639 14.801 1.00 0.23 81 HIS A CA 8
ATOM 11495 C C . HIS A 1 81 ? 2.793 -10.784 15.704 1.00 2.25 81 HIS A C 8
ATOM 11496 O O . HIS A 1 81 ? 2.395 -10.870 16.870 1.00 34.22 81 HIS A O 8
ATOM 11511 N N . LEU A 1 82 ? 3.628 -11.659 15.149 1.00 52.02 82 LEU A N 8
ATOM 11512 C CA . LEU A 1 82 ? 4.093 -12.853 15.853 1.00 15.11 82 LEU A CA 8
ATOM 11513 C C . LEU A 1 82 ? 5.375 -12.561 16.626 1.00 65.10 82 LEU A C 8
ATOM 11514 O O . LEU A 1 82 ? 5.936 -11.468 16.531 1.00 73.43 82 LEU A O 8
ATOM 11530 N N . ASN A 1 83 ? 5.836 -13.547 17.386 1.00 23.21 83 ASN A N 8
ATOM 11531 C CA . ASN A 1 83 ? 7.104 -13.448 18.104 1.00 34.30 83 ASN A CA 8
ATOM 11532 C C . ASN A 1 83 ? 8.087 -14.469 17.542 1.00 64.54 83 ASN A C 8
ATOM 11533 O O . ASN A 1 83 ? 9.091 -14.109 16.921 1.00 24.35 83 ASN A O 8
ATOM 11544 N N . GLN A 1 84 ? 7.777 -15.751 17.733 1.00 54.12 84 GLN A N 8
ATOM 11545 C CA . GLN A 1 84 ? 8.620 -16.828 17.224 1.00 32.44 84 GLN A CA 8
ATOM 11546 C C . GLN A 1 84 ? 8.221 -17.169 15.789 1.00 35.52 84 GLN A C 8
ATOM 11547 O O . GLN A 1 84 ? 7.568 -18.179 15.519 1.00 62.41 84 GLN A O 8
ATOM 11561 N N . HIS A 1 85 ? 8.620 -16.297 14.869 1.00 50.13 85 HIS A N 8
ATOM 11562 C CA . HIS A 1 85 ? 8.254 -16.427 13.456 1.00 23.14 85 HIS A CA 8
ATOM 11563 C C . HIS A 1 85 ? 8.798 -17.724 12.849 1.00 22.41 85 HIS A C 8
ATOM 11564 O O . HIS A 1 85 ? 8.289 -18.203 11.835 1.00 2.45 85 HIS A O 8
ATOM 11579 N N . SER A 1 86 ? 9.832 -18.284 13.468 1.00 2.41 86 SER A N 8
ATOM 11580 C CA . SER A 1 86 ? 10.435 -19.531 12.997 1.00 53.33 86 SER A CA 8
ATOM 11581 C C . SER A 1 86 ? 9.886 -20.732 13.779 1.00 3.22 86 SER A C 8
ATOM 11582 O O . SER A 1 86 ? 10.471 -21.819 13.766 1.00 51.12 86 SER A O 8
ATOM 11590 N N . GLY A 1 87 ? 8.750 -20.527 14.448 1.00 74.42 87 GLY A N 8
ATOM 11591 C CA . GLY A 1 87 ? 8.139 -21.583 15.242 1.00 31.33 87 GLY A CA 8
ATOM 11592 C C . GLY A 1 87 ? 7.299 -22.532 14.402 1.00 32.32 87 GLY A C 8
ATOM 11593 O O . GLY A 1 87 ? 6.956 -22.213 13.258 1.00 53.13 87 GLY A O 8
ATOM 11597 N N . PRO A 1 88 ? 6.951 -23.716 14.944 1.00 70.20 88 PRO A N 8
ATOM 11598 C CA . PRO A 1 88 ? 6.144 -24.719 14.234 1.00 73.53 88 PRO A CA 8
ATOM 11599 C C . PRO A 1 88 ? 4.685 -24.279 14.076 1.00 3.41 88 PRO A C 8
ATOM 11600 O O . PRO A 1 88 ? 3.803 -24.708 14.829 1.00 45.03 88 PRO A O 8
ATOM 11611 N N . GLY A 1 89 ? 4.442 -23.409 13.103 1.00 45.11 89 GLY A N 8
ATOM 11612 C CA . GLY A 1 89 ? 3.101 -22.908 12.860 1.00 73.43 89 GLY A CA 8
ATOM 11613 C C . GLY A 1 89 ? 2.999 -22.189 11.532 1.00 22.31 89 GLY A C 8
ATOM 11614 O O . GLY A 1 89 ? 2.112 -22.479 10.728 1.00 11.13 89 GLY A O 8
ATOM 11618 N N . ILE A 1 90 ? 3.929 -21.259 11.302 1.00 5.14 90 ILE A N 8
ATOM 11619 C CA . ILE A 1 90 ? 3.969 -20.471 10.066 1.00 21.42 90 ILE A CA 8
ATOM 11620 C C . ILE A 1 90 ? 2.647 -19.708 9.884 1.00 23.35 90 ILE A C 8
ATOM 11621 O O . ILE A 1 90 ? 2.162 -19.483 8.776 1.00 33.33 90 ILE A O 8
ATOM 11637 N N . ASP A 1 91 ? 2.094 -19.294 11.002 1.00 1.23 91 ASP A N 8
ATOM 11638 C CA . ASP A 1 91 ? 0.814 -18.595 11.042 1.00 74.51 91 ASP A CA 8
ATOM 11639 C C . ASP A 1 91 ? 1.015 -17.097 10.826 1.00 2.04 91 ASP A C 8
ATOM 11640 O O . ASP A 1 91 ? 0.817 -16.288 11.732 1.00 62.54 91 ASP A O 8
ATOM 11649 N N . TYR A 1 92 ? 1.409 -16.729 9.609 1.00 33.23 92 TYR A N 8
ATOM 11650 C CA . TYR A 1 92 ? 1.686 -15.333 9.273 1.00 55.10 92 TYR A CA 8
ATOM 11651 C C . TYR A 1 92 ? 0.395 -14.554 9.016 1.00 54.42 92 TYR A C 8
ATOM 11652 O O . TYR A 1 92 ? 0.235 -13.893 7.986 1.00 72.11 92 TYR A O 8
ATOM 11670 N N . ALA A 1 93 ? -0.511 -14.616 9.981 1.00 11.13 93 ALA A N 8
ATOM 11671 C CA . ALA A 1 93 ? -1.788 -13.921 9.892 1.00 53.10 93 ALA A CA 8
ATOM 11672 C C . ALA A 1 93 ? -1.570 -12.409 9.843 1.00 2.23 93 ALA A C 8
ATOM 11673 O O . ALA A 1 93 ? -1.297 -11.772 10.864 1.00 73.52 93 ALA A O 8
ATOM 11680 N N . VAL A 1 94 ? -1.676 -11.847 8.646 1.00 65.13 94 VAL A N 8
ATOM 11681 C CA . VAL A 1 94 ? -1.458 -10.417 8.420 1.00 73.34 94 VAL A CA 8
ATOM 11682 C C . VAL A 1 94 ? -2.765 -9.621 8.594 1.00 64.21 94 VAL A C 8
ATOM 11683 O O . VAL A 1 94 ? -2.968 -8.536 8.045 1.00 24.50 94 VAL A O 8
ATOM 11696 N N . ARG A 1 95 ? -3.613 -10.173 9.427 1.00 64.15 95 ARG A N 8
ATOM 11697 C CA . ARG A 1 95 ? -4.905 -9.581 9.770 1.00 53.51 95 ARG A CA 8
ATOM 11698 C C . ARG A 1 95 ? -4.717 -8.184 10.373 1.00 63.34 95 ARG A C 8
ATOM 11699 O O . ARG A 1 95 ? -4.146 -8.082 11.481 1.00 22.32 95 ARG A O 8
ATOM 11721 N N . MET A 1 1 ? 1.692 -28.021 -22.853 1.00 73.22 1 MET A N 9
ATOM 11722 C CA . MET A 1 1 ? 2.780 -27.038 -22.642 1.00 15.13 1 MET A CA 9
ATOM 11723 C C . MET A 1 1 ? 3.761 -27.557 -21.592 1.00 45.32 1 MET A C 9
ATOM 11724 O O . MET A 1 1 ? 3.418 -27.680 -20.414 1.00 32.32 1 MET A O 9
ATOM 11740 N N . ALA A 1 2 ? 4.984 -27.858 -22.022 1.00 54.21 2 ALA A N 9
ATOM 11741 C CA . ALA A 1 2 ? 6.006 -28.406 -21.137 1.00 14.23 2 ALA A CA 9
ATOM 11742 C C . ALA A 1 2 ? 6.663 -27.304 -20.304 1.00 44.12 2 ALA A C 9
ATOM 11743 O O . ALA A 1 2 ? 7.868 -27.066 -20.406 1.00 53.24 2 ALA A O 9
ATOM 11750 N N . HIS A 1 3 ? 5.861 -26.624 -19.492 1.00 41.44 3 HIS A N 9
ATOM 11751 C CA . HIS A 1 3 ? 6.368 -25.598 -18.584 1.00 1.43 3 HIS A CA 9
ATOM 11752 C C . HIS A 1 3 ? 6.528 -26.206 -17.195 1.00 4.31 3 HIS A C 9
ATOM 11753 O O . HIS A 1 3 ? 5.575 -26.750 -16.636 1.00 2.31 3 HIS A O 9
ATOM 11768 N N . HIS A 1 4 ? 7.733 -26.125 -16.651 1.00 40.34 4 HIS A N 9
ATOM 11769 C CA . HIS A 1 4 ? 8.068 -26.821 -15.411 1.00 51.01 4 HIS A CA 9
ATOM 11770 C C . HIS A 1 4 ? 7.939 -25.903 -14.198 1.00 53.23 4 HIS A C 9
ATOM 11771 O O . HIS A 1 4 ? 8.788 -25.042 -13.964 1.00 0.34 4 HIS A O 9
ATOM 11786 N N . HIS A 1 5 ? 6.858 -26.085 -13.449 1.00 52.40 5 HIS A N 9
ATOM 11787 C CA . HIS A 1 5 ? 6.641 -25.382 -12.187 1.00 51.23 5 HIS A CA 9
ATOM 11788 C C . HIS A 1 5 ? 5.527 -26.079 -11.414 1.00 25.42 5 HIS A C 9
ATOM 11789 O O . HIS A 1 5 ? 4.517 -26.467 -11.999 1.00 52.12 5 HIS A O 9
ATOM 11804 N N . HIS A 1 6 ? 5.724 -26.266 -10.113 1.00 34.21 6 HIS A N 9
ATOM 11805 C CA . HIS A 1 6 ? 4.726 -26.924 -9.272 1.00 74.21 6 HIS A CA 9
ATOM 11806 C C . HIS A 1 6 ? 4.384 -26.051 -8.071 1.00 71.31 6 HIS A C 9
ATOM 11807 O O . HIS A 1 6 ? 5.273 -25.455 -7.458 1.00 5.52 6 HIS A O 9
ATOM 11822 N N . HIS A 1 7 ? 3.097 -25.982 -7.747 1.00 31.13 7 HIS A N 9
ATOM 11823 C CA . HIS A 1 7 ? 2.613 -25.214 -6.602 1.00 13.43 7 HIS A CA 9
ATOM 11824 C C . HIS A 1 7 ? 2.108 -26.166 -5.516 1.00 13.23 7 HIS A C 9
ATOM 11825 O O . HIS A 1 7 ? 0.987 -26.673 -5.590 1.00 24.42 7 HIS A O 9
ATOM 11840 N N . HIS A 1 8 ? 2.954 -26.413 -4.519 1.00 52.21 8 HIS A N 9
ATOM 11841 C CA . HIS A 1 8 ? 2.662 -27.384 -3.461 1.00 10.20 8 HIS A CA 9
ATOM 11842 C C . HIS A 1 8 ? 1.811 -26.765 -2.353 1.00 44.12 8 HIS A C 9
ATOM 11843 O O . HIS A 1 8 ? 2.240 -26.683 -1.200 1.00 2.14 8 HIS A O 9
ATOM 11858 N N . MET A 1 9 ? 0.605 -26.332 -2.705 1.00 12.25 9 MET A N 9
ATOM 11859 C CA . MET A 1 9 ? -0.341 -25.771 -1.735 1.00 2.23 9 MET A CA 9
ATOM 11860 C C . MET A 1 9 ? -1.771 -26.073 -2.167 1.00 52.43 9 MET A C 9
ATOM 11861 O O . MET A 1 9 ? -2.026 -26.382 -3.334 1.00 54.21 9 MET A O 9
ATOM 11875 N N . GLY A 1 10 ? -2.696 -25.978 -1.218 1.00 33.52 10 GLY A N 9
ATOM 11876 C CA . GLY A 1 10 ? -4.093 -26.252 -1.498 1.00 73.32 10 GLY A CA 9
ATOM 11877 C C . GLY A 1 10 ? -4.733 -25.192 -2.376 1.00 21.22 10 GLY A C 9
ATOM 11878 O O . GLY A 1 10 ? -4.140 -24.136 -2.618 1.00 31.32 10 GLY A O 9
ATOM 11882 N N . THR A 1 11 ? -5.946 -25.468 -2.844 1.00 23.20 11 THR A N 9
ATOM 11883 C CA . THR A 1 11 ? -6.660 -24.551 -3.726 1.00 64.11 11 THR A CA 9
ATOM 11884 C C . THR A 1 11 ? -7.323 -23.428 -2.928 1.00 2.14 11 THR A C 9
ATOM 11885 O O . THR A 1 11 ? -7.246 -22.258 -3.302 1.00 24.42 11 THR A O 9
ATOM 11896 N N . LEU A 1 12 ? -7.962 -23.795 -1.819 1.00 10.11 12 LEU A N 9
ATOM 11897 C CA . LEU A 1 12 ? -8.702 -22.838 -1.000 1.00 62.34 12 LEU A CA 9
ATOM 11898 C C . LEU A 1 12 ? -8.722 -23.309 0.455 1.00 50.51 12 LEU A C 9
ATOM 11899 O O . LEU A 1 12 ? -8.537 -22.520 1.382 1.00 4.12 12 LEU A O 9
ATOM 11915 N N . GLU A 1 13 ? -8.913 -24.614 0.646 1.00 11.24 13 GLU A N 9
ATOM 11916 C CA . GLU A 1 13 ? -8.941 -25.209 1.984 1.00 2.42 13 GLU A CA 9
ATOM 11917 C C . GLU A 1 13 ? -7.526 -25.397 2.536 1.00 25.54 13 GLU A C 9
ATOM 11918 O O . GLU A 1 13 ? -7.325 -26.127 3.509 1.00 43.43 13 GLU A O 9
ATOM 11930 N N . ALA A 1 14 ? -6.554 -24.722 1.927 1.00 34.40 14 ALA A N 9
ATOM 11931 C CA . ALA A 1 14 ? -5.165 -24.812 2.359 1.00 21.23 14 ALA A CA 9
ATOM 11932 C C . ALA A 1 14 ? -5.032 -24.426 3.831 1.00 55.24 14 ALA A C 9
ATOM 11933 O O . ALA A 1 14 ? -5.520 -23.377 4.255 1.00 61.00 14 ALA A O 9
ATOM 11940 N N . GLN A 1 15 ? -4.404 -25.298 4.614 1.00 62.31 15 GLN A N 9
ATOM 11941 C CA . GLN A 1 15 ? -4.143 -25.023 6.023 1.00 61.21 15 GLN A CA 9
ATOM 11942 C C . GLN A 1 15 ? -2.653 -25.179 6.320 1.00 41.33 15 GLN A C 9
ATOM 11943 O O . GLN A 1 15 ? -2.075 -26.246 6.100 1.00 55.20 15 GLN A O 9
ATOM 11957 N N . THR A 1 16 ? -2.027 -24.103 6.783 1.00 54.24 16 THR A N 9
ATOM 11958 C CA . THR A 1 16 ? -0.620 -24.134 7.167 1.00 21.43 16 THR A CA 9
ATOM 11959 C C . THR A 1 16 ? -0.425 -25.051 8.377 1.00 75.24 16 THR A C 9
ATOM 11960 O O . THR A 1 16 ? 0.605 -25.709 8.519 1.00 55.04 16 THR A O 9
ATOM 11971 N N . GLN A 1 17 ? -1.440 -25.095 9.232 1.00 13.34 17 GLN A N 9
ATOM 11972 C CA . GLN A 1 17 ? -1.443 -25.954 10.408 1.00 34.33 17 GLN A CA 9
ATOM 11973 C C . GLN A 1 17 ? -2.867 -26.078 10.938 1.00 53.31 17 GLN A C 9
ATOM 11974 O O . GLN A 1 17 ? -3.634 -25.115 10.892 1.00 40.31 17 GLN A O 9
ATOM 11988 N N . GLY A 1 18 ? -3.219 -27.263 11.424 1.00 74.42 18 GLY A N 9
ATOM 11989 C CA . GLY A 1 18 ? -4.538 -27.486 11.988 1.00 12.00 18 GLY A CA 9
ATOM 11990 C C . GLY A 1 18 ? -4.464 -27.877 13.453 1.00 35.14 18 GLY A C 9
ATOM 11991 O O . GLY A 1 18 ? -4.457 -29.066 13.771 1.00 43.04 18 GLY A O 9
ATOM 11995 N N . PRO A 1 19 ? -4.389 -26.895 14.376 1.00 2.43 19 PRO A N 9
ATOM 11996 C CA . PRO A 1 19 ? -4.325 -27.162 15.823 1.00 73.41 19 PRO A CA 9
ATOM 11997 C C . PRO A 1 19 ? -5.635 -27.747 16.355 1.00 73.01 19 PRO A C 9
ATOM 11998 O O . PRO A 1 19 ? -5.672 -28.358 17.424 1.00 12.24 19 PRO A O 9
ATOM 12009 N N . GLY A 1 20 ? -6.703 -27.553 15.589 1.00 44.34 20 GLY A N 9
ATOM 12010 C CA . GLY A 1 20 ? -8.014 -28.036 15.983 1.00 15.12 20 GLY A CA 9
ATOM 12011 C C . GLY A 1 20 ? -8.841 -26.949 16.642 1.00 30.50 20 GLY A C 9
ATOM 12012 O O . GLY A 1 20 ? -8.714 -25.771 16.294 1.00 30.22 20 GLY A O 9
ATOM 12016 N N . SER A 1 21 ? -9.682 -27.341 17.592 1.00 5.35 21 SER A N 9
ATOM 12017 C CA . SER A 1 21 ? -10.530 -26.402 18.317 1.00 13.22 21 SER A CA 9
ATOM 12018 C C . SER A 1 21 ? -11.014 -27.029 19.622 1.00 35.21 21 SER A C 9
ATOM 12019 O O . SER A 1 21 ? -10.751 -28.208 19.887 1.00 61.22 21 SER A O 9
ATOM 12027 N N . MET A 1 22 ? -11.695 -26.236 20.441 1.00 40.34 22 MET A N 9
ATOM 12028 C CA . MET A 1 22 ? -12.270 -26.711 21.697 1.00 11.43 22 MET A CA 9
ATOM 12029 C C . MET A 1 22 ? -13.771 -26.444 21.700 1.00 25.31 22 MET A C 9
ATOM 12030 O O . MET A 1 22 ? -14.245 -25.512 22.355 1.00 73.35 22 MET A O 9
ATOM 12044 N N . ASP A 1 23 ? -14.498 -27.268 20.931 1.00 74.42 23 ASP A N 9
ATOM 12045 C CA . ASP A 1 23 ? -15.942 -27.126 20.710 1.00 12.13 23 ASP A CA 9
ATOM 12046 C C . ASP A 1 23 ? -16.363 -25.670 20.586 1.00 74.30 23 ASP A C 9
ATOM 12047 O O . ASP A 1 23 ? -17.348 -25.207 21.170 1.00 71.42 23 ASP A O 9
ATOM 12056 N N . ASP A 1 24 ? -15.604 -24.982 19.778 1.00 42.31 24 ASP A N 9
ATOM 12057 C CA . ASP A 1 24 ? -15.821 -23.580 19.469 1.00 42.05 24 ASP A CA 9
ATOM 12058 C C . ASP A 1 24 ? -17.046 -23.395 18.582 1.00 40.34 24 ASP A C 9
ATOM 12059 O O . ASP A 1 24 ? -17.685 -24.365 18.161 1.00 21.12 24 ASP A O 9
ATOM 12068 N N . GLU A 1 25 ? -17.358 -22.138 18.304 1.00 43.24 25 GLU A N 9
ATOM 12069 C CA . GLU A 1 25 ? -18.356 -21.789 17.305 1.00 32.13 25 GLU A CA 9
ATOM 12070 C C . GLU A 1 25 ? -17.698 -21.831 15.926 1.00 71.11 25 GLU A C 9
ATOM 12071 O O . GLU A 1 25 ? -16.739 -21.099 15.667 1.00 11.21 25 GLU A O 9
ATOM 12083 N N . LEU A 1 26 ? -18.184 -22.706 15.053 1.00 21.21 26 LEU A N 9
ATOM 12084 C CA . LEU A 1 26 ? -17.554 -22.900 13.752 1.00 15.43 26 LEU A CA 9
ATOM 12085 C C . LEU A 1 26 ? -17.899 -21.769 12.793 1.00 11.11 26 LEU A C 9
ATOM 12086 O O . LEU A 1 26 ? -18.993 -21.201 12.830 1.00 33.23 26 LEU A O 9
ATOM 12102 N N . TYR A 1 27 ? -16.937 -21.455 11.946 1.00 5.01 27 TYR A N 9
ATOM 12103 C CA . TYR A 1 27 ? -17.086 -20.478 10.890 1.00 1.23 27 TYR A CA 9
ATOM 12104 C C . TYR A 1 27 ? -16.609 -21.091 9.583 1.00 21.45 27 TYR A C 9
ATOM 12105 O O . TYR A 1 27 ? -15.703 -21.944 9.576 1.00 35.30 27 TYR A O 9
ATOM 12123 N N . PHE A 1 28 ? -17.226 -20.663 8.493 1.00 71.32 28 PHE A N 9
ATOM 12124 C CA . PHE A 1 28 ? -16.786 -21.007 7.149 1.00 10.14 28 PHE A CA 9
ATOM 12125 C C . PHE A 1 28 ? -16.250 -19.756 6.476 1.00 42.44 28 PHE A C 9
ATOM 12126 O O . PHE A 1 28 ? -16.475 -18.643 6.960 1.00 44.14 28 PHE A O 9
ATOM 12143 N N . VAL A 1 29 ? -15.557 -19.933 5.362 1.00 31.31 29 VAL A N 9
ATOM 12144 C CA . VAL A 1 29 ? -15.101 -18.810 4.566 1.00 3.35 29 VAL A CA 9
ATOM 12145 C C . VAL A 1 29 ? -16.146 -18.575 3.483 1.00 63.31 29 VAL A C 9
ATOM 12146 O O . VAL A 1 29 ? -16.338 -19.418 2.634 1.00 22.10 29 VAL A O 9
ATOM 12159 N N . VAL A 1 30 ? -16.869 -17.465 3.547 1.00 64.44 30 VAL A N 9
ATOM 12160 C CA . VAL A 1 30 ? -18.020 -17.257 2.664 1.00 74.31 30 VAL A CA 9
ATOM 12161 C C . VAL A 1 30 ? -17.908 -15.951 1.902 1.00 41.10 30 VAL A C 9
ATOM 12162 O O . VAL A 1 30 ? -17.075 -15.101 2.227 1.00 44.12 30 VAL A O 9
ATOM 12175 N N . ARG A 1 31 ? -18.755 -15.796 0.886 1.00 74.21 31 ARG A N 9
ATOM 12176 C CA . ARG A 1 31 ? -18.794 -14.552 0.113 1.00 61.34 31 ARG A CA 9
ATOM 12177 C C . ARG A 1 31 ? -20.047 -14.486 -0.753 1.00 65.32 31 ARG A C 9
ATOM 12178 O O . ARG A 1 31 ? -20.772 -15.475 -0.881 1.00 35.24 31 ARG A O 9
ATOM 12199 N N . ASN A 1 32 ? -20.305 -13.317 -1.339 1.00 2.23 32 ASN A N 9
ATOM 12200 C CA . ASN A 1 32 ? -21.378 -13.174 -2.321 1.00 31.43 32 ASN A CA 9
ATOM 12201 C C . ASN A 1 32 ? -21.113 -11.986 -3.243 1.00 1.13 32 ASN A C 9
ATOM 12202 O O . ASN A 1 32 ? -20.689 -10.926 -2.788 1.00 32.34 32 ASN A O 9
ATOM 12213 N N . ASN A 1 33 ? -21.411 -12.183 -4.531 1.00 42.50 33 ASN A N 9
ATOM 12214 C CA . ASN A 1 33 ? -21.285 -11.160 -5.597 1.00 1.24 33 ASN A CA 9
ATOM 12215 C C . ASN A 1 33 ? -20.014 -10.284 -5.489 1.00 14.24 33 ASN A C 9
ATOM 12216 O O . ASN A 1 33 ? -19.888 -9.278 -6.193 1.00 32.20 33 ASN A O 9
ATOM 12227 N N . GLU A 1 34 ? -19.072 -10.656 -4.627 1.00 12.12 34 GLU A N 9
ATOM 12228 C CA . GLU A 1 34 ? -17.912 -9.806 -4.339 1.00 15.25 34 GLU A CA 9
ATOM 12229 C C . GLU A 1 34 ? -16.610 -10.419 -4.847 1.00 55.43 34 GLU A C 9
ATOM 12230 O O . GLU A 1 34 ? -15.679 -9.702 -5.218 1.00 11.43 34 GLU A O 9
ATOM 12242 N N . GLY A 1 35 ? -16.537 -11.748 -4.836 1.00 13.30 35 GLY A N 9
ATOM 12243 C CA . GLY A 1 35 ? -15.296 -12.438 -5.165 1.00 3.53 35 GLY A CA 9
ATOM 12244 C C . GLY A 1 35 ? -14.283 -12.404 -4.021 1.00 21.20 35 GLY A C 9
ATOM 12245 O O . GLY A 1 35 ? -13.410 -13.269 -3.932 1.00 11.05 35 GLY A O 9
ATOM 12249 N N . GLN A 1 36 ? -14.423 -11.418 -3.130 1.00 72.42 36 GLN A N 9
ATOM 12250 C CA . GLN A 1 36 ? -13.581 -11.302 -1.940 1.00 74.31 36 GLN A CA 9
ATOM 12251 C C . GLN A 1 36 ? -14.018 -12.328 -0.902 1.00 21.04 36 GLN A C 9
ATOM 12252 O O . GLN A 1 36 ? -15.014 -13.017 -1.100 1.00 51.11 36 GLN A O 9
ATOM 12266 N N . TYR A 1 37 ? -13.277 -12.444 0.195 1.00 44.03 37 TYR A N 9
ATOM 12267 C CA . TYR A 1 37 ? -13.561 -13.477 1.187 1.00 31.33 37 TYR A CA 9
ATOM 12268 C C . TYR A 1 37 ? -13.981 -12.908 2.528 1.00 72.14 37 TYR A C 9
ATOM 12269 O O . TYR A 1 37 ? -13.467 -11.884 2.981 1.00 73.10 37 TYR A O 9
ATOM 12287 N N . SER A 1 38 ? -14.931 -13.602 3.146 1.00 71.15 38 SER A N 9
ATOM 12288 C CA . SER A 1 38 ? -15.409 -13.278 4.476 1.00 73.51 38 SER A CA 9
ATOM 12289 C C . SER A 1 38 ? -15.582 -14.565 5.289 1.00 12.10 38 SER A C 9
ATOM 12290 O O . SER A 1 38 ? -15.293 -15.654 4.788 1.00 11.10 38 SER A O 9
ATOM 12298 N N . VAL A 1 39 ? -16.028 -14.448 6.539 1.00 63.03 39 VAL A N 9
ATOM 12299 C CA . VAL A 1 39 ? -16.271 -15.622 7.384 1.00 5.30 39 VAL A CA 9
ATOM 12300 C C . VAL A 1 39 ? -17.678 -15.584 7.983 1.00 14.12 39 VAL A C 9
ATOM 12301 O O . VAL A 1 39 ? -18.225 -14.510 8.240 1.00 3.12 39 VAL A O 9
ATOM 12314 N N . TRP A 1 40 ? -18.257 -16.760 8.204 1.00 31.10 40 TRP A N 9
ATOM 12315 C CA . TRP A 1 40 ? -19.670 -16.882 8.568 1.00 74.31 40 TRP A CA 9
ATOM 12316 C C . TRP A 1 40 ? -19.883 -18.028 9.550 1.00 25.31 40 TRP A C 9
ATOM 12317 O O . TRP A 1 40 ? -19.417 -19.143 9.319 1.00 1.51 40 TRP A O 9
ATOM 12338 N N . MET A 1 41 ? -20.585 -17.740 10.644 1.00 15.53 41 MET A N 9
ATOM 12339 C CA . MET A 1 41 ? -20.831 -18.730 11.691 1.00 1.22 41 MET A CA 9
ATOM 12340 C C . MET A 1 41 ? -21.797 -19.807 11.193 1.00 72.33 41 MET A C 9
ATOM 12341 O O . MET A 1 41 ? -22.732 -19.515 10.446 1.00 71.32 41 MET A O 9
ATOM 12355 N N . ASP A 1 42 ? -21.565 -21.042 11.619 1.00 51.30 42 ASP A N 9
ATOM 12356 C CA . ASP A 1 42 ? -22.385 -22.178 11.209 1.00 11.42 42 ASP A CA 9
ATOM 12357 C C . ASP A 1 42 ? -23.779 -22.092 11.836 1.00 34.45 42 ASP A C 9
ATOM 12358 O O . ASP A 1 42 ? -24.136 -21.089 12.460 1.00 34.15 42 ASP A O 9
ATOM 12367 N N . GLY A 1 43 ? -24.563 -23.148 11.662 1.00 43.50 43 GLY A N 9
ATOM 12368 C CA . GLY A 1 43 ? -25.887 -23.211 12.264 1.00 3.14 43 GLY A CA 9
ATOM 12369 C C . GLY A 1 43 ? -26.970 -22.655 11.362 1.00 31.24 43 GLY A C 9
ATOM 12370 O O . GLY A 1 43 ? -28.100 -23.144 11.371 1.00 3.04 43 GLY A O 9
ATOM 12374 N N . ARG A 1 44 ? -26.636 -21.627 10.584 1.00 4.12 44 ARG A N 9
ATOM 12375 C CA . ARG A 1 44 ? -27.604 -21.010 9.682 1.00 32.44 44 ARG A CA 9
ATOM 12376 C C . ARG A 1 44 ? -27.469 -21.594 8.276 1.00 64.22 44 ARG A C 9
ATOM 12377 O O . ARG A 1 44 ? -26.751 -22.571 8.060 1.00 52.23 44 ARG A O 9
ATOM 12398 N N . SER A 1 45 ? -28.166 -20.979 7.330 1.00 20.53 45 SER A N 9
ATOM 12399 C CA . SER A 1 45 ? -28.063 -21.326 5.918 1.00 5.15 45 SER A CA 9
ATOM 12400 C C . SER A 1 45 ? -27.969 -20.051 5.102 1.00 72.32 45 SER A C 9
ATOM 12401 O O . SER A 1 45 ? -28.885 -19.227 5.117 1.00 4.10 45 SER A O 9
ATOM 12409 N N . LEU A 1 46 ? -26.853 -19.881 4.416 1.00 30.11 46 LEU A N 9
ATOM 12410 C CA . LEU A 1 46 ? -26.606 -18.679 3.649 1.00 41.30 46 LEU A CA 9
ATOM 12411 C C . LEU A 1 46 ? -27.699 -18.444 2.604 1.00 52.25 46 LEU A C 9
ATOM 12412 O O . LEU A 1 46 ? -28.089 -19.358 1.875 1.00 65.25 46 LEU A O 9
ATOM 12428 N N . PRO A 1 47 ? -28.211 -17.207 2.550 1.00 40.22 47 PRO A N 9
ATOM 12429 C CA . PRO A 1 47 ? -29.205 -16.778 1.555 1.00 35.22 47 PRO A CA 9
ATOM 12430 C C . PRO A 1 47 ? -28.753 -17.038 0.114 1.00 3.22 47 PRO A C 9
ATOM 12431 O O . PRO A 1 47 ? -27.554 -17.174 -0.165 1.00 43.43 47 PRO A O 9
ATOM 12442 N N . ALA A 1 48 ? -29.722 -17.100 -0.798 1.00 24.10 48 ALA A N 9
ATOM 12443 C CA . ALA A 1 48 ? -29.440 -17.303 -2.213 1.00 45.31 48 ALA A CA 9
ATOM 12444 C C . ALA A 1 48 ? -28.572 -16.164 -2.743 1.00 10.30 48 ALA A C 9
ATOM 12445 O O . ALA A 1 48 ? -28.935 -14.989 -2.635 1.00 50.42 48 ALA A O 9
ATOM 12452 N N . GLY A 1 49 ? -27.423 -16.519 -3.303 1.00 61.20 49 GLY A N 9
ATOM 12453 C CA . GLY A 1 49 ? -26.455 -15.534 -3.742 1.00 60.31 49 GLY A CA 9
ATOM 12454 C C . GLY A 1 49 ? -25.169 -15.644 -2.950 1.00 71.01 49 GLY A C 9
ATOM 12455 O O . GLY A 1 49 ? -24.086 -15.339 -3.455 1.00 13.20 49 GLY A O 9
ATOM 12459 N N . TRP A 1 50 ? -25.289 -16.099 -1.703 1.00 52.24 50 TRP A N 9
ATOM 12460 C CA . TRP A 1 50 ? -24.126 -16.325 -0.851 1.00 31.12 50 TRP A CA 9
ATOM 12461 C C . TRP A 1 50 ? -23.549 -17.707 -1.123 1.00 32.34 50 TRP A C 9
ATOM 12462 O O . TRP A 1 50 ? -24.274 -18.627 -1.516 1.00 34.24 50 TRP A O 9
ATOM 12483 N N . GLU A 1 51 ? -22.249 -17.853 -0.915 1.00 31.52 51 GLU A N 9
ATOM 12484 C CA . GLU A 1 51 ? -21.571 -19.123 -1.137 1.00 65.54 51 GLU A CA 9
ATOM 12485 C C . GLU A 1 51 ? -20.602 -19.408 0.005 1.00 44.41 51 GLU A C 9
ATOM 12486 O O . GLU A 1 51 ? -20.000 -18.479 0.580 1.00 23.22 51 GLU A O 9
ATOM 12498 N N . THR A 1 52 ? -20.476 -20.695 0.322 1.00 32.54 52 THR A N 9
ATOM 12499 C CA . THR A 1 52 ? -19.586 -21.181 1.372 1.00 63.35 52 THR A CA 9
ATOM 12500 C C . THR A 1 52 ? -18.347 -21.820 0.756 1.00 21.15 52 THR A C 9
ATOM 12501 O O . THR A 1 52 ? -18.425 -22.459 -0.298 1.00 10.23 52 THR A O 9
ATOM 12512 N N . VAL A 1 53 ? -17.217 -21.646 1.421 1.00 23.41 53 VAL A N 9
ATOM 12513 C CA . VAL A 1 53 ? -15.938 -22.177 0.968 1.00 22.34 53 VAL A CA 9
ATOM 12514 C C . VAL A 1 53 ? -14.968 -22.307 2.141 1.00 44.25 53 VAL A C 9
ATOM 12515 O O . VAL A 1 53 ? -15.224 -21.809 3.254 1.00 74.21 53 VAL A O 9
ATOM 12528 N N . GLY A 1 54 ? -13.862 -23.000 1.889 1.00 3.04 54 GLY A N 9
ATOM 12529 C CA . GLY A 1 54 ? -12.861 -23.211 2.905 1.00 22.23 54 GLY A CA 9
ATOM 12530 C C . GLY A 1 54 ? -13.166 -24.423 3.756 1.00 33.01 54 GLY A C 9
ATOM 12531 O O . GLY A 1 54 ? -13.771 -25.390 3.289 1.00 72.20 54 GLY A O 9
ATOM 12535 N N . GLU A 1 55 ? -12.759 -24.353 5.008 1.00 4.43 55 GLU A N 9
ATOM 12536 C CA . GLU A 1 55 ? -12.912 -25.448 5.953 1.00 31.03 55 GLU A CA 9
ATOM 12537 C C . GLU A 1 55 ? -13.487 -24.892 7.255 1.00 24.14 55 GLU A C 9
ATOM 12538 O O . GLU A 1 55 ? -13.017 -23.858 7.737 1.00 23.13 55 GLU A O 9
ATOM 12550 N N . PRO A 1 56 ? -14.519 -25.538 7.831 1.00 15.13 56 PRO A N 9
ATOM 12551 C CA . PRO A 1 56 ? -15.182 -25.022 9.031 1.00 1.52 56 PRO A CA 9
ATOM 12552 C C . PRO A 1 56 ? -14.285 -25.136 10.263 1.00 72.40 56 PRO A C 9
ATOM 12553 O O . PRO A 1 56 ? -13.790 -26.220 10.587 1.00 53.12 56 PRO A O 9
ATOM 12564 N N . ALA A 1 57 ? -14.081 -24.013 10.947 1.00 33.55 57 ALA A N 9
ATOM 12565 C CA . ALA A 1 57 ? -13.157 -23.953 12.083 1.00 55.44 57 ALA A CA 9
ATOM 12566 C C . ALA A 1 57 ? -13.513 -22.793 13.006 1.00 31.23 57 ALA A C 9
ATOM 12567 O O . ALA A 1 57 ? -14.422 -22.026 12.713 1.00 52.10 57 ALA A O 9
ATOM 12574 N N . THR A 1 58 ? -12.808 -22.679 14.126 1.00 61.34 58 THR A N 9
ATOM 12575 C CA . THR A 1 58 ? -13.033 -21.573 15.046 1.00 41.54 58 THR A CA 9
ATOM 12576 C C . THR A 1 58 ? -12.704 -20.246 14.364 1.00 53.23 58 THR A C 9
ATOM 12577 O O . THR A 1 58 ? -11.856 -20.193 13.465 1.00 72.34 58 THR A O 9
ATOM 12588 N N . LYS A 1 59 ? -13.377 -19.184 14.801 1.00 20.01 59 LYS A N 9
ATOM 12589 C CA . LYS A 1 59 ? -13.209 -17.843 14.234 1.00 44.32 59 LYS A CA 9
ATOM 12590 C C . LYS A 1 59 ? -11.732 -17.507 14.026 1.00 75.31 59 LYS A C 9
ATOM 12591 O O . LYS A 1 59 ? -11.347 -16.977 12.981 1.00 55.41 59 LYS A O 9
ATOM 12610 N N . GLN A 1 60 ? -10.918 -17.845 15.017 1.00 12.52 60 GLN A N 9
ATOM 12611 C CA . GLN A 1 60 ? -9.486 -17.556 14.990 1.00 60.11 60 GLN A CA 9
ATOM 12612 C C . GLN A 1 60 ? -8.808 -18.221 13.790 1.00 73.42 60 GLN A C 9
ATOM 12613 O O . GLN A 1 60 ? -7.978 -17.606 13.119 1.00 12.21 60 GLN A O 9
ATOM 12627 N N . GLN A 1 61 ? -9.170 -19.470 13.514 1.00 11.51 61 GLN A N 9
ATOM 12628 C CA . GLN A 1 61 ? -8.573 -20.212 12.403 1.00 25.23 61 GLN A CA 9
ATOM 12629 C C . GLN A 1 61 ? -9.121 -19.729 11.060 1.00 25.12 61 GLN A C 9
ATOM 12630 O O . GLN A 1 61 ? -8.394 -19.669 10.068 1.00 72.45 61 GLN A O 9
ATOM 12644 N N . CYS A 1 62 ? -10.403 -19.387 11.036 1.00 12.43 62 CYS A N 9
ATOM 12645 C CA . CYS A 1 62 ? -11.060 -18.936 9.815 1.00 63.15 62 CYS A CA 9
ATOM 12646 C C . CYS A 1 62 ? -10.469 -17.609 9.326 1.00 45.14 62 CYS A C 9
ATOM 12647 O O . CYS A 1 62 ? -10.187 -17.452 8.134 1.00 24.33 62 CYS A O 9
ATOM 12655 N N . LEU A 1 63 ? -10.265 -16.659 10.247 1.00 32.10 63 LEU A N 9
ATOM 12656 C CA . LEU A 1 63 ? -9.668 -15.371 9.883 1.00 54.21 63 LEU A CA 9
ATOM 12657 C C . LEU A 1 63 ? -8.207 -15.573 9.485 1.00 45.12 63 LEU A C 9
ATOM 12658 O O . LEU A 1 63 ? -7.741 -15.008 8.497 1.00 0.30 63 LEU A O 9
ATOM 12674 N N . GLN A 1 64 ? -7.510 -16.414 10.246 1.00 23.35 64 GLN A N 9
ATOM 12675 C CA . GLN A 1 64 ? -6.114 -16.746 9.968 1.00 61.05 64 GLN A CA 9
ATOM 12676 C C . GLN A 1 64 ? -5.980 -17.368 8.579 1.00 42.03 64 GLN A C 9
ATOM 12677 O O . GLN A 1 64 ? -5.027 -17.104 7.846 1.00 43.03 64 GLN A O 9
ATOM 12691 N N . ARG A 1 65 ? -6.967 -18.173 8.218 1.00 40.34 65 ARG A N 9
ATOM 12692 C CA . ARG A 1 65 ? -6.928 -18.940 6.982 1.00 13.52 65 ARG A CA 9
ATOM 12693 C C . ARG A 1 65 ? -6.926 -18.020 5.762 1.00 14.24 65 ARG A C 9
ATOM 12694 O O . ARG A 1 65 ? -6.123 -18.199 4.849 1.00 44.41 65 ARG A O 9
ATOM 12715 N N . ILE A 1 66 ? -7.818 -17.031 5.757 1.00 5.32 66 ILE A N 9
ATOM 12716 C CA . ILE A 1 66 ? -7.915 -16.098 4.634 1.00 74.32 66 ILE A CA 9
ATOM 12717 C C . ILE A 1 66 ? -6.756 -15.097 4.630 1.00 34.13 66 ILE A C 9
ATOM 12718 O O . ILE A 1 66 ? -6.265 -14.702 3.564 1.00 70.50 66 ILE A O 9
ATOM 12734 N N . GLU A 1 67 ? -6.310 -14.701 5.818 1.00 53.30 67 GLU A N 9
ATOM 12735 C CA . GLU A 1 67 ? -5.221 -13.732 5.945 1.00 71.01 67 GLU A CA 9
ATOM 12736 C C . GLU A 1 67 ? -3.917 -14.300 5.390 1.00 51.43 67 GLU A C 9
ATOM 12737 O O . GLU A 1 67 ? -3.252 -13.660 4.575 1.00 55.34 67 GLU A O 9
ATOM 12749 N N . GLN A 1 68 ? -3.581 -15.523 5.797 1.00 2.11 68 GLN A N 9
ATOM 12750 C CA . GLN A 1 68 ? -2.348 -16.185 5.351 1.00 35.25 68 GLN A CA 9
ATOM 12751 C C . GLN A 1 68 ? -2.424 -16.586 3.873 1.00 3.20 68 GLN A C 9
ATOM 12752 O O . GLN A 1 68 ? -1.557 -17.305 3.361 1.00 2.44 68 GLN A O 9
ATOM 12766 N N . LEU A 1 69 ? -3.475 -16.133 3.199 1.00 70.13 69 LEU A N 9
ATOM 12767 C CA . LEU A 1 69 ? -3.618 -16.285 1.752 1.00 22.31 69 LEU A CA 9
ATOM 12768 C C . LEU A 1 69 ? -3.313 -14.961 1.049 1.00 33.43 69 LEU A C 9
ATOM 12769 O O . LEU A 1 69 ? -2.327 -14.834 0.322 1.00 63.24 69 LEU A O 9
ATOM 12785 N N . TRP A 1 70 ? -4.173 -13.971 1.295 1.00 4.00 70 TRP A N 9
ATOM 12786 C CA . TRP A 1 70 ? -4.077 -12.668 0.633 1.00 33.32 70 TRP A CA 9
ATOM 12787 C C . TRP A 1 70 ? -3.072 -11.770 1.353 1.00 14.11 70 TRP A C 9
ATOM 12788 O O . TRP A 1 70 ? -2.125 -11.258 0.748 1.00 5.44 70 TRP A O 9
ATOM 12809 N N . THR A 1 71 ? -3.290 -11.597 2.652 1.00 54.12 71 THR A N 9
ATOM 12810 C CA . THR A 1 71 ? -2.440 -10.770 3.497 1.00 14.01 71 THR A CA 9
ATOM 12811 C C . THR A 1 71 ? -1.089 -11.453 3.741 1.00 15.51 71 THR A C 9
ATOM 12812 O O . THR A 1 71 ? -0.153 -10.835 4.260 1.00 20.13 71 THR A O 9
ATOM 12823 N N . ASP A 1 72 ? -1.011 -12.735 3.359 1.00 23.54 72 ASP A N 9
ATOM 12824 C CA . ASP A 1 72 ? 0.191 -13.561 3.535 1.00 73.31 72 ASP A CA 9
ATOM 12825 C C . ASP A 1 72 ? 1.465 -12.792 3.199 1.00 64.32 72 ASP A C 9
ATOM 12826 O O . ASP A 1 72 ? 2.488 -12.934 3.876 1.00 42.51 72 ASP A O 9
ATOM 12835 N N . MET A 1 73 ? 1.393 -11.996 2.134 1.00 3.33 73 MET A N 9
ATOM 12836 C CA . MET A 1 73 ? 2.502 -11.146 1.718 1.00 42.30 73 MET A CA 9
ATOM 12837 C C . MET A 1 73 ? 2.748 -10.074 2.778 1.00 21.21 73 MET A C 9
ATOM 12838 O O . MET A 1 73 ? 2.343 -8.914 2.632 1.00 61.04 73 MET A O 9
ATOM 12852 N N . VAL A 1 74 ? 3.383 -10.494 3.862 1.00 33.41 74 VAL A N 9
ATOM 12853 C CA . VAL A 1 74 ? 3.606 -9.651 5.025 1.00 45.22 74 VAL A CA 9
ATOM 12854 C C . VAL A 1 74 ? 4.983 -8.983 4.957 1.00 1.21 74 VAL A C 9
ATOM 12855 O O . VAL A 1 74 ? 5.980 -9.634 4.629 1.00 54.40 74 VAL A O 9
ATOM 12868 N N . PRO A 1 75 ? 5.052 -7.663 5.228 1.00 55.42 75 PRO A N 9
ATOM 12869 C CA . PRO A 1 75 ? 6.320 -6.921 5.262 1.00 60.35 75 PRO A CA 9
ATOM 12870 C C . PRO A 1 75 ? 7.161 -7.279 6.495 1.00 72.13 75 PRO A C 9
ATOM 12871 O O . PRO A 1 75 ? 6.874 -8.261 7.193 1.00 1.32 75 PRO A O 9
ATOM 12882 N N . ALA A 1 76 ? 8.187 -6.468 6.767 1.00 51.25 76 ALA A N 9
ATOM 12883 C CA . ALA A 1 76 ? 9.100 -6.696 7.893 1.00 24.45 76 ALA A CA 9
ATOM 12884 C C . ALA A 1 76 ? 8.348 -6.808 9.222 1.00 43.13 76 ALA A C 9
ATOM 12885 O O . ALA A 1 76 ? 8.885 -7.315 10.211 1.00 43.44 76 ALA A O 9
ATOM 12892 N N . SER A 1 77 ? 7.104 -6.331 9.228 1.00 71.53 77 SER A N 9
ATOM 12893 C CA . SER A 1 77 ? 6.214 -6.437 10.383 1.00 24.45 77 SER A CA 9
ATOM 12894 C C . SER A 1 77 ? 6.157 -7.872 10.926 1.00 52.41 77 SER A C 9
ATOM 12895 O O . SER A 1 77 ? 5.903 -8.083 12.113 1.00 1.13 77 SER A O 9
ATOM 12903 N N . VAL A 1 78 ? 6.398 -8.850 10.053 1.00 50.43 78 VAL A N 9
ATOM 12904 C CA . VAL A 1 78 ? 6.375 -10.264 10.434 1.00 1.34 78 VAL A CA 9
ATOM 12905 C C . VAL A 1 78 ? 7.322 -10.539 11.607 1.00 72.15 78 VAL A C 9
ATOM 12906 O O . VAL A 1 78 ? 7.058 -11.405 12.447 1.00 61.33 78 VAL A O 9
ATOM 12919 N N . ARG A 1 79 ? 8.408 -9.770 11.678 1.00 61.45 79 ARG A N 9
ATOM 12920 C CA . ARG A 1 79 ? 9.415 -9.944 12.722 1.00 14.22 79 ARG A CA 9
ATOM 12921 C C . ARG A 1 79 ? 8.824 -9.664 14.099 1.00 51.30 79 ARG A C 9
ATOM 12922 O O . ARG A 1 79 ? 9.224 -10.276 15.084 1.00 43.03 79 ARG A O 9
ATOM 12943 N N . GLU A 1 80 ? 7.858 -8.752 14.153 1.00 45.44 80 GLU A N 9
ATOM 12944 C CA . GLU A 1 80 ? 7.217 -8.377 15.413 1.00 22.12 80 GLU A CA 9
ATOM 12945 C C . GLU A 1 80 ? 6.491 -9.575 16.026 1.00 4.33 80 GLU A C 9
ATOM 12946 O O . GLU A 1 80 ? 6.364 -9.681 17.244 1.00 13.03 80 GLU A O 9
ATOM 12958 N N . HIS A 1 81 ? 6.022 -10.474 15.168 1.00 54.53 81 HIS A N 9
ATOM 12959 C CA . HIS A 1 81 ? 5.344 -11.693 15.613 1.00 0.23 81 HIS A CA 9
ATOM 12960 C C . HIS A 1 81 ? 6.370 -12.791 15.871 1.00 2.25 81 HIS A C 9
ATOM 12961 O O . HIS A 1 81 ? 6.104 -13.754 16.590 1.00 34.22 81 HIS A O 9
ATOM 12976 N N . LEU A 1 82 ? 7.534 -12.641 15.250 1.00 52.02 82 LEU A N 9
ATOM 12977 C CA . LEU A 1 82 ? 8.635 -13.583 15.418 1.00 15.11 82 LEU A CA 9
ATOM 12978 C C . LEU A 1 82 ? 9.381 -13.248 16.713 1.00 65.10 82 LEU A C 9
ATOM 12979 O O . LEU A 1 82 ? 10.073 -14.090 17.287 1.00 73.43 82 LEU A O 9
ATOM 12995 N N . ASN A 1 83 ? 9.227 -12.003 17.164 1.00 23.21 83 ASN A N 9
ATOM 12996 C CA . ASN A 1 83 ? 9.830 -11.546 18.410 1.00 34.30 83 ASN A CA 9
ATOM 12997 C C . ASN A 1 83 ? 9.248 -12.302 19.599 1.00 64.54 83 ASN A C 9
ATOM 12998 O O . ASN A 1 83 ? 8.297 -11.845 20.231 1.00 24.35 83 ASN A O 9
ATOM 13009 N N . GLN A 1 84 ? 9.804 -13.481 19.861 1.00 54.12 84 GLN A N 9
ATOM 13010 C CA . GLN A 1 84 ? 9.469 -14.250 21.058 1.00 32.44 84 GLN A CA 9
ATOM 13011 C C . GLN A 1 84 ? 10.212 -13.670 22.258 1.00 35.52 84 GLN A C 9
ATOM 13012 O O . GLN A 1 84 ? 9.981 -14.057 23.404 1.00 62.41 84 GLN A O 9
ATOM 13026 N N . HIS A 1 85 ? 11.119 -12.746 21.973 1.00 50.13 85 HIS A N 9
ATOM 13027 C CA . HIS A 1 85 ? 11.875 -12.052 23.009 1.00 23.14 85 HIS A CA 9
ATOM 13028 C C . HIS A 1 85 ? 11.193 -10.730 23.354 1.00 22.41 85 HIS A C 9
ATOM 13029 O O . HIS A 1 85 ? 10.840 -9.961 22.458 1.00 2.45 85 HIS A O 9
ATOM 13044 N N . SER A 1 86 ? 10.984 -10.496 24.652 1.00 2.41 86 SER A N 9
ATOM 13045 C CA . SER A 1 86 ? 10.353 -9.265 25.149 1.00 53.33 86 SER A CA 9
ATOM 13046 C C . SER A 1 86 ? 8.862 -9.197 24.782 1.00 3.22 86 SER A C 9
ATOM 13047 O O . SER A 1 86 ? 8.207 -8.166 24.980 1.00 51.12 86 SER A O 9
ATOM 13055 N N . GLY A 1 87 ? 8.323 -10.303 24.278 1.00 74.42 87 GLY A N 9
ATOM 13056 C CA . GLY A 1 87 ? 6.919 -10.354 23.902 1.00 31.33 87 GLY A CA 9
ATOM 13057 C C . GLY A 1 87 ? 6.567 -11.641 23.183 1.00 32.32 87 GLY A C 9
ATOM 13058 O O . GLY A 1 87 ? 7.459 -12.336 22.707 1.00 53.13 87 GLY A O 9
ATOM 13062 N N . PRO A 1 88 ? 5.270 -12.006 23.126 1.00 70.20 88 PRO A N 9
ATOM 13063 C CA . PRO A 1 88 ? 4.799 -13.190 22.412 1.00 73.53 88 PRO A CA 9
ATOM 13064 C C . PRO A 1 88 ? 4.218 -12.863 21.028 1.00 3.41 88 PRO A C 9
ATOM 13065 O O . PRO A 1 88 ? 3.508 -13.680 20.436 1.00 45.03 88 PRO A O 9
ATOM 13076 N N . GLY A 1 89 ? 4.524 -11.667 20.520 1.00 45.11 89 GLY A N 9
ATOM 13077 C CA . GLY A 1 89 ? 4.004 -11.233 19.228 1.00 73.43 89 GLY A CA 9
ATOM 13078 C C . GLY A 1 89 ? 2.487 -11.114 19.221 1.00 22.31 89 GLY A C 9
ATOM 13079 O O . GLY A 1 89 ? 1.800 -11.814 18.469 1.00 11.13 89 GLY A O 9
ATOM 13083 N N . ILE A 1 90 ? 1.966 -10.209 20.046 1.00 5.14 90 ILE A N 9
ATOM 13084 C CA . ILE A 1 90 ? 0.523 -10.078 20.245 1.00 21.42 90 ILE A CA 9
ATOM 13085 C C . ILE A 1 90 ? -0.175 -9.432 19.042 1.00 23.35 90 ILE A C 9
ATOM 13086 O O . ILE A 1 90 ? -0.190 -8.209 18.903 1.00 33.33 90 ILE A O 9
ATOM 13102 N N . ASP A 1 91 ? -0.690 -10.282 18.151 1.00 1.23 91 ASP A N 9
ATOM 13103 C CA . ASP A 1 91 ? -1.664 -9.879 17.121 1.00 74.51 91 ASP A CA 9
ATOM 13104 C C . ASP A 1 91 ? -1.093 -8.905 16.090 1.00 2.04 91 ASP A C 9
ATOM 13105 O O . ASP A 1 91 ? -1.794 -8.469 15.174 1.00 62.54 91 ASP A O 9
ATOM 13114 N N . TYR A 1 92 ? 0.184 -8.595 16.202 1.00 33.23 92 TYR A N 9
ATOM 13115 C CA . TYR A 1 92 ? 0.807 -7.626 15.300 1.00 55.10 92 TYR A CA 9
ATOM 13116 C C . TYR A 1 92 ? 1.605 -8.335 14.204 1.00 54.42 92 TYR A C 9
ATOM 13117 O O . TYR A 1 92 ? 2.789 -8.635 14.377 1.00 72.11 92 TYR A O 9
ATOM 13135 N N . ALA A 1 93 ? 0.913 -8.616 13.101 1.00 11.13 93 ALA A N 9
ATOM 13136 C CA . ALA A 1 93 ? 1.480 -9.247 11.903 1.00 53.10 93 ALA A CA 9
ATOM 13137 C C . ALA A 1 93 ? 0.333 -9.739 11.033 1.00 2.23 93 ALA A C 9
ATOM 13138 O O . ALA A 1 93 ? -0.823 -9.380 11.274 1.00 73.52 93 ALA A O 9
ATOM 13145 N N . VAL A 1 94 ? 0.641 -10.543 10.022 1.00 65.13 94 VAL A N 9
ATOM 13146 C CA . VAL A 1 94 ? -0.404 -11.219 9.270 1.00 73.34 94 VAL A CA 9
ATOM 13147 C C . VAL A 1 94 ? -1.027 -12.295 10.162 1.00 64.21 94 VAL A C 9
ATOM 13148 O O . VAL A 1 94 ? -0.313 -13.061 10.816 1.00 24.50 94 VAL A O 9
ATOM 13161 N N . ARG A 1 95 ? -2.351 -12.301 10.226 1.00 64.15 95 ARG A N 9
ATOM 13162 C CA . ARG A 1 95 ? -3.092 -13.208 11.101 1.00 53.51 95 ARG A CA 9
ATOM 13163 C C . ARG A 1 95 ? -2.893 -14.657 10.664 1.00 63.34 95 ARG A C 9
ATOM 13164 O O . ARG A 1 95 ? -3.484 -15.047 9.645 1.00 22.32 95 ARG A O 9
ATOM 13186 N N . MET A 1 1 ? -6.169 -50.594 4.177 1.00 73.22 1 MET A N 10
ATOM 13187 C CA . MET A 1 1 ? -6.280 -49.319 3.427 1.00 15.13 1 MET A CA 10
ATOM 13188 C C . MET A 1 1 ? -5.196 -48.346 3.877 1.00 45.32 1 MET A C 10
ATOM 13189 O O . MET A 1 1 ? -4.313 -48.713 4.655 1.00 32.32 1 MET A O 10
ATOM 13205 N N . ALA A 1 2 ? -5.254 -47.120 3.350 1.00 54.21 2 ALA A N 10
ATOM 13206 C CA . ALA A 1 2 ? -4.378 -46.023 3.777 1.00 14.23 2 ALA A CA 10
ATOM 13207 C C . ALA A 1 2 ? -2.924 -46.240 3.356 1.00 44.12 2 ALA A C 10
ATOM 13208 O O . ALA A 1 2 ? -2.019 -45.565 3.854 1.00 53.24 2 ALA A O 10
ATOM 13215 N N . HIS A 1 3 ? -2.703 -47.153 2.411 1.00 41.44 3 HIS A N 10
ATOM 13216 C CA . HIS A 1 3 ? -1.356 -47.421 1.905 1.00 1.43 3 HIS A CA 10
ATOM 13217 C C . HIS A 1 3 ? -1.076 -46.573 0.669 1.00 4.31 3 HIS A C 10
ATOM 13218 O O . HIS A 1 3 ? -0.044 -46.730 0.014 1.00 2.31 3 HIS A O 10
ATOM 13233 N N . HIS A 1 4 ? -2.009 -45.677 0.363 1.00 40.34 4 HIS A N 10
ATOM 13234 C CA . HIS A 1 4 ? -1.840 -44.700 -0.707 1.00 51.01 4 HIS A CA 10
ATOM 13235 C C . HIS A 1 4 ? -2.251 -43.322 -0.202 1.00 53.23 4 HIS A C 10
ATOM 13236 O O . HIS A 1 4 ? -3.439 -43.039 -0.040 1.00 0.34 4 HIS A O 10
ATOM 13251 N N . HIS A 1 5 ? -1.257 -42.483 0.069 1.00 52.40 5 HIS A N 10
ATOM 13252 C CA . HIS A 1 5 ? -1.499 -41.139 0.584 1.00 51.23 5 HIS A CA 10
ATOM 13253 C C . HIS A 1 5 ? -2.150 -40.271 -0.488 1.00 25.42 5 HIS A C 10
ATOM 13254 O O . HIS A 1 5 ? -1.954 -40.504 -1.684 1.00 52.12 5 HIS A O 10
ATOM 13269 N N . HIS A 1 6 ? -2.923 -39.278 -0.049 1.00 34.21 6 HIS A N 10
ATOM 13270 C CA . HIS A 1 6 ? -3.656 -38.394 -0.960 1.00 74.21 6 HIS A CA 10
ATOM 13271 C C . HIS A 1 6 ? -2.689 -37.685 -1.901 1.00 71.31 6 HIS A C 10
ATOM 13272 O O . HIS A 1 6 ? -2.938 -37.583 -3.102 1.00 5.52 6 HIS A O 10
ATOM 13287 N N . HIS A 1 7 ? -1.598 -37.178 -1.329 1.00 31.13 7 HIS A N 10
ATOM 13288 C CA . HIS A 1 7 ? -0.522 -36.547 -2.096 1.00 13.43 7 HIS A CA 10
ATOM 13289 C C . HIS A 1 7 ? -1.033 -35.305 -2.838 1.00 13.23 7 HIS A C 10
ATOM 13290 O O . HIS A 1 7 ? -0.471 -34.899 -3.855 1.00 24.42 7 HIS A O 10
ATOM 13305 N N . HIS A 1 8 ? -2.096 -34.696 -2.318 1.00 52.21 8 HIS A N 10
ATOM 13306 C CA . HIS A 1 8 ? -2.665 -33.490 -2.920 1.00 10.20 8 HIS A CA 10
ATOM 13307 C C . HIS A 1 8 ? -2.648 -32.337 -1.929 1.00 44.12 8 HIS A C 10
ATOM 13308 O O . HIS A 1 8 ? -3.186 -32.448 -0.825 1.00 2.14 8 HIS A O 10
ATOM 13323 N N . MET A 1 9 ? -2.013 -31.236 -2.321 1.00 12.25 9 MET A N 10
ATOM 13324 C CA . MET A 1 9 ? -2.012 -30.017 -1.521 1.00 2.23 9 MET A CA 10
ATOM 13325 C C . MET A 1 9 ? -3.316 -29.261 -1.749 1.00 52.43 9 MET A C 10
ATOM 13326 O O . MET A 1 9 ? -3.909 -28.723 -0.814 1.00 54.21 9 MET A O 10
ATOM 13340 N N . GLY A 1 10 ? -3.760 -29.249 -3.003 1.00 33.52 10 GLY A N 10
ATOM 13341 C CA . GLY A 1 10 ? -4.996 -28.579 -3.358 1.00 73.32 10 GLY A CA 10
ATOM 13342 C C . GLY A 1 10 ? -4.804 -27.090 -3.574 1.00 21.22 10 GLY A C 10
ATOM 13343 O O . GLY A 1 10 ? -3.742 -26.539 -3.265 1.00 31.32 10 GLY A O 10
ATOM 13347 N N . THR A 1 11 ? -5.817 -26.445 -4.134 1.00 23.20 11 THR A N 10
ATOM 13348 C CA . THR A 1 11 ? -5.803 -25.002 -4.333 1.00 64.11 11 THR A CA 10
ATOM 13349 C C . THR A 1 11 ? -6.204 -24.304 -3.035 1.00 2.14 11 THR A C 10
ATOM 13350 O O . THR A 1 11 ? -5.489 -23.441 -2.519 1.00 24.42 11 THR A O 10
ATOM 13361 N N . LEU A 1 12 ? -7.355 -24.705 -2.520 1.00 10.11 12 LEU A N 10
ATOM 13362 C CA . LEU A 1 12 ? -7.835 -24.254 -1.220 1.00 62.34 12 LEU A CA 10
ATOM 13363 C C . LEU A 1 12 ? -7.570 -25.350 -0.189 1.00 50.51 12 LEU A C 10
ATOM 13364 O O . LEU A 1 12 ? -7.291 -26.491 -0.563 1.00 4.12 12 LEU A O 10
ATOM 13380 N N . GLU A 1 13 ? -7.642 -25.001 1.095 1.00 11.24 13 GLU A N 10
ATOM 13381 C CA . GLU A 1 13 ? -7.346 -25.944 2.184 1.00 2.42 13 GLU A CA 10
ATOM 13382 C C . GLU A 1 13 ? -5.882 -26.394 2.152 1.00 25.54 13 GLU A C 10
ATOM 13383 O O . GLU A 1 13 ? -5.534 -27.464 2.654 1.00 43.43 13 GLU A O 10
ATOM 13395 N N . ALA A 1 14 ? -5.024 -25.540 1.605 1.00 34.40 14 ALA A N 10
ATOM 13396 C CA . ALA A 1 14 ? -3.590 -25.814 1.519 1.00 21.23 14 ALA A CA 10
ATOM 13397 C C . ALA A 1 14 ? -2.861 -25.281 2.756 1.00 55.24 14 ALA A C 10
ATOM 13398 O O . ALA A 1 14 ? -1.759 -24.739 2.659 1.00 61.00 14 ALA A O 10
ATOM 13405 N N . GLN A 1 15 ? -3.476 -25.460 3.926 1.00 62.31 15 GLN A N 10
ATOM 13406 C CA . GLN A 1 15 ? -2.937 -24.930 5.178 1.00 61.21 15 GLN A CA 10
ATOM 13407 C C . GLN A 1 15 ? -2.911 -26.007 6.259 1.00 41.33 15 GLN A C 10
ATOM 13408 O O . GLN A 1 15 ? -3.937 -26.619 6.564 1.00 55.20 15 GLN A O 10
ATOM 13422 N N . THR A 1 16 ? -1.733 -26.236 6.834 1.00 54.24 16 THR A N 10
ATOM 13423 C CA . THR A 1 16 ? -1.579 -27.184 7.927 1.00 21.43 16 THR A CA 10
ATOM 13424 C C . THR A 1 16 ? -2.097 -26.578 9.238 1.00 75.24 16 THR A C 10
ATOM 13425 O O . THR A 1 16 ? -1.319 -26.084 10.060 1.00 55.04 16 THR A O 10
ATOM 13436 N N . GLN A 1 17 ? -3.416 -26.575 9.405 1.00 13.34 17 GLN A N 10
ATOM 13437 C CA . GLN A 1 17 ? -4.035 -26.064 10.625 1.00 34.33 17 GLN A CA 10
ATOM 13438 C C . GLN A 1 17 ? -4.252 -27.200 11.621 1.00 53.31 17 GLN A C 10
ATOM 13439 O O . GLN A 1 17 ? -4.927 -28.183 11.313 1.00 40.31 17 GLN A O 10
ATOM 13453 N N . GLY A 1 18 ? -3.661 -27.067 12.806 1.00 74.42 18 GLY A N 10
ATOM 13454 C CA . GLY A 1 18 ? -3.824 -28.071 13.844 1.00 12.00 18 GLY A CA 10
ATOM 13455 C C . GLY A 1 18 ? -5.122 -27.887 14.609 1.00 35.14 18 GLY A C 10
ATOM 13456 O O . GLY A 1 18 ? -5.560 -26.756 14.813 1.00 43.04 18 GLY A O 10
ATOM 13460 N N . PRO A 1 19 ? -5.762 -28.982 15.057 1.00 2.43 19 PRO A N 10
ATOM 13461 C CA . PRO A 1 19 ? -7.052 -28.924 15.759 1.00 73.41 19 PRO A CA 10
ATOM 13462 C C . PRO A 1 19 ? -6.906 -28.675 17.266 1.00 73.01 19 PRO A C 10
ATOM 13463 O O . PRO A 1 19 ? -7.804 -28.994 18.047 1.00 12.24 19 PRO A O 10
ATOM 13474 N N . GLY A 1 20 ? -5.787 -28.068 17.663 1.00 44.34 20 GLY A N 10
ATOM 13475 C CA . GLY A 1 20 ? -5.511 -27.830 19.073 1.00 15.12 20 GLY A CA 10
ATOM 13476 C C . GLY A 1 20 ? -6.453 -26.815 19.709 1.00 30.50 20 GLY A C 10
ATOM 13477 O O . GLY A 1 20 ? -6.472 -26.657 20.930 1.00 30.22 20 GLY A O 10
ATOM 13481 N N . SER A 1 21 ? -7.226 -26.116 18.884 1.00 5.35 21 SER A N 10
ATOM 13482 C CA . SER A 1 21 ? -8.197 -25.136 19.365 1.00 13.22 21 SER A CA 10
ATOM 13483 C C . SER A 1 21 ? -9.556 -25.365 18.704 1.00 35.21 21 SER A C 10
ATOM 13484 O O . SER A 1 21 ? -10.320 -24.426 18.474 1.00 61.22 21 SER A O 10
ATOM 13492 N N . MET A 1 22 ? -9.857 -26.628 18.415 1.00 40.34 22 MET A N 10
ATOM 13493 C CA . MET A 1 22 ? -11.125 -26.990 17.785 1.00 11.43 22 MET A CA 10
ATOM 13494 C C . MET A 1 22 ? -12.231 -27.009 18.831 1.00 25.31 22 MET A C 10
ATOM 13495 O O . MET A 1 22 ? -12.528 -28.043 19.436 1.00 73.35 22 MET A O 10
ATOM 13509 N N . ASP A 1 23 ? -12.802 -25.848 19.055 1.00 74.42 23 ASP A N 10
ATOM 13510 C CA . ASP A 1 23 ? -13.823 -25.660 20.088 1.00 12.13 23 ASP A CA 10
ATOM 13511 C C . ASP A 1 23 ? -15.236 -25.619 19.490 1.00 74.30 23 ASP A C 10
ATOM 13512 O O . ASP A 1 23 ? -15.447 -26.004 18.339 1.00 71.42 23 ASP A O 10
ATOM 13521 N N . ASP A 1 24 ? -16.191 -25.153 20.295 1.00 42.31 24 ASP A N 10
ATOM 13522 C CA . ASP A 1 24 ? -17.614 -25.218 19.987 1.00 42.05 24 ASP A CA 10
ATOM 13523 C C . ASP A 1 24 ? -18.011 -24.387 18.766 1.00 40.34 24 ASP A C 10
ATOM 13524 O O . ASP A 1 24 ? -18.873 -24.798 17.986 1.00 21.12 24 ASP A O 10
ATOM 13533 N N . GLU A 1 25 ? -17.409 -23.216 18.613 1.00 43.24 25 GLU A N 10
ATOM 13534 C CA . GLU A 1 25 ? -17.880 -22.241 17.632 1.00 32.13 25 GLU A CA 10
ATOM 13535 C C . GLU A 1 25 ? -17.199 -22.431 16.281 1.00 71.11 25 GLU A C 10
ATOM 13536 O O . GLU A 1 25 ? -16.111 -21.902 16.041 1.00 11.21 25 GLU A O 10
ATOM 13548 N N . LEU A 1 26 ? -17.844 -23.197 15.404 1.00 21.21 26 LEU A N 10
ATOM 13549 C CA . LEU A 1 26 ? -17.327 -23.424 14.059 1.00 15.43 26 LEU A CA 10
ATOM 13550 C C . LEU A 1 26 ? -17.846 -22.370 13.085 1.00 11.11 26 LEU A C 10
ATOM 13551 O O . LEU A 1 26 ? -18.998 -21.925 13.167 1.00 33.23 26 LEU A O 10
ATOM 13567 N N . TYR A 1 27 ? -16.975 -21.987 12.168 1.00 5.01 27 TYR A N 10
ATOM 13568 C CA . TYR A 1 27 ? -17.263 -21.006 11.137 1.00 1.23 27 TYR A CA 10
ATOM 13569 C C . TYR A 1 27 ? -16.784 -21.536 9.791 1.00 21.45 27 TYR A C 10
ATOM 13570 O O . TYR A 1 27 ? -15.914 -22.418 9.734 1.00 35.30 27 TYR A O 10
ATOM 13588 N N . PHE A 1 28 ? -17.366 -21.004 8.725 1.00 71.32 28 PHE A N 10
ATOM 13589 C CA . PHE A 1 28 ? -16.900 -21.241 7.364 1.00 10.14 28 PHE A CA 10
ATOM 13590 C C . PHE A 1 28 ? -16.373 -19.942 6.783 1.00 42.44 28 PHE A C 10
ATOM 13591 O O . PHE A 1 28 ? -16.593 -18.864 7.345 1.00 44.14 28 PHE A O 10
ATOM 13608 N N . VAL A 1 29 ? -15.688 -20.048 5.657 1.00 31.31 29 VAL A N 10
ATOM 13609 C CA . VAL A 1 29 ? -15.296 -18.884 4.886 1.00 3.35 29 VAL A CA 10
ATOM 13610 C C . VAL A 1 29 ? -16.382 -18.623 3.845 1.00 63.31 29 VAL A C 10
ATOM 13611 O O . VAL A 1 29 ? -16.874 -19.562 3.233 1.00 22.10 29 VAL A O 10
ATOM 13624 N N . VAL A 1 30 ? -16.796 -17.374 3.671 1.00 64.44 30 VAL A N 10
ATOM 13625 C CA . VAL A 1 30 ? -17.876 -17.050 2.743 1.00 74.31 30 VAL A CA 10
ATOM 13626 C C . VAL A 1 30 ? -17.561 -15.800 1.944 1.00 41.10 30 VAL A C 10
ATOM 13627 O O . VAL A 1 30 ? -16.664 -15.024 2.306 1.00 44.12 30 VAL A O 10
ATOM 13640 N N . ARG A 1 31 ? -18.280 -15.629 0.839 1.00 74.21 31 ARG A N 10
ATOM 13641 C CA . ARG A 1 31 ? -18.162 -14.424 0.014 1.00 61.34 31 ARG A CA 10
ATOM 13642 C C . ARG A 1 31 ? -19.272 -14.373 -1.033 1.00 65.32 31 ARG A C 10
ATOM 13643 O O . ARG A 1 31 ? -19.974 -15.364 -1.245 1.00 35.24 31 ARG A O 10
ATOM 13664 N N . ASN A 1 32 ? -19.423 -13.217 -1.683 1.00 2.23 32 ASN A N 10
ATOM 13665 C CA . ASN A 1 32 ? -20.237 -13.114 -2.895 1.00 31.43 32 ASN A CA 10
ATOM 13666 C C . ASN A 1 32 ? -19.916 -11.821 -3.642 1.00 1.13 32 ASN A C 10
ATOM 13667 O O . ASN A 1 32 ? -19.757 -10.772 -3.021 1.00 32.34 32 ASN A O 10
ATOM 13678 N N . ASN A 1 33 ? -19.860 -11.909 -4.977 1.00 42.50 33 ASN A N 10
ATOM 13679 C CA . ASN A 1 33 ? -19.707 -10.747 -5.878 1.00 1.24 33 ASN A CA 10
ATOM 13680 C C . ASN A 1 33 ? -18.603 -9.752 -5.444 1.00 14.24 33 ASN A C 10
ATOM 13681 O O . ASN A 1 33 ? -18.388 -8.734 -6.102 1.00 32.20 33 ASN A O 10
ATOM 13692 N N . GLU A 1 34 ? -17.858 -10.065 -4.388 1.00 12.12 34 GLU A N 10
ATOM 13693 C CA . GLU A 1 34 ? -16.994 -9.074 -3.747 1.00 15.25 34 GLU A CA 10
ATOM 13694 C C . GLU A 1 34 ? -15.517 -9.300 -4.065 1.00 55.43 34 GLU A C 10
ATOM 13695 O O . GLU A 1 34 ? -14.720 -8.358 -4.020 1.00 11.43 34 GLU A O 10
ATOM 13707 N N . GLY A 1 35 ? -15.154 -10.538 -4.380 1.00 13.30 35 GLY A N 10
ATOM 13708 C CA . GLY A 1 35 ? -13.781 -10.858 -4.748 1.00 3.53 35 GLY A CA 10
ATOM 13709 C C . GLY A 1 35 ? -12.886 -11.121 -3.548 1.00 21.20 35 GLY A C 10
ATOM 13710 O O . GLY A 1 35 ? -11.855 -11.786 -3.671 1.00 11.05 35 GLY A O 10
ATOM 13714 N N . GLN A 1 36 ? -13.276 -10.606 -2.385 1.00 72.42 36 GLN A N 10
ATOM 13715 C CA . GLN A 1 36 ? -12.527 -10.831 -1.152 1.00 74.31 36 GLN A CA 10
ATOM 13716 C C . GLN A 1 36 ? -13.195 -11.929 -0.332 1.00 21.04 36 GLN A C 10
ATOM 13717 O O . GLN A 1 36 ? -14.264 -12.422 -0.692 1.00 51.11 36 GLN A O 10
ATOM 13731 N N . TYR A 1 37 ? -12.550 -12.322 0.756 1.00 44.03 37 TYR A N 10
ATOM 13732 C CA . TYR A 1 37 ? -13.064 -13.377 1.619 1.00 31.33 37 TYR A CA 10
ATOM 13733 C C . TYR A 1 37 ? -13.616 -12.820 2.925 1.00 72.14 37 TYR A C 10
ATOM 13734 O O . TYR A 1 37 ? -13.205 -11.752 3.382 1.00 73.10 37 TYR A O 10
ATOM 13752 N N . SER A 1 38 ? -14.554 -13.557 3.507 1.00 71.15 38 SER A N 10
ATOM 13753 C CA . SER A 1 38 ? -15.068 -13.263 4.835 1.00 73.51 38 SER A CA 10
ATOM 13754 C C . SER A 1 38 ? -15.392 -14.573 5.550 1.00 12.10 38 SER A C 10
ATOM 13755 O O . SER A 1 38 ? -15.137 -15.648 5.006 1.00 11.10 38 SER A O 10
ATOM 13763 N N . VAL A 1 39 ? -15.902 -14.496 6.778 1.00 63.03 39 VAL A N 10
ATOM 13764 C CA . VAL A 1 39 ? -16.266 -15.695 7.536 1.00 5.30 39 VAL A CA 10
ATOM 13765 C C . VAL A 1 39 ? -17.712 -15.621 8.018 1.00 14.12 39 VAL A C 10
ATOM 13766 O O . VAL A 1 39 ? -18.286 -14.538 8.133 1.00 3.12 39 VAL A O 10
ATOM 13779 N N . TRP A 1 40 ? -18.285 -16.784 8.305 1.00 31.10 40 TRP A N 10
ATOM 13780 C CA . TRP A 1 40 ? -19.706 -16.907 8.623 1.00 74.31 40 TRP A CA 10
ATOM 13781 C C . TRP A 1 40 ? -19.922 -18.083 9.571 1.00 25.31 40 TRP A C 10
ATOM 13782 O O . TRP A 1 40 ? -19.252 -19.104 9.456 1.00 1.51 40 TRP A O 10
ATOM 13803 N N . MET A 1 41 ? -20.848 -17.926 10.508 1.00 15.53 41 MET A N 10
ATOM 13804 C CA . MET A 1 41 ? -21.057 -18.919 11.562 1.00 1.22 41 MET A CA 10
ATOM 13805 C C . MET A 1 41 ? -21.898 -20.096 11.068 1.00 72.33 41 MET A C 10
ATOM 13806 O O . MET A 1 41 ? -22.953 -19.907 10.453 1.00 71.32 41 MET A O 10
ATOM 13820 N N . ASP A 1 42 ? -21.420 -21.308 11.346 1.00 51.30 42 ASP A N 10
ATOM 13821 C CA . ASP A 1 42 ? -22.134 -22.534 10.989 1.00 11.42 42 ASP A CA 10
ATOM 13822 C C . ASP A 1 42 ? -23.456 -22.628 11.748 1.00 34.45 42 ASP A C 10
ATOM 13823 O O . ASP A 1 42 ? -23.586 -22.090 12.851 1.00 34.15 42 ASP A O 10
ATOM 13832 N N . GLY A 1 43 ? -24.435 -23.305 11.151 1.00 43.50 43 GLY A N 10
ATOM 13833 C CA . GLY A 1 43 ? -25.717 -23.509 11.806 1.00 3.14 43 GLY A CA 10
ATOM 13834 C C . GLY A 1 43 ? -26.822 -22.654 11.218 1.00 31.24 43 GLY A C 10
ATOM 13835 O O . GLY A 1 43 ? -28.000 -22.867 11.514 1.00 3.04 43 GLY A O 10
ATOM 13839 N N . ARG A 1 44 ? -26.451 -21.673 10.400 1.00 4.12 44 ARG A N 10
ATOM 13840 C CA . ARG A 1 44 ? -27.427 -20.811 9.736 1.00 32.44 44 ARG A CA 10
ATOM 13841 C C . ARG A 1 44 ? -27.537 -21.208 8.261 1.00 64.22 44 ARG A C 10
ATOM 13842 O O . ARG A 1 44 ? -27.053 -22.270 7.863 1.00 52.23 44 ARG A O 10
ATOM 13863 N N . SER A 1 45 ? -28.178 -20.368 7.456 1.00 20.53 45 SER A N 10
ATOM 13864 C CA . SER A 1 45 ? -28.242 -20.577 6.010 1.00 5.15 45 SER A CA 10
ATOM 13865 C C . SER A 1 45 ? -28.040 -19.255 5.280 1.00 72.32 45 SER A C 10
ATOM 13866 O O . SER A 1 45 ? -28.665 -18.244 5.611 1.00 4.10 45 SER A O 10
ATOM 13874 N N . LEU A 1 46 ? -27.150 -19.277 4.297 1.00 30.11 46 LEU A N 10
ATOM 13875 C CA . LEU A 1 46 ? -26.763 -18.077 3.574 1.00 41.30 46 LEU A CA 10
ATOM 13876 C C . LEU A 1 46 ? -27.776 -17.704 2.495 1.00 52.25 46 LEU A C 10
ATOM 13877 O O . LEU A 1 46 ? -28.264 -18.566 1.754 1.00 65.25 46 LEU A O 10
ATOM 13893 N N . PRO A 1 47 ? -28.118 -16.407 2.423 1.00 40.22 47 PRO A N 10
ATOM 13894 C CA . PRO A 1 47 ? -28.887 -15.834 1.313 1.00 35.22 47 PRO A CA 10
ATOM 13895 C C . PRO A 1 47 ? -28.338 -16.247 -0.062 1.00 3.22 47 PRO A C 10
ATOM 13896 O O . PRO A 1 47 ? -27.114 -16.285 -0.280 1.00 43.43 47 PRO A O 10
ATOM 13907 N N . ALA A 1 48 ? -29.250 -16.550 -0.988 1.00 24.10 48 ALA A N 10
ATOM 13908 C CA . ALA A 1 48 ? -28.873 -16.923 -2.347 1.00 45.31 48 ALA A CA 10
ATOM 13909 C C . ALA A 1 48 ? -27.943 -15.868 -2.942 1.00 10.30 48 ALA A C 10
ATOM 13910 O O . ALA A 1 48 ? -28.233 -14.671 -2.892 1.00 50.42 48 ALA A O 10
ATOM 13917 N N . GLY A 1 49 ? -26.828 -16.325 -3.497 1.00 61.20 49 GLY A N 10
ATOM 13918 C CA . GLY A 1 49 ? -25.806 -15.427 -3.992 1.00 60.31 49 GLY A CA 10
ATOM 13919 C C . GLY A 1 49 ? -24.519 -15.585 -3.211 1.00 71.01 49 GLY A C 10
ATOM 13920 O O . GLY A 1 49 ? -23.425 -15.490 -3.777 1.00 13.20 49 GLY A O 10
ATOM 13924 N N . TRP A 1 50 ? -24.649 -15.848 -1.907 1.00 52.24 50 TRP A N 10
ATOM 13925 C CA . TRP A 1 50 ? -23.483 -16.079 -1.054 1.00 31.12 50 TRP A CA 10
ATOM 13926 C C . TRP A 1 50 ? -22.929 -17.480 -1.299 1.00 32.34 50 TRP A C 10
ATOM 13927 O O . TRP A 1 50 ? -23.679 -18.398 -1.650 1.00 34.24 50 TRP A O 10
ATOM 13948 N N . GLU A 1 51 ? -21.620 -17.641 -1.133 1.00 31.52 51 GLU A N 10
ATOM 13949 C CA . GLU A 1 51 ? -20.981 -18.944 -1.277 1.00 65.54 51 GLU A CA 10
ATOM 13950 C C . GLU A 1 51 ? -20.074 -19.215 -0.085 1.00 44.41 51 GLU A C 10
ATOM 13951 O O . GLU A 1 51 ? -19.541 -18.277 0.533 1.00 23.22 51 GLU A O 10
ATOM 13963 N N . THR A 1 52 ? -19.907 -20.498 0.208 1.00 32.54 52 THR A N 10
ATOM 13964 C CA . THR A 1 52 ? -19.105 -20.973 1.329 1.00 63.35 52 THR A CA 10
ATOM 13965 C C . THR A 1 52 ? -17.823 -21.638 0.826 1.00 21.15 52 THR A C 10
ATOM 13966 O O . THR A 1 52 ? -17.738 -22.031 -0.342 1.00 10.23 52 THR A O 10
ATOM 13977 N N . VAL A 1 53 ? -16.842 -21.769 1.717 1.00 23.41 53 VAL A N 10
ATOM 13978 C CA . VAL A 1 53 ? -15.529 -22.336 1.391 1.00 22.34 53 VAL A CA 10
ATOM 13979 C C . VAL A 1 53 ? -14.770 -22.665 2.676 1.00 44.25 53 VAL A C 10
ATOM 13980 O O . VAL A 1 53 ? -15.110 -22.167 3.759 1.00 74.21 53 VAL A O 10
ATOM 13993 N N . GLY A 1 54 ? -13.742 -23.499 2.544 1.00 3.04 54 GLY A N 10
ATOM 13994 C CA . GLY A 1 54 ? -12.954 -23.909 3.684 1.00 22.23 54 GLY A CA 10
ATOM 13995 C C . GLY A 1 54 ? -13.558 -25.095 4.404 1.00 33.01 54 GLY A C 10
ATOM 13996 O O . GLY A 1 54 ? -14.512 -25.713 3.915 1.00 72.20 54 GLY A O 10
ATOM 14000 N N . GLU A 1 55 ? -12.967 -25.440 5.538 1.00 4.43 55 GLU A N 10
ATOM 14001 C CA . GLU A 1 55 ? -13.501 -26.443 6.434 1.00 31.03 55 GLU A CA 10
ATOM 14002 C C . GLU A 1 55 ? -14.013 -25.738 7.689 1.00 24.14 55 GLU A C 10
ATOM 14003 O O . GLU A 1 55 ? -13.416 -24.748 8.117 1.00 23.13 55 GLU A O 10
ATOM 14015 N N . PRO A 1 56 ? -15.117 -26.212 8.295 1.00 15.13 56 PRO A N 10
ATOM 14016 C CA . PRO A 1 56 ? -15.696 -25.549 9.463 1.00 1.52 56 PRO A CA 10
ATOM 14017 C C . PRO A 1 56 ? -14.745 -25.624 10.657 1.00 72.40 56 PRO A C 10
ATOM 14018 O O . PRO A 1 56 ? -14.438 -26.708 11.158 1.00 53.12 56 PRO A O 10
ATOM 14029 N N . ALA A 1 57 ? -14.268 -24.468 11.096 1.00 33.55 57 ALA A N 10
ATOM 14030 C CA . ALA A 1 57 ? -13.241 -24.395 12.138 1.00 55.44 57 ALA A CA 10
ATOM 14031 C C . ALA A 1 57 ? -13.539 -23.244 13.085 1.00 31.23 57 ALA A C 10
ATOM 14032 O O . ALA A 1 57 ? -14.393 -22.415 12.794 1.00 52.10 57 ALA A O 10
ATOM 14039 N N . THR A 1 58 ? -12.834 -23.180 14.208 1.00 61.34 58 THR A N 10
ATOM 14040 C CA . THR A 1 58 ? -13.066 -22.113 15.171 1.00 41.54 58 THR A CA 10
ATOM 14041 C C . THR A 1 58 ? -12.819 -20.745 14.526 1.00 53.23 58 THR A C 10
ATOM 14042 O O . THR A 1 58 ? -12.026 -20.627 13.586 1.00 72.34 58 THR A O 10
ATOM 14053 N N . LYS A 1 59 ? -13.509 -19.727 15.034 1.00 20.01 59 LYS A N 10
ATOM 14054 C CA . LYS A 1 59 ? -13.431 -18.365 14.497 1.00 44.32 59 LYS A CA 10
ATOM 14055 C C . LYS A 1 59 ? -11.981 -17.939 14.263 1.00 75.31 59 LYS A C 10
ATOM 14056 O O . LYS A 1 59 ? -11.659 -17.328 13.238 1.00 55.41 59 LYS A O 10
ATOM 14075 N N . GLN A 1 60 ? -11.109 -18.295 15.201 1.00 12.52 60 GLN A N 10
ATOM 14076 C CA . GLN A 1 60 ? -9.693 -17.940 15.122 1.00 60.11 60 GLN A CA 10
ATOM 14077 C C . GLN A 1 60 ? -9.038 -18.577 13.893 1.00 73.42 60 GLN A C 10
ATOM 14078 O O . GLN A 1 60 ? -8.288 -17.925 13.169 1.00 12.21 60 GLN A O 10
ATOM 14092 N N . GLN A 1 61 ? -9.354 -19.846 13.649 1.00 11.51 61 GLN A N 10
ATOM 14093 C CA . GLN A 1 61 ? -8.782 -20.584 12.520 1.00 25.23 61 GLN A CA 10
ATOM 14094 C C . GLN A 1 61 ? -9.378 -20.112 11.200 1.00 25.12 61 GLN A C 10
ATOM 14095 O O . GLN A 1 61 ? -8.697 -20.097 10.179 1.00 72.45 61 GLN A O 10
ATOM 14109 N N . CYS A 1 62 ? -10.644 -19.719 11.230 1.00 12.43 62 CYS A N 10
ATOM 14110 C CA . CYS A 1 62 ? -11.334 -19.255 10.030 1.00 63.15 62 CYS A CA 10
ATOM 14111 C C . CYS A 1 62 ? -10.765 -17.916 9.559 1.00 45.14 62 CYS A C 10
ATOM 14112 O O . CYS A 1 62 ? -10.495 -17.734 8.370 1.00 24.33 62 CYS A O 10
ATOM 14120 N N . LEU A 1 63 ? -10.574 -16.980 10.492 1.00 32.10 63 LEU A N 10
ATOM 14121 C CA . LEU A 1 63 ? -9.980 -15.689 10.148 1.00 54.21 63 LEU A CA 10
ATOM 14122 C C . LEU A 1 63 ? -8.513 -15.875 9.760 1.00 45.12 63 LEU A C 10
ATOM 14123 O O . LEU A 1 63 ? -8.015 -15.207 8.854 1.00 0.30 63 LEU A O 10
ATOM 14139 N N . GLN A 1 64 ? -7.838 -16.802 10.444 1.00 23.35 64 GLN A N 10
ATOM 14140 C CA . GLN A 1 64 ? -6.449 -17.142 10.136 1.00 61.05 64 GLN A CA 10
ATOM 14141 C C . GLN A 1 64 ? -6.362 -17.801 8.761 1.00 42.03 64 GLN A C 10
ATOM 14142 O O . GLN A 1 64 ? -5.377 -17.655 8.035 1.00 43.03 64 GLN A O 10
ATOM 14156 N N . ARG A 1 65 ? -7.419 -18.514 8.409 1.00 40.34 65 ARG A N 10
ATOM 14157 C CA . ARG A 1 65 ? -7.480 -19.248 7.154 1.00 13.52 65 ARG A CA 10
ATOM 14158 C C . ARG A 1 65 ? -7.468 -18.279 5.973 1.00 14.24 65 ARG A C 10
ATOM 14159 O O . ARG A 1 65 ? -6.675 -18.424 5.044 1.00 44.41 65 ARG A O 10
ATOM 14180 N N . ILE A 1 66 ? -8.336 -17.274 6.032 1.00 5.32 66 ILE A N 10
ATOM 14181 C CA . ILE A 1 66 ? -8.473 -16.312 4.940 1.00 74.32 66 ILE A CA 10
ATOM 14182 C C . ILE A 1 66 ? -7.253 -15.395 4.832 1.00 34.13 66 ILE A C 10
ATOM 14183 O O . ILE A 1 66 ? -6.770 -15.131 3.725 1.00 70.50 66 ILE A O 10
ATOM 14199 N N . GLU A 1 67 ? -6.740 -14.928 5.975 1.00 53.30 67 GLU A N 10
ATOM 14200 C CA . GLU A 1 67 ? -5.593 -14.020 5.977 1.00 71.01 67 GLU A CA 10
ATOM 14201 C C . GLU A 1 67 ? -4.376 -14.687 5.335 1.00 51.43 67 GLU A C 10
ATOM 14202 O O . GLU A 1 67 ? -3.767 -14.126 4.430 1.00 55.34 67 GLU A O 10
ATOM 14214 N N . GLN A 1 68 ? -4.060 -15.910 5.765 1.00 2.11 68 GLN A N 10
ATOM 14215 C CA . GLN A 1 68 ? -2.843 -16.596 5.317 1.00 35.25 68 GLN A CA 10
ATOM 14216 C C . GLN A 1 68 ? -2.977 -17.119 3.881 1.00 3.20 68 GLN A C 10
ATOM 14217 O O . GLN A 1 68 ? -2.062 -17.762 3.359 1.00 2.44 68 GLN A O 10
ATOM 14231 N N . LEU A 1 69 ? -4.119 -16.850 3.256 1.00 70.13 69 LEU A N 10
ATOM 14232 C CA . LEU A 1 69 ? -4.362 -17.263 1.870 1.00 22.31 69 LEU A CA 10
ATOM 14233 C C . LEU A 1 69 ? -4.238 -16.081 0.911 1.00 33.43 69 LEU A C 10
ATOM 14234 O O . LEU A 1 69 ? -3.348 -16.038 0.061 1.00 63.24 69 LEU A O 10
ATOM 14250 N N . TRP A 1 70 ? -5.158 -15.137 1.055 1.00 4.00 70 TRP A N 10
ATOM 14251 C CA . TRP A 1 70 ? -5.269 -14.005 0.139 1.00 33.32 70 TRP A CA 10
ATOM 14252 C C . TRP A 1 70 ? -4.340 -12.864 0.555 1.00 14.11 70 TRP A C 10
ATOM 14253 O O . TRP A 1 70 ? -3.534 -12.370 -0.237 1.00 5.44 70 TRP A O 10
ATOM 14274 N N . THR A 1 71 ? -4.484 -12.456 1.806 1.00 54.12 71 THR A N 10
ATOM 14275 C CA . THR A 1 71 ? -3.830 -11.267 2.341 1.00 14.01 71 THR A CA 10
ATOM 14276 C C . THR A 1 71 ? -2.423 -11.580 2.871 1.00 15.51 71 THR A C 10
ATOM 14277 O O . THR A 1 71 ? -1.665 -10.668 3.202 1.00 20.13 71 THR A O 10
ATOM 14288 N N . ASP A 1 72 ? -2.109 -12.877 2.972 1.00 23.54 72 ASP A N 10
ATOM 14289 C CA . ASP A 1 72 ? -0.919 -13.385 3.681 1.00 73.31 72 ASP A CA 10
ATOM 14290 C C . ASP A 1 72 ? 0.350 -12.564 3.435 1.00 64.32 72 ASP A C 10
ATOM 14291 O O . ASP A 1 72 ? 1.259 -12.566 4.268 1.00 42.51 72 ASP A O 10
ATOM 14300 N N . MET A 1 73 ? 0.438 -11.902 2.290 1.00 3.33 73 MET A N 10
ATOM 14301 C CA . MET A 1 73 ? 1.545 -10.983 2.034 1.00 42.30 73 MET A CA 10
ATOM 14302 C C . MET A 1 73 ? 1.379 -9.741 2.910 1.00 21.21 73 MET A C 10
ATOM 14303 O O . MET A 1 73 ? 0.889 -8.703 2.457 1.00 61.04 73 MET A O 10
ATOM 14317 N N . VAL A 1 74 ? 1.751 -9.882 4.181 1.00 33.41 74 VAL A N 10
ATOM 14318 C CA . VAL A 1 74 ? 1.517 -8.848 5.187 1.00 45.22 74 VAL A CA 10
ATOM 14319 C C . VAL A 1 74 ? 2.522 -7.697 5.050 1.00 1.21 74 VAL A C 10
ATOM 14320 O O . VAL A 1 74 ? 3.567 -7.848 4.412 1.00 54.40 74 VAL A O 10
ATOM 14333 N N . PRO A 1 75 ? 2.200 -6.521 5.633 1.00 55.42 75 PRO A N 10
ATOM 14334 C CA . PRO A 1 75 ? 3.103 -5.357 5.636 1.00 60.35 75 PRO A CA 10
ATOM 14335 C C . PRO A 1 75 ? 4.360 -5.586 6.491 1.00 72.13 75 PRO A C 10
ATOM 14336 O O . PRO A 1 75 ? 4.696 -6.723 6.842 1.00 1.32 75 PRO A O 10
ATOM 14347 N N . ALA A 1 76 ? 5.040 -4.487 6.840 1.00 51.25 76 ALA A N 10
ATOM 14348 C CA . ALA A 1 76 ? 6.265 -4.535 7.646 1.00 24.45 76 ALA A CA 10
ATOM 14349 C C . ALA A 1 76 ? 6.044 -5.300 8.951 1.00 43.13 76 ALA A C 10
ATOM 14350 O O . ALA A 1 76 ? 6.993 -5.808 9.554 1.00 43.44 76 ALA A O 10
ATOM 14357 N N . SER A 1 77 ? 4.781 -5.400 9.355 1.00 71.53 77 SER A N 10
ATOM 14358 C CA . SER A 1 77 ? 4.384 -6.104 10.573 1.00 24.45 77 SER A CA 10
ATOM 14359 C C . SER A 1 77 ? 4.956 -7.528 10.636 1.00 52.41 77 SER A C 10
ATOM 14360 O O . SER A 1 77 ? 5.006 -8.133 11.707 1.00 1.13 77 SER A O 10
ATOM 14368 N N . VAL A 1 78 ? 5.382 -8.062 9.487 1.00 50.43 78 VAL A N 10
ATOM 14369 C CA . VAL A 1 78 ? 5.987 -9.392 9.428 1.00 1.34 78 VAL A CA 10
ATOM 14370 C C . VAL A 1 78 ? 7.164 -9.506 10.408 1.00 72.15 78 VAL A C 10
ATOM 14371 O O . VAL A 1 78 ? 7.406 -10.571 10.977 1.00 61.33 78 VAL A O 10
ATOM 14384 N N . ARG A 1 79 ? 7.860 -8.388 10.632 1.00 61.45 79 ARG A N 10
ATOM 14385 C CA . ARG A 1 79 ? 8.999 -8.352 11.554 1.00 14.22 79 ARG A CA 10
ATOM 14386 C C . ARG A 1 79 ? 8.561 -8.716 12.972 1.00 51.30 79 ARG A C 10
ATOM 14387 O O . ARG A 1 79 ? 9.251 -9.459 13.672 1.00 43.03 79 ARG A O 10
ATOM 14408 N N . GLU A 1 80 ? 7.393 -8.218 13.378 1.00 45.44 80 GLU A N 10
ATOM 14409 C CA . GLU A 1 80 ? 6.876 -8.458 14.727 1.00 22.12 80 GLU A CA 10
ATOM 14410 C C . GLU A 1 80 ? 6.670 -9.951 14.971 1.00 4.33 80 GLU A C 10
ATOM 14411 O O . GLU A 1 80 ? 6.749 -10.423 16.103 1.00 13.03 80 GLU A O 10
ATOM 14423 N N . HIS A 1 81 ? 6.437 -10.701 13.896 1.00 54.53 81 HIS A N 10
ATOM 14424 C CA . HIS A 1 81 ? 6.213 -12.139 14.008 1.00 0.23 81 HIS A CA 10
ATOM 14425 C C . HIS A 1 81 ? 7.520 -12.862 14.319 1.00 2.25 81 HIS A C 10
ATOM 14426 O O . HIS A 1 81 ? 7.520 -13.901 14.969 1.00 34.22 81 HIS A O 10
ATOM 14441 N N . LEU A 1 82 ? 8.635 -12.294 13.861 1.00 52.02 82 LEU A N 10
ATOM 14442 C CA . LEU A 1 82 ? 9.959 -12.850 14.144 1.00 15.11 82 LEU A CA 10
ATOM 14443 C C . LEU A 1 82 ? 10.449 -12.369 15.509 1.00 65.10 82 LEU A C 10
ATOM 14444 O O . LEU A 1 82 ? 11.481 -12.818 16.009 1.00 73.43 82 LEU A O 10
ATOM 14460 N N . ASN A 1 83 ? 9.688 -11.456 16.106 1.00 23.21 83 ASN A N 10
ATOM 14461 C CA . ASN A 1 83 ? 10.020 -10.876 17.408 1.00 34.30 83 ASN A CA 10
ATOM 14462 C C . ASN A 1 83 ? 9.430 -11.732 18.538 1.00 64.54 83 ASN A C 10
ATOM 14463 O O . ASN A 1 83 ? 9.547 -11.396 19.717 1.00 24.35 83 ASN A O 10
ATOM 14474 N N . GLN A 1 84 ? 8.797 -12.846 18.158 1.00 54.12 84 GLN A N 10
ATOM 14475 C CA . GLN A 1 84 ? 8.158 -13.753 19.112 1.00 32.44 84 GLN A CA 10
ATOM 14476 C C . GLN A 1 84 ? 9.178 -14.350 20.084 1.00 35.52 84 GLN A C 10
ATOM 14477 O O . GLN A 1 84 ? 10.225 -14.853 19.673 1.00 62.41 84 GLN A O 10
ATOM 14491 N N . HIS A 1 85 ? 8.872 -14.278 21.374 1.00 50.13 85 HIS A N 10
ATOM 14492 C CA . HIS A 1 85 ? 9.693 -14.913 22.403 1.00 23.14 85 HIS A CA 10
ATOM 14493 C C . HIS A 1 85 ? 9.145 -16.302 22.709 1.00 22.41 85 HIS A C 10
ATOM 14494 O O . HIS A 1 85 ? 8.548 -16.523 23.763 1.00 2.45 85 HIS A O 10
ATOM 14509 N N . SER A 1 86 ? 9.320 -17.220 21.759 1.00 2.41 86 SER A N 10
ATOM 14510 C CA . SER A 1 86 ? 8.814 -18.587 21.887 1.00 53.33 86 SER A CA 10
ATOM 14511 C C . SER A 1 86 ? 7.294 -18.586 22.100 1.00 3.22 86 SER A C 10
ATOM 14512 O O . SER A 1 86 ? 6.732 -19.530 22.662 1.00 51.12 86 SER A O 10
ATOM 14520 N N . GLY A 1 87 ? 6.626 -17.539 21.612 1.00 74.42 87 GLY A N 10
ATOM 14521 C CA . GLY A 1 87 ? 5.189 -17.409 21.806 1.00 31.33 87 GLY A CA 10
ATOM 14522 C C . GLY A 1 87 ? 4.413 -17.321 20.501 1.00 32.32 87 GLY A C 10
ATOM 14523 O O . GLY A 1 87 ? 3.944 -16.240 20.134 1.00 53.13 87 GLY A O 10
ATOM 14527 N N . PRO A 1 88 ? 4.278 -18.443 19.764 1.00 70.20 88 PRO A N 10
ATOM 14528 C CA . PRO A 1 88 ? 3.479 -18.512 18.551 1.00 73.53 88 PRO A CA 10
ATOM 14529 C C . PRO A 1 88 ? 2.082 -19.080 18.826 1.00 3.41 88 PRO A C 10
ATOM 14530 O O . PRO A 1 88 ? 1.601 -19.048 19.964 1.00 45.03 88 PRO A O 10
ATOM 14541 N N . GLY A 1 89 ? 1.436 -19.612 17.790 1.00 45.11 89 GLY A N 10
ATOM 14542 C CA . GLY A 1 89 ? 0.091 -20.144 17.940 1.00 73.43 89 GLY A CA 10
ATOM 14543 C C . GLY A 1 89 ? -0.935 -19.031 17.990 1.00 22.31 89 GLY A C 10
ATOM 14544 O O . GLY A 1 89 ? -1.728 -18.865 17.059 1.00 11.13 89 GLY A O 10
ATOM 14548 N N . ILE A 1 90 ? -0.906 -18.252 19.070 1.00 5.14 90 ILE A N 10
ATOM 14549 C CA . ILE A 1 90 ? -1.731 -17.054 19.180 1.00 21.42 90 ILE A CA 10
ATOM 14550 C C . ILE A 1 90 ? -1.067 -15.933 18.379 1.00 23.35 90 ILE A C 10
ATOM 14551 O O . ILE A 1 90 ? -0.647 -14.908 18.917 1.00 33.33 90 ILE A O 10
ATOM 14567 N N . ASP A 1 91 ? -0.951 -16.172 17.080 1.00 1.23 91 ASP A N 10
ATOM 14568 C CA . ASP A 1 91 ? -0.268 -15.267 16.169 1.00 74.51 91 ASP A CA 10
ATOM 14569 C C . ASP A 1 91 ? -1.109 -15.103 14.916 1.00 2.04 91 ASP A C 10
ATOM 14570 O O . ASP A 1 91 ? -1.466 -16.091 14.272 1.00 62.54 91 ASP A O 10
ATOM 14579 N N . TYR A 1 92 ? -1.449 -13.862 14.590 1.00 33.23 92 TYR A N 10
ATOM 14580 C CA . TYR A 1 92 ? -2.346 -13.581 13.475 1.00 55.10 92 TYR A CA 10
ATOM 14581 C C . TYR A 1 92 ? -1.737 -12.532 12.554 1.00 54.42 92 TYR A C 10
ATOM 14582 O O . TYR A 1 92 ? -0.978 -11.659 12.995 1.00 72.11 92 TYR A O 10
ATOM 14600 N N . ALA A 1 93 ? -2.069 -12.630 11.281 1.00 11.13 93 ALA A N 10
ATOM 14601 C CA . ALA A 1 93 ? -1.491 -11.784 10.248 1.00 53.10 93 ALA A CA 10
ATOM 14602 C C . ALA A 1 93 ? -2.350 -10.541 10.006 1.00 2.23 93 ALA A C 10
ATOM 14603 O O . ALA A 1 93 ? -3.043 -10.062 10.909 1.00 73.52 93 ALA A O 10
ATOM 14610 N N . VAL A 1 94 ? -2.288 -10.012 8.787 1.00 65.13 94 VAL A N 10
ATOM 14611 C CA . VAL A 1 94 ? -2.978 -8.777 8.433 1.00 73.34 94 VAL A CA 10
ATOM 14612 C C . VAL A 1 94 ? -4.451 -9.035 8.081 1.00 64.21 94 VAL A C 10
ATOM 14613 O O . VAL A 1 94 ? -4.939 -8.713 6.994 1.00 24.50 94 VAL A O 10
ATOM 14626 N N . ARG A 1 95 ? -5.134 -9.645 9.027 1.00 64.15 95 ARG A N 10
ATOM 14627 C CA . ARG A 1 95 ? -6.582 -9.816 8.970 1.00 53.51 95 ARG A CA 10
ATOM 14628 C C . ARG A 1 95 ? -7.241 -8.525 9.457 1.00 63.34 95 ARG A C 10
ATOM 14629 O O . ARG A 1 95 ? -7.746 -7.753 8.617 1.00 22.32 95 ARG A O 10
ATOM 14651 N N . MET A 1 1 ? -3.592 -10.433 -10.106 1.00 73.22 1 MET A N 11
ATOM 14652 C CA . MET A 1 1 ? -2.132 -10.275 -10.300 1.00 15.13 1 MET A CA 11
ATOM 14653 C C . MET A 1 1 ? -1.464 -11.642 -10.445 1.00 45.32 1 MET A C 11
ATOM 14654 O O . MET A 1 1 ? -0.922 -12.188 -9.481 1.00 32.32 1 MET A O 11
ATOM 14670 N N . ALA A 1 2 ? -1.539 -12.199 -11.652 1.00 54.21 2 ALA A N 11
ATOM 14671 C CA . ALA A 1 2 ? -0.952 -13.499 -11.965 1.00 14.23 2 ALA A CA 11
ATOM 14672 C C . ALA A 1 2 ? -1.169 -13.820 -13.439 1.00 44.12 2 ALA A C 11
ATOM 14673 O O . ALA A 1 2 ? -1.777 -13.030 -14.166 1.00 53.24 2 ALA A O 11
ATOM 14680 N N . HIS A 1 3 ? -0.673 -14.970 -13.877 1.00 41.44 3 HIS A N 11
ATOM 14681 C CA . HIS A 1 3 ? -0.889 -15.429 -15.248 1.00 1.43 3 HIS A CA 11
ATOM 14682 C C . HIS A 1 3 ? -1.804 -16.655 -15.217 1.00 4.31 3 HIS A C 11
ATOM 14683 O O . HIS A 1 3 ? -1.620 -17.621 -15.963 1.00 2.31 3 HIS A O 11
ATOM 14698 N N . HIS A 1 4 ? -2.799 -16.577 -14.334 1.00 40.34 4 HIS A N 11
ATOM 14699 C CA . HIS A 1 4 ? -3.771 -17.645 -14.110 1.00 51.01 4 HIS A CA 11
ATOM 14700 C C . HIS A 1 4 ? -3.083 -18.938 -13.649 1.00 53.23 4 HIS A C 11
ATOM 14701 O O . HIS A 1 4 ? -2.626 -19.013 -12.507 1.00 0.34 4 HIS A O 11
ATOM 14716 N N . HIS A 1 5 ? -2.976 -19.929 -14.545 1.00 52.40 5 HIS A N 11
ATOM 14717 C CA . HIS A 1 5 ? -2.479 -21.266 -14.194 1.00 51.23 5 HIS A CA 11
ATO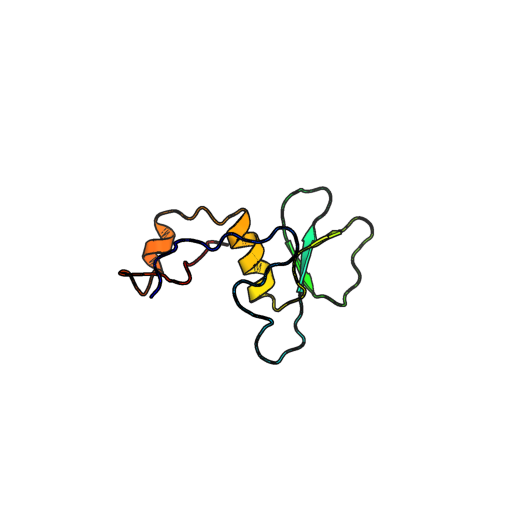M 14718 C C . HIS A 1 5 ? -3.067 -21.764 -12.869 1.00 25.42 5 HIS A C 11
ATOM 14719 O O . HIS A 1 5 ? -4.139 -22.374 -12.852 1.00 52.12 5 HIS A O 11
ATOM 14734 N N . HIS A 1 6 ? -2.372 -21.483 -11.763 1.00 34.21 6 HIS A N 11
ATOM 14735 C CA . HIS A 1 6 ? -2.835 -21.874 -10.433 1.00 74.21 6 HIS A CA 11
ATOM 14736 C C . HIS A 1 6 ? -1.941 -21.248 -9.358 1.00 71.31 6 HIS A C 11
ATOM 14737 O O . HIS A 1 6 ? -0.944 -21.835 -8.930 1.00 5.52 6 HIS A O 11
ATOM 14752 N N . HIS A 1 7 ? -2.287 -20.027 -8.961 1.00 31.13 7 HIS A N 11
ATOM 14753 C CA . HIS A 1 7 ? -1.548 -19.310 -7.924 1.00 13.43 7 HIS A CA 11
ATOM 14754 C C . HIS A 1 7 ? -1.796 -19.953 -6.561 1.00 13.23 7 HIS A C 11
ATOM 14755 O O . HIS A 1 7 ? -2.945 -20.180 -6.185 1.00 24.42 7 HIS A O 11
ATOM 14770 N N . HIS A 1 8 ? -0.721 -20.239 -5.831 1.00 52.21 8 HIS A N 11
ATOM 14771 C CA . HIS A 1 8 ? -0.826 -20.840 -4.502 1.00 10.20 8 HIS A CA 11
ATOM 14772 C C . HIS A 1 8 ? -1.687 -19.975 -3.580 1.00 44.12 8 HIS A C 11
ATOM 14773 O O . HIS A 1 8 ? -1.289 -18.874 -3.195 1.00 2.14 8 HIS A O 11
ATOM 14788 N N . MET A 1 9 ? -2.869 -20.482 -3.253 1.00 12.25 9 MET A N 11
ATOM 14789 C CA . MET A 1 9 ? -3.795 -19.817 -2.345 1.00 2.23 9 MET A CA 11
ATOM 14790 C C . MET A 1 9 ? -4.959 -20.761 -2.061 1.00 52.43 9 MET A C 11
ATOM 14791 O O . MET A 1 9 ? -5.682 -21.157 -2.977 1.00 54.21 9 MET A O 11
ATOM 14805 N N . GLY A 1 10 ? -5.115 -21.137 -0.798 1.00 33.52 10 GLY A N 11
ATOM 14806 C CA . GLY A 1 10 ? -6.117 -22.115 -0.420 1.00 73.32 10 GLY A CA 11
ATOM 14807 C C . GLY A 1 10 ? -7.534 -21.598 -0.562 1.00 21.22 10 GLY A C 11
ATOM 14808 O O . GLY A 1 10 ? -8.153 -21.190 0.422 1.00 31.32 10 GLY A O 11
ATOM 14812 N N . THR A 1 11 ? -8.051 -21.610 -1.789 1.00 23.20 11 THR A N 11
ATOM 14813 C CA . THR A 1 11 ? -9.427 -21.206 -2.050 1.00 64.11 11 THR A CA 11
ATOM 14814 C C . THR A 1 11 ? -10.393 -22.082 -1.249 1.00 2.14 11 THR A C 11
ATOM 14815 O O . THR A 1 11 ? -11.446 -21.621 -0.801 1.00 24.42 11 THR A O 11
ATOM 14826 N N . LEU A 1 12 ? -10.007 -23.341 -1.042 1.00 10.11 12 LEU A N 11
ATOM 14827 C CA . LEU A 1 12 ? -10.781 -24.270 -0.227 1.00 62.34 12 LEU A CA 11
ATOM 14828 C C . LEU A 1 12 ? -10.020 -24.586 1.061 1.00 50.51 12 LEU A C 11
ATOM 14829 O O . LEU A 1 12 ? -10.246 -23.960 2.098 1.00 4.12 12 LEU A O 11
ATOM 14845 N N . GLU A 1 13 ? -9.080 -25.517 0.976 1.00 11.24 13 GLU A N 11
ATOM 14846 C CA . GLU A 1 13 ? -8.302 -25.957 2.132 1.00 2.42 13 GLU A CA 11
ATOM 14847 C C . GLU A 1 13 ? -6.823 -26.033 1.763 1.00 25.54 13 GLU A C 11
ATOM 14848 O O . GLU A 1 13 ? -6.485 -26.380 0.625 1.00 43.43 13 GLU A O 11
ATOM 14860 N N . ALA A 1 14 ? -5.949 -25.704 2.722 1.00 34.40 14 ALA A N 11
ATOM 14861 C CA . ALA A 1 14 ? -4.502 -25.700 2.499 1.00 21.23 14 ALA A CA 11
ATOM 14862 C C . ALA A 1 14 ? -3.746 -25.271 3.760 1.00 55.24 14 ALA A C 11
ATOM 14863 O O . ALA A 1 14 ? -3.916 -24.150 4.239 1.00 61.00 14 ALA A O 11
ATOM 14870 N N . GLN A 1 15 ? -2.940 -26.189 4.295 1.00 62.31 15 GLN A N 11
ATOM 14871 C CA . GLN A 1 15 ? -1.956 -25.888 5.344 1.00 61.21 15 GLN A CA 11
ATOM 14872 C C . GLN A 1 15 ? -2.590 -25.325 6.624 1.00 41.33 15 GLN A C 11
ATOM 14873 O O . GLN A 1 15 ? -1.971 -24.519 7.330 1.00 55.20 15 GLN A O 11
ATOM 14887 N N . THR A 1 16 ? -3.804 -25.767 6.948 1.00 54.24 16 THR A N 11
ATOM 14888 C CA . THR A 1 16 ? -4.428 -25.385 8.212 1.00 21.43 16 THR A CA 11
ATOM 14889 C C . THR A 1 16 ? -3.796 -26.178 9.365 1.00 75.24 16 THR A C 11
ATOM 14890 O O . THR A 1 16 ? -4.355 -27.164 9.845 1.00 55.04 16 THR A O 11
ATOM 14901 N N . GLN A 1 17 ? -2.594 -25.755 9.759 1.00 13.34 17 GLN A N 11
ATOM 14902 C CA . GLN A 1 17 ? -1.836 -26.406 10.825 1.00 34.33 17 GLN A CA 11
ATOM 14903 C C . GLN A 1 17 ? -2.392 -26.027 12.196 1.00 53.31 17 GLN A C 11
ATOM 14904 O O . GLN A 1 17 ? -2.493 -24.844 12.532 1.00 40.31 17 GLN A O 11
ATOM 14918 N N . GLY A 1 18 ? -2.737 -27.041 12.983 1.00 74.42 18 GLY A N 11
ATOM 14919 C CA . GLY A 1 18 ? -3.273 -26.816 14.312 1.00 12.00 18 GLY A CA 11
ATOM 14920 C C . GLY A 1 18 ? -4.783 -26.671 14.290 1.00 35.14 18 GLY A C 11
ATOM 14921 O O . GLY A 1 18 ? -5.290 -25.569 14.089 1.00 43.04 18 GLY A O 11
ATOM 14925 N N . PRO A 1 19 ? -5.532 -27.773 14.488 1.00 2.43 19 PRO A N 11
ATOM 14926 C CA . PRO A 1 19 ? -6.998 -27.749 14.449 1.00 73.41 19 PRO A CA 11
ATOM 14927 C C . PRO A 1 19 ? -7.584 -26.966 15.623 1.00 73.01 19 PRO A C 11
ATOM 14928 O O . PRO A 1 19 ? -7.035 -26.988 16.731 1.00 12.24 19 PRO A O 11
ATOM 14939 N N . GLY A 1 20 ? -8.692 -26.273 15.376 1.00 44.34 20 GLY A N 11
ATOM 14940 C CA . GLY A 1 20 ? -9.331 -25.482 16.415 1.00 15.12 20 GLY A CA 11
ATOM 14941 C C . GLY A 1 20 ? -10.831 -25.700 16.466 1.00 30.50 20 GLY A C 11
ATOM 14942 O O . GLY A 1 20 ? -11.588 -25.022 15.763 1.00 30.22 20 GLY A O 11
ATOM 14946 N N . SER A 1 21 ? -11.263 -26.654 17.284 1.00 5.35 21 SER A N 11
ATOM 14947 C CA . SER A 1 21 ? -12.680 -26.936 17.461 1.00 13.22 21 SER A CA 11
ATOM 14948 C C . SER A 1 21 ? -12.905 -27.738 18.740 1.00 35.21 21 SER A C 11
ATOM 14949 O O . SER A 1 21 ? -12.355 -28.828 18.907 1.00 61.22 21 SER A O 11
ATOM 14957 N N . MET A 1 22 ? -13.693 -27.179 19.651 1.00 40.34 22 MET A N 11
ATOM 14958 C CA . MET A 1 22 ? -14.094 -27.873 20.877 1.00 11.43 22 MET A CA 11
ATOM 14959 C C . MET A 1 22 ? -15.533 -28.363 20.737 1.00 25.31 22 MET A C 11
ATOM 14960 O O . MET A 1 22 ? -16.261 -28.466 21.726 1.00 73.35 22 MET A O 11
ATOM 14974 N N . ASP A 1 23 ? -15.929 -28.663 19.494 1.00 74.42 23 ASP A N 11
ATOM 14975 C CA . ASP A 1 23 ? -17.325 -28.982 19.164 1.00 12.13 23 ASP A CA 11
ATOM 14976 C C . ASP A 1 23 ? -18.203 -27.753 19.425 1.00 74.30 23 ASP A C 11
ATOM 14977 O O . ASP A 1 23 ? -19.429 -27.833 19.520 1.00 71.42 23 ASP A O 11
ATOM 14986 N N . ASP A 1 24 ? -17.541 -26.602 19.516 1.00 42.31 24 ASP A N 11
ATOM 14987 C CA . ASP A 1 24 ? -18.208 -25.318 19.712 1.00 42.05 24 ASP A CA 11
ATOM 14988 C C . ASP A 1 24 ? -18.787 -24.850 18.368 1.00 40.34 24 ASP A C 11
ATOM 14989 O O . ASP A 1 24 ? -19.032 -25.676 17.487 1.00 21.12 24 ASP A O 11
ATOM 14998 N N . GLU A 1 25 ? -19.021 -23.552 18.200 1.00 43.24 25 GLU A N 11
ATOM 14999 C CA . GLU A 1 25 ? -19.586 -23.039 16.961 1.00 32.13 25 GLU A CA 11
ATOM 15000 C C . GLU A 1 25 ? -18.561 -23.109 15.833 1.00 71.11 25 GLU A C 11
ATOM 15001 O O . GLU A 1 25 ? -17.468 -22.542 15.937 1.00 11.21 25 GLU A O 11
ATOM 15013 N N . LEU A 1 26 ? -18.907 -23.829 14.769 1.00 21.21 26 LEU A N 11
ATOM 15014 C CA . LEU A 1 26 ? -18.061 -23.895 13.582 1.00 15.43 26 LEU A CA 11
ATOM 15015 C C . LEU A 1 26 ? -18.389 -22.748 12.637 1.00 11.11 26 LEU A C 11
ATOM 15016 O O . LEU A 1 26 ? -19.534 -22.292 12.552 1.00 33.23 26 LEU A O 11
ATOM 15032 N N . TYR A 1 27 ? -17.368 -22.290 11.940 1.00 5.01 27 TYR A N 11
ATOM 15033 C CA . TYR A 1 27 ? -17.490 -21.218 10.971 1.00 1.23 27 TYR A CA 11
ATOM 15034 C C . TYR A 1 27 ? -16.951 -21.691 9.630 1.00 21.45 27 TYR A C 11
ATOM 15035 O O . TYR A 1 27 ? -16.038 -22.525 9.574 1.00 35.30 27 TYR A O 11
ATOM 15053 N N . PHE A 1 28 ? -17.530 -21.165 8.565 1.00 71.32 28 PHE A N 11
ATOM 15054 C CA . PHE A 1 28 ? -17.059 -21.411 7.214 1.00 10.14 28 PHE A CA 11
ATOM 15055 C C . PHE A 1 28 ? -16.660 -20.088 6.590 1.00 42.44 28 PHE A C 11
ATOM 15056 O O . PHE A 1 28 ? -17.092 -19.029 7.043 1.00 44.14 28 PHE A O 11
ATOM 15073 N N . VAL A 1 29 ? -15.845 -20.149 5.555 1.00 31.31 29 VAL A N 11
ATOM 15074 C CA . VAL A 1 29 ? -15.470 -18.961 4.816 1.00 3.35 29 VAL A CA 11
ATOM 15075 C C . VAL A 1 29 ? -16.492 -18.768 3.712 1.00 63.31 29 VAL A C 11
ATOM 15076 O O . VAL A 1 29 ? -16.954 -19.738 3.139 1.00 22.10 29 VAL A O 11
ATOM 15089 N N . VAL A 1 30 ? -16.899 -17.539 3.447 1.00 64.44 30 VAL A N 11
ATOM 15090 C CA . VAL A 1 30 ? -17.966 -17.291 2.481 1.00 74.31 30 VAL A CA 11
ATOM 15091 C C . VAL A 1 30 ? -17.663 -16.081 1.623 1.00 41.10 30 VAL A C 11
ATOM 15092 O O . VAL A 1 30 ? -16.771 -15.291 1.941 1.00 44.12 30 VAL A O 11
ATOM 15105 N N . ARG A 1 31 ? -18.396 -15.951 0.527 1.00 74.21 31 ARG A N 11
ATOM 15106 C CA . ARG A 1 31 ? -18.210 -14.819 -0.377 1.00 61.34 31 ARG A CA 11
ATOM 15107 C C . ARG A 1 31 ? -19.454 -14.584 -1.226 1.00 65.32 31 ARG A C 11
ATOM 15108 O O . ARG A 1 31 ? -20.318 -15.464 -1.336 1.00 35.24 31 ARG A O 11
ATOM 15129 N N . ASN A 1 32 ? -19.541 -13.383 -1.794 1.00 2.23 32 ASN A N 11
ATOM 15130 C CA . ASN A 1 32 ? -20.496 -13.090 -2.862 1.00 31.43 32 ASN A CA 11
ATOM 15131 C C . ASN A 1 32 ? -20.146 -11.771 -3.540 1.00 1.13 32 ASN A C 11
ATOM 15132 O O . ASN A 1 32 ? -19.784 -10.806 -2.872 1.00 32.34 32 ASN A O 11
ATOM 15143 N N . ASN A 1 33 ? -20.285 -11.744 -4.866 1.00 42.50 33 ASN A N 11
ATOM 15144 C CA . ASN A 1 33 ? -20.108 -10.537 -5.698 1.00 1.24 33 ASN A CA 11
ATOM 15145 C C . ASN A 1 33 ? -18.849 -9.706 -5.375 1.00 14.24 33 ASN A C 11
ATOM 15146 O O . ASN A 1 33 ? -18.650 -8.638 -5.961 1.00 32.20 33 ASN A O 11
ATOM 15157 N N . GLU A 1 34 ? -17.986 -10.193 -4.487 1.00 12.12 34 GLU A N 11
ATOM 15158 C CA . GLU A 1 34 ? -16.881 -9.382 -3.966 1.00 15.25 34 GLU A CA 11
ATOM 15159 C C . GLU A 1 34 ? -15.517 -9.892 -4.433 1.00 55.43 34 GLU A C 11
ATOM 15160 O O . GLU A 1 34 ? -14.585 -9.105 -4.606 1.00 11.43 34 GLU A O 11
ATOM 15172 N N . GLY A 1 35 ? -15.390 -11.204 -4.625 1.00 13.30 35 GLY A N 11
ATOM 15173 C CA . GLY A 1 35 ? -14.109 -11.777 -5.015 1.00 3.53 35 GLY A CA 11
ATOM 15174 C C . GLY A 1 35 ? -13.186 -11.985 -3.828 1.00 21.20 35 GLY A C 11
ATOM 15175 O O . GLY A 1 35 ? -12.265 -12.801 -3.880 1.00 11.05 35 GLY A O 11
ATOM 15179 N N . GLN A 1 36 ? -13.431 -11.234 -2.756 1.00 72.42 36 GLN A N 11
ATOM 15180 C CA . GLN A 1 36 ? -12.683 -11.372 -1.509 1.00 74.31 36 GLN A CA 11
ATOM 15181 C C . GLN A 1 36 ? -13.417 -12.318 -0.568 1.00 21.04 36 GLN A C 11
ATOM 15182 O O . GLN A 1 36 ? -14.526 -12.765 -0.872 1.00 51.11 36 GLN A O 11
ATOM 15196 N N . TYR A 1 37 ? -12.800 -12.640 0.559 1.00 44.03 37 TYR A N 11
ATOM 15197 C CA . TYR A 1 37 ? -13.346 -13.640 1.467 1.00 31.33 37 TYR A CA 11
ATOM 15198 C C . TYR A 1 37 ? -13.916 -13.038 2.739 1.00 72.14 37 TYR A C 11
ATOM 15199 O O . TYR A 1 37 ? -13.502 -11.968 3.187 1.00 73.10 37 TYR A O 11
ATOM 15217 N N . SER A 1 38 ? -14.889 -13.746 3.296 1.00 71.15 38 SER A N 11
ATOM 15218 C CA . SER A 1 38 ? -15.470 -13.418 4.584 1.00 73.51 38 SER A CA 11
ATOM 15219 C C . SER A 1 38 ? -15.667 -14.707 5.384 1.00 12.10 38 SER A C 11
ATOM 15220 O O . SER A 1 38 ? -15.315 -15.787 4.907 1.00 11.10 38 SER A O 11
ATOM 15228 N N . VAL A 1 39 ? -16.209 -14.597 6.595 1.00 63.03 39 VAL A N 11
ATOM 15229 C CA . VAL A 1 39 ? -16.504 -15.769 7.422 1.00 5.30 39 VAL A CA 11
ATOM 15230 C C . VAL A 1 39 ? -17.967 -15.764 7.868 1.00 14.12 39 VAL A C 11
ATOM 15231 O O . VAL A 1 39 ? -18.591 -14.704 7.997 1.00 3.12 39 VAL A O 11
ATOM 15244 N N . TRP A 1 40 ? -18.505 -16.954 8.108 1.00 31.10 40 TRP A N 11
ATOM 15245 C CA . TRP A 1 40 ? -19.929 -17.136 8.365 1.00 74.31 40 TRP A CA 11
ATOM 15246 C C . TRP A 1 40 ? -20.148 -18.237 9.399 1.00 25.31 40 TRP A C 11
ATOM 15247 O O . TRP A 1 40 ? -19.411 -19.222 9.437 1.00 1.51 40 TRP A O 11
ATOM 15268 N N . MET A 1 41 ? -21.161 -18.051 10.235 1.00 15.53 41 MET A N 11
ATOM 15269 C CA . MET A 1 41 ? -21.453 -18.970 11.333 1.00 1.22 41 MET A CA 11
ATOM 15270 C C . MET A 1 41 ? -22.423 -20.060 10.882 1.00 72.33 41 MET A C 11
ATOM 15271 O O . MET A 1 41 ? -23.415 -19.774 10.208 1.00 71.32 41 MET A O 11
ATOM 15285 N N . ASP A 1 42 ? -22.128 -21.303 11.257 1.00 51.30 42 ASP A N 11
ATOM 15286 C CA . ASP A 1 42 ? -22.997 -22.438 10.936 1.00 11.42 42 ASP A CA 11
ATOM 15287 C C . ASP A 1 42 ? -24.270 -22.387 11.790 1.00 34.45 42 ASP A C 11
ATOM 15288 O O . ASP A 1 42 ? -24.412 -21.516 12.651 1.00 34.15 42 ASP A O 11
ATOM 15297 N N . GLY A 1 43 ? -25.202 -23.304 11.539 1.00 43.50 43 GLY A N 11
ATOM 15298 C CA . GLY A 1 43 ? -26.477 -23.299 12.241 1.00 3.14 43 GLY A CA 11
ATOM 15299 C C . GLY A 1 43 ? -27.541 -22.609 11.417 1.00 31.24 43 GLY A C 11
ATOM 15300 O O . GLY A 1 43 ? -28.708 -22.532 11.807 1.00 3.04 43 GLY A O 11
ATOM 15304 N N . ARG A 1 44 ? -27.118 -22.105 10.267 1.00 4.12 44 ARG A N 11
ATOM 15305 C CA . ARG A 1 44 ? -27.995 -21.434 9.325 1.00 32.44 44 ARG A CA 11
ATOM 15306 C C . ARG A 1 44 ? -27.602 -21.823 7.902 1.00 64.22 44 ARG A C 11
ATOM 15307 O O . ARG A 1 44 ? -26.633 -22.562 7.702 1.00 52.23 44 ARG A O 11
ATOM 15328 N N . SER A 1 45 ? -28.356 -21.338 6.924 1.00 20.53 45 SER A N 11
ATOM 15329 C CA . SER A 1 45 ? -28.066 -21.586 5.514 1.00 5.15 45 SER A CA 11
ATOM 15330 C C . SER A 1 45 ? -27.997 -20.268 4.760 1.00 72.32 45 SER A C 11
ATOM 15331 O O . SER A 1 45 ? -28.921 -19.449 4.824 1.00 4.10 45 SER A O 11
ATOM 15339 N N . LEU A 1 46 ? -26.887 -20.068 4.062 1.00 30.11 46 LEU A N 11
ATOM 15340 C CA . LEU A 1 46 ? -26.619 -18.823 3.362 1.00 41.30 46 LEU A CA 11
ATOM 15341 C C . LEU A 1 46 ? -27.731 -18.467 2.371 1.00 52.25 46 LEU A C 11
ATOM 15342 O O . LEU A 1 46 ? -28.205 -19.323 1.618 1.00 65.25 46 LEU A O 11
ATOM 15358 N N . PRO A 1 47 ? -28.153 -17.188 2.374 1.00 40.22 47 PRO A N 11
ATOM 15359 C CA . PRO A 1 47 ? -29.171 -16.680 1.448 1.00 35.22 47 PRO A CA 11
ATOM 15360 C C . PRO A 1 47 ? -28.688 -16.677 -0.005 1.00 3.22 47 PRO A C 11
ATOM 15361 O O . PRO A 1 47 ? -27.478 -16.626 -0.281 1.00 43.43 47 PRO A O 11
ATOM 15372 N N . ALA A 1 48 ? -29.651 -16.730 -0.924 1.00 24.10 48 ALA A N 11
ATOM 15373 C CA . ALA A 1 48 ? -29.372 -16.765 -2.355 1.00 45.31 48 ALA A CA 11
ATOM 15374 C C . ALA A 1 48 ? -28.408 -15.651 -2.745 1.00 10.30 48 ALA A C 11
ATOM 15375 O O . ALA A 1 48 ? -28.651 -14.478 -2.455 1.00 50.42 48 ALA A O 11
ATOM 15382 N N . GLY A 1 49 ? -27.310 -16.030 -3.380 1.00 61.20 49 GLY A N 11
ATOM 15383 C CA . GLY A 1 49 ? -26.293 -15.072 -3.769 1.00 60.31 49 GLY A CA 11
ATOM 15384 C C . GLY A 1 49 ? -24.979 -15.308 -3.051 1.00 71.01 49 GLY A C 11
ATOM 15385 O O . GLY A 1 49 ? -23.914 -15.024 -3.599 1.00 13.20 49 GLY A O 11
ATOM 15389 N N . TRP A 1 50 ? -25.049 -15.837 -1.828 1.00 52.24 50 TRP A N 11
ATOM 15390 C CA . TRP A 1 50 ? -23.847 -16.133 -1.040 1.00 31.12 50 TRP A CA 11
ATOM 15391 C C . TRP A 1 50 ? -23.408 -17.585 -1.257 1.00 32.34 50 TRP A C 11
ATOM 15392 O O . TRP A 1 50 ? -24.246 -18.455 -1.503 1.00 34.24 50 TRP A O 11
ATOM 15413 N N . GLU A 1 51 ? -22.097 -17.848 -1.187 1.00 31.52 51 GLU A N 11
ATOM 15414 C CA . GLU A 1 51 ? -21.589 -19.224 -1.243 1.00 65.54 51 GLU A CA 11
ATOM 15415 C C . GLU A 1 51 ? -20.516 -19.471 -0.182 1.00 44.41 51 GLU A C 11
ATOM 15416 O O . GLU A 1 51 ? -19.814 -18.536 0.246 1.00 23.22 51 GLU A O 11
ATOM 15428 N N . THR A 1 52 ? -20.410 -20.746 0.221 1.00 32.54 52 THR A N 11
ATOM 15429 C CA . THR A 1 52 ? -19.489 -21.187 1.266 1.00 63.35 52 THR A CA 11
ATOM 15430 C C . THR A 1 52 ? -18.214 -21.792 0.672 1.00 21.15 52 THR A C 11
ATOM 15431 O O . THR A 1 52 ? -18.197 -22.225 -0.481 1.00 10.23 52 THR A O 11
ATOM 15442 N N . VAL A 1 53 ? -17.171 -21.834 1.499 1.00 23.41 53 VAL A N 11
ATOM 15443 C CA . VAL A 1 53 ? -15.827 -22.280 1.120 1.00 22.34 53 VAL A CA 11
ATOM 15444 C C . VAL A 1 53 ? -14.962 -22.432 2.374 1.00 44.25 53 VAL A C 11
ATOM 15445 O O . VAL A 1 53 ? -15.318 -21.941 3.457 1.00 74.21 53 VAL A O 11
ATOM 15458 N N . GLY A 1 54 ? -13.833 -23.119 2.234 1.00 3.04 54 GLY A N 11
ATOM 15459 C CA . GLY A 1 54 ? -12.876 -23.214 3.321 1.00 22.23 54 GLY A CA 11
ATOM 15460 C C . GLY A 1 54 ? -12.997 -24.498 4.114 1.00 33.01 54 GLY A C 11
ATOM 15461 O O . GLY A 1 54 ? -13.544 -25.489 3.630 1.00 72.20 54 GLY A O 11
ATOM 15465 N N . GLU A 1 55 ? -12.468 -24.470 5.331 1.00 4.43 55 GLU A N 11
ATOM 15466 C CA . GLU A 1 55 ? -12.531 -25.598 6.258 1.00 31.03 55 GLU A CA 11
ATOM 15467 C C . GLU A 1 55 ? -13.415 -25.209 7.442 1.00 24.14 55 GLU A C 11
ATOM 15468 O O . GLU A 1 55 ? -13.214 -24.142 8.028 1.00 23.13 55 GLU A O 11
ATOM 15480 N N . PRO A 1 56 ? -14.423 -26.036 7.799 1.00 15.13 56 PRO A N 11
ATOM 15481 C CA . PRO A 1 56 ? -15.313 -25.727 8.922 1.00 1.52 56 PRO A CA 11
ATOM 15482 C C . PRO A 1 56 ? -14.575 -25.801 10.254 1.00 72.40 56 PRO A C 11
ATOM 15483 O O . PRO A 1 56 ? -14.162 -26.879 10.693 1.00 53.12 56 PRO A O 11
ATOM 15494 N N . ALA A 1 57 ? -14.412 -24.650 10.890 1.00 33.55 57 ALA A N 11
ATOM 15495 C CA . ALA A 1 57 ? -13.643 -24.554 12.126 1.00 55.44 57 ALA A CA 11
ATOM 15496 C C . ALA A 1 57 ? -14.052 -23.307 12.895 1.00 31.23 57 ALA A C 11
ATOM 15497 O O . ALA A 1 57 ? -14.706 -22.428 12.342 1.00 52.10 57 ALA A O 11
ATOM 15504 N N . THR A 1 58 ? -13.658 -23.221 14.160 1.00 61.34 58 THR A N 11
ATOM 15505 C CA . THR A 1 58 ? -14.102 -22.131 15.021 1.00 41.54 58 THR A CA 11
ATOM 15506 C C . THR A 1 58 ? -13.591 -20.776 14.511 1.00 53.23 58 THR A C 11
ATOM 15507 O O . THR A 1 58 ? -12.715 -20.709 13.640 1.00 72.34 58 THR A O 11
ATOM 15518 N N . LYS A 1 59 ? -14.138 -19.708 15.085 1.00 20.01 59 LYS A N 11
ATOM 15519 C CA . LYS A 1 59 ? -13.886 -18.337 14.638 1.00 44.32 59 LYS A CA 11
ATOM 15520 C C . LYS A 1 59 ? -12.386 -18.058 14.462 1.00 75.31 59 LYS A C 11
ATOM 15521 O O . LYS A 1 59 ? -11.960 -17.571 13.408 1.00 55.41 59 LYS A O 11
ATOM 15540 N N . GLN A 1 60 ? -11.600 -18.390 15.491 1.00 12.52 60 GLN A N 11
ATOM 15541 C CA . GLN A 1 60 ? -10.153 -18.140 15.491 1.00 60.11 60 GLN A CA 11
ATOM 15542 C C . GLN A 1 60 ? -9.484 -18.735 14.246 1.00 73.42 60 GLN A C 11
ATOM 15543 O O . GLN A 1 60 ? -8.615 -18.112 13.636 1.00 12.21 60 GLN A O 11
ATOM 15557 N N . GLN A 1 61 ? -9.902 -19.939 13.875 1.00 11.51 61 GLN A N 11
ATOM 15558 C CA . GLN A 1 61 ? -9.340 -20.626 12.716 1.00 25.23 61 GLN A CA 11
ATOM 15559 C C . GLN A 1 61 ? -9.824 -19.979 11.425 1.00 25.12 61 GLN A C 11
ATOM 15560 O O . GLN A 1 61 ? -9.046 -19.743 10.494 1.00 72.45 61 GLN A O 11
ATOM 15574 N N . CYS A 1 62 ? -11.118 -19.682 11.391 1.00 12.43 62 CYS A N 11
ATOM 15575 C CA . CYS A 1 62 ? -11.764 -19.186 10.185 1.00 63.15 62 CYS A CA 11
ATOM 15576 C C . CYS A 1 62 ? -11.132 -17.866 9.731 1.00 45.14 62 CYS A C 11
ATOM 15577 O O . CYS A 1 62 ? -10.809 -17.701 8.550 1.00 24.33 62 CYS A O 11
ATOM 15585 N N . LEU A 1 63 ? -10.932 -16.934 10.674 1.00 32.10 63 LEU A N 11
ATOM 15586 C CA . LEU A 1 63 ? -10.313 -15.647 10.341 1.00 54.21 63 LEU A CA 11
ATOM 15587 C C . LEU A 1 63 ? -8.847 -15.829 9.955 1.00 45.12 63 LEU A C 11
ATOM 15588 O O . LEU A 1 63 ? -8.366 -15.217 9.001 1.00 0.30 63 LEU A O 11
ATOM 15604 N N . GLN A 1 64 ? -8.152 -16.698 10.683 1.00 23.35 64 GLN A N 11
ATOM 15605 C CA . GLN A 1 64 ? -6.736 -16.956 10.440 1.00 61.05 64 GLN A CA 11
ATOM 15606 C C . GLN A 1 64 ? -6.526 -17.504 9.031 1.00 42.03 64 GLN A C 11
ATOM 15607 O O . GLN A 1 64 ? -5.545 -17.179 8.360 1.00 43.03 64 GLN A O 11
ATOM 15621 N N . ARG A 1 65 ? -7.479 -18.312 8.573 1.00 40.34 65 ARG A N 11
ATOM 15622 C CA . ARG A 1 65 ? -7.384 -18.936 7.258 1.00 13.52 65 ARG A CA 11
ATOM 15623 C C . ARG A 1 65 ? -7.358 -17.881 6.157 1.00 14.24 65 ARG A C 11
ATOM 15624 O O . ARG A 1 65 ? -6.451 -17.857 5.332 1.00 44.41 65 ARG A O 11
ATOM 15645 N N . ILE A 1 66 ? -8.347 -16.995 6.160 1.00 5.32 66 ILE A N 11
ATOM 15646 C CA . ILE A 1 66 ? -8.484 -16.009 5.091 1.00 74.32 66 ILE A CA 11
ATOM 15647 C C . ILE A 1 66 ? -7.370 -14.966 5.150 1.00 34.13 66 ILE A C 11
ATOM 15648 O O . ILE A 1 66 ? -6.898 -14.490 4.113 1.00 70.50 66 ILE A O 11
ATOM 15664 N N . GLU A 1 67 ? -6.942 -14.627 6.360 1.00 53.30 67 GLU A N 11
ATOM 15665 C CA . GLU A 1 67 ? -5.890 -13.639 6.549 1.00 71.01 67 GLU A CA 11
ATOM 15666 C C . GLU A 1 67 ? -4.565 -14.136 5.975 1.00 51.43 67 GLU A C 11
ATOM 15667 O O . GLU A 1 67 ? -3.978 -13.487 5.115 1.00 55.34 67 GLU A O 11
ATOM 15679 N N . GLN A 1 68 ? -4.118 -15.307 6.415 1.00 2.11 68 GLN A N 11
ATOM 15680 C CA . GLN A 1 68 ? -2.805 -15.824 6.017 1.00 35.25 68 GLN A CA 11
ATOM 15681 C C . GLN A 1 68 ? -2.788 -16.257 4.545 1.00 3.20 68 GLN A C 11
ATOM 15682 O O . GLN A 1 68 ? -1.775 -16.750 4.047 1.00 2.44 68 GLN A O 11
ATOM 15696 N N . LEU A 1 69 ? -3.914 -16.083 3.859 1.00 70.13 69 LEU A N 11
ATOM 15697 C CA . LEU A 1 69 ? -4.015 -16.381 2.430 1.00 22.31 69 LEU A CA 11
ATOM 15698 C C . LEU A 1 69 ? -3.989 -15.098 1.599 1.00 33.43 69 LEU A C 11
ATOM 15699 O O . LEU A 1 69 ? -3.082 -14.877 0.800 1.00 63.24 69 LEU A O 11
ATOM 15715 N N . TRP A 1 70 ? -5.008 -14.263 1.794 1.00 4.00 70 TRP A N 11
ATOM 15716 C CA . TRP A 1 70 ? -5.176 -13.032 1.014 1.00 33.32 70 TRP A CA 11
ATOM 15717 C C . TRP A 1 70 ? -4.366 -11.889 1.634 1.00 14.11 70 TRP A C 11
ATOM 15718 O O . TRP A 1 70 ? -3.656 -11.157 0.944 1.00 5.44 70 TRP A O 11
ATOM 15739 N N . THR A 1 71 ? -4.493 -11.755 2.948 1.00 54.12 71 THR A N 11
ATOM 15740 C CA . THR A 1 71 ? -3.845 -10.695 3.712 1.00 14.01 71 THR A CA 11
ATOM 15741 C C . THR A 1 71 ? -2.377 -11.037 3.995 1.00 15.51 71 THR A C 11
ATOM 15742 O O . THR A 1 71 ? -1.619 -10.194 4.474 1.00 20.13 71 THR A O 11
ATOM 15753 N N . ASP A 1 72 ? -2.003 -12.293 3.712 1.00 23.54 72 ASP A N 11
ATOM 15754 C CA . ASP A 1 72 ? -0.699 -12.862 4.100 1.00 73.31 72 ASP A CA 11
ATOM 15755 C C . ASP A 1 72 ? 0.467 -11.888 3.893 1.00 64.32 72 ASP A C 11
ATOM 15756 O O . ASP A 1 72 ? 1.447 -11.928 4.642 1.00 42.51 72 ASP A O 11
ATOM 15765 N N . MET A 1 73 ? 0.374 -11.046 2.867 1.00 3.33 73 MET A N 11
ATOM 15766 C CA . MET A 1 73 ? 1.410 -10.053 2.586 1.00 42.30 73 MET A CA 11
ATOM 15767 C C . MET A 1 73 ? 1.552 -9.071 3.751 1.00 21.21 73 MET A C 11
ATOM 15768 O O . MET A 1 73 ? 0.912 -8.017 3.786 1.00 61.04 73 MET A O 11
ATOM 15782 N N . VAL A 1 74 ? 2.385 -9.452 4.711 1.00 33.41 74 VAL A N 11
ATOM 15783 C CA . VAL A 1 74 ? 2.643 -8.653 5.902 1.00 45.22 74 VAL A CA 11
ATOM 15784 C C . VAL A 1 74 ? 3.851 -7.729 5.688 1.00 1.21 74 VAL A C 11
ATOM 15785 O O . VAL A 1 74 ? 4.876 -8.155 5.153 1.00 54.40 74 VAL A O 11
ATOM 15798 N N . PRO A 1 75 ? 3.734 -6.442 6.084 1.00 55.42 75 PRO A N 11
ATOM 15799 C CA . PRO A 1 75 ? 4.832 -5.465 5.967 1.00 60.35 75 PRO A CA 11
ATOM 15800 C C . PRO A 1 75 ? 5.991 -5.772 6.933 1.00 72.13 75 PRO A C 11
ATOM 15801 O O . PRO A 1 75 ? 6.134 -6.905 7.397 1.00 1.32 75 PRO A O 11
ATOM 15812 N N . ALA A 1 76 ? 6.798 -4.746 7.240 1.00 51.25 76 ALA A N 11
ATOM 15813 C CA . ALA A 1 76 ? 7.994 -4.888 8.090 1.00 24.45 76 ALA A CA 11
ATOM 15814 C C . ALA A 1 76 ? 7.712 -5.658 9.384 1.00 43.13 76 ALA A C 11
ATOM 15815 O O . ALA A 1 76 ? 8.620 -6.263 9.963 1.00 43.44 76 ALA A O 11
ATOM 15822 N N . SER A 1 77 ? 6.453 -5.640 9.818 1.00 71.53 77 SER A N 11
ATOM 15823 C CA . SER A 1 77 ? 6.036 -6.337 11.032 1.00 24.45 77 SER A CA 11
ATOM 15824 C C . SER A 1 77 ? 6.525 -7.791 11.024 1.00 52.41 77 SER A C 11
ATOM 15825 O O . SER A 1 77 ? 6.840 -8.352 12.077 1.00 1.13 77 SER A O 11
ATOM 15833 N N . VAL A 1 78 ? 6.624 -8.381 9.831 1.00 50.43 78 VAL A N 11
ATOM 15834 C CA . VAL A 1 78 ? 7.076 -9.763 9.688 1.00 1.34 78 VAL A CA 11
ATOM 15835 C C . VAL A 1 78 ? 8.410 -9.984 10.400 1.00 72.15 78 VAL A C 11
ATOM 15836 O O . VAL A 1 78 ? 8.548 -10.911 11.197 1.00 61.33 78 VAL A O 11
ATOM 15849 N N . ARG A 1 79 ? 9.374 -9.106 10.149 1.00 61.45 79 ARG A N 11
ATOM 15850 C CA . ARG A 1 79 ? 10.707 -9.265 10.710 1.00 14.22 79 ARG A CA 11
ATOM 15851 C C . ARG A 1 79 ? 10.701 -8.942 12.198 1.00 51.30 79 ARG A C 11
ATOM 15852 O O . ARG A 1 79 ? 11.264 -9.679 13.003 1.00 43.03 79 ARG A O 11
ATOM 15873 N N . GLU A 1 80 ? 10.022 -7.862 12.568 1.00 45.44 80 GLU A N 11
ATOM 15874 C CA . GLU A 1 80 ? 9.992 -7.419 13.961 1.00 22.12 80 GLU A CA 11
ATOM 15875 C C . GLU A 1 80 ? 9.250 -8.441 14.837 1.00 4.33 80 GLU A C 11
ATOM 15876 O O . GLU A 1 80 ? 9.345 -8.414 16.066 1.00 13.03 80 GLU A O 11
ATOM 15888 N N . HIS A 1 81 ? 8.511 -9.343 14.186 1.00 54.53 81 HIS A N 11
ATOM 15889 C CA . HIS A 1 81 ? 7.796 -10.420 14.877 1.00 0.23 81 HIS A CA 11
ATOM 15890 C C . HIS A 1 81 ? 8.545 -11.748 14.769 1.00 2.25 81 HIS A C 11
ATOM 15891 O O . HIS A 1 81 ? 8.426 -12.607 15.647 1.00 34.22 81 HIS A O 11
ATOM 15906 N N . LEU A 1 82 ? 9.303 -11.922 13.688 1.00 52.02 82 LEU A N 11
ATOM 15907 C CA . LEU A 1 82 ? 9.962 -13.198 13.415 1.00 15.11 82 LEU A CA 11
ATOM 15908 C C . LEU A 1 82 ? 11.325 -13.277 14.099 1.00 65.10 82 LEU A C 11
ATOM 15909 O O . LEU A 1 82 ? 11.687 -14.320 14.654 1.00 73.43 82 LEU A O 11
ATOM 15925 N N . ASN A 1 83 ? 12.078 -12.177 14.043 1.00 23.21 83 ASN A N 11
ATOM 15926 C CA . ASN A 1 83 ? 13.397 -12.109 14.676 1.00 34.30 83 ASN A CA 11
ATOM 15927 C C . ASN A 1 83 ? 13.283 -12.433 16.162 1.00 64.54 83 ASN A C 11
ATOM 15928 O O . ASN A 1 83 ? 12.608 -11.724 16.917 1.00 24.35 83 ASN A O 11
ATOM 15939 N N . GLN A 1 84 ? 13.935 -13.521 16.562 1.00 54.12 84 GLN A N 11
ATOM 15940 C CA . GLN A 1 84 ? 13.855 -14.025 17.927 1.00 32.44 84 GLN A CA 11
ATOM 15941 C C . GLN A 1 84 ? 14.430 -13.020 18.923 1.00 35.52 84 GLN A C 11
ATOM 15942 O O . GLN A 1 84 ? 15.643 -12.954 19.128 1.00 62.41 84 GLN A O 11
ATOM 15956 N N . HIS A 1 85 ? 13.548 -12.222 19.515 1.00 50.13 85 HIS A N 11
ATOM 15957 C CA . HIS A 1 85 ? 13.926 -11.256 20.543 1.00 23.14 85 HIS A CA 11
ATOM 15958 C C . HIS A 1 85 ? 12.914 -11.290 21.681 1.00 22.41 85 HIS A C 11
ATOM 15959 O O . HIS A 1 85 ? 11.704 -11.329 21.441 1.00 2.45 85 HIS A O 11
ATOM 15974 N N . SER A 1 86 ? 13.409 -11.294 22.915 1.00 2.41 86 SER A N 11
ATOM 15975 C CA . SER A 1 86 ? 12.542 -11.248 24.088 1.00 53.33 86 SER A CA 11
ATOM 15976 C C . SER A 1 86 ? 11.784 -9.917 24.104 1.00 3.22 86 SER A C 11
ATOM 15977 O O . SER A 1 86 ? 12.317 -8.890 24.533 1.00 51.12 86 SER A O 11
ATOM 15985 N N . GLY A 1 87 ? 10.559 -9.941 23.588 1.00 74.42 87 GLY A N 11
ATOM 15986 C CA . GLY A 1 87 ? 9.775 -8.727 23.442 1.00 31.33 87 GLY A CA 11
ATOM 15987 C C . GLY A 1 87 ? 9.822 -8.215 22.014 1.00 32.32 87 GLY A C 11
ATOM 15988 O O . GLY A 1 87 ? 10.579 -7.291 21.706 1.00 53.13 87 GLY A O 11
ATOM 15992 N N . PRO A 1 88 ? 9.042 -8.824 21.102 1.00 70.20 88 PRO A N 11
ATOM 15993 C CA . PRO A 1 88 ? 9.010 -8.445 19.692 1.00 73.53 88 PRO A CA 11
ATOM 15994 C C . PRO A 1 88 ? 8.074 -7.263 19.446 1.00 3.41 88 PRO A C 11
ATOM 15995 O O . PRO A 1 88 ? 7.628 -6.607 20.392 1.00 45.03 88 PRO A O 11
ATOM 16006 N N . GLY A 1 89 ? 7.786 -6.995 18.176 1.00 45.11 89 GLY A N 11
ATOM 16007 C CA . GLY A 1 89 ? 6.873 -5.924 17.822 1.00 73.43 89 GLY A CA 11
ATOM 16008 C C . GLY A 1 89 ? 5.471 -6.165 18.347 1.00 22.31 89 GLY A C 11
ATOM 16009 O O . GLY A 1 89 ? 4.763 -7.051 17.858 1.00 11.13 89 GLY A O 11
ATOM 16013 N N . ILE A 1 90 ? 5.073 -5.395 19.356 1.00 5.14 90 ILE A N 11
ATOM 16014 C CA . ILE A 1 90 ? 3.739 -5.517 19.925 1.00 21.42 90 ILE A CA 11
ATOM 16015 C C . ILE A 1 90 ? 2.745 -4.726 19.077 1.00 23.35 90 ILE A C 11
ATOM 16016 O O . ILE A 1 90 ? 2.356 -3.605 19.415 1.00 33.33 90 ILE A O 11
ATOM 16032 N N . ASP A 1 91 ? 2.395 -5.304 17.939 1.00 1.23 91 ASP A N 11
ATOM 16033 C CA . ASP A 1 91 ? 1.436 -4.726 17.011 1.00 74.51 91 ASP A CA 11
ATOM 16034 C C . ASP A 1 91 ? 0.725 -5.858 16.281 1.00 2.04 91 ASP A C 11
ATOM 16035 O O . ASP A 1 91 ? 1.014 -7.031 16.533 1.00 62.54 91 ASP A O 11
ATOM 16044 N N . TYR A 1 92 ? -0.189 -5.525 15.376 1.00 33.23 92 TYR A N 11
ATOM 16045 C CA . TYR A 1 92 ? -0.962 -6.549 14.677 1.00 55.10 92 TYR A CA 11
ATOM 16046 C C . TYR A 1 92 ? -1.074 -6.245 13.184 1.00 54.42 92 TYR A C 11
ATOM 16047 O O . TYR A 1 92 ? -0.956 -5.095 12.757 1.00 72.11 92 TYR A O 11
ATOM 16065 N N . ALA A 1 93 ? -1.312 -7.296 12.412 1.00 11.13 93 ALA A N 11
ATOM 16066 C CA . ALA A 1 93 ? -1.392 -7.220 10.960 1.00 53.10 93 ALA A CA 11
ATOM 16067 C C . ALA A 1 93 ? -2.204 -8.412 10.464 1.00 2.23 93 ALA A C 11
ATOM 16068 O O . ALA A 1 93 ? -3.232 -8.745 11.062 1.00 73.52 93 ALA A O 11
ATOM 16075 N N . VAL A 1 94 ? -1.766 -9.029 9.365 1.00 65.13 94 VAL A N 11
ATOM 16076 C CA . VAL A 1 94 ? -2.255 -10.351 8.978 1.00 73.34 94 VAL A CA 11
ATOM 16077 C C . VAL A 1 94 ? -2.355 -11.244 10.225 1.00 64.21 94 VAL A C 11
ATOM 16078 O O . VAL A 1 94 ? -1.440 -11.261 11.057 1.00 24.50 94 VAL A O 11
ATOM 16091 N N . ARG A 1 95 ? -3.462 -11.952 10.372 1.00 64.15 95 ARG A N 11
ATOM 16092 C CA . ARG A 1 95 ? -3.695 -12.757 11.565 1.00 53.51 95 ARG A CA 11
ATOM 16093 C C . ARG A 1 95 ? -3.225 -14.197 11.330 1.00 63.34 95 ARG A C 11
ATOM 16094 O O . ARG A 1 95 ? -3.988 -14.982 10.744 1.00 22.32 95 ARG A O 11
ATOM 16116 N N . MET A 1 1 ? 15.674 -6.546 -2.726 1.00 73.22 1 MET A N 12
ATOM 16117 C CA . MET A 1 1 ? 15.587 -8.005 -2.477 1.00 15.13 1 MET A CA 12
ATOM 16118 C C . MET A 1 1 ? 14.561 -8.631 -3.415 1.00 45.32 1 MET A C 12
ATOM 16119 O O . MET A 1 1 ? 14.094 -7.980 -4.347 1.00 32.32 1 MET A O 12
ATOM 16135 N N . ALA A 1 2 ? 14.215 -9.892 -3.165 1.00 54.21 2 ALA A N 12
ATOM 16136 C CA . ALA A 1 2 ? 13.290 -10.642 -4.021 1.00 14.23 2 ALA A CA 12
ATOM 16137 C C . ALA A 1 2 ? 11.943 -9.933 -4.205 1.00 44.12 2 ALA A C 12
ATOM 16138 O O . ALA A 1 2 ? 11.313 -10.063 -5.254 1.00 53.24 2 ALA A O 12
ATOM 16145 N N . HIS A 1 3 ? 11.499 -9.208 -3.170 1.00 41.44 3 HIS A N 12
ATOM 16146 C CA . HIS A 1 3 ? 10.190 -8.518 -3.165 1.00 1.43 3 HIS A CA 12
ATOM 16147 C C . HIS A 1 3 ? 9.022 -9.503 -3.017 1.00 4.31 3 HIS A C 12
ATOM 16148 O O . HIS A 1 3 ? 7.979 -9.151 -2.460 1.00 2.31 3 HIS A O 12
ATOM 16163 N N . HIS A 1 4 ? 9.183 -10.715 -3.542 1.00 40.34 4 HIS A N 12
ATOM 16164 C CA . HIS A 1 4 ? 8.168 -11.761 -3.423 1.00 51.01 4 HIS A CA 12
ATOM 16165 C C . HIS A 1 4 ? 7.974 -12.148 -1.955 1.00 53.23 4 HIS A C 12
ATOM 16166 O O . HIS A 1 4 ? 8.617 -13.076 -1.454 1.00 0.34 4 HIS A O 12
ATOM 16181 N N . HIS A 1 5 ? 7.099 -11.417 -1.266 1.00 52.40 5 HIS A N 12
ATOM 16182 C CA . HIS A 1 5 ? 6.884 -11.614 0.169 1.00 51.23 5 HIS A CA 12
ATOM 16183 C C . HIS A 1 5 ? 5.552 -12.311 0.436 1.00 25.42 5 HIS A C 12
ATOM 16184 O O . HIS A 1 5 ? 5.304 -12.785 1.545 1.00 52.12 5 HIS A O 12
ATOM 16199 N N . HIS A 1 6 ? 4.687 -12.361 -0.578 1.00 34.21 6 HIS A N 12
ATOM 16200 C CA . HIS A 1 6 ? 3.437 -13.116 -0.471 1.00 74.21 6 HIS A CA 12
ATOM 16201 C C . HIS A 1 6 ? 3.786 -14.603 -0.465 1.00 71.31 6 HIS A C 12
ATOM 16202 O O . HIS A 1 6 ? 3.935 -15.226 -1.516 1.00 5.52 6 HIS A O 12
ATOM 16217 N N . HIS A 1 7 ? 3.959 -15.153 0.731 1.00 31.13 7 HIS A N 12
ATOM 16218 C CA . HIS A 1 7 ? 4.605 -16.455 0.899 1.00 13.43 7 HIS A CA 12
ATOM 16219 C C . HIS A 1 7 ? 3.609 -17.609 0.805 1.00 13.23 7 HIS A C 12
ATOM 16220 O O . HIS A 1 7 ? 4.003 -18.758 0.598 1.00 24.42 7 HIS A O 12
ATOM 16235 N N . HIS A 1 8 ? 2.327 -17.308 0.971 1.00 52.21 8 HIS A N 12
ATOM 16236 C CA . HIS A 1 8 ? 1.280 -18.322 0.851 1.00 10.20 8 HIS A CA 12
ATOM 16237 C C . HIS A 1 8 ? 0.742 -18.347 -0.576 1.00 44.12 8 HIS A C 12
ATOM 16238 O O . HIS A 1 8 ? 0.426 -17.300 -1.141 1.00 2.14 8 HIS A O 12
ATOM 16253 N N . MET A 1 9 ? 0.643 -19.539 -1.157 1.00 12.25 9 MET A N 12
ATOM 16254 C CA . MET A 1 9 ? 0.170 -19.695 -2.531 1.00 2.23 9 MET A CA 12
ATOM 16255 C C . MET A 1 9 ? -0.733 -20.920 -2.637 1.00 52.43 9 MET A C 12
ATOM 16256 O O . MET A 1 9 ? -0.417 -21.976 -2.089 1.00 54.21 9 MET A O 12
ATOM 16270 N N . GLY A 1 10 ? -1.858 -20.763 -3.328 1.00 33.52 10 GLY A N 12
ATOM 16271 C CA . GLY A 1 10 ? -2.799 -21.855 -3.505 1.00 73.32 10 GLY A CA 12
ATOM 16272 C C . GLY A 1 10 ? -4.146 -21.368 -4.002 1.00 21.22 10 GLY A C 12
ATOM 16273 O O . GLY A 1 10 ? -4.383 -20.159 -4.082 1.00 31.32 10 GLY A O 12
ATOM 16277 N N . THR A 1 11 ? -5.029 -22.302 -4.335 1.00 23.20 11 THR A N 12
ATOM 16278 C CA . THR A 1 11 ? -6.358 -21.970 -4.830 1.00 64.11 11 THR A CA 12
ATOM 16279 C C . THR A 1 11 ? -7.223 -21.403 -3.702 1.00 2.14 11 THR A C 12
ATOM 16280 O O . THR A 1 11 ? -7.663 -20.252 -3.756 1.00 24.42 11 THR A O 12
ATOM 16291 N N . LEU A 1 12 ? -7.448 -22.217 -2.670 1.00 10.11 12 LEU A N 12
ATOM 16292 C CA . LEU A 1 12 ? -8.237 -21.801 -1.511 1.00 62.34 12 LEU A CA 12
ATOM 16293 C C . LEU A 1 12 ? -7.448 -22.018 -0.221 1.00 50.51 12 LEU A C 12
ATOM 16294 O O . LEU A 1 12 ? -6.895 -21.071 0.343 1.00 4.12 12 LEU A O 12
ATOM 16310 N N . GLU A 1 13 ? -7.386 -23.268 0.236 1.00 11.24 13 GLU A N 12
ATOM 16311 C CA . GLU A 1 13 ? -6.675 -23.603 1.466 1.00 2.42 13 GLU A CA 12
ATOM 16312 C C . GLU A 1 13 ? -5.167 -23.642 1.222 1.00 25.54 13 GLU A C 12
ATOM 16313 O O . GLU A 1 13 ? -4.619 -24.660 0.789 1.00 43.43 13 GLU A O 12
ATOM 16325 N N . ALA A 1 14 ? -4.519 -22.512 1.473 1.00 34.40 14 ALA A N 12
ATOM 16326 C CA . ALA A 1 14 ? -3.065 -22.395 1.392 1.00 21.23 14 ALA A CA 12
ATOM 16327 C C . ALA A 1 14 ? -2.515 -21.937 2.736 1.00 55.24 14 ALA A C 12
ATOM 16328 O O . ALA A 1 14 ? -1.432 -21.354 2.826 1.00 61.00 14 ALA A O 12
ATOM 16335 N N . GLN A 1 15 ? -3.289 -22.220 3.777 1.00 62.31 15 GLN A N 12
ATOM 16336 C CA . GLN A 1 15 ? -2.937 -21.853 5.141 1.00 61.21 15 GLN A CA 12
ATOM 16337 C C . GLN A 1 15 ? -1.829 -22.765 5.675 1.00 41.33 15 GLN A C 12
ATOM 16338 O O . GLN A 1 15 ? -1.564 -23.830 5.114 1.00 55.20 15 GLN A O 12
ATOM 16352 N N . THR A 1 16 ? -1.196 -22.349 6.766 1.00 54.24 16 THR A N 12
ATOM 16353 C CA . THR A 1 16 ? -0.054 -23.069 7.330 1.00 21.43 16 THR A CA 12
ATOM 16354 C C . THR A 1 16 ? -0.476 -23.907 8.548 1.00 75.24 16 THR A C 12
ATOM 16355 O O . THR A 1 16 ? 0.356 -24.520 9.219 1.00 55.04 16 THR A O 12
ATOM 16366 N N . GLN A 1 17 ? -1.777 -23.940 8.818 1.00 13.34 17 GLN A N 12
ATOM 16367 C CA . GLN A 1 17 ? -2.316 -24.651 9.975 1.00 34.33 17 GLN A CA 12
ATOM 16368 C C . GLN A 1 17 ? -3.588 -25.416 9.596 1.00 53.31 17 GLN A C 12
ATOM 16369 O O . GLN A 1 17 ? -3.969 -25.459 8.425 1.00 40.31 17 GLN A O 12
ATOM 16383 N N . GLY A 1 18 ? -4.233 -26.017 10.595 1.00 74.42 18 GLY A N 12
ATOM 16384 C CA . GLY A 1 18 ? -5.468 -26.755 10.374 1.00 12.00 18 GLY A CA 12
ATOM 16385 C C . GLY A 1 18 ? -6.576 -26.298 11.308 1.00 35.14 18 GLY A C 12
ATOM 16386 O O . GLY A 1 18 ? -6.392 -25.341 12.059 1.00 43.04 18 GLY A O 12
ATOM 16390 N N . PRO A 1 19 ? -7.745 -26.966 11.287 1.00 2.43 19 PRO A N 12
ATOM 16391 C CA . PRO A 1 19 ? -8.885 -26.598 12.138 1.00 73.41 19 PRO A CA 12
ATOM 16392 C C . PRO A 1 19 ? -8.616 -26.878 13.620 1.00 73.01 19 PRO A C 12
ATOM 16393 O O . PRO A 1 19 ? -8.989 -27.929 14.147 1.00 12.24 19 PRO A O 12
ATOM 16404 N N . GLY A 1 20 ? -7.934 -25.947 14.278 1.00 44.34 20 GLY A N 12
ATOM 16405 C CA . GLY A 1 20 ? -7.649 -26.084 15.696 1.00 15.12 20 GLY A CA 12
ATOM 16406 C C . GLY A 1 20 ? -8.809 -25.629 16.561 1.00 30.50 20 GLY A C 12
ATOM 16407 O O . GLY A 1 20 ? -8.713 -24.616 17.258 1.00 30.22 20 GLY A O 12
ATOM 16411 N N . SER A 1 21 ? -9.916 -26.364 16.505 1.00 5.35 21 SER A N 12
ATOM 16412 C CA . SER A 1 21 ? -11.099 -26.037 17.293 1.00 13.22 21 SER A CA 12
ATOM 16413 C C . SER A 1 21 ? -11.609 -27.272 18.032 1.00 35.21 21 SER A C 12
ATOM 16414 O O . SER A 1 21 ? -11.751 -28.350 17.443 1.00 61.22 21 SER A O 12
ATOM 16422 N N . MET A 1 22 ? -11.876 -27.108 19.324 1.00 40.34 22 MET A N 12
ATOM 16423 C CA . MET A 1 22 ? -12.442 -28.179 20.149 1.00 11.43 22 MET A CA 12
ATOM 16424 C C . MET A 1 22 ? -13.875 -27.837 20.535 1.00 25.31 22 MET A C 12
ATOM 16425 O O . MET A 1 22 ? -14.497 -28.515 21.355 1.00 73.35 22 MET A O 12
ATOM 16439 N N . ASP A 1 23 ? -14.386 -26.788 19.917 1.00 74.42 23 ASP A N 12
ATOM 16440 C CA . ASP A 1 23 ? -15.735 -26.289 20.187 1.00 12.13 23 ASP A CA 12
ATOM 16441 C C . ASP A 1 23 ? -16.649 -26.583 19.001 1.00 74.30 23 ASP A C 12
ATOM 16442 O O . ASP A 1 23 ? -16.181 -26.678 17.864 1.00 71.42 23 ASP A O 12
ATOM 16451 N N . ASP A 1 24 ? -17.948 -26.715 19.268 1.00 42.31 24 ASP A N 12
ATOM 16452 C CA . ASP A 1 24 ? -18.905 -27.177 18.256 1.00 42.05 24 ASP A CA 12
ATOM 16453 C C . ASP A 1 24 ? -19.411 -26.037 17.367 1.00 40.34 24 ASP A C 12
ATOM 16454 O O . ASP A 1 24 ? -19.890 -26.281 16.258 1.00 21.12 24 ASP A O 12
ATOM 16463 N N . GLU A 1 25 ? -19.316 -24.798 17.840 1.00 43.24 25 GLU A N 12
ATOM 16464 C CA . GLU A 1 25 ? -19.779 -23.656 17.054 1.00 32.13 25 GLU A CA 12
ATOM 16465 C C . GLU A 1 25 ? -18.769 -23.330 15.958 1.00 71.11 25 GLU A C 12
ATOM 16466 O O . GLU A 1 25 ? -17.930 -22.438 16.110 1.00 11.21 25 GLU A O 12
ATOM 16478 N N . LEU A 1 26 ? -18.825 -24.089 14.872 1.00 21.21 26 LEU A N 12
ATOM 16479 C CA . LEU A 1 26 ? -17.913 -23.895 13.750 1.00 15.43 26 LEU A CA 12
ATOM 16480 C C . LEU A 1 26 ? -18.312 -22.674 12.919 1.00 11.11 26 LEU A C 12
ATOM 16481 O O . LEU A 1 26 ? -19.442 -22.183 12.997 1.00 33.23 26 LEU A O 12
ATOM 16497 N N . TYR A 1 27 ? -17.360 -22.193 12.136 1.00 5.01 27 TYR A N 12
ATOM 16498 C CA . TYR A 1 27 ? -17.556 -21.073 11.226 1.00 1.23 27 TYR A CA 12
ATOM 16499 C C . TYR A 1 27 ? -17.021 -21.437 9.848 1.00 21.45 27 TYR A C 12
ATOM 16500 O O . TYR A 1 27 ? -16.063 -22.209 9.729 1.00 35.30 27 TYR A O 12
ATOM 16518 N N . PHE A 1 28 ? -17.648 -20.881 8.821 1.00 71.32 28 PHE A N 12
ATOM 16519 C CA . PHE A 1 28 ? -17.217 -21.056 7.440 1.00 10.14 28 PHE A CA 12
ATOM 16520 C C . PHE A 1 28 ? -16.815 -19.706 6.868 1.00 42.44 28 PHE A C 12
ATOM 16521 O O . PHE A 1 28 ? -17.176 -18.665 7.420 1.00 44.14 28 PHE A O 12
ATOM 16538 N N . VAL A 1 29 ? -16.072 -19.718 5.770 1.00 31.31 29 VAL A N 12
ATOM 16539 C CA . VAL A 1 29 ? -15.776 -18.496 5.047 1.00 3.35 29 VAL A CA 12
ATOM 16540 C C . VAL A 1 29 ? -16.798 -18.372 3.929 1.00 63.31 29 VAL A C 12
ATOM 16541 O O . VAL A 1 29 ? -17.146 -19.369 3.311 1.00 22.10 29 VAL A O 12
ATOM 16554 N N . VAL A 1 30 ? -17.329 -17.181 3.695 1.00 64.44 30 VAL A N 12
ATOM 16555 C CA . VAL A 1 30 ? -18.364 -17.014 2.682 1.00 74.31 30 VAL A CA 12
ATOM 16556 C C . VAL A 1 30 ? -18.101 -15.804 1.805 1.00 41.10 30 VAL A C 12
ATOM 16557 O O . VAL A 1 30 ? -17.271 -14.945 2.132 1.00 44.12 30 VAL A O 12
ATOM 16570 N N . ARG A 1 31 ? -18.805 -15.765 0.680 1.00 74.21 31 ARG A N 12
ATOM 16571 C CA . ARG A 1 31 ? -18.696 -14.668 -0.276 1.00 61.34 31 ARG A CA 12
ATOM 16572 C C . ARG A 1 31 ? -19.827 -14.748 -1.300 1.00 65.32 31 ARG A C 12
ATOM 16573 O O . ARG A 1 31 ? -20.578 -15.723 -1.320 1.00 35.24 31 ARG A O 12
ATOM 16594 N N . ASN A 1 32 ? -19.976 -13.701 -2.112 1.00 2.23 32 ASN A N 12
ATOM 16595 C CA . ASN A 1 32 ? -20.819 -13.771 -3.309 1.00 31.43 32 ASN A CA 12
ATOM 16596 C C . ASN A 1 32 ? -20.580 -12.573 -4.215 1.00 1.13 32 ASN A C 12
ATOM 16597 O O . ASN A 1 32 ? -20.470 -11.448 -3.737 1.00 32.34 32 ASN A O 12
ATOM 16608 N N . ASN A 1 33 ? -20.557 -12.842 -5.527 1.00 42.50 33 ASN A N 12
ATOM 16609 C CA . ASN A 1 33 ? -20.437 -11.828 -6.597 1.00 1.24 33 ASN A CA 12
ATOM 16610 C C . ASN A 1 33 ? -19.500 -10.647 -6.264 1.00 14.24 33 ASN A C 12
ATOM 16611 O O . ASN A 1 33 ? -19.526 -9.626 -6.949 1.00 32.20 33 ASN A O 12
ATOM 16622 N N . GLU A 1 34 ? -18.649 -10.789 -5.249 1.00 12.12 34 GLU A N 12
ATOM 16623 C CA . GLU A 1 34 ? -17.842 -9.666 -4.762 1.00 15.25 34 GLU A CA 12
ATOM 16624 C C . GLU A 1 34 ? -16.351 -9.855 -5.038 1.00 55.43 34 GLU A C 12
ATOM 16625 O O . GLU A 1 34 ? -15.618 -8.875 -5.190 1.00 11.43 34 GLU A O 12
ATOM 16637 N N . GLY A 1 35 ? -15.898 -11.107 -5.087 1.00 13.30 35 GLY A N 12
ATOM 16638 C CA . GLY A 1 35 ? -14.476 -11.375 -5.254 1.00 3.53 35 GLY A CA 12
ATOM 16639 C C . GLY A 1 35 ? -13.700 -11.105 -3.975 1.00 21.20 35 GLY A C 12
ATOM 16640 O O . GLY A 1 35 ? -12.468 -11.136 -3.957 1.00 11.05 35 GLY A O 12
ATOM 16644 N N . GLN A 1 36 ? -14.439 -10.837 -2.907 1.00 72.42 36 GLN A N 12
ATOM 16645 C CA . GLN A 1 36 ? -13.880 -10.566 -1.585 1.00 74.31 36 GLN A CA 12
ATOM 16646 C C . GLN A 1 36 ? -14.337 -11.669 -0.626 1.00 21.04 36 GLN A C 12
ATOM 16647 O O . GLN A 1 36 ? -15.220 -12.456 -0.969 1.00 51.11 36 GLN A O 12
ATOM 16661 N N . TYR A 1 37 ? -13.737 -11.738 0.559 1.00 44.03 37 TYR A N 12
ATOM 16662 C CA . TYR A 1 37 ? -14.045 -12.800 1.517 1.00 31.33 37 TYR A CA 12
ATOM 16663 C C . TYR A 1 37 ? -14.738 -12.276 2.766 1.00 72.14 37 TYR A C 12
ATOM 16664 O O . TYR A 1 37 ? -14.597 -11.107 3.131 1.00 73.10 37 TYR A O 12
ATOM 16682 N N . SER A 1 38 ? -15.515 -13.160 3.392 1.00 71.15 38 SER A N 12
ATOM 16683 C CA . SER A 1 38 ? -16.140 -12.905 4.684 1.00 73.51 38 SER A CA 12
ATOM 16684 C C . SER A 1 38 ? -16.245 -14.216 5.468 1.00 12.10 38 SER A C 12
ATOM 16685 O O . SER A 1 38 ? -15.810 -15.260 4.986 1.00 11.10 38 SER A O 12
ATOM 16693 N N . VAL A 1 39 ? -16.808 -14.162 6.671 1.00 63.03 39 VAL A N 12
ATOM 16694 C CA . VAL A 1 39 ? -17.030 -15.368 7.470 1.00 5.30 39 VAL A CA 12
ATOM 16695 C C . VAL A 1 39 ? -18.501 -15.503 7.839 1.00 14.12 39 VAL A C 12
ATOM 16696 O O . VAL A 1 39 ? -19.267 -14.541 7.750 1.00 3.12 39 VAL A O 12
ATOM 16709 N N . TRP A 1 40 ? -18.886 -16.702 8.259 1.00 31.10 40 TRP A N 12
ATOM 16710 C CA . TRP A 1 40 ? -20.281 -17.021 8.539 1.00 74.31 40 TRP A CA 12
ATOM 16711 C C . TRP A 1 40 ? -20.362 -18.098 9.614 1.00 25.31 40 TRP A C 12
ATOM 16712 O O . TRP A 1 40 ? -19.467 -18.936 9.728 1.00 1.51 40 TRP A O 12
ATOM 16733 N N . MET A 1 41 ? -21.429 -18.072 10.402 1.00 15.53 41 MET A N 12
ATOM 16734 C CA . MET A 1 41 ? -21.604 -19.032 11.489 1.00 1.22 41 MET A CA 12
ATOM 16735 C C . MET A 1 41 ? -22.264 -20.307 10.967 1.00 72.33 41 MET A C 12
ATOM 16736 O O . MET A 1 41 ? -23.318 -20.249 10.328 1.00 71.32 41 MET A O 12
ATOM 16750 N N . ASP A 1 42 ? -21.637 -21.451 11.236 1.00 51.30 42 ASP A N 12
ATOM 16751 C CA . ASP A 1 42 ? -22.134 -22.739 10.754 1.00 11.42 42 ASP A CA 12
ATOM 16752 C C . ASP A 1 42 ? -23.466 -23.091 11.412 1.00 34.45 42 ASP A C 12
ATOM 16753 O O . ASP A 1 42 ? -23.682 -22.812 12.596 1.00 34.15 42 ASP A O 12
ATOM 16762 N N . GLY A 1 43 ? -24.350 -23.704 10.631 1.00 43.50 43 GLY A N 12
ATOM 16763 C CA . GLY A 1 43 ? -25.675 -24.058 11.104 1.00 3.14 43 GLY A CA 12
ATOM 16764 C C . GLY A 1 43 ? -26.756 -23.222 10.443 1.00 31.24 43 GLY A C 12
ATOM 16765 O O . GLY A 1 43 ? -27.935 -23.573 10.487 1.00 3.04 43 GLY A O 12
ATOM 16769 N N . ARG A 1 44 ? -26.351 -22.119 9.819 1.00 4.12 44 ARG A N 12
ATOM 16770 C CA . ARG A 1 44 ? -27.289 -21.204 9.168 1.00 32.44 44 ARG A CA 12
ATOM 16771 C C . ARG A 1 44 ? -27.257 -21.398 7.652 1.00 64.22 44 ARG A C 12
ATOM 16772 O O . ARG A 1 44 ? -26.181 -21.498 7.055 1.00 52.23 44 ARG A O 12
ATOM 16793 N N . SER A 1 45 ? -28.434 -21.440 7.036 1.00 20.53 45 SER A N 12
ATOM 16794 C CA . SER A 1 45 ? -28.552 -21.622 5.595 1.00 5.15 45 SER A CA 12
ATOM 16795 C C . SER A 1 45 ? -28.408 -20.288 4.876 1.00 72.32 45 SER A C 12
ATOM 16796 O O . SER A 1 45 ? -29.182 -19.354 5.101 1.00 4.10 45 SER A O 12
ATOM 16804 N N . LEU A 1 46 ? -27.396 -20.212 4.027 1.00 30.11 46 LEU A N 12
ATOM 16805 C CA . LEU A 1 46 ? -27.110 -19.009 3.269 1.00 41.30 46 LEU A CA 12
ATOM 16806 C C . LEU A 1 46 ? -28.187 -18.730 2.223 1.00 52.25 46 LEU A C 12
ATOM 16807 O O . LEU A 1 46 ? -28.739 -19.654 1.622 1.00 65.25 46 LEU A O 12
ATOM 16823 N N . PRO A 1 47 ? -28.499 -17.442 1.999 1.00 40.22 47 PRO A N 12
ATOM 16824 C CA . PRO A 1 47 ? -29.491 -17.038 1.010 1.00 35.22 47 PRO A CA 12
ATOM 16825 C C . PRO A 1 47 ? -28.961 -17.151 -0.424 1.00 3.22 47 PRO A C 12
ATOM 16826 O O . PRO A 1 47 ? -27.744 -17.084 -0.664 1.00 43.43 47 PRO A O 12
ATOM 16837 N N . ALA A 1 48 ? -29.891 -17.329 -1.364 1.00 24.10 48 ALA A N 12
ATOM 16838 C CA . ALA A 1 48 ? -29.562 -17.501 -2.778 1.00 45.31 48 ALA A CA 12
ATOM 16839 C C . ALA A 1 48 ? -28.544 -16.465 -3.245 1.00 10.30 48 ALA A C 12
ATOM 16840 O O . ALA A 1 48 ? -28.740 -15.258 -3.066 1.00 50.42 48 ALA A O 12
ATOM 16847 N N . GLY A 1 49 ? -27.453 -16.944 -3.826 1.00 61.20 49 GLY A N 12
ATOM 16848 C CA . GLY A 1 49 ? -26.398 -16.068 -4.298 1.00 60.31 49 GLY A CA 12
ATOM 16849 C C . GLY A 1 49 ? -25.120 -16.231 -3.501 1.00 71.01 49 GLY A C 12
ATOM 16850 O O . GLY A 1 49 ? -24.024 -16.143 -4.057 1.00 13.20 49 GLY A O 12
ATOM 16854 N N . TRP A 1 50 ? -25.256 -16.490 -2.199 1.00 52.24 50 TRP A N 12
ATOM 16855 C CA . TRP A 1 50 ? -24.094 -16.623 -1.322 1.00 31.12 50 TRP A CA 12
ATOM 16856 C C . TRP A 1 50 ? -23.433 -17.985 -1.516 1.00 32.34 50 TRP A C 12
ATOM 16857 O O . TRP A 1 50 ? -24.068 -18.930 -1.993 1.00 34.24 50 TRP A O 12
ATOM 16878 N N . GLU A 1 51 ? -22.154 -18.074 -1.164 1.00 31.52 51 GLU A N 12
ATOM 16879 C CA . GLU A 1 51 ? -21.386 -19.304 -1.332 1.00 65.54 51 GLU A CA 12
ATOM 16880 C C . GLU A 1 51 ? -20.381 -19.477 -0.190 1.00 44.41 51 GLU A C 12
ATOM 16881 O O . GLU A 1 51 ? -19.858 -18.488 0.348 1.00 23.22 51 GLU A O 12
ATOM 16893 N N . THR A 1 52 ? -20.135 -20.740 0.179 1.00 32.54 52 THR A N 12
ATOM 16894 C CA . THR A 1 52 ? -19.239 -21.086 1.283 1.00 63.35 52 THR A CA 12
ATOM 16895 C C . THR A 1 52 ? -17.851 -21.482 0.774 1.00 21.15 52 THR A C 12
ATOM 16896 O O . THR A 1 52 ? -17.675 -21.781 -0.409 1.00 10.23 52 THR A O 12
ATOM 16907 N N . VAL A 1 53 ? -16.875 -21.480 1.685 1.00 23.41 53 VAL A N 12
ATOM 16908 C CA . VAL A 1 53 ? -15.479 -21.802 1.380 1.00 22.34 53 VAL A CA 12
ATOM 16909 C C . VAL A 1 53 ? -14.694 -22.041 2.673 1.00 44.25 53 VAL A C 12
ATOM 16910 O O . VAL A 1 53 ? -15.042 -21.506 3.745 1.00 74.21 53 VAL A O 12
ATOM 16923 N N . GLY A 1 54 ? -13.645 -22.856 2.561 1.00 3.04 54 GLY A N 12
ATOM 16924 C CA . GLY A 1 54 ? -12.734 -23.091 3.666 1.00 22.23 54 GLY A CA 12
ATOM 16925 C C . GLY A 1 54 ? -12.985 -24.399 4.387 1.00 33.01 54 GLY A C 12
ATOM 16926 O O . GLY A 1 54 ? -13.813 -25.211 3.966 1.00 72.20 54 GLY A O 12
ATOM 16930 N N . GLU A 1 55 ? -12.242 -24.610 5.462 1.00 4.43 55 GLU A N 12
ATOM 16931 C CA . GLU A 1 55 ? -12.452 -25.736 6.356 1.00 31.03 55 GLU A CA 12
ATOM 16932 C C . GLU A 1 55 ? -13.165 -25.216 7.601 1.00 24.14 55 GLU A C 12
ATOM 16933 O O . GLU A 1 55 ? -12.611 -24.377 8.316 1.00 23.13 55 GLU A O 12
ATOM 16945 N N . PRO A 1 56 ? -14.405 -25.667 7.867 1.00 15.13 56 PRO A N 12
ATOM 16946 C CA . PRO A 1 56 ? -15.212 -25.118 8.959 1.00 1.52 56 PRO A CA 12
ATOM 16947 C C . PRO A 1 56 ? -14.533 -25.299 10.318 1.00 72.40 56 PRO A C 12
ATOM 16948 O O . PRO A 1 56 ? -14.167 -26.414 10.697 1.00 53.12 56 PRO A O 12
ATOM 16959 N N . ALA A 1 57 ? -14.356 -24.195 11.034 1.00 33.55 57 ALA A N 12
ATOM 16960 C CA . ALA A 1 57 ? -13.688 -24.204 12.334 1.00 55.44 57 ALA A CA 12
ATOM 16961 C C . ALA A 1 57 ? -14.062 -22.951 13.117 1.00 31.23 57 ALA A C 12
ATOM 16962 O O . ALA A 1 57 ? -14.707 -22.059 12.574 1.00 52.10 57 ALA A O 12
ATOM 16969 N N . THR A 1 58 ? -13.640 -22.874 14.378 1.00 61.34 58 THR A N 12
ATOM 16970 C CA . THR A 1 58 ? -14.022 -21.766 15.255 1.00 41.54 58 THR A CA 12
ATOM 16971 C C . THR A 1 58 ? -13.650 -20.413 14.632 1.00 53.23 58 THR A C 12
ATOM 16972 O O . THR A 1 58 ? -12.717 -20.331 13.827 1.00 72.34 58 THR A O 12
ATOM 16983 N N . LYS A 1 59 ? -14.385 -19.364 15.017 1.00 20.01 59 LYS A N 12
ATOM 16984 C CA . LYS A 1 59 ? -14.185 -18.011 14.487 1.00 44.32 59 LYS A CA 12
ATOM 16985 C C . LYS A 1 59 ? -12.699 -17.661 14.422 1.00 75.31 59 LYS A C 12
ATOM 16986 O O . LYS A 1 59 ? -12.222 -17.103 13.430 1.00 55.41 59 LYS A O 12
ATOM 17005 N N . GLN A 1 60 ? -11.983 -18.013 15.483 1.00 12.52 60 GLN A N 12
ATOM 17006 C CA . GLN A 1 60 ? -10.545 -17.788 15.579 1.00 60.11 60 GLN A CA 12
ATOM 17007 C C . GLN A 1 60 ? -9.810 -18.367 14.366 1.00 73.42 60 GLN A C 12
ATOM 17008 O O . GLN A 1 60 ? -8.977 -17.700 13.758 1.00 12.21 60 GLN A O 12
ATOM 17022 N N . GLN A 1 61 ? -10.134 -19.607 14.017 1.00 11.51 61 GLN A N 12
ATOM 17023 C CA . GLN A 1 61 ? -9.486 -20.284 12.895 1.00 25.23 61 GLN A CA 12
ATOM 17024 C C . GLN A 1 61 ? -10.006 -19.735 11.565 1.00 25.12 61 GLN A C 12
ATOM 17025 O O . GLN A 1 61 ? -9.271 -19.664 10.576 1.00 72.45 61 GLN A O 12
ATOM 17039 N N . CYS A 1 62 ? -11.272 -19.328 11.562 1.00 12.43 62 CYS A N 12
ATOM 17040 C CA . CYS A 1 62 ? -11.930 -18.848 10.352 1.00 63.15 62 CYS A CA 12
ATOM 17041 C C . CYS A 1 62 ? -11.260 -17.566 9.847 1.00 45.14 62 CYS A C 12
ATOM 17042 O O . CYS A 1 62 ? -10.920 -17.456 8.664 1.00 24.33 62 CYS A O 12
ATOM 17050 N N . LEU A 1 63 ? -11.053 -16.606 10.754 1.00 32.10 63 LEU A N 12
ATOM 17051 C CA . LEU A 1 63 ? -10.380 -15.356 10.399 1.00 54.21 63 LEU A CA 12
ATOM 17052 C C . LEU A 1 63 ? -8.913 -15.625 10.066 1.00 45.12 63 LEU A C 12
ATOM 17053 O O . LEU A 1 63 ? -8.341 -14.994 9.178 1.00 0.30 63 LEU A O 12
ATOM 17069 N N . GLN A 1 64 ? -8.332 -16.588 10.774 1.00 23.35 64 GLN A N 12
ATOM 17070 C CA . GLN A 1 64 ? -6.944 -16.989 10.569 1.00 61.05 64 GLN A CA 12
ATOM 17071 C C . GLN A 1 64 ? -6.733 -17.456 9.128 1.00 42.03 64 GLN A C 12
ATOM 17072 O O . GLN A 1 64 ? -5.761 -17.079 8.471 1.00 43.03 64 GLN A O 12
ATOM 17086 N N . ARG A 1 65 ? -7.677 -18.257 8.634 1.00 40.34 65 ARG A N 12
ATOM 17087 C CA . ARG A 1 65 ? -7.582 -18.830 7.294 1.00 13.52 65 ARG A CA 12
ATOM 17088 C C . ARG A 1 65 ? -7.437 -17.736 6.236 1.00 14.24 65 ARG A C 12
ATOM 17089 O O . ARG A 1 65 ? -6.507 -17.759 5.432 1.00 44.41 65 ARG A O 12
ATOM 17110 N N . ILE A 1 66 ? -8.358 -16.777 6.251 1.00 5.32 66 ILE A N 12
ATOM 17111 C CA . ILE A 1 66 ? -8.408 -15.746 5.215 1.00 74.32 66 ILE A CA 12
ATOM 17112 C C . ILE A 1 66 ? -7.242 -14.766 5.342 1.00 34.13 66 ILE A C 12
ATOM 17113 O O . ILE A 1 66 ? -6.737 -14.260 4.333 1.00 70.50 66 ILE A O 12
ATOM 17129 N N . GLU A 1 67 ? -6.803 -14.512 6.573 1.00 53.30 67 GLU A N 12
ATOM 17130 C CA . GLU A 1 67 ? -5.660 -1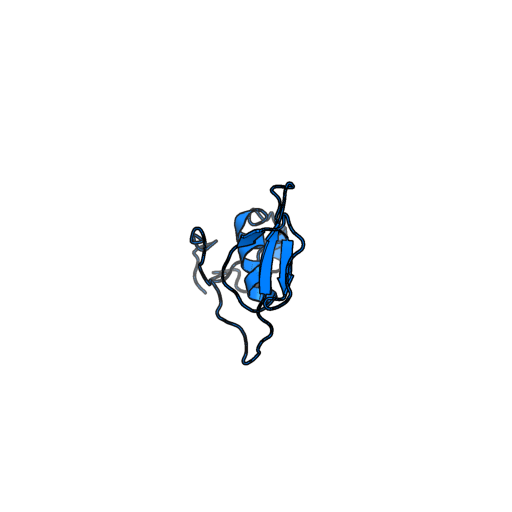3.634 6.801 1.00 71.01 67 GLU A CA 12
ATOM 17131 C C . GLU A 1 67 ? -4.389 -14.263 6.224 1.00 51.43 67 GLU A C 12
ATOM 17132 O O . GLU A 1 67 ? -3.627 -13.601 5.528 1.00 55.34 67 GLU A O 12
ATOM 17144 N N . GLN A 1 68 ? -4.197 -15.558 6.474 1.00 2.11 68 GLN A N 12
ATOM 17145 C CA . GLN A 1 68 ? -3.015 -16.287 5.988 1.00 35.25 68 GLN A CA 12
ATOM 17146 C C . GLN A 1 68 ? -3.016 -16.433 4.461 1.00 3.20 68 GLN A C 12
ATOM 17147 O O . GLN A 1 68 ? -2.090 -17.004 3.888 1.00 2.44 68 GLN A O 12
ATOM 17161 N N . LEU A 1 69 ? -4.062 -15.937 3.812 1.00 70.13 69 LEU A N 12
ATOM 17162 C CA . LEU A 1 69 ? -4.193 -16.032 2.355 1.00 22.31 69 LEU A CA 12
ATOM 17163 C C . LEU A 1 69 ? -3.876 -14.697 1.683 1.00 33.43 69 LEU A C 12
ATOM 17164 O O . LEU A 1 69 ? -2.895 -14.565 0.949 1.00 63.24 69 LEU A O 12
ATOM 17180 N N . TRP A 1 70 ? -4.738 -13.715 1.943 1.00 4.00 70 TRP A N 12
ATOM 17181 C CA . TRP A 1 70 ? -4.628 -12.391 1.334 1.00 33.32 70 TRP A CA 12
ATOM 17182 C C . TRP A 1 70 ? -3.680 -11.515 2.146 1.00 14.11 70 TRP A C 12
ATOM 17183 O O . TRP A 1 70 ? -2.732 -10.932 1.620 1.00 5.44 70 TRP A O 12
ATOM 17204 N N . THR A 1 71 ? -3.959 -11.446 3.439 1.00 54.12 71 THR A N 12
ATOM 17205 C CA . THR A 1 71 ? -3.230 -10.594 4.365 1.00 14.01 71 THR A CA 12
ATOM 17206 C C . THR A 1 71 ? -1.862 -11.186 4.717 1.00 15.51 71 THR A C 12
ATOM 17207 O O . THR A 1 71 ? -1.033 -10.516 5.334 1.00 20.13 71 THR A O 12
ATOM 17218 N N . ASP A 1 72 ? -1.649 -12.451 4.329 1.00 23.54 72 ASP A N 12
ATOM 17219 C CA . ASP A 1 72 ? -0.445 -13.210 4.700 1.00 73.31 72 ASP A CA 12
ATOM 17220 C C . ASP A 1 72 ? 0.823 -12.361 4.570 1.00 64.32 72 ASP A C 12
ATOM 17221 O O . ASP A 1 72 ? 1.808 -12.577 5.287 1.00 42.51 72 ASP A O 12
ATOM 17230 N N . MET A 1 73 ? 0.796 -11.426 3.619 1.00 3.33 73 MET A N 12
ATOM 17231 C CA . MET A 1 73 ? 1.893 -10.495 3.402 1.00 42.30 73 MET A CA 12
ATOM 17232 C C . MET A 1 73 ? 2.091 -9.618 4.638 1.00 21.21 73 MET A C 12
ATOM 17233 O O . MET A 1 73 ? 1.581 -8.498 4.722 1.00 61.04 73 MET A O 12
ATOM 17247 N N . VAL A 1 74 ? 2.823 -10.159 5.599 1.00 33.41 74 VAL A N 12
ATOM 17248 C CA . VAL A 1 74 ? 3.094 -9.473 6.855 1.00 45.22 74 VAL A CA 12
ATOM 17249 C C . VAL A 1 74 ? 4.108 -8.339 6.635 1.00 1.21 74 VAL A C 12
ATOM 17250 O O . VAL A 1 74 ? 5.119 -8.533 5.954 1.00 54.40 74 VAL A O 12
ATOM 17263 N N . PRO A 1 75 ? 3.837 -7.132 7.192 1.00 55.42 75 PRO A N 12
ATOM 17264 C CA . PRO A 1 75 ? 4.677 -5.945 6.976 1.00 60.35 75 PRO A CA 12
ATOM 17265 C C . PRO A 1 75 ? 6.031 -6.044 7.687 1.00 72.13 75 PRO A C 12
ATOM 17266 O O . PRO A 1 75 ? 6.527 -7.140 7.950 1.00 1.32 75 PRO A O 12
ATOM 17277 N N . ALA A 1 76 ? 6.618 -4.886 8.007 1.00 51.25 76 ALA A N 12
ATOM 17278 C CA . ALA A 1 76 ? 7.933 -4.816 8.647 1.00 24.45 76 ALA A CA 12
ATOM 17279 C C . ALA A 1 76 ? 7.977 -5.614 9.953 1.00 43.13 76 ALA A C 12
ATOM 17280 O O . ALA A 1 76 ? 9.056 -5.980 10.433 1.00 43.44 76 ALA A O 12
ATOM 17287 N N . SER A 1 77 ? 6.805 -5.881 10.522 1.00 71.53 77 SER A N 12
ATOM 17288 C CA . SER A 1 77 ? 6.701 -6.638 11.765 1.00 24.45 77 SER A CA 12
ATOM 17289 C C . SER A 1 77 ? 7.355 -8.017 11.622 1.00 52.41 77 SER A C 12
ATOM 17290 O O . SER A 1 77 ? 7.846 -8.588 12.597 1.00 1.13 77 SER A O 12
ATOM 17298 N N . VAL A 1 78 ? 7.384 -8.526 10.389 1.00 50.43 78 VAL A N 12
ATOM 17299 C CA . VAL A 1 78 ? 7.987 -9.826 10.095 1.00 1.34 78 VAL A CA 12
ATOM 17300 C C . VAL A 1 78 ? 9.427 -9.896 10.616 1.00 72.15 78 VAL A C 12
ATOM 17301 O O . VAL A 1 78 ? 9.876 -10.938 11.098 1.00 61.33 78 VAL A O 12
ATOM 17314 N N . ARG A 1 79 ? 10.141 -8.772 10.537 1.00 61.45 79 ARG A N 12
ATOM 17315 C CA . ARG A 1 79 ? 11.537 -8.709 10.971 1.00 14.22 79 ARG A CA 12
ATOM 17316 C C . ARG A 1 79 ? 11.642 -8.866 12.485 1.00 51.30 79 ARG A C 12
ATOM 17317 O O . ARG A 1 79 ? 12.656 -9.339 12.995 1.00 43.03 79 ARG A O 12
ATOM 17338 N N . GLU A 1 80 ? 10.581 -8.492 13.191 1.00 45.44 80 GLU A N 12
ATOM 17339 C CA . GLU A 1 80 ? 10.516 -8.664 14.640 1.00 22.12 80 GLU A CA 12
ATOM 17340 C C . GLU A 1 80 ? 10.452 -10.151 14.971 1.00 4.33 80 GLU A C 12
ATOM 17341 O O . GLU A 1 80 ? 11.144 -10.641 15.866 1.00 13.03 80 GLU A O 12
ATOM 17353 N N . HIS A 1 81 ? 9.619 -10.865 14.223 1.00 54.53 81 HIS A N 12
ATOM 17354 C CA . HIS A 1 81 ? 9.431 -12.295 14.422 1.00 0.23 81 HIS A CA 12
ATOM 17355 C C . HIS A 1 81 ? 10.674 -13.058 13.969 1.00 2.25 81 HIS A C 12
ATOM 17356 O O . HIS A 1 81 ? 11.059 -14.053 14.586 1.00 34.22 81 HIS A O 12
ATOM 17371 N N . LEU A 1 82 ? 11.296 -12.582 12.889 1.00 52.02 82 LEU A N 12
ATOM 17372 C CA . LEU A 1 82 ? 12.530 -13.179 12.376 1.00 15.11 82 LEU A CA 12
ATOM 17373 C C . LEU A 1 82 ? 13.694 -12.898 13.324 1.00 65.10 82 LEU A C 12
ATOM 17374 O O . LEU A 1 82 ? 14.691 -13.624 13.335 1.00 73.43 82 LEU A O 12
ATOM 17390 N N . ASN A 1 83 ? 13.562 -11.833 14.111 1.00 23.21 83 ASN A N 12
ATOM 17391 C CA . ASN A 1 83 ? 14.583 -11.462 15.085 1.00 34.30 83 ASN A CA 12
ATOM 17392 C C . ASN A 1 83 ? 14.556 -12.433 16.263 1.00 64.54 83 ASN A C 12
ATOM 17393 O O . ASN A 1 83 ? 13.911 -12.180 17.286 1.00 24.35 83 ASN A O 12
ATOM 17404 N N . GLN A 1 84 ? 15.220 -13.569 16.095 1.00 54.12 84 GLN A N 12
ATOM 17405 C CA . GLN A 1 84 ? 15.273 -14.591 17.131 1.00 32.44 84 GLN A CA 12
ATOM 17406 C C . GLN A 1 84 ? 16.513 -14.399 17.995 1.00 35.52 84 GLN A C 12
ATOM 17407 O O . GLN A 1 84 ? 17.527 -15.076 17.818 1.00 62.41 84 GLN A O 12
ATOM 17421 N N . HIS A 1 85 ? 16.442 -13.441 18.906 1.00 50.13 85 HIS A N 12
ATOM 17422 C CA . HIS A 1 85 ? 17.530 -13.185 19.845 1.00 23.14 85 HIS A CA 12
ATOM 17423 C C . HIS A 1 85 ? 17.158 -13.728 21.219 1.00 22.41 85 HIS A C 12
ATOM 17424 O O . HIS A 1 85 ? 16.621 -13.001 22.056 1.00 2.45 85 HIS A O 12
ATOM 17439 N N . SER A 1 86 ? 17.400 -15.027 21.421 1.00 2.41 86 SER A N 12
ATOM 17440 C CA . SER A 1 86 ? 17.005 -15.723 22.653 1.00 53.33 86 SER A CA 12
ATOM 17441 C C . SER A 1 86 ? 15.478 -15.716 22.817 1.00 3.22 86 SER A C 12
ATOM 17442 O O . SER A 1 86 ? 14.947 -16.114 23.855 1.00 51.12 86 SER A O 12
ATOM 17450 N N . GLY A 1 87 ? 14.791 -15.281 21.764 1.00 74.42 87 GLY A N 12
ATOM 17451 C CA . GLY A 1 87 ? 13.346 -15.176 21.771 1.00 31.33 87 GLY A CA 12
ATOM 17452 C C . GLY A 1 87 ? 12.861 -14.512 20.498 1.00 32.32 87 GLY A C 12
ATOM 17453 O O . GLY A 1 87 ? 13.565 -13.662 19.949 1.00 53.13 87 GLY A O 12
ATOM 17457 N N . PRO A 1 88 ? 11.687 -14.901 19.977 1.00 70.20 88 PRO A N 12
ATOM 17458 C CA . PRO A 1 88 ? 11.151 -14.353 18.735 1.00 73.53 88 PRO A CA 12
ATOM 17459 C C . PRO A 1 88 ? 10.183 -13.192 18.972 1.00 3.41 88 PRO A C 12
ATOM 17460 O O . PRO A 1 88 ? 9.702 -12.983 20.093 1.00 45.03 88 PRO A O 12
ATOM 17471 N N . GLY A 1 89 ? 9.911 -12.435 17.915 1.00 45.11 89 GLY A N 12
ATOM 17472 C CA . GLY A 1 89 ? 8.879 -11.417 17.970 1.00 73.43 89 GLY A CA 12
ATOM 17473 C C . GLY A 1 89 ? 7.503 -12.020 17.777 1.00 22.31 89 GLY A C 12
ATOM 17474 O O . GLY A 1 89 ? 7.385 -13.187 17.386 1.00 11.13 89 GLY A O 12
ATOM 17478 N N . ILE A 1 90 ? 6.463 -11.235 18.026 1.00 5.14 90 ILE A N 12
ATOM 17479 C CA . ILE A 1 90 ? 5.092 -11.737 17.982 1.00 21.42 90 ILE A CA 12
ATOM 17480 C C . ILE A 1 90 ? 4.242 -10.950 16.981 1.00 23.35 90 ILE A C 12
ATOM 17481 O O . ILE A 1 90 ? 3.831 -9.817 17.246 1.00 33.33 90 ILE A O 12
ATOM 17497 N N . ASP A 1 91 ? 4.000 -11.554 15.820 1.00 1.23 91 ASP A N 12
ATOM 17498 C CA . ASP A 1 91 ? 3.179 -10.929 14.783 1.00 74.51 91 ASP A CA 12
ATOM 17499 C C . ASP A 1 91 ? 1.717 -10.871 15.209 1.00 2.04 91 ASP A C 12
ATOM 17500 O O . ASP A 1 91 ? 1.143 -11.874 15.631 1.00 62.54 91 ASP A O 12
ATOM 17509 N N . TYR A 1 92 ? 1.131 -9.686 15.114 1.00 33.23 92 TYR A N 12
ATOM 17510 C CA . TYR A 1 92 ? -0.308 -9.511 15.289 1.00 55.10 92 TYR A CA 12
ATOM 17511 C C . TYR A 1 92 ? -0.875 -8.759 14.088 1.00 54.42 92 TYR A C 12
ATOM 17512 O O . TYR A 1 92 ? -2.004 -8.269 14.114 1.00 72.11 92 TYR A O 12
ATOM 17530 N N . ALA A 1 93 ? -0.065 -8.686 13.030 1.00 11.13 93 ALA A N 12
ATOM 17531 C CA . ALA A 1 93 ? -0.464 -8.040 11.784 1.00 53.10 93 ALA A CA 12
ATOM 17532 C C . ALA A 1 93 ? -1.456 -8.876 11.054 1.00 2.23 93 ALA A C 12
ATOM 17533 O O . ALA A 1 93 ? -2.586 -8.492 10.746 1.00 73.52 93 ALA A O 12
ATOM 17540 N N . VAL A 1 94 ? -0.959 -10.009 10.811 1.00 65.13 94 VAL A N 12
ATOM 17541 C CA . VAL A 1 94 ? -1.659 -11.097 10.153 1.00 73.34 94 VAL A CA 12
ATOM 17542 C C . VAL A 1 94 ? -2.010 -12.167 11.179 1.00 64.21 94 VAL A C 12
ATOM 17543 O O . VAL A 1 94 ? -1.204 -12.496 12.048 1.00 24.50 94 VAL A O 12
ATOM 17556 N N . ARG A 1 95 ? -3.230 -12.660 11.092 1.00 64.15 95 ARG A N 12
ATOM 17557 C CA . ARG A 1 95 ? -3.727 -13.683 12.009 1.00 53.51 95 ARG A CA 12
ATOM 17558 C C . ARG A 1 95 ? -3.491 -15.067 11.414 1.00 63.34 95 ARG A C 12
ATOM 17559 O O . ARG A 1 95 ? -2.691 -15.839 11.979 1.00 22.32 95 ARG A O 12
ATOM 17581 N N . MET A 1 1 ? 9.935 -12.885 -8.652 1.00 73.22 1 MET A N 13
ATOM 17582 C CA . MET A 1 1 ? 10.907 -12.888 -9.768 1.00 15.13 1 MET A CA 13
ATOM 17583 C C . MET A 1 1 ? 10.180 -12.758 -11.099 1.00 45.32 1 MET A C 13
ATOM 17584 O O . MET A 1 1 ? 8.974 -13.000 -11.179 1.00 32.32 1 MET A O 13
ATOM 17600 N N . ALA A 1 2 ? 10.918 -12.371 -12.137 1.00 54.21 2 ALA A N 13
ATOM 17601 C CA . ALA A 1 2 ? 10.378 -12.340 -13.493 1.00 14.23 2 ALA A CA 13
ATOM 17602 C C . ALA A 1 2 ? 9.970 -13.749 -13.913 1.00 44.12 2 ALA A C 13
ATOM 17603 O O . ALA A 1 2 ? 8.928 -13.955 -14.539 1.00 53.24 2 ALA A O 13
ATOM 17610 N N . HIS A 1 3 ? 10.807 -14.720 -13.552 1.00 41.44 3 HIS A N 13
ATOM 17611 C CA . HIS A 1 3 ? 10.480 -16.125 -13.742 1.00 1.43 3 HIS A CA 13
ATOM 17612 C C . HIS A 1 3 ? 9.494 -16.546 -12.656 1.00 4.31 3 HIS A C 13
ATOM 17613 O O . HIS A 1 3 ? 9.896 -16.896 -11.543 1.00 2.31 3 HIS A O 13
ATOM 17628 N N . HIS A 1 4 ? 8.207 -16.458 -12.979 1.00 40.34 4 HIS A N 13
ATOM 17629 C CA . HIS A 1 4 ? 7.137 -16.721 -12.017 1.00 51.01 4 HIS A CA 13
ATOM 17630 C C . HIS A 1 4 ? 7.217 -18.147 -11.475 1.00 53.23 4 HIS A C 13
ATOM 17631 O O . HIS A 1 4 ? 6.748 -19.095 -12.110 1.00 0.34 4 HIS A O 13
ATOM 17646 N N . HIS A 1 5 ? 7.827 -18.286 -10.302 1.00 52.40 5 HIS A N 13
ATOM 17647 C CA . HIS A 1 5 ? 8.021 -19.590 -9.672 1.00 51.23 5 HIS A CA 13
ATOM 17648 C C . HIS A 1 5 ? 7.670 -19.503 -8.186 1.00 25.42 5 HIS A C 13
ATOM 17649 O O . HIS A 1 5 ? 8.487 -19.065 -7.370 1.00 52.12 5 HIS A O 13
ATOM 17664 N N . HIS A 1 6 ? 6.440 -19.889 -7.845 1.00 34.21 6 HIS A N 13
ATOM 17665 C CA . HIS A 1 6 ? 5.962 -19.806 -6.464 1.00 74.21 6 HIS A CA 13
ATOM 17666 C C . HIS A 1 6 ? 4.748 -20.708 -6.250 1.00 71.31 6 HIS A C 13
ATOM 17667 O O . HIS A 1 6 ? 4.080 -21.102 -7.206 1.00 5.52 6 HIS A O 13
ATOM 17682 N N . HIS A 1 7 ? 4.477 -21.047 -4.993 1.00 31.13 7 HIS A N 13
ATOM 17683 C CA . HIS A 1 7 ? 3.297 -21.839 -4.637 1.00 13.43 7 HIS A CA 13
ATOM 17684 C C . HIS A 1 7 ? 2.444 -21.073 -3.633 1.00 13.23 7 HIS A C 13
ATOM 17685 O O . HIS A 1 7 ? 2.915 -20.733 -2.547 1.00 24.42 7 HIS A O 13
ATOM 17700 N N . HIS A 1 8 ? 1.198 -20.797 -4.012 1.00 52.21 8 HIS A N 13
ATOM 17701 C CA . HIS A 1 8 ? 0.270 -20.041 -3.169 1.00 10.20 8 HIS A CA 13
ATOM 17702 C C . HIS A 1 8 ? -1.103 -19.968 -3.843 1.00 44.12 8 HIS A C 13
ATOM 17703 O O . HIS A 1 8 ? -1.836 -18.987 -3.708 1.00 2.14 8 HIS A O 13
ATOM 17718 N N . MET A 1 9 ? -1.452 -21.033 -4.554 1.00 12.25 9 MET A N 13
ATOM 17719 C CA . MET A 1 9 ? -2.699 -21.083 -5.312 1.00 2.23 9 MET A CA 13
ATOM 17720 C C . MET A 1 9 ? -3.722 -21.957 -4.590 1.00 52.43 9 MET A C 13
ATOM 17721 O O . MET A 1 9 ? -3.356 -22.922 -3.908 1.00 54.21 9 MET A O 13
ATOM 17735 N N . GLY A 1 10 ? -5.000 -21.613 -4.734 1.00 33.52 10 GLY A N 13
ATOM 17736 C CA . GLY A 1 10 ? -6.064 -22.411 -4.147 1.00 73.32 10 GLY A CA 13
ATOM 17737 C C . GLY A 1 10 ? -6.075 -22.345 -2.629 1.00 21.22 10 GLY A C 13
ATOM 17738 O O . GLY A 1 10 ? -6.454 -21.325 -2.056 1.00 31.32 10 GLY A O 13
ATOM 17742 N N . THR A 1 11 ? -5.642 -23.435 -1.990 1.00 23.20 11 THR A N 13
ATOM 17743 C CA . THR A 1 11 ? -5.608 -23.537 -0.533 1.00 64.11 11 THR A CA 13
ATOM 17744 C C . THR A 1 11 ? -7.016 -23.385 0.064 1.00 2.14 11 THR A C 13
ATOM 17745 O O . THR A 1 11 ? -7.405 -22.311 0.538 1.00 24.42 11 THR A O 13
ATOM 17756 N N . LEU A 1 12 ? -7.791 -24.466 0.006 1.00 10.11 12 LEU A N 13
ATOM 17757 C CA . LEU A 1 12 ? -9.160 -24.460 0.510 1.00 62.34 12 LEU A CA 13
ATOM 17758 C C . LEU A 1 12 ? -9.184 -24.628 2.030 1.00 50.51 12 LEU A C 13
ATOM 17759 O O . LEU A 1 12 ? -9.612 -23.724 2.746 1.00 4.12 12 LEU A O 13
ATOM 17775 N N . GLU A 1 13 ? -8.720 -25.772 2.524 1.00 11.24 13 GLU A N 13
ATOM 17776 C CA . GLU A 1 13 ? -8.628 -26.002 3.968 1.00 2.42 13 GLU A CA 13
ATOM 17777 C C . GLU A 1 13 ? -7.162 -26.011 4.401 1.00 25.54 13 GLU A C 13
ATOM 17778 O O . GLU A 1 13 ? -6.268 -26.129 3.559 1.00 43.43 13 GLU A O 13
ATOM 17790 N N . ALA A 1 14 ? -6.914 -25.901 5.709 1.00 34.40 14 ALA A N 13
ATOM 17791 C CA . ALA A 1 14 ? -5.551 -25.807 6.226 1.00 21.23 14 ALA A CA 13
ATOM 17792 C C . ALA A 1 14 ? -5.488 -26.225 7.695 1.00 55.24 14 ALA A C 13
ATOM 17793 O O . ALA A 1 14 ? -5.838 -25.452 8.592 1.00 61.00 14 ALA A O 13
ATOM 17800 N N . GLN A 1 15 ? -5.035 -27.453 7.928 1.00 62.31 15 GLN A N 13
ATOM 17801 C CA . GLN A 1 15 ? -4.921 -27.998 9.281 1.00 61.21 15 GLN A CA 13
ATOM 17802 C C . GLN A 1 15 ? -3.541 -27.687 9.860 1.00 41.33 15 GLN A C 13
ATOM 17803 O O . GLN A 1 15 ? -2.642 -27.252 9.135 1.00 55.20 15 GLN A O 13
ATOM 17817 N N . THR A 1 16 ? -3.395 -27.887 11.168 1.00 54.24 16 THR A N 13
ATOM 17818 C CA . THR A 1 16 ? -2.095 -27.843 11.844 1.00 21.43 16 THR A CA 13
ATOM 17819 C C . THR A 1 16 ? -1.566 -26.415 12.030 1.00 75.24 16 THR A C 13
ATOM 17820 O O . THR A 1 16 ? -0.773 -26.163 12.941 1.00 55.04 16 THR A O 13
ATOM 17831 N N . GLN A 1 17 ? -2.007 -25.481 11.187 1.00 13.34 17 GLN A N 13
ATOM 17832 C CA . GLN A 1 17 ? -1.569 -24.091 11.289 1.00 34.33 17 GLN A CA 13
ATOM 17833 C C . GLN A 1 17 ? -1.925 -23.516 12.664 1.00 53.31 17 GLN A C 13
ATOM 17834 O O . GLN A 1 17 ? -1.143 -22.768 13.259 1.00 40.31 17 GLN A O 13
ATOM 17848 N N . GLY A 1 18 ? -3.099 -23.893 13.172 1.00 74.42 18 GLY A N 13
ATOM 17849 C CA . GLY A 1 18 ? -3.544 -23.428 14.473 1.00 12.00 18 GLY A CA 13
ATOM 17850 C C . GLY A 1 18 ? -3.426 -24.510 15.535 1.00 35.14 18 GLY A C 13
ATOM 17851 O O . GLY A 1 18 ? -3.602 -25.694 15.234 1.00 43.04 18 GLY A O 13
ATOM 17855 N N . PRO A 1 19 ? -3.132 -24.135 16.794 1.00 2.43 19 PRO A N 13
ATOM 17856 C CA . PRO A 1 19 ? -2.980 -25.090 17.899 1.00 73.41 19 PRO A CA 13
ATOM 17857 C C . PRO A 1 19 ? -4.320 -25.464 18.542 1.00 73.01 19 PRO A C 13
ATOM 17858 O O . PRO A 1 19 ? -4.364 -26.223 19.516 1.00 12.24 19 PRO A O 13
ATOM 17869 N N . GLY A 1 20 ? -5.404 -24.918 17.996 1.00 44.34 20 GLY A N 13
ATOM 17870 C CA . GLY A 1 20 ? -6.735 -25.189 18.517 1.00 15.12 20 GLY A CA 13
ATOM 17871 C C . GLY A 1 20 ? -7.280 -24.028 19.329 1.00 30.50 20 GLY A C 13
ATOM 17872 O O . GLY A 1 20 ? -6.522 -23.320 19.995 1.00 30.22 20 GLY A O 13
ATOM 17876 N N . SER A 1 21 ? -8.592 -23.831 19.268 1.00 5.35 21 SER A N 13
ATOM 17877 C CA . SER A 1 21 ? -9.257 -22.757 20.001 1.00 13.22 21 SER A CA 13
ATOM 17878 C C . SER A 1 21 ? -10.765 -23.001 20.022 1.00 35.21 21 SER A C 13
ATOM 17879 O O . SER A 1 21 ? -11.555 -22.184 19.535 1.00 61.22 21 SER A O 13
ATOM 17887 N N . MET A 1 22 ? -11.158 -24.138 20.580 1.00 40.34 22 MET A N 13
ATOM 17888 C CA . MET A 1 22 ? -12.568 -24.495 20.692 1.00 11.43 22 MET A CA 13
ATOM 17889 C C . MET A 1 22 ? -13.225 -23.723 21.835 1.00 25.31 22 MET A C 13
ATOM 17890 O O . MET A 1 22 ? -13.575 -24.277 22.877 1.00 73.35 22 MET A O 13
ATOM 17904 N N . ASP A 1 23 ? -13.354 -22.420 21.626 1.00 74.42 23 ASP A N 13
ATOM 17905 C CA . ASP A 1 23 ? -13.956 -21.517 22.603 1.00 12.13 23 ASP A CA 13
ATOM 17906 C C . ASP A 1 23 ? -15.300 -21.011 22.089 1.00 74.30 23 ASP A C 13
ATOM 17907 O O . ASP A 1 23 ? -15.980 -20.228 22.759 1.00 71.42 23 ASP A O 13
ATOM 17916 N N . ASP A 1 24 ? -15.675 -21.464 20.893 1.00 42.31 24 ASP A N 13
ATOM 17917 C CA . ASP A 1 24 ? -16.922 -21.049 20.252 1.00 42.05 24 ASP A CA 13
ATOM 17918 C C . ASP A 1 24 ? -17.291 -22.051 19.155 1.00 40.34 24 ASP A C 13
ATOM 17919 O O . ASP A 1 24 ? -16.532 -22.991 18.892 1.00 21.12 24 ASP A O 13
ATOM 17928 N N . GLU A 1 25 ? -18.452 -21.866 18.535 1.00 43.24 25 GLU A N 13
ATOM 17929 C CA . GLU A 1 25 ? -18.937 -22.778 17.499 1.00 32.13 25 GLU A CA 13
ATOM 17930 C C . GLU A 1 25 ? -18.078 -22.698 16.228 1.00 71.11 25 GLU A C 13
ATOM 17931 O O . GLU A 1 25 ? -17.125 -21.918 16.151 1.00 11.21 25 GLU A O 13
ATOM 17943 N N . LEU A 1 26 ? -18.427 -23.513 15.232 1.00 21.21 26 LEU A N 13
ATOM 17944 C CA . LEU A 1 26 ? -17.661 -23.598 13.985 1.00 15.43 26 LEU A CA 13
ATOM 17945 C C . LEU A 1 26 ? -18.094 -22.515 12.993 1.00 11.11 26 LEU A C 13
ATOM 17946 O O . LEU A 1 26 ? -19.254 -22.092 12.973 1.00 33.23 26 LEU A O 13
ATOM 17962 N N . TYR A 1 27 ? -17.138 -22.072 12.182 1.00 5.01 27 TYR A N 13
ATOM 17963 C CA . TYR A 1 27 ? -17.344 -21.015 11.191 1.00 1.23 27 TYR A CA 13
ATOM 17964 C C . TYR A 1 27 ? -16.872 -21.472 9.809 1.00 21.45 27 TYR A C 13
ATOM 17965 O O . TYR A 1 27 ? -16.108 -22.427 9.686 1.00 35.30 27 TYR A O 13
ATOM 17983 N N . PHE A 1 28 ? -17.332 -20.771 8.783 1.00 71.32 28 PHE A N 13
ATOM 17984 C CA . PHE A 1 28 ? -16.856 -20.955 7.414 1.00 10.14 28 PHE A CA 13
ATOM 17985 C C . PHE A 1 28 ? -16.418 -19.615 6.847 1.00 42.44 28 PHE A C 13
ATOM 17986 O O . PHE A 1 28 ? -16.690 -18.569 7.434 1.00 44.14 28 PHE A O 13
ATOM 18003 N N . VAL A 1 29 ? -15.733 -19.651 5.714 1.00 31.31 29 VAL A N 13
ATOM 18004 C CA . VAL A 1 29 ? -15.472 -18.447 4.943 1.00 3.35 29 VAL A CA 13
ATOM 18005 C C . VAL A 1 29 ? -16.523 -18.378 3.841 1.00 63.31 29 VAL A C 13
ATOM 18006 O O . VAL A 1 29 ? -16.831 -19.395 3.229 1.00 22.10 29 VAL A O 13
ATOM 18019 N N . VAL A 1 30 ? -17.112 -17.212 3.619 1.00 64.44 30 VAL A N 13
ATOM 18020 C CA . VAL A 1 30 ? -18.198 -17.075 2.646 1.00 74.31 30 VAL A CA 13
ATOM 18021 C C . VAL A 1 30 ? -18.067 -15.782 1.857 1.00 41.10 30 VAL A C 13
ATOM 18022 O O . VAL A 1 30 ? -17.256 -14.918 2.199 1.00 44.12 30 VAL A O 13
ATOM 18035 N N . ARG A 1 31 ? -18.863 -15.658 0.799 1.00 74.21 31 ARG A N 13
ATOM 18036 C CA . ARG A 1 31 ? -18.921 -14.408 0.032 1.00 61.34 31 ARG A CA 13
ATOM 18037 C C . ARG A 1 31 ? -20.103 -14.404 -0.933 1.00 65.32 31 ARG A C 13
ATOM 18038 O O . ARG A 1 31 ? -20.756 -15.434 -1.129 1.00 35.24 31 ARG A O 13
ATOM 18059 N N . ASN A 1 32 ? -20.372 -13.237 -1.530 1.00 2.23 32 ASN A N 13
ATOM 18060 C CA . ASN A 1 32 ? -21.348 -13.127 -2.619 1.00 31.43 32 ASN A CA 13
ATOM 18061 C C . ASN A 1 32 ? -21.141 -11.831 -3.408 1.00 1.13 32 ASN A C 13
ATOM 18062 O O . ASN A 1 32 ? -20.898 -10.777 -2.822 1.00 32.34 32 ASN A O 13
ATOM 18073 N N . ASN A 1 33 ? -21.279 -11.930 -4.733 1.00 42.50 33 ASN A N 13
ATOM 18074 C CA . ASN A 1 33 ? -21.262 -10.780 -5.666 1.00 1.24 33 ASN A CA 13
ATOM 18075 C C . ASN A 1 33 ? -20.116 -9.774 -5.406 1.00 14.24 33 ASN A C 13
ATOM 18076 O O . ASN A 1 33 ? -20.071 -8.710 -6.025 1.00 32.20 33 ASN A O 13
ATOM 18087 N N . GLU A 1 34 ? -19.178 -10.113 -4.527 1.00 12.12 34 GLU A N 13
ATOM 18088 C CA . GLU A 1 34 ? -18.170 -9.152 -4.064 1.00 15.25 34 GLU A CA 13
ATOM 18089 C C . GLU A 1 34 ? -16.767 -9.512 -4.551 1.00 55.43 34 GLU A C 13
ATOM 18090 O O . GLU A 1 34 ? -15.931 -8.633 -4.770 1.00 11.43 34 GLU A O 13
ATOM 18102 N N . GLY A 1 35 ? -16.506 -10.808 -4.692 1.00 13.30 35 GLY A N 13
ATOM 18103 C CA . GLY A 1 35 ? -15.177 -11.284 -5.056 1.00 3.53 35 GLY A CA 13
ATOM 18104 C C . GLY A 1 35 ? -14.255 -11.384 -3.849 1.00 21.20 35 GLY A C 13
ATOM 18105 O O . GLY A 1 35 ? -13.286 -12.146 -3.857 1.00 11.05 35 GLY A O 13
ATOM 18109 N N . GLN A 1 36 ? -14.580 -10.627 -2.800 1.00 72.42 36 GLN A N 13
ATOM 18110 C CA . GLN A 1 36 ? -13.818 -10.632 -1.553 1.00 74.31 36 GLN A CA 13
ATOM 18111 C C . GLN A 1 36 ? -14.242 -11.816 -0.688 1.00 21.04 36 GLN A C 13
ATOM 18112 O O . GLN A 1 36 ? -15.175 -12.536 -1.038 1.00 51.11 36 GLN A O 13
ATOM 18126 N N . TYR A 1 37 ? -13.549 -12.030 0.427 1.00 44.03 37 TYR A N 13
ATOM 18127 C CA . TYR A 1 37 ? -13.872 -13.130 1.332 1.00 31.33 37 TYR A CA 13
ATOM 18128 C C . TYR A 1 37 ? -14.274 -12.631 2.713 1.00 72.14 37 TYR A C 13
ATOM 18129 O O . TYR A 1 37 ? -13.707 -11.669 3.237 1.00 73.10 37 TYR A O 13
ATOM 18147 N N . SER A 1 38 ? -15.256 -13.315 3.288 1.00 71.15 38 SER A N 13
ATOM 18148 C CA . SER A 1 38 ? -15.775 -13.005 4.609 1.00 73.51 38 SER A CA 13
ATOM 18149 C C . SER A 1 38 ? -15.881 -14.294 5.424 1.00 12.10 38 SER A C 13
ATOM 18150 O O . SER A 1 38 ? -15.529 -15.364 4.929 1.00 11.10 38 SER A O 13
ATOM 18158 N N . VAL A 1 39 ? -16.354 -14.203 6.665 1.00 63.03 39 VAL A N 13
ATOM 18159 C CA . VAL A 1 39 ? -16.573 -15.395 7.488 1.00 5.30 39 VAL A CA 13
ATOM 18160 C C . VAL A 1 39 ? -18.040 -15.502 7.898 1.00 14.12 39 VAL A C 13
ATOM 18161 O O . VAL A 1 39 ? -18.778 -14.516 7.858 1.00 3.12 39 VAL A O 13
ATOM 18174 N N . TRP A 1 40 ? -18.451 -16.704 8.285 1.00 31.10 40 TRP A N 13
ATOM 18175 C CA . TRP A 1 40 ? -19.855 -17.002 8.551 1.00 74.31 40 TRP A CA 13
ATOM 18176 C C . TRP A 1 40 ? -19.963 -18.053 9.647 1.00 25.31 40 TRP A C 13
ATOM 18177 O O . TRP A 1 40 ? -19.065 -18.877 9.808 1.00 1.51 40 TRP A O 13
ATOM 18198 N N . MET A 1 41 ? -21.053 -18.019 10.400 1.00 15.53 41 MET A N 13
ATOM 18199 C CA . MET A 1 41 ? -21.266 -18.966 11.491 1.00 1.22 41 MET A CA 13
ATOM 18200 C C . MET A 1 41 ? -22.027 -20.191 10.988 1.00 72.33 41 MET A C 13
ATOM 18201 O O . MET A 1 41 ? -23.067 -20.058 10.339 1.00 71.32 41 MET A O 13
ATOM 18215 N N . ASP A 1 42 ? -21.501 -21.377 11.283 1.00 51.30 42 ASP A N 13
ATOM 18216 C CA . ASP A 1 42 ? -22.154 -22.632 10.898 1.00 11.42 42 ASP A CA 13
ATOM 18217 C C . ASP A 1 42 ? -23.548 -22.723 11.513 1.00 34.45 42 ASP A C 13
ATOM 18218 O O . ASP A 1 42 ? -23.800 -22.168 12.583 1.00 34.15 42 ASP A O 13
ATOM 18227 N N . GLY A 1 43 ? -24.445 -23.427 10.831 1.00 43.50 43 GLY A N 13
ATOM 18228 C CA . GLY A 1 43 ? -25.823 -23.531 11.281 1.00 3.14 43 GLY A CA 13
ATOM 18229 C C . GLY A 1 43 ? -26.728 -22.584 10.523 1.00 31.24 43 GLY A C 13
ATOM 18230 O O . GLY A 1 43 ? -27.922 -22.843 10.362 1.00 3.04 43 GLY A O 13
ATOM 18234 N N . ARG A 1 44 ? -26.155 -21.477 10.060 1.00 4.12 44 ARG A N 13
ATOM 18235 C CA . ARG A 1 44 ? -26.890 -20.499 9.267 1.00 32.44 44 ARG A CA 13
ATOM 18236 C C . ARG A 1 44 ? -26.826 -20.858 7.788 1.00 64.22 44 ARG A C 13
ATOM 18237 O O . ARG A 1 44 ? -25.764 -20.757 7.167 1.00 52.23 44 ARG A O 13
ATOM 18258 N N . SER A 1 45 ? -27.952 -21.278 7.233 1.00 20.53 45 SER A N 13
ATOM 18259 C CA . SER A 1 45 ? -28.040 -21.566 5.810 1.00 5.15 45 SER A CA 13
ATOM 18260 C C . SER A 1 45 ? -27.993 -20.272 5.015 1.00 72.32 45 SER A C 13
ATOM 18261 O O . SER A 1 45 ? -28.716 -19.317 5.310 1.00 4.10 45 SER A O 13
ATOM 18269 N N . LEU A 1 46 ? -27.124 -20.250 4.024 1.00 30.11 46 LEU A N 13
ATOM 18270 C CA . LEU A 1 46 ? -26.902 -19.068 3.216 1.00 41.30 46 LEU A CA 13
ATOM 18271 C C . LEU A 1 46 ? -28.035 -18.856 2.217 1.00 52.25 46 LEU A C 13
ATOM 18272 O O . LEU A 1 46 ? -28.581 -19.821 1.672 1.00 65.25 46 LEU A O 13
ATOM 18288 N N . PRO A 1 47 ? -28.409 -17.587 1.978 1.00 40.22 47 PRO A N 13
ATOM 18289 C CA . PRO A 1 47 ? -29.410 -17.238 0.973 1.00 35.22 47 PRO A CA 13
ATOM 18290 C C . PRO A 1 47 ? -28.842 -17.326 -0.447 1.00 3.22 47 PRO A C 13
ATOM 18291 O O . PRO A 1 47 ? -27.620 -17.225 -0.654 1.00 43.43 47 PRO A O 13
ATOM 18302 N N . ALA A 1 48 ? -29.737 -17.515 -1.417 1.00 24.10 48 ALA A N 13
ATOM 18303 C CA . ALA A 1 48 ? -29.360 -17.678 -2.821 1.00 45.31 48 ALA A CA 13
ATOM 18304 C C . ALA A 1 48 ? -28.380 -16.596 -3.266 1.00 10.30 48 ALA A C 13
ATOM 18305 O O . ALA A 1 48 ? -28.676 -15.402 -3.179 1.00 50.42 48 ALA A O 13
ATOM 18312 N N . GLY A 1 49 ? -27.216 -17.024 -3.748 1.00 61.20 49 GLY A N 13
ATOM 18313 C CA . GLY A 1 49 ? -26.190 -16.092 -4.181 1.00 60.31 49 GLY A CA 13
ATOM 18314 C C . GLY A 1 49 ? -24.931 -16.183 -3.337 1.00 71.01 49 GLY A C 13
ATOM 18315 O O . GLY A 1 49 ? -23.826 -15.977 -3.847 1.00 13.20 49 GLY A O 13
ATOM 18319 N N . TRP A 1 50 ? -25.089 -16.504 -2.052 1.00 52.24 50 TRP A N 13
ATOM 18320 C CA . TRP A 1 50 ? -23.942 -16.637 -1.148 1.00 31.12 50 TRP A CA 13
ATOM 18321 C C . TRP A 1 50 ? -23.268 -17.997 -1.327 1.00 32.34 50 TRP A C 13
ATOM 18322 O O . TRP A 1 50 ? -23.937 -18.996 -1.603 1.00 34.24 50 TRP A O 13
ATOM 18343 N N . GLU A 1 51 ? -21.946 -18.032 -1.164 1.00 31.52 51 GLU A N 13
ATOM 18344 C CA . GLU A 1 51 ? -21.169 -19.265 -1.312 1.00 65.54 51 GLU A CA 13
ATOM 18345 C C . GLU A 1 51 ? -20.185 -19.427 -0.153 1.00 44.41 51 GLU A C 13
ATOM 18346 O O . GLU A 1 51 ? -19.768 -18.434 0.468 1.00 23.22 51 GLU A O 13
ATOM 18358 N N . THR A 1 52 ? -19.813 -20.686 0.094 1.00 32.54 52 THR A N 13
ATOM 18359 C CA . THR A 1 52 ? -18.993 -21.087 1.241 1.00 63.35 52 THR A CA 13
ATOM 18360 C C . THR A 1 52 ? -17.611 -21.580 0.798 1.00 21.15 52 THR A C 13
ATOM 18361 O O . THR A 1 52 ? -17.409 -21.923 -0.367 1.00 10.23 52 THR A O 13
ATOM 18372 N N . VAL A 1 53 ? -16.669 -21.618 1.745 1.00 23.41 53 VAL A N 13
ATOM 18373 C CA . VAL A 1 53 ? -15.294 -22.063 1.489 1.00 22.34 53 VAL A CA 13
ATOM 18374 C C . VAL A 1 53 ? -14.549 -22.327 2.801 1.00 44.25 53 VAL A C 13
ATOM 18375 O O . VAL A 1 53 ? -14.765 -21.634 3.810 1.00 74.21 53 VAL A O 13
ATOM 18388 N N . GLY A 1 54 ? -13.677 -23.338 2.775 1.00 3.04 54 GLY A N 13
ATOM 18389 C CA . GLY A 1 54 ? -12.827 -23.642 3.911 1.00 22.23 54 GLY A CA 13
ATOM 18390 C C . GLY A 1 54 ? -13.346 -24.812 4.718 1.00 33.01 54 GLY A C 13
ATOM 18391 O O . GLY A 1 54 ? -14.205 -25.563 4.249 1.00 72.20 54 GLY A O 13
ATOM 18395 N N . GLU A 1 55 ? -12.812 -24.971 5.917 1.00 4.43 55 GLU A N 13
ATOM 18396 C CA . GLU A 1 55 ? -13.253 -25.990 6.853 1.00 31.03 55 GLU A CA 13
ATOM 18397 C C . GLU A 1 55 ? -14.085 -25.335 7.950 1.00 24.14 55 GLU A C 13
ATOM 18398 O O . GLU A 1 55 ? -13.811 -24.193 8.328 1.00 23.13 55 GLU A O 13
ATOM 18410 N N . PRO A 1 56 ? -15.125 -26.014 8.466 1.00 15.13 56 PRO A N 13
ATOM 18411 C CA . PRO A 1 56 ? -15.860 -25.503 9.611 1.00 1.52 56 PRO A CA 13
ATOM 18412 C C . PRO A 1 56 ? -14.976 -25.516 10.849 1.00 72.40 56 PRO A C 13
ATOM 18413 O O . PRO A 1 56 ? -14.686 -26.570 11.426 1.00 53.12 56 PRO A O 13
ATOM 18424 N N . ALA A 1 57 ? -14.529 -24.336 11.229 1.00 33.55 57 ALA A N 13
ATOM 18425 C CA . ALA A 1 57 ? -13.539 -24.183 12.284 1.00 55.44 57 ALA A CA 13
ATOM 18426 C C . ALA A 1 57 ? -13.760 -22.890 13.055 1.00 31.23 57 ALA A C 13
ATOM 18427 O O . ALA A 1 57 ? -14.479 -22.006 12.602 1.00 52.10 57 ALA A O 13
ATOM 18434 N N . THR A 1 58 ? -13.124 -22.788 14.215 1.00 61.34 58 THR A N 13
ATOM 18435 C CA . THR A 1 58 ? -13.322 -21.658 15.116 1.00 41.54 58 THR A CA 13
ATOM 18436 C C . THR A 1 58 ? -12.902 -20.320 14.483 1.00 53.23 58 THR A C 13
ATOM 18437 O O . THR A 1 58 ? -12.226 -20.281 13.449 1.00 72.34 58 THR A O 13
ATOM 18448 N N . LYS A 1 59 ? -13.308 -19.232 15.143 1.00 20.01 59 LYS A N 13
ATOM 18449 C CA . LYS A 1 59 ? -13.007 -17.863 14.713 1.00 44.32 59 LYS A CA 13
ATOM 18450 C C . LYS A 1 59 ? -11.530 -17.714 14.333 1.00 75.31 59 LYS A C 13
ATOM 18451 O O . LYS A 1 59 ? -11.204 -17.211 13.258 1.00 55.41 59 LYS A O 13
ATOM 18470 N N . GLN A 1 60 ? -10.650 -18.171 15.223 1.00 12.52 60 GLN A N 13
ATOM 18471 C CA . GLN A 1 60 ? -9.205 -18.076 15.016 1.00 60.11 60 GLN A CA 13
ATOM 18472 C C . GLN A 1 60 ? -8.792 -18.709 13.690 1.00 73.42 60 GLN A C 13
ATOM 18473 O O . GLN A 1 60 ? -7.937 -18.182 12.984 1.00 12.21 60 GLN A O 13
ATOM 18487 N N . GLN A 1 61 ? -9.419 -19.831 13.348 1.00 11.51 61 GLN A N 13
ATOM 18488 C CA . GLN A 1 61 ? -9.104 -20.539 12.108 1.00 25.23 61 GLN A CA 13
ATOM 18489 C C . GLN A 1 61 ? -9.659 -19.799 10.895 1.00 25.12 61 GLN A C 13
ATOM 18490 O O . GLN A 1 61 ? -8.963 -19.635 9.891 1.00 72.45 61 GLN A O 13
ATOM 18504 N N . CYS A 1 62 ? -10.904 -19.338 10.991 1.00 12.43 62 CYS A N 13
ATOM 18505 C CA . CYS A 1 62 ? -11.564 -18.710 9.849 1.00 63.15 62 CYS A CA 13
ATOM 18506 C C . CYS A 1 62 ? -10.852 -17.418 9.438 1.00 45.14 62 CYS A C 13
ATOM 18507 O O . CYS A 1 62 ? -10.613 -17.189 8.249 1.00 24.33 62 CYS A O 13
ATOM 18515 N N . LEU A 1 63 ? -10.503 -16.577 10.419 1.00 32.10 63 LEU A N 13
ATOM 18516 C CA . LEU A 1 63 ? -9.778 -15.337 10.128 1.00 54.21 63 LEU A CA 13
ATOM 18517 C C . LEU A 1 63 ? -8.364 -15.647 9.643 1.00 45.12 63 LEU A C 13
ATOM 18518 O O . LEU A 1 63 ? -7.878 -15.038 8.690 1.00 0.30 63 LEU A O 13
ATOM 18534 N N . GLN A 1 64 ? -7.727 -16.622 10.283 1.00 23.35 64 GLN A N 13
ATOM 18535 C CA . GLN A 1 64 ? -6.353 -16.985 9.961 1.00 61.05 64 GLN A CA 13
ATOM 18536 C C . GLN A 1 64 ? -6.262 -17.502 8.529 1.00 42.03 64 GLN A C 13
ATOM 18537 O O . GLN A 1 64 ? -5.300 -17.216 7.821 1.00 43.03 64 GLN A O 13
ATOM 18551 N N . ARG A 1 65 ? -7.287 -18.228 8.090 1.00 40.34 65 ARG A N 13
ATOM 18552 C CA . ARG A 1 65 ? -7.268 -18.838 6.763 1.00 13.52 65 ARG A CA 13
ATOM 18553 C C . ARG A 1 65 ? -7.098 -17.779 5.680 1.00 14.24 65 ARG A C 13
ATOM 18554 O O . ARG A 1 65 ? -6.192 -17.861 4.855 1.00 44.41 65 ARG A O 13
ATOM 18575 N N . ILE A 1 66 ? -7.970 -16.776 5.705 1.00 5.32 66 ILE A N 13
ATOM 18576 C CA . ILE A 1 66 ? -7.983 -15.749 4.670 1.00 74.32 66 ILE A CA 13
ATOM 18577 C C . ILE A 1 66 ? -6.792 -14.809 4.811 1.00 34.13 66 ILE A C 13
ATOM 18578 O O . ILE A 1 66 ? -6.272 -14.302 3.814 1.00 70.50 66 ILE A O 13
ATOM 18594 N N . GLU A 1 67 ? -6.358 -14.576 6.049 1.00 53.30 67 GLU A N 13
ATOM 18595 C CA . GLU A 1 67 ? -5.150 -13.798 6.293 1.00 71.01 67 GLU A CA 13
ATOM 18596 C C . GLU A 1 67 ? -3.941 -14.487 5.658 1.00 51.43 67 GLU A C 13
ATOM 18597 O O . GLU A 1 67 ? -3.142 -13.847 4.982 1.00 55.34 67 GLU A O 13
ATOM 18609 N N . GLN A 1 68 ? -3.841 -15.801 5.838 1.00 2.11 68 GLN A N 13
ATOM 18610 C CA . GLN A 1 68 ? -2.734 -16.580 5.267 1.00 35.25 68 GLN A CA 13
ATOM 18611 C C . GLN A 1 68 ? -2.894 -16.738 3.748 1.00 3.20 68 GLN A C 13
ATOM 18612 O O . GLN A 1 68 ? -2.079 -17.392 3.088 1.00 2.44 68 GLN A O 13
ATOM 18626 N N . LEU A 1 69 ? -3.957 -16.151 3.207 1.00 70.13 69 LEU A N 13
ATOM 18627 C CA . LEU A 1 69 ? -4.214 -16.174 1.765 1.00 22.31 69 LEU A CA 13
ATOM 18628 C C . LEU A 1 69 ? -3.869 -14.832 1.119 1.00 33.43 69 LEU A C 13
ATOM 18629 O O . LEU A 1 69 ? -2.942 -14.738 0.319 1.00 63.24 69 LEU A O 13
ATOM 18645 N N . TRP A 1 70 ? -4.626 -13.799 1.481 1.00 4.00 70 TRP A N 13
ATOM 18646 C CA . TRP A 1 70 ? -4.467 -12.470 0.885 1.00 33.32 70 TRP A CA 13
ATOM 18647 C C . TRP A 1 70 ? -3.385 -11.672 1.607 1.00 14.11 70 TRP A C 13
ATOM 18648 O O . TRP A 1 70 ? -2.535 -11.034 0.980 1.00 5.44 70 TRP A O 13
ATOM 18669 N N . THR A 1 71 ? -3.441 -11.708 2.931 1.00 54.12 71 THR A N 13
ATOM 18670 C CA . THR A 1 71 ? -2.526 -10.963 3.776 1.00 14.01 71 THR A CA 13
ATOM 18671 C C . THR A 1 71 ? -1.198 -11.709 3.934 1.00 15.51 71 THR A C 13
ATOM 18672 O O . THR A 1 71 ? -0.229 -11.156 4.465 1.00 20.13 71 THR A O 13
ATOM 18683 N N . ASP A 1 72 ? -1.179 -12.977 3.492 1.00 23.54 72 ASP A N 13
ATOM 18684 C CA . ASP A 1 72 ? -0.041 -13.883 3.709 1.00 73.31 72 ASP A CA 13
ATOM 18685 C C . ASP A 1 72 ? 1.292 -13.180 3.459 1.00 64.32 72 ASP A C 13
ATOM 18686 O O . ASP A 1 72 ? 2.291 -13.456 4.134 1.00 42.51 72 ASP A O 13
ATOM 18695 N N . MET A 1 73 ? 1.302 -12.302 2.455 1.00 3.33 73 MET A N 13
ATOM 18696 C CA . MET A 1 73 ? 2.465 -11.480 2.158 1.00 42.30 73 MET A CA 13
ATOM 18697 C C . MET A 1 73 ? 2.815 -10.618 3.366 1.00 21.21 73 MET A C 13
ATOM 18698 O O . MET A 1 73 ? 2.300 -9.510 3.534 1.00 61.04 73 MET A O 13
ATOM 18712 N N . VAL A 1 74 ? 3.653 -11.162 4.236 1.00 33.41 74 VAL A N 13
ATOM 18713 C CA . VAL A 1 74 ? 4.056 -10.474 5.447 1.00 45.22 74 VAL A CA 13
ATOM 18714 C C . VAL A 1 74 ? 5.333 -9.667 5.201 1.00 1.21 74 VAL A C 13
ATOM 18715 O O . VAL A 1 74 ? 6.321 -10.187 4.675 1.00 54.40 74 VAL A O 13
ATOM 18728 N N . PRO A 1 75 ? 5.306 -8.370 5.550 1.00 55.42 75 PRO A N 13
ATOM 18729 C CA . PRO A 1 75 ? 6.449 -7.476 5.367 1.00 60.35 75 PRO A CA 13
ATOM 18730 C C . PRO A 1 75 ? 7.517 -7.681 6.442 1.00 72.13 75 PRO A C 13
ATOM 18731 O O . PRO A 1 75 ? 7.574 -8.734 7.081 1.00 1.32 75 PRO A O 13
ATOM 18742 N N . ALA A 1 76 ? 8.359 -6.667 6.643 1.00 51.25 76 ALA A N 13
ATOM 18743 C CA . ALA A 1 76 ? 9.418 -6.717 7.654 1.00 24.45 76 ALA A CA 13
ATOM 18744 C C . ALA A 1 76 ? 8.847 -7.012 9.041 1.00 43.13 76 ALA A C 13
ATOM 18745 O O . ALA A 1 76 ? 9.568 -7.449 9.944 1.00 43.44 76 ALA A O 13
ATOM 18752 N N . SER A 1 77 ? 7.544 -6.787 9.193 1.00 71.53 77 SER A N 13
ATOM 18753 C CA . SER A 1 77 ? 6.847 -7.027 10.446 1.00 24.45 77 SER A CA 13
ATOM 18754 C C . SER A 1 77 ? 6.912 -8.505 10.845 1.00 52.41 77 SER A C 13
ATOM 18755 O O . SER A 1 77 ? 6.615 -8.859 11.985 1.00 1.13 77 SER A O 13
ATOM 18763 N N . VAL A 1 78 ? 7.301 -9.364 9.898 1.00 50.43 78 VAL A N 13
ATOM 18764 C CA . VAL A 1 78 ? 7.483 -10.788 10.173 1.00 1.34 78 VAL A CA 13
ATOM 18765 C C . VAL A 1 78 ? 8.470 -10.988 11.323 1.00 72.15 78 VAL A C 13
ATOM 18766 O O . VAL A 1 78 ? 8.297 -11.867 12.159 1.00 61.33 78 VAL A O 13
ATOM 18779 N N . ARG A 1 79 ? 9.495 -10.143 11.363 1.00 61.45 79 ARG A N 13
ATOM 18780 C CA . ARG A 1 79 ? 10.501 -10.208 12.413 1.00 14.22 79 ARG A CA 13
ATOM 18781 C C . ARG A 1 79 ? 9.940 -9.671 13.728 1.00 51.30 79 ARG A C 13
ATOM 18782 O O . ARG A 1 79 ? 10.029 -10.325 14.768 1.00 43.03 79 ARG A O 13
ATOM 18803 N N . GLU A 1 80 ? 9.329 -8.495 13.658 1.00 45.44 80 GLU A N 13
ATOM 18804 C CA . GLU A 1 80 ? 8.882 -7.777 14.851 1.00 22.12 80 GLU A CA 13
ATOM 18805 C C . GLU A 1 80 ? 7.779 -8.557 15.569 1.00 4.33 80 GLU A C 13
ATOM 18806 O O . GLU A 1 80 ? 7.811 -8.734 16.789 1.00 13.03 80 GLU A O 13
ATOM 18818 N N . HIS A 1 81 ? 6.824 -9.044 14.783 1.00 54.53 81 HIS A N 13
ATOM 18819 C CA . HIS A 1 81 ? 5.649 -9.739 15.307 1.00 0.23 81 HIS A CA 13
ATOM 18820 C C . HIS A 1 81 ? 6.003 -11.144 15.784 1.00 2.25 81 HIS A C 13
ATOM 18821 O O . HIS A 1 81 ? 5.216 -11.784 16.480 1.00 34.22 81 HIS A O 13
ATOM 18836 N N . LEU A 1 82 ? 7.182 -11.623 15.404 1.00 52.02 82 LEU A N 13
ATOM 18837 C CA . LEU A 1 82 ? 7.589 -12.986 15.731 1.00 15.11 82 LEU A CA 13
ATOM 18838 C C . LEU A 1 82 ? 8.354 -13.021 17.051 1.00 65.10 82 LEU A C 13
ATOM 18839 O O . LEU A 1 82 ? 7.832 -13.475 18.073 1.00 73.43 82 LEU A O 13
ATOM 18855 N N . ASN A 1 83 ? 9.588 -12.525 17.037 1.00 23.21 83 ASN A N 13
ATOM 18856 C CA . ASN A 1 83 ? 10.409 -12.501 18.240 1.00 34.30 83 ASN A CA 13
ATOM 18857 C C . ASN A 1 83 ? 10.031 -11.305 19.110 1.00 64.54 83 ASN A C 13
ATOM 18858 O O . ASN A 1 83 ? 10.709 -10.277 19.119 1.00 24.35 83 ASN A O 13
ATOM 18869 N N . GLN A 1 84 ? 8.906 -11.442 19.806 1.00 54.12 84 GLN A N 13
ATOM 18870 C CA . GLN A 1 84 ? 8.416 -10.409 20.713 1.00 32.44 84 GLN A CA 13
ATOM 18871 C C . GLN A 1 84 ? 9.476 -10.080 21.767 1.00 35.52 84 GLN A C 13
ATOM 18872 O O . GLN A 1 84 ? 10.003 -8.965 21.807 1.00 62.41 84 GLN A O 13
ATOM 18886 N N . HIS A 1 85 ? 9.770 -11.069 22.617 1.00 50.13 85 HIS A N 13
ATOM 18887 C CA . HIS A 1 85 ? 10.815 -10.977 23.644 1.00 23.14 85 HIS A CA 13
ATOM 18888 C C . HIS A 1 85 ? 10.363 -10.130 24.835 1.00 22.41 85 HIS A C 13
ATOM 18889 O O . HIS A 1 85 ? 10.697 -10.441 25.980 1.00 2.45 85 HIS A O 13
ATOM 18904 N N . SER A 1 86 ? 9.611 -9.066 24.566 1.00 2.41 86 SER A N 13
ATOM 18905 C CA . SER A 1 86 ? 9.104 -8.190 25.614 1.00 53.33 86 SER A CA 13
ATOM 18906 C C . SER A 1 86 ? 7.998 -8.885 26.415 1.00 3.22 86 SER A C 13
ATOM 18907 O O . SER A 1 86 ? 8.067 -8.974 27.647 1.00 51.12 86 SER A O 13
ATOM 18915 N N . GLY A 1 87 ? 6.979 -9.370 25.712 1.00 74.42 87 GLY A N 13
ATOM 18916 C CA . GLY A 1 87 ? 5.878 -10.066 26.360 1.00 31.33 87 GLY A CA 13
ATOM 18917 C C . GLY A 1 87 ? 4.557 -9.832 25.653 1.00 32.32 87 GLY A C 13
ATOM 18918 O O . GLY A 1 87 ? 3.978 -10.769 25.094 1.00 53.13 87 GLY A O 13
ATOM 18922 N N . PRO A 1 88 ? 4.049 -8.583 25.661 1.00 70.20 88 PRO A N 13
ATOM 18923 C CA . PRO A 1 88 ? 2.780 -8.240 25.005 1.00 73.53 88 PRO A CA 13
ATOM 18924 C C . PRO A 1 88 ? 2.891 -8.240 23.477 1.00 3.41 88 PRO A C 13
ATOM 18925 O O . PRO A 1 88 ? 3.981 -8.075 22.924 1.00 45.03 88 PRO A O 13
ATOM 18936 N N . GLY A 1 89 ? 1.753 -8.433 22.813 1.00 45.11 89 GLY A N 13
ATOM 18937 C CA . GLY A 1 89 ? 1.712 -8.445 21.359 1.00 73.43 89 GLY A CA 13
ATOM 18938 C C . GLY A 1 89 ? 2.111 -7.111 20.750 1.00 22.31 89 GLY A C 13
ATOM 18939 O O . GLY A 1 89 ? 1.276 -6.215 20.594 1.00 11.13 89 GLY A O 13
ATOM 18943 N N . ILE A 1 90 ? 3.393 -6.973 20.421 1.00 5.14 90 ILE A N 13
ATOM 18944 C CA . ILE A 1 90 ? 3.908 -5.762 19.788 1.00 21.42 90 ILE A CA 13
ATOM 18945 C C . ILE A 1 90 ? 3.917 -5.904 18.263 1.00 23.35 90 ILE A C 13
ATOM 18946 O O . ILE A 1 90 ? 4.342 -6.934 17.723 1.00 33.33 90 ILE A O 13
ATOM 18962 N N . ASP A 1 91 ? 3.432 -4.857 17.590 1.00 1.23 91 ASP A N 13
ATOM 18963 C CA . ASP A 1 91 ? 3.339 -4.798 16.126 1.00 74.51 91 ASP A CA 13
ATOM 18964 C C . ASP A 1 91 ? 2.383 -5.861 15.571 1.00 2.04 91 ASP A C 13
ATOM 18965 O O . ASP A 1 91 ? 2.192 -6.928 16.161 1.00 62.54 91 ASP A O 13
ATOM 18974 N N . TYR A 1 92 ? 1.787 -5.566 14.422 1.00 33.23 92 TYR A N 13
ATOM 18975 C CA . TYR A 1 92 ? 0.771 -6.435 13.835 1.00 55.10 92 TYR A CA 13
ATOM 18976 C C . TYR A 1 92 ? 1.065 -6.724 12.366 1.00 54.42 92 TYR A C 13
ATOM 18977 O O . TYR A 1 92 ? 1.847 -6.022 11.720 1.00 72.11 92 TYR A O 13
ATOM 18995 N N . ALA A 1 93 ? 0.415 -7.764 11.855 1.00 11.13 93 ALA A N 13
ATOM 18996 C CA . ALA A 1 93 ? 0.623 -8.243 10.494 1.00 53.10 93 ALA A CA 13
ATOM 18997 C C . ALA A 1 93 ? -0.392 -9.342 10.196 1.00 2.23 93 ALA A C 13
ATOM 18998 O O . ALA A 1 93 ? -1.440 -9.402 10.841 1.00 73.52 93 ALA A O 13
ATOM 19005 N N . VAL A 1 94 ? -0.084 -10.197 9.224 1.00 65.13 94 VAL A N 13
ATOM 19006 C CA . VAL A 1 94 ? -0.917 -11.359 8.920 1.00 73.34 94 VAL A CA 13
ATOM 19007 C C . VAL A 1 94 ? -1.227 -12.159 10.197 1.00 64.21 94 VAL A C 13
ATOM 19008 O O . VAL A 1 94 ? -0.344 -12.374 11.034 1.00 24.50 94 VAL A O 13
ATOM 19021 N N . ARG A 1 95 ? -2.488 -12.562 10.351 1.00 64.15 95 ARG A N 13
ATOM 19022 C CA . ARG A 1 95 ? -2.921 -13.315 11.528 1.00 53.51 95 ARG A CA 13
ATOM 19023 C C . ARG A 1 95 ? -2.589 -14.793 11.360 1.00 63.34 95 ARG A C 13
ATOM 19024 O O . ARG A 1 95 ? -1.690 -15.288 12.074 1.00 22.32 95 ARG A O 13
ATOM 19046 N N . MET A 1 1 ? 3.156 5.664 2.902 1.00 73.22 1 MET A N 14
ATOM 19047 C CA . MET A 1 1 ? 3.896 4.762 1.994 1.00 15.13 1 MET A CA 14
ATOM 19048 C C . MET A 1 1 ? 3.544 3.303 2.297 1.00 45.32 1 MET A C 14
ATOM 19049 O O . MET A 1 1 ? 4.184 2.649 3.128 1.00 32.32 1 MET A O 14
ATOM 19065 N N . ALA A 1 2 ? 2.497 2.810 1.635 1.00 54.21 2 ALA A N 14
ATOM 19066 C CA . ALA A 1 2 ? 2.007 1.449 1.849 1.00 14.23 2 ALA A CA 14
ATOM 19067 C C . ALA A 1 2 ? 0.881 1.114 0.871 1.00 44.12 2 ALA A C 14
ATOM 19068 O O . ALA A 1 2 ? -0.199 1.707 0.929 1.00 53.24 2 ALA A O 14
ATOM 19075 N N . HIS A 1 3 ? 1.146 0.177 -0.034 1.00 41.44 3 HIS A N 14
ATOM 19076 C CA . HIS A 1 3 ? 0.129 -0.341 -0.953 1.00 1.43 3 HIS A CA 14
ATOM 19077 C C . HIS A 1 3 ? -0.040 -1.841 -0.738 1.00 4.31 3 HIS A C 14
ATOM 19078 O O . HIS A 1 3 ? 0.944 -2.563 -0.576 1.00 2.31 3 HIS A O 14
ATOM 19093 N N . HIS A 1 4 ? -1.287 -2.307 -0.715 1.00 40.34 4 HIS A N 14
ATOM 19094 C CA . HIS A 1 4 ? -1.574 -3.716 -0.448 1.00 51.01 4 HIS A CA 14
ATOM 19095 C C . HIS A 1 4 ? -2.541 -4.295 -1.482 1.00 53.23 4 HIS A C 14
ATOM 19096 O O . HIS A 1 4 ? -3.761 -4.191 -1.336 1.00 0.34 4 HIS A O 14
ATOM 19111 N N . HIS A 1 5 ? -1.985 -4.882 -2.541 1.00 52.40 5 HIS A N 14
ATOM 19112 C CA . HIS A 1 5 ? -2.776 -5.614 -3.534 1.00 51.23 5 HIS A CA 14
ATOM 19113 C C . HIS A 1 5 ? -2.176 -6.999 -3.769 1.00 25.42 5 HIS A C 14
ATOM 19114 O O . HIS A 1 5 ? -1.151 -7.139 -4.440 1.00 52.12 5 HIS A O 14
ATOM 19129 N N . HIS A 1 6 ? -2.805 -8.011 -3.180 1.00 34.21 6 HIS A N 14
ATOM 19130 C CA . HIS A 1 6 ? -2.364 -9.398 -3.311 1.00 74.21 6 HIS A CA 14
ATOM 19131 C C . HIS A 1 6 ? -3.462 -10.337 -2.825 1.00 71.31 6 HIS A C 14
ATOM 19132 O O . HIS A 1 6 ? -4.252 -9.966 -1.957 1.00 5.52 6 HIS A O 14
ATOM 19147 N N . HIS A 1 7 ? -3.519 -11.541 -3.390 1.00 31.13 7 HIS A N 14
ATOM 19148 C CA . HIS A 1 7 ? -4.525 -12.529 -2.995 1.00 13.43 7 HIS A CA 14
ATOM 19149 C C . HIS A 1 7 ? -4.187 -13.923 -3.521 1.00 13.23 7 HIS A C 14
ATOM 19150 O O . HIS A 1 7 ? -3.896 -14.098 -4.706 1.00 24.42 7 HIS A O 14
ATOM 19165 N N . HIS A 1 8 ? -4.214 -14.907 -2.627 1.00 52.21 8 HIS A N 14
ATOM 19166 C CA . HIS A 1 8 ? -4.083 -16.312 -3.010 1.00 10.20 8 HIS A CA 14
ATOM 19167 C C . HIS A 1 8 ? -5.454 -16.979 -2.898 1.00 44.12 8 HIS A C 14
ATOM 19168 O O . HIS A 1 8 ? -6.074 -16.953 -1.834 1.00 2.14 8 HIS A O 14
ATOM 19183 N N . MET A 1 9 ? -5.926 -17.562 -3.993 1.00 12.25 9 MET A N 14
ATOM 19184 C CA . MET A 1 9 ? -7.278 -18.113 -4.054 1.00 2.23 9 MET A CA 14
ATOM 19185 C C . MET A 1 9 ? -7.306 -19.583 -3.641 1.00 52.43 9 MET A C 14
ATOM 19186 O O . MET A 1 9 ? -6.788 -20.449 -4.349 1.00 54.21 9 MET A O 14
ATOM 19200 N N . GLY A 1 10 ? -7.900 -19.852 -2.482 1.00 33.52 10 GLY A N 14
ATOM 19201 C CA . GLY A 1 10 ? -8.145 -21.216 -2.050 1.00 73.32 10 GLY A CA 14
ATOM 19202 C C . GLY A 1 10 ? -9.632 -21.511 -2.027 1.00 21.22 10 GLY A C 14
ATOM 19203 O O . GLY A 1 10 ? -10.437 -20.604 -1.782 1.00 31.32 10 GLY A O 14
ATOM 19207 N N . THR A 1 11 ? -10.006 -22.764 -2.259 1.00 23.20 11 THR A N 14
ATOM 19208 C CA . THR A 1 11 ? -11.415 -23.150 -2.326 1.00 64.11 11 THR A CA 14
ATOM 19209 C C . THR A 1 11 ? -11.769 -24.158 -1.225 1.00 2.14 11 THR A C 14
ATOM 19210 O O . THR A 1 11 ? -12.349 -23.789 -0.200 1.00 24.42 11 THR A O 14
ATOM 19221 N N . LEU A 1 12 ? -11.411 -25.424 -1.441 1.00 10.11 12 LEU A N 14
ATOM 19222 C CA . LEU A 1 12 ? -11.666 -26.486 -0.468 1.00 62.34 12 LEU A CA 14
ATOM 19223 C C . LEU A 1 12 ? -10.340 -26.975 0.105 1.00 50.51 12 LEU A C 14
ATOM 19224 O O . LEU A 1 12 ? -9.574 -27.665 -0.574 1.00 4.12 12 LEU A O 14
ATOM 19240 N N . GLU A 1 13 ? -10.073 -26.599 1.345 1.00 11.24 13 GLU A N 14
ATOM 19241 C CA . GLU A 1 13 ? -8.765 -26.807 1.953 1.00 2.42 13 GLU A CA 14
ATOM 19242 C C . GLU A 1 13 ? -8.746 -28.096 2.775 1.00 25.54 13 GLU A C 14
ATOM 19243 O O . GLU A 1 13 ? -9.778 -28.748 2.956 1.00 43.43 13 GLU A O 14
ATOM 19255 N N . ALA A 1 14 ? -7.565 -28.454 3.268 1.00 34.40 14 ALA A N 14
ATOM 19256 C CA . ALA A 1 14 ? -7.410 -29.613 4.139 1.00 21.23 14 ALA A CA 14
ATOM 19257 C C . ALA A 1 14 ? -7.533 -29.177 5.596 1.00 55.24 14 ALA A C 14
ATOM 19258 O O . ALA A 1 14 ? -6.677 -28.443 6.100 1.00 61.00 14 ALA A O 14
ATOM 19265 N N . GLN A 1 15 ? -8.599 -29.625 6.260 1.00 62.31 15 GLN A N 14
ATOM 19266 C CA . GLN A 1 15 ? -8.900 -29.200 7.629 1.00 61.21 15 GLN A CA 14
ATOM 19267 C C . GLN A 1 15 ? -7.713 -29.430 8.564 1.00 41.33 15 GLN A C 14
ATOM 19268 O O . GLN A 1 15 ? -7.437 -30.562 8.966 1.00 55.20 15 GLN A O 14
ATOM 19282 N N . THR A 1 16 ? -6.994 -28.355 8.878 1.00 54.24 16 THR A N 14
ATOM 19283 C CA . THR A 1 16 ? -5.926 -28.406 9.869 1.00 21.43 16 THR A CA 14
ATOM 19284 C C . THR A 1 16 ? -6.525 -28.694 11.251 1.00 75.24 16 THR A C 14
ATOM 19285 O O . THR A 1 16 ? -5.980 -29.477 12.033 1.00 55.04 16 THR A O 14
ATOM 19296 N N . GLN A 1 17 ? -7.669 -28.064 11.520 1.00 13.34 17 GLN A N 14
ATOM 19297 C CA . GLN A 1 17 ? -8.473 -28.332 12.710 1.00 34.33 17 GLN A CA 14
ATOM 19298 C C . GLN A 1 17 ? -9.946 -28.114 12.368 1.00 53.31 17 GLN A C 14
ATOM 19299 O O . GLN A 1 17 ? -10.299 -28.001 11.192 1.00 40.31 17 GLN A O 14
ATOM 19313 N N . GLY A 1 18 ? -10.792 -28.061 13.389 1.00 74.42 18 GLY A N 14
ATOM 19314 C CA . GLY A 1 18 ? -12.206 -27.805 13.184 1.00 12.00 18 GLY A CA 14
ATOM 19315 C C . GLY A 1 18 ? -12.836 -27.182 14.411 1.00 35.14 18 GLY A C 14
ATOM 19316 O O . GLY A 1 18 ? -12.675 -25.984 14.646 1.00 43.04 18 GLY A O 14
ATOM 19320 N N . PRO A 1 19 ? -13.561 -27.976 15.219 1.00 2.43 19 PRO A N 14
ATOM 19321 C CA . PRO A 1 19 ? -14.136 -27.508 16.477 1.00 73.41 19 PRO A CA 14
ATOM 19322 C C . PRO A 1 19 ? -13.141 -27.628 17.633 1.00 73.01 19 PRO A C 14
ATOM 19323 O O . PRO A 1 19 ? -11.936 -27.789 17.415 1.00 12.24 19 PRO A O 14
ATOM 19334 N N . GLY A 1 20 ? -13.649 -27.552 18.857 1.00 44.34 20 GLY A N 14
ATOM 19335 C CA . GLY A 1 20 ? -12.807 -27.696 20.027 1.00 15.12 20 GLY A CA 14
ATOM 19336 C C . GLY A 1 20 ? -13.547 -27.351 21.302 1.00 30.50 20 GLY A C 14
ATOM 19337 O O . GLY A 1 20 ? -14.425 -26.485 21.299 1.00 30.22 20 GLY A O 14
ATOM 19341 N N . SER A 1 21 ? -13.207 -28.034 22.389 1.00 5.35 21 SER A N 14
ATOM 19342 C CA . SER A 1 21 ? -13.837 -27.776 23.675 1.00 13.22 21 SER A CA 14
ATOM 19343 C C . SER A 1 21 ? -13.296 -26.470 24.256 1.00 35.21 21 SER A C 14
ATOM 19344 O O . SER A 1 21 ? -12.084 -26.322 24.444 1.00 61.22 21 SER A O 14
ATOM 19352 N N . MET A 1 22 ? -14.205 -25.522 24.501 1.00 40.34 22 MET A N 14
ATOM 19353 C CA . MET A 1 22 ? -13.861 -24.189 25.011 1.00 11.43 22 MET A CA 14
ATOM 19354 C C . MET A 1 22 ? -13.196 -23.344 23.928 1.00 25.31 22 MET A C 14
ATOM 19355 O O . MET A 1 22 ? -12.679 -22.256 24.193 1.00 73.35 22 MET A O 14
ATOM 19369 N N . ASP A 1 23 ? -13.251 -23.843 22.703 1.00 74.42 23 ASP A N 14
ATOM 19370 C CA . ASP A 1 23 ? -12.777 -23.105 21.538 1.00 12.13 23 ASP A CA 14
ATOM 19371 C C . ASP A 1 23 ? -13.984 -22.386 20.938 1.00 74.30 23 ASP A C 14
ATOM 19372 O O . ASP A 1 23 ? -15.056 -22.366 21.554 1.00 71.42 23 ASP A O 14
ATOM 19381 N N . ASP A 1 24 ? -13.840 -21.804 19.763 1.00 42.31 24 ASP A N 14
ATOM 19382 C CA . ASP A 1 24 ? -14.942 -21.064 19.151 1.00 42.05 24 ASP A CA 14
ATOM 19383 C C . ASP A 1 24 ? -15.864 -22.015 18.380 1.00 40.34 24 ASP A C 14
ATOM 19384 O O . ASP A 1 24 ? -15.547 -23.193 18.205 1.00 21.12 24 ASP A O 14
ATOM 19393 N N . GLU A 1 25 ? -17.005 -21.499 17.934 1.00 43.24 25 GLU A N 14
ATOM 19394 C CA . GLU A 1 25 ? -17.965 -22.289 17.166 1.00 32.13 25 GLU A CA 14
ATOM 19395 C C . GLU A 1 25 ? -17.486 -22.431 15.726 1.00 71.11 25 GLU A C 14
ATOM 19396 O O . GLU A 1 25 ? -16.514 -21.785 15.328 1.00 11.21 25 GLU A O 14
ATOM 19408 N N . LEU A 1 26 ? -18.163 -23.262 14.936 1.00 21.21 26 LEU A N 14
ATOM 19409 C CA . LEU A 1 26 ? -17.741 -23.483 13.559 1.00 15.43 26 LEU A CA 14
ATOM 19410 C C . LEU A 1 26 ? -18.126 -22.316 12.669 1.00 11.11 26 LEU A C 14
ATOM 19411 O O . LEU A 1 26 ? -19.224 -21.756 12.764 1.00 33.23 26 LEU A O 14
ATOM 19427 N N . TYR A 1 27 ? -17.196 -21.973 11.810 1.00 5.01 27 TYR A N 14
ATOM 19428 C CA . TYR A 1 27 ? -17.336 -20.923 10.832 1.00 1.23 27 TYR A CA 14
ATOM 19429 C C . TYR A 1 27 ? -16.871 -21.447 9.483 1.00 21.45 27 TYR A C 14
ATOM 19430 O O . TYR A 1 27 ? -16.170 -22.471 9.406 1.00 35.30 27 TYR A O 14
ATOM 19448 N N . PHE A 1 28 ? -17.286 -20.752 8.439 1.00 71.32 28 PHE A N 14
ATOM 19449 C CA . PHE A 1 28 ? -16.826 -20.995 7.086 1.00 10.14 28 PHE A CA 14
ATOM 19450 C C . PHE A 1 28 ? -16.390 -19.673 6.477 1.00 42.44 28 PHE A C 14
ATOM 19451 O O . PHE A 1 28 ? -16.788 -18.605 6.954 1.00 44.14 28 PHE A O 14
ATOM 19468 N N . VAL A 1 29 ? -15.581 -19.738 5.432 1.00 31.31 29 VAL A N 14
ATOM 19469 C CA . VAL A 1 29 ? -15.201 -18.550 4.695 1.00 3.35 29 VAL A CA 14
ATOM 19470 C C . VAL A 1 29 ? -16.218 -18.355 3.584 1.00 63.31 29 VAL A C 14
ATOM 19471 O O . VAL A 1 29 ? -16.404 -19.242 2.772 1.00 22.10 29 VAL A O 14
ATOM 19484 N N . VAL A 1 30 ? -16.904 -17.224 3.561 1.00 64.44 30 VAL A N 14
ATOM 19485 C CA . VAL A 1 30 ? -18.016 -17.037 2.632 1.00 74.31 30 VAL A CA 14
ATOM 19486 C C . VAL A 1 30 ? -17.848 -15.784 1.789 1.00 41.10 30 VAL A C 14
ATOM 19487 O O . VAL A 1 30 ? -17.065 -14.885 2.125 1.00 44.12 30 VAL A O 14
ATOM 19500 N N . ARG A 1 31 ? -18.574 -15.760 0.676 1.00 74.21 31 ARG A N 14
ATOM 19501 C CA . ARG A 1 31 ? -18.618 -14.592 -0.202 1.00 61.34 31 ARG A CA 14
ATOM 19502 C C .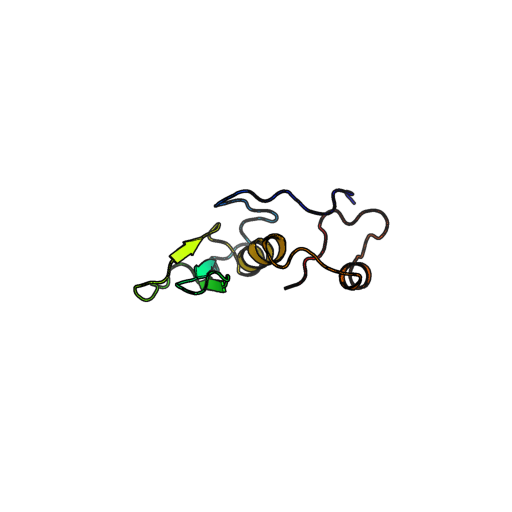 ARG A 1 31 ? -19.715 -14.757 -1.241 1.00 65.32 31 ARG A C 14
ATOM 19503 O O . ARG A 1 31 ? -20.290 -15.836 -1.368 1.00 35.24 31 ARG A O 14
ATOM 19524 N N . ASN A 1 32 ? -20.010 -13.693 -1.982 1.00 2.23 32 ASN A N 14
ATOM 19525 C CA . ASN A 1 32 ? -20.877 -13.820 -3.149 1.00 31.43 32 ASN A CA 14
ATOM 19526 C C . ASN A 1 32 ? -20.432 -12.866 -4.251 1.00 1.13 32 ASN A C 14
ATOM 19527 O O . ASN A 1 32 ? -20.115 -11.713 -3.981 1.00 32.34 32 ASN A O 14
ATOM 19538 N N . ASN A 1 33 ? -20.478 -13.370 -5.490 1.00 42.50 33 ASN A N 14
ATOM 19539 C CA . ASN A 1 33 ? -20.154 -12.629 -6.732 1.00 1.24 33 ASN A CA 14
ATOM 19540 C C . ASN A 1 33 ? -19.080 -11.517 -6.578 1.00 14.24 33 ASN A C 14
ATOM 19541 O O . ASN A 1 33 ? -18.984 -10.632 -7.428 1.00 32.20 33 ASN A O 14
ATOM 19552 N N . GLU A 1 34 ? -18.259 -11.566 -5.528 1.00 12.12 34 GLU A N 14
ATOM 19553 C CA . GLU A 1 34 ? -17.330 -10.467 -5.228 1.00 15.25 34 GLU A CA 14
ATOM 19554 C C . GLU A 1 34 ? -15.865 -10.869 -5.417 1.00 55.43 34 GLU A C 14
ATOM 19555 O O . GLU A 1 34 ? -15.024 -10.036 -5.761 1.00 11.43 34 GLU A O 14
ATOM 19567 N N . GLY A 1 35 ? -15.560 -12.138 -5.162 1.00 13.30 35 GLY A N 14
ATOM 19568 C CA . GLY A 1 35 ? -14.182 -12.611 -5.229 1.00 3.53 35 GLY A CA 14
ATOM 19569 C C . GLY A 1 35 ? -13.408 -12.351 -3.939 1.00 21.20 35 GLY A C 14
ATOM 19570 O O . GLY A 1 35 ? -12.415 -13.026 -3.658 1.00 11.05 35 GLY A O 14
ATOM 19574 N N . GLN A 1 36 ? -13.868 -11.378 -3.151 1.00 72.42 36 GLN A N 14
ATOM 19575 C CA . GLN A 1 36 ? -13.262 -11.071 -1.855 1.00 74.31 36 GLN A CA 14
ATOM 19576 C C . GLN A 1 36 ? -13.768 -12.077 -0.819 1.00 21.04 36 GLN A C 14
ATOM 19577 O O . GLN A 1 36 ? -14.812 -12.694 -1.025 1.00 51.11 36 GLN A O 14
ATOM 19591 N N . TYR A 1 37 ? -13.041 -12.255 0.282 1.00 44.03 37 TYR A N 14
ATOM 19592 C CA . TYR A 1 37 ? -13.377 -13.292 1.260 1.00 31.33 37 TYR A CA 14
ATOM 19593 C C . TYR A 1 37 ? -13.858 -12.718 2.586 1.00 72.14 37 TYR A C 14
ATOM 19594 O O . TYR A 1 37 ? -13.330 -11.716 3.074 1.00 73.10 37 TYR A O 14
ATOM 19612 N N . SER A 1 38 ? -14.866 -13.379 3.154 1.00 71.15 38 SER A N 14
ATOM 19613 C CA . SER A 1 38 ? -15.381 -13.053 4.473 1.00 73.51 38 SER A CA 14
ATOM 19614 C C . SER A 1 38 ? -15.561 -14.340 5.279 1.00 12.10 38 SER A C 14
ATOM 19615 O O . SER A 1 38 ? -15.258 -15.428 4.783 1.00 11.10 38 SER A O 14
ATOM 19623 N N . VAL A 1 39 ? -16.043 -14.225 6.514 1.00 63.03 39 VAL A N 14
ATOM 19624 C CA . VAL A 1 39 ? -16.324 -15.397 7.346 1.00 5.30 39 VAL A CA 14
ATOM 19625 C C . VAL A 1 39 ? -17.772 -15.381 7.829 1.00 14.12 39 VAL A C 14
ATOM 19626 O O . VAL A 1 39 ? -18.414 -14.326 7.858 1.00 3.12 39 VAL A O 14
ATOM 19639 N N . TRP A 1 40 ? -18.280 -16.553 8.197 1.00 31.10 40 TRP A N 14
ATOM 19640 C CA . TRP A 1 40 ? -19.689 -16.720 8.549 1.00 74.31 40 TRP A CA 14
ATOM 19641 C C . TRP A 1 40 ? -19.862 -17.919 9.479 1.00 25.31 40 TRP A C 14
ATOM 19642 O O . TRP A 1 40 ? -19.142 -18.906 9.352 1.00 1.51 40 TRP A O 14
ATOM 19663 N N . MET A 1 41 ? -20.807 -17.826 10.411 1.00 15.53 41 MET A N 14
ATOM 19664 C CA . MET A 1 41 ? -21.014 -18.875 11.413 1.00 1.22 41 MET A CA 14
ATOM 19665 C C . MET A 1 41 ? -21.846 -20.025 10.848 1.00 72.33 41 MET A C 14
ATOM 19666 O O . MET A 1 41 ? -22.953 -19.815 10.345 1.00 71.32 41 MET A O 14
ATOM 19680 N N . ASP A 1 42 ? -21.308 -21.238 10.946 1.00 51.30 42 ASP A N 14
ATOM 19681 C CA . ASP A 1 42 ? -22.005 -22.441 10.491 1.00 11.42 42 ASP A CA 14
ATOM 19682 C C . ASP A 1 42 ? -23.143 -22.795 11.449 1.00 34.45 42 ASP A C 14
ATOM 19683 O O . ASP A 1 42 ? -23.002 -22.659 12.669 1.00 34.15 42 ASP A O 14
ATOM 19692 N N . GLY A 1 43 ? -24.258 -23.262 10.895 1.00 43.50 43 GLY A N 14
ATOM 19693 C CA . GLY A 1 43 ? -25.443 -23.558 11.689 1.00 3.14 43 GLY A CA 14
ATOM 19694 C C . GLY A 1 43 ? -26.563 -22.577 11.406 1.00 31.24 43 GLY A C 14
ATOM 19695 O O . GLY A 1 43 ? -27.678 -22.723 11.907 1.00 3.04 43 GLY A O 14
ATOM 19699 N N . ARG A 1 44 ? -26.252 -21.572 10.596 1.00 4.12 44 ARG A N 14
ATOM 19700 C CA . ARG A 1 44 ? -27.208 -20.543 10.197 1.00 32.44 44 ARG A CA 14
ATOM 19701 C C . ARG A 1 44 ? -27.590 -20.744 8.727 1.00 64.22 44 ARG A C 14
ATOM 19702 O O . ARG A 1 44 ? -26.948 -21.525 8.021 1.00 52.23 44 ARG A O 14
ATOM 19723 N N . SER A 1 45 ? -28.648 -20.083 8.268 1.00 20.53 45 SER A N 14
ATOM 19724 C CA . SER A 1 45 ? -29.018 -20.123 6.855 1.00 5.15 45 SER A CA 14
ATOM 19725 C C . SER A 1 45 ? -28.477 -18.894 6.123 1.00 72.32 45 SER A C 14
ATOM 19726 O O . SER A 1 45 ? -28.866 -17.760 6.419 1.00 4.10 45 SER A O 14
ATOM 19734 N N . LEU A 1 46 ? -27.559 -19.126 5.185 1.00 30.11 46 LEU A N 14
ATOM 19735 C CA . LEU A 1 46 ? -27.009 -18.053 4.361 1.00 41.30 46 LEU A CA 14
ATOM 19736 C C . LEU A 1 46 ? -28.062 -17.522 3.391 1.00 52.25 46 LEU A C 14
ATOM 19737 O O . LEU A 1 46 ? -28.833 -18.294 2.813 1.00 65.25 46 LEU A O 14
ATOM 19753 N N . PRO A 1 47 ? -28.116 -16.193 3.213 1.00 40.22 47 PRO A N 14
ATOM 19754 C CA . PRO A 1 47 ? -29.030 -15.571 2.258 1.00 35.22 47 PRO A CA 14
ATOM 19755 C C . PRO A 1 47 ? -28.683 -15.947 0.811 1.00 3.22 47 PRO A C 14
ATOM 19756 O O . PRO A 1 47 ? -27.503 -15.975 0.427 1.00 43.43 47 PRO A O 14
ATOM 19767 N N . ALA A 1 48 ? -29.726 -16.249 0.029 1.00 24.10 48 ALA A N 14
ATOM 19768 C CA . ALA A 1 48 ? -29.583 -16.669 -1.364 1.00 45.31 48 ALA A CA 14
ATOM 19769 C C . ALA A 1 48 ? -28.569 -15.801 -2.110 1.00 10.30 48 ALA A C 14
ATOM 19770 O O . ALA A 1 48 ? -28.684 -14.570 -2.132 1.00 50.42 48 ALA A O 14
ATOM 19777 N N . GLY A 1 49 ? -27.574 -16.454 -2.702 1.00 61.20 49 GLY A N 14
ATOM 19778 C CA . GLY A 1 49 ? -26.522 -15.754 -3.417 1.00 60.31 49 GLY A CA 14
ATOM 19779 C C . GLY A 1 49 ? -25.172 -15.946 -2.759 1.00 71.01 49 GLY A C 14
ATOM 19780 O O . GLY A 1 49 ? -24.144 -16.018 -3.440 1.00 13.20 49 GLY A O 14
ATOM 19784 N N . TRP A 1 50 ? -25.174 -16.040 -1.431 1.00 52.24 50 TRP A N 14
ATOM 19785 C CA . TRP A 1 50 ? -23.940 -16.232 -0.673 1.00 31.12 50 TRP A CA 14
ATOM 19786 C C . TRP A 1 50 ? -23.478 -17.685 -0.752 1.00 32.34 50 TRP A C 14
ATOM 19787 O O . TRP A 1 50 ? -24.291 -18.609 -0.681 1.00 34.24 50 TRP A O 14
ATOM 19808 N N . GLU A 1 51 ? -22.170 -17.881 -0.888 1.00 31.52 51 GLU A N 14
ATOM 19809 C CA . GLU A 1 51 ? -21.598 -19.217 -1.002 1.00 65.54 51 GLU A CA 14
ATOM 19810 C C . GLU A 1 51 ? -20.495 -19.419 0.034 1.00 44.41 51 GLU A C 14
ATOM 19811 O O . GLU A 1 51 ? -19.866 -18.448 0.497 1.00 23.22 51 GLU A O 14
ATOM 19823 N N . THR A 1 52 ? -20.261 -20.692 0.353 1.00 32.54 52 THR A N 14
ATOM 19824 C CA . THR A 1 52 ? -19.316 -21.104 1.384 1.00 63.35 52 THR A CA 14
ATOM 19825 C C . THR A 1 52 ? -18.029 -21.651 0.764 1.00 21.15 52 THR A C 14
ATOM 19826 O O . THR A 1 52 ? -18.038 -22.163 -0.359 1.00 10.23 52 THR A O 14
ATOM 19837 N N . VAL A 1 53 ? -16.933 -21.538 1.510 1.00 23.41 53 VAL A N 14
ATOM 19838 C CA . VAL A 1 53 ? -15.615 -21.999 1.079 1.00 22.34 53 VAL A CA 14
ATOM 19839 C C . VAL A 1 53 ? -14.692 -22.154 2.292 1.00 44.25 53 VAL A C 14
ATOM 19840 O O . VAL A 1 53 ? -14.953 -21.599 3.374 1.00 74.21 53 VAL A O 14
ATOM 19853 N N . GLY A 1 54 ? -13.617 -22.909 2.097 1.00 3.04 54 GLY A N 14
ATOM 19854 C CA . GLY A 1 54 ? -12.665 -23.162 3.155 1.00 22.23 54 GLY A CA 14
ATOM 19855 C C . GLY A 1 54 ? -12.980 -24.434 3.906 1.00 33.01 54 GLY A C 14
ATOM 19856 O O . GLY A 1 54 ? -13.672 -25.315 3.386 1.00 72.20 54 GLY A O 14
ATOM 19860 N N . GLU A 1 55 ? -12.456 -24.537 5.115 1.00 4.43 55 GLU A N 14
ATOM 19861 C CA . GLU A 1 55 ? -12.721 -25.648 5.995 1.00 31.03 55 GLU A CA 14
ATOM 19862 C C . GLU A 1 55 ? -13.587 -25.172 7.162 1.00 24.14 55 GLU A C 14
ATOM 19863 O O . GLU A 1 55 ? -13.370 -24.079 7.690 1.00 23.13 55 GLU A O 14
ATOM 19875 N N . PRO A 1 56 ? -14.609 -25.953 7.567 1.00 15.13 56 PRO A N 14
ATOM 19876 C CA . PRO A 1 56 ? -15.437 -25.589 8.714 1.00 1.52 56 PRO A CA 14
ATOM 19877 C C . PRO A 1 56 ? -14.632 -25.690 10.005 1.00 72.40 56 PRO A C 14
ATOM 19878 O O . PRO A 1 56 ? -14.187 -26.776 10.388 1.00 53.12 56 PRO A O 14
ATOM 19889 N N . ALA A 1 57 ? -14.450 -24.558 10.670 1.00 33.55 57 ALA A N 14
ATOM 19890 C CA . ALA A 1 57 ? -13.520 -24.473 11.794 1.00 55.44 57 ALA A CA 14
ATOM 19891 C C . ALA A 1 57 ? -13.813 -23.238 12.626 1.00 31.23 57 ALA A C 14
ATOM 19892 O O . ALA A 1 57 ? -14.578 -22.386 12.205 1.00 52.10 57 ALA A O 14
ATOM 19899 N N . THR A 1 58 ? -13.199 -23.139 13.793 1.00 61.34 58 THR A N 14
ATOM 19900 C CA . THR A 1 58 ? -13.460 -22.025 14.696 1.00 41.54 58 THR A CA 14
ATOM 19901 C C . THR A 1 58 ? -13.215 -20.685 14.000 1.00 53.23 58 THR A C 14
ATOM 19902 O O . THR A 1 58 ? -12.401 -20.602 13.074 1.00 72.34 58 THR A O 14
ATOM 19913 N N . LYS A 1 59 ? -13.926 -19.647 14.448 1.00 20.01 59 LYS A N 14
ATOM 19914 C CA . LYS A 1 59 ? -13.729 -18.285 13.944 1.00 44.32 59 LYS A CA 14
ATOM 19915 C C . LYS A 1 59 ? -12.240 -17.983 13.815 1.00 75.31 59 LYS A C 14
ATOM 19916 O O . LYS A 1 59 ? -11.787 -17.402 12.824 1.00 55.41 59 LYS A O 14
ATOM 19935 N N . GLN A 1 60 ? -11.496 -18.423 14.823 1.00 12.52 60 GLN A N 14
ATOM 19936 C CA . GLN A 1 60 ? -10.050 -18.251 14.878 1.00 60.11 60 GLN A CA 14
ATOM 19937 C C . GLN A 1 60 ? -9.367 -18.854 13.650 1.00 73.42 60 GLN A C 14
ATOM 19938 O O . GLN A 1 60 ? -8.600 -18.178 12.969 1.00 12.21 60 GLN A O 14
ATOM 19952 N N . GLN A 1 61 ? -9.666 -20.116 13.360 1.00 11.51 61 GLN A N 14
ATOM 19953 C CA . GLN A 1 61 ? -9.003 -20.827 12.268 1.00 25.23 61 GLN A CA 14
ATOM 19954 C C . GLN A 1 61 ? -9.468 -20.292 10.911 1.00 25.12 61 GLN A C 14
ATOM 19955 O O . GLN A 1 61 ? -8.661 -20.085 10.000 1.00 72.45 61 GLN A O 14
ATOM 19969 N N . CYS A 1 62 ? -10.767 -20.040 10.789 1.00 12.43 62 CYS A N 14
ATOM 19970 C CA . CYS A 1 62 ? -11.337 -19.548 9.539 1.00 63.15 62 CYS A CA 14
ATOM 19971 C C . CYS A 1 62 ? -10.724 -18.200 9.144 1.00 45.14 62 CYS A C 14
ATOM 19972 O O . CYS A 1 62 ? -10.350 -18.002 7.983 1.00 24.33 62 CYS A O 14
ATOM 19980 N N . LEU A 1 63 ? -10.613 -17.268 10.098 1.00 32.10 63 LEU A N 14
ATOM 19981 C CA . LEU A 1 63 ? -9.961 -15.987 9.813 1.00 54.21 63 LEU A CA 14
ATOM 19982 C C . LEU A 1 63 ? -8.468 -16.218 9.576 1.00 45.12 63 LEU A C 14
ATOM 19983 O O . LEU A 1 63 ? -7.858 -15.587 8.711 1.00 0.30 63 LEU A O 14
ATOM 19999 N N . GLN A 1 64 ? -7.907 -17.164 10.333 1.00 23.35 64 GLN A N 14
ATOM 20000 C CA . GLN A 1 64 ? -6.501 -17.549 10.211 1.00 61.05 64 GLN A CA 14
ATOM 20001 C C . GLN A 1 64 ? -6.202 -18.020 8.791 1.00 42.03 64 GLN A C 14
ATOM 20002 O O . GLN A 1 64 ? -5.095 -17.858 8.283 1.00 43.03 64 GLN A O 14
ATOM 20016 N N . ARG A 1 65 ? -7.203 -18.614 8.158 1.00 40.34 65 ARG A N 14
ATOM 20017 C CA . ARG A 1 65 ? -7.058 -19.089 6.793 1.00 13.52 65 ARG A CA 14
ATOM 20018 C C . ARG A 1 65 ? -6.855 -17.920 5.827 1.00 14.24 65 ARG A C 14
ATOM 20019 O O . ARG A 1 65 ? -5.884 -17.884 5.069 1.00 44.41 65 ARG A O 14
ATOM 20040 N N . ILE A 1 66 ? -7.761 -16.949 5.877 1.00 5.32 66 ILE A N 14
ATOM 20041 C CA . ILE A 1 66 ? -7.776 -15.869 4.892 1.00 74.32 66 ILE A CA 14
ATOM 20042 C C . ILE A 1 66 ? -6.636 -14.872 5.101 1.00 34.13 66 ILE A C 14
ATOM 20043 O O . ILE A 1 66 ? -6.127 -14.310 4.127 1.00 70.50 66 ILE A O 14
ATOM 20059 N N . GLU A 1 67 ? -6.228 -14.657 6.353 1.00 53.30 67 GLU A N 14
ATOM 20060 C CA . GLU A 1 67 ? -5.091 -13.770 6.642 1.00 71.01 67 GLU A CA 14
ATOM 20061 C C . GLU A 1 67 ? -3.837 -14.277 5.922 1.00 51.43 67 GLU A C 14
ATOM 20062 O O . GLU A 1 67 ? -2.992 -13.496 5.498 1.00 55.34 67 GLU A O 14
ATOM 20074 N N . GLN A 1 68 ? -3.741 -15.600 5.782 1.00 2.11 68 GLN A N 14
ATOM 20075 C CA . GLN A 1 68 ? -2.589 -16.244 5.143 1.00 35.25 68 GLN A CA 14
ATOM 20076 C C . GLN A 1 68 ? -2.780 -16.352 3.622 1.00 3.20 68 GLN A C 14
ATOM 20077 O O . GLN A 1 68 ? -1.861 -16.751 2.901 1.00 2.44 68 GLN A O 14
ATOM 20091 N N . LEU A 1 69 ? -3.985 -16.046 3.150 1.00 70.13 69 LEU A N 14
ATOM 20092 C CA . LEU A 1 69 ? -4.328 -16.162 1.728 1.00 22.31 69 LEU A CA 14
ATOM 20093 C C . LEU A 1 69 ? -4.361 -14.797 1.044 1.00 33.43 69 LEU A C 14
ATOM 20094 O O . LEU A 1 69 ? -3.574 -14.505 0.148 1.00 63.24 69 LEU A O 14
ATOM 20110 N N . TRP A 1 70 ? -5.317 -13.977 1.469 1.00 4.00 70 TRP A N 14
ATOM 20111 C CA . TRP A 1 70 ? -5.566 -12.673 0.859 1.00 33.32 70 TRP A CA 14
ATOM 20112 C C . TRP A 1 70 ? -4.655 -11.608 1.466 1.00 14.11 70 TRP A C 14
ATOM 20113 O O . TRP A 1 70 ? -4.098 -10.770 0.759 1.00 5.44 70 TRP A O 14
ATOM 20134 N N . THR A 1 71 ? -4.520 -11.647 2.780 1.00 54.12 71 THR A N 14
ATOM 20135 C CA . THR A 1 71 ? -3.743 -10.662 3.523 1.00 14.01 71 THR A CA 14
ATOM 20136 C C . THR A 1 71 ? -2.254 -11.043 3.616 1.00 15.51 71 THR A C 14
ATOM 20137 O O . THR A 1 71 ? -1.422 -10.210 3.978 1.00 20.13 71 THR A O 14
ATOM 20148 N N . ASP A 1 72 ? -1.934 -12.282 3.223 1.00 23.54 72 ASP A N 14
ATOM 20149 C CA . ASP A 1 72 ? -0.655 -12.951 3.561 1.00 73.31 72 ASP A CA 14
ATOM 20150 C C . ASP A 1 72 ? 0.592 -12.058 3.490 1.00 64.32 72 ASP A C 14
ATOM 20151 O O . ASP A 1 72 ? 1.457 -12.163 4.362 1.00 42.51 72 ASP A O 14
ATOM 20160 N N . MET A 1 73 ? 0.727 -11.222 2.458 1.00 3.33 73 MET A N 14
ATOM 20161 C CA . MET A 1 73 ? 1.926 -10.384 2.342 1.00 42.30 73 MET A CA 14
ATOM 20162 C C . MET A 1 73 ? 1.974 -9.357 3.470 1.00 21.21 73 MET A C 14
ATOM 20163 O O . MET A 1 73 ? 1.503 -8.226 3.333 1.00 61.04 73 MET A O 14
ATOM 20177 N N . VAL A 1 74 ? 2.525 -9.797 4.589 1.00 33.41 74 VAL A N 14
ATOM 20178 C CA . VAL A 1 74 ? 2.666 -8.988 5.789 1.00 45.22 74 VAL A CA 14
ATOM 20179 C C . VAL A 1 74 ? 3.814 -7.976 5.640 1.00 1.21 74 VAL A C 14
ATOM 20180 O O . VAL A 1 74 ? 4.833 -8.277 5.009 1.00 54.40 74 VAL A O 14
ATOM 20193 N N . PRO A 1 75 ? 3.641 -6.743 6.172 1.00 55.42 75 PRO A N 14
ATOM 20194 C CA . PRO A 1 75 ? 4.703 -5.724 6.189 1.00 60.35 75 PRO A CA 14
ATOM 20195 C C . PRO A 1 75 ? 5.837 -6.095 7.152 1.00 72.13 75 PRO A C 14
ATOM 20196 O O . PRO A 1 75 ? 5.959 -7.249 7.571 1.00 1.32 75 PRO A O 14
ATOM 20207 N N . ALA A 1 76 ? 6.651 -5.103 7.514 1.00 51.25 76 ALA A N 14
ATOM 20208 C CA . ALA A 1 76 ? 7.789 -5.311 8.417 1.00 24.45 76 ALA A CA 14
ATOM 20209 C C . ALA A 1 76 ? 7.347 -5.904 9.752 1.00 43.13 76 ALA A C 14
ATOM 20210 O O . ALA A 1 76 ? 8.163 -6.450 10.500 1.00 43.44 76 ALA A O 14
ATOM 20217 N N . SER A 1 77 ? 6.052 -5.799 10.039 1.00 71.53 77 SER A N 14
ATOM 20218 C CA . SER A 1 77 ? 5.485 -6.296 11.283 1.00 24.45 77 SER A CA 14
ATOM 20219 C C . SER A 1 77 ? 5.748 -7.797 11.458 1.00 52.41 77 SER A C 14
ATOM 20220 O O . SER A 1 77 ? 5.647 -8.331 12.563 1.00 1.13 77 SER A O 14
ATOM 20228 N N . VAL A 1 78 ? 6.101 -8.470 10.362 1.00 50.43 78 VAL A N 14
ATOM 20229 C CA . VAL A 1 78 ? 6.481 -9.879 10.416 1.00 1.34 78 VAL A CA 14
ATOM 20230 C C . VAL A 1 78 ? 7.678 -10.080 11.347 1.00 72.15 78 VAL A C 14
ATOM 20231 O O . VAL A 1 78 ? 7.684 -10.991 12.178 1.00 61.33 78 VAL A O 14
ATOM 20244 N N . ARG A 1 79 ? 8.673 -9.198 11.230 1.00 61.45 79 ARG A N 14
ATOM 20245 C CA . ARG A 1 79 ? 9.892 -9.305 12.027 1.00 14.22 79 ARG A CA 14
ATOM 20246 C C . ARG A 1 79 ? 9.589 -9.010 13.490 1.00 51.30 79 ARG A C 14
ATOM 20247 O O . ARG A 1 79 ? 10.242 -9.539 14.391 1.00 43.03 79 ARG A O 14
ATOM 20268 N N . GLU A 1 80 ? 8.569 -8.191 13.707 1.00 45.44 80 GLU A N 14
ATOM 20269 C CA . GLU A 1 80 ? 8.155 -7.790 15.047 1.00 22.12 80 GLU A CA 14
ATOM 20270 C C . GLU A 1 80 ? 7.777 -9.013 15.892 1.00 4.33 80 GLU A C 14
ATOM 20271 O O . GLU A 1 80 ? 8.066 -9.066 17.091 1.00 13.03 80 GLU A O 14
ATOM 20283 N N . HIS A 1 81 ? 7.145 -10.005 15.260 1.00 54.53 81 HIS A N 14
ATOM 20284 C CA . HIS A 1 81 ? 6.680 -11.199 15.973 1.00 0.23 81 HIS A CA 14
ATOM 20285 C C . HIS A 1 81 ? 7.676 -12.357 15.847 1.00 2.25 81 HIS A C 14
ATOM 20286 O O . HIS A 1 81 ? 7.497 -13.403 16.474 1.00 34.22 81 HIS A O 14
ATOM 20301 N N . LEU A 1 82 ? 8.726 -12.176 15.046 1.00 52.02 82 LEU A N 14
ATOM 20302 C CA . LEU A 1 82 ? 9.722 -13.237 14.850 1.00 15.11 82 LEU A CA 14
ATOM 20303 C C . LEU A 1 82 ? 10.438 -13.572 16.158 1.00 65.10 82 LEU A C 14
ATOM 20304 O O . LEU A 1 82 ? 11.039 -14.639 16.289 1.00 73.43 82 LEU A O 14
ATOM 20320 N N . ASN A 1 83 ? 10.363 -12.661 17.125 1.00 23.21 83 ASN A N 14
ATOM 20321 C CA . ASN A 1 83 ? 10.953 -12.890 18.442 1.00 34.30 83 ASN A CA 14
ATOM 20322 C C . ASN A 1 83 ? 10.290 -14.097 19.111 1.00 64.54 83 ASN A C 14
ATOM 20323 O O . ASN A 1 83 ? 10.969 -14.971 19.659 1.00 24.35 83 ASN A O 14
ATOM 20334 N N . GLN A 1 84 ? 8.963 -14.156 19.031 1.00 54.12 84 GLN A N 14
ATOM 20335 C CA . GLN A 1 84 ? 8.201 -15.254 19.622 1.00 32.44 84 GLN A CA 14
ATOM 20336 C C . GLN A 1 84 ? 8.315 -16.507 18.752 1.00 35.52 84 GLN A C 14
ATOM 20337 O O . GLN A 1 84 ? 7.486 -16.748 17.874 1.00 62.41 84 GLN A O 14
ATOM 20351 N N . HIS A 1 85 ? 9.371 -17.281 18.983 1.00 50.13 85 HIS A N 14
ATOM 20352 C CA . HIS A 1 85 ? 9.600 -18.530 18.246 1.00 23.14 85 HIS A CA 14
ATOM 20353 C C . HIS A 1 85 ? 10.204 -19.586 19.168 1.00 22.41 85 HIS A C 14
ATOM 20354 O O . HIS A 1 85 ? 10.735 -20.597 18.712 1.00 2.45 85 HIS A O 14
ATOM 20369 N N . SER A 1 86 ? 10.093 -19.350 20.465 1.00 2.41 86 SER A N 14
ATOM 20370 C CA . SER A 1 86 ? 10.712 -20.205 21.474 1.00 53.33 86 SER A CA 14
ATOM 20371 C C . SER A 1 86 ? 9.708 -21.214 22.034 1.00 3.22 86 SER A C 14
ATOM 20372 O O . SER A 1 86 ? 9.952 -21.843 23.064 1.00 51.12 86 SER A O 14
ATOM 20380 N N . GLY A 1 87 ? 8.580 -21.371 21.345 1.00 74.42 87 GLY A N 14
ATOM 20381 C CA . GLY A 1 87 ? 7.519 -22.249 21.816 1.00 31.33 87 GLY A CA 14
ATOM 20382 C C . GLY A 1 87 ? 6.165 -21.561 21.771 1.00 32.32 87 GLY A C 14
ATOM 20383 O O . GLY A 1 87 ? 5.338 -21.875 20.908 1.00 53.13 87 GLY A O 14
ATOM 20387 N N . PRO A 1 88 ? 5.915 -20.599 22.684 1.00 70.20 88 PRO A N 14
ATOM 20388 C CA . PRO A 1 88 ? 4.668 -19.823 22.704 1.00 73.53 88 PRO A CA 14
ATOM 20389 C C . PRO A 1 88 ? 4.654 -18.739 21.619 1.00 3.41 88 PRO A C 14
ATOM 20390 O O . PRO A 1 88 ? 4.421 -17.561 21.896 1.00 45.03 88 PRO A O 14
ATOM 20401 N N . GLY A 1 89 ? 4.915 -19.153 20.381 1.00 45.11 89 GLY A N 14
ATOM 20402 C CA . GLY A 1 89 ? 4.875 -18.241 19.250 1.00 73.43 89 GLY A CA 14
ATOM 20403 C C . GLY A 1 89 ? 3.685 -18.516 18.352 1.00 22.31 89 GLY A C 14
ATOM 20404 O O . GLY A 1 89 ? 3.635 -18.055 17.207 1.00 11.13 89 GLY A O 14
ATOM 20408 N N . ILE A 1 90 ? 2.720 -19.266 18.879 1.00 5.14 90 ILE A N 14
ATOM 20409 C CA . ILE A 1 90 ? 1.529 -19.631 18.126 1.00 21.42 90 ILE A CA 14
ATOM 20410 C C . ILE A 1 90 ? 0.520 -18.494 18.135 1.00 23.35 90 ILE A C 14
ATOM 20411 O O . ILE A 1 90 ? -0.424 -18.461 18.932 1.00 33.33 90 ILE A O 14
ATOM 20427 N N . ASP A 1 91 ? 0.760 -17.543 17.254 1.00 1.23 91 ASP A N 14
ATOM 20428 C CA . ASP A 1 91 ? -0.086 -16.361 17.116 1.00 74.51 91 ASP A CA 14
ATOM 20429 C C . ASP A 1 91 ? -0.494 -16.193 15.662 1.00 2.04 91 ASP A C 14
ATOM 20430 O O . ASP A 1 91 ? 0.151 -16.739 14.764 1.00 62.54 91 ASP A O 14
ATOM 20439 N N . TYR A 1 92 ? -1.558 -15.438 15.437 1.00 33.23 92 TYR A N 14
ATOM 20440 C CA . TYR A 1 92 ? -2.019 -15.153 14.083 1.00 55.10 92 TYR A CA 14
ATOM 20441 C C . TYR A 1 92 ? -1.130 -14.100 13.421 1.00 54.42 92 TYR A C 14
ATOM 20442 O O . TYR A 1 92 ? -0.201 -13.570 14.042 1.00 72.11 92 TYR A O 14
ATOM 20460 N N . ALA A 1 93 ? -1.429 -13.803 12.167 1.00 11.13 93 ALA A N 14
ATOM 20461 C CA . ALA A 1 93 ? -0.664 -12.845 11.383 1.00 53.10 93 ALA A CA 14
ATOM 20462 C C . ALA A 1 93 ? -1.516 -11.610 11.081 1.00 2.23 93 ALA A C 14
ATOM 20463 O O . ALA A 1 93 ? -2.386 -11.234 11.874 1.00 73.52 93 ALA A O 14
ATOM 20470 N N . VAL A 1 94 ? -1.257 -10.967 9.947 1.00 65.13 94 VAL A N 14
ATOM 20471 C CA . VAL A 1 94 ? -1.995 -9.777 9.554 1.00 73.34 94 VAL A CA 14
ATOM 20472 C C . VAL A 1 94 ? -3.377 -10.141 8.988 1.00 64.21 94 VAL A C 14
ATOM 20473 O O . VAL A 1 94 ? -3.496 -10.698 7.899 1.00 24.50 94 VAL A O 14
ATOM 20486 N N . ARG A 1 95 ? -4.412 -9.863 9.773 1.00 64.15 95 ARG A N 14
ATOM 20487 C CA . ARG A 1 95 ? -5.800 -9.976 9.333 1.00 53.51 95 ARG A CA 14
ATOM 20488 C C . ARG A 1 95 ? -6.517 -8.652 9.620 1.00 63.34 95 ARG A C 14
ATOM 20489 O O . ARG A 1 95 ? -6.377 -8.132 10.756 1.00 22.32 95 ARG A O 14
ATOM 20511 N N . MET A 1 1 ? -43.233 -40.813 -4.112 1.00 73.22 1 MET A N 15
ATOM 20512 C CA . MET A 1 1 ? -43.928 -41.792 -3.244 1.00 15.13 1 MET A CA 15
ATOM 20513 C C . MET A 1 1 ? -42.967 -42.893 -2.803 1.00 45.32 1 MET A C 15
ATOM 20514 O O . MET A 1 1 ? -42.574 -43.741 -3.608 1.00 32.32 1 MET A O 15
ATOM 20530 N N . ALA A 1 2 ? -42.578 -42.858 -1.526 1.00 54.21 2 ALA A N 15
ATOM 20531 C CA . ALA A 1 2 ? -41.706 -43.877 -0.934 1.00 14.23 2 ALA A CA 15
ATOM 20532 C C . ALA A 1 2 ? -40.369 -43.975 -1.671 1.00 44.12 2 ALA A C 15
ATOM 20533 O O . ALA A 1 2 ? -39.824 -45.067 -1.856 1.00 53.24 2 ALA A O 15
ATOM 20540 N N . HIS A 1 3 ? -39.837 -42.827 -2.085 1.00 41.44 3 HIS A N 15
ATOM 20541 C CA . HIS A 1 3 ? -38.539 -42.775 -2.755 1.00 1.43 3 HIS A CA 15
ATOM 20542 C C . HIS A 1 3 ? -37.664 -41.677 -2.164 1.00 4.31 3 HIS A C 15
ATOM 20543 O O . HIS A 1 3 ? -38.084 -40.523 -2.038 1.00 2.31 3 HIS A O 15
ATOM 20558 N N . HIS A 1 4 ? -36.451 -42.061 -1.786 1.00 40.34 4 HIS A N 15
ATOM 20559 C CA . HIS A 1 4 ? -35.443 -41.135 -1.281 1.00 51.01 4 HIS A CA 15
ATOM 20560 C C . HIS A 1 4 ? -34.085 -41.542 -1.840 1.00 53.23 4 HIS A C 15
ATOM 20561 O O . HIS A 1 4 ? -33.595 -42.636 -1.551 1.00 0.34 4 HIS A O 15
ATOM 20576 N N . HIS A 1 5 ? -33.489 -40.680 -2.662 1.00 52.40 5 HIS A N 15
ATOM 20577 C CA . HIS A 1 5 ? -32.213 -40.994 -3.299 1.00 51.23 5 HIS A CA 15
ATOM 20578 C C . HIS A 1 5 ? -31.056 -40.652 -2.366 1.00 25.42 5 HIS A C 15
ATOM 20579 O O . HIS A 1 5 ? -30.608 -41.494 -1.592 1.00 52.12 5 HIS A O 15
ATOM 20594 N N . HIS A 1 6 ? -30.589 -39.411 -2.427 1.00 34.21 6 HIS A N 15
ATOM 20595 C CA . HIS A 1 6 ? -29.485 -38.955 -1.587 1.00 74.21 6 HIS A CA 15
ATOM 20596 C C . HIS A 1 6 ? -29.592 -37.447 -1.385 1.00 71.31 6 HIS A C 15
ATOM 20597 O O . HIS A 1 6 ? -30.562 -36.821 -1.825 1.00 5.52 6 HIS A O 15
ATOM 20612 N N . HIS A 1 7 ? -28.598 -36.879 -0.711 1.00 31.13 7 HIS A N 15
ATOM 20613 C CA . HIS A 1 7 ? -28.453 -35.430 -0.583 1.00 13.43 7 HIS A CA 15
ATOM 20614 C C . HIS A 1 7 ? -26.974 -35.072 -0.709 1.00 13.23 7 HIS A C 15
ATOM 20615 O O . HIS A 1 7 ? -26.298 -34.808 0.287 1.00 24.42 7 HIS A O 15
ATOM 20630 N N . HIS A 1 8 ? -26.464 -35.112 -1.938 1.00 52.21 8 HIS A N 15
ATOM 20631 C CA . HIS A 1 8 ? -25.043 -34.889 -2.191 1.00 10.20 8 HIS A CA 15
ATOM 20632 C C . HIS A 1 8 ? -24.805 -33.477 -2.709 1.00 44.12 8 HIS A C 15
ATOM 20633 O O . HIS A 1 8 ? -25.695 -32.869 -3.308 1.00 2.14 8 HIS A O 15
ATOM 20648 N N . MET A 1 9 ? -23.603 -32.974 -2.479 1.00 12.25 9 MET A N 15
ATOM 20649 C CA . MET A 1 9 ? -23.212 -31.649 -2.935 1.00 2.23 9 MET A CA 15
ATOM 20650 C C . MET A 1 9 ? -21.709 -31.615 -3.190 1.00 52.43 9 MET A C 15
ATOM 20651 O O . MET A 1 9 ? -20.951 -32.351 -2.550 1.00 54.21 9 MET A O 15
ATOM 20665 N N . GLY A 1 10 ? -21.291 -30.773 -4.131 1.00 33.52 10 GLY A N 15
ATOM 20666 C CA . GLY A 1 10 ? -19.885 -30.664 -4.479 1.00 73.32 10 GLY A CA 15
ATOM 20667 C C . GLY A 1 10 ? -19.020 -30.263 -3.297 1.00 21.22 10 GLY A C 15
ATOM 20668 O O . GLY A 1 10 ? -19.170 -29.164 -2.756 1.00 31.32 10 GLY A O 15
ATOM 20672 N N . THR A 1 11 ? -18.126 -31.160 -2.895 1.00 23.20 11 THR A N 15
ATOM 20673 C CA . THR A 1 11 ? -17.194 -30.901 -1.805 1.00 64.11 11 THR A CA 15
ATOM 20674 C C . THR A 1 11 ? -16.341 -29.669 -2.109 1.00 2.14 11 THR A C 15
ATOM 20675 O O . THR A 1 11 ? -15.511 -29.686 -3.023 1.00 24.42 11 THR A O 15
ATOM 20686 N N . LEU A 1 12 ? -16.565 -28.604 -1.345 1.00 10.11 12 LEU A N 15
ATOM 20687 C CA . LEU A 1 12 ? -15.902 -27.323 -1.574 1.00 62.34 12 LEU A CA 15
ATOM 20688 C C . LEU A 1 12 ? -14.409 -27.402 -1.259 1.00 50.51 12 LEU A C 15
ATOM 20689 O O . LEU A 1 12 ? -13.593 -26.734 -1.896 1.00 4.12 12 LEU A O 15
ATOM 20705 N N . GLU A 1 13 ? -14.061 -28.222 -0.277 1.00 11.24 13 GLU A N 15
ATOM 20706 C CA . GLU A 1 13 ? -12.674 -28.359 0.163 1.00 2.42 13 GLU A CA 15
ATOM 20707 C C . GLU A 1 13 ? -12.016 -29.592 -0.456 1.00 25.54 13 GLU A C 15
ATOM 20708 O O . GLU A 1 13 ? -11.982 -30.667 0.148 1.00 43.43 13 GLU A O 15
ATOM 20720 N N . ALA A 1 14 ? -11.523 -29.439 -1.682 1.00 34.40 14 ALA A N 15
ATOM 20721 C CA . ALA A 1 14 ? -10.771 -30.499 -2.345 1.00 21.23 14 ALA A CA 15
ATOM 20722 C C . ALA A 1 14 ? -9.503 -30.790 -1.547 1.00 55.24 14 ALA A C 15
ATOM 20723 O O . ALA A 1 14 ? -8.601 -29.948 -1.490 1.00 61.00 14 ALA A O 15
ATOM 20730 N N . GLN A 1 15 ? -9.459 -31.972 -0.925 1.00 62.31 15 GLN A N 15
ATOM 20731 C CA . GLN A 1 15 ? -8.409 -32.329 0.033 1.00 61.21 15 GLN A CA 15
ATOM 20732 C C . GLN A 1 15 ? -8.503 -31.425 1.263 1.00 41.33 15 GLN A C 15
ATOM 20733 O O . GLN A 1 15 ? -7.989 -30.300 1.271 1.00 55.20 15 GLN A O 15
ATOM 20747 N N . THR A 1 16 ? -9.179 -31.916 2.293 1.00 54.24 16 THR A N 15
ATOM 20748 C CA . THR A 1 16 ? -9.436 -31.133 3.491 1.00 21.43 16 THR A CA 15
ATOM 20749 C C . THR A 1 16 ? -8.238 -31.200 4.450 1.00 75.24 16 THR A C 15
ATOM 20750 O O . THR A 1 16 ? -8.114 -32.110 5.276 1.00 55.04 16 THR A O 15
ATOM 20761 N N . GLN A 1 17 ? -7.328 -30.242 4.293 1.00 13.34 17 GLN A N 15
ATOM 20762 C CA . GLN A 1 17 ? -6.131 -30.156 5.127 1.00 34.33 17 GLN A CA 15
ATOM 20763 C C . GLN A 1 17 ? -5.791 -28.697 5.422 1.00 53.31 17 GLN A C 15
ATOM 20764 O O . GLN A 1 17 ? -4.663 -28.373 5.811 1.00 40.31 17 GLN A O 15
ATOM 20778 N N . GLY A 1 18 ? -6.773 -27.822 5.237 1.00 74.42 18 GLY A N 15
ATOM 20779 C CA . GLY A 1 18 ? -6.583 -26.416 5.530 1.00 12.00 18 GLY A CA 15
ATOM 20780 C C . GLY A 1 18 ? -6.597 -26.157 7.026 1.00 35.14 18 GLY A C 15
ATOM 20781 O O . GLY A 1 18 ? -7.063 -27.005 7.786 1.00 43.04 18 GLY A O 15
ATOM 20785 N N . PRO A 1 19 ? -6.079 -25.000 7.481 1.00 2.43 19 PRO A N 15
ATOM 20786 C CA . PRO A 1 19 ? -6.065 -24.640 8.906 1.00 73.41 19 PRO A CA 15
ATOM 20787 C C . PRO A 1 19 ? -7.417 -24.878 9.584 1.00 73.01 19 PRO A C 15
ATOM 20788 O O . PRO A 1 19 ? -8.414 -24.215 9.274 1.00 12.24 19 PRO A O 15
ATOM 20799 N N . GLY A 1 20 ? -7.445 -25.853 10.485 1.00 44.34 20 GLY A N 15
ATOM 20800 C CA . GLY A 1 20 ? -8.654 -26.177 11.214 1.00 15.12 20 GLY A CA 15
ATOM 20801 C C . GLY A 1 20 ? -8.346 -26.692 12.601 1.00 30.50 20 GLY A C 15
ATOM 20802 O O . GLY A 1 20 ? -7.254 -27.209 12.842 1.00 30.22 20 GLY A O 15
ATOM 20806 N N . SER A 1 21 ? -9.294 -26.536 13.517 1.00 5.35 21 SER A N 15
ATOM 20807 C CA . SER A 1 21 ? -9.120 -26.983 14.895 1.00 13.22 21 SER A CA 15
ATOM 20808 C C . SER A 1 21 ? -10.476 -27.239 15.547 1.00 35.21 21 SER A C 15
ATOM 20809 O O . SER A 1 21 ? -11.449 -26.535 15.266 1.00 61.22 21 SER A O 15
ATOM 20817 N N . MET A 1 22 ? -10.536 -28.253 16.402 1.00 40.34 22 MET A N 15
ATOM 20818 C CA . MET A 1 22 ? -11.760 -28.593 17.122 1.00 11.43 22 MET A CA 15
ATOM 20819 C C . MET A 1 22 ? -11.865 -27.748 18.391 1.00 25.31 22 MET A C 15
ATOM 20820 O O . MET A 1 22 ? -11.186 -28.031 19.381 1.00 73.35 22 MET A O 15
ATOM 20834 N N . ASP A 1 23 ? -12.684 -26.699 18.353 1.00 74.42 23 ASP A N 15
ATOM 20835 C CA . ASP A 1 23 ? -12.876 -25.841 19.522 1.00 12.13 23 ASP A CA 15
ATOM 20836 C C . ASP A 1 23 ? -14.165 -25.037 19.418 1.00 74.30 23 ASP A C 15
ATOM 20837 O O . ASP A 1 23 ? -14.260 -24.078 18.648 1.00 71.42 23 ASP A O 15
ATOM 20846 N N . ASP A 1 24 ? -15.137 -25.462 20.206 1.00 42.31 24 ASP A N 15
ATOM 20847 C CA . ASP A 1 24 ? -16.446 -24.813 20.344 1.00 42.05 24 ASP A CA 15
ATOM 20848 C C . ASP A 1 24 ? -17.068 -24.393 19.003 1.00 40.34 24 ASP A C 15
ATOM 20849 O O . ASP A 1 24 ? -17.769 -25.181 18.367 1.00 21.12 24 ASP A O 15
ATOM 20858 N N . GLU A 1 25 ? -16.800 -23.161 18.579 1.00 43.24 25 GLU A N 15
ATOM 20859 C CA . GLU A 1 25 ? -17.468 -22.570 17.418 1.00 32.13 25 GLU A CA 15
ATOM 20860 C C . GLU A 1 25 ? -16.791 -22.970 16.107 1.00 71.11 25 GLU A C 15
ATOM 20861 O O . GLU A 1 25 ? -15.566 -23.039 16.027 1.00 11.21 25 GLU A O 15
ATOM 20873 N N . LEU A 1 26 ? -17.603 -23.238 15.078 1.00 21.21 26 LEU A N 15
ATOM 20874 C CA . LEU A 1 26 ? -17.097 -23.553 13.741 1.00 15.43 26 LEU A CA 15
ATOM 20875 C C . LEU A 1 26 ? -17.592 -22.521 12.731 1.00 11.11 26 LEU A C 15
ATOM 20876 O O . LEU A 1 26 ? -18.749 -22.098 12.774 1.00 33.23 26 LEU A O 15
ATOM 20892 N N . TYR A 1 27 ? -16.698 -22.118 11.838 1.00 5.01 27 TYR A N 15
ATOM 20893 C CA . TYR A 1 27 ? -16.977 -21.114 10.814 1.00 1.23 27 TYR A CA 15
ATOM 20894 C C . TYR A 1 27 ? -16.568 -21.632 9.436 1.00 21.45 27 TYR A C 15
ATOM 20895 O O . TYR A 1 27 ? -15.749 -22.546 9.322 1.00 35.30 27 TYR A O 15
ATOM 20913 N N . PHE A 1 28 ? -17.158 -21.044 8.403 1.00 71.32 28 PHE A N 15
ATOM 20914 C CA . PHE A 1 28 ? -16.687 -21.193 7.030 1.00 10.14 28 PHE A CA 15
ATOM 20915 C C . PHE A 1 28 ? -16.161 -19.859 6.538 1.00 42.44 28 PHE A C 15
ATOM 20916 O O . PHE A 1 28 ? -16.350 -18.826 7.190 1.00 44.14 28 PHE A O 15
ATOM 20933 N N . VAL A 1 29 ? -15.506 -19.882 5.393 1.00 31.31 29 VAL A N 15
ATOM 20934 C CA . VAL A 1 29 ? -15.097 -18.660 4.733 1.00 3.35 29 VAL A CA 15
ATOM 20935 C C . VAL A 1 29 ? -16.165 -18.303 3.711 1.00 63.31 29 VAL A C 15
ATOM 20936 O O . VAL A 1 29 ? -16.518 -19.129 2.882 1.00 22.10 29 VAL A O 15
ATOM 20949 N N . VAL A 1 30 ? -16.708 -17.096 3.782 1.00 64.44 30 VAL A N 15
ATOM 20950 C CA . VAL A 1 30 ? -17.851 -16.732 2.953 1.00 74.31 30 VAL A CA 15
ATOM 20951 C C . VAL A 1 30 ? -17.591 -15.466 2.150 1.00 41.10 30 VAL A C 15
ATOM 20952 O O . VAL A 1 30 ? -16.687 -14.679 2.465 1.00 44.12 30 VAL A O 15
ATOM 20965 N N . ARG A 1 31 ? -18.394 -15.299 1.104 1.00 74.21 31 ARG A N 15
ATOM 20966 C CA . ARG A 1 31 ? -18.336 -14.116 0.246 1.00 61.34 31 ARG A CA 15
ATOM 20967 C C . ARG A 1 31 ? -19.536 -14.088 -0.686 1.00 65.32 31 ARG A C 15
ATOM 20968 O O . ARG A 1 31 ? -20.294 -15.050 -0.744 1.00 35.24 31 ARG A O 15
ATOM 20989 N N . ASN A 1 32 ? -19.733 -12.975 -1.386 1.00 2.23 32 ASN A N 15
ATOM 20990 C CA . ASN A 1 32 ? -20.642 -12.967 -2.529 1.00 31.43 32 ASN A CA 15
ATOM 20991 C C . ASN A 1 32 ? -20.142 -12.018 -3.613 1.00 1.13 32 ASN A C 15
ATOM 20992 O O . ASN A 1 32 ? -19.679 -10.924 -3.318 1.00 32.34 32 ASN A O 15
ATOM 21003 N N . ASN A 1 33 ? -20.277 -12.460 -4.867 1.00 42.50 33 ASN A N 15
ATOM 21004 C CA . ASN A 1 33 ? -19.935 -11.690 -6.085 1.00 1.24 33 ASN A CA 15
ATOM 21005 C C . ASN A 1 33 ? -18.739 -10.719 -5.952 1.00 14.24 33 ASN A C 15
ATOM 21006 O O . ASN A 1 33 ? -18.579 -9.832 -6.788 1.00 32.20 33 ASN A O 15
ATOM 21017 N N . GLU A 1 34 ? -17.891 -10.888 -4.940 1.00 12.12 34 GLU A N 15
ATOM 21018 C CA . GLU A 1 34 ? -16.793 -9.945 -4.695 1.00 15.25 34 GLU A CA 15
ATOM 21019 C C . GLU A 1 34 ? -15.425 -10.584 -4.944 1.00 55.43 34 GLU A C 15
ATOM 21020 O O . GLU A 1 34 ? -14.465 -9.899 -5.299 1.00 11.43 34 GLU A O 15
ATOM 21032 N N . GLY A 1 35 ? -15.335 -11.898 -4.737 1.00 13.30 35 GLY A N 15
ATOM 21033 C CA . GLY A 1 35 ? -14.069 -12.603 -4.903 1.00 3.53 35 GLY A CA 15
ATOM 21034 C C . GLY A 1 35 ? -13.162 -12.472 -3.688 1.00 21.20 35 GLY A C 15
ATOM 21035 O O . GLY A 1 35 ? -12.143 -13.156 -3.589 1.00 11.05 35 GLY A O 15
ATOM 21039 N N . GLN A 1 36 ? -13.531 -11.586 -2.766 1.00 72.42 36 GLN A N 15
ATOM 21040 C CA . GLN A 1 36 ? -12.790 -11.395 -1.519 1.00 74.31 36 GLN A CA 15
ATOM 21041 C C . GLN A 1 36 ? -13.264 -12.421 -0.497 1.00 21.04 36 GLN A C 15
ATOM 21042 O O . GLN A 1 36 ? -14.228 -13.137 -0.754 1.00 51.11 36 GLN A O 15
ATOM 21056 N N . TYR A 1 37 ? -12.608 -12.499 0.656 1.00 44.03 37 TYR A N 15
ATOM 21057 C CA . TYR A 1 37 ? -12.930 -13.542 1.633 1.00 31.33 37 TYR A CA 15
ATOM 21058 C C . TYR A 1 37 ? -13.189 -12.988 3.032 1.00 72.14 37 TYR A C 15
ATOM 21059 O O . TYR A 1 37 ? -12.427 -12.166 3.548 1.00 73.10 37 TYR A O 15
ATOM 21077 N N . SER A 1 38 ? -14.285 -13.460 3.626 1.00 71.15 38 SER A N 15
ATOM 21078 C CA . SER A 1 38 ? -14.630 -13.174 5.012 1.00 73.51 38 SER A CA 15
ATOM 21079 C C . SER A 1 38 ? -14.993 -14.487 5.701 1.00 12.10 38 SER A C 15
ATOM 21080 O O . SER A 1 38 ? -14.917 -15.548 5.082 1.00 11.10 38 SER A O 15
ATOM 21088 N N . VAL A 1 39 ? -15.361 -14.431 6.975 1.00 63.03 39 VAL A N 15
ATOM 21089 C CA . VAL A 1 39 ? -15.727 -15.636 7.719 1.00 5.30 39 VAL A CA 15
ATOM 21090 C C . VAL A 1 39 ? -17.127 -15.513 8.323 1.00 14.12 39 VAL A C 15
ATOM 21091 O O . VAL A 1 39 ? -17.586 -14.416 8.656 1.00 3.12 39 VAL A O 15
ATOM 21104 N N . TRP A 1 40 ? -17.799 -16.653 8.449 1.00 31.10 40 TRP A N 15
ATOM 21105 C CA . TRP A 1 40 ? -19.177 -16.711 8.927 1.00 74.31 40 TRP A CA 15
ATOM 21106 C C . TRP A 1 40 ? -19.397 -18.023 9.670 1.00 25.31 40 TRP A C 15
ATOM 21107 O O . TRP A 1 40 ? -18.851 -19.054 9.279 1.00 1.51 40 TRP A O 15
ATOM 21128 N N . MET A 1 41 ? -20.189 -17.989 10.734 1.00 15.53 41 MET A N 15
ATOM 21129 C CA . MET A 1 41 ? -20.375 -19.166 11.585 1.00 1.22 41 MET A CA 15
ATOM 21130 C C . MET A 1 41 ? -21.278 -20.203 10.911 1.00 72.33 41 MET A C 15
ATOM 21131 O O . MET A 1 41 ? -22.259 -19.854 10.249 1.00 71.32 41 MET A O 15
ATOM 21145 N N . ASP A 1 42 ? -20.932 -21.477 11.089 1.00 51.30 42 ASP A N 15
ATOM 21146 C CA . ASP A 1 42 ? -21.711 -22.590 10.545 1.00 11.42 42 ASP A CA 15
ATOM 21147 C C . ASP A 1 42 ? -23.003 -22.773 11.339 1.00 34.45 42 ASP A C 15
ATOM 21148 O O . ASP A 1 42 ? -23.040 -22.527 12.549 1.00 34.15 42 ASP A O 15
ATOM 21157 N N . GLY A 1 43 ? -24.060 -23.202 10.653 1.00 43.50 43 GLY A N 15
ATOM 21158 C CA . GLY A 1 43 ? -25.345 -23.420 11.299 1.00 3.14 43 GLY A CA 15
ATOM 21159 C C . GLY A 1 43 ? -26.233 -22.191 11.244 1.00 31.24 43 GLY A C 15
ATOM 21160 O O . GLY A 1 43 ? -27.324 -22.171 11.822 1.00 3.04 43 GLY A O 15
ATOM 21164 N N . ARG A 1 44 ? -25.763 -21.162 10.547 1.00 4.12 44 ARG A N 15
ATOM 21165 C CA . ARG A 1 44 ? -26.508 -19.917 10.393 1.00 32.44 44 ARG A CA 15
ATOM 21166 C C . ARG A 1 44 ? -26.740 -19.630 8.909 1.00 64.22 44 ARG A C 15
ATOM 21167 O O . ARG A 1 44 ? -25.794 -19.359 8.164 1.00 52.23 44 ARG A O 15
ATOM 21188 N N . SER A 1 45 ? -28.004 -19.705 8.500 1.00 20.53 45 SER A N 15
ATOM 21189 C CA . SER A 1 45 ? -28.395 -19.553 7.102 1.00 5.15 45 SER A CA 15
ATOM 21190 C C . SER A 1 45 ? -27.946 -18.205 6.539 1.00 72.32 45 SER A C 15
ATOM 21191 O O . SER A 1 45 ? -28.280 -17.145 7.074 1.00 4.10 45 SER A O 15
ATOM 21199 N N . LEU A 1 46 ? -27.172 -18.269 5.465 1.00 30.11 46 LEU A N 15
ATOM 21200 C CA . LEU A 1 46 ? -26.696 -17.088 4.771 1.00 41.30 46 LEU A CA 15
ATOM 21201 C C . LEU A 1 46 ? -27.777 -16.525 3.854 1.00 52.25 46 LEU A C 15
ATOM 21202 O O . LEU A 1 46 ? -28.512 -17.280 3.212 1.00 65.25 46 LEU A O 15
ATOM 21218 N N . PRO A 1 47 ? -27.899 -15.186 3.808 1.00 40.22 47 PRO A N 15
ATOM 21219 C CA . PRO A 1 47 ? -28.781 -14.505 2.860 1.00 35.22 47 PRO A CA 15
ATOM 21220 C C . PRO A 1 47 ? -28.522 -14.960 1.421 1.00 3.22 47 PRO A C 15
ATOM 21221 O O . PRO A 1 47 ? -27.365 -15.165 1.019 1.00 43.43 47 PRO A O 15
ATOM 21232 N N . ALA A 1 48 ? -29.599 -15.124 0.660 1.00 24.10 48 ALA A N 15
ATOM 21233 C CA . ALA A 1 48 ? -29.505 -15.542 -0.733 1.00 45.31 48 ALA A CA 15
ATOM 21234 C C . ALA A 1 48 ? -28.509 -14.663 -1.486 1.00 10.30 48 ALA A C 15
ATOM 21235 O O . ALA A 1 48 ? -28.618 -13.433 -1.471 1.00 50.42 48 ALA A O 15
ATOM 21242 N N . GLY A 1 49 ? -27.540 -15.300 -2.133 1.00 61.20 49 GLY A N 15
ATOM 21243 C CA . GLY A 1 49 ? -26.484 -14.576 -2.818 1.00 60.31 49 GLY A CA 15
ATOM 21244 C C . GLY A 1 49 ? -25.118 -14.837 -2.209 1.00 71.01 49 GLY A C 15
ATOM 21245 O O . GLY A 1 49 ? -24.106 -14.784 -2.911 1.00 13.20 49 GLY A O 15
ATOM 21249 N N . TRP A 1 50 ? -25.079 -15.118 -0.904 1.00 52.24 50 TRP A N 15
ATOM 21250 C CA . TRP A 1 50 ? -23.816 -15.434 -0.231 1.00 31.12 50 TRP A CA 15
ATOM 21251 C C . TRP A 1 50 ? -23.361 -16.855 -0.578 1.00 32.34 50 TRP A C 15
ATOM 21252 O O . TRP A 1 50 ? -24.181 -17.711 -0.923 1.00 34.24 50 TRP A O 15
ATOM 21273 N N . GLU A 1 51 ? -22.054 -17.099 -0.485 1.00 31.52 51 GLU A N 15
ATOM 21274 C CA . GLU A 1 51 ? -21.482 -18.411 -0.776 1.00 65.54 51 GLU A CA 15
ATOM 21275 C C . GLU A 1 51 ? -20.454 -18.786 0.298 1.00 44.41 51 GLU A C 15
ATOM 21276 O O . GLU A 1 51 ? -19.793 -17.904 0.878 1.00 23.22 51 GLU A O 15
ATOM 21288 N N . THR A 1 52 ? -20.340 -20.094 0.552 1.00 32.54 52 THR A N 15
ATOM 21289 C CA . THR A 1 52 ? -19.459 -20.645 1.587 1.00 63.35 52 THR A CA 15
ATOM 21290 C C . THR A 1 52 ? -18.266 -21.373 0.961 1.00 21.15 52 THR A C 15
ATOM 21291 O O . THR A 1 52 ? -18.364 -21.877 -0.161 1.00 10.23 52 THR A O 15
ATOM 21302 N N . VAL A 1 53 ? -17.150 -21.429 1.693 1.00 23.41 53 VAL A N 15
ATOM 21303 C CA . VAL A 1 53 ? -15.910 -22.047 1.208 1.00 22.34 53 VAL A CA 15
ATOM 21304 C C . VAL A 1 53 ? -15.106 -22.630 2.380 1.00 44.25 53 VAL A C 15
ATOM 21305 O O . VAL A 1 53 ? -15.202 -22.145 3.518 1.00 74.21 53 VAL A O 15
ATOM 21318 N N . GLY A 1 54 ? -14.306 -23.659 2.082 1.00 3.04 54 GLY A N 15
ATOM 21319 C CA . GLY A 1 54 ? -13.408 -24.251 3.065 1.00 22.23 54 GLY A CA 15
ATOM 21320 C C . GLY A 1 54 ? -14.053 -25.364 3.870 1.00 33.01 54 GLY A C 15
ATOM 21321 O O . GLY A 1 54 ? -15.142 -25.830 3.534 1.00 72.20 54 GLY A O 15
ATOM 21325 N N . GLU A 1 55 ? -13.358 -25.804 4.915 1.00 4.43 55 GLU A N 15
ATOM 21326 C CA . GLU A 1 55 ? -13.875 -26.769 5.867 1.00 31.03 55 GLU A CA 15
ATOM 21327 C C . GLU A 1 55 ? -14.163 -26.058 7.197 1.00 24.14 55 GLU A C 15
ATOM 21328 O O . GLU A 1 55 ? -13.427 -25.148 7.583 1.00 23.13 55 GLU A O 15
ATOM 21340 N N . PRO A 1 56 ? -15.234 -26.447 7.916 1.00 15.13 56 PRO A N 15
ATOM 21341 C CA . PRO A 1 56 ? -15.656 -25.742 9.136 1.00 1.52 56 PRO A CA 15
ATOM 21342 C C . PRO A 1 56 ? -14.600 -25.802 10.250 1.00 72.40 56 PRO A C 15
ATOM 21343 O O . PRO A 1 56 ? -14.187 -26.879 10.682 1.00 53.12 56 PRO A O 15
ATOM 21354 N N . ALA A 1 57 ? -14.170 -24.623 10.695 1.00 33.55 57 ALA A N 15
ATOM 21355 C CA . ALA A 1 57 ? -13.147 -24.486 11.734 1.00 55.44 57 ALA A CA 15
ATOM 21356 C C . ALA A 1 57 ? -13.383 -23.202 12.517 1.00 31.23 57 ALA A C 15
ATOM 21357 O O . ALA A 1 57 ? -14.014 -22.281 12.005 1.00 52.10 57 ALA A O 15
ATOM 21364 N N . THR A 1 58 ? -12.873 -23.136 13.745 1.00 61.34 58 THR A N 15
ATOM 21365 C CA . THR A 1 58 ? -13.105 -21.986 14.615 1.00 41.54 58 THR A CA 15
ATOM 21366 C C . THR A 1 58 ? -12.653 -20.687 13.943 1.00 53.23 58 THR A C 15
ATOM 21367 O O . THR A 1 58 ? -11.801 -20.705 13.047 1.00 72.34 58 THR A O 15
ATOM 21378 N N . LYS A 1 59 ? -13.231 -19.570 14.395 1.00 20.01 59 LYS A N 15
ATOM 21379 C CA . LYS A 1 59 ? -13.033 -18.256 13.776 1.00 44.32 59 LYS A CA 15
ATOM 21380 C C . LYS A 1 59 ? -11.562 -18.017 13.415 1.00 75.31 59 LYS A C 15
ATOM 21381 O O . LYS A 1 59 ? -11.245 -17.654 12.276 1.00 55.41 59 LYS A O 15
ATOM 21400 N N . GLN A 1 60 ? -10.676 -18.249 14.386 1.00 12.52 60 GLN A N 15
ATOM 21401 C CA . GLN A 1 60 ? -9.243 -18.024 14.199 1.00 60.11 60 GLN A CA 15
ATOM 21402 C C . GLN A 1 60 ? -8.701 -18.833 13.026 1.00 73.42 60 GLN A C 15
ATOM 21403 O O . GLN A 1 60 ? -8.023 -18.296 12.158 1.00 12.21 60 GLN A O 15
ATOM 21417 N N . GLN A 1 61 ? -9.012 -20.125 12.995 1.00 11.51 61 GLN A N 15
ATOM 21418 C CA . GLN A 1 61 ? -8.469 -21.012 11.969 1.00 25.23 61 GLN A CA 15
ATOM 21419 C C . GLN A 1 61 ? -9.080 -20.691 10.609 1.00 25.12 61 GLN A C 15
ATOM 21420 O O . GLN A 1 61 ? -8.407 -20.761 9.574 1.00 72.45 61 GLN A O 15
ATOM 21434 N N . CYS A 1 62 ? -10.350 -20.309 10.624 1.00 12.43 62 CYS A N 15
ATOM 21435 C CA . CYS A 1 62 ? -11.065 -19.978 9.403 1.00 63.15 62 CYS A CA 15
ATOM 21436 C C . CYS A 1 62 ? -10.404 -18.779 8.716 1.00 45.14 62 CYS A C 15
ATOM 21437 O O . CYS A 1 62 ? -10.075 -18.837 7.528 1.00 24.33 62 CYS A O 15
ATOM 21445 N N . LEU A 1 63 ? -10.195 -17.695 9.470 1.00 32.10 63 LEU A N 15
ATOM 21446 C CA . LEU A 1 63 ? -9.513 -16.518 8.927 1.00 54.21 63 LEU A CA 15
ATOM 21447 C C . LEU A 1 63 ? -8.037 -16.835 8.655 1.00 45.12 63 LEU A C 15
ATOM 21448 O O . LEU A 1 63 ? -7.454 -16.335 7.690 1.00 0.30 63 LEU A O 15
ATOM 21464 N N . GLN A 1 64 ? -7.453 -17.698 9.492 1.00 23.35 64 GLN A N 15
ATOM 21465 C CA . GLN A 1 64 ? -6.053 -18.103 9.342 1.00 61.05 64 GLN A CA 15
ATOM 21466 C C . GLN A 1 64 ? -5.841 -18.825 8.013 1.00 42.03 64 GLN A C 15
ATOM 21467 O O . GLN A 1 64 ? -4.774 -18.757 7.408 1.00 43.03 64 GLN A O 15
ATOM 21481 N N . ARG A 1 65 ? -6.865 -19.529 7.566 1.00 40.34 65 ARG A N 15
ATOM 21482 C CA . ARG A 1 65 ? -6.817 -20.242 6.329 1.00 13.52 65 ARG A CA 15
ATOM 21483 C C . ARG A 1 65 ? -6.616 -19.312 5.139 1.00 14.24 65 ARG A C 15
ATOM 21484 O O . ARG A 1 65 ? -5.690 -19.502 4.349 1.00 44.41 65 ARG A O 15
ATOM 21505 N N . ILE A 1 66 ? -7.468 -18.301 5.031 1.00 5.32 66 ILE A N 15
ATOM 21506 C CA . ILE A 1 66 ? -7.450 -17.408 3.877 1.00 74.32 66 ILE A CA 15
ATOM 21507 C C . ILE A 1 66 ? -6.251 -16.471 3.908 1.00 34.13 66 ILE A C 15
ATOM 21508 O O . ILE A 1 66 ? -5.684 -16.160 2.852 1.00 70.50 66 ILE A O 15
ATOM 21524 N N . GLU A 1 67 ? -5.846 -16.039 5.106 1.00 53.30 67 GLU A N 15
ATOM 21525 C CA . GLU A 1 67 ? -4.703 -15.140 5.224 1.00 71.01 67 GLU A CA 15
ATOM 21526 C C . GLU A 1 67 ? -3.471 -15.785 4.600 1.00 51.43 67 GLU A C 15
ATOM 21527 O O . GLU A 1 67 ? -2.782 -15.173 3.793 1.00 55.34 67 GLU A O 15
ATOM 21539 N N . GLN A 1 68 ? -3.240 -17.055 4.924 1.00 2.11 68 GLN A N 15
ATOM 21540 C CA . GLN A 1 68 ? -2.019 -17.733 4.507 1.00 35.25 68 GLN A CA 15
ATOM 21541 C C . GLN A 1 68 ? -2.046 -18.077 3.019 1.00 3.20 68 GLN A C 15
ATOM 21542 O O . GLN A 1 68 ? -1.092 -18.657 2.499 1.00 2.44 68 GLN A O 15
ATOM 21556 N N . LEU A 1 69 ? -3.133 -17.738 2.327 1.00 70.13 69 LEU A N 15
ATOM 21557 C CA . LEU A 1 69 ? -3.250 -18.083 0.906 1.00 22.31 69 LEU A CA 15
ATOM 21558 C C . LEU A 1 69 ? -3.001 -16.878 -0.002 1.00 33.43 69 LEU A C 15
ATOM 21559 O O . LEU A 1 69 ? -1.997 -16.816 -0.714 1.00 63.24 69 LEU A O 15
ATOM 21575 N N . TRP A 1 70 ? -3.929 -15.920 0.043 1.00 4.00 70 TRP A N 15
ATOM 21576 C CA . TRP A 1 70 ? -3.882 -14.738 -0.824 1.00 33.32 70 TRP A CA 15
ATOM 21577 C C . TRP A 1 70 ? -3.051 -13.612 -0.211 1.00 14.11 70 TRP A C 15
ATOM 21578 O O . TRP A 1 70 ? -2.097 -13.113 -0.811 1.00 5.44 70 TRP A O 15
ATOM 21599 N N . THR A 1 71 ? -3.430 -13.242 1.003 1.00 54.12 71 THR A N 15
ATOM 21600 C CA . THR A 1 71 ? -2.888 -12.080 1.696 1.00 14.01 71 THR A CA 15
ATOM 21601 C C . THR A 1 71 ? -1.551 -12.393 2.366 1.00 15.51 71 THR A C 15
ATOM 21602 O O . THR A 1 71 ? -0.852 -11.485 2.814 1.00 20.13 71 THR A O 15
ATOM 21613 N N . ASP A 1 72 ? -1.213 -13.683 2.412 1.00 23.54 72 ASP A N 15
ATOM 21614 C CA . ASP A 1 72 ? -0.055 -14.202 3.153 1.00 73.31 72 ASP A CA 15
ATOM 21615 C C . ASP A 1 72 ? 1.191 -13.327 3.006 1.00 64.32 72 ASP A C 15
ATOM 21616 O O . ASP A 1 72 ? 2.049 -13.309 3.890 1.00 42.51 72 ASP A O 15
ATOM 21625 N N . MET A 1 73 ? 1.301 -12.627 1.880 1.00 3.33 73 MET A N 15
ATOM 21626 C CA . MET A 1 73 ? 2.398 -11.686 1.662 1.00 42.30 73 MET A CA 15
ATOM 21627 C C . MET A 1 73 ? 2.235 -10.495 2.609 1.00 21.21 73 MET A C 15
ATOM 21628 O O . MET A 1 73 ? 1.830 -9.402 2.202 1.00 61.04 73 MET A O 15
ATOM 21642 N N . VAL A 1 74 ? 2.512 -10.744 3.885 1.00 33.41 74 VAL A N 15
ATOM 21643 C CA . VAL A 1 74 ? 2.316 -9.766 4.946 1.00 45.22 74 VAL A CA 15
ATOM 21644 C C . VAL A 1 74 ? 3.524 -8.824 5.059 1.00 1.21 74 VAL A C 15
ATOM 21645 O O . VAL A 1 74 ? 4.675 -9.263 4.950 1.00 54.40 74 VAL A O 15
ATOM 21658 N N . PRO A 1 75 ? 3.273 -7.507 5.238 1.00 55.42 75 PRO A N 15
ATOM 21659 C CA . PRO A 1 75 ? 4.334 -6.507 5.418 1.00 60.35 75 PRO A CA 15
ATOM 21660 C C . PRO A 1 75 ? 5.025 -6.639 6.783 1.00 72.13 75 PRO A C 15
ATOM 21661 O O . PRO A 1 75 ? 4.966 -7.695 7.419 1.00 1.32 75 PRO A O 15
ATOM 21672 N N . ALA A 1 76 ? 5.656 -5.553 7.240 1.00 51.25 76 ALA A N 15
ATOM 21673 C CA . ALA A 1 76 ? 6.393 -5.544 8.508 1.00 24.45 76 ALA A CA 15
ATOM 21674 C C . ALA A 1 76 ? 5.494 -5.934 9.680 1.00 43.13 76 ALA A C 15
ATOM 21675 O O . ALA A 1 76 ? 5.977 -6.275 10.761 1.00 43.44 76 ALA A O 15
ATOM 21682 N N . SER A 1 77 ? 4.189 -5.878 9.448 1.00 71.53 77 SER A N 15
ATOM 21683 C CA . SER A 1 77 ? 3.196 -6.232 10.450 1.00 24.45 77 SER A CA 15
ATOM 21684 C C . SER A 1 77 ? 3.497 -7.597 11.086 1.00 52.41 77 SER A C 15
ATOM 21685 O O . SER A 1 77 ? 3.229 -7.812 12.274 1.00 1.13 77 SER A O 15
ATOM 21693 N N . VAL A 1 78 ? 4.066 -8.508 10.293 1.00 50.43 78 VAL A N 15
ATOM 21694 C CA . VAL A 1 78 ? 4.424 -9.840 10.780 1.00 1.34 78 VAL A CA 15
ATOM 21695 C C . VAL A 1 78 ? 5.486 -9.745 11.879 1.00 72.15 78 VAL A C 15
ATOM 21696 O O . VAL A 1 78 ? 5.478 -10.516 12.842 1.00 61.33 78 VAL A O 15
ATOM 21709 N N . ARG A 1 79 ? 6.390 -8.777 11.726 1.00 61.45 79 ARG A N 15
ATOM 21710 C CA . ARG A 1 79 ? 7.448 -8.536 12.700 1.00 14.22 79 ARG A CA 15
ATOM 21711 C C . ARG A 1 79 ? 6.871 -7.883 13.949 1.00 51.30 79 ARG A C 15
ATOM 21712 O O . ARG A 1 79 ? 7.213 -8.245 15.074 1.00 43.03 79 ARG A O 15
ATOM 21733 N N . GLU A 1 80 ? 5.986 -6.916 13.728 1.00 45.44 80 GLU A N 15
ATOM 21734 C CA . GLU A 1 80 ? 5.366 -6.158 14.815 1.00 22.12 80 GLU A CA 15
ATOM 21735 C C . GLU A 1 80 ? 4.590 -7.080 15.757 1.00 4.33 80 GLU A C 15
ATOM 21736 O O . GLU A 1 80 ? 4.455 -6.796 16.948 1.00 13.03 80 GLU A O 15
ATOM 21748 N N . HIS A 1 81 ? 4.090 -8.190 15.216 1.00 54.53 81 HIS A N 15
ATOM 21749 C CA . HIS A 1 81 ? 3.376 -9.186 16.014 1.00 0.23 81 HIS A CA 15
ATOM 21750 C C . HIS A 1 81 ? 4.293 -9.810 17.064 1.00 2.25 81 HIS A C 15
ATOM 21751 O O . HIS A 1 81 ? 3.825 -10.352 18.062 1.00 34.22 81 HIS A O 15
ATOM 21766 N N . LEU A 1 82 ? 5.599 -9.733 16.830 1.00 52.02 82 LEU A N 15
ATOM 21767 C CA . LEU A 1 82 ? 6.577 -10.357 17.712 1.00 15.11 82 LEU A CA 15
ATOM 21768 C C . LEU A 1 82 ? 7.102 -9.344 18.737 1.00 65.10 82 LEU A C 15
ATOM 21769 O O . LEU A 1 82 ? 8.055 -9.615 19.472 1.00 73.43 82 LEU A O 15
ATOM 21785 N N . ASN A 1 83 ? 6.466 -8.174 18.779 1.00 23.21 83 ASN A N 15
ATOM 21786 C CA . ASN A 1 83 ? 6.788 -7.142 19.766 1.00 34.30 83 ASN A CA 15
ATOM 21787 C C . ASN A 1 83 ? 5.737 -7.175 20.880 1.00 64.54 83 ASN A C 15
ATOM 21788 O O . ASN A 1 83 ? 4.756 -6.429 20.849 1.00 24.35 83 ASN A O 15
ATOM 21799 N N . GLN A 1 84 ? 5.937 -8.077 21.844 1.00 54.12 84 GLN A N 15
ATOM 21800 C CA . GLN A 1 84 ? 4.940 -8.363 22.884 1.00 32.44 84 GLN A CA 15
ATOM 21801 C C . GLN A 1 84 ? 4.758 -7.198 23.865 1.00 35.52 84 GLN A C 15
ATOM 21802 O O . GLN A 1 84 ? 5.313 -7.213 24.967 1.00 62.41 84 GLN A O 15
ATOM 21816 N N . HIS A 1 85 ? 4.005 -6.187 23.436 1.00 50.13 85 HIS A N 15
ATOM 21817 C CA . HIS A 1 85 ? 3.534 -5.110 24.312 1.00 23.14 85 HIS A CA 15
ATOM 21818 C C . HIS A 1 85 ? 2.759 -4.090 23.484 1.00 22.41 85 HIS A C 15
ATOM 21819 O O . HIS A 1 85 ? 3.183 -3.721 22.384 1.00 2.45 85 HIS A O 15
ATOM 21834 N N . SER A 1 86 ? 1.617 -3.654 24.006 1.00 2.41 86 SER A N 15
ATOM 21835 C CA . SER A 1 86 ? 0.746 -2.727 23.294 1.00 53.33 86 SER A CA 15
ATOM 21836 C C . SER A 1 86 ? 1.405 -1.352 23.173 1.00 3.22 86 SER A C 15
ATOM 21837 O O . SER A 1 86 ? 1.227 -0.479 24.028 1.00 51.12 86 SER A O 15
ATOM 21845 N N . GLY A 1 87 ? 2.200 -1.185 22.122 1.00 74.42 87 GLY A N 15
ATOM 21846 C CA . GLY A 1 87 ? 2.851 0.084 21.862 1.00 31.33 87 GLY A CA 15
ATOM 21847 C C . GLY A 1 87 ? 2.024 0.956 20.938 1.00 32.32 87 GLY A C 15
ATOM 21848 O O . GLY A 1 87 ? 1.319 0.432 20.070 1.00 53.13 87 GLY A O 15
ATOM 21852 N N . PRO A 1 88 ? 2.077 2.291 21.109 1.00 70.20 88 PRO A N 15
ATOM 21853 C CA . PRO A 1 88 ? 1.324 3.235 20.270 1.00 73.53 88 PRO A CA 15
ATOM 21854 C C . PRO A 1 88 ? 1.567 3.002 18.776 1.00 3.41 88 PRO A C 15
ATOM 21855 O O . PRO A 1 88 ? 2.649 3.293 18.255 1.00 45.03 88 PRO A O 15
ATOM 21866 N N . GLY A 1 89 ? 0.565 2.441 18.114 1.00 45.11 89 GLY A N 15
ATOM 21867 C CA . GLY A 1 89 ? 0.660 2.118 16.705 1.00 73.43 89 GLY A CA 15
ATOM 21868 C C . GLY A 1 89 ? -0.260 0.970 16.357 1.00 22.31 89 GLY A C 15
ATOM 21869 O O . GLY A 1 89 ? -1.128 1.100 15.492 1.00 11.13 89 GLY A O 15
ATOM 21873 N N . ILE A 1 90 ? -0.069 -0.146 17.067 1.00 5.14 90 ILE A N 15
ATOM 21874 C CA . ILE A 1 90 ? -0.917 -1.337 16.944 1.00 21.42 90 ILE A CA 15
ATOM 21875 C C . ILE A 1 90 ? -1.142 -1.739 15.479 1.00 23.35 90 ILE A C 15
ATOM 21876 O O . ILE A 1 90 ? -2.150 -1.378 14.863 1.00 33.33 90 ILE A O 15
ATOM 21892 N N . ASP A 1 91 ? -0.184 -2.473 14.924 1.00 1.23 91 ASP A N 15
ATOM 21893 C CA . ASP A 1 91 ? -0.270 -2.967 13.550 1.00 74.51 91 ASP A CA 15
ATOM 21894 C C . ASP A 1 91 ? 0.114 -4.445 13.540 1.00 2.04 91 ASP A C 15
ATOM 21895 O O . ASP A 1 91 ? 1.185 -4.809 14.032 1.00 62.54 91 ASP A O 15
ATOM 21904 N N . TYR A 1 92 ? -0.757 -5.295 13.003 1.00 33.23 92 TYR A N 15
ATOM 21905 C CA . TYR A 1 92 ? -0.566 -6.744 13.086 1.00 55.10 92 TYR A CA 15
ATOM 21906 C C . TYR A 1 92 ? -0.869 -7.436 11.752 1.00 54.42 92 TYR A C 15
ATOM 21907 O O . TYR A 1 92 ? -1.064 -6.774 10.732 1.00 72.11 92 TYR A O 15
ATOM 21925 N N . ALA A 1 93 ? -0.899 -8.774 11.783 1.00 11.13 93 ALA A N 15
ATOM 21926 C CA . ALA A 1 93 ? -1.012 -9.605 10.578 1.00 53.10 93 ALA A CA 15
ATOM 21927 C C . ALA A 1 93 ? -2.263 -9.289 9.754 1.00 2.23 93 ALA A C 15
ATOM 21928 O O . ALA A 1 93 ? -3.161 -8.575 10.204 1.00 73.52 93 ALA A O 15
ATOM 21935 N N . VAL A 1 94 ? -2.311 -9.856 8.552 1.00 65.13 94 VAL A N 15
ATOM 21936 C CA . VAL A 1 94 ? -3.378 -9.583 7.591 1.00 73.34 94 VAL A CA 15
ATOM 21937 C C . VAL A 1 94 ? -4.314 -10.787 7.476 1.00 64.21 94 VAL A C 15
ATOM 21938 O O . VAL A 1 94 ? -3.902 -11.924 7.705 1.00 24.50 94 VAL A O 15
ATOM 21951 N N . ARG A 1 95 ? -5.572 -10.529 7.133 1.00 64.15 95 ARG A N 15
ATOM 21952 C CA . ARG A 1 95 ? -6.556 -11.586 6.909 1.00 53.51 95 ARG A CA 15
ATOM 21953 C C . ARG A 1 95 ? -7.345 -11.305 5.624 1.00 63.34 95 ARG A C 15
ATOM 21954 O O . ARG A 1 95 ? -7.073 -11.966 4.605 1.00 22.32 95 ARG A O 15
ATOM 21976 N N . MET A 1 1 ? 11.646 -0.252 4.006 1.00 73.22 1 MET A N 16
ATOM 21977 C CA . MET A 1 1 ? 11.774 -1.121 2.817 1.00 15.13 1 MET A CA 16
ATOM 21978 C C . MET A 1 1 ? 10.748 -2.248 2.877 1.00 45.32 1 MET A C 16
ATOM 21979 O O . MET A 1 1 ? 10.949 -3.247 3.574 1.00 32.32 1 MET A O 16
ATOM 21995 N N . ALA A 1 2 ? 9.640 -2.085 2.155 1.00 54.21 2 ALA A N 16
ATOM 21996 C CA . ALA A 1 2 ? 8.582 -3.091 2.128 1.00 14.23 2 ALA A CA 16
ATOM 21997 C C . ALA A 1 2 ? 8.948 -4.227 1.175 1.00 44.12 2 ALA A C 16
ATOM 21998 O O . ALA A 1 2 ? 8.300 -4.431 0.145 1.00 53.24 2 ALA A O 16
ATOM 22005 N N . HIS A 1 3 ? 10.010 -4.949 1.517 1.00 41.44 3 HIS A N 16
ATOM 22006 C CA . HIS A 1 3 ? 10.477 -6.069 0.707 1.00 1.43 3 HIS A CA 16
ATOM 22007 C C . HIS A 1 3 ? 9.690 -7.328 1.068 1.00 4.31 3 HIS A C 16
ATOM 22008 O O . HIS A 1 3 ? 9.944 -7.956 2.100 1.00 2.31 3 HIS A O 16
ATOM 22023 N N . HIS A 1 4 ? 8.729 -7.682 0.218 1.00 40.34 4 HIS A N 16
ATOM 22024 C CA . HIS A 1 4 ? 7.812 -8.786 0.494 1.00 51.01 4 HIS A CA 16
ATOM 22025 C C . HIS A 1 4 ? 7.953 -9.897 -0.546 1.00 53.23 4 HIS A C 16
ATOM 22026 O O . HIS A 1 4 ? 7.521 -9.760 -1.690 1.00 0.34 4 HIS A O 16
ATOM 22041 N N . HIS A 1 5 ? 8.574 -10.999 -0.145 1.00 52.40 5 HIS A N 16
ATOM 22042 C CA . HIS A 1 5 ? 8.669 -12.183 -0.997 1.00 51.23 5 HIS A CA 16
ATOM 22043 C C . HIS A 1 5 ? 7.720 -13.264 -0.474 1.00 25.42 5 HIS A C 16
ATOM 22044 O O . HIS A 1 5 ? 7.668 -14.384 -0.992 1.00 52.12 5 HIS A O 16
ATOM 22059 N N . HIS A 1 6 ? 6.970 -12.909 0.563 1.00 34.21 6 HIS A N 16
ATOM 22060 C CA . HIS A 1 6 ? 5.998 -13.808 1.176 1.00 74.21 6 HIS A CA 16
ATOM 22061 C C . HIS A 1 6 ? 4.614 -13.565 0.569 1.00 71.31 6 HIS A C 16
ATOM 22062 O O . HIS A 1 6 ? 3.989 -12.537 0.835 1.00 5.52 6 HIS A O 16
ATOM 22077 N N . HIS A 1 7 ? 4.155 -14.500 -0.263 1.00 31.13 7 HIS A N 16
ATOM 22078 C CA . HIS A 1 7 ? 2.873 -14.361 -0.957 1.00 13.43 7 HIS A CA 16
ATOM 22079 C C . HIS A 1 7 ? 2.248 -15.729 -1.239 1.00 13.23 7 HIS A C 16
ATOM 22080 O O . HIS A 1 7 ? 2.523 -16.348 -2.272 1.00 24.42 7 HIS A O 16
ATOM 22095 N N . HIS A 1 8 ? 1.435 -16.202 -0.304 1.00 52.21 8 HIS A N 16
ATOM 22096 C CA . HIS A 1 8 ? 0.667 -17.436 -0.469 1.00 10.20 8 HIS A CA 16
ATOM 22097 C C . HIS A 1 8 ? -0.763 -17.090 -0.892 1.00 44.12 8 HIS A C 16
ATOM 22098 O O . HIS A 1 8 ? -1.175 -15.937 -0.781 1.00 2.14 8 HIS A O 16
ATOM 22113 N N . MET A 1 9 ? -1.498 -18.073 -1.409 1.00 12.25 9 MET A N 16
ATOM 22114 C CA . MET A 1 9 ? -2.901 -17.876 -1.773 1.00 2.23 9 MET A CA 16
ATOM 22115 C C . MET A 1 9 ? -3.726 -19.108 -1.402 1.00 52.43 9 MET A C 16
ATOM 22116 O O . MET A 1 9 ? -4.386 -19.126 -0.367 1.00 54.21 9 MET A O 16
ATOM 22130 N N . GLY A 1 10 ? -3.656 -20.152 -2.229 1.00 33.52 10 GLY A N 16
ATOM 22131 C CA . GLY A 1 10 ? -4.414 -21.368 -1.969 1.00 73.32 10 GLY A CA 16
ATOM 22132 C C . GLY A 1 10 ? -5.899 -21.211 -2.259 1.00 21.22 10 GLY A C 16
ATOM 22133 O O . GLY A 1 10 ? -6.335 -20.166 -2.744 1.00 31.32 10 GLY A O 16
ATOM 22137 N N . THR A 1 11 ? -6.670 -22.257 -1.971 1.00 23.20 11 THR A N 16
ATOM 22138 C CA . THR A 1 11 ? -8.115 -22.243 -2.176 1.00 64.11 11 THR A CA 16
ATOM 22139 C C . THR A 1 11 ? -8.809 -23.069 -1.088 1.00 2.14 11 THR A C 16
ATOM 22140 O O . THR A 1 11 ? -9.418 -22.521 -0.162 1.00 24.42 11 THR A O 16
ATOM 22151 N N . LEU A 1 12 ? -8.689 -24.391 -1.190 1.00 10.11 12 LEU A N 16
ATOM 22152 C CA . LEU A 1 12 ? -9.282 -25.309 -0.222 1.00 62.34 12 LEU A CA 16
ATOM 22153 C C . LEU A 1 12 ? -8.216 -25.804 0.755 1.00 50.51 12 LEU A C 16
ATOM 22154 O O . LEU A 1 12 ? -7.122 -25.238 0.826 1.00 4.12 12 LEU A O 16
ATOM 22170 N N . GLU A 1 13 ? -8.540 -26.838 1.521 1.00 11.24 13 GLU A N 16
ATOM 22171 C CA . GLU A 1 13 ? -7.651 -27.336 2.569 1.00 2.42 13 GLU A CA 16
ATOM 22172 C C . GLU A 1 13 ? -7.833 -28.837 2.786 1.00 25.54 13 GLU A C 16
ATOM 22173 O O . GLU A 1 13 ? -8.607 -29.488 2.088 1.00 43.43 13 GLU A O 16
ATOM 22185 N N . ALA A 1 14 ? -7.093 -29.378 3.746 1.00 34.40 14 ALA A N 16
ATOM 22186 C CA . ALA A 1 14 ? -7.291 -30.748 4.202 1.00 21.23 14 ALA A CA 16
ATOM 22187 C C . ALA A 1 14 ? -7.701 -30.722 5.668 1.00 55.24 14 ALA A C 16
ATOM 22188 O O . ALA A 1 14 ? -8.775 -31.197 6.035 1.00 61.00 14 ALA A O 16
ATOM 22195 N N . GLN A 1 15 ? -6.822 -30.157 6.490 1.00 62.31 15 GLN A N 16
ATOM 22196 C CA . GLN A 1 15 ? -7.099 -29.887 7.900 1.00 61.21 15 GLN A CA 16
ATOM 22197 C C . GLN A 1 15 ? -6.264 -28.694 8.351 1.00 41.33 15 GLN A C 16
ATOM 22198 O O . GLN A 1 15 ? -5.029 -28.767 8.360 1.00 55.20 15 GLN A O 16
ATOM 22212 N N . THR A 1 16 ? -6.918 -27.591 8.696 1.00 54.24 16 THR A N 16
ATOM 22213 C CA . THR A 1 16 ? -6.207 -26.417 9.184 1.00 21.43 16 THR A CA 16
ATOM 22214 C C . THR A 1 16 ? -5.899 -26.565 10.674 1.00 75.24 16 THR A C 16
ATOM 22215 O O . THR A 1 16 ? -6.647 -26.094 11.533 1.00 55.04 16 THR A O 16
ATOM 22226 N N . GLN A 1 17 ? -4.802 -27.264 10.965 1.00 13.34 17 GLN A N 16
ATOM 22227 C CA . GLN A 1 17 ? -4.394 -27.542 12.339 1.00 34.33 17 GLN A CA 16
ATOM 22228 C C . GLN A 1 17 ? -4.050 -26.254 13.080 1.00 53.31 17 GLN A C 16
ATOM 22229 O O . GLN A 1 17 ? -3.296 -25.417 12.580 1.00 40.31 17 GLN A O 16
ATOM 22243 N N . GLY A 1 18 ? -4.614 -26.109 14.268 1.00 74.42 18 GLY A N 16
ATOM 22244 C CA . GLY A 1 18 ? -4.348 -24.959 15.107 1.00 12.00 18 GLY A CA 16
ATOM 22245 C C . GLY A 1 18 ? -4.876 -25.182 16.508 1.00 35.14 18 GLY A C 16
ATOM 22246 O O . GLY A 1 18 ? -5.203 -26.320 16.861 1.00 43.04 18 GLY A O 16
ATOM 22250 N N . PRO A 1 19 ? -4.967 -24.131 17.338 1.00 2.43 19 PRO A N 16
ATOM 22251 C CA . PRO A 1 19 ? -5.548 -24.244 18.680 1.00 73.41 19 PRO A CA 16
ATOM 22252 C C . PRO A 1 19 ? -7.024 -24.646 18.611 1.00 73.01 19 PRO A C 16
ATOM 22253 O O . PRO A 1 19 ? -7.895 -23.809 18.347 1.00 12.24 19 PRO A O 16
ATOM 22264 N N . GLY A 1 20 ? -7.286 -25.936 18.820 1.00 44.34 20 GLY A N 16
ATOM 22265 C CA . GLY A 1 20 ? -8.631 -26.479 18.696 1.00 15.12 20 GLY A CA 16
ATOM 22266 C C . GLY A 1 20 ? -9.612 -25.886 19.691 1.00 30.50 20 GLY A C 16
ATOM 22267 O O . GLY A 1 20 ? -9.881 -26.474 20.740 1.00 30.22 20 GLY A O 16
ATOM 22271 N N . SER A 1 21 ? -10.152 -24.722 19.356 1.00 5.35 21 SER A N 16
ATOM 22272 C CA . SER A 1 21 ? -11.127 -24.043 20.201 1.00 13.22 21 SER A CA 16
ATOM 22273 C C . SER A 1 21 ? -12.551 -24.453 19.819 1.00 35.21 21 SER A C 16
ATOM 22274 O O . SER A 1 21 ? -13.401 -23.608 19.535 1.00 61.22 21 SER A O 16
ATOM 22282 N N . MET A 1 22 ? -12.801 -25.762 19.805 1.00 40.34 22 MET A N 16
ATOM 22283 C CA . MET A 1 22 ? -14.127 -26.289 19.486 1.00 11.43 22 MET A CA 16
ATOM 22284 C C . MET A 1 22 ? -15.073 -26.131 20.678 1.00 25.31 22 MET A C 16
ATOM 22285 O O . MET A 1 22 ? -15.421 -27.104 21.348 1.00 73.35 22 MET A O 16
ATOM 22299 N N . ASP A 1 23 ? -15.450 -24.886 20.949 1.00 74.42 23 ASP A N 16
ATOM 22300 C CA . ASP A 1 23 ? -16.392 -24.557 22.021 1.00 12.13 23 ASP A CA 16
ATOM 22301 C C . ASP A 1 23 ? -17.673 -24.016 21.433 1.00 74.30 23 ASP A C 16
ATOM 22302 O O . ASP A 1 23 ? -18.775 -24.463 21.758 1.00 71.42 23 ASP A O 16
ATOM 22311 N N . ASP A 1 24 ? -17.508 -23.064 20.550 1.00 42.31 24 ASP A N 16
ATOM 22312 C CA . ASP A 1 24 ? -18.596 -22.378 19.931 1.00 42.05 24 ASP A CA 16
ATOM 22313 C C . ASP A 1 24 ? -18.923 -22.986 18.571 1.00 40.34 24 ASP A C 16
ATOM 22314 O O . ASP A 1 24 ? -18.287 -23.956 18.144 1.00 21.12 24 ASP A O 16
ATOM 22323 N N . GLU A 1 25 ? -19.930 -22.430 17.910 1.00 43.24 25 GLU A N 16
ATOM 22324 C CA . GLU A 1 25 ? -20.433 -22.979 16.660 1.00 32.13 25 GLU A CA 16
ATOM 22325 C C . GLU A 1 25 ? -19.396 -22.849 15.547 1.00 71.11 25 GLU A C 16
ATOM 22326 O O . GLU A 1 25 ? -18.573 -21.935 15.554 1.00 11.21 25 GLU A O 16
ATOM 22338 N N . LEU A 1 26 ? -19.444 -23.776 14.595 1.00 21.21 26 LEU A N 16
ATOM 22339 C CA . LEU A 1 26 ? -18.512 -23.783 13.472 1.00 15.43 26 LEU A CA 16
ATOM 22340 C C . LEU A 1 26 ? -18.777 -22.606 12.534 1.00 11.11 26 LEU A C 16
ATOM 22341 O O . LEU A 1 26 ? -19.902 -22.116 12.430 1.00 33.23 26 LEU A O 16
ATOM 22357 N N . TYR A 1 27 ? -17.723 -22.162 11.864 1.00 5.01 27 TYR A N 16
ATOM 22358 C CA . TYR A 1 27 ? -17.798 -21.091 10.878 1.00 1.23 27 TYR A CA 16
ATOM 22359 C C . TYR A 1 27 ? -17.251 -21.579 9.548 1.00 21.45 27 TYR A C 16
ATOM 22360 O O . TYR A 1 27 ? -16.361 -22.429 9.510 1.00 35.30 27 TYR A O 16
ATOM 22378 N N . PHE A 1 28 ? -17.789 -21.039 8.467 1.00 71.32 28 PHE A N 16
ATOM 22379 C CA . PHE A 1 28 ? -17.222 -21.229 7.142 1.00 10.14 28 PHE A CA 16
ATOM 22380 C C . PHE A 1 28 ? -16.732 -19.893 6.621 1.00 42.44 28 PHE A C 16
ATOM 22381 O O . PHE A 1 28 ? -17.207 -18.836 7.055 1.00 44.14 28 PHE A O 16
ATOM 22398 N N . VAL A 1 29 ? -15.784 -19.940 5.702 1.00 31.31 29 VAL A N 16
ATOM 22399 C CA . VAL A 1 29 ? -15.304 -18.736 5.057 1.00 3.35 29 VAL A CA 16
ATOM 22400 C C . VAL A 1 29 ? -16.249 -18.412 3.913 1.00 63.31 29 VAL A C 16
ATOM 22401 O O . VAL A 1 29 ? -16.338 -19.165 2.962 1.00 22.10 29 VAL A O 16
ATOM 22414 N N . VAL A 1 30 ? -16.952 -17.301 3.996 1.00 64.44 30 VAL A N 16
ATOM 22415 C CA . VAL A 1 30 ? -18.018 -17.009 3.049 1.00 74.31 30 VAL A CA 16
ATOM 22416 C C . VAL A 1 30 ? -17.793 -15.665 2.394 1.00 41.10 30 VAL A C 16
ATOM 22417 O O . VAL A 1 30 ? -17.038 -14.827 2.908 1.00 44.12 30 VAL A O 16
ATOM 22430 N N . ARG A 1 31 ? -18.430 -15.479 1.248 1.00 74.21 31 ARG A N 16
ATOM 22431 C CA . ARG A 1 31 ? -18.365 -14.203 0.540 1.00 61.34 31 ARG A CA 16
ATOM 22432 C C . ARG A 1 31 ? -19.497 -14.091 -0.475 1.00 65.32 31 ARG A C 16
ATOM 22433 O O . ARG A 1 31 ? -20.114 -15.099 -0.833 1.00 35.24 31 ARG A O 16
ATOM 22454 N N . ASN A 1 32 ? -19.785 -12.870 -0.922 1.00 2.23 32 ASN A N 16
ATOM 22455 C CA . ASN A 1 32 ? -20.739 -12.663 -2.009 1.00 31.43 32 ASN A CA 16
ATOM 22456 C C . ASN A 1 32 ? -20.402 -11.385 -2.772 1.00 1.13 32 ASN A C 16
ATOM 22457 O O . ASN A 1 32 ? -20.076 -10.364 -2.165 1.00 32.34 32 ASN A O 16
ATOM 22468 N N . ASN A 1 33 ? -20.527 -11.444 -4.102 1.00 42.50 33 ASN A N 16
ATOM 22469 C CA . ASN A 1 33 ? -20.352 -10.286 -5.001 1.00 1.24 33 ASN A CA 16
ATOM 22470 C C . ASN A 1 33 ? -19.086 -9.441 -4.702 1.00 14.24 33 ASN A C 16
ATOM 22471 O O . ASN A 1 33 ? -18.847 -8.419 -5.348 1.00 32.20 33 ASN A O 16
ATOM 22482 N N . GLU A 1 34 ? -18.257 -9.881 -3.760 1.00 12.12 34 GLU A N 16
ATOM 22483 C CA . GLU A 1 34 ? -17.163 -9.051 -3.254 1.00 15.25 34 GLU A CA 16
ATOM 22484 C C . GLU A 1 34 ? -15.796 -9.601 -3.648 1.00 55.43 34 GLU A C 16
ATOM 22485 O O . GLU A 1 34 ? -14.847 -8.839 -3.842 1.00 11.43 34 GLU A O 16
ATOM 22497 N N . GLY A 1 35 ? -15.692 -10.921 -3.746 1.00 13.30 35 GLY A N 16
ATOM 22498 C CA . GLY A 1 35 ? -14.416 -11.561 -4.027 1.00 3.53 35 GLY A CA 16
ATOM 22499 C C . GLY A 1 35 ? -13.519 -11.648 -2.795 1.00 21.20 35 GLY A C 16
ATOM 22500 O O . GLY A 1 35 ? -12.646 -12.516 -2.723 1.00 11.05 35 GLY A O 16
ATOM 22504 N N . GLN A 1 36 ? -13.761 -10.773 -1.813 1.00 72.42 36 GLN A N 16
ATOM 22505 C CA . GLN A 1 36 ? -13.025 -10.791 -0.546 1.00 74.31 36 GLN A CA 16
ATOM 22506 C C . GLN A 1 36 ? -13.521 -11.943 0.321 1.00 21.04 36 GLN A C 16
ATOM 22507 O O . GLN A 1 36 ? -14.480 -12.620 -0.041 1.00 51.11 36 GLN A O 16
ATOM 22521 N N . TYR A 1 37 ? -12.868 -12.173 1.456 1.00 44.03 37 TYR A N 16
ATOM 22522 C CA . TYR A 1 37 ? -13.220 -13.295 2.322 1.00 31.33 37 TYR A CA 16
ATOM 22523 C C . TYR A 1 37 ? -13.744 -12.835 3.672 1.00 72.14 37 TYR A C 16
ATOM 22524 O O . TYR A 1 37 ? -13.202 -11.918 4.290 1.00 73.10 37 TYR A O 16
ATOM 22542 N N . SER A 1 38 ? -14.820 -13.481 4.108 1.00 71.15 38 SER A N 16
ATOM 22543 C CA . SER A 1 38 ? -15.398 -13.250 5.419 1.00 73.51 38 SER A CA 16
ATOM 22544 C C . SER A 1 38 ? -15.745 -14.591 6.066 1.00 12.10 38 SER A C 16
ATOM 22545 O O . SER A 1 38 ? -15.458 -15.639 5.496 1.00 11.10 38 SER A O 16
ATOM 22553 N N . VAL A 1 39 ? -16.314 -14.566 7.274 1.00 63.03 39 VAL A N 16
ATOM 22554 C CA . VAL A 1 39 ? -16.692 -15.799 7.969 1.00 5.30 39 VAL A CA 16
ATOM 22555 C C . VAL A 1 39 ? -18.144 -15.740 8.442 1.00 14.12 39 VAL A C 16
ATOM 22556 O O . VAL A 1 39 ? -18.667 -14.661 8.738 1.00 3.12 39 VAL A O 16
ATOM 22569 N N . TRP A 1 40 ? -18.781 -16.906 8.506 1.00 31.10 40 TRP A N 16
ATOM 22570 C CA . TRP A 1 40 ? -20.215 -17.013 8.785 1.00 74.31 40 TRP A CA 16
ATOM 22571 C C . TRP A 1 40 ? -20.502 -18.324 9.519 1.00 25.31 40 TRP A C 16
ATOM 22572 O O . TRP A 1 40 ? -19.889 -19.348 9.217 1.00 1.51 40 TRP A O 16
ATOM 22593 N N . MET A 1 41 ? -21.418 -18.287 10.485 1.00 15.53 41 MET A N 16
ATOM 22594 C CA . MET A 1 41 ? -21.758 -19.477 11.267 1.00 1.22 41 MET A CA 16
ATOM 22595 C C . MET A 1 41 ? -22.412 -20.546 10.398 1.00 72.33 41 MET A C 16
ATOM 22596 O O . MET A 1 41 ? -23.316 -20.261 9.611 1.00 71.32 41 MET A O 16
ATOM 22610 N N . ASP A 1 42 ? -21.957 -21.781 10.563 1.00 51.30 42 ASP A N 16
ATOM 22611 C CA . ASP A 1 42 ? -22.457 -22.900 9.772 1.00 11.42 42 ASP A CA 16
ATOM 22612 C C . ASP A 1 42 ? -23.810 -23.365 10.302 1.00 34.45 42 ASP A C 16
ATOM 22613 O O . ASP A 1 42 ? -24.086 -23.271 11.504 1.00 34.15 42 ASP A O 16
ATOM 22622 N N . GLY A 1 43 ? -24.656 -23.848 9.400 1.00 43.50 43 GLY A N 16
ATOM 22623 C CA . GLY A 1 43 ? -26.007 -24.237 9.764 1.00 3.14 43 GLY A CA 16
ATOM 22624 C C . GLY A 1 43 ? -26.984 -23.105 9.530 1.00 31.24 43 GLY A C 16
ATOM 22625 O O . GLY A 1 43 ? -28.198 -23.307 9.510 1.00 3.04 43 GLY A O 16
ATOM 22629 N N . ARG A 1 44 ? -26.443 -21.901 9.364 1.00 4.12 44 ARG A N 16
ATOM 22630 C CA . ARG A 1 44 ? -27.243 -20.725 9.055 1.00 32.44 44 ARG A CA 16
ATOM 22631 C C . ARG A 1 44 ? -27.275 -20.538 7.540 1.00 64.22 44 ARG A C 16
ATOM 22632 O O . ARG A 1 44 ? -26.344 -19.979 6.957 1.00 52.23 44 ARG A O 16
ATOM 22653 N N . SER A 1 45 ? -28.342 -21.039 6.921 1.00 20.53 45 SER A N 16
ATOM 22654 C CA . SER A 1 45 ? -28.438 -21.149 5.472 1.00 5.15 45 SER A CA 16
ATOM 22655 C C . SER A 1 45 ? -28.219 -19.813 4.781 1.00 72.32 45 SER A C 16
ATOM 22656 O O . SER A 1 45 ? -28.981 -18.857 4.967 1.00 4.10 45 SER A O 16
ATOM 22664 N N . LEU A 1 46 ? -27.153 -19.763 3.997 1.00 30.11 46 LEU A N 16
ATOM 22665 C CA . LEU A 1 46 ? -26.840 -18.607 3.188 1.00 41.30 46 LEU A CA 16
ATOM 22666 C C . LEU A 1 46 ? -27.784 -18.537 1.985 1.00 52.25 46 LEU A C 16
ATOM 22667 O O . LEU A 1 46 ? -28.099 -19.567 1.382 1.00 65.25 46 LEU A O 16
ATOM 22683 N N . PRO A 1 47 ? -28.251 -17.330 1.626 1.00 40.22 47 PRO A N 16
ATOM 22684 C CA . PRO A 1 47 ? -29.123 -17.134 0.468 1.00 35.22 47 PRO A CA 16
ATOM 22685 C C . PRO A 1 47 ? -28.342 -17.075 -0.851 1.00 3.22 47 PRO A C 16
ATOM 22686 O O . PRO A 1 47 ? -27.119 -16.828 -0.869 1.00 43.43 47 PRO A O 16
ATOM 22697 N N . ALA A 1 48 ? -29.057 -17.305 -1.954 1.00 24.10 48 ALA A N 16
ATOM 22698 C CA . ALA A 1 48 ? -28.466 -17.281 -3.286 1.00 45.31 48 ALA A CA 16
ATOM 22699 C C . ALA A 1 48 ? -27.639 -16.016 -3.481 1.00 10.30 48 ALA A C 16
ATOM 22700 O O . ALA A 1 48 ? -28.107 -14.907 -3.207 1.00 50.42 48 ALA A O 16
ATOM 22707 N N . GLY A 1 49 ? -26.411 -16.195 -3.945 1.00 61.20 49 GLY A N 16
ATOM 22708 C CA . GLY A 1 49 ? -25.488 -15.088 -4.080 1.00 60.31 49 GLY A CA 16
ATOM 22709 C C . GLY A 1 49 ? -24.294 -15.250 -3.161 1.00 71.01 49 GLY A C 16
ATOM 22710 O O . GLY A 1 49 ? -23.182 -14.849 -3.509 1.00 13.20 49 GLY A O 16
ATOM 22714 N N . TRP A 1 50 ? -24.519 -15.851 -1.991 1.00 52.24 50 TRP A N 16
ATOM 22715 C CA . TRP A 1 50 ? -23.437 -16.105 -1.038 1.00 31.12 50 TRP A CA 16
ATOM 22716 C C . TRP A 1 50 ? -22.783 -17.458 -1.318 1.00 32.34 50 TRP A C 16
ATOM 22717 O O . TRP A 1 50 ? -23.444 -18.388 -1.788 1.00 34.24 50 TRP A O 16
ATOM 22738 N N . GLU A 1 51 ? -21.485 -17.561 -1.046 1.00 31.52 51 GLU A N 16
ATOM 22739 C CA . GLU A 1 51 ? -20.740 -18.797 -1.270 1.00 65.54 51 GLU A CA 16
ATOM 22740 C C . GLU A 1 51 ? -19.883 -19.128 -0.047 1.00 44.41 51 GLU A C 16
ATOM 22741 O O . GLU A 1 51 ? -19.424 -18.213 0.667 1.00 23.22 51 GLU A O 16
ATOM 22753 N N . THR A 1 52 ? -19.678 -20.433 0.172 1.00 32.54 52 THR A N 16
ATOM 22754 C CA . THR A 1 52 ? -18.921 -20.956 1.314 1.00 63.35 52 THR A CA 16
ATOM 22755 C C . THR A 1 52 ? -17.600 -21.587 0.857 1.00 21.15 52 THR A C 16
ATOM 22756 O O . THR A 1 52 ? -17.510 -22.145 -0.242 1.00 10.23 52 THR A O 16
ATOM 22767 N N . VAL A 1 53 ? -16.583 -21.500 1.713 1.00 23.41 53 VAL A N 16
ATOM 22768 C CA . VAL A 1 53 ? -15.222 -21.954 1.405 1.00 22.34 53 VAL A CA 16
ATOM 22769 C C . VAL A 1 53 ? -14.487 -22.321 2.704 1.00 44.25 53 VAL A C 16
ATOM 22770 O O . VAL A 1 53 ? -14.839 -21.834 3.788 1.00 74.21 53 VAL A O 16
ATOM 22783 N N . GLY A 1 54 ? -13.472 -23.178 2.587 1.00 3.04 54 GLY A N 16
ATOM 22784 C CA . GLY A 1 54 ? -12.568 -23.437 3.695 1.00 22.23 54 GLY A CA 16
ATOM 22785 C C . GLY A 1 54 ? -12.971 -24.628 4.536 1.00 33.01 54 GLY A C 16
ATOM 22786 O O . GLY A 1 54 ? -13.695 -25.508 4.076 1.00 72.20 54 GLY A O 16
ATOM 22790 N N . GLU A 1 55 ? -12.475 -24.648 5.767 1.00 4.43 55 GLU A N 16
ATOM 22791 C CA . GLU A 1 55 ? -12.799 -25.686 6.741 1.00 31.03 55 GLU A CA 16
ATOM 22792 C C . GLU A 1 55 ? -13.790 -25.132 7.759 1.00 24.14 55 GLU A C 16
ATOM 22793 O O . GLU A 1 55 ? -13.588 -24.026 8.270 1.00 23.13 55 GLU A O 16
ATOM 22805 N N . PRO A 1 56 ? -14.888 -25.859 8.054 1.00 15.13 56 PRO A N 16
ATOM 22806 C CA . PRO A 1 56 ? -15.831 -25.437 9.085 1.00 1.52 56 PRO A CA 16
ATOM 22807 C C . PRO A 1 56 ? -15.221 -25.565 10.479 1.00 72.40 56 PRO A C 16
ATOM 22808 O O . PRO A 1 56 ? -15.010 -26.668 10.989 1.00 53.12 56 PRO A O 16
ATOM 22819 N N . ALA A 1 57 ? -14.936 -24.422 11.076 1.00 33.55 57 ALA A N 16
ATOM 22820 C CA . ALA A 1 57 ? -14.248 -24.361 12.359 1.00 55.44 57 ALA A CA 16
ATOM 22821 C C . ALA A 1 57 ? -14.525 -23.030 13.049 1.00 31.23 57 ALA A C 16
ATOM 22822 O O . ALA A 1 57 ? -15.092 -22.125 12.447 1.00 52.10 57 ALA A O 16
ATOM 22829 N N . THR A 1 58 ? -14.109 -22.915 14.305 1.00 61.34 58 THR A N 16
ATOM 22830 C CA . THR A 1 58 ? -14.393 -21.731 15.116 1.00 41.54 58 THR A CA 16
ATOM 22831 C C . THR A 1 58 ? -13.850 -20.441 14.481 1.00 53.23 58 THR A C 16
ATOM 22832 O O . THR A 1 58 ? -13.025 -20.477 13.559 1.00 72.34 58 THR A O 16
ATOM 22843 N N . LYS A 1 59 ? -14.318 -19.309 15.012 1.00 20.01 59 LYS A N 16
ATOM 22844 C CA . LYS A 1 59 ? -13.942 -17.975 14.536 1.00 44.32 59 LYS A CA 16
ATOM 22845 C C . LYS A 1 59 ? -12.421 -17.850 14.425 1.00 75.31 59 LYS A C 16
ATOM 22846 O O . LYS A 1 59 ? -11.885 -17.432 13.394 1.00 55.41 59 LYS A O 16
ATOM 22865 N N . GLN A 1 60 ? -11.743 -18.238 15.502 1.00 12.52 60 GLN A N 16
ATOM 22866 C CA . GLN A 1 60 ? -10.286 -18.164 15.581 1.00 60.11 60 GLN A CA 16
ATOM 22867 C C . GLN A 1 60 ? -9.626 -18.895 14.407 1.00 73.42 60 GLN A C 16
ATOM 22868 O O . GLN A 1 60 ? -8.679 -18.395 13.806 1.00 12.21 60 GLN A O 16
ATOM 22882 N N . GLN A 1 61 ? -10.148 -20.073 14.080 1.00 11.51 61 GLN A N 16
ATOM 22883 C CA . GLN A 1 61 ? -9.581 -20.900 13.014 1.00 25.23 61 GLN A CA 16
ATOM 22884 C C . GLN A 1 61 ? -9.829 -20.266 11.648 1.00 25.12 61 GLN A C 16
ATOM 22885 O O . GLN A 1 61 ? -8.908 -20.131 10.838 1.00 72.45 61 GLN A O 16
ATOM 22899 N N . CYS A 1 62 ? -11.075 -19.864 11.407 1.00 12.43 62 CYS A N 16
ATOM 22900 C CA . CYS A 1 62 ? -11.466 -19.347 10.104 1.00 63.15 62 CYS A CA 16
ATOM 22901 C C . CYS A 1 62 ? -10.706 -18.063 9.758 1.00 45.14 62 CYS A C 16
ATOM 22902 O O . CYS A 1 62 ? -10.243 -17.905 8.624 1.00 24.33 62 CYS A O 16
ATOM 22910 N N . LEU A 1 63 ? -10.550 -17.153 10.729 1.00 32.10 63 LEU A N 16
ATOM 22911 C CA . LEU A 1 63 ? -9.782 -15.927 10.484 1.00 54.21 63 LEU A CA 16
ATOM 22912 C C . LEU A 1 63 ? -8.302 -16.264 10.288 1.00 45.12 63 LEU A C 16
ATOM 22913 O O . LEU A 1 63 ? -7.644 -15.718 9.400 1.00 0.30 63 LEU A O 16
ATOM 22929 N N . GLN A 1 64 ? -7.806 -17.194 11.104 1.00 23.35 64 GLN A N 16
ATOM 22930 C CA . GLN A 1 64 ? -6.422 -17.655 11.016 1.00 61.05 64 GLN A CA 16
ATOM 22931 C C . GLN A 1 64 ? -6.149 -18.262 9.645 1.00 42.03 64 GLN A C 16
ATOM 22932 O O . GLN A 1 64 ? -5.034 -18.196 9.126 1.00 43.03 64 GLN A O 16
ATOM 22946 N N . ARG A 1 65 ? -7.177 -18.858 9.063 1.00 40.34 65 ARG A N 16
ATOM 22947 C CA . ARG A 1 65 ? -7.048 -19.472 7.755 1.00 13.52 65 ARG A CA 16
ATOM 22948 C C . ARG A 1 65 ? -6.971 -18.405 6.665 1.00 14.24 65 ARG A C 16
ATOM 22949 O O . ARG A 1 65 ? -6.034 -18.389 5.871 1.00 44.41 65 ARG A O 16
ATOM 22970 N N . ILE A 1 66 ? -7.946 -17.501 6.652 1.00 5.32 66 ILE A N 16
ATOM 22971 C CA . ILE A 1 66 ? -8.065 -16.522 5.572 1.00 74.32 66 ILE A CA 16
ATOM 22972 C C . ILE A 1 66 ? -6.899 -15.536 5.555 1.00 34.13 66 ILE A C 16
ATOM 22973 O O . ILE A 1 66 ? -6.480 -15.088 4.482 1.00 70.50 66 ILE A O 16
ATOM 22989 N N . GLU A 1 67 ? -6.365 -15.212 6.729 1.00 53.30 67 GLU A N 16
ATOM 22990 C CA . GLU A 1 67 ? -5.247 -14.277 6.824 1.00 71.01 67 GLU A CA 16
ATOM 22991 C C . GLU A 1 67 ? -4.021 -14.843 6.117 1.00 51.43 67 GLU A C 16
ATOM 22992 O O . GLU A 1 67 ? -3.227 -14.098 5.550 1.00 55.34 67 GLU A O 16
ATOM 23004 N N . GLN A 1 68 ? -3.882 -16.167 6.156 1.00 2.11 68 GLN A N 16
ATOM 23005 C CA . GLN A 1 68 ? -2.745 -16.847 5.534 1.00 35.25 68 GLN A CA 16
ATOM 23006 C C . GLN A 1 68 ? -3.023 -17.165 4.060 1.00 3.20 68 GLN A C 16
ATOM 23007 O O . GLN A 1 68 ? -2.174 -17.731 3.365 1.00 2.44 68 GLN A O 16
ATOM 23021 N N . LEU A 1 69 ? -4.220 -16.823 3.588 1.00 70.13 69 LEU A N 16
ATOM 23022 C CA . LEU A 1 69 ? -4.592 -17.091 2.198 1.00 22.31 69 LEU A CA 16
ATOM 23023 C C . LEU A 1 69 ? -4.546 -15.822 1.347 1.00 33.43 69 LEU A C 16
ATOM 23024 O O . LEU A 1 69 ? -3.713 -15.682 0.456 1.00 63.24 69 LEU A O 16
ATOM 23040 N N . TRP A 1 70 ? -5.451 -14.896 1.654 1.00 4.00 70 TRP A N 16
ATOM 23041 C CA . TRP A 1 70 ? -5.633 -13.681 0.862 1.00 33.32 70 TRP A CA 16
ATOM 23042 C C . TRP A 1 70 ? -4.674 -12.584 1.309 1.00 14.11 70 TRP A C 16
ATOM 23043 O O . TRP A 1 70 ? -3.910 -12.038 0.513 1.00 5.44 70 TRP A O 16
ATOM 23064 N N . THR A 1 71 ? -4.729 -12.277 2.595 1.00 54.12 71 THR A N 16
ATOM 23065 C CA . THR A 1 71 ? -3.968 -11.185 3.180 1.00 14.01 71 THR A CA 16
ATOM 23066 C C . THR A 1 71 ? -2.507 -11.585 3.410 1.00 15.51 71 THR A C 16
ATOM 23067 O O . THR A 1 71 ? -1.666 -10.737 3.714 1.00 20.13 71 THR A O 16
ATOM 23078 N N . ASP A 1 72 ? -2.233 -12.889 3.265 1.00 23.54 72 ASP A N 16
ATOM 23079 C CA . ASP A 1 72 ? -0.941 -13.496 3.621 1.00 73.31 72 ASP A CA 16
ATOM 23080 C C . ASP A 1 72 ? 0.255 -12.641 3.204 1.00 64.32 72 ASP A C 16
ATOM 23081 O O . ASP A 1 72 ? 1.287 -12.646 3.879 1.00 42.51 72 ASP A O 16
ATOM 23090 N N . MET A 1 73 ? 0.119 -11.919 2.091 1.00 3.33 73 MET A N 16
ATOM 23091 C CA . MET A 1 73 ? 1.194 -11.061 1.600 1.00 42.30 73 MET A CA 16
ATOM 23092 C C . MET A 1 73 ? 1.440 -9.908 2.579 1.00 21.21 73 MET A C 16
ATOM 23093 O O . MET A 1 73 ? 0.995 -8.773 2.368 1.00 61.04 73 MET A O 16
ATOM 23107 N N . VAL A 1 74 ? 2.130 -10.230 3.661 1.00 33.41 74 VAL A N 16
ATOM 23108 C CA . VAL A 1 74 ? 2.433 -9.279 4.718 1.00 45.22 74 VAL A CA 16
ATOM 23109 C C . VAL A 1 74 ? 3.701 -8.489 4.380 1.00 1.21 74 VAL A C 16
ATOM 23110 O O . VAL A 1 74 ? 4.706 -9.074 3.967 1.00 54.40 74 VAL A O 16
ATOM 23123 N N . PRO A 1 75 ? 3.660 -7.144 4.518 1.00 55.42 75 PRO A N 16
ATOM 23124 C CA . PRO A 1 75 ? 4.810 -6.275 4.221 1.00 60.35 75 PRO A CA 16
ATOM 23125 C C . PRO A 1 75 ? 5.960 -6.463 5.216 1.00 72.13 75 PRO A C 16
ATOM 23126 O O . PRO A 1 75 ? 6.015 -7.453 5.948 1.00 1.32 75 PRO A O 16
ATOM 23137 N N . ALA A 1 76 ? 6.864 -5.482 5.250 1.00 51.25 76 ALA A N 16
ATOM 23138 C CA . ALA A 1 76 ? 8.033 -5.513 6.132 1.00 24.45 76 ALA A CA 16
ATOM 23139 C C . ALA A 1 76 ? 7.627 -5.713 7.590 1.00 43.13 76 ALA A C 16
ATOM 23140 O O . ALA A 1 76 ? 8.449 -6.087 8.425 1.00 43.44 76 ALA A O 16
ATOM 23147 N N . SER A 1 77 ? 6.355 -5.459 7.879 1.00 71.53 77 SER A N 16
ATOM 23148 C CA . SER A 1 77 ? 5.798 -5.622 9.217 1.00 24.45 77 SER A CA 16
ATOM 23149 C C . SER A 1 77 ? 6.125 -7.007 9.793 1.00 52.41 77 SER A C 16
ATOM 23150 O O . SER A 1 77 ? 6.259 -7.164 11.008 1.00 1.13 77 SER A O 16
ATOM 23158 N N . VAL A 1 78 ? 6.270 -8.000 8.910 1.00 50.43 78 VAL A N 16
ATOM 23159 C CA . VAL A 1 78 ? 6.597 -9.364 9.327 1.00 1.34 78 VAL A CA 16
ATOM 23160 C C . VAL A 1 78 ? 7.892 -9.389 10.144 1.00 72.15 78 VAL A C 16
ATOM 23161 O O . VAL A 1 78 ? 8.011 -10.138 11.112 1.00 61.33 78 VAL A O 16
ATOM 23174 N N . ARG A 1 79 ? 8.841 -8.526 9.768 1.00 61.45 79 ARG A N 16
ATOM 23175 C CA . ARG A 1 79 ? 10.155 -8.467 10.415 1.00 14.22 79 ARG A CA 16
ATOM 23176 C C . ARG A 1 79 ? 10.036 -8.266 11.926 1.00 51.30 79 ARG A C 16
ATOM 23177 O O . ARG A 1 79 ? 10.907 -8.691 12.685 1.00 43.03 79 ARG A O 16
ATOM 23198 N N . GLU A 1 80 ? 8.956 -7.619 12.355 1.00 45.44 80 GLU A N 16
ATOM 23199 C CA . GLU A 1 80 ? 8.742 -7.338 13.771 1.00 22.12 80 GLU A CA 16
ATOM 23200 C C . GLU A 1 80 ? 8.488 -8.632 14.547 1.00 4.33 80 GLU A C 16
ATOM 23201 O O . GLU A 1 80 ? 8.984 -8.812 15.665 1.00 13.03 80 GLU A O 16
ATOM 23213 N N . HIS A 1 81 ? 7.731 -9.542 13.944 1.00 54.53 81 HIS A N 16
ATOM 23214 C CA . HIS A 1 81 ? 7.390 -10.806 14.593 1.00 0.23 81 HIS A CA 16
ATOM 23215 C C . HIS A 1 81 ? 8.368 -11.900 14.180 1.00 2.25 81 HIS A C 16
ATOM 23216 O O . HIS A 1 81 ? 8.508 -12.916 14.866 1.00 34.22 81 HIS A O 16
ATOM 23231 N N . LEU A 1 82 ? 9.052 -11.679 13.062 1.00 52.02 82 LEU A N 16
ATOM 23232 C CA . LEU A 1 82 ? 9.948 -12.679 12.504 1.00 15.11 82 LEU A CA 16
ATOM 23233 C C . LEU A 1 82 ? 11.247 -12.718 13.306 1.00 65.10 82 LEU A C 16
ATOM 23234 O O . LEU A 1 82 ? 12.243 -12.089 12.942 1.00 73.43 82 LEU A O 16
ATOM 23250 N N . ASN A 1 83 ? 11.200 -13.411 14.434 1.00 23.21 83 ASN A N 16
ATOM 23251 C CA . ASN A 1 83 ? 12.399 -13.720 15.204 1.00 34.30 83 ASN A CA 16
ATOM 23252 C C . ASN A 1 83 ? 13.013 -14.994 14.644 1.00 64.54 83 ASN A C 16
ATOM 23253 O O . ASN A 1 83 ? 12.278 -15.920 14.298 1.00 24.35 83 ASN A O 16
ATOM 23264 N N . GLN A 1 84 ? 14.336 -15.048 14.535 1.00 54.12 84 GLN A N 16
ATOM 23265 C CA . GLN A 1 84 ? 15.004 -16.242 14.013 1.00 32.44 84 GLN A CA 16
ATOM 23266 C C . GLN A 1 84 ? 14.614 -17.465 14.853 1.00 35.52 84 GLN A C 16
ATOM 23267 O O . GLN A 1 84 ? 15.124 -17.653 15.964 1.00 62.41 84 GLN A O 16
ATOM 23281 N N . HIS A 1 85 ? 13.691 -18.278 14.332 1.00 50.13 85 HIS A N 16
ATOM 23282 C CA . HIS A 1 85 ? 13.152 -19.418 15.076 1.00 23.14 85 HIS A CA 16
ATOM 23283 C C . HIS A 1 85 ? 13.333 -20.716 14.291 1.00 22.41 85 HIS A C 16
ATOM 23284 O O . HIS A 1 85 ? 12.723 -20.918 13.241 1.00 2.45 85 HIS A O 16
ATOM 23299 N N . SER A 1 86 ? 14.184 -21.588 14.809 1.00 2.41 86 SER A N 16
ATOM 23300 C CA . SER A 1 86 ? 14.461 -22.872 14.187 1.00 53.33 86 SER A CA 16
ATOM 23301 C C . SER A 1 86 ? 13.594 -23.955 14.826 1.00 3.22 86 SER A C 16
ATOM 23302 O O . SER A 1 86 ? 14.026 -24.659 15.743 1.00 51.12 86 SER A O 16
ATOM 23310 N N . GLY A 1 87 ? 12.350 -24.045 14.365 1.00 74.42 87 GLY A N 16
ATOM 23311 C CA . GLY A 1 87 ? 11.419 -25.030 14.881 1.00 31.33 87 GLY A CA 16
ATOM 23312 C C . GLY A 1 87 ? 10.007 -24.480 14.967 1.00 32.32 87 GLY A C 16
ATOM 23313 O O . GLY A 1 87 ? 9.764 -23.345 14.548 1.00 53.13 87 GLY A O 16
ATOM 23317 N N . PRO A 1 88 ? 9.050 -25.267 15.496 1.00 70.20 88 PRO A N 16
ATOM 23318 C CA . PRO A 1 88 ? 7.652 -24.838 15.640 1.00 73.53 88 PRO A CA 16
ATOM 23319 C C . PRO A 1 88 ? 7.508 -23.630 16.565 1.00 3.41 88 PRO A C 16
ATOM 23320 O O . PRO A 1 88 ? 8.277 -23.464 17.517 1.00 45.03 88 PRO A O 16
ATOM 23331 N N . GLY A 1 89 ? 6.518 -22.794 16.276 1.00 45.11 89 GLY A N 16
ATOM 23332 C CA . GLY A 1 89 ? 6.255 -21.624 17.088 1.00 73.43 89 GLY A CA 16
ATOM 23333 C C . GLY A 1 89 ? 5.007 -20.904 16.627 1.00 22.31 89 GLY A C 16
ATOM 23334 O O . GLY A 1 89 ? 4.599 -21.055 15.473 1.00 11.13 89 GLY A O 16
ATOM 23338 N N . ILE A 1 90 ? 4.392 -20.139 17.523 1.00 5.14 90 ILE A N 16
ATOM 23339 C CA . ILE A 1 90 ? 3.186 -19.392 17.187 1.00 21.42 90 ILE A CA 16
ATOM 23340 C C . ILE A 1 90 ? 3.508 -18.203 16.287 1.00 23.35 90 ILE A C 16
ATOM 23341 O O . ILE A 1 90 ? 3.804 -17.097 16.755 1.00 33.33 90 ILE A O 16
ATOM 23357 N N . ASP A 1 91 ? 3.477 -18.456 14.987 1.00 1.23 91 ASP A N 16
ATOM 23358 C CA . ASP A 1 91 ? 3.689 -17.414 13.987 1.00 74.51 91 ASP A CA 16
ATOM 23359 C C . ASP A 1 91 ? 2.463 -17.342 13.085 1.00 2.04 91 ASP A C 16
ATOM 23360 O O . ASP A 1 91 ? 1.804 -18.361 12.847 1.00 62.54 91 ASP A O 16
ATOM 23369 N N . TYR A 1 92 ? 2.151 -16.148 12.592 1.00 33.23 92 TYR A N 16
ATOM 23370 C CA . TYR A 1 92 ? 0.891 -15.911 11.884 1.00 55.10 92 TYR A CA 16
ATOM 23371 C C . TYR A 1 92 ? 1.094 -14.950 10.712 1.00 54.42 92 TYR A C 16
ATOM 23372 O O . TYR A 1 92 ? 2.216 -14.542 10.411 1.00 72.11 92 TYR A O 16
ATOM 23390 N N . ALA A 1 93 ? -0.008 -14.602 10.060 1.00 11.13 93 ALA A N 16
ATOM 23391 C CA . ALA A 1 93 ? -0.004 -13.650 8.960 1.00 53.10 93 ALA A CA 16
ATOM 23392 C C . ALA A 1 93 ? -0.586 -12.317 9.439 1.00 2.23 93 ALA A C 16
ATOM 23393 O O . ALA A 1 93 ? -0.448 -11.959 10.614 1.00 73.52 93 ALA A O 16
ATOM 23400 N N . VAL A 1 94 ? -1.222 -11.574 8.537 1.00 65.13 94 VAL A N 16
ATOM 23401 C CA . VAL A 1 94 ? -1.772 -10.267 8.877 1.00 73.34 94 VAL A CA 16
ATOM 23402 C C . VAL A 1 94 ? -3.302 -10.251 8.769 1.00 64.21 94 VAL A C 16
ATOM 23403 O O . VAL A 1 94 ? -3.871 -10.050 7.692 1.00 24.50 94 VAL A O 16
ATOM 23416 N N . ARG A 1 95 ? -3.964 -10.502 9.898 1.00 64.15 95 ARG A N 16
ATOM 23417 C CA . ARG A 1 95 ? -5.417 -10.373 9.999 1.00 53.51 95 ARG A CA 16
ATOM 23418 C C . ARG A 1 95 ? -5.723 -9.082 10.756 1.00 63.34 95 ARG A C 16
ATOM 23419 O O . ARG A 1 95 ? -5.995 -8.057 10.096 1.00 22.32 95 ARG A O 16
ATOM 23441 N N . MET A 1 1 ? -0.335 -2.082 3.252 1.00 73.22 1 MET A N 17
ATOM 23442 C CA . MET A 1 1 ? -0.167 -3.198 2.291 1.00 15.13 1 MET A CA 17
ATOM 23443 C C . MET A 1 1 ? 0.717 -2.765 1.123 1.00 45.32 1 MET A C 17
ATOM 23444 O O . MET A 1 1 ? 0.349 -1.865 0.367 1.00 32.32 1 MET A O 17
ATOM 23460 N N . ALA A 1 2 ? 1.877 -3.404 0.981 1.00 54.21 2 ALA A N 17
ATOM 23461 C CA . ALA A 1 2 ? 2.808 -3.097 -0.103 1.00 14.23 2 ALA A CA 17
ATOM 23462 C C . ALA A 1 2 ? 3.857 -4.197 -0.233 1.00 44.12 2 ALA A C 17
ATOM 23463 O O . ALA A 1 2 ? 3.855 -5.153 0.545 1.00 53.24 2 ALA A O 17
ATOM 23470 N N . HIS A 1 3 ? 4.728 -4.059 -1.233 1.00 41.44 3 HIS A N 17
ATOM 23471 C CA . HIS A 1 3 ? 5.869 -4.959 -1.425 1.00 1.43 3 HIS A CA 17
ATOM 23472 C C . HIS A 1 3 ? 5.433 -6.419 -1.533 1.00 4.31 3 HIS A C 17
ATOM 23473 O O . HIS A 1 3 ? 5.971 -7.300 -0.855 1.00 2.31 3 HIS A O 17
ATOM 23488 N N . HIS A 1 4 ? 4.458 -6.679 -2.395 1.00 40.34 4 HIS A N 17
ATOM 23489 C CA . HIS A 1 4 ? 4.024 -8.045 -2.657 1.00 51.01 4 HIS A CA 17
ATOM 23490 C C . HIS A 1 4 ? 5.043 -8.776 -3.528 1.00 53.23 4 HIS A C 17
ATOM 23491 O O . HIS A 1 4 ? 4.928 -8.802 -4.756 1.00 0.34 4 HIS A O 17
ATOM 23506 N N . HIS A 1 5 ? 6.074 -9.311 -2.881 1.00 52.40 5 HIS A N 17
ATOM 23507 C CA . HIS A 1 5 ? 7.042 -10.185 -3.542 1.00 51.23 5 HIS A CA 17
ATOM 23508 C C . HIS A 1 5 ? 6.341 -11.451 -4.023 1.00 25.42 5 HIS A C 17
ATOM 23509 O O . HIS A 1 5 ? 5.981 -12.308 -3.218 1.00 52.12 5 HIS A O 17
ATOM 23524 N N . HIS A 1 6 ? 6.154 -11.555 -5.339 1.00 34.21 6 HIS A N 17
ATOM 23525 C CA . HIS A 1 6 ? 5.282 -12.570 -5.940 1.00 74.21 6 HIS A CA 17
ATOM 23526 C C . HIS A 1 6 ? 3.821 -12.276 -5.595 1.00 71.31 6 HIS A C 17
ATOM 23527 O O . HIS A 1 6 ? 3.532 -11.441 -4.735 1.00 5.52 6 HIS A O 17
ATOM 23542 N N . HIS A 1 7 ? 2.903 -12.957 -6.271 1.00 31.13 7 HIS A N 17
ATOM 23543 C CA . HIS A 1 7 ? 1.477 -12.697 -6.099 1.00 13.43 7 HIS A CA 17
ATOM 23544 C C . HIS A 1 7 ? 1.000 -13.190 -4.730 1.00 13.23 7 HIS A C 17
ATOM 23545 O O . HIS A 1 7 ? 0.671 -12.391 -3.857 1.00 24.42 7 HIS A O 17
ATOM 23560 N N . HIS A 1 8 ? 0.986 -14.509 -4.554 1.00 52.21 8 HIS A N 17
ATOM 23561 C CA . HIS A 1 8 ? 0.550 -15.149 -3.304 1.00 10.20 8 HIS A CA 17
ATOM 23562 C C . HIS A 1 8 ? 1.122 -16.562 -3.239 1.00 44.12 8 HIS A C 17
ATOM 23563 O O . HIS A 1 8 ? 1.736 -17.031 -4.201 1.00 2.14 8 HIS A O 17
ATOM 23578 N N . MET A 1 9 ? 0.925 -17.243 -2.111 1.00 12.25 9 MET A N 17
ATOM 23579 C CA . MET A 1 9 ? 1.313 -18.650 -1.996 1.00 2.23 9 MET A CA 17
ATOM 23580 C C . MET A 1 9 ? 0.128 -19.550 -2.352 1.00 52.43 9 MET A C 17
ATOM 23581 O O . MET A 1 9 ? 0.285 -20.549 -3.058 1.00 54.21 9 MET A O 17
ATOM 23595 N N . GLY A 1 10 ? -1.062 -19.176 -1.880 1.00 33.52 10 GLY A N 17
ATOM 23596 C CA . GLY A 1 10 ? -2.274 -19.902 -2.228 1.00 73.32 10 GLY A CA 17
ATOM 23597 C C . GLY A 1 10 ? -2.505 -21.133 -1.364 1.00 21.22 10 GLY A C 17
ATOM 23598 O O . GLY A 1 10 ? -1.744 -22.099 -1.425 1.00 31.32 10 GLY A O 17
ATOM 23602 N N . THR A 1 11 ? -3.563 -21.088 -0.560 1.00 23.20 11 THR A N 17
ATOM 23603 C CA . THR A 1 11 ? -3.975 -22.205 0.288 1.00 64.11 11 THR A CA 17
ATOM 23604 C C . THR A 1 11 ? -5.482 -22.070 0.557 1.00 2.14 11 THR A C 17
ATOM 23605 O O . THR A 1 11 ? -6.098 -21.118 0.074 1.00 24.42 11 THR A O 17
ATOM 23616 N N . LEU A 1 12 ? -6.086 -23.016 1.282 1.00 10.11 12 LEU A N 17
ATOM 23617 C CA . LEU A 1 12 ? -7.491 -22.892 1.675 1.00 62.34 12 LEU A CA 17
ATOM 23618 C C . LEU A 1 12 ? -7.768 -23.672 2.966 1.00 50.51 12 LEU A C 17
ATOM 23619 O O . LEU A 1 12 ? -7.937 -23.077 4.032 1.00 4.12 12 LEU A O 17
ATOM 23635 N N . GLU A 1 13 ? -7.809 -25.000 2.878 1.00 11.24 13 GLU A N 17
ATOM 23636 C CA . GLU A 1 13 ? -8.056 -25.830 4.055 1.00 2.42 13 GLU A CA 17
ATOM 23637 C C . GLU A 1 13 ? -6.739 -26.211 4.722 1.00 25.54 13 GLU A C 17
ATOM 23638 O O . GLU A 1 13 ? -6.108 -27.203 4.350 1.00 43.43 13 GLU A O 17
ATOM 23650 N N . ALA A 1 14 ? -6.317 -25.397 5.681 1.00 34.40 14 ALA A N 17
ATOM 23651 C CA . ALA A 1 14 ? -5.121 -25.674 6.471 1.00 21.23 14 ALA A CA 17
ATOM 23652 C C . ALA A 1 14 ? -5.191 -24.924 7.796 1.00 55.24 14 ALA A C 17
ATOM 23653 O O . ALA A 1 14 ? -4.989 -23.708 7.840 1.00 61.00 14 ALA A O 17
ATOM 23660 N N . GLN A 1 15 ? -5.514 -25.646 8.866 1.00 62.31 15 GLN A N 17
ATOM 23661 C CA . GLN A 1 15 ? -5.601 -25.052 10.200 1.00 61.21 15 GLN A CA 17
ATOM 23662 C C . GLN A 1 15 ? -4.251 -24.512 10.642 1.00 41.33 15 GLN A C 17
ATOM 23663 O O . GLN A 1 15 ? -4.160 -23.426 11.216 1.00 55.20 15 GLN A O 17
ATOM 23677 N N . THR A 1 16 ? -3.211 -25.282 10.355 1.00 54.24 16 THR A N 17
ATOM 23678 C CA . THR A 1 16 ? -1.847 -24.946 10.760 1.00 21.43 16 THR A CA 17
ATOM 23679 C C . THR A 1 16 ? -1.789 -24.719 12.281 1.00 75.24 16 THR A C 17
ATOM 23680 O O . THR A 1 16 ? -0.916 -24.017 12.803 1.00 55.04 16 THR A O 17
ATOM 23691 N N . GLN A 1 17 ? -2.720 -25.364 12.983 1.00 13.34 17 GLN A N 17
ATOM 23692 C CA . GLN A 1 17 ? -2.876 -25.203 14.422 1.00 34.33 17 GLN A CA 17
ATOM 23693 C C . GLN A 1 17 ? -1.664 -25.766 15.156 1.00 53.31 17 GLN A C 17
ATOM 23694 O O . GLN A 1 17 ? -1.127 -25.141 16.076 1.00 40.31 17 GLN A O 17
ATOM 23708 N N . GLY A 1 18 ? -1.229 -26.943 14.722 1.00 74.42 18 GLY A N 17
ATOM 23709 C CA . GLY A 1 18 ? -0.142 -27.637 15.384 1.00 12.00 18 GLY A CA 17
ATOM 23710 C C . GLY A 1 18 ? -0.616 -28.311 16.657 1.00 35.14 18 GLY A C 17
ATOM 23711 O O . GLY A 1 18 ? -1.577 -29.084 16.620 1.00 43.04 18 GLY A O 17
ATOM 23715 N N . PRO A 1 19 ? 0.030 -28.038 17.805 1.00 2.43 19 PRO A N 17
ATOM 23716 C CA . PRO A 1 19 ? -0.383 -28.580 19.100 1.00 73.41 19 PRO A CA 17
ATOM 23717 C C . PRO A 1 19 ? -1.570 -27.807 19.684 1.00 73.01 19 PRO A C 17
ATOM 23718 O O . PRO A 1 19 ? -1.639 -26.579 19.569 1.00 12.24 19 PRO A O 17
ATOM 23729 N N . GLY A 1 20 ? -2.503 -28.529 20.301 1.00 44.34 20 GLY A N 17
ATOM 23730 C CA . GLY A 1 20 ? -3.654 -27.899 20.930 1.00 15.12 20 GLY A CA 17
ATOM 23731 C C . GLY A 1 20 ? -4.715 -27.484 19.923 1.00 30.50 20 GLY A C 17
ATOM 23732 O O . GLY A 1 20 ? -4.805 -26.310 19.552 1.00 30.22 20 GLY A O 17
ATOM 23736 N N . SER A 1 21 ? -5.509 -28.452 19.467 1.00 5.35 21 SER A N 17
ATOM 23737 C CA . SER A 1 21 ? -6.611 -28.183 18.548 1.00 13.22 21 SER A CA 17
ATOM 23738 C C . SER A 1 21 ? -7.772 -27.529 19.298 1.00 35.21 21 SER A C 17
ATOM 23739 O O . SER A 1 21 ? -8.376 -28.144 20.182 1.00 61.22 21 SER A O 17
ATOM 23747 N N . MET A 1 22 ? -8.062 -26.276 18.961 1.00 40.34 22 MET A N 17
ATOM 23748 C CA . MET A 1 22 ? -9.144 -25.536 19.606 1.00 11.43 22 MET A CA 17
ATOM 23749 C C . MET A 1 22 ? -10.500 -26.031 19.112 1.00 25.31 22 MET A C 17
ATOM 23750 O O . MET A 1 22 ? -10.879 -25.795 17.965 1.00 73.35 22 MET A O 17
ATOM 23764 N N . ASP A 1 23 ? -11.218 -26.723 19.987 1.00 74.42 23 ASP A N 17
ATOM 23765 C CA . ASP A 1 23 ? -12.541 -27.257 19.665 1.00 12.13 23 ASP A CA 17
ATOM 23766 C C . ASP A 1 23 ? -13.628 -26.310 20.167 1.00 74.30 23 ASP A C 17
ATOM 23767 O O . ASP A 1 23 ? -13.797 -26.121 21.375 1.00 71.42 23 ASP A O 17
ATOM 23776 N N . ASP A 1 24 ? -14.349 -25.716 19.227 1.00 42.31 24 ASP A N 17
ATOM 23777 C CA . ASP A 1 24 ? -15.397 -24.740 19.530 1.00 42.05 24 ASP A CA 17
ATOM 23778 C C . ASP A 1 24 ? -16.390 -24.704 18.362 1.00 40.34 24 ASP A C 17
ATOM 23779 O O . ASP A 1 24 ? -16.229 -25.456 17.398 1.00 21.12 24 ASP A O 17
ATOM 23788 N N . GLU A 1 25 ? -17.409 -23.849 18.447 1.00 43.24 25 GLU A N 17
ATOM 23789 C CA . GLU A 1 25 ? -18.415 -23.735 17.390 1.00 32.13 25 GLU A CA 17
ATOM 23790 C C . GLU A 1 25 ? -17.750 -23.418 16.050 1.00 71.11 25 GLU A C 17
ATOM 23791 O O . GLU A 1 25 ? -16.863 -22.563 15.973 1.00 11.21 25 GLU A O 17
ATOM 23803 N N . LEU A 1 26 ? -18.181 -24.111 14.999 1.00 21.21 26 LEU A N 17
ATOM 23804 C CA . LEU A 1 26 ? -17.519 -24.034 13.697 1.00 15.43 26 LEU A CA 17
ATOM 23805 C C . LEU A 1 26 ? -18.015 -22.854 12.862 1.00 11.11 26 LEU A C 17
ATOM 23806 O O . LEU A 1 26 ? -19.198 -22.498 12.889 1.00 33.23 26 LEU A O 17
ATOM 23822 N N . TYR A 1 27 ? -17.079 -22.262 12.128 1.00 5.01 27 TYR A N 17
ATOM 23823 C CA . TYR A 1 27 ? -17.342 -21.195 11.175 1.00 1.23 27 TYR A CA 17
ATOM 23824 C C . TYR A 1 27 ? -16.796 -21.602 9.811 1.00 21.45 27 TYR A C 17
ATOM 23825 O O . TYR A 1 27 ? -15.814 -22.349 9.728 1.00 35.30 27 TYR A O 17
ATOM 23843 N N . PHE A 1 28 ? -17.441 -21.126 8.759 1.00 71.32 28 PHE A N 17
ATOM 23844 C CA . PHE A 1 28 ? -16.955 -21.302 7.396 1.00 10.14 28 PHE A CA 17
ATOM 23845 C C . PHE A 1 28 ? -16.440 -19.977 6.861 1.00 42.44 28 PHE A C 17
ATOM 23846 O O . PHE A 1 28 ? -16.643 -18.930 7.478 1.00 44.14 28 PHE A O 17
ATOM 23863 N N . VAL A 1 29 ? -15.776 -20.027 5.714 1.00 31.31 29 VAL A N 17
ATOM 23864 C CA . VAL A 1 29 ? -15.365 -18.824 5.018 1.00 3.35 29 VAL A CA 17
ATOM 23865 C C . VAL A 1 29 ? -16.385 -18.564 3.915 1.00 63.31 29 VAL A C 17
ATOM 23866 O O . VAL A 1 29 ? -16.839 -19.503 3.278 1.00 22.10 29 VAL A O 17
ATOM 23879 N N . VAL A 1 30 ? -16.799 -17.319 3.719 1.00 64.44 30 VAL A N 17
ATOM 23880 C CA . VAL A 1 30 ? -17.847 -17.016 2.746 1.00 74.31 30 VAL A CA 17
ATOM 23881 C C . VAL A 1 30 ? -17.534 -15.760 1.949 1.00 41.10 30 VAL A C 17
ATOM 23882 O O . VAL A 1 30 ? -16.693 -14.937 2.351 1.00 44.12 30 VAL A O 17
ATOM 23895 N N . ARG A 1 31 ? -18.223 -15.627 0.814 1.00 74.21 31 ARG A N 17
ATOM 23896 C CA . ARG A 1 31 ? -18.043 -14.481 -0.082 1.00 61.34 31 ARG A CA 17
ATOM 23897 C C . ARG A 1 31 ? -19.140 -14.458 -1.146 1.00 65.32 31 ARG A C 17
ATOM 23898 O O . ARG A 1 31 ? -19.915 -15.410 -1.257 1.00 35.24 31 ARG A O 17
ATOM 23919 N N . ASN A 1 32 ? -19.221 -13.363 -1.905 1.00 2.23 32 ASN A N 17
ATOM 23920 C CA . ASN A 1 32 ? -20.014 -13.334 -3.139 1.00 31.43 32 ASN A CA 17
ATOM 23921 C C . ASN A 1 32 ? -19.654 -12.107 -3.976 1.00 1.13 32 ASN A C 17
ATOM 23922 O O . ASN A 1 32 ? -19.499 -11.016 -3.438 1.00 32.34 32 ASN A O 17
ATOM 23933 N N . ASN A 1 33 ? -19.577 -12.305 -5.297 1.00 42.50 33 ASN A N 17
ATOM 23934 C CA . ASN A 1 33 ? -19.365 -11.233 -6.296 1.00 1.24 33 ASN A CA 17
ATOM 23935 C C . ASN A 1 33 ? -18.295 -10.187 -5.891 1.00 14.24 33 ASN A C 17
ATOM 23936 O O . ASN A 1 33 ? -18.111 -9.183 -6.585 1.00 32.20 33 ASN A O 17
ATOM 23947 N N . GLU A 1 34 ? -17.559 -10.437 -4.809 1.00 12.12 34 GLU A N 17
ATOM 23948 C CA . GLU A 1 34 ? -16.686 -9.419 -4.218 1.00 15.25 34 GLU A CA 17
ATOM 23949 C C . GLU A 1 34 ? -15.206 -9.770 -4.376 1.00 55.43 34 GLU A C 17
ATOM 23950 O O . GLU A 1 34 ? -14.356 -8.882 -4.455 1.00 11.43 34 GLU A O 17
ATOM 23962 N N . GLY A 1 35 ? -14.901 -11.064 -4.413 1.00 13.30 35 GLY A N 17
ATOM 23963 C CA . GLY A 1 35 ? -13.522 -11.512 -4.571 1.00 3.53 35 GLY A CA 17
ATOM 23964 C C . GLY A 1 35 ? -12.755 -11.550 -3.258 1.00 21.20 35 GLY A C 17
ATOM 23965 O O . GLY A 1 35 ? -11.769 -12.278 -3.133 1.00 11.05 35 GLY A O 17
ATOM 23969 N N . GLN A 1 36 ? -13.212 -10.771 -2.278 1.00 72.42 36 GLN A N 17
ATOM 23970 C CA . GLN A 1 36 ? -12.608 -10.770 -0.946 1.00 74.31 36 GLN A CA 17
ATOM 23971 C C . GLN A 1 36 ? -13.261 -11.844 -0.076 1.00 21.04 36 GLN A C 17
ATOM 23972 O O . GLN A 1 36 ? -14.229 -12.482 -0.493 1.00 51.11 36 GLN A O 17
ATOM 23986 N N . TYR A 1 37 ? -12.728 -12.046 1.125 1.00 44.03 37 TYR A N 17
ATOM 23987 C CA . TYR A 1 37 ? -13.178 -13.134 1.993 1.00 31.33 37 TYR A CA 17
ATOM 23988 C C . TYR A 1 37 ? -13.796 -12.625 3.282 1.00 72.14 37 TYR A C 17
ATOM 23989 O O . TYR A 1 37 ? -13.438 -11.557 3.780 1.00 73.10 37 TYR A O 17
ATOM 24007 N N . SER A 1 38 ? -14.728 -13.409 3.813 1.00 71.15 38 SER A N 17
ATOM 24008 C CA . SER A 1 38 ? -15.245 -13.198 5.154 1.00 73.51 38 SER A CA 17
ATOM 24009 C C . SER A 1 38 ? -15.539 -14.550 5.805 1.00 12.10 38 SER A C 17
ATOM 24010 O O . SER A 1 38 ? -15.275 -15.590 5.206 1.00 11.10 38 SER A O 17
ATOM 24018 N N . VAL A 1 39 ? -16.043 -14.541 7.038 1.00 63.03 39 VAL A N 17
ATOM 24019 C CA . VAL A 1 39 ? -16.386 -15.780 7.740 1.00 5.30 39 VAL A CA 17
ATOM 24020 C C . VAL A 1 39 ? -17.867 -15.803 8.110 1.00 14.12 39 VAL A C 17
ATOM 24021 O O . VAL A 1 39 ? -18.544 -14.771 8.072 1.00 3.12 39 VAL A O 17
ATOM 24034 N N . TRP A 1 40 ? -18.357 -16.983 8.474 1.00 31.10 40 TRP A N 17
ATOM 24035 C CA . TRP A 1 40 ? -19.789 -17.212 8.658 1.00 74.31 40 TRP A CA 17
ATOM 24036 C C . TRP A 1 40 ? -20.031 -18.315 9.683 1.00 25.31 40 TRP A C 17
ATOM 24037 O O . TRP A 1 40 ? -19.405 -19.373 9.626 1.00 1.51 40 TRP A O 17
ATOM 24058 N N . MET A 1 41 ? -20.928 -18.049 10.625 1.00 15.53 41 MET A N 17
ATOM 24059 C CA . MET A 1 41 ? -21.288 -19.013 11.662 1.00 1.22 41 MET A CA 17
ATOM 24060 C C . MET A 1 41 ? -22.035 -20.193 11.046 1.00 72.33 41 MET A C 17
ATOM 24061 O O . MET A 1 41 ? -23.012 -20.000 10.322 1.00 71.32 41 MET A O 17
ATOM 24075 N N . ASP A 1 42 ? -21.568 -21.406 11.322 1.00 51.30 42 ASP A N 17
ATOM 24076 C CA . ASP A 1 42 ? -22.211 -22.612 10.801 1.00 11.42 42 ASP A CA 17
ATOM 24077 C C . ASP A 1 42 ? -23.477 -22.907 11.606 1.00 34.45 42 ASP A C 17
ATOM 24078 O O . ASP A 1 42 ? -23.625 -22.435 12.734 1.00 34.15 42 ASP A O 17
ATOM 24087 N N . GLY A 1 43 ? -24.385 -23.688 11.030 1.00 43.50 43 GLY A N 17
ATOM 24088 C CA . GLY A 1 43 ? -25.656 -23.965 11.680 1.00 3.14 43 GLY A CA 17
ATOM 24089 C C . GLY A 1 43 ? -26.752 -23.032 11.205 1.00 31.24 43 GLY A C 17
ATOM 24090 O O . GLY A 1 43 ? -27.753 -22.831 11.893 1.00 3.04 43 GLY A O 17
ATOM 24094 N N . ARG A 1 44 ? -26.547 -22.443 10.030 1.00 4.12 44 ARG A N 17
ATOM 24095 C CA . ARG A 1 44 ? -27.547 -21.590 9.389 1.00 32.44 44 ARG A CA 17
ATOM 24096 C C . ARG A 1 44 ? -27.426 -21.708 7.872 1.00 64.22 44 ARG A C 17
ATOM 24097 O O . ARG A 1 44 ? -26.578 -22.449 7.372 1.00 52.23 44 ARG A O 17
ATOM 24118 N N . SER A 1 45 ? -28.284 -21.002 7.148 1.00 20.53 45 SER A N 17
ATOM 24119 C CA . SER A 1 45 ? -28.203 -20.945 5.693 1.00 5.15 45 SER A CA 17
ATOM 24120 C C . SER A 1 45 ? -27.743 -19.559 5.262 1.00 72.32 45 SER A C 17
ATOM 24121 O O . SER A 1 45 ? -27.937 -18.576 5.982 1.00 4.10 45 SER A O 17
ATOM 24129 N N . LEU A 1 46 ? -27.124 -19.492 4.096 1.00 30.11 46 LEU A N 17
ATOM 24130 C CA . LEU A 1 46 ? -26.527 -18.261 3.606 1.00 41.30 46 LEU A CA 17
ATOM 24131 C C . LEU A 1 46 ? -27.406 -17.645 2.518 1.00 52.25 46 LEU A C 17
ATOM 24132 O O . LEU A 1 46 ? -27.822 -18.344 1.591 1.00 65.25 46 LEU A O 17
ATOM 24148 N N . PRO A 1 47 ? -27.734 -16.342 2.648 1.00 40.22 47 PRO A N 17
ATOM 24149 C CA . PRO A 1 47 ? -28.504 -15.595 1.644 1.00 35.22 47 PRO A CA 17
ATOM 24150 C C . PRO A 1 47 ? -28.103 -15.932 0.199 1.00 3.22 47 PRO A C 17
ATOM 24151 O O . PRO A 1 47 ? -26.912 -15.969 -0.139 1.00 43.43 47 PRO A O 17
ATOM 24162 N N . ALA A 1 48 ? -29.112 -16.174 -0.641 1.00 24.10 48 ALA A N 17
ATOM 24163 C CA . ALA A 1 48 ? -28.899 -16.527 -2.042 1.00 45.31 48 ALA A CA 17
ATOM 24164 C C . ALA A 1 48 ? -27.958 -15.538 -2.723 1.00 10.30 48 ALA A C 17
ATOM 24165 O O . ALA A 1 48 ? -28.155 -14.321 -2.653 1.00 50.42 48 ALA A O 17
ATOM 24172 N N . GLY A 1 49 ? -26.931 -16.073 -3.368 1.00 61.20 49 GLY A N 17
ATOM 24173 C CA . GLY A 1 49 ? -25.912 -15.253 -3.994 1.00 60.31 49 GLY A CA 17
ATOM 24174 C C . GLY A 1 49 ? -24.578 -15.431 -3.304 1.00 71.01 49 GLY A C 17
ATOM 24175 O O . GLY A 1 49 ? -23.524 -15.397 -3.945 1.00 13.20 49 GLY A O 17
ATOM 24179 N N . TRP A 1 50 ? -24.629 -15.638 -1.986 1.00 52.24 50 TRP A N 17
ATOM 24180 C CA . TRP A 1 50 ? -23.426 -15.888 -1.199 1.00 31.12 50 TRP A CA 17
ATOM 24181 C C . TRP A 1 50 ? -22.950 -17.319 -1.408 1.00 32.34 50 TRP A C 17
ATOM 24182 O O . TRP A 1 50 ? -23.729 -18.191 -1.798 1.00 34.24 50 TRP A O 17
ATOM 24203 N N . GLU A 1 51 ? -21.671 -17.557 -1.149 1.00 31.52 51 GLU A N 17
ATOM 24204 C CA . GLU A 1 51 ? -21.096 -18.883 -1.294 1.00 65.54 51 GLU A CA 17
ATOM 24205 C C . GLU A 1 51 ? -20.154 -19.174 -0.136 1.00 44.41 51 GLU A C 17
ATOM 24206 O O . GLU A 1 51 ? -19.566 -18.247 0.457 1.00 23.22 51 GLU A O 17
ATOM 24218 N N . THR A 1 52 ? -20.017 -20.462 0.159 1.00 32.54 52 THR A N 17
ATOM 24219 C CA . THR A 1 52 ? -19.202 -20.952 1.261 1.00 63.35 52 THR A CA 17
ATOM 24220 C C . THR A 1 52 ? -17.908 -21.572 0.736 1.00 21.15 52 THR A C 17
ATOM 24221 O O . THR A 1 52 ? -17.851 -22.043 -0.404 1.00 10.23 52 THR A O 17
ATOM 24232 N N . VAL A 1 53 ? -16.882 -21.573 1.581 1.00 23.41 53 VAL A N 17
ATOM 24233 C CA . VAL A 1 53 ? -15.540 -22.010 1.212 1.00 22.34 53 VAL A CA 17
ATOM 24234 C C . VAL A 1 53 ? -14.698 -22.294 2.457 1.00 44.25 53 VAL A C 17
ATOM 24235 O O . VAL A 1 53 ? -15.030 -21.858 3.583 1.00 74.21 53 VAL A O 17
ATOM 24248 N N . GLY A 1 54 ? -13.616 -23.041 2.242 1.00 3.04 54 GLY A N 17
ATOM 24249 C CA . GLY A 1 54 ? -12.655 -23.313 3.288 1.00 22.23 54 GLY A CA 17
ATOM 24250 C C . GLY A 1 54 ? -12.950 -24.595 4.033 1.00 33.01 54 GLY A C 17
ATOM 24251 O O . GLY A 1 54 ? -13.342 -25.600 3.438 1.00 72.20 54 GLY A O 17
ATOM 24255 N N . GLU A 1 55 ? -12.759 -24.548 5.336 1.00 4.43 55 GLU A N 17
ATOM 24256 C CA . GLU A 1 55 ? -12.999 -25.681 6.217 1.00 31.03 55 GLU A CA 17
ATOM 24257 C C . GLU A 1 55 ? -13.639 -25.164 7.497 1.00 24.14 55 GLU A C 17
ATOM 24258 O O . GLU A 1 55 ? -13.181 -24.158 8.045 1.00 23.13 55 GLU A O 17
ATOM 24270 N N . PRO A 1 56 ? -14.708 -25.817 7.985 1.00 15.13 56 PRO A N 17
ATOM 24271 C CA . PRO A 1 56 ? -15.422 -25.344 9.166 1.00 1.52 56 PRO A CA 17
ATOM 24272 C C . PRO A 1 56 ? -14.582 -25.530 10.426 1.00 72.40 56 PRO A C 17
ATOM 24273 O O . PRO A 1 56 ? -14.307 -26.658 10.849 1.00 53.12 56 PRO A O 17
ATOM 24284 N N . ALA A 1 57 ? -14.170 -24.414 11.009 1.00 33.55 57 ALA A N 17
ATOM 24285 C CA . ALA A 1 57 ? -13.234 -24.415 12.134 1.00 55.44 57 ALA A CA 17
ATOM 24286 C C . ALA A 1 57 ? -13.597 -23.328 13.137 1.00 31.23 57 ALA A C 17
ATOM 24287 O O . ALA A 1 57 ? -14.492 -22.528 12.891 1.00 52.10 57 ALA A O 17
ATOM 24294 N N . THR A 1 58 ? -12.898 -23.291 14.263 1.00 61.34 58 THR A N 17
ATOM 24295 C CA . THR A 1 58 ? -13.170 -22.294 15.292 1.00 41.54 58 THR A CA 17
ATOM 24296 C C . THR A 1 58 ? -12.872 -20.879 14.767 1.00 53.23 58 THR A C 17
ATOM 24297 O O . THR A 1 58 ? -12.107 -20.711 13.810 1.00 72.34 58 THR A O 17
ATOM 24308 N N . LYS A 1 59 ? -13.487 -19.876 15.401 1.00 20.01 59 LYS A N 17
ATOM 24309 C CA . LYS A 1 59 ? -13.360 -18.468 15.003 1.00 44.32 59 LYS A CA 17
ATOM 24310 C C . LYS A 1 59 ? -11.906 -18.097 14.693 1.00 75.31 59 LYS A C 17
ATOM 24311 O O . LYS A 1 59 ? -11.606 -17.562 13.622 1.00 55.41 59 LYS A O 17
ATOM 24330 N N . GLN A 1 60 ? -11.015 -18.407 15.632 1.00 12.52 60 GLN A N 17
ATOM 24331 C CA . GLN A 1 60 ? -9.592 -18.086 15.498 1.00 60.11 60 GLN A CA 17
ATOM 24332 C C . GLN A 1 60 ? -8.997 -18.661 14.207 1.00 73.42 60 GLN A C 17
ATOM 24333 O O . GLN A 1 60 ? -8.298 -17.963 13.472 1.00 12.21 60 GLN A O 17
ATOM 24347 N N . GLN A 1 61 ? -9.298 -19.922 13.924 1.00 11.51 61 GLN A N 17
ATOM 24348 C CA . GLN A 1 61 ? -8.746 -20.596 12.750 1.00 25.23 61 GLN A CA 17
ATOM 24349 C C . GLN A 1 61 ? -9.367 -20.056 11.462 1.00 25.12 61 GLN A C 17
ATOM 24350 O O . GLN A 1 61 ? -8.715 -20.010 10.417 1.00 72.45 61 GLN A O 17
ATOM 24364 N N . CYS A 1 62 ? -10.630 -19.650 11.542 1.00 12.43 62 CYS A N 17
ATOM 24365 C CA . CYS A 1 62 ? -11.343 -19.122 10.384 1.00 63.15 62 CYS A CA 17
ATOM 24366 C C . CYS A 1 62 ? -10.773 -17.764 9.960 1.00 45.14 62 CYS A C 17
ATOM 24367 O O . CYS A 1 62 ? -10.499 -17.547 8.777 1.00 24.33 62 CYS A O 17
ATOM 24375 N N . LEU A 1 63 ? -10.570 -16.856 10.918 1.00 32.10 63 LEU A N 17
ATOM 24376 C CA . LEU A 1 63 ? -9.980 -15.553 10.605 1.00 54.21 63 LEU A CA 17
ATOM 24377 C C . LEU A 1 63 ? -8.521 -15.710 10.189 1.00 45.12 63 LEU A C 17
ATOM 24378 O O . LEU A 1 63 ? -8.034 -15.000 9.308 1.00 0.30 63 LEU A O 17
ATOM 24394 N N . GLN A 1 64 ? -7.833 -16.652 10.822 1.00 23.35 64 GLN A N 17
ATOM 24395 C CA . GLN A 1 64 ? -6.448 -16.946 10.485 1.00 61.05 64 GLN A CA 17
ATOM 24396 C C . GLN A 1 64 ? -6.356 -17.406 9.036 1.00 42.03 64 GLN A C 17
ATOM 24397 O O . GLN A 1 64 ? -5.479 -16.974 8.285 1.00 43.03 64 GLN A O 17
ATOM 24411 N N . ARG A 1 65 ? -7.293 -18.272 8.651 1.00 40.34 65 ARG A N 17
ATOM 24412 C CA . ARG A 1 65 ? -7.308 -18.884 7.353 1.00 13.52 65 ARG A CA 17
ATOM 24413 C C . ARG A 1 65 ? -7.417 -17.849 6.236 1.00 14.24 65 ARG A C 17
ATOM 24414 O O . ARG A 1 65 ? -6.579 -17.813 5.339 1.00 44.41 65 ARG A O 17
ATOM 24435 N N . ILE A 1 66 ? -8.427 -16.984 6.322 1.00 5.32 66 ILE A N 17
ATOM 24436 C CA . ILE A 1 66 ? -8.682 -15.998 5.271 1.00 74.32 66 ILE A CA 17
ATOM 24437 C C . ILE A 1 66 ? -7.529 -15.012 5.138 1.00 34.13 66 ILE A C 17
ATOM 24438 O O . ILE A 1 66 ? -7.227 -14.536 4.037 1.00 70.50 66 ILE A O 17
ATOM 24454 N N . GLU A 1 67 ? -6.877 -14.720 6.256 1.00 53.30 67 GLU A N 17
ATOM 24455 C CA . GLU A 1 67 ? -5.701 -13.865 6.252 1.00 71.01 67 GLU A CA 17
ATOM 24456 C C . GLU A 1 67 ? -4.564 -14.518 5.468 1.00 51.43 67 GLU A C 17
ATOM 24457 O O . GLU A 1 67 ? -3.777 -13.832 4.829 1.00 55.34 67 GLU A O 17
ATOM 24469 N N . GLN A 1 68 ? -4.497 -15.847 5.506 1.00 2.11 68 GLN A N 17
ATOM 24470 C CA . GLN A 1 68 ? -3.478 -16.592 4.756 1.00 35.25 68 GLN A CA 17
ATOM 24471 C C . GLN A 1 68 ? -3.954 -16.864 3.323 1.00 3.20 68 GLN A C 17
ATOM 24472 O O . GLN A 1 68 ? -3.326 -17.616 2.577 1.00 2.44 68 GLN A O 17
ATOM 24486 N N . LEU A 1 69 ? -5.081 -16.265 2.956 1.00 70.13 69 LEU A N 17
ATOM 24487 C CA . LEU A 1 69 ? -5.632 -16.397 1.603 1.00 22.31 69 LEU A CA 17
ATOM 24488 C C . LEU A 1 69 ? -5.365 -15.132 0.790 1.00 33.43 69 LEU A C 17
ATOM 24489 O O . LEU A 1 69 ? -4.726 -15.166 -0.263 1.00 63.24 69 LEU A O 17
ATOM 24505 N N . TRP A 1 70 ? -5.939 -14.029 1.270 1.00 4.00 70 TRP A N 17
ATOM 24506 C CA . TRP A 1 70 ? -5.815 -12.721 0.628 1.00 33.32 70 TRP A CA 17
ATOM 24507 C C . TRP A 1 70 ? -4.542 -12.002 1.088 1.00 14.11 70 TRP A C 17
ATOM 24508 O O . TRP A 1 70 ? -3.750 -11.507 0.280 1.00 5.44 70 TRP A O 17
ATOM 24529 N N . THR A 1 71 ? -4.374 -11.958 2.401 1.00 54.12 71 THR A N 17
ATOM 24530 C CA . THR A 1 71 ? -3.338 -11.171 3.049 1.00 14.01 71 THR A CA 17
ATOM 24531 C C . THR A 1 71 ? -2.008 -11.935 3.152 1.00 15.51 71 THR A C 17
ATOM 24532 O O . THR A 1 71 ? -0.978 -11.347 3.489 1.00 20.13 71 THR A O 17
ATOM 24543 N N . ASP A 1 72 ? -2.048 -13.241 2.850 1.00 23.54 72 ASP A N 17
ATOM 24544 C CA . ASP A 1 72 ? -0.925 -14.165 3.097 1.00 73.31 72 ASP A CA 17
ATOM 24545 C C . ASP A 1 72 ? 0.428 -13.557 2.740 1.00 64.32 72 ASP A C 17
ATOM 24546 O O . ASP A 1 72 ? 1.419 -13.759 3.453 1.00 42.51 72 ASP A O 17
ATOM 24555 N N . MET A 1 73 ? 0.473 -12.824 1.632 1.00 3.33 73 MET A N 17
ATOM 24556 C CA . MET A 1 73 ? 1.698 -12.151 1.220 1.00 42.30 73 MET A CA 17
ATOM 24557 C C . MET A 1 73 ? 1.967 -10.965 2.144 1.00 21.21 73 MET A C 17
ATOM 24558 O O . MET A 1 73 ? 1.668 -9.811 1.812 1.00 61.04 73 MET A O 17
ATOM 24572 N N . VAL A 1 74 ? 2.490 -11.277 3.324 1.00 33.41 74 VAL A N 17
ATOM 24573 C CA . VAL A 1 74 ? 2.763 -10.283 4.351 1.00 45.22 74 VAL A CA 17
ATOM 24574 C C . VAL A 1 74 ? 4.112 -9.593 4.101 1.00 1.21 74 VAL A C 17
ATOM 24575 O O . VAL A 1 74 ? 5.108 -10.256 3.802 1.00 54.40 74 VAL A O 17
ATOM 24588 N N . PRO A 1 75 ? 4.155 -8.246 4.188 1.00 55.42 75 PRO A N 17
ATOM 24589 C CA . PRO A 1 75 ? 5.401 -7.481 4.050 1.00 60.35 75 PRO A CA 17
ATOM 24590 C C . PRO A 1 75 ? 6.275 -7.598 5.304 1.00 72.13 75 PRO A C 17
ATOM 24591 O O . PRO A 1 75 ? 6.156 -8.562 6.065 1.00 1.32 75 PRO A O 17
ATOM 24602 N N . ALA A 1 76 ? 7.133 -6.600 5.527 1.00 51.25 76 ALA A N 17
ATOM 24603 C CA . ALA A 1 76 ? 8.033 -6.574 6.686 1.00 24.45 76 ALA A CA 17
ATOM 24604 C C . ALA A 1 76 ? 7.275 -6.773 8.006 1.00 43.13 76 ALA A C 17
ATOM 24605 O O . ALA A 1 76 ? 7.870 -7.135 9.025 1.00 43.44 76 ALA A O 17
ATOM 24612 N N . SER A 1 77 ? 5.959 -6.550 7.974 1.00 71.53 77 SER A N 17
ATOM 24613 C CA . SER A 1 77 ? 5.106 -6.689 9.155 1.00 24.45 77 SER A CA 17
ATOM 24614 C C . SER A 1 77 ? 5.191 -8.102 9.747 1.00 52.41 77 SER A C 17
ATOM 24615 O O . SER A 1 77 ? 4.777 -8.329 10.886 1.00 1.13 77 SER A O 17
ATOM 24623 N N . VAL A 1 78 ? 5.721 -9.048 8.975 1.00 50.43 78 VAL A N 17
ATOM 24624 C CA . VAL A 1 78 ? 5.913 -10.412 9.460 1.00 1.34 78 VAL A CA 17
ATOM 24625 C C . VAL A 1 78 ? 6.917 -10.438 10.616 1.00 72.15 78 VAL A C 17
ATOM 24626 O O . VAL A 1 78 ? 6.724 -11.152 11.601 1.00 61.33 78 VAL A O 17
ATOM 24639 N N . ARG A 1 79 ? 7.963 -9.619 10.505 1.00 61.45 79 ARG A N 17
ATOM 24640 C CA . ARG A 1 79 ? 9.019 -9.571 11.517 1.00 14.22 79 ARG A CA 17
ATOM 24641 C C . ARG A 1 79 ? 8.500 -8.969 12.816 1.00 51.30 79 ARG A C 17
ATOM 24642 O O . ARG A 1 79 ? 9.093 -9.154 13.880 1.00 43.03 79 ARG A O 17
ATOM 24663 N N . GLU A 1 80 ? 7.400 -8.235 12.721 1.00 45.44 80 GLU A N 17
ATOM 24664 C CA . GLU A 1 80 ? 6.797 -7.607 13.887 1.00 22.12 80 GLU A CA 17
ATOM 24665 C C . GLU A 1 80 ? 6.331 -8.668 14.879 1.00 4.33 80 GLU A C 17
ATOM 24666 O O . GLU A 1 80 ? 6.391 -8.464 16.087 1.00 13.03 80 GLU A O 17
ATOM 24678 N N . HIS A 1 81 ? 5.888 -9.809 14.356 1.00 54.53 81 HIS A N 17
ATOM 24679 C CA . HIS A 1 81 ? 5.427 -10.907 15.198 1.00 0.23 81 HIS A CA 17
ATOM 24680 C C . HIS A 1 81 ? 6.491 -12.002 15.292 1.00 2.25 81 HIS A C 17
ATOM 24681 O O . HIS A 1 81 ? 6.619 -12.661 16.323 1.00 34.22 81 HIS A O 17
ATOM 24696 N N . LEU A 1 82 ? 7.241 -12.200 14.204 1.00 52.02 82 LEU A N 17
ATOM 24697 C CA . LEU A 1 82 ? 8.290 -13.224 14.153 1.00 15.11 82 LEU A CA 17
ATOM 24698 C C . LEU A 1 82 ? 9.654 -12.593 13.879 1.00 65.10 82 LEU A C 17
ATOM 24699 O O . LEU A 1 82 ? 9.950 -12.213 12.745 1.00 73.43 82 LEU A O 17
ATOM 24715 N N . ASN A 1 83 ? 10.484 -12.479 14.912 1.00 23.21 83 ASN A N 17
ATOM 24716 C CA . ASN A 1 83 ? 11.852 -11.992 14.741 1.00 34.30 83 ASN A CA 17
ATOM 24717 C C . ASN A 1 83 ? 12.805 -13.180 14.618 1.00 64.54 83 ASN A C 17
ATOM 24718 O O . ASN A 1 83 ? 12.550 -14.244 15.183 1.00 24.35 83 ASN A O 17
ATOM 24729 N N . GLN A 1 84 ? 13.898 -12.994 13.878 1.00 54.12 84 GLN A N 17
ATOM 24730 C CA . GLN A 1 84 ? 14.823 -14.089 13.581 1.00 32.44 84 GLN A CA 17
ATOM 24731 C C . GLN A 1 84 ? 15.415 -14.674 14.867 1.00 35.52 84 GLN A C 17
ATOM 24732 O O . GLN A 1 84 ? 15.470 -15.892 15.038 1.00 62.41 84 GLN A O 17
ATOM 24746 N N . HIS A 1 85 ? 15.853 -13.796 15.764 1.00 50.13 85 HIS A N 17
ATOM 24747 C CA . HIS A 1 85 ? 16.373 -14.214 17.068 1.00 23.14 85 HIS A CA 17
ATOM 24748 C C . HIS A 1 85 ? 15.244 -14.187 18.099 1.00 22.41 85 HIS A C 17
ATOM 24749 O O . HIS A 1 85 ? 14.329 -13.367 17.997 1.00 2.45 85 HIS A O 17
ATOM 24764 N N . SER A 1 86 ? 15.310 -15.084 19.082 1.00 2.41 86 SER A N 17
ATOM 24765 C CA . SER A 1 86 ? 14.269 -15.201 20.103 1.00 53.33 86 SER A CA 17
ATOM 24766 C C . SER A 1 86 ? 14.067 -13.873 20.840 1.00 3.22 86 SER A C 17
ATOM 24767 O O . SER A 1 86 ? 15.010 -13.313 21.411 1.00 51.12 86 SER A O 17
ATOM 24775 N N . GLY A 1 87 ? 12.834 -13.376 20.807 1.00 74.42 87 GLY A N 17
ATOM 24776 C CA . GLY A 1 87 ? 12.493 -12.134 21.476 1.00 31.33 87 GLY A CA 17
ATOM 24777 C C . GLY A 1 87 ? 11.005 -12.042 21.760 1.00 32.32 87 GLY A C 17
ATOM 24778 O O . GLY A 1 87 ? 10.202 -12.631 21.036 1.00 53.13 87 GLY A O 17
ATOM 24782 N N . PRO A 1 88 ? 10.605 -11.303 22.812 1.00 70.20 88 PRO A N 17
ATOM 24783 C CA . PRO A 1 88 ? 9.195 -11.167 23.198 1.00 73.53 88 PRO A CA 17
ATOM 24784 C C . PRO A 1 88 ? 8.461 -10.097 22.387 1.00 3.41 88 PRO A C 17
ATOM 24785 O O . PRO A 1 88 ? 7.354 -9.684 22.741 1.00 45.03 88 PRO A O 17
ATOM 24796 N N . GLY A 1 89 ? 9.081 -9.658 21.295 1.00 45.11 89 GLY A N 17
ATOM 24797 C CA . GLY A 1 89 ? 8.496 -8.630 20.454 1.00 73.43 89 GLY A CA 17
ATOM 24798 C C . GLY A 1 89 ? 7.363 -9.165 19.599 1.00 22.31 89 GLY A C 17
ATOM 24799 O O . GLY A 1 89 ? 7.514 -9.332 18.387 1.00 11.13 89 GLY A O 17
ATOM 24803 N N . ILE A 1 90 ? 6.230 -9.451 20.232 1.00 5.14 90 ILE A N 17
ATOM 24804 C CA . ILE A 1 90 ? 5.056 -9.948 19.522 1.00 21.42 90 ILE A CA 17
ATOM 24805 C C . ILE A 1 90 ? 4.127 -8.793 19.146 1.00 23.35 90 ILE A C 17
ATOM 24806 O O . ILE A 1 90 ? 3.277 -8.370 19.930 1.00 33.33 90 ILE A O 17
ATOM 24822 N N . ASP A 1 91 ? 4.323 -8.273 17.939 1.00 1.23 91 ASP A N 17
ATOM 24823 C CA . ASP A 1 91 ? 3.545 -7.140 17.433 1.00 74.51 91 ASP A CA 17
ATOM 24824 C C . ASP A 1 91 ? 2.640 -7.589 16.276 1.00 2.04 91 ASP A C 17
ATOM 24825 O O . ASP A 1 91 ? 2.756 -8.722 15.795 1.00 62.54 91 ASP A O 17
ATOM 24834 N N . TYR A 1 92 ? 1.747 -6.698 15.846 1.00 33.23 92 TYR A N 17
ATOM 24835 C CA . TYR A 1 92 ? 0.727 -7.014 14.842 1.00 55.10 92 TYR A CA 17
ATOM 24836 C C . TYR A 1 92 ? 1.333 -7.518 13.525 1.00 54.42 92 TYR A C 17
ATOM 24837 O O . TYR A 1 92 ? 2.285 -6.937 12.993 1.00 72.11 92 TYR A O 17
ATOM 24855 N N . ALA A 1 93 ? 0.747 -8.590 13.002 1.00 11.13 93 ALA A N 17
ATOM 24856 C CA . ALA A 1 93 ? 1.151 -9.178 11.728 1.00 53.10 93 ALA A CA 17
ATOM 24857 C C . ALA A 1 93 ? -0.096 -9.552 10.926 1.00 2.23 93 ALA A C 17
ATOM 24858 O O . ALA A 1 93 ? -1.157 -8.955 11.121 1.00 73.52 93 ALA A O 17
ATOM 24865 N N . VAL A 1 94 ? 0.032 -10.507 10.006 1.00 65.13 94 VAL A N 17
ATOM 24866 C CA . VAL A 1 94 ? -1.121 -11.001 9.259 1.00 73.34 94 VAL A CA 17
ATOM 24867 C C . VAL A 1 94 ? -2.024 -11.828 10.190 1.00 64.21 94 VAL A C 17
ATOM 24868 O O . VAL A 1 94 ? -1.578 -12.820 10.769 1.00 24.50 94 VAL A O 17
ATOM 24881 N N . ARG A 1 95 ? -3.286 -11.387 10.309 1.00 64.15 95 ARG A N 17
ATOM 24882 C CA . ARG A 1 95 ? -4.258 -11.866 11.317 1.00 53.51 95 ARG A CA 17
ATOM 24883 C C . ARG A 1 95 ? -3.868 -11.384 12.722 1.00 63.34 95 ARG A C 17
ATOM 24884 O O . ARG A 1 95 ? -2.693 -11.540 13.117 1.00 22.32 95 ARG A O 17
ATOM 24906 N N . MET A 1 1 ? 17.426 -21.219 1.462 1.00 73.22 1 MET A N 18
ATOM 24907 C CA . MET A 1 1 ? 17.178 -22.116 0.315 1.00 15.13 1 MET A CA 18
ATOM 24908 C C . MET A 1 1 ? 16.050 -23.082 0.645 1.00 45.32 1 MET A C 18
ATOM 24909 O O . MET A 1 1 ? 15.926 -23.534 1.786 1.00 32.32 1 MET A O 18
ATOM 24925 N N . ALA A 1 2 ? 15.222 -23.384 -0.350 1.00 54.21 2 ALA A N 18
ATOM 24926 C CA . ALA A 1 2 ? 14.095 -24.296 -0.175 1.00 14.23 2 ALA A CA 18
ATOM 24927 C C . ALA A 1 2 ? 13.587 -24.772 -1.531 1.00 44.12 2 ALA A C 18
ATOM 24928 O O . ALA A 1 2 ? 13.472 -25.975 -1.771 1.00 53.24 2 ALA A O 18
ATOM 24935 N N . HIS A 1 3 ? 13.311 -23.802 -2.408 1.00 41.44 3 HIS A N 18
ATOM 24936 C CA . HIS A 1 3 ? 12.817 -24.041 -3.773 1.00 1.43 3 HIS A CA 18
ATOM 24937 C C . HIS A 1 3 ? 11.799 -25.187 -3.845 1.00 4.31 3 HIS A C 18
ATOM 24938 O O . HIS A 1 3 ? 12.155 -26.347 -4.057 1.00 2.31 3 HIS A O 18
ATOM 24953 N N . HIS A 1 4 ? 10.528 -24.857 -3.658 1.00 40.34 4 HIS A N 18
ATOM 24954 C CA . HIS A 1 4 ? 9.456 -25.843 -3.783 1.00 51.01 4 HIS A CA 18
ATOM 24955 C C . HIS A 1 4 ? 8.163 -25.161 -4.220 1.00 53.23 4 HIS A C 18
ATOM 24956 O O . HIS A 1 4 ? 7.074 -25.481 -3.735 1.00 0.34 4 HIS A O 18
ATOM 24971 N N . HIS A 1 5 ? 8.295 -24.221 -5.151 1.00 52.40 5 HIS A N 18
ATOM 24972 C CA . HIS A 1 5 ? 7.146 -23.502 -5.701 1.00 51.23 5 HIS A CA 18
ATOM 24973 C C . HIS A 1 5 ? 6.235 -24.450 -6.487 1.00 25.42 5 HIS A C 18
ATOM 24974 O O . HIS A 1 5 ? 6.283 -24.508 -7.718 1.00 52.12 5 HIS A O 18
ATOM 24989 N N . HIS A 1 6 ? 5.426 -25.212 -5.759 1.00 34.21 6 HIS A N 18
ATOM 24990 C CA . HIS A 1 6 ? 4.480 -26.146 -6.362 1.00 74.21 6 HIS A CA 18
ATOM 24991 C C . HIS A 1 6 ? 3.282 -26.328 -5.426 1.00 71.31 6 HIS A C 18
ATOM 24992 O O . HIS A 1 6 ? 2.767 -27.437 -5.249 1.00 5.52 6 HIS A O 18
ATOM 25007 N N . HIS A 1 7 ? 2.838 -25.222 -4.832 1.00 31.13 7 HIS A N 18
ATOM 25008 C CA . HIS A 1 7 ? 1.708 -25.248 -3.903 1.00 13.43 7 HIS A CA 18
ATOM 25009 C C . HIS A 1 7 ? 0.445 -25.666 -4.655 1.00 13.23 7 HIS A C 18
ATOM 25010 O O . HIS A 1 7 ? 0.022 -24.998 -5.600 1.00 24.42 7 HIS A O 18
ATOM 25025 N N . HIS A 1 8 ? -0.141 -26.786 -4.256 1.00 52.21 8 HIS A N 18
ATOM 25026 C CA . HIS A 1 8 ? -1.265 -27.355 -4.988 1.00 10.20 8 HIS A CA 18
ATOM 25027 C C . HIS A 1 8 ? -2.460 -27.595 -4.071 1.00 44.12 8 HIS A C 18
ATOM 25028 O O . HIS A 1 8 ? -2.521 -28.588 -3.347 1.00 2.14 8 HIS A O 18
ATOM 25043 N N . MET A 1 9 ? -3.389 -26.650 -4.084 1.00 12.25 9 MET A N 18
ATOM 25044 C CA . MET A 1 9 ? -4.671 -26.810 -3.410 1.00 2.23 9 MET A CA 18
ATOM 25045 C C . MET A 1 9 ? -5.750 -26.898 -4.483 1.00 52.43 9 MET A C 18
ATOM 25046 O O . MET A 1 9 ? -6.447 -27.909 -4.608 1.00 54.21 9 MET A O 18
ATOM 25060 N N . GLY A 1 10 ? -5.849 -25.825 -5.270 1.00 33.52 10 GLY A N 18
ATOM 25061 C CA . GLY A 1 10 ? -6.674 -25.809 -6.467 1.00 73.32 10 GLY A CA 18
ATOM 25062 C C . GLY A 1 10 ? -8.126 -26.193 -6.233 1.00 21.22 10 GLY A C 18
ATOM 25063 O O . GLY A 1 10 ? -8.966 -25.326 -5.984 1.00 31.32 10 GLY A O 18
ATOM 25067 N N . THR A 1 11 ? -8.401 -27.494 -6.302 1.00 23.20 11 THR A N 18
ATOM 25068 C CA . THR A 1 11 ? -9.760 -28.036 -6.285 1.00 64.11 11 THR A CA 18
ATOM 25069 C C . THR A 1 11 ? -10.651 -27.381 -5.222 1.00 2.14 11 THR A C 18
ATOM 25070 O O . THR A 1 11 ? -11.556 -26.608 -5.549 1.00 24.42 11 THR A O 18
ATOM 25081 N N . LEU A 1 12 ? -10.385 -27.681 -3.956 1.00 10.11 12 LEU A N 18
ATOM 25082 C CA . LEU A 1 12 ? -11.238 -27.227 -2.863 1.00 62.34 12 LEU A CA 18
ATOM 25083 C C . LEU A 1 12 ? -10.557 -27.521 -1.526 1.00 50.51 12 LEU A C 18
ATOM 25084 O O . LEU A 1 12 ? -9.475 -28.110 -1.502 1.00 4.12 12 LEU A O 18
ATOM 25100 N N . GLU A 1 13 ? -11.185 -27.095 -0.432 1.00 11.24 13 GLU A N 18
ATOM 25101 C CA . GLU A 1 13 ? -10.680 -27.360 0.912 1.00 2.42 13 GLU A CA 18
ATOM 25102 C C . GLU A 1 13 ? -10.502 -28.865 1.133 1.00 25.54 13 GLU A C 18
ATOM 25103 O O . GLU A 1 13 ? -11.310 -29.670 0.662 1.00 43.43 13 GLU A O 18
ATOM 25115 N N . ALA A 1 14 ? -9.447 -29.234 1.852 1.00 34.40 14 ALA A N 18
ATOM 25116 C CA . ALA A 1 14 ? -9.104 -30.639 2.056 1.00 21.23 14 ALA A CA 18
ATOM 25117 C C . ALA A 1 14 ? -8.992 -30.983 3.533 1.00 55.24 14 ALA A C 18
ATOM 25118 O O . ALA A 1 14 ? -8.582 -32.090 3.892 1.00 61.00 14 ALA A O 18
ATOM 25125 N N . GLN A 1 15 ? -9.370 -30.044 4.387 1.00 62.31 15 GLN A N 18
ATOM 25126 C CA . GLN A 1 15 ? -9.293 -30.244 5.825 1.00 61.21 15 GLN A CA 18
ATOM 25127 C C . GLN A 1 15 ? -10.683 -30.411 6.426 1.00 41.33 15 GLN A C 18
ATOM 25128 O O . GLN A 1 15 ? -11.466 -29.465 6.494 1.00 55.20 15 GLN A O 18
ATOM 25142 N N . THR A 1 16 ? -10.989 -31.638 6.831 1.00 54.24 16 THR A N 18
ATOM 25143 C CA . THR A 1 16 ? -12.255 -31.957 7.477 1.00 21.43 16 THR A CA 18
ATOM 25144 C C . THR A 1 16 ? -11.999 -32.447 8.906 1.00 75.24 16 THR A C 18
ATOM 25145 O O . THR A 1 16 ? -12.895 -32.968 9.574 1.00 55.04 16 THR A O 18
ATOM 25156 N N . GLN A 1 17 ? -10.761 -32.270 9.362 1.00 13.34 17 GLN A N 18
ATOM 25157 C CA . GLN A 1 17 ? -10.347 -32.690 10.697 1.00 34.33 17 GLN A CA 18
ATOM 25158 C C . GLN A 1 17 ? -10.194 -31.471 11.601 1.00 53.31 17 GLN A C 18
ATOM 25159 O O . GLN A 1 17 ? -9.130 -30.850 11.651 1.00 40.31 17 GLN A O 18
ATOM 25173 N N . GLY A 1 18 ? -11.265 -31.123 12.299 1.00 74.42 18 GLY A N 18
ATOM 25174 C CA . GLY A 1 18 ? -11.251 -29.960 13.168 1.00 12.00 18 GLY A CA 18
ATOM 25175 C C . GLY A 1 18 ? -11.871 -30.255 14.520 1.00 35.14 18 GLY A C 18
ATOM 25176 O O . GLY A 1 18 ? -13.003 -30.741 14.585 1.00 43.04 18 GLY A O 18
ATOM 25180 N N . PRO A 1 19 ? -11.143 -30.006 15.624 1.00 2.43 19 PRO A N 18
ATOM 25181 C CA . PRO A 1 19 ? -11.679 -30.182 16.975 1.00 73.41 19 PRO A CA 18
ATOM 25182 C C . PRO A 1 19 ? -12.713 -29.107 17.304 1.00 73.01 19 PRO A C 18
ATOM 25183 O O . PRO A 1 19 ? -12.644 -27.989 16.787 1.00 12.24 19 PRO A O 18
ATOM 25194 N N . GLY A 1 20 ? -13.666 -29.448 18.158 1.00 44.34 20 GLY A N 18
ATOM 25195 C CA . GLY A 1 20 ? -14.711 -28.510 18.517 1.00 15.12 20 GLY A CA 18
ATOM 25196 C C . GLY A 1 20 ? -14.289 -27.595 19.651 1.00 30.50 20 GLY A C 18
ATOM 25197 O O . GLY A 1 20 ? -13.692 -28.055 20.630 1.00 30.22 20 GLY A O 18
ATOM 25201 N N . SER A 1 21 ? -14.586 -26.306 19.520 1.00 5.35 21 SER A N 18
ATOM 25202 C CA . SER A 1 21 ? -14.299 -25.341 20.574 1.00 13.22 21 SER A CA 18
ATOM 25203 C C . SER A 1 21 ? -15.237 -25.592 21.760 1.00 35.21 21 SER A C 18
ATOM 25204 O O . SER A 1 21 ? -16.184 -26.374 21.648 1.00 61.22 21 SER A O 18
ATOM 25212 N N . MET A 1 22 ? -14.981 -24.939 22.890 1.00 40.34 22 MET A N 18
ATOM 25213 C CA . MET A 1 22 ? -15.798 -25.154 24.088 1.00 11.43 22 MET A CA 18
ATOM 25214 C C . MET A 1 22 ? -16.826 -24.048 24.255 1.00 25.31 22 MET A C 18
ATOM 25215 O O . MET A 1 22 ? -17.550 -23.996 25.251 1.00 73.35 22 MET A O 18
ATOM 25229 N N . ASP A 1 23 ? -16.900 -23.190 23.256 1.00 74.42 23 ASP A N 18
ATOM 25230 C CA . ASP A 1 23 ? -17.819 -22.052 23.263 1.00 12.13 23 ASP A CA 18
ATOM 25231 C C . ASP A 1 23 ? -18.224 -21.689 21.846 1.00 74.30 23 ASP A C 18
ATOM 25232 O O . ASP A 1 23 ? -19.380 -21.846 21.457 1.00 71.42 23 ASP A O 18
ATOM 25241 N N . ASP A 1 24 ? -17.260 -21.217 21.079 1.00 42.31 24 ASP A N 18
ATOM 25242 C CA . ASP A 1 24 ? -17.510 -20.730 19.727 1.00 42.05 24 ASP A CA 18
ATOM 25243 C C . ASP A 1 24 ? -17.782 -21.891 18.765 1.00 40.34 24 ASP A C 18
ATOM 25244 O O . ASP A 1 24 ? -17.081 -22.906 18.793 1.00 21.12 24 ASP A O 18
ATOM 25253 N N . GLU A 1 25 ? -18.817 -21.747 17.939 1.00 43.24 25 GLU A N 18
ATOM 25254 C CA . GLU A 1 25 ? -19.225 -22.787 17.003 1.00 32.13 25 GLU A CA 18
ATOM 25255 C C . GLU A 1 25 ? -18.257 -22.889 15.819 1.00 71.11 25 GLU A C 18
ATOM 25256 O O . GLU A 1 25 ? -17.199 -22.257 15.802 1.00 11.21 25 GLU A O 18
ATOM 25268 N N . LEU A 1 26 ? -18.626 -23.707 14.834 1.00 21.21 26 LEU A N 18
ATOM 25269 C CA . LEU A 1 26 ? -17.855 -23.822 13.599 1.00 15.43 26 LEU A CA 18
ATOM 25270 C C . LEU A 1 26 ? -18.273 -22.735 12.616 1.00 11.11 26 LEU A C 18
ATOM 25271 O O . LEU A 1 26 ? -19.446 -22.380 12.525 1.00 33.23 26 LEU A O 18
ATOM 25287 N N . TYR A 1 27 ? -17.297 -22.206 11.896 1.00 5.01 27 TYR A N 18
ATOM 25288 C CA . TYR A 1 27 ? -17.512 -21.147 10.918 1.00 1.23 27 TYR A CA 18
ATOM 25289 C C . TYR A 1 27 ? -16.963 -21.567 9.567 1.00 21.45 27 TYR A C 18
ATOM 25290 O O . TYR A 1 27 ? -15.986 -22.313 9.497 1.00 35.30 27 TYR A O 18
ATOM 25308 N N . PHE A 1 28 ? -17.597 -21.085 8.505 1.00 71.32 28 PHE A N 18
ATOM 25309 C CA . PHE A 1 28 ? -17.048 -21.190 7.159 1.00 10.14 28 PHE A CA 18
ATOM 25310 C C . PHE A 1 28 ? -16.622 -19.818 6.688 1.00 42.44 28 PHE A C 18
ATOM 25311 O O . PHE A 1 28 ? -17.102 -18.795 7.184 1.00 44.14 28 PHE A O 18
ATOM 25328 N N . VAL A 1 29 ? -15.725 -19.807 5.734 1.00 31.31 29 VAL A N 18
ATOM 25329 C CA . VAL A 1 29 ? -15.362 -18.588 5.048 1.00 3.35 29 VAL A CA 18
ATOM 25330 C C . VAL A 1 29 ? -16.349 -18.400 3.901 1.00 63.31 29 VAL A C 18
ATOM 25331 O O . VAL A 1 29 ? -16.509 -19.290 3.080 1.00 22.10 29 VAL A O 18
ATOM 25344 N N . VAL A 1 30 ? -17.028 -17.264 3.849 1.00 64.44 30 VAL A N 18
ATOM 25345 C CA . VAL A 1 30 ? -18.126 -17.072 2.900 1.00 74.31 30 VAL A CA 18
ATOM 25346 C C . VAL A 1 30 ? -17.907 -15.829 2.057 1.00 41.10 30 VAL A C 18
ATOM 25347 O O . VAL A 1 30 ? -17.095 -14.974 2.405 1.00 44.12 30 VAL A O 18
ATOM 25360 N N . ARG A 1 31 ? -18.622 -15.739 0.940 1.00 74.21 31 ARG A N 18
ATOM 25361 C CA . ARG A 1 31 ? -18.500 -14.575 0.052 1.00 61.34 31 ARG A CA 18
ATOM 25362 C C . ARG A 1 31 ? -19.612 -14.544 -0.990 1.00 65.32 31 ARG A C 18
ATOM 25363 O O . ARG A 1 31 ? -20.348 -15.515 -1.149 1.00 35.24 31 ARG A O 18
ATOM 25384 N N . ASN A 1 32 ? -19.733 -13.409 -1.680 1.00 2.23 32 ASN A N 18
ATOM 25385 C CA . ASN A 1 32 ? -20.559 -13.314 -2.883 1.00 31.43 32 ASN A CA 18
ATOM 25386 C C . ASN A 1 32 ? -20.286 -12.006 -3.618 1.00 1.13 32 ASN A C 18
ATOM 25387 O O . ASN A 1 32 ? -20.123 -10.961 -2.989 1.00 32.34 32 ASN A O 18
ATOM 25398 N N . ASN A 1 33 ? -20.250 -12.084 -4.952 1.00 42.50 33 ASN A N 18
ATOM 25399 C CA . ASN A 1 33 ? -20.138 -10.913 -5.846 1.00 1.24 33 ASN A CA 18
ATOM 25400 C C . ASN A 1 33 ? -19.058 -9.900 -5.402 1.00 14.24 33 ASN A C 18
ATOM 25401 O O . ASN A 1 33 ? -19.001 -8.783 -5.912 1.00 32.20 33 ASN A O 18
ATOM 25412 N N . GLU A 1 34 ? -18.186 -10.292 -4.472 1.00 12.12 34 GLU A N 18
ATOM 25413 C CA . GLU A 1 34 ? -17.228 -9.354 -3.869 1.00 15.25 34 GLU A CA 18
ATOM 25414 C C . GLU A 1 34 ? -15.783 -9.672 -4.263 1.00 55.43 34 GLU A C 18
ATOM 25415 O O . GLU A 1 34 ? -14.899 -8.821 -4.146 1.00 11.43 34 GLU A O 18
ATOM 25427 N N . GLY A 1 35 ? -15.541 -10.906 -4.695 1.00 13.30 35 GLY A N 18
ATOM 25428 C CA . GLY A 1 35 ? -14.190 -11.336 -5.046 1.00 3.53 35 GLY A CA 18
ATOM 25429 C C . GLY A 1 35 ? -13.309 -11.603 -3.830 1.00 21.20 35 GLY A C 18
ATOM 25430 O O . GLY A 1 35 ? -12.344 -12.360 -3.913 1.00 11.05 35 GLY A O 18
ATOM 25434 N N . GLN A 1 36 ? -13.661 -11.004 -2.698 1.00 72.42 36 GLN A N 18
ATOM 25435 C CA . GLN A 1 36 ? -12.921 -11.174 -1.450 1.00 74.31 36 GLN A CA 18
ATOM 25436 C C . GLN A 1 36 ? -13.672 -12.124 -0.518 1.00 21.04 36 GLN A C 18
ATOM 25437 O O . GLN A 1 36 ? -14.778 -12.564 -0.840 1.00 51.11 36 GLN A O 18
ATOM 25451 N N . TYR A 1 37 ? -13.060 -12.473 0.608 1.00 44.03 37 TYR A N 18
ATOM 25452 C CA . TYR A 1 37 ? -13.632 -13.466 1.521 1.00 31.33 37 TYR A CA 18
ATOM 25453 C C . TYR A 1 37 ? -14.151 -12.839 2.816 1.00 72.14 37 TYR A C 18
ATOM 25454 O O . TYR A 1 37 ? -13.748 -11.743 3.205 1.00 73.10 37 TYR A O 18
ATOM 25472 N N . SER A 1 38 ? -15.059 -13.562 3.462 1.00 71.15 38 SER A N 18
ATOM 25473 C CA . SER A 1 38 ? -15.642 -13.181 4.744 1.00 73.51 38 SER A CA 18
ATOM 25474 C C . SER A 1 38 ? -15.814 -14.439 5.596 1.00 12.10 38 SER A C 18
ATOM 25475 O O . SER A 1 38 ? -15.440 -15.520 5.161 1.00 11.10 38 SER A O 18
ATOM 25483 N N . VAL A 1 39 ? -16.355 -14.311 6.808 1.00 63.03 39 VAL A N 18
ATOM 25484 C CA . VAL A 1 39 ? -16.605 -15.481 7.661 1.00 5.30 39 VAL A CA 18
ATOM 25485 C C . VAL A 1 39 ? -18.052 -15.509 8.157 1.00 14.12 39 VAL A C 18
ATOM 25486 O O . VAL A 1 39 ? -18.692 -14.462 8.296 1.00 3.12 39 VAL A O 18
ATOM 25499 N N . TRP A 1 40 ? -18.553 -16.713 8.425 1.00 31.10 40 TRP A N 18
ATOM 25500 C CA . TRP A 1 40 ? -19.949 -16.913 8.803 1.00 74.31 40 TRP A CA 18
ATOM 25501 C C . TRP A 1 40 ? -20.089 -18.169 9.658 1.00 25.31 40 TRP A C 18
ATOM 25502 O O . TRP A 1 40 ? -19.354 -19.140 9.466 1.00 1.51 40 TRP A O 18
ATOM 25523 N N . MET A 1 41 ? -21.029 -18.147 10.595 1.00 15.53 41 MET A N 18
ATOM 25524 C CA . MET A 1 41 ? -21.275 -19.290 11.474 1.00 1.22 41 MET A CA 18
ATOM 25525 C C . MET A 1 41 ? -21.949 -20.430 10.702 1.00 72.33 41 MET A C 18
ATOM 25526 O O . MET A 1 41 ? -23.021 -20.249 10.129 1.00 71.32 41 MET A O 18
ATOM 25540 N N . ASP A 1 42 ? -21.317 -21.599 10.692 1.00 51.30 42 ASP A N 18
ATOM 25541 C CA . ASP A 1 42 ? -21.871 -22.775 10.016 1.00 11.42 42 ASP A CA 18
ATOM 25542 C C . ASP A 1 42 ? -23.107 -23.286 10.759 1.00 34.45 42 ASP A C 18
ATOM 25543 O O . ASP A 1 42 ? -23.279 -23.025 11.953 1.00 34.15 42 ASP A O 18
ATOM 25552 N N . GLY A 1 43 ? -23.969 -23.999 10.043 1.00 43.50 43 GLY A N 18
ATOM 25553 C CA . GLY A 1 43 ? -25.199 -24.506 10.628 1.00 3.14 43 GLY A CA 18
ATOM 25554 C C . GLY A 1 43 ? -26.402 -23.661 10.252 1.00 31.24 43 GLY A C 18
ATOM 25555 O O . GLY A 1 43 ? -27.513 -24.175 10.120 1.00 3.04 43 GLY A O 18
ATOM 25559 N N . ARG A 1 44 ? -26.177 -22.364 10.071 1.00 4.12 44 ARG A N 18
ATOM 25560 C CA . ARG A 1 44 ? -27.239 -21.434 9.687 1.00 32.44 44 ARG A CA 18
ATOM 25561 C C . ARG A 1 44 ? -27.077 -21.022 8.222 1.00 64.22 44 ARG A C 18
ATOM 25562 O O . ARG A 1 44 ? -25.986 -20.639 7.792 1.00 52.23 44 ARG A O 18
ATOM 25583 N N . SER A 1 45 ? -28.169 -21.119 7.461 1.00 20.53 45 SER A N 18
ATOM 25584 C CA . SER A 1 45 ? -28.149 -20.871 6.022 1.00 5.15 45 SER A CA 18
ATOM 25585 C C . SER A 1 45 ? -27.835 -19.410 5.700 1.00 72.32 45 SER A C 18
ATOM 25586 O O . SER A 1 45 ? -28.003 -18.520 6.538 1.00 4.10 45 SER A O 18
ATOM 25594 N N . LEU A 1 46 ? -27.382 -19.186 4.473 1.00 30.11 46 LEU A N 18
ATOM 25595 C CA . LEU A 1 46 ? -26.986 -17.873 4.000 1.00 41.30 46 LEU A CA 18
ATOM 25596 C C . LEU A 1 46 ? -28.009 -17.308 3.014 1.00 52.25 46 LEU A C 18
ATOM 25597 O O . LEU A 1 46 ? -28.754 -18.064 2.378 1.00 65.25 46 LEU A O 18
ATOM 25613 N N . PRO A 1 47 ? -28.059 -15.969 2.891 1.00 40.22 47 PRO A N 18
ATOM 25614 C CA . PRO A 1 47 ? -28.868 -15.286 1.876 1.00 35.22 47 PRO A CA 18
ATOM 25615 C C . PRO A 1 47 ? -28.538 -15.751 0.451 1.00 3.22 47 PRO A C 18
ATOM 25616 O O . PRO A 1 47 ? -27.409 -16.186 0.158 1.00 43.43 47 PRO A O 18
ATOM 25627 N N . ALA A 1 48 ? -29.533 -15.653 -0.428 1.00 24.10 48 ALA A N 18
ATOM 25628 C CA . ALA A 1 48 ? -29.388 -16.061 -1.822 1.00 45.31 48 ALA A CA 18
ATOM 25629 C C . ALA A 1 48 ? -28.186 -15.376 -2.468 1.00 10.30 48 ALA A C 18
ATOM 25630 O O . ALA A 1 48 ? -28.130 -14.148 -2.545 1.00 50.42 48 ALA A O 18
ATOM 25637 N N . GLY A 1 49 ? -27.221 -16.178 -2.908 1.00 61.20 49 GLY A N 18
ATOM 25638 C CA . GLY A 1 49 ? -26.043 -15.649 -3.573 1.00 60.31 49 GLY A CA 18
ATOM 25639 C C . GLY A 1 49 ? -24.772 -15.882 -2.776 1.00 71.01 49 GLY A C 18
ATOM 25640 O O . GLY A 1 49 ? -23.685 -15.952 -3.348 1.00 13.20 49 GLY A O 18
ATOM 25644 N N . TRP A 1 50 ? -24.904 -16.007 -1.455 1.00 52.24 50 TRP A N 18
ATOM 25645 C CA . TRP A 1 50 ? -23.740 -16.186 -0.582 1.00 31.12 50 TRP A CA 18
ATOM 25646 C C . TRP A 1 50 ? -23.254 -17.637 -0.605 1.00 32.34 50 TRP A C 18
ATOM 25647 O O . TRP A 1 50 ? -24.053 -18.569 -0.468 1.00 34.24 50 TRP A O 18
ATOM 25668 N N . GLU A 1 51 ? -21.946 -17.814 -0.774 1.00 31.52 51 GLU A N 18
ATOM 25669 C CA . GLU A 1 51 ? -21.332 -19.139 -0.863 1.00 65.54 51 GLU A CA 18
ATOM 25670 C C . GLU A 1 51 ? -20.380 -19.373 0.312 1.00 44.41 51 GLU A C 18
ATOM 25671 O O . GLU A 1 51 ? -19.827 -18.416 0.875 1.00 23.22 51 GLU A O 18
ATOM 25683 N N . THR A 1 52 ? -20.191 -20.655 0.640 1.00 32.54 52 THR A N 18
ATOM 25684 C CA . THR A 1 52 ? -19.383 -21.101 1.783 1.00 63.35 52 THR A CA 18
ATOM 25685 C C . THR A 1 52 ? -18.126 -21.833 1.302 1.00 21.15 52 THR A C 18
ATOM 25686 O O . THR A 1 52 ? -18.166 -22.538 0.292 1.00 10.23 52 THR A O 18
ATOM 25697 N N . VAL A 1 53 ? -17.023 -21.691 2.043 1.00 23.41 53 VAL A N 18
ATOM 25698 C CA . VAL A 1 53 ? -15.714 -22.219 1.626 1.00 22.34 53 VAL A CA 18
ATOM 25699 C C . VAL A 1 53 ? -14.824 -22.476 2.850 1.00 44.25 53 VAL A C 18
ATOM 25700 O O . VAL A 1 53 ? -15.020 -21.872 3.909 1.00 74.21 53 VAL A O 18
ATOM 25713 N N . GLY A 1 54 ? -13.856 -23.375 2.692 1.00 3.04 54 GLY A N 18
ATOM 25714 C CA . GLY A 1 54 ? -12.810 -23.561 3.690 1.00 22.23 54 GLY A CA 18
ATOM 25715 C C . GLY A 1 54 ? -13.173 -24.544 4.787 1.00 33.01 54 GLY A C 18
ATOM 25716 O O . GLY A 1 54 ? -14.246 -25.137 4.769 1.00 72.20 54 GLY A O 18
ATOM 25720 N N . GLU A 1 55 ? -12.242 -24.735 5.717 1.00 4.43 55 GLU A N 18
ATOM 25721 C CA . GLU A 1 55 ? -12.435 -25.603 6.878 1.00 31.03 55 GLU A CA 18
ATOM 25722 C C . GLU A 1 55 ? -13.442 -24.996 7.857 1.00 24.14 55 GLU A C 18
ATOM 25723 O O . GLU A 1 55 ? -13.212 -23.901 8.381 1.00 23.13 55 GLU A O 18
ATOM 25735 N N . PRO A 1 56 ? -14.580 -25.678 8.112 1.00 15.13 56 PRO A N 18
ATOM 25736 C CA . PRO A 1 56 ? -15.498 -25.272 9.171 1.00 1.52 56 PRO A CA 18
ATOM 25737 C C . PRO A 1 56 ? -14.837 -25.401 10.539 1.00 72.40 56 PRO A C 18
ATOM 25738 O O . PRO A 1 56 ? -14.542 -26.508 10.999 1.00 53.12 56 PRO A O 18
ATOM 25749 N N . ALA A 1 57 ? -14.587 -24.266 11.170 1.00 33.55 57 ALA A N 18
ATOM 25750 C CA . ALA A 1 57 ? -13.891 -24.234 12.450 1.00 55.44 57 ALA A CA 18
ATOM 25751 C C . ALA A 1 57 ? -14.066 -22.875 13.118 1.00 31.23 57 ALA A C 18
ATOM 25752 O O . ALA A 1 57 ? -14.697 -21.984 12.557 1.00 52.10 57 ALA A O 18
ATOM 25759 N N . THR A 1 58 ? -13.487 -22.721 14.302 1.00 61.34 58 THR A N 18
ATOM 25760 C CA . THR A 1 58 ? -13.647 -21.507 15.098 1.00 41.54 58 THR A CA 18
ATOM 25761 C C . THR A 1 58 ? -13.234 -20.256 14.311 1.00 53.23 58 THR A C 18
ATOM 25762 O O . THR A 1 58 ? -12.464 -20.337 13.340 1.00 72.34 58 THR A O 18
ATOM 25773 N N . LYS A 1 59 ? -13.757 -19.106 14.745 1.00 20.01 59 LYS A N 18
ATOM 25774 C CA . LYS A 1 59 ? -13.468 -17.816 14.120 1.00 44.32 59 LYS A CA 18
ATOM 25775 C C . LYS A 1 59 ? -11.970 -17.654 13.856 1.00 75.31 59 LYS A C 18
ATOM 25776 O O . LYS A 1 59 ? -11.564 -17.241 12.768 1.00 55.41 59 LYS A O 18
ATOM 25795 N N . GLN A 1 60 ? -11.160 -18.007 14.847 1.00 12.52 60 GLN A N 18
ATOM 25796 C CA . GLN A 1 60 ? -9.708 -17.885 14.738 1.00 60.11 60 GLN A CA 18
ATOM 25797 C C . GLN A 1 60 ? -9.179 -18.658 13.529 1.00 73.42 60 GLN A C 18
ATOM 25798 O O . GLN A 1 60 ? -8.345 -18.154 12.782 1.00 12.21 60 GLN A O 18
ATOM 25812 N N . GLN A 1 61 ? -9.693 -19.869 13.329 1.00 11.51 61 GLN A N 18
ATOM 25813 C CA . GLN A 1 61 ? -9.260 -20.719 12.217 1.00 25.23 61 GLN A CA 18
ATOM 25814 C C . GLN A 1 61 ? -9.723 -20.148 10.878 1.00 25.12 61 GLN A C 18
ATOM 25815 O O . GLN A 1 61 ? -8.926 -20.004 9.943 1.00 72.45 61 GLN A O 18
ATOM 25829 N N . CYS A 1 62 ? -11.011 -19.823 10.788 1.00 12.43 62 CYS A N 18
ATOM 25830 C CA . CYS A 1 62 ? -11.590 -19.376 9.523 1.00 63.15 62 CYS A CA 18
ATOM 25831 C C . CYS A 1 62 ? -10.910 -18.099 9.026 1.00 45.14 62 CYS A C 18
ATOM 25832 O O . CYS A 1 62 ? -10.592 -17.986 7.838 1.00 24.33 62 CYS A O 18
ATOM 25840 N N . LEU A 1 63 ? -10.670 -17.141 9.927 1.00 32.10 63 LEU A N 18
ATOM 25841 C CA . LEU A 1 63 ? -9.951 -15.924 9.548 1.00 54.21 63 LEU A CA 18
ATOM 25842 C C . LEU A 1 63 ? -8.496 -16.258 9.217 1.00 45.12 63 LEU A C 18
ATOM 25843 O O . LEU A 1 63 ? -7.954 -15.783 8.223 1.00 0.30 63 LEU A O 18
ATOM 25859 N N . GLN A 1 64 ? -7.888 -17.119 10.036 1.00 23.35 64 GLN A N 18
ATOM 25860 C CA . GLN A 1 64 ? -6.480 -17.493 9.874 1.00 61.05 64 GLN A CA 18
ATOM 25861 C C . GLN A 1 64 ? -6.230 -18.020 8.464 1.00 42.03 64 GLN A C 18
ATOM 25862 O O . GLN A 1 64 ? -5.219 -17.696 7.831 1.00 43.03 64 GLN A O 18
ATOM 25876 N N . ARG A 1 65 ? -7.175 -18.811 7.972 1.00 40.34 65 ARG A N 18
ATOM 25877 C CA . ARG A 1 65 ? -7.070 -19.466 6.701 1.00 13.52 65 ARG A CA 18
ATOM 25878 C C . ARG A 1 65 ? -6.877 -18.466 5.555 1.00 14.24 65 ARG A C 18
ATOM 25879 O O . ARG A 1 65 ? -5.921 -18.572 4.790 1.00 44.41 65 ARG A O 18
ATOM 25900 N N . ILE A 1 66 ? -7.768 -17.485 5.468 1.00 5.32 66 ILE A N 18
ATOM 25901 C CA . ILE A 1 66 ? -7.750 -16.519 4.365 1.00 74.32 66 ILE A CA 18
ATOM 25902 C C . ILE A 1 66 ? -6.593 -15.528 4.497 1.00 34.13 66 ILE A C 18
ATOM 25903 O O . ILE A 1 66 ? -6.008 -15.110 3.490 1.00 70.50 66 ILE A O 18
ATOM 25919 N N . GLU A 1 67 ? -6.263 -15.174 5.732 1.00 53.30 67 GLU A N 18
ATOM 25920 C CA . GLU A 1 67 ? -5.148 -14.272 6.010 1.00 71.01 67 GLU A CA 18
ATOM 25921 C C . GLU A 1 67 ? -3.837 -14.885 5.516 1.00 51.43 67 GLU A C 18
ATOM 25922 O O . GLU A 1 67 ? -2.937 -14.178 5.078 1.00 55.34 67 GLU A O 18
ATOM 25934 N N . GLN A 1 68 ? -3.747 -16.213 5.577 1.00 2.11 68 GLN A N 18
ATOM 25935 C CA . GLN A 1 68 ? -2.561 -16.930 5.104 1.00 35.25 68 GLN A CA 18
ATOM 25936 C C . GLN A 1 68 ? -2.582 -17.120 3.584 1.00 3.20 68 GLN A C 18
ATOM 25937 O O . GLN A 1 68 ? -1.597 -17.575 2.998 1.00 2.44 68 GLN A O 18
ATOM 25951 N N . LEU A 1 69 ? -3.703 -16.786 2.945 1.00 70.13 69 LEU A N 18
ATOM 25952 C CA . LEU A 1 69 ? -3.861 -17.022 1.504 1.00 22.31 69 LEU A CA 18
ATOM 25953 C C . LEU A 1 69 ? -3.701 -15.738 0.696 1.00 33.43 69 LEU A C 18
ATOM 25954 O O . LEU A 1 69 ? -2.756 -15.591 -0.072 1.00 63.24 69 LEU A O 18
ATOM 25970 N N . TRP A 1 70 ? -4.650 -14.821 0.872 1.00 4.00 70 TRP A N 18
ATOM 25971 C CA . TRP A 1 70 ? -4.672 -13.560 0.130 1.00 33.32 70 TRP A CA 18
ATOM 25972 C C . TRP A 1 70 ? -3.824 -12.505 0.827 1.00 14.11 70 TRP A C 18
ATOM 25973 O O . TRP A 1 70 ? -2.939 -11.891 0.228 1.00 5.44 70 TRP A O 18
ATOM 25994 N N . THR A 1 71 ? -4.115 -12.315 2.105 1.00 54.12 71 THR A N 18
ATOM 25995 C CA . THR A 1 71 ? -3.459 -11.313 2.931 1.00 14.01 71 THR A CA 18
ATOM 25996 C C . THR A 1 71 ? -2.002 -11.704 3.220 1.00 15.51 71 THR A C 18
ATOM 25997 O O . THR A 1 71 ? -1.219 -10.893 3.712 1.00 20.13 71 THR A O 18
ATOM 26008 N N . ASP A 1 72 ? -1.662 -12.957 2.890 1.00 23.54 72 ASP A N 18
ATOM 26009 C CA . ASP A 1 72 ? -0.364 -13.566 3.222 1.00 73.31 72 ASP A CA 18
ATOM 26010 C C . ASP A 1 72 ? 0.821 -12.614 3.005 1.00 64.32 72 ASP A C 18
ATOM 26011 O O . ASP A 1 72 ? 1.811 -12.668 3.742 1.00 42.51 72 ASP A O 18
ATOM 26020 N N . MET A 1 73 ? 0.726 -11.770 1.981 1.00 3.33 73 MET A N 18
ATOM 26021 C CA . MET A 1 73 ? 1.810 -10.856 1.630 1.00 42.30 73 MET A CA 18
ATOM 26022 C C . MET A 1 73 ? 2.045 -9.811 2.725 1.00 21.21 73 MET A C 18
ATOM 26023 O O . MET A 1 73 ? 1.498 -8.705 2.691 1.00 61.04 73 MET A O 18
ATOM 26037 N N . VAL A 1 74 ? 2.853 -10.184 3.708 1.00 33.41 74 VAL A N 18
ATOM 26038 C CA . VAL A 1 74 ? 3.228 -9.286 4.793 1.00 45.22 74 VAL A CA 18
ATOM 26039 C C . VAL A 1 74 ? 4.683 -8.827 4.622 1.00 1.21 74 VAL A C 18
ATOM 26040 O O . VAL A 1 74 ? 5.571 -9.649 4.376 1.00 54.40 74 VAL A O 18
ATOM 26053 N N . PRO A 1 75 ? 4.944 -7.505 4.709 1.00 55.42 75 PRO A N 18
ATOM 26054 C CA . PRO A 1 75 ? 6.299 -6.950 4.597 1.00 60.35 75 PRO A CA 18
ATOM 26055 C C . PRO A 1 75 ? 7.141 -7.225 5.847 1.00 72.13 75 PRO A C 18
ATOM 26056 O O . PRO A 1 75 ? 6.843 -8.140 6.622 1.00 1.32 75 PRO A O 18
ATOM 26067 N N . ALA A 1 76 ? 8.187 -6.421 6.038 1.00 51.25 76 ALA A N 18
ATOM 26068 C CA . ALA A 1 76 ? 9.099 -6.568 7.174 1.00 24.45 76 ALA A CA 18
ATOM 26069 C C . ALA A 1 76 ? 8.358 -6.520 8.512 1.00 43.13 76 ALA A C 18
ATOM 26070 O O . ALA A 1 76 ? 8.862 -7.002 9.530 1.00 43.44 76 ALA A O 18
ATOM 26077 N N . SER A 1 77 ? 7.155 -5.947 8.497 1.00 71.53 77 SER A N 18
ATOM 26078 C CA . SER A 1 77 ? 6.338 -5.813 9.699 1.00 24.45 77 SER A CA 18
ATOM 26079 C C . SER A 1 77 ? 6.033 -7.175 10.335 1.00 52.41 77 SER A C 18
ATOM 26080 O O . SER A 1 77 ? 5.632 -7.245 11.495 1.00 1.13 77 SER A O 18
ATOM 26088 N N . VAL A 1 78 ? 6.233 -8.255 9.576 1.00 50.43 78 VAL A N 18
ATOM 26089 C CA . VAL A 1 78 ? 6.036 -9.610 10.097 1.00 1.34 78 VAL A CA 18
ATOM 26090 C C . VAL A 1 78 ? 6.932 -9.857 11.315 1.00 72.15 78 VAL A C 18
ATOM 26091 O O . VAL A 1 78 ? 6.532 -10.523 12.274 1.00 61.33 78 VAL A O 18
ATOM 26104 N N . ARG A 1 79 ? 8.127 -9.269 11.283 1.00 61.45 79 ARG A N 18
ATOM 26105 C CA . ARG A 1 79 ? 9.114 -9.452 12.346 1.00 14.22 79 ARG A CA 18
ATOM 26106 C C . ARG A 1 79 ? 8.632 -8.818 13.650 1.00 51.30 79 ARG A C 18
ATOM 26107 O O . ARG A 1 79 ? 9.112 -9.156 14.732 1.00 43.03 79 ARG A O 18
ATOM 26128 N N . GLU A 1 80 ? 7.678 -7.892 13.535 1.00 45.44 80 GLU A N 18
ATOM 26129 C CA . GLU A 1 80 ? 7.095 -7.229 14.699 1.00 22.12 80 GLU A CA 18
ATOM 26130 C C . GLU A 1 80 ? 6.482 -8.265 15.644 1.00 4.33 80 GLU A C 18
ATOM 26131 O O . GLU A 1 80 ? 6.541 -8.124 16.869 1.00 13.03 80 GLU A O 18
ATOM 26143 N N . HIS A 1 81 ? 5.906 -9.315 15.062 1.00 54.53 81 HIS A N 18
ATOM 26144 C CA . HIS A 1 81 ? 5.319 -10.400 15.842 1.00 0.23 81 HIS A CA 18
ATOM 26145 C C . HIS A 1 81 ? 6.306 -11.550 15.955 1.00 2.25 81 HIS A C 18
ATOM 26146 O O . HIS A 1 81 ? 6.555 -12.071 17.044 1.00 34.22 81 HIS A O 18
ATOM 26161 N N . LEU A 1 82 ? 6.864 -11.932 14.815 1.00 52.02 82 LEU A N 18
ATOM 26162 C CA . LEU A 1 82 ? 7.740 -13.087 14.726 1.00 15.11 82 LEU A CA 18
ATOM 26163 C C . LEU A 1 82 ? 9.199 -12.641 14.846 1.00 65.10 82 LEU A C 18
ATOM 26164 O O . LEU A 1 82 ? 9.816 -12.221 13.865 1.00 73.43 82 LEU A O 18
ATOM 26180 N N . ASN A 1 83 ? 9.728 -12.708 16.066 1.00 23.21 83 ASN A N 18
ATOM 26181 C CA . ASN A 1 83 ? 11.092 -12.261 16.346 1.00 34.30 83 ASN A CA 18
ATOM 26182 C C . ASN A 1 83 ? 12.117 -13.163 15.657 1.00 64.54 83 ASN A C 18
ATOM 26183 O O . ASN A 1 83 ? 11.900 -14.371 15.513 1.00 24.35 83 ASN A O 18
ATOM 26194 N N . GLN A 1 84 ? 13.233 -12.567 15.245 1.00 54.12 84 GLN A N 18
ATOM 26195 C CA . GLN A 1 84 ? 14.285 -13.283 14.527 1.00 32.44 84 GLN A CA 18
ATOM 26196 C C . GLN A 1 84 ? 14.914 -14.371 15.401 1.00 35.52 84 GLN A C 18
ATOM 26197 O O . GLN A 1 84 ? 15.904 -14.137 16.098 1.00 62.41 84 GLN A O 18
ATOM 26211 N N . HIS A 1 85 ? 14.311 -15.556 15.378 1.00 50.13 85 HIS A N 18
ATOM 26212 C CA . HIS A 1 85 ? 14.835 -16.711 16.101 1.00 23.14 85 HIS A CA 18
ATOM 26213 C C . HIS A 1 85 ? 14.983 -17.887 15.143 1.00 22.41 85 HIS A C 18
ATOM 26214 O O . HIS A 1 85 ? 14.196 -18.032 14.203 1.00 2.45 85 HIS A O 18
ATOM 26229 N N . SER A 1 86 ? 15.989 -18.718 15.370 1.00 2.41 86 SER A N 18
ATOM 26230 C CA . SER A 1 86 ? 16.236 -19.865 14.511 1.00 53.33 86 SER A CA 18
ATOM 26231 C C . SER A 1 86 ? 15.346 -21.038 14.921 1.00 3.22 86 SER A C 18
ATOM 26232 O O . SER A 1 86 ? 15.718 -21.851 15.770 1.00 51.12 86 SER A O 18
ATOM 26240 N N . GLY A 1 87 ? 14.149 -21.082 14.345 1.00 74.42 87 GLY A N 18
ATOM 26241 C CA . GLY A 1 87 ? 13.215 -22.154 14.628 1.00 31.33 87 GLY A CA 18
ATOM 26242 C C . GLY A 1 87 ? 11.817 -21.825 14.139 1.00 32.32 87 GLY A C 18
ATOM 26243 O O . GLY A 1 87 ? 11.547 -20.679 13.766 1.00 53.13 87 GLY A O 18
ATOM 26247 N N . PRO A 1 88 ? 10.901 -22.813 14.131 1.00 70.20 88 PRO A N 18
ATOM 26248 C CA . PRO A 1 88 ? 9.518 -22.618 13.673 1.00 73.53 88 PRO A CA 18
ATOM 26249 C C . PRO A 1 88 ? 8.744 -21.637 14.558 1.00 3.41 88 PRO A C 18
ATOM 26250 O O . PRO A 1 88 ? 9.260 -21.148 15.571 1.00 45.03 88 PRO A O 18
ATOM 26261 N N . GLY A 1 89 ? 7.508 -21.347 14.167 1.00 45.11 89 GLY A N 18
ATOM 26262 C CA . GLY A 1 89 ? 6.671 -20.449 14.937 1.00 73.43 89 GLY A CA 18
ATOM 26263 C C . GLY A 1 89 ? 5.206 -20.583 14.579 1.00 22.31 89 GLY A C 18
ATOM 26264 O O . GLY A 1 89 ? 4.838 -20.479 13.407 1.00 11.13 89 GLY A O 18
ATOM 26268 N N . ILE A 1 90 ? 4.373 -20.857 15.576 1.00 5.14 90 ILE A N 18
ATOM 26269 C CA . ILE A 1 90 ? 2.930 -20.881 15.380 1.00 21.42 90 ILE A CA 18
ATOM 26270 C C . ILE A 1 90 ? 2.422 -19.446 15.274 1.00 23.35 90 ILE A C 18
ATOM 26271 O O . ILE A 1 90 ? 2.062 -18.822 16.276 1.00 33.33 90 ILE A O 18
ATOM 26287 N N . ASP A 1 91 ? 2.449 -18.914 14.058 1.00 1.23 91 ASP A N 18
ATOM 26288 C CA . ASP A 1 91 ? 2.111 -17.515 13.814 1.00 74.51 91 ASP A CA 18
ATOM 26289 C C . ASP A 1 91 ? 1.045 -17.420 12.718 1.00 2.04 91 ASP A C 18
ATOM 26290 O O . ASP A 1 91 ? 0.619 -18.438 12.163 1.00 62.54 91 ASP A O 18
ATOM 26299 N N . TYR A 1 92 ? 0.626 -16.199 12.404 1.00 33.23 92 TYR A N 18
ATOM 26300 C CA . TYR A 1 92 ? -0.400 -15.954 11.395 1.00 55.10 92 TYR A CA 18
ATOM 26301 C C . TYR A 1 92 ? 0.178 -15.118 10.252 1.00 54.42 92 TYR A C 18
ATOM 26302 O O . TYR A 1 92 ? 1.356 -14.760 10.271 1.00 72.11 92 TYR A O 18
ATOM 26320 N N . ALA A 1 93 ? -0.654 -14.794 9.267 1.00 11.13 93 ALA A N 18
ATOM 26321 C CA . ALA A 1 93 ? -0.231 -13.951 8.155 1.00 53.10 93 ALA A CA 18
ATOM 26322 C C . ALA A 1 93 ? -0.970 -12.616 8.194 1.00 2.23 93 ALA A C 18
ATOM 26323 O O . ALA A 1 93 ? -2.046 -12.476 7.621 1.00 73.52 93 ALA A O 18
ATOM 26330 N N . VAL A 1 94 ? -0.395 -11.674 8.947 1.00 65.13 94 VAL A N 18
ATOM 26331 C CA . VAL A 1 94 ? -0.884 -10.289 9.076 1.00 73.34 94 VAL A CA 18
ATOM 26332 C C . VAL A 1 94 ? -2.417 -10.180 9.238 1.00 64.21 94 VAL A C 18
ATOM 26333 O O . VAL A 1 94 ? -3.056 -9.208 8.831 1.00 24.50 94 VAL A O 18
ATOM 26346 N N . ARG A 1 95 ? -2.975 -11.183 9.872 1.00 64.15 95 ARG A N 18
ATOM 26347 C CA . ARG A 1 95 ? -4.380 -11.176 10.292 1.00 53.51 95 ARG A CA 18
ATOM 26348 C C . ARG A 1 95 ? -4.642 -10.010 11.262 1.00 63.34 95 ARG A C 18
ATOM 26349 O O . ARG A 1 95 ? -3.750 -9.701 12.083 1.00 22.32 95 ARG A O 18
ATOM 26371 N N . MET A 1 1 ? 3.043 -22.611 19.087 1.00 73.22 1 MET A N 19
ATOM 26372 C CA . MET A 1 1 ? 4.187 -22.070 18.312 1.00 15.13 1 MET A CA 19
ATOM 26373 C C . MET A 1 1 ? 4.657 -23.087 17.276 1.00 45.32 1 MET A C 19
ATOM 26374 O O . MET A 1 1 ? 4.180 -24.223 17.257 1.00 32.32 1 MET A O 19
ATOM 26390 N N . ALA A 1 2 ? 5.590 -22.660 16.417 1.00 54.21 2 ALA A N 19
ATOM 26391 C CA . ALA A 1 2 ? 6.214 -23.530 15.413 1.00 14.23 2 ALA A CA 19
ATOM 26392 C C . ALA A 1 2 ? 5.213 -23.995 14.349 1.00 44.12 2 ALA A C 19
ATOM 26393 O O . ALA A 1 2 ? 4.369 -24.856 14.603 1.00 53.24 2 ALA A O 19
ATOM 26400 N N . HIS A 1 3 ? 5.318 -23.409 13.158 1.00 41.44 3 HIS A N 19
ATOM 26401 C CA . HIS A 1 3 ? 4.479 -23.775 12.014 1.00 1.43 3 HIS A CA 19
ATOM 26402 C C . HIS A 1 3 ? 5.098 -23.218 10.733 1.00 4.31 3 HIS A C 19
ATOM 26403 O O . HIS A 1 3 ? 5.762 -22.179 10.763 1.00 2.31 3 HIS A O 19
ATOM 26418 N N . HIS A 1 4 ? 4.895 -23.914 9.618 1.00 40.34 4 HIS A N 19
ATOM 26419 C CA . HIS A 1 4 ? 5.403 -23.474 8.316 1.00 51.01 4 HIS A CA 19
ATOM 26420 C C . HIS A 1 4 ? 4.432 -23.872 7.209 1.00 53.23 4 HIS A C 19
ATOM 26421 O O . HIS A 1 4 ? 4.384 -25.034 6.800 1.00 0.34 4 HIS A O 19
ATOM 26436 N N . HIS A 1 5 ? 3.645 -22.906 6.743 1.00 52.40 5 HIS A N 19
ATOM 26437 C CA . HIS A 1 5 ? 2.680 -23.150 5.676 1.00 51.23 5 HIS A CA 19
ATOM 26438 C C . HIS A 1 5 ? 3.208 -22.600 4.355 1.00 25.42 5 HIS A C 19
ATOM 26439 O O . HIS A 1 5 ? 3.893 -21.577 4.332 1.00 52.12 5 HIS A O 19
ATOM 26454 N N . HIS A 1 6 ? 2.892 -23.283 3.266 1.00 34.21 6 HIS A N 19
ATOM 26455 C CA . HIS A 1 6 ? 3.209 -22.795 1.928 1.00 74.21 6 HIS A CA 19
ATOM 26456 C C . HIS A 1 6 ? 2.000 -22.054 1.363 1.00 71.31 6 HIS A C 19
ATOM 26457 O O . HIS A 1 6 ? 1.011 -21.844 2.075 1.00 5.52 6 HIS A O 19
ATOM 26472 N N . HIS A 1 7 ? 2.079 -21.640 0.106 1.00 31.13 7 HIS A N 19
ATOM 26473 C CA . HIS A 1 7 ? 0.969 -20.943 -0.536 1.00 13.43 7 HIS A CA 19
ATOM 26474 C C . HIS A 1 7 ? -0.037 -21.933 -1.112 1.00 13.23 7 HIS A C 19
ATOM 26475 O O . HIS A 1 7 ? 0.333 -23.007 -1.595 1.00 24.42 7 HIS A O 19
ATOM 26490 N N . HIS A 1 8 ? -1.306 -21.556 -1.049 1.00 52.21 8 HIS A N 19
ATOM 26491 C CA . HIS A 1 8 ? -2.407 -22.403 -1.488 1.00 10.20 8 HIS A CA 19
ATOM 26492 C C . HIS A 1 8 ? -3.565 -21.522 -1.953 1.00 44.12 8 HIS A C 19
ATOM 26493 O O . HIS A 1 8 ? -3.869 -20.511 -1.317 1.00 2.14 8 HIS A O 19
ATOM 26508 N N . MET A 1 9 ? -4.184 -21.896 -3.070 1.00 12.25 9 MET A N 19
ATOM 26509 C CA . MET A 1 9 ? -5.267 -21.108 -3.666 1.00 2.23 9 MET A CA 19
ATOM 26510 C C . MET A 1 9 ? -6.481 -21.075 -2.740 1.00 52.43 9 MET A C 19
ATOM 26511 O O . MET A 1 9 ? -6.900 -20.010 -2.289 1.00 54.21 9 MET A O 19
ATOM 26525 N N . GLY A 1 10 ? -7.038 -22.252 -2.470 1.00 33.52 10 GLY A N 19
ATOM 26526 C CA . GLY A 1 10 ? -8.148 -22.363 -1.539 1.00 73.32 10 GLY A CA 19
ATOM 26527 C C . GLY A 1 10 ? -9.448 -21.820 -2.102 1.00 21.22 10 GLY A C 19
ATOM 26528 O O . GLY A 1 10 ? -10.114 -21.001 -1.467 1.00 31.32 10 GLY A O 19
ATOM 26532 N N . THR A 1 11 ? -9.810 -22.267 -3.298 1.00 23.20 11 THR A N 19
ATOM 26533 C CA . THR A 1 11 ? -11.079 -21.890 -3.897 1.00 64.11 11 THR A CA 19
ATOM 26534 C C . THR A 1 11 ? -12.194 -22.743 -3.299 1.00 2.14 11 THR A C 19
ATOM 26535 O O . THR A 1 11 ? -13.106 -22.235 -2.642 1.00 24.42 11 THR A O 19
ATOM 26546 N N . LEU A 1 12 ? -12.101 -24.050 -3.527 1.00 10.11 12 LEU A N 19
ATOM 26547 C CA . LEU A 1 12 ? -13.009 -25.019 -2.922 1.00 62.34 12 LEU A CA 19
ATOM 26548 C C . LEU A 1 12 ? -12.200 -26.039 -2.125 1.00 50.51 12 LEU A C 19
ATOM 26549 O O . LEU A 1 12 ? -11.359 -26.744 -2.681 1.00 4.12 12 LEU A O 19
ATOM 26565 N N . GLU A 1 13 ? -12.440 -26.085 -0.821 1.00 11.24 13 GLU A N 19
ATOM 26566 C CA . GLU A 1 13 ? -11.766 -27.034 0.059 1.00 2.42 13 GLU A CA 19
ATOM 26567 C C . GLU A 1 13 ? -12.605 -28.302 0.180 1.00 25.54 13 GLU A C 19
ATOM 26568 O O . GLU A 1 13 ? -13.812 -28.230 0.423 1.00 43.43 13 GLU A O 19
ATOM 26580 N N . ALA A 1 14 ? -11.980 -29.452 -0.020 1.00 34.40 14 ALA A N 19
ATOM 26581 C CA . ALA A 1 14 ? -12.666 -30.729 0.122 1.00 21.23 14 ALA A CA 19
ATOM 26582 C C . ALA A 1 14 ? -12.770 -31.110 1.594 1.00 55.24 14 ALA A C 19
ATOM 26583 O O . ALA A 1 14 ? -11.779 -31.051 2.325 1.00 61.00 14 ALA A O 19
ATOM 26590 N N . GLN A 1 15 ? -13.962 -31.510 2.027 1.00 62.31 15 GLN A N 19
ATOM 26591 C CA . GLN A 1 15 ? -14.179 -31.936 3.409 1.00 61.21 15 GLN A CA 19
ATOM 26592 C C . GLN A 1 15 ? -13.713 -33.380 3.611 1.00 41.33 15 GLN A C 19
ATOM 26593 O O . GLN A 1 15 ? -14.375 -34.169 4.285 1.00 55.20 15 GLN A O 19
ATOM 26607 N N . THR A 1 16 ? -12.558 -33.702 3.034 1.00 54.24 16 THR A N 19
ATOM 26608 C CA . THR A 1 16 ? -11.952 -35.025 3.163 1.00 21.43 16 THR A CA 19
ATOM 26609 C C . THR A 1 16 ? -11.659 -35.335 4.632 1.00 75.24 16 THR A C 19
ATOM 26610 O O . THR A 1 16 ? -11.622 -36.499 5.044 1.00 55.04 16 THR A O 19
ATOM 26621 N N . GLN A 1 17 ? -11.464 -34.280 5.420 1.00 13.34 17 GLN A N 19
ATOM 26622 C CA . GLN A 1 17 ? -11.217 -34.417 6.847 1.00 34.33 17 GLN A CA 19
ATOM 26623 C C . GLN A 1 17 ? -12.547 -34.420 7.586 1.00 53.31 17 GLN A C 19
ATOM 26624 O O . GLN A 1 17 ? -12.789 -35.255 8.459 1.00 40.31 17 GLN A O 19
ATOM 26638 N N . GLY A 1 18 ? -13.409 -33.481 7.212 1.00 74.42 18 GLY A N 19
ATOM 26639 C CA . GLY A 1 18 ? -14.717 -33.374 7.822 1.00 12.00 18 GLY A CA 19
ATOM 26640 C C . GLY A 1 18 ? -14.678 -32.563 9.101 1.00 35.14 18 GLY A C 19
ATOM 26641 O O . GLY A 1 18 ? -13.703 -32.638 9.852 1.00 43.04 18 GLY A O 19
ATOM 26645 N N . PRO A 1 19 ? -15.733 -31.785 9.388 1.00 2.43 19 PRO A N 19
ATOM 26646 C CA . PRO A 1 19 ? -15.806 -30.936 10.585 1.00 73.41 19 PRO A CA 19
ATOM 26647 C C . PRO A 1 19 ? -16.169 -31.732 11.845 1.00 73.01 19 PRO A C 19
ATOM 26648 O O . PRO A 1 19 ? -16.739 -31.184 12.796 1.00 12.24 19 PRO A O 19
ATOM 26659 N N . GLY A 1 20 ? -15.827 -33.019 11.852 1.00 44.34 20 GLY A N 19
ATOM 26660 C CA . GLY A 1 20 ? -16.165 -33.888 12.963 1.00 15.12 20 GLY A CA 19
ATOM 26661 C C . GLY A 1 20 ? -17.656 -34.152 13.032 1.00 30.50 20 GLY A C 19
ATOM 26662 O O . GLY A 1 20 ? -18.125 -35.221 12.632 1.00 30.22 20 GLY A O 19
ATOM 26666 N N . SER A 1 21 ? -18.393 -33.158 13.511 1.00 5.35 21 SER A N 19
ATOM 26667 C CA . SER A 1 21 ? -19.843 -33.235 13.637 1.00 13.22 21 SER A CA 19
ATOM 26668 C C . SER A 1 21 ? -20.377 -31.864 14.046 1.00 35.21 21 SER A C 19
ATOM 26669 O O . SER A 1 21 ? -21.341 -31.763 14.808 1.00 61.22 21 SER A O 19
ATOM 26677 N N . MET A 1 22 ? -19.744 -30.816 13.499 1.00 40.34 22 MET A N 19
ATOM 26678 C CA . MET A 1 22 ? -19.972 -29.426 13.919 1.00 11.43 22 MET A CA 19
ATOM 26679 C C . MET A 1 22 ? -20.132 -29.347 15.438 1.00 25.31 22 MET A C 19
ATOM 26680 O O . MET A 1 22 ? -21.171 -28.955 15.969 1.00 73.35 22 MET A O 19
ATOM 26694 N N . ASP A 1 23 ? -19.074 -29.763 16.114 1.00 74.42 23 ASP A N 19
ATOM 26695 C CA . ASP A 1 23 ? -19.042 -29.843 17.574 1.00 12.13 23 ASP A CA 19
ATOM 26696 C C . ASP A 1 23 ? -19.164 -28.459 18.202 1.00 74.30 23 ASP A C 19
ATOM 26697 O O . ASP A 1 23 ? -20.163 -28.139 18.849 1.00 71.42 23 ASP A O 19
ATOM 26706 N N . ASP A 1 24 ? -18.141 -27.644 18.001 1.00 42.31 24 ASP A N 19
ATOM 26707 C CA . ASP A 1 24 ? -18.121 -26.276 18.511 1.00 42.05 24 ASP A CA 19
ATOM 26708 C C . ASP A 1 24 ? -18.770 -25.337 17.494 1.00 40.34 24 ASP A C 19
ATOM 26709 O O . ASP A 1 24 ? -19.096 -25.760 16.383 1.00 21.12 24 ASP A O 19
ATOM 26718 N N . GLU A 1 25 ? -18.981 -24.078 17.874 1.00 43.24 25 GLU A N 19
ATOM 26719 C CA . GLU A 1 25 ? -19.497 -23.082 16.943 1.00 32.13 25 GLU A CA 19
ATOM 26720 C C . GLU A 1 25 ? -18.501 -22.855 15.809 1.00 71.11 25 GLU A C 19
ATOM 26721 O O . GLU A 1 25 ? -17.618 -21.998 15.892 1.00 11.21 25 GLU A O 19
ATOM 26733 N N . LEU A 1 26 ? -18.625 -23.678 14.775 1.00 21.21 26 LEU A N 19
ATOM 26734 C CA . LEU A 1 26 ? -17.763 -23.601 13.606 1.00 15.43 26 LEU A CA 19
ATOM 26735 C C . LEU A 1 26 ? -18.076 -22.366 12.775 1.00 11.11 26 LEU A C 19
ATOM 26736 O O . LEU A 1 26 ? -19.128 -21.738 12.924 1.00 33.23 26 LEU A O 19
ATOM 26752 N N . TYR A 1 27 ? -17.140 -22.025 11.909 1.00 5.01 27 TYR A N 19
ATOM 26753 C CA . TYR A 1 27 ? -17.304 -20.943 10.960 1.00 1.23 27 TYR A CA 19
ATOM 26754 C C . TYR A 1 27 ? -17.021 -21.458 9.557 1.00 21.45 27 TYR A C 19
ATOM 26755 O O . TYR A 1 27 ? -16.201 -22.363 9.365 1.00 35.30 27 TYR A O 19
ATOM 26773 N N . PHE A 1 28 ? -17.699 -20.881 8.588 1.00 71.32 28 PHE A N 19
ATOM 26774 C CA . PHE A 1 28 ? -17.456 -21.181 7.191 1.00 10.14 28 PHE A CA 19
ATOM 26775 C C . PHE A 1 28 ? -16.854 -19.953 6.536 1.00 42.44 28 PHE A C 19
ATOM 26776 O O . PHE A 1 28 ? -17.099 -18.832 6.991 1.00 44.14 28 PHE A O 19
ATOM 26793 N N . VAL A 1 29 ? -16.080 -20.141 5.477 1.00 31.31 29 VAL A N 19
ATOM 26794 C CA . VAL A 1 29 ? -15.559 -19.005 4.746 1.00 3.35 29 VAL A CA 19
ATOM 26795 C C . VAL A 1 29 ? -16.642 -18.602 3.760 1.00 63.31 29 VAL A C 19
ATOM 26796 O O . VAL A 1 29 ? -17.276 -19.463 3.182 1.00 22.10 29 VAL A O 19
ATOM 26809 N N . VAL A 1 30 ? -16.931 -17.323 3.620 1.00 64.44 30 VAL A N 19
ATOM 26810 C CA . VAL A 1 30 ? -18.036 -16.910 2.763 1.00 74.31 30 VAL A CA 19
ATOM 26811 C C . VAL A 1 30 ? -17.663 -15.724 1.906 1.00 41.10 30 VAL A C 19
ATOM 26812 O O . VAL A 1 30 ? -16.652 -15.054 2.149 1.00 44.12 30 VAL A O 19
ATOM 26825 N N . ARG A 1 31 ? -18.487 -15.487 0.897 1.00 74.21 31 ARG A N 19
ATOM 26826 C CA . ARG A 1 31 ? -18.333 -14.318 0.040 1.00 61.34 31 ARG A CA 19
ATOM 26827 C C . ARG A 1 31 ? -19.587 -14.109 -0.798 1.00 65.32 31 ARG A C 19
ATOM 26828 O O . ARG A 1 31 ? -20.433 -15.006 -0.894 1.00 35.24 31 ARG A O 19
ATOM 26849 N N . ASN A 1 32 ? -19.716 -12.920 -1.375 1.00 2.23 32 ASN A N 19
ATOM 26850 C CA . ASN A 1 32 ? -20.736 -12.667 -2.385 1.00 31.43 32 ASN A CA 19
ATOM 26851 C C . ASN A 1 32 ? -20.288 -11.547 -3.313 1.00 1.13 32 ASN A C 19
ATOM 26852 O O . ASN A 1 32 ? -19.745 -10.544 -2.859 1.00 32.34 32 ASN A O 19
ATOM 26863 N N . ASN A 1 33 ? -20.568 -11.723 -4.608 1.00 42.50 33 ASN A N 19
ATOM 26864 C CA . ASN A 1 33 ? -20.308 -10.723 -5.663 1.00 1.24 33 ASN A CA 19
ATOM 26865 C C . ASN A 1 33 ? -18.945 -10.001 -5.559 1.00 14.24 33 ASN A C 19
ATOM 26866 O O . ASN A 1 33 ? -18.696 -9.057 -6.313 1.00 32.20 33 ASN A O 19
ATOM 26877 N N . GLU A 1 34 ? -18.066 -10.432 -4.657 1.00 12.12 34 GLU A N 19
ATOM 26878 C CA . GLU A 1 34 ? -16.808 -9.721 -4.415 1.00 15.25 34 GLU A CA 19
ATOM 26879 C C . GLU A 1 34 ? -15.596 -10.540 -4.864 1.00 55.43 34 GLU A C 19
ATOM 26880 O O . GLU A 1 34 ? -14.587 -9.985 -5.301 1.00 11.43 34 GLU A O 19
ATOM 26892 N N . GLY A 1 35 ? -15.700 -11.862 -4.759 1.00 13.30 35 GLY A N 19
ATOM 26893 C CA . GLY A 1 35 ? -14.589 -12.743 -5.103 1.00 3.53 35 GLY A CA 19
ATOM 26894 C C . GLY A 1 35 ? -13.566 -12.850 -3.982 1.00 21.20 35 GLY A C 19
ATOM 26895 O O . GLY A 1 35 ? -12.813 -13.823 -3.907 1.00 11.05 35 GLY A O 19
ATOM 26899 N N . GLN A 1 36 ? -13.550 -11.842 -3.111 1.00 72.42 36 GLN A N 19
ATOM 26900 C CA . GLN A 1 36 ? -12.685 -11.830 -1.936 1.00 74.31 36 GLN A CA 19
ATOM 26901 C C . GLN A 1 36 ? -13.212 -12.808 -0.893 1.00 21.04 36 GLN A C 19
ATOM 26902 O O . GLN A 1 36 ? -14.280 -13.394 -1.067 1.00 51.11 36 GLN A O 19
ATOM 26916 N N . TYR A 1 37 ? -12.459 -12.999 0.184 1.00 44.03 37 TYR A N 19
ATOM 26917 C CA . TYR A 1 37 ? -12.827 -13.971 1.206 1.00 31.33 37 TYR A CA 19
ATOM 26918 C C . TYR A 1 37 ? -13.196 -13.314 2.523 1.00 72.14 37 TYR A C 19
ATOM 26919 O O . TYR A 1 37 ? -12.554 -12.361 2.969 1.00 73.10 37 TYR A O 19
ATOM 26937 N N . SER A 1 38 ? -14.258 -13.828 3.124 1.00 71.15 38 SER A N 19
ATOM 26938 C CA . SER A 1 38 ? -14.685 -13.424 4.449 1.00 73.51 38 SER A CA 19
ATOM 26939 C C . SER A 1 38 ? -15.080 -14.666 5.242 1.00 12.10 38 SER A C 19
ATOM 26940 O O . SER A 1 38 ? -14.964 -15.780 4.733 1.00 11.10 38 SER A O 19
ATOM 26948 N N . VAL A 1 39 ? -15.520 -14.491 6.486 1.00 63.03 39 VAL A N 19
ATOM 26949 C CA . VAL A 1 39 ? -15.951 -15.619 7.313 1.00 5.30 39 VAL A CA 19
ATOM 26950 C C . VAL A 1 39 ? -17.352 -15.388 7.871 1.00 14.12 39 VAL A C 19
ATOM 26951 O O . VAL A 1 39 ? -17.787 -14.246 8.037 1.00 3.12 39 VAL A O 19
ATOM 26964 N N . TRP A 1 40 ? -18.046 -16.484 8.152 1.00 31.10 40 TRP A N 19
ATOM 26965 C CA . TRP A 1 40 ? -19.412 -16.455 8.663 1.00 74.31 40 TRP A CA 19
ATOM 26966 C C . TRP A 1 40 ? -19.602 -17.597 9.656 1.00 25.31 40 TRP A C 19
ATOM 26967 O O . TRP A 1 40 ? -18.887 -18.597 9.598 1.00 1.51 40 TRP A O 19
ATOM 26988 N N . MET A 1 41 ? -20.561 -17.453 10.558 1.00 15.53 41 MET A N 19
ATOM 26989 C CA . MET A 1 41 ? -20.780 -18.442 11.609 1.00 1.22 41 MET A CA 19
ATOM 26990 C C . MET A 1 41 ? -21.622 -19.600 11.071 1.00 72.33 41 MET A C 19
ATOM 26991 O O . MET A 1 41 ? -22.748 -19.391 10.615 1.00 71.32 41 MET A O 19
ATOM 27005 N N . ASP A 1 42 ? -21.080 -20.815 11.132 1.00 51.30 42 ASP A N 19
ATOM 27006 C CA . ASP A 1 42 ? -21.763 -21.989 10.585 1.00 11.42 42 ASP A CA 19
ATOM 27007 C C . ASP A 1 42 ? -23.005 -22.319 11.406 1.00 34.45 42 ASP A C 19
ATOM 27008 O O . ASP A 1 42 ? -23.122 -21.922 12.569 1.00 34.15 42 ASP A O 19
ATOM 27017 N N . GLY A 1 43 ? -23.936 -23.033 10.789 1.00 43.50 43 GLY A N 19
ATOM 27018 C CA . GLY A 1 43 ? -25.219 -23.296 11.415 1.00 3.14 43 GLY A CA 19
ATOM 27019 C C . GLY A 1 43 ? -26.270 -22.319 10.932 1.00 31.24 43 GLY A C 19
ATOM 27020 O O . GLY A 1 43 ? -27.470 -22.577 11.033 1.00 3.04 43 GLY A O 19
ATOM 27024 N N . ARG A 1 44 ? -25.811 -21.181 10.414 1.00 4.12 44 ARG A N 19
ATOM 27025 C CA . ARG A 1 44 ? -26.689 -20.181 9.824 1.00 32.44 44 ARG A CA 19
ATOM 27026 C C . ARG A 1 44 ? -26.499 -20.174 8.309 1.00 64.22 44 ARG A C 19
ATOM 27027 O O . ARG A 1 44 ? -25.522 -19.620 7.806 1.00 52.23 44 ARG A O 19
ATOM 27048 N N . SER A 1 45 ? -27.412 -20.820 7.593 1.00 20.53 45 SER A N 19
ATOM 27049 C CA . SER A 1 45 ? -27.339 -20.899 6.138 1.00 5.15 45 SER A CA 19
ATOM 27050 C C . SER A 1 45 ? -27.458 -19.511 5.524 1.00 72.32 45 SER A C 19
ATOM 27051 O O . SER A 1 45 ? -28.373 -18.746 5.854 1.00 4.10 45 SER A O 19
ATOM 27059 N N . LEU A 1 46 ? -26.519 -19.190 4.647 1.00 30.11 46 LEU A N 19
ATOM 27060 C CA . LEU A 1 46 ? -26.452 -17.885 4.017 1.00 41.30 46 LEU A CA 19
ATOM 27061 C C . LEU A 1 46 ? -27.725 -17.547 3.238 1.00 52.25 46 LEU A C 19
ATOM 27062 O O . LEU A 1 46 ? -28.365 -18.425 2.655 1.00 65.25 46 LEU A O 19
ATOM 27078 N N . PRO A 1 47 ? -28.104 -16.258 3.240 1.00 40.22 47 PRO A N 19
ATOM 27079 C CA . PRO A 1 47 ? -29.117 -15.723 2.328 1.00 35.22 47 PRO A CA 19
ATOM 27080 C C . PRO A 1 47 ? -28.704 -15.905 0.863 1.00 3.22 47 PRO A C 19
ATOM 27081 O O . PRO A 1 47 ? -27.516 -15.797 0.520 1.00 43.43 47 PRO A O 19
ATOM 27092 N N . ALA A 1 48 ? -29.687 -16.173 0.007 1.00 24.10 48 ALA A N 19
ATOM 27093 C CA . ALA A 1 48 ? -29.443 -16.343 -1.420 1.00 45.31 48 ALA A CA 19
ATOM 27094 C C . ALA A 1 48 ? -28.664 -15.148 -1.968 1.00 10.30 48 ALA A C 19
ATOM 27095 O O . ALA A 1 48 ? -29.057 -13.996 -1.766 1.00 50.42 48 ALA A O 19
ATOM 27102 N N . GLY A 1 49 ? -27.570 -15.424 -2.666 1.00 61.20 49 GLY A N 19
ATOM 27103 C CA . GLY A 1 49 ? -26.684 -14.374 -3.136 1.00 60.31 49 GLY A CA 19
ATOM 27104 C C . GLY A 1 49 ? -25.316 -14.473 -2.496 1.00 71.01 49 GLY A C 19
ATOM 27105 O O . GLY A 1 49 ? -24.314 -14.091 -3.103 1.00 13.20 49 GLY A O 19
ATOM 27109 N N . TRP A 1 50 ? -25.266 -14.993 -1.270 1.00 52.24 50 TRP A N 19
ATOM 27110 C CA . TRP A 1 50 ? -23.993 -15.294 -0.615 1.00 31.12 50 TRP A CA 19
ATOM 27111 C C . TRP A 1 50 ? -23.543 -16.694 -1.020 1.00 32.34 50 TRP A C 19
ATOM 27112 O O . TRP A 1 50 ? -24.300 -17.434 -1.656 1.00 34.24 50 TRP A O 19
ATOM 27133 N N . GLU A 1 51 ? -22.318 -17.059 -0.666 1.00 31.52 51 GLU A N 19
ATOM 27134 C CA . GLU A 1 51 ? -21.838 -18.415 -0.898 1.00 65.54 51 GLU A CA 19
ATOM 27135 C C . GLU A 1 51 ? -20.840 -18.818 0.180 1.00 44.41 51 GLU A C 19
ATOM 27136 O O . GLU A 1 51 ? -20.087 -17.974 0.704 1.00 23.22 51 GLU A O 19
ATOM 27148 N N . THR A 1 52 ? -20.867 -20.108 0.506 1.00 32.54 52 THR A N 19
ATOM 27149 C CA . THR A 1 52 ? -19.963 -20.708 1.475 1.00 63.35 52 THR A CA 19
ATOM 27150 C C . THR A 1 52 ? -18.791 -21.391 0.774 1.00 21.15 52 THR A C 19
ATOM 27151 O O . THR A 1 52 ? -18.916 -21.851 -0.365 1.00 10.23 52 THR A O 19
ATOM 27162 N N . VAL A 1 53 ? -17.679 -21.476 1.488 1.00 23.41 53 VAL A N 19
ATOM 27163 C CA . VAL A 1 53 ? -16.417 -22.001 0.982 1.00 22.34 53 VAL A CA 19
ATOM 27164 C C . VAL A 1 53 ? -15.498 -22.359 2.151 1.00 44.25 53 VAL A C 19
ATOM 27165 O O . VAL A 1 53 ? -15.746 -21.971 3.315 1.00 74.21 53 VAL A O 19
ATOM 27178 N N . GLY A 1 54 ? -14.438 -23.090 1.832 1.00 3.04 54 GLY A N 19
ATOM 27179 C CA . GLY A 1 54 ? -13.527 -23.579 2.842 1.00 22.23 54 GLY A CA 19
ATOM 27180 C C . GLY A 1 54 ? -14.034 -24.863 3.470 1.00 33.01 54 GLY A C 19
ATOM 27181 O O . GLY A 1 54 ? -15.089 -25.367 3.087 1.00 72.20 54 GLY A O 19
ATOM 27185 N N . GLU A 1 55 ? -13.270 -25.408 4.404 1.00 4.43 55 GLU A N 19
ATOM 27186 C CA . GLU A 1 55 ? -13.719 -26.538 5.209 1.00 31.03 55 GLU A CA 19
ATOM 27187 C C . GLU A 1 55 ? -14.088 -26.001 6.590 1.00 24.14 55 GLU A C 19
ATOM 27188 O O . GLU A 1 55 ? -13.256 -25.358 7.240 1.00 23.13 55 GLU A O 19
ATOM 27200 N N . PRO A 1 56 ? -15.338 -26.217 7.044 1.00 15.13 56 PRO A N 19
ATOM 27201 C CA . PRO A 1 56 ? -15.865 -25.559 8.247 1.00 1.52 56 PRO A CA 19
ATOM 27202 C C . PRO A 1 56 ? -14.995 -25.799 9.483 1.00 72.40 56 PRO A C 19
ATOM 27203 O O . PRO A 1 56 ? -14.713 -26.940 9.859 1.00 53.12 56 PRO A O 19
ATOM 27214 N N . ALA A 1 57 ? -14.580 -24.703 10.107 1.00 33.55 57 ALA A N 19
ATOM 27215 C CA . ALA A 1 57 ? -13.688 -24.743 11.255 1.00 55.44 57 ALA A CA 19
ATOM 27216 C C . ALA A 1 57 ? -13.959 -23.535 12.142 1.00 31.23 57 ALA A C 19
ATOM 27217 O O . ALA A 1 57 ? -14.468 -22.526 11.659 1.00 52.10 57 ALA A O 19
ATOM 27224 N N . THR A 1 58 ? -13.621 -23.629 13.422 1.00 61.34 58 THR A N 19
ATOM 27225 C CA . THR A 1 58 ? -13.970 -22.587 14.387 1.00 41.54 58 THR A CA 19
ATOM 27226 C C . THR A 1 58 ? -13.314 -21.245 14.034 1.00 53.23 58 THR A C 19
ATOM 27227 O O . THR A 1 58 ? -12.435 -21.185 13.172 1.00 72.34 58 THR A O 19
ATOM 27238 N N . LYS A 1 59 ? -13.737 -20.186 14.733 1.00 20.01 59 LYS A N 19
ATOM 27239 C CA . LYS A 1 59 ? -13.323 -18.806 14.438 1.00 44.32 59 LYS A CA 19
ATOM 27240 C C . LYS A 1 59 ? -11.822 -18.699 14.147 1.00 75.31 59 LYS A C 19
ATOM 27241 O O . LYS A 1 59 ? -11.427 -18.272 13.057 1.00 55.41 59 LYS A O 19
ATOM 27260 N N . GLN A 1 60 ? -10.998 -19.104 15.116 1.00 12.52 60 GLN A N 19
ATOM 27261 C CA . GLN A 1 60 ? -9.541 -18.998 14.991 1.00 60.11 60 GLN A CA 19
ATOM 27262 C C . GLN A 1 60 ? -9.036 -19.697 13.730 1.00 73.42 60 GLN A C 19
ATOM 27263 O O . GLN A 1 60 ? -8.147 -19.196 13.044 1.00 12.21 60 GLN A O 19
ATOM 27277 N N . GLN A 1 61 ? -9.614 -20.853 13.434 1.00 11.51 61 GLN A N 19
ATOM 27278 C CA . GLN A 1 61 ? -9.185 -21.660 12.299 1.00 25.23 61 GLN A CA 19
ATOM 27279 C C . GLN A 1 61 ? -9.667 -21.046 10.982 1.00 25.12 61 GLN A C 19
ATOM 27280 O O . GLN A 1 61 ? -8.936 -21.028 9.992 1.00 72.45 61 GLN A O 19
ATOM 27294 N N . CYS A 1 62 ? -10.889 -20.522 10.993 1.00 12.43 62 CYS A N 19
ATOM 27295 C CA . CYS A 1 62 ? -11.513 -19.959 9.795 1.00 63.15 62 CYS A CA 19
ATOM 27296 C C . CYS A 1 62 ? -10.758 -18.711 9.329 1.00 45.14 62 CYS A C 19
ATOM 27297 O O . CYS A 1 62 ? -10.374 -18.610 8.159 1.00 24.33 62 CYS A O 19
ATOM 27305 N N . LEU A 1 63 ? -10.526 -17.768 10.253 1.00 32.10 63 LEU A N 19
ATOM 27306 C CA . LEU A 1 63 ? -9.798 -16.540 9.917 1.00 54.21 63 LEU A CA 19
ATOM 27307 C C . LEU A 1 63 ? -8.377 -16.877 9.482 1.00 45.12 63 LEU A C 19
ATOM 27308 O O . LEU A 1 63 ? -7.883 -16.364 8.482 1.00 0.30 63 LEU A O 19
ATOM 27324 N N . GLN A 1 64 ? -7.743 -17.780 10.216 1.00 23.35 64 GLN A N 19
ATOM 27325 C CA . GLN A 1 64 ? -6.376 -18.184 9.925 1.00 61.05 64 GLN A CA 19
ATOM 27326 C C . GLN A 1 64 ? -6.295 -18.849 8.555 1.00 42.03 64 GLN A C 19
ATOM 27327 O O . GLN A 1 64 ? -5.323 -18.666 7.822 1.00 43.03 64 GLN A O 19
ATOM 27341 N N . ARG A 1 65 ? -7.338 -19.596 8.207 1.00 40.34 65 ARG A N 19
ATOM 27342 C CA . ARG A 1 65 ? -7.358 -20.350 6.962 1.00 13.52 65 ARG A CA 19
ATOM 27343 C C . ARG A 1 65 ? -7.261 -19.412 5.764 1.00 14.24 65 ARG A C 19
ATOM 27344 O O . ARG A 1 65 ? -6.425 -19.608 4.892 1.00 44.41 65 ARG A O 19
ATOM 27365 N N . ILE A 1 66 ? -8.104 -18.386 5.734 1.00 5.32 66 ILE A N 19
ATOM 27366 C CA . ILE A 1 66 ? -8.106 -17.437 4.621 1.00 74.32 66 ILE A CA 19
ATOM 27367 C C . ILE A 1 66 ? -6.901 -16.496 4.680 1.00 34.13 66 ILE A C 19
ATOM 27368 O O . ILE A 1 66 ? -6.269 -16.212 3.657 1.00 70.50 66 ILE A O 19
ATOM 27384 N N . GLU A 1 67 ? -6.583 -16.019 5.880 1.00 53.30 67 GLU A N 19
ATOM 27385 C CA . GLU A 1 67 ? -5.515 -15.042 6.064 1.00 71.01 67 GLU A CA 19
ATOM 27386 C C . GLU A 1 67 ? -4.157 -15.613 5.676 1.00 51.43 67 GLU A C 19
ATOM 27387 O O . GLU A 1 67 ? -3.346 -14.917 5.080 1.00 55.34 67 GLU A O 19
ATOM 27399 N N . GLN A 1 68 ? -3.918 -16.885 5.975 1.00 2.11 68 GLN A N 19
ATOM 27400 C CA . GLN A 1 68 ? -2.634 -17.513 5.639 1.00 35.25 68 GLN A CA 19
ATOM 27401 C C . GLN A 1 68 ? -2.575 -17.906 4.159 1.00 3.20 68 GLN A C 19
ATOM 27402 O O . GLN A 1 68 ? -1.584 -18.473 3.700 1.00 2.44 68 GLN A O 19
ATOM 27416 N N . LEU A 1 69 ? -3.647 -17.627 3.427 1.00 70.13 69 LEU A N 19
ATOM 27417 C CA . LEU A 1 69 ? -3.703 -17.913 1.991 1.00 22.31 69 LEU A CA 19
ATOM 27418 C C . LEU A 1 69 ? -3.531 -16.639 1.169 1.00 33.43 69 LEU A C 19
ATOM 27419 O O . LEU A 1 69 ? -2.547 -16.472 0.445 1.00 63.24 69 LEU A O 19
ATOM 27435 N N . TRP A 1 70 ? -4.513 -15.750 1.291 1.00 4.00 70 TRP A N 19
ATOM 27436 C CA . TRP A 1 70 ? -4.573 -14.525 0.495 1.00 33.32 70 TRP A CA 19
ATOM 27437 C C . TRP A 1 70 ? -3.754 -13.410 1.145 1.00 14.11 70 TRP A C 19
ATOM 27438 O O . TRP A 1 70 ? -3.006 -12.702 0.476 1.00 5.44 70 TRP A O 19
ATOM 27459 N N . THR A 1 71 ? -3.935 -13.253 2.448 1.00 54.12 71 THR A N 19
ATOM 27460 C CA . THR A 1 71 ? -3.322 -12.179 3.217 1.00 14.01 71 THR A CA 19
ATOM 27461 C C . THR A 1 71 ? -1.917 -12.545 3.725 1.00 15.51 71 THR A C 19
ATOM 27462 O O . THR A 1 71 ? -1.187 -11.679 4.212 1.00 20.13 71 THR A O 19
ATOM 27473 N N . ASP A 1 72 ? -1.554 -13.832 3.605 1.00 23.54 72 ASP A N 19
ATOM 27474 C CA . ASP A 1 72 ? -0.374 -14.404 4.287 1.00 73.31 72 ASP A CA 19
ATOM 27475 C C . ASP A 1 72 ? 0.850 -13.486 4.257 1.00 64.32 72 ASP A C 19
ATOM 27476 O O . ASP A 1 72 ? 1.570 -13.380 5.255 1.00 42.51 72 ASP A O 19
ATOM 27485 N N . MET A 1 73 ? 1.089 -12.831 3.123 1.00 3.33 73 MET A N 19
ATOM 27486 C CA . MET A 1 73 ? 2.247 -11.956 2.977 1.00 42.30 73 MET A CA 19
ATOM 27487 C C . MET A 1 73 ? 2.112 -10.740 3.893 1.00 21.21 73 MET A C 19
ATOM 27488 O O . MET A 1 73 ? 1.632 -9.674 3.489 1.00 61.04 73 MET A O 19
ATOM 27502 N N . VAL A 1 74 ? 2.517 -10.934 5.137 1.00 33.41 74 VAL A N 19
ATOM 27503 C CA . VAL A 1 74 ? 2.460 -9.901 6.163 1.00 45.22 74 VAL A CA 19
ATOM 27504 C C . VAL A 1 74 ? 3.542 -8.840 5.917 1.00 1.21 74 VAL A C 19
ATOM 27505 O O . VAL A 1 74 ? 4.674 -9.177 5.555 1.00 54.40 74 VAL A O 19
ATOM 27518 N N . PRO A 1 75 ? 3.193 -7.541 6.069 1.00 55.42 75 PRO A N 19
ATOM 27519 C CA . PRO A 1 75 ? 4.134 -6.428 5.851 1.00 60.35 75 PRO A CA 19
ATOM 27520 C C . PRO A 1 75 ? 5.258 -6.395 6.894 1.00 72.13 75 PRO A C 19
ATOM 27521 O O . PRO A 1 75 ? 5.449 -7.352 7.643 1.00 1.32 75 PRO A O 19
ATOM 27532 N N . ALA A 1 76 ? 5.979 -5.271 6.951 1.00 51.25 76 ALA A N 19
ATOM 27533 C CA . ALA A 1 76 ? 7.095 -5.093 7.887 1.00 24.45 76 ALA A CA 19
ATOM 27534 C C . ALA A 1 76 ? 6.664 -5.351 9.329 1.00 43.13 76 ALA A C 19
ATOM 27535 O O . ALA A 1 76 ? 7.491 -5.643 10.196 1.00 43.44 76 ALA A O 19
ATOM 27542 N N . SER A 1 77 ? 5.365 -5.256 9.569 1.00 71.53 77 SER A N 19
ATOM 27543 C CA . SER A 1 77 ? 4.797 -5.449 10.893 1.00 24.45 77 SER A CA 19
ATOM 27544 C C . SER A 1 77 ? 5.234 -6.787 11.504 1.00 52.41 77 SER A C 19
ATOM 27545 O O . SER A 1 77 ? 5.266 -6.937 12.729 1.00 1.13 77 SER A O 19
ATOM 27553 N N . VAL A 1 78 ? 5.587 -7.747 10.645 1.00 50.43 78 VAL A N 19
ATOM 27554 C CA . VAL A 1 78 ? 6.042 -9.058 11.099 1.00 1.34 78 VAL A CA 19
ATOM 27555 C C . VAL A 1 78 ? 7.354 -8.947 11.881 1.00 72.15 78 VAL A C 19
ATOM 27556 O O . VAL A 1 78 ? 7.436 -9.399 13.025 1.00 61.33 78 VAL A O 19
ATOM 27569 N N . ARG A 1 79 ? 8.362 -8.311 11.281 1.00 61.45 79 ARG A N 19
ATOM 27570 C CA . ARG A 1 79 ? 9.676 -8.198 11.909 1.00 14.22 79 ARG A CA 19
ATOM 27571 C C . ARG A 1 79 ? 9.582 -7.345 13.167 1.00 51.30 79 ARG A C 19
ATOM 27572 O O . ARG A 1 79 ? 10.291 -7.577 14.145 1.00 43.03 79 ARG A O 19
ATOM 27593 N N . GLU A 1 80 ? 8.677 -6.373 13.140 1.00 45.44 80 GLU A N 19
ATOM 27594 C CA . GLU A 1 80 ? 8.433 -5.521 14.293 1.00 22.12 80 GLU A CA 19
ATOM 27595 C C . GLU A 1 80 ? 7.841 -6.354 15.428 1.00 4.33 80 GLU A C 19
ATOM 27596 O O . GLU A 1 80 ? 8.208 -6.197 16.597 1.00 13.03 80 GLU A O 19
ATOM 27608 N N . HIS A 1 81 ? 6.951 -7.270 15.062 1.00 54.53 81 HIS A N 19
ATOM 27609 C CA . HIS A 1 81 ? 6.259 -8.117 16.030 1.00 0.23 81 HIS A CA 19
ATOM 27610 C C . HIS A 1 81 ? 7.208 -9.166 16.611 1.00 2.25 81 HIS A C 19
ATOM 27611 O O . HIS A 1 81 ? 7.121 -9.502 17.792 1.00 34.22 81 HIS A O 19
ATOM 27626 N N . LEU A 1 82 ? 8.124 -9.665 15.777 1.00 52.02 82 LEU A N 19
ATOM 27627 C CA . LEU A 1 82 ? 9.036 -10.751 16.167 1.00 15.11 82 LEU A CA 19
ATOM 27628 C C . LEU A 1 82 ? 9.864 -10.399 17.405 1.00 65.10 82 LEU A C 19
ATOM 27629 O O . LEU A 1 82 ? 10.361 -11.289 18.097 1.00 73.43 82 LEU A O 19
ATOM 27645 N N . ASN A 1 83 ? 10.014 -9.106 17.676 1.00 23.21 83 ASN A N 19
ATOM 27646 C CA . ASN A 1 83 ? 10.795 -8.644 18.826 1.00 34.30 83 ASN A CA 19
ATOM 27647 C C . ASN A 1 83 ? 10.206 -9.153 20.143 1.00 64.54 83 ASN A C 19
ATOM 27648 O O . ASN A 1 83 ? 10.927 -9.308 21.133 1.00 24.35 83 ASN A O 19
ATOM 27659 N N . GLN A 1 84 ? 8.907 -9.440 20.152 1.00 54.12 84 GLN A N 19
ATOM 27660 C CA . GLN A 1 84 ? 8.233 -9.909 21.360 1.00 32.44 84 GLN A CA 19
ATOM 27661 C C . GLN A 1 84 ? 7.681 -11.318 21.152 1.00 35.52 84 GLN A C 19
ATOM 27662 O O . GLN A 1 84 ? 7.446 -11.740 20.019 1.00 62.41 84 GLN A O 19
ATOM 27676 N N . HIS A 1 85 ? 7.488 -12.041 22.250 1.00 50.13 85 HIS A N 19
ATOM 27677 C CA . HIS A 1 85 ? 6.921 -13.390 22.201 1.00 23.14 85 HIS A CA 19
ATOM 27678 C C . HIS A 1 85 ? 6.338 -13.779 23.558 1.00 22.41 85 HIS A C 19
ATOM 27679 O O . HIS A 1 85 ? 6.205 -14.964 23.873 1.00 2.45 85 HIS A O 19
ATOM 27694 N N . SER A 1 86 ? 5.985 -12.777 24.355 1.00 2.41 86 SER A N 19
ATOM 27695 C CA . SER A 1 86 ? 5.393 -13.011 25.669 1.00 53.33 86 SER A CA 19
ATOM 27696 C C . SER A 1 86 ? 3.937 -13.472 25.535 1.00 3.22 86 SER A C 19
ATOM 27697 O O . SER A 1 86 ? 3.384 -13.512 24.429 1.00 51.12 86 SER A O 19
ATOM 27705 N N . GLY A 1 87 ? 3.328 -13.815 26.667 1.00 74.42 87 GLY A N 19
ATOM 27706 C CA . GLY A 1 87 ? 1.953 -14.289 26.680 1.00 31.33 87 GLY A CA 19
ATOM 27707 C C . GLY A 1 87 ? 0.975 -13.240 26.176 1.00 32.32 87 GLY A C 19
ATOM 27708 O O . GLY A 1 87 ? 0.320 -13.442 25.154 1.00 53.13 87 GLY A O 19
ATOM 27712 N N . PRO A 1 88 ? 0.865 -12.087 26.869 1.00 70.20 88 PRO A N 19
ATOM 27713 C CA . PRO A 1 88 ? -0.013 -10.983 26.447 1.00 73.53 88 PRO A CA 19
ATOM 27714 C C . PRO A 1 88 ? 0.579 -10.183 25.277 1.00 3.41 88 PRO A C 19
ATOM 27715 O O . PRO A 1 88 ? 0.474 -8.954 25.231 1.00 45.03 88 PRO A O 19
ATOM 27726 N N . GLY A 1 89 ? 1.177 -10.890 24.322 1.00 45.11 89 GLY A N 19
ATOM 27727 C CA . GLY A 1 89 ? 1.781 -10.244 23.170 1.00 73.43 89 GLY A CA 19
ATOM 27728 C C . GLY A 1 89 ? 0.776 -9.983 22.067 1.00 22.31 89 GLY A C 19
ATOM 27729 O O . GLY A 1 89 ? 0.997 -10.351 20.908 1.00 11.13 89 GLY A O 19
ATOM 27733 N N . ILE A 1 90 ? -0.334 -9.351 22.428 1.00 5.14 90 ILE A N 19
ATOM 27734 C CA . ILE A 1 90 ? -1.388 -9.042 21.474 1.00 21.42 90 ILE A CA 19
ATOM 27735 C C . ILE A 1 90 ? -0.979 -7.850 20.612 1.00 23.35 90 ILE A C 19
ATOM 27736 O O . ILE A 1 90 ? -1.014 -6.703 21.061 1.00 33.33 90 ILE A O 19
ATOM 27752 N N . ASP A 1 91 ? -0.562 -8.140 19.386 1.00 1.23 91 ASP A N 19
ATOM 27753 C CA . ASP A 1 91 ? -0.120 -7.117 18.444 1.00 74.51 91 ASP A CA 19
ATOM 27754 C C . ASP A 1 91 ? -0.470 -7.545 17.022 1.00 2.04 91 ASP A C 19
ATOM 27755 O O . ASP A 1 91 ? -0.774 -8.717 16.784 1.00 62.54 91 ASP A O 19
ATOM 27764 N N . TYR A 1 92 ? -0.408 -6.599 16.088 1.00 33.23 92 TYR A N 19
ATOM 27765 C CA . TYR A 1 92 ? -0.818 -6.826 14.705 1.00 55.10 92 TYR A CA 19
ATOM 27766 C C . TYR A 1 92 ? -0.095 -8.020 14.083 1.00 54.42 92 TYR A C 19
ATOM 27767 O O . TYR A 1 92 ? 1.107 -8.218 14.293 1.00 72.11 92 TYR A O 19
ATOM 27785 N N . ALA A 1 93 ? -0.850 -8.809 13.326 1.00 11.13 93 ALA A N 19
ATOM 27786 C CA . ALA A 1 93 ? -0.337 -9.981 12.630 1.00 53.10 93 ALA A CA 19
ATOM 27787 C C . ALA A 1 93 ? -1.358 -10.428 11.588 1.00 2.23 93 ALA A C 19
ATOM 27788 O O . ALA A 1 93 ? -2.496 -9.950 11.591 1.00 73.52 93 ALA A O 19
ATOM 27795 N N . VAL A 1 94 ? -0.952 -11.327 10.698 1.00 65.13 94 VAL A N 19
ATOM 27796 C CA . VAL A 1 94 ? -1.845 -11.831 9.658 1.00 73.34 94 VAL A CA 19
ATOM 27797 C C . VAL A 1 94 ? -2.897 -12.782 10.254 1.00 64.21 94 VAL A C 19
ATOM 27798 O O . VAL A 1 94 ? -2.596 -13.925 10.613 1.00 24.50 94 VAL A O 19
ATOM 27811 N N . ARG A 1 95 ? -4.123 -12.271 10.361 1.00 64.15 95 ARG A N 19
ATOM 27812 C CA . ARG A 1 95 ? -5.253 -12.969 10.979 1.00 53.51 95 ARG A CA 19
ATOM 27813 C C . ARG A 1 95 ? -6.478 -12.055 10.976 1.00 63.34 95 ARG A C 19
ATOM 27814 O O . ARG A 1 95 ? -6.304 -10.830 10.760 1.00 22.32 95 ARG A O 19
ATOM 27836 N N . MET A 1 1 ? -9.221 7.768 -15.004 1.00 73.22 1 MET A N 20
ATOM 27837 C CA . MET A 1 1 ? -9.502 6.320 -14.876 1.00 15.13 1 MET A CA 20
ATOM 27838 C C . MET A 1 1 ? -10.591 6.084 -13.835 1.00 45.32 1 MET A C 20
ATOM 27839 O O . MET A 1 1 ? -11.136 7.036 -13.273 1.00 32.32 1 MET A O 20
ATOM 27855 N N . ALA A 1 2 ? -10.920 4.817 -13.599 1.00 54.21 2 ALA A N 20
ATOM 27856 C CA . ALA A 1 2 ? -11.931 4.443 -12.612 1.00 14.23 2 ALA A CA 20
ATOM 27857 C C . ALA A 1 2 ? -11.540 3.144 -11.913 1.00 44.12 2 ALA A C 20
ATOM 27858 O O . ALA A 1 2 ? -11.302 3.131 -10.703 1.00 53.24 2 ALA A O 20
ATOM 27865 N N . HIS A 1 3 ? -11.459 2.060 -12.693 1.00 41.44 3 HIS A N 20
ATOM 27866 C CA . HIS A 1 3 ? -11.095 0.735 -12.178 1.00 1.43 3 HIS A CA 20
ATOM 27867 C C . HIS A 1 3 ? -12.068 0.262 -11.098 1.00 4.31 3 HIS A C 20
ATOM 27868 O O . HIS A 1 3 ? -11.896 0.571 -9.921 1.00 2.31 3 HIS A O 20
ATOM 27883 N N . HIS A 1 4 ? -13.102 -0.457 -11.517 1.00 40.34 4 HIS A N 20
ATOM 27884 C CA . HIS A 1 4 ? -14.045 -1.098 -10.599 1.00 51.01 4 HIS A CA 20
ATOM 27885 C C . HIS A 1 4 ? -14.633 -2.340 -11.257 1.00 53.23 4 HIS A C 20
ATOM 27886 O O . HIS A 1 4 ? -15.674 -2.272 -11.911 1.00 0.34 4 HIS A O 20
ATOM 27901 N N . HIS A 1 5 ? -13.933 -3.462 -11.129 1.00 52.40 5 HIS A N 20
ATOM 27902 C CA . HIS A 1 5 ? -14.381 -4.733 -11.695 1.00 51.23 5 HIS A CA 20
ATOM 27903 C C . HIS A 1 5 ? -14.036 -5.882 -10.751 1.00 25.42 5 HIS A C 20
ATOM 27904 O O . HIS A 1 5 ? -12.902 -5.990 -10.282 1.00 52.12 5 HIS A O 20
ATOM 27919 N N . HIS A 1 6 ? -15.021 -6.731 -10.473 1.00 34.21 6 HIS A N 20
ATOM 27920 C CA . HIS A 1 6 ? -14.824 -7.896 -9.609 1.00 74.21 6 HIS A CA 20
ATOM 27921 C C . HIS A 1 6 ? -15.468 -9.135 -10.233 1.00 71.31 6 HIS A C 20
ATOM 27922 O O . HIS A 1 6 ? -16.658 -9.399 -10.058 1.00 5.52 6 HIS A O 20
ATOM 27937 N N . HIS A 1 7 ? -14.667 -9.881 -10.984 1.00 31.13 7 HIS A N 20
ATOM 27938 C CA . HIS A 1 7 ? -15.153 -11.038 -11.729 1.00 13.43 7 HIS A CA 20
ATOM 27939 C C . HIS A 1 7 ? -15.433 -12.217 -10.795 1.00 13.23 7 HIS A C 20
ATOM 27940 O O . HIS A 1 7 ? -14.514 -12.935 -10.392 1.00 24.42 7 HIS A O 20
ATOM 27955 N N . HIS A 1 8 ? -16.704 -12.401 -10.443 1.00 52.21 8 HIS A N 20
ATOM 27956 C CA . HIS A 1 8 ? -17.123 -13.541 -9.628 1.00 10.20 8 HIS A CA 20
ATOM 27957 C C . HIS A 1 8 ? -17.096 -14.817 -10.473 1.00 44.12 8 HIS A C 20
ATOM 27958 O O . HIS A 1 8 ? -18.136 -15.325 -10.894 1.00 2.14 8 HIS A O 20
ATOM 27973 N N . MET A 1 9 ? -15.888 -15.303 -10.744 1.00 12.25 9 MET A N 20
ATOM 27974 C CA . MET A 1 9 ? -15.692 -16.485 -11.578 1.00 2.23 9 MET A CA 20
ATOM 27975 C C . MET A 1 9 ? -16.039 -17.760 -10.811 1.00 52.43 9 MET A C 20
ATOM 27976 O O . MET A 1 9 ? -17.134 -18.300 -10.955 1.00 54.21 9 MET A O 20
ATOM 27990 N N . GLY A 1 10 ? -15.112 -18.219 -9.973 1.00 33.52 10 GLY A N 20
ATOM 27991 C CA . GLY A 1 10 ? -15.324 -19.440 -9.218 1.00 73.32 10 GLY A CA 20
ATOM 27992 C C . GLY A 1 10 ? -14.017 -20.023 -8.721 1.00 21.22 10 GLY A C 20
ATOM 27993 O O . GLY A 1 10 ? -13.230 -20.554 -9.506 1.00 31.32 10 GLY A O 20
ATOM 27997 N N . THR A 1 11 ? -13.779 -19.906 -7.422 1.00 23.20 11 THR A N 20
ATOM 27998 C CA . THR A 1 11 ? -12.550 -20.389 -6.801 1.00 64.11 11 THR A CA 20
ATOM 27999 C C . THR A 1 11 ? -12.790 -20.620 -5.305 1.00 2.14 11 THR A C 20
ATOM 28000 O O . THR A 1 11 ? -13.682 -20.003 -4.723 1.00 24.42 11 THR A O 20
ATOM 28011 N N . LEU A 1 12 ? -12.017 -21.517 -4.695 1.00 10.11 12 LEU A N 20
ATOM 28012 C CA . LEU A 1 12 ? -12.141 -21.787 -3.262 1.00 62.34 12 LEU A CA 20
ATOM 28013 C C . LEU A 1 12 ? -11.482 -20.666 -2.436 1.00 50.51 12 LEU A C 20
ATOM 28014 O O . LEU A 1 12 ? -11.586 -19.503 -2.814 1.00 4.12 12 LEU A O 20
ATOM 28030 N N . GLU A 1 13 ? -10.785 -21.006 -1.343 1.00 11.24 13 GLU A N 20
ATOM 28031 C CA . GLU A 1 13 ? -10.423 -20.033 -0.295 1.00 2.42 13 GLU A CA 20
ATOM 28032 C C . GLU A 1 13 ? -9.588 -18.832 -0.806 1.00 25.54 13 GLU A C 20
ATOM 28033 O O . GLU A 1 13 ? -9.239 -17.947 -0.020 1.00 43.43 13 GLU A O 20
ATOM 28045 N N . ALA A 1 14 ? -9.274 -18.791 -2.101 1.00 34.40 14 ALA A N 20
ATOM 28046 C CA . ALA A 1 14 ? -8.522 -17.672 -2.679 1.00 21.23 14 ALA A CA 20
ATOM 28047 C C . ALA A 1 14 ? -9.368 -16.389 -2.705 1.00 55.24 14 ALA A C 20
ATOM 28048 O O . ALA A 1 14 ? -10.545 -16.415 -3.081 1.00 61.00 14 ALA A O 20
ATOM 28055 N N . GLN A 1 15 ? -8.756 -15.266 -2.323 1.00 62.31 15 GLN A N 20
ATOM 28056 C CA . GLN A 1 15 ? -9.470 -13.993 -2.199 1.00 61.21 15 GLN A CA 20
ATOM 28057 C C . GLN A 1 15 ? -8.526 -12.811 -2.438 1.00 41.33 15 GLN A C 20
ATOM 28058 O O . GLN A 1 15 ? -7.449 -12.973 -3.012 1.00 55.20 15 GLN A O 20
ATOM 28072 N N . THR A 1 16 ? -8.954 -11.621 -2.008 1.00 54.24 16 THR A N 20
ATOM 28073 C CA . THR A 1 16 ? -8.094 -10.435 -1.985 1.00 21.43 16 THR A CA 20
ATOM 28074 C C . THR A 1 16 ? -7.584 -10.183 -0.559 1.00 75.24 16 THR A C 20
ATOM 28075 O O . THR A 1 16 ? -6.386 -10.028 -0.338 1.00 55.04 16 THR A O 20
ATOM 28086 N N . GLN A 1 17 ? -8.513 -10.148 0.398 1.00 13.34 17 GLN A N 20
ATOM 28087 C CA . GLN A 1 17 ? -8.190 -9.979 1.816 1.00 34.33 17 GLN A CA 20
ATOM 28088 C C . GLN A 1 17 ? -9.465 -10.129 2.640 1.00 53.31 17 GLN A C 20
ATOM 28089 O O . GLN A 1 17 ? -10.537 -9.707 2.197 1.00 40.31 17 GLN A O 20
ATOM 28103 N N . GLY A 1 18 ? -9.354 -10.736 3.822 1.00 74.42 18 GLY A N 20
ATOM 28104 C CA . GLY A 1 18 ? -10.531 -11.014 4.636 1.00 12.00 18 GLY A CA 20
ATOM 28105 C C . GLY A 1 18 ? -10.377 -10.549 6.075 1.00 35.14 18 GLY A C 20
ATOM 28106 O O . GLY A 1 18 ? -9.557 -11.095 6.818 1.00 43.04 18 GLY A O 20
ATOM 28110 N N . PRO A 1 19 ? -11.145 -9.524 6.497 1.00 2.43 19 PRO A N 20
ATOM 28111 C CA . PRO A 1 19 ? -11.129 -9.043 7.880 1.00 73.41 19 PRO A CA 20
ATOM 28112 C C . PRO A 1 19 ? -11.986 -9.922 8.801 1.00 73.01 19 PRO A C 20
ATOM 28113 O O . PRO A 1 19 ? -12.930 -10.575 8.350 1.00 12.24 19 PRO A O 20
ATOM 28124 N N . GLY A 1 20 ? -11.651 -9.940 10.090 1.00 44.34 20 GLY A N 20
ATOM 28125 C CA . GLY A 1 20 ? -12.399 -10.743 11.042 1.00 15.12 20 GLY A CA 20
ATOM 28126 C C . GLY A 1 20 ? -11.966 -10.497 12.473 1.00 30.50 20 GLY A C 20
ATOM 28127 O O . GLY A 1 20 ? -10.792 -10.219 12.732 1.00 30.22 20 GLY A O 20
ATOM 28131 N N . SER A 1 21 ? -12.919 -10.584 13.394 1.00 5.35 21 SER A N 20
ATOM 28132 C CA . SER A 1 21 ? -12.656 -10.415 14.820 1.00 13.22 21 SER A CA 20
ATOM 28133 C C . SER A 1 21 ? -12.382 -11.767 15.480 1.00 35.21 21 SER A C 20
ATOM 28134 O O . SER A 1 21 ? -12.549 -12.813 14.852 1.00 61.22 21 SER A O 20
ATOM 28142 N N . MET A 1 22 ? -11.963 -11.744 16.742 1.00 40.34 22 MET A N 20
ATOM 28143 C CA . MET A 1 22 ? -11.649 -12.968 17.480 1.00 11.43 22 MET A CA 20
ATOM 28144 C C . MET A 1 22 ? -12.879 -13.489 18.228 1.00 25.31 22 MET A C 20
ATOM 28145 O O . MET A 1 22 ? -13.352 -12.866 19.184 1.00 73.35 22 MET A O 20
ATOM 28159 N N . ASP A 1 23 ? -13.395 -14.628 17.769 1.00 74.42 23 ASP A N 20
ATOM 28160 C CA . ASP A 1 23 ? -14.551 -15.289 18.388 1.00 12.13 23 ASP A CA 20
ATOM 28161 C C . ASP A 1 23 ? -14.226 -16.765 18.625 1.00 74.30 23 ASP A C 20
ATOM 28162 O O . ASP A 1 23 ? -13.083 -17.189 18.440 1.00 71.42 23 ASP A O 20
ATOM 28171 N N . ASP A 1 24 ? -15.234 -17.541 19.016 1.00 42.31 24 ASP A N 20
ATOM 28172 C CA . ASP A 1 24 ? -15.073 -18.975 19.271 1.00 42.05 24 ASP A CA 20
ATOM 28173 C C . ASP A 1 24 ? -16.071 -19.771 18.420 1.00 40.34 24 ASP A C 20
ATOM 28174 O O . ASP A 1 24 ? -16.932 -19.171 17.768 1.00 21.12 24 ASP A O 20
ATOM 28183 N N . GLU A 1 25 ? -15.945 -21.107 18.433 1.00 43.24 25 GLU A N 20
ATOM 28184 C CA . GLU A 1 25 ? -16.812 -22.012 17.661 1.00 32.13 25 GLU A CA 20
ATOM 28185 C C . GLU A 1 25 ? -16.473 -21.977 16.166 1.00 71.11 25 GLU A C 20
ATOM 28186 O O . GLU A 1 25 ? -15.769 -21.076 15.698 1.00 11.21 25 GLU A O 20
ATOM 28198 N N . LEU A 1 26 ? -16.965 -22.975 15.427 1.00 21.21 26 LEU A N 20
ATOM 28199 C CA . LEU A 1 26 ? -16.624 -23.130 14.011 1.00 15.43 26 LEU A CA 20
ATOM 28200 C C . LEU A 1 26 ? -17.229 -22.027 13.149 1.00 11.11 26 LEU A C 20
ATOM 28201 O O . LEU A 1 26 ? -18.345 -21.553 13.388 1.00 33.23 26 LEU A O 20
ATOM 28217 N N . TYR A 1 27 ? -16.467 -21.647 12.136 1.00 5.01 27 TYR A N 20
ATOM 28218 C CA . TYR A 1 27 ? -16.865 -20.666 11.143 1.00 1.23 27 TYR A CA 20
ATOM 28219 C C . TYR A 1 27 ? -16.458 -21.169 9.761 1.00 21.45 27 TYR A C 20
ATOM 28220 O O . TYR A 1 27 ? -15.473 -21.913 9.626 1.00 35.30 27 TYR A O 20
ATOM 28238 N N . PHE A 1 28 ? -17.235 -20.795 8.750 1.00 71.32 28 PHE A N 20
ATOM 28239 C CA . PHE A 1 28 ? -16.894 -21.077 7.360 1.00 10.14 28 PHE A CA 20
ATOM 28240 C C . PHE A 1 28 ? -16.492 -19.785 6.667 1.00 42.44 28 PHE A C 20
ATOM 28241 O O . PHE A 1 28 ? -16.757 -18.696 7.175 1.00 44.14 28 PHE A O 20
ATOM 28258 N N . VAL A 1 29 ? -15.867 -19.902 5.504 1.00 31.31 29 VAL A N 20
ATOM 28259 C CA . VAL A 1 29 ? -15.414 -18.731 4.771 1.00 3.35 29 VAL A CA 20
ATOM 28260 C C . VAL A 1 29 ? -16.389 -18.454 3.627 1.00 63.31 29 VAL A C 20
ATOM 28261 O O . VAL A 1 29 ? -16.518 -19.258 2.713 1.00 22.10 29 VAL A O 20
ATOM 28274 N N . VAL A 1 30 ? -17.082 -17.323 3.681 1.00 64.44 30 VAL A N 20
ATOM 28275 C CA . VAL A 1 30 ? -18.193 -17.053 2.764 1.00 74.31 30 VAL A CA 20
ATOM 28276 C C . VAL A 1 30 ? -18.004 -15.732 2.032 1.00 41.10 30 VAL A C 20
ATOM 28277 O O . VAL A 1 30 ? -17.162 -14.914 2.418 1.00 44.12 30 VAL A O 20
ATOM 28290 N N . ARG A 1 31 ? -18.784 -15.537 0.970 1.00 74.21 31 ARG A N 20
ATOM 28291 C CA . ARG A 1 31 ? -18.764 -14.274 0.220 1.00 61.34 31 ARG A CA 20
ATOM 28292 C C . ARG A 1 31 ? -19.917 -14.208 -0.768 1.00 65.32 31 ARG A C 20
ATOM 28293 O O . ARG A 1 31 ? -20.617 -15.196 -0.977 1.00 35.24 31 ARG A O 20
ATOM 28314 N N . ASN A 1 32 ? -20.124 -13.034 -1.365 1.00 2.23 32 ASN A N 20
ATOM 28315 C CA . ASN A 1 32 ? -21.026 -12.926 -2.509 1.00 31.43 32 ASN A CA 20
ATOM 28316 C C . ASN A 1 32 ? -20.575 -11.815 -3.448 1.00 1.13 32 ASN A C 20
ATOM 28317 O O . ASN A 1 32 ? -20.181 -10.743 -3.002 1.00 32.34 32 ASN A O 20
ATOM 28328 N N . ASN A 1 33 ? -20.682 -12.096 -4.751 1.00 42.50 33 ASN A N 20
ATOM 28329 C CA . ASN A 1 33 ? -20.416 -11.151 -5.860 1.00 1.24 33 ASN A CA 20
ATOM 28330 C C . ASN A 1 33 ? -19.293 -10.118 -5.583 1.00 14.24 33 ASN A C 20
ATOM 28331 O O . ASN A 1 33 ? -19.219 -9.092 -6.261 1.00 32.20 33 ASN A O 20
ATOM 28342 N N . GLU A 1 34 ? -18.401 -10.391 -4.625 1.00 12.12 34 GLU A N 20
ATOM 28343 C CA . GLU A 1 34 ? -17.381 -9.410 -4.232 1.00 15.25 34 GLU A CA 20
ATOM 28344 C C . GLU A 1 34 ? -15.969 -9.862 -4.613 1.00 55.43 34 GLU A C 20
ATOM 28345 O O . GLU A 1 34 ? -15.118 -9.039 -4.956 1.00 11.43 34 GLU A O 20
ATOM 28357 N N . GLY A 1 35 ? -15.734 -11.169 -4.588 1.00 13.30 35 GLY A N 20
ATOM 28358 C CA . GLY A 1 35 ? -14.410 -11.707 -4.880 1.00 3.53 35 GLY A CA 20
ATOM 28359 C C . GLY A 1 35 ? -13.531 -11.816 -3.639 1.00 21.20 35 GLY A C 20
ATOM 28360 O O . GLY A 1 35 ? -12.597 -12.621 -3.602 1.00 11.05 35 GLY A O 20
ATOM 28364 N N . GLN A 1 36 ? -13.840 -11.024 -2.613 1.00 72.42 36 GLN A N 20
ATOM 28365 C CA . GLN A 1 36 ? -13.169 -11.138 -1.316 1.00 74.31 36 GLN A CA 20
ATOM 28366 C C . GLN A 1 36 ? -13.947 -12.111 -0.448 1.00 21.04 36 GLN A C 20
ATOM 28367 O O . GLN A 1 36 ? -15.014 -12.562 -0.847 1.00 51.11 36 GLN A O 20
ATOM 28381 N N . TYR A 1 37 ? -13.422 -12.442 0.723 1.00 44.03 37 TYR A N 20
ATOM 28382 C CA . TYR A 1 37 ? -14.101 -13.375 1.619 1.00 31.33 37 TYR A CA 20
ATOM 28383 C C . TYR A 1 37 ? -14.485 -12.724 2.939 1.00 72.14 37 TYR A C 20
ATOM 28384 O O . TYR A 1 37 ? -14.113 -11.588 3.238 1.00 73.10 37 TYR A O 20
ATOM 28402 N N . SER A 1 38 ? -15.250 -13.483 3.702 1.00 71.15 38 SER A N 20
ATOM 28403 C CA . SER A 1 38 ? -15.650 -13.139 5.050 1.00 73.51 38 SER A CA 20
ATOM 28404 C C . SER A 1 38 ? -15.831 -14.447 5.812 1.00 12.10 38 SER A C 20
ATOM 28405 O O . SER A 1 38 ? -15.685 -15.520 5.223 1.00 11.10 38 SER A O 20
ATOM 28413 N N . VAL A 1 39 ? -16.133 -14.384 7.098 1.00 63.03 39 VAL A N 20
ATOM 28414 C CA . VAL A 1 39 ? -16.303 -15.599 7.884 1.00 5.30 39 VAL A CA 20
ATOM 28415 C C . VAL A 1 39 ? -17.671 -15.629 8.566 1.00 14.12 39 VAL A C 20
ATOM 28416 O O . VAL A 1 39 ? -18.074 -14.681 9.246 1.00 3.12 39 VAL A O 20
ATOM 28429 N N . TRP A 1 40 ? -18.360 -16.747 8.382 1.00 31.10 40 TRP A N 20
ATOM 28430 C CA . TRP A 1 40 ? -19.752 -16.913 8.783 1.00 74.31 40 TRP A CA 20
ATOM 28431 C C . TRP A 1 40 ? -19.851 -18.041 9.804 1.00 25.31 40 TRP A C 20
ATOM 28432 O O . TRP A 1 40 ? -19.221 -19.084 9.630 1.00 1.51 40 TRP A O 20
ATOM 28453 N N . MET A 1 41 ? -20.619 -17.834 10.868 1.00 15.53 41 MET A N 20
ATOM 28454 C CA . MET A 1 41 ? -20.730 -18.834 11.930 1.00 1.22 41 MET A CA 20
ATOM 28455 C C . MET A 1 41 ? -21.338 -20.124 11.388 1.00 72.33 41 MET A C 20
ATOM 28456 O O . MET A 1 41 ? -22.432 -20.109 10.818 1.00 71.32 41 MET A O 20
ATOM 28470 N N . ASP A 1 42 ? -20.623 -21.236 11.557 1.00 51.30 42 ASP A N 20
ATOM 28471 C CA . ASP A 1 42 ? -21.103 -22.537 11.093 1.00 11.42 42 ASP A CA 20
ATOM 28472 C C . ASP A 1 42 ? -22.387 -22.911 11.824 1.00 34.45 42 ASP A C 20
ATOM 28473 O O . ASP A 1 42 ? -22.567 -22.568 12.994 1.00 34.15 42 ASP A O 20
ATOM 28482 N N . GLY A 1 43 ? -23.278 -23.609 11.132 1.00 43.50 43 GLY A N 20
ATOM 28483 C CA . GLY A 1 43 ? -24.577 -23.929 11.696 1.00 3.14 43 GLY A CA 20
ATOM 28484 C C . GLY A 1 43 ? -25.564 -22.794 11.502 1.00 31.24 43 GLY A C 20
ATOM 28485 O O . GLY A 1 43 ? -26.608 -22.739 12.162 1.00 3.04 43 GLY A O 20
ATOM 28489 N N . ARG A 1 44 ? -25.220 -21.876 10.602 1.00 4.12 44 ARG A N 20
ATOM 28490 C CA . ARG A 1 44 ? -26.082 -20.752 10.253 1.00 32.44 44 ARG A CA 20
ATOM 28491 C C . ARG A 1 44 ? -26.179 -20.657 8.732 1.00 64.22 44 ARG A C 20
ATOM 28492 O O . ARG A 1 44 ? -25.160 -20.585 8.047 1.00 52.23 44 ARG A O 20
ATOM 28513 N N . SER A 1 45 ? -27.396 -20.665 8.209 1.00 20.53 45 SER A N 20
ATOM 28514 C CA . SER A 1 45 ? -27.614 -20.691 6.767 1.00 5.15 45 SER A CA 20
ATOM 28515 C C . SER A 1 45 ? -27.276 -19.348 6.117 1.00 72.32 45 SER A C 20
ATOM 28516 O O . SER A 1 45 ? -27.211 -18.311 6.789 1.00 4.10 45 SER A O 20
ATOM 28524 N N . LEU A 1 46 ? -27.042 -19.389 4.806 1.00 30.11 46 LEU A N 20
ATOM 28525 C CA . LEU A 1 46 ? -26.666 -18.212 4.037 1.00 41.30 46 LEU A CA 20
ATOM 28526 C C . LEU A 1 46 ? -27.719 -17.952 2.950 1.00 52.25 46 LEU A C 20
ATOM 28527 O O . LEU A 1 46 ? -28.168 -18.892 2.287 1.00 65.25 46 LEU A O 20
ATOM 28543 N N . PRO A 1 47 ? -28.140 -16.681 2.766 1.00 40.22 47 PRO A N 20
ATOM 28544 C CA . PRO A 1 47 ? -29.202 -16.321 1.811 1.00 35.22 47 PRO A CA 20
ATOM 28545 C C . PRO A 1 47 ? -28.789 -16.480 0.342 1.00 3.22 47 PRO A C 20
ATOM 28546 O O . PRO A 1 47 ? -27.592 -16.480 -0.002 1.00 43.43 47 PRO A O 20
ATOM 28557 N N . ALA A 1 48 ? -29.803 -16.612 -0.516 1.00 24.10 48 ALA A N 20
ATOM 28558 C CA . ALA A 1 48 ? -29.606 -16.769 -1.954 1.00 45.31 48 ALA A CA 20
ATOM 28559 C C . ALA A 1 48 ? -28.703 -15.668 -2.500 1.00 10.30 48 ALA A C 20
ATOM 28560 O O . ALA A 1 48 ? -28.927 -14.481 -2.245 1.00 50.42 48 ALA A O 20
ATOM 28567 N N . GLY A 1 49 ? -27.678 -16.072 -3.239 1.00 61.20 49 GLY A N 20
ATOM 28568 C CA . GLY A 1 49 ? -26.716 -15.130 -3.775 1.00 60.31 49 GLY A CA 20
ATOM 28569 C C . GLY A 1 49 ? -25.370 -15.252 -3.090 1.00 71.01 49 GLY A C 20
ATOM 28570 O O . GLY A 1 49 ? -24.331 -14.968 -3.697 1.00 13.20 49 GLY A O 20
ATOM 28574 N N . TRP A 1 50 ? -25.377 -15.679 -1.825 1.00 52.24 50 TRP A N 20
ATOM 28575 C CA . TRP A 1 50 ? -24.136 -15.841 -1.071 1.00 31.12 50 TRP A CA 20
ATOM 28576 C C . TRP A 1 50 ? -23.595 -17.260 -1.230 1.00 32.34 50 TRP A C 20
ATOM 28577 O O . TRP A 1 50 ? -24.355 -18.198 -1.485 1.00 34.24 50 TRP A O 20
ATOM 28598 N N . GLU A 1 51 ? -22.283 -17.412 -1.084 1.00 31.52 51 GLU A N 20
ATOM 28599 C CA . GLU A 1 51 ? -21.637 -18.709 -1.234 1.00 65.54 51 GLU A CA 20
ATOM 28600 C C . GLU A 1 51 ? -20.809 -19.037 0.007 1.00 44.41 51 GLU A C 20
ATOM 28601 O O . GLU A 1 51 ? -20.144 -18.157 0.587 1.00 23.22 51 GLU A O 20
ATOM 28613 N N . THR A 1 52 ? -20.894 -20.303 0.411 1.00 32.54 52 THR A N 20
ATOM 28614 C CA . THR A 1 52 ? -20.141 -20.850 1.538 1.00 63.35 52 THR A CA 20
ATOM 28615 C C . THR A 1 52 ? -18.938 -21.632 1.019 1.00 21.15 52 THR A C 20
ATOM 28616 O O . THR A 1 52 ? -19.072 -22.472 0.125 1.00 10.23 52 THR A O 20
ATOM 28627 N N . VAL A 1 53 ? -17.767 -21.363 1.583 1.00 23.41 53 VAL A N 20
ATOM 28628 C CA . VAL A 1 53 ? -16.510 -21.887 1.046 1.00 22.34 53 VAL A CA 20
ATOM 28629 C C . VAL A 1 53 ? -15.526 -22.173 2.181 1.00 44.25 53 VAL A C 20
ATOM 28630 O O . VAL A 1 53 ? -15.726 -21.743 3.327 1.00 74.21 53 VAL A O 20
ATOM 28643 N N . GLY A 1 54 ? -14.472 -22.907 1.855 1.00 3.04 54 GLY A N 20
ATOM 28644 C CA . GLY A 1 54 ? -13.340 -23.021 2.739 1.00 22.23 54 GLY A CA 20
ATOM 28645 C C . GLY A 1 54 ? -13.335 -24.270 3.578 1.00 33.01 54 GLY A C 20
ATOM 28646 O O . GLY A 1 54 ? -13.715 -25.352 3.122 1.00 72.20 54 GLY A O 20
ATOM 28650 N N . GLU A 1 55 ? -12.914 -24.093 4.816 1.00 4.43 55 GLU A N 20
ATOM 28651 C CA . GLU A 1 55 ? -12.667 -25.174 5.747 1.00 31.03 55 GLU A CA 20
ATOM 28652 C C . GLU A 1 55 ? -13.242 -24.792 7.107 1.00 24.14 55 GLU A C 20
ATOM 28653 O O . GLU A 1 55 ? -12.842 -23.769 7.669 1.00 23.13 55 GLU A O 20
ATOM 28665 N N . PRO A 1 56 ? -14.209 -25.567 7.646 1.00 15.13 56 PRO A N 20
ATOM 28666 C CA . PRO A 1 56 ? -14.854 -25.220 8.913 1.00 1.52 56 PRO A CA 20
ATOM 28667 C C . PRO A 1 56 ? -13.850 -25.221 10.065 1.00 72.40 56 PRO A C 20
ATOM 28668 O O . PRO A 1 56 ? -13.287 -26.261 10.421 1.00 53.12 56 PRO A O 20
ATOM 28679 N N . ALA A 1 57 ? -13.646 -24.050 10.647 1.00 33.55 57 ALA A N 20
ATOM 28680 C CA . ALA A 1 57 ? -12.600 -23.846 11.644 1.00 55.44 57 ALA A CA 20
ATOM 28681 C C . ALA A 1 57 ? -12.994 -22.709 12.568 1.00 31.23 57 ALA A C 20
ATOM 28682 O O . ALA A 1 57 ? -13.777 -21.848 12.174 1.00 52.10 57 ALA A O 20
ATOM 28689 N N . THR A 1 58 ? -12.461 -22.706 13.788 1.00 61.34 58 THR A N 20
ATOM 28690 C CA . THR A 1 58 ? -12.795 -21.660 14.747 1.00 41.54 58 THR A CA 20
ATOM 28691 C C . THR A 1 58 ? -12.490 -20.289 14.143 1.00 53.23 58 THR A C 20
ATOM 28692 O O . THR A 1 58 ? -11.622 -20.172 13.276 1.00 72.34 58 THR A O 20
ATOM 28703 N N . LYS A 1 59 ? -13.200 -19.269 14.616 1.00 20.01 59 LYS A N 20
ATOM 28704 C CA . LYS A 1 59 ? -13.152 -17.925 14.030 1.00 44.32 59 LYS A CA 20
ATOM 28705 C C . LYS A 1 59 ? -11.719 -17.502 13.690 1.00 75.31 59 LYS A C 20
ATOM 28706 O O . LYS A 1 59 ? -11.441 -17.056 12.569 1.00 55.41 59 LYS A O 20
ATOM 28725 N N . GLN A 1 60 ? -10.818 -17.677 14.652 1.00 12.52 60 GLN A N 20
ATOM 28726 C CA . GLN A 1 60 ? -9.418 -17.293 14.485 1.00 60.11 60 GLN A CA 20
ATOM 28727 C C . GLN A 1 60 ? -8.786 -18.025 13.302 1.00 73.42 60 GLN A C 20
ATOM 28728 O O . GLN A 1 60 ? -8.192 -17.404 12.424 1.00 12.21 60 GLN A O 20
ATOM 28742 N N . GLN A 1 61 ? -8.933 -19.345 13.275 1.00 11.51 61 GLN A N 20
ATOM 28743 C CA . GLN A 1 61 ? -8.320 -20.163 12.234 1.00 25.23 61 GLN A CA 20
ATOM 28744 C C . GLN A 1 61 ? -8.997 -19.911 10.893 1.00 25.12 61 GLN A C 20
ATOM 28745 O O . GLN A 1 61 ? -8.366 -19.996 9.839 1.00 72.45 61 GLN A O 20
ATOM 28759 N N . CYS A 1 62 ? -10.282 -19.579 10.948 1.00 12.43 62 CYS A N 20
ATOM 28760 C CA . CYS A 1 62 ? -11.068 -19.334 9.750 1.00 63.15 62 CYS A CA 20
ATOM 28761 C C . CYS A 1 62 ? -10.549 -18.090 9.023 1.00 45.14 62 CYS A C 20
ATOM 28762 O O . CYS A 1 62 ? -10.241 -18.143 7.827 1.00 24.33 62 CYS A O 20
ATOM 28770 N N . LEU A 1 63 ? -10.430 -16.976 9.753 1.00 32.10 63 LEU A N 20
ATOM 28771 C CA . LEU A 1 63 ? -9.877 -15.746 9.177 1.00 54.21 63 LEU A CA 20
ATOM 28772 C C . LEU A 1 63 ? -8.391 -15.923 8.871 1.00 45.12 63 LEU A C 20
ATOM 28773 O O . LEU A 1 63 ? -7.871 -15.367 7.901 1.00 0.30 63 LEU A O 20
ATOM 28789 N N . GLN A 1 64 ? -7.718 -16.716 9.698 1.00 23.35 64 GLN A N 20
ATOM 28790 C CA . GLN A 1 64 ? -6.289 -16.959 9.546 1.00 61.05 64 GLN A CA 20
ATOM 28791 C C . GLN A 1 64 ? -5.996 -17.652 8.218 1.00 42.03 64 GLN A C 20
ATOM 28792 O O . GLN A 1 64 ? -5.056 -17.289 7.519 1.00 43.03 64 GLN A O 20
ATOM 28806 N N . ARG A 1 65 ? -6.829 -18.630 7.869 1.00 40.34 65 ARG A N 20
ATOM 28807 C CA . ARG A 1 65 ? -6.623 -19.453 6.692 1.00 13.52 65 ARG A CA 20
ATOM 28808 C C . ARG A 1 65 ? -6.537 -18.608 5.423 1.00 14.24 65 ARG A C 20
ATOM 28809 O O . ARG A 1 65 ? -5.576 -18.708 4.663 1.00 44.41 65 ARG A O 20
ATOM 28830 N N . ILE A 1 66 ? -7.541 -17.769 5.211 1.00 5.32 66 ILE A N 20
ATOM 28831 C CA . ILE A 1 66 ? -7.619 -16.951 4.002 1.00 74.32 66 ILE A CA 20
ATOM 28832 C C . ILE A 1 66 ? -6.506 -15.902 3.961 1.00 34.13 66 ILE A C 20
ATOM 28833 O O . ILE A 1 66 ? -5.980 -15.586 2.889 1.00 70.50 66 ILE A O 20
ATOM 28849 N N . GLU A 1 67 ? -6.140 -15.380 5.128 1.00 53.30 67 GLU A N 20
ATOM 28850 C CA . GLU A 1 67 ? -5.008 -14.464 5.246 1.00 71.01 67 GLU A CA 20
ATOM 28851 C C . GLU A 1 67 ? -3.704 -15.193 4.923 1.00 51.43 67 GLU A C 20
ATOM 28852 O O . GLU A 1 67 ? -2.773 -14.608 4.368 1.00 55.34 67 GLU A O 20
ATOM 28864 N N . GLN A 1 68 ? -3.657 -16.481 5.253 1.00 2.11 68 GLN A N 20
ATOM 28865 C CA . GLN A 1 68 ? -2.493 -17.326 4.969 1.00 35.25 68 GLN A CA 20
ATOM 28866 C C . GLN A 1 68 ? -2.416 -17.711 3.485 1.00 3.20 68 GLN A C 20
ATOM 28867 O O . GLN A 1 68 ? -1.518 -18.459 3.089 1.00 2.44 68 GLN A O 20
ATOM 28881 N N . LEU A 1 69 ? -3.365 -17.249 2.667 1.00 70.13 69 LEU A N 20
ATOM 28882 C CA . LEU A 1 69 ? -3.370 -17.611 1.244 1.00 22.31 69 LEU A CA 20
ATOM 28883 C C . LEU A 1 69 ? -2.875 -16.479 0.343 1.00 33.43 69 LEU A C 20
ATOM 28884 O O . LEU A 1 69 ? -1.825 -16.593 -0.289 1.00 63.24 69 LEU A O 20
ATOM 28900 N N . TRP A 1 70 ? -3.646 -15.397 0.275 1.00 4.00 70 TRP A N 20
ATOM 28901 C CA . TRP A 1 70 ? -3.315 -14.262 -0.594 1.00 33.32 70 TRP A CA 20
ATOM 28902 C C . TRP A 1 70 ? -2.374 -13.302 0.116 1.00 14.11 70 TRP A C 20
ATOM 28903 O O . TRP A 1 70 ? -1.293 -12.970 -0.378 1.00 5.44 70 TRP A O 20
ATOM 28924 N N . THR A 1 71 ? -2.817 -12.866 1.282 1.00 54.12 71 THR A N 20
ATOM 28925 C CA . THR A 1 71 ? -2.096 -11.909 2.102 1.00 14.01 71 THR A CA 20
ATOM 28926 C C . THR A 1 71 ? -0.829 -12.542 2.698 1.00 15.51 71 THR A C 20
ATOM 28927 O O . THR A 1 71 ? 0.023 -11.847 3.251 1.00 20.13 71 THR A O 20
ATOM 28938 N N . ASP A 1 72 ? -0.733 -13.873 2.575 1.00 23.54 72 ASP A N 20
ATOM 28939 C CA . ASP A 1 72 ? 0.334 -14.673 3.195 1.00 73.31 72 ASP A CA 20
ATOM 28940 C C . ASP A 1 72 ? 1.725 -14.083 2.967 1.00 64.32 72 ASP A C 20
ATOM 28941 O O . ASP A 1 72 ? 2.635 -14.308 3.769 1.00 42.51 72 ASP A O 20
ATOM 28950 N N . MET A 1 73 ? 1.892 -13.365 1.857 1.00 3.33 73 MET A N 20
ATOM 28951 C CA . MET A 1 73 ? 3.166 -12.727 1.538 1.00 42.30 73 MET A CA 20
ATOM 28952 C C . MET A 1 73 ? 3.442 -11.587 2.514 1.00 21.21 73 MET A C 20
ATOM 28953 O O . MET A 1 73 ? 3.308 -10.407 2.176 1.00 61.04 73 MET A O 20
ATOM 28967 N N . VAL A 1 74 ? 3.810 -11.961 3.732 1.00 33.41 74 VAL A N 20
ATOM 28968 C CA . VAL A 1 74 ? 4.037 -11.012 4.809 1.00 45.22 74 VAL A CA 20
ATOM 28969 C C . VAL A 1 74 ? 5.541 -10.810 5.031 1.00 1.21 74 VAL A C 20
ATOM 28970 O O . VAL A 1 74 ? 6.309 -11.778 5.035 1.00 54.40 74 VAL A O 20
ATOM 28983 N N . PRO A 1 75 ? 5.982 -9.549 5.173 1.00 55.42 75 PRO A N 20
ATOM 28984 C CA . PRO A 1 75 ? 7.380 -9.225 5.467 1.00 60.35 75 PRO A CA 20
ATOM 28985 C C . PRO A 1 75 ? 7.701 -9.402 6.956 1.00 72.13 75 PRO A C 20
ATOM 28986 O O . PRO A 1 75 ? 6.998 -10.126 7.666 1.00 1.32 75 PRO A O 20
ATOM 28997 N N . ALA A 1 76 ? 8.752 -8.730 7.424 1.00 51.25 76 ALA A N 20
ATOM 28998 C CA . ALA A 1 76 ? 9.182 -8.812 8.821 1.00 24.45 76 ALA A CA 20
ATOM 28999 C C . ALA A 1 76 ? 8.054 -8.425 9.775 1.00 43.13 76 ALA A C 20
ATOM 29000 O O . ALA A 1 76 ? 8.092 -8.751 10.963 1.00 43.44 76 ALA A O 20
ATOM 29007 N N . SER A 1 77 ? 7.055 -7.729 9.243 1.00 71.53 77 SER A N 20
ATOM 29008 C CA . SER A 1 77 ? 5.914 -7.274 10.024 1.00 24.45 77 SER A CA 20
ATOM 29009 C C . SER A 1 77 ? 5.247 -8.433 10.775 1.00 52.41 77 SER A C 20
ATOM 29010 O O . SER A 1 77 ? 4.631 -8.226 11.819 1.00 1.13 77 SER A O 20
ATOM 29018 N N . VAL A 1 78 ? 5.383 -9.654 10.251 1.00 50.43 78 VAL A N 20
ATOM 29019 C CA . VAL A 1 78 ? 4.852 -10.842 10.926 1.00 1.34 78 VAL A CA 20
ATOM 29020 C C . VAL A 1 78 ? 5.464 -10.981 12.324 1.00 72.15 78 VAL A C 20
ATOM 29021 O O . VAL A 1 78 ? 4.794 -11.383 13.277 1.00 61.33 78 VAL A O 20
ATOM 29034 N N . ARG A 1 79 ? 6.738 -10.620 12.435 1.00 61.45 79 ARG A N 20
ATOM 29035 C CA . ARG A 1 79 ? 7.449 -10.647 13.710 1.00 14.22 79 ARG A CA 20
ATOM 29036 C C . ARG A 1 79 ? 6.983 -9.489 14.593 1.00 51.30 79 ARG A C 20
ATOM 29037 O O . ARG A 1 79 ? 6.844 -9.633 15.809 1.00 43.03 79 ARG A O 20
ATOM 29058 N N . GLU A 1 80 ? 6.721 -8.348 13.960 1.00 45.44 80 GLU A N 20
ATOM 29059 C CA . GLU A 1 80 ? 6.163 -7.182 14.646 1.00 22.12 80 GLU A CA 20
ATOM 29060 C C . GLU A 1 80 ? 4.742 -7.472 15.133 1.00 4.33 80 GLU A C 20
ATOM 29061 O O . GLU A 1 80 ? 4.258 -6.860 16.090 1.00 13.03 80 GLU A O 20
ATOM 29073 N N . HIS A 1 81 ? 4.079 -8.401 14.452 1.00 54.53 81 HIS A N 20
ATOM 29074 C CA . HIS A 1 81 ? 2.708 -8.794 14.779 1.00 0.23 81 HIS A CA 20
ATOM 29075 C C . HIS A 1 81 ? 2.669 -9.565 16.093 1.00 2.25 81 HIS A C 20
ATOM 29076 O O . HIS A 1 81 ? 1.658 -9.569 16.798 1.00 34.22 81 HIS A O 20
ATOM 29091 N N . LEU A 1 82 ? 3.777 -10.221 16.409 1.00 52.02 82 LEU A N 20
ATOM 29092 C CA . LEU A 1 82 ? 3.850 -11.101 17.568 1.00 15.11 82 LEU A CA 20
ATOM 29093 C C . LEU A 1 82 ? 3.855 -10.292 18.865 1.00 65.10 82 LEU A C 20
ATOM 29094 O O . LEU A 1 82 ? 4.389 -9.178 18.914 1.00 73.43 82 LEU A O 20
ATOM 29110 N N . ASN A 1 83 ? 3.251 -10.851 19.908 1.00 23.21 83 ASN A N 20
ATOM 29111 C CA . ASN A 1 83 ? 3.210 -10.201 21.216 1.00 34.30 83 ASN A CA 20
ATOM 29112 C C . ASN A 1 83 ? 4.543 -10.406 21.935 1.00 64.54 83 ASN A C 20
ATOM 29113 O O . ASN A 1 83 ? 5.096 -11.508 21.930 1.00 24.35 83 ASN A O 20
ATOM 29124 N N . GLN A 1 84 ? 5.051 -9.344 22.556 1.00 54.12 84 GLN A N 20
ATOM 29125 C CA . GLN A 1 84 ? 6.359 -9.380 23.213 1.00 32.44 84 GLN A CA 20
ATOM 29126 C C . GLN A 1 84 ? 6.303 -10.143 24.536 1.00 35.52 84 GLN A C 20
ATOM 29127 O O . GLN A 1 84 ? 7.340 -10.499 25.099 1.00 62.41 84 GLN A O 20
ATOM 29141 N N . HIS A 1 85 ? 5.094 -10.404 25.024 1.00 50.13 85 HIS A N 20
ATOM 29142 C CA . HIS A 1 85 ? 4.905 -11.119 26.289 1.00 23.14 85 HIS A CA 20
ATOM 29143 C C . HIS A 1 85 ? 4.987 -12.634 26.081 1.00 22.41 85 HIS A C 20
ATOM 29144 O O . HIS A 1 85 ? 4.138 -13.386 26.565 1.00 2.45 85 HIS A O 20
ATOM 29159 N N . SER A 1 86 ? 6.040 -13.059 25.375 1.00 2.41 86 SER A N 20
ATOM 29160 C CA . SER A 1 86 ? 6.324 -14.470 25.095 1.00 53.33 86 SER A CA 20
ATOM 29161 C C . SER A 1 86 ? 5.127 -15.189 24.457 1.00 3.22 86 SER A C 20
ATOM 29162 O O . SER A 1 86 ? 4.169 -15.564 25.140 1.00 51.12 86 SER A O 20
ATOM 29170 N N . GLY A 1 87 ? 5.182 -15.354 23.139 1.00 74.42 87 GLY A N 20
ATOM 29171 C CA . GLY A 1 87 ? 4.168 -16.118 22.434 1.00 31.33 87 GLY A CA 20
ATOM 29172 C C . GLY A 1 87 ? 4.527 -17.594 22.374 1.00 32.32 87 GLY A C 20
ATOM 29173 O O . GLY A 1 87 ? 5.578 -17.992 22.877 1.00 53.13 87 GLY A O 20
ATOM 29177 N N . PRO A 1 88 ? 3.679 -18.436 21.756 1.00 70.20 88 PRO A N 20
ATOM 29178 C CA . PRO A 1 88 ? 3.937 -19.883 21.641 1.00 73.53 88 PRO A CA 20
ATOM 29179 C C . PRO A 1 88 ? 5.076 -20.197 20.664 1.00 3.41 88 PRO A C 20
ATOM 29180 O O . PRO A 1 88 ? 5.514 -21.346 20.545 1.00 45.03 88 PRO A O 20
ATOM 29191 N N . GLY A 1 89 ? 5.541 -19.167 19.963 1.00 45.11 89 GLY A N 20
ATOM 29192 C CA . GLY A 1 89 ? 6.613 -19.329 18.992 1.00 73.43 89 GLY A CA 20
ATOM 29193 C C . GLY A 1 89 ? 6.082 -19.612 17.601 1.00 22.31 89 GLY A C 20
ATOM 29194 O O . GLY A 1 89 ? 6.797 -19.463 16.608 1.00 11.13 89 GLY A O 20
ATOM 29198 N N . ILE A 1 90 ? 4.821 -20.019 17.539 1.00 5.14 90 ILE A N 20
ATOM 29199 C CA . ILE A 1 90 ? 4.153 -20.312 16.279 1.00 21.42 90 ILE A CA 20
ATOM 29200 C C . ILE A 1 90 ? 3.791 -19.014 15.561 1.00 23.35 90 ILE A C 20
ATOM 29201 O O . ILE A 1 90 ? 3.285 -18.076 16.182 1.00 33.33 90 ILE A O 20
ATOM 29217 N N . ASP A 1 91 ? 4.065 -18.963 14.261 1.00 1.23 91 ASP A N 20
ATOM 29218 C CA . ASP A 1 91 ? 3.735 -17.796 13.445 1.00 74.51 91 ASP A CA 20
ATOM 29219 C C . ASP A 1 91 ? 2.272 -17.856 13.022 1.00 2.04 91 ASP A C 20
ATOM 29220 O O . ASP A 1 91 ? 1.657 -18.926 13.021 1.00 62.54 91 ASP A O 20
ATOM 29229 N N . TYR A 1 92 ? 1.717 -16.709 12.661 1.00 33.23 92 TYR A N 20
ATOM 29230 C CA . TYR A 1 92 ? 0.314 -16.617 12.278 1.00 55.10 92 TYR A CA 20
ATOM 29231 C C . TYR A 1 92 ? 0.170 -15.795 11.005 1.00 54.42 92 TYR A C 20
ATOM 29232 O O . TYR A 1 92 ? 1.153 -15.255 10.492 1.00 72.11 92 TYR A O 20
ATOM 29250 N N . ALA A 1 93 ? -1.058 -15.714 10.501 1.00 11.13 93 ALA A N 20
ATOM 29251 C CA . ALA A 1 93 ? -1.366 -14.897 9.329 1.00 53.10 93 ALA A CA 20
ATOM 29252 C C . ALA A 1 93 ? -1.208 -13.417 9.657 1.00 2.23 93 ALA A C 20
ATOM 29253 O O . ALA A 1 93 ? -1.140 -13.043 10.831 1.00 73.52 93 ALA A O 20
ATOM 29260 N N . VAL A 1 94 ? -1.166 -12.567 8.630 1.00 65.13 94 VAL A N 20
ATOM 29261 C CA . VAL A 1 94 ? -0.926 -11.141 8.844 1.00 73.34 94 VAL A CA 20
ATOM 29262 C C . VAL A 1 94 ? -2.221 -10.367 9.078 1.00 64.21 94 VAL A C 20
ATOM 29263 O O . VAL A 1 94 ? -2.306 -9.148 8.934 1.00 24.50 94 VAL A O 20
ATOM 29276 N N . ARG A 1 95 ? -3.202 -11.108 9.492 1.00 64.15 95 ARG A N 20
ATOM 29277 C CA . ARG A 1 95 ? -4.447 -10.545 10.017 1.00 53.51 95 ARG A CA 20
ATOM 29278 C C . ARG A 1 95 ? -4.152 -9.794 11.327 1.00 63.34 95 ARG A C 20
ATOM 29279 O O . ARG A 1 95 ? -4.083 -8.547 11.305 1.00 22.32 95 ARG A O 20
#

Solvent-accessible surface area: 6958 Å² total; per-residue (Å²): 174,53,149,144,99,54,108,171,22,28,144,100,109,22,92,22,120,19,104,39,96,199,58,128,86,61,45,43,2,0,63,39,165,72,49,118,81,42,33,49,82,68,77,157,107,45,74,113,62,88,81,71,38,4,15,48,0,19,98,118,3,3,46,26,8,11,15,26,79,208,38,22,178,24,92,65,64,16,178,148,124,27,117,80,155,119,3,32,20,100,7,74,35,49,197

Nearest PDB structures (foldseek):
  2lpd-assembly1_A  TM=7.448E-01  e=1.543E-14  Burkholderia pseudomallei
  2gpf-assembly1_A  TM=6.028E-01  e=8.314E-05  Pseudomonas aeruginosa
  8glc-assembly1_D  TM=7.837E-01  e=5.687E-03  Actinoplanes teichomyceticus
  6ea3-assembly1_A  TM=6.756E-01  e=5.687E-03  Thermobifida fusca YX
  5ja1-assembly1_B  TM=7.670E-01  e=1.307E-02  Escherichia coli K-12